Protein 2EDO (pdb70)

GO terms:
  GO:0045121 membrane raft (C, IDA)
  GO:0030101 natural killer cell activation (P, IDA)
  GO:0048018 receptor ligand activity (F, IDA)
  GO:0005576 extracellular region (C, EXP)
  GO:0005886 plasma membrane (C, EXP)
  GO:0005886 plasma membrane (C, TAS)
  GO:0006952 defense response (P, TAS)
  GO:0005515 protein binding (F, IPI)
  GO:0070062 extracellular exosome (C, HDA)
  GO:0016020 membrane (C, HDA)

Solvent-accessible surface area: 8501 Å² total; per-residue (Å²): 76,98,109,74,56,105,68,203,67,90,64,39,75,34,41,39,70,28,50,42,121,6,59,1,94,10,88,97,102,28,51,169,88,39,79,53,0,2,0,18,32,42,168,129,91,80,1,0,22,42,64,60,185,157,38,105,54,72,180,16,124,2,123,79,61,11,118,7,16,39,159,59,1,5,0,74,1,49,132,0,82,100,112,0,67,35,54,0,6,1,82,3,51,31,134,128,53,76,141,78,76,32,80,4,84,2,71,12,82,76,101,96,118,180,101,142,150,186,158,160,220

Foldseek 3Di:
DDDDDDDPADAAEAEEAAQAKDKDAPVDFDDPDFQKKWKAQAPPGTAWIGRVPDIDGDPDPQPPAWDADPRGGIIIGGNHHQVSQYWMWIFTAGPVGDRHIHTYGYHYDYPDDDDDPDDDD

Nearest PDB structures (foldseek):
  2edo-assembly1_A  TM=8.540E-01  e=5.598E-20  Homo sapiens
  2ptu-assembly4_D  TM=8.667E-01  e=3.093E-07  Mus musculus
  2ptu-assembly1_A  TM=8.483E-01  e=2.489E-07  Mus musculus
  2ptu-assembly3_C  TM=8.602E-01  e=2.775E-07  Mus musculus
  6o3o-assembly1_A-3  TM=7.683E-01  e=1.465E-05  Homo sapiens

CATH classification: 2.60.40.10

Sequence (121 aa):
GSSGSSGQGHLVHMTVVSGSNVTLNISESLPENYKQLTWFYTFDQKIVEWDSRKSKYFESKFKGRVRLDPQSGALYISKVQKEDNSTYIMRVLKKTGNEQEWKIKLQVLDPVPKPVIKIEKGSSGSSGQGHLVHMTVVSGSNVTLNISESLPENYKQLTWFYTFDQKIVEWDSRKSKYFESKFKGRVRLDPQSGALYISKVQKEDNSTYIMRVLKKTGNEQEWKIKLQVLDPVPKPVIKIEKGSSGSSGQGHLVHMTVVSGSNVTLNISESLPENYKQLTWFYTFDQKIVEWDSRKSKYFESKFKGRVRLDPQSGALYISKVQKEDNSTYIMRVLKKTGNEQEWKIKLQVLDPVPKPVIKIEKGSSGSSGQGHLVHMTVVSGSNVTLNISESLPENYKQLTWFYTFDQKIVEWDSRKSKYFESKFKGRVRLDPQSGALYISKVQKEDNSTYIMRVLKKTGNEQEWKIKLQVLDPVPKPVIKIEKGSSGSSGQGHLVHMTVVSGSNVTLNISESLPENYKQLTWFYTFDQKIVEWDSRKSKYFESKFKGRVRLDPQSGALYISKVQKEDNSTYIMRVLKKTGNEQEWKIKLQVLDPVPKPVIKIEKGSSGSSGQGHLVHMTVVSGSNVTLNISESLPENYKQLTWFYTFDQKIVEWDSRKSKYFESKFKGRVRLDPQSGALYISKVQKEDNSTYIMRVLKKTGNEQEWKIKLQVLDPVPKPVIKIEKGSSGSSGQGHLVHMTVVSGSNVTLNISESLPENYKQLTWFYTFDQKIVEWDSRKSKYFESKFKGRVRLDPQSGALYISKVQKEDNSTYIMRVLKKTGNEQEWKIKLQVLDPVPKPVIKIEKGSSGSSGQGHLVHMTVVSGSNVTLNISESLPENYKQLTWFYTFDQKIVEWDSRKSKYFESKFKGRVRLDPQSGALYISKVQKEDNSTYIMRVLKKTGNEQEWKIKLQVLDPVPKPVIKIEKGSSGSSGQGHLVHMTVVSGSNVTLNISESLPENYKQLTWFYTFDQKIVEWDSRKSKYFESKFKGRVRLDPQSGALYISKVQKEDNSTYIMRVLKKTGNEQEWKIKLQVLDPVPKPVIKIEKGSSGSSGQGHLVHMTVVSGSNVTLNISESLPENYKQLTWFYTFDQKIVEWDSRKSKYFESKFKGRVRLDPQSGALYISKVQKEDNSTYIMRVLKKTGNEQEWKIKLQVLDPVPKPVIKIEKGSSGSSGQGHLVHMTVVSGSNVTLNISESLPENYKQLTWFYTFDQKIVEWDSRKSKYFESKFKGRVRLDPQSGALYISKVQKEDNSTYIMRVLKKTGNEQEWKIKLQVLDPVPKPVIKIEKGSSGSSGQGHLVHMTVVSGSNVTLNISESLPENYKQLTWFYTFDQKIVEWDSRKSKYFESKFKGRVRLDPQSGALYISKVQKEDNSTYIMRVLKKTGNEQEWKIKLQVLDPVPKPVIKIEKGSSGSSGQGHLVHMTVVSGSNVTLNISESLPENYKQLTWFYTFDQKIVEWDSRKSKYFESKFKGRVRLDPQSGALYISKVQKEDNSTYIMRVLKKTGNEQEWKIKLQVLDPVPKPVIKIEKGSSGSSGQGHLVHMTVVSGSNVTLNISESLPENYKQLTWFYTFDQKIVEWDSRKSKYFESKFKGRVRLDPQSGALYISKVQKEDNSTYIMRVLKKTGNEQEWKIKLQVLDPVPKPVIKIEKGSSGSSGQGHLVHMTVVSGSNVTLNISESLPENYKQLTWFYTFDQKIVEWDSRKSKYFESKFKGRVRLDPQSGALYISKVQKEDNSTYIMRVLKKTGNEQEWKIKLQVLDPVPKPVIKIEKGSSGSSGQGHLVHMTVVSGSNVTLNISESLPENYKQLTWFYTFDQKIVEWDSRKSKYFESKFKGRVRLDPQSGALYISKVQKEDNSTYIMRVLKKTGNEQEWKIKLQVLDPVPKPVIKIEKGSSGSSGQGHLVHMTVVSGSNVTLNISESLPENYKQLTWFYTFDQKIVEWDSRKSKYFESKFKGRVRLDPQSGALYISKVQKEDNSTYIMRVLKKTGNEQEWKIKLQVLDPVPKPVIKIEKGSSGSSGQGHLVHMTVVSGSNVTLNISESLPENYKQLTWFYTFDQKIVEWDSRKSKYFESKFKGRVRLDPQSGALYISKVQKEDNSTYIMRVLKKTGNEQEWKIKLQVLDPVPKPVIKIEKGSSGSSGQGHLVHMTVVSGSNVTLNISESLPENYKQLTWFYTFDQKIVEWDSRKSKYFESKFKGRVRLDPQSGALYISKVQKEDNSTYIMRVLKKTGNEQEWKIKLQVLDPVPKPVIKIEKGSSGSSGQGHLVHMTVVSGSNVTLNISESLPENYKQLTWFYTFDQKIVEWDSRKSKYFESKFKGRVRLDPQSGALYISKVQKEDNSTYIMRVLKKTGNEQEWKIKLQVLDPVPKPVIKIEK

InterPro domains:
  IPR003599 Immunoglobulin domain subtype [SM00409] (30-128)
  IPR007110 Immunoglobulin-like domain [PS50835] (132-212)
  IPR013106 Immunoglobulin V-set domain [PF07686] (33-128)
  IPR013783 Immunoglobulin-like fold [G3DSA:2.60.40.10] (23-135)
  IPR013783 Immunoglobulin-like fold [G3DSA:2.60.40.10] (136-216)
  IPR015631 CD2/SLAM family receptor [PTHR12080] (31-238)
  IPR036179 Immunoglobulin-like domain superfamily [SSF48726] (31-130)
  IPR036179 Immunoglobulin-like domain superfamily [SSF48726] (131-208)

Secondary structure (DSSP, 8-state):
------SSSPPB--EEETTS-EEE--SS---SSEEEEEEEEETTEEEEEE-SS-EEE-S-TTTTT-EE-TTT--EEESS--GGG-SEEEEEEEETTTEEEE--EE-EEE--S---------

Structure (mmCIF, N/CA/C/O backbone):
data_2EDO
#
_entry.id   2EDO
#
loop_
_atom_site.group_PDB
_atom_site.id
_atom_site.type_symbol
_atom_site.label_atom_id
_atom_site.label_alt_id
_atom_site.label_comp_id
_atom_site.label_asym_id
_atom_site.label_entity_id
_atom_site.label_seq_id
_atom_site.pdbx_PDB_ins_code
_atom_site.Cartn_x
_atom_site.Cartn_y
_atom_site.Cartn_z
_atom_site.occupancy
_atom_site.B_iso_or_equiv
_atom_site.auth_seq_id
_atom_site.auth_comp_id
_atom_site.auth_asym_id
_atom_site.auth_atom_id
_atom_site.pdbx_PDB_model_num
ATOM 1 N N . GLY A 1 1 ? 5.029 3.683 1.475 1.00 0.00 1 GLY A N 1
ATOM 2 C CA . GLY A 1 1 ? 5.176 4.922 0.733 1.00 0.00 1 GLY A CA 1
ATOM 3 C C . GLY A 1 1 ? 5.981 5.959 1.489 1.00 0.00 1 GLY A C 1
ATOM 4 O O . GLY A 1 1 ? 5.699 6.247 2.653 1.00 0.00 1 GLY A O 1
ATOM 8 N N . SER A 1 2 ? 6.988 6.522 0.829 1.00 0.00 2 SER A N 1
ATOM 9 C CA . SER A 1 2 ? 7.840 7.530 1.448 1.00 0.00 2 SER A CA 1
ATOM 10 C C . SER A 1 2 ? 8.159 8.652 0.464 1.00 0.00 2 SER A C 1
ATOM 11 O O . SER A 1 2 ? 7.825 8.569 -0.718 1.00 0.00 2 SER A O 1
ATOM 19 N N . SER A 1 3 ? 8.807 9.700 0.961 1.00 0.00 3 SER A N 1
ATOM 20 C CA . SER A 1 3 ? 9.168 10.841 0.128 1.00 0.00 3 SER A CA 1
ATOM 21 C C . SER A 1 3 ? 9.965 10.391 -1.093 1.00 0.00 3 SER A C 1
ATOM 22 O O . SER A 1 3 ? 10.648 9.368 -1.061 1.00 0.00 3 SER A O 1
ATOM 30 N N . GLY A 1 4 ? 9.872 11.164 -2.171 1.00 0.00 4 GLY A N 1
ATOM 31 C CA . GLY A 1 4 ? 10.588 10.830 -3.388 1.00 0.00 4 GLY A CA 1
ATOM 32 C C . GLY A 1 4 ? 10.330 11.824 -4.504 1.00 0.00 4 GLY A C 1
ATOM 33 O O . GLY A 1 4 ? 10.087 11.435 -5.646 1.00 0.00 4 GLY A O 1
ATOM 37 N N . SER A 1 5 ? 10.382 13.110 -4.172 1.00 0.00 5 SER A N 1
ATOM 38 C CA . SER A 1 5 ? 10.148 14.162 -5.154 1.00 0.00 5 SER A CA 1
ATOM 39 C C . SER A 1 5 ? 10.643 15.509 -4.635 1.00 0.00 5 SER A C 1
ATOM 40 O O . SER A 1 5 ? 10.880 15.677 -3.439 1.00 0.00 5 SER A O 1
ATOM 48 N N . SER A 1 6 ? 10.797 16.466 -5.545 1.00 0.00 6 SER A N 1
ATOM 49 C CA . SER A 1 6 ? 11.267 17.797 -5.181 1.00 0.00 6 SER A CA 1
ATOM 50 C C . SER A 1 6 ? 10.655 18.857 -6.092 1.00 0.00 6 SER A C 1
ATOM 51 O O . SER A 1 6 ? 9.946 18.538 -7.046 1.00 0.00 6 SER A O 1
ATOM 59 N N . GLY A 1 7 ? 10.933 20.122 -5.789 1.00 0.00 7 GLY A N 1
ATOM 60 C CA . GLY A 1 7 ? 10.403 21.210 -6.589 1.00 0.00 7 GLY A CA 1
ATOM 61 C C . GLY A 1 7 ? 9.382 22.039 -5.834 1.00 0.00 7 GLY A C 1
ATOM 62 O O . GLY A 1 7 ? 9.225 21.890 -4.623 1.00 0.00 7 GLY A O 1
ATOM 66 N N . GLN A 1 8 ? 8.688 22.917 -6.552 1.00 0.00 8 GLN A N 1
ATOM 67 C CA . GLN A 1 8 ? 7.679 23.774 -5.941 1.00 0.00 8 GLN A CA 1
ATOM 68 C C . GLN A 1 8 ? 6.356 23.033 -5.787 1.00 0.00 8 GLN A C 1
ATOM 69 O O . GLN A 1 8 ? 5.299 23.546 -6.151 1.00 0.00 8 GLN A O 1
ATOM 83 N N . GLY A 1 9 ? 6.422 21.821 -5.243 1.00 0.00 9 GLY A N 1
ATOM 84 C CA . GLY A 1 9 ? 5.222 21.028 -5.050 1.00 0.00 9 GLY A CA 1
ATOM 85 C C . GLY A 1 9 ? 5.478 19.542 -5.203 1.00 0.00 9 GLY A C 1
ATOM 86 O O . GLY A 1 9 ? 5.178 18.957 -6.245 1.00 0.00 9 GLY A O 1
ATOM 90 N N . HIS A 1 10 ? 6.036 18.929 -4.164 1.00 0.00 10 HIS A N 1
ATOM 91 C CA . HIS A 1 10 ? 6.334 17.501 -4.188 1.00 0.00 10 HIS A CA 1
ATOM 92 C C . HIS A 1 10 ? 5.049 16.678 -4.188 1.00 0.00 10 HIS A C 1
ATOM 93 O O . HIS A 1 10 ? 4.026 17.104 -3.649 1.00 0.00 10 HIS A O 1
ATOM 108 N N . LEU A 1 11 ? 5.108 15.498 -4.796 1.00 0.00 11 LEU A N 1
ATOM 109 C CA . LEU A 1 11 ? 3.949 14.615 -4.867 1.00 0.00 11 LEU A CA 1
ATOM 110 C C . LEU A 1 11 ? 3.822 13.780 -3.597 1.00 0.00 11 LEU A C 1
ATOM 111 O O . LEU A 1 11 ? 4.820 13.323 -3.040 1.00 0.00 11 LEU A O 1
ATOM 127 N N . VAL A 1 12 ? 2.587 13.584 -3.145 1.00 0.00 12 VAL A N 1
ATOM 128 C CA . VAL A 1 12 ? 2.329 12.801 -1.942 1.00 0.00 12 VAL A CA 1
ATOM 129 C C . VAL A 1 12 ? 2.018 11.349 -2.288 1.00 0.00 12 VAL A C 1
ATOM 130 O O . VAL A 1 12 ? 1.172 11.070 -3.139 1.00 0.00 12 VAL A O 1
ATOM 143 N N . HIS A 1 13 ? 2.706 10.427 -1.622 1.00 0.00 13 HIS A N 1
ATOM 144 C CA . HIS A 1 13 ? 2.502 9.002 -1.858 1.00 0.00 13 HIS A CA 1
ATOM 145 C C . HIS A 1 13 ? 2.141 8.283 -0.562 1.00 0.00 13 HIS A C 1
ATOM 146 O O . HIS A 1 13 ? 3.017 7.922 0.223 1.00 0.00 13 HIS A O 1
ATOM 161 N N . MET A 1 14 ? 0.846 8.079 -0.345 1.00 0.00 14 MET A N 1
ATOM 162 C CA . MET A 1 14 ? 0.369 7.402 0.856 1.00 0.00 14 MET A CA 1
ATOM 163 C C . MET A 1 14 ? 0.031 5.944 0.561 1.00 0.00 14 MET A C 1
ATOM 164 O O . MET A 1 14 ? -0.364 5.601 -0.554 1.00 0.00 14 MET A O 1
ATOM 178 N N . THR A 1 15 ? 0.189 5.090 1.567 1.00 0.00 15 THR A N 1
ATOM 179 C CA . THR A 1 15 ? -0.098 3.669 1.414 1.00 0.00 15 THR A CA 1
ATOM 180 C C . THR A 1 15 ? -0.828 3.121 2.636 1.00 0.00 15 THR A C 1
ATOM 181 O O . THR A 1 15 ? -0.369 3.279 3.767 1.00 0.00 15 THR A O 1
ATOM 192 N N . VAL A 1 16 ? -1.966 2.477 2.400 1.00 0.00 16 VAL A N 1
ATOM 193 C CA . VAL A 1 16 ? -2.758 1.904 3.482 1.00 0.00 16 VAL A CA 1
ATOM 194 C C . VAL A 1 16 ? -3.281 0.521 3.107 1.00 0.00 16 VAL A C 1
ATOM 195 O O . VAL A 1 16 ? -3.101 0.062 1.979 1.00 0.00 16 VAL A O 1
ATOM 208 N N . VAL A 1 17 ? -3.930 -0.139 4.062 1.00 0.00 17 VAL A N 1
ATOM 209 C CA . VAL A 1 17 ? -4.480 -1.469 3.832 1.00 0.00 17 VAL A CA 1
ATOM 210 C C . VAL A 1 17 ? -5.929 -1.391 3.365 1.00 0.00 17 VAL A C 1
ATOM 211 O O . VAL A 1 17 ? -6.669 -0.486 3.751 1.00 0.00 17 VAL A O 1
ATOM 224 N N . SER A 1 18 ? -6.329 -2.345 2.531 1.00 0.00 18 SER A N 1
ATOM 225 C CA . SER A 1 18 ? -7.689 -2.383 2.007 1.00 0.00 18 SER A CA 1
ATOM 226 C C . SER A 1 18 ? -8.696 -2.624 3.128 1.00 0.00 18 SER A C 1
ATOM 227 O O . SER A 1 18 ? -8.384 -3.263 4.131 1.00 0.00 18 SER A O 1
ATOM 235 N N . GLY A 1 19 ? -9.908 -2.107 2.947 1.00 0.00 19 GLY A N 1
ATOM 236 C CA . GLY A 1 19 ? -10.943 -2.276 3.950 1.00 0.00 19 GLY A CA 1
ATOM 237 C C . GLY A 1 19 ? -10.602 -1.588 5.257 1.00 0.00 19 GLY A C 1
ATOM 238 O O . GLY A 1 19 ? -10.993 -2.048 6.330 1.00 0.00 19 GLY A O 1
ATOM 242 N N . SER A 1 20 ? -9.868 -0.483 5.169 1.00 0.00 20 SER A N 1
ATOM 243 C CA . SER A 1 20 ? -9.469 0.266 6.354 1.00 0.00 20 SER A CA 1
ATOM 244 C C . SER A 1 20 ? -9.822 1.743 6.208 1.00 0.00 20 SER A C 1
ATOM 245 O O . SER A 1 20 ? -9.844 2.280 5.101 1.00 0.00 20 SER A O 1
ATOM 253 N N . ASN A 1 21 ? -10.099 2.393 7.334 1.00 0.00 21 ASN A N 1
ATOM 254 C CA . ASN A 1 21 ? -10.452 3.808 7.332 1.00 0.00 21 ASN A CA 1
ATOM 255 C C . ASN A 1 21 ? -9.228 4.675 7.054 1.00 0.00 21 ASN A C 1
ATOM 256 O O . ASN A 1 21 ? -8.286 4.710 7.847 1.00 0.00 21 ASN A O 1
ATOM 267 N N . VAL A 1 22 ? -9.248 5.373 5.923 1.00 0.00 22 VAL A N 1
ATOM 268 C CA . VAL A 1 22 ? -8.140 6.241 5.541 1.00 0.00 22 VAL A CA 1
ATOM 269 C C . VAL A 1 22 ? -8.445 7.698 5.871 1.00 0.00 22 VAL A C 1
ATOM 270 O O . VAL A 1 22 ? -9.566 8.040 6.250 1.00 0.00 22 VAL A O 1
ATOM 283 N N . THR A 1 23 ? -7.440 8.556 5.723 1.00 0.00 23 THR A N 1
ATOM 284 C CA . THR A 1 23 ? -7.599 9.977 6.005 1.00 0.00 23 THR A CA 1
ATOM 285 C C . THR A 1 23 ? -6.699 10.820 5.109 1.00 0.00 23 THR A C 1
ATOM 286 O O . THR A 1 23 ? -5.487 10.886 5.316 1.00 0.00 23 THR A O 1
ATOM 297 N N . LEU A 1 24 ? -7.299 11.463 4.114 1.00 0.00 24 LEU A N 1
ATOM 298 C CA . LEU A 1 24 ? -6.551 12.304 3.185 1.00 0.00 24 LEU A CA 1
ATOM 299 C C . LEU A 1 24 ? -6.428 13.728 3.718 1.00 0.00 24 LEU A C 1
ATOM 300 O O . LEU A 1 24 ? -7.416 14.457 3.801 1.00 0.00 24 LEU A O 1
ATOM 316 N N . ASN A 1 25 ? -5.209 14.117 4.076 1.00 0.00 25 ASN A N 1
ATOM 317 C CA . ASN A 1 25 ? -4.957 15.455 4.599 1.00 0.00 25 ASN A CA 1
ATOM 318 C C . ASN A 1 25 ? -3.771 16.102 3.890 1.00 0.00 25 ASN A C 1
ATOM 319 O O . ASN A 1 25 ? -2.644 15.613 3.974 1.00 0.00 25 ASN A O 1
ATOM 330 N N . ILE A 1 26 ? -4.032 17.203 3.194 1.00 0.00 26 ILE A N 1
ATOM 331 C CA . ILE A 1 26 ? -2.986 17.917 2.473 1.00 0.00 26 ILE A CA 1
ATOM 332 C C . ILE A 1 26 ? -1.877 18.367 3.417 1.00 0.00 26 ILE A C 1
ATOM 333 O O . ILE A 1 26 ? -2.141 18.952 4.468 1.00 0.00 26 ILE A O 1
ATOM 349 N N . SER A 1 27 ? -0.634 18.093 3.035 1.00 0.00 27 SER A N 1
ATOM 350 C CA . SER A 1 27 ? 0.517 18.468 3.848 1.00 0.00 27 SER A CA 1
ATOM 351 C C . SER A 1 27 ? 0.286 19.814 4.528 1.00 0.00 27 SER A C 1
ATOM 352 O O . SER A 1 27 ? 0.196 19.895 5.753 1.00 0.00 27 SER A O 1
ATOM 360 N N . GLU A 1 28 ? 0.191 20.868 3.723 1.00 0.00 28 GLU A N 1
ATOM 361 C CA . GLU A 1 28 ? -0.029 22.211 4.247 1.00 0.00 28 GLU A CA 1
ATOM 362 C C . GLU A 1 28 ? -1.496 22.419 4.614 1.00 0.00 28 GLU A C 1
ATOM 363 O O . GLU A 1 28 ? -2.379 22.330 3.761 1.00 0.00 28 GLU A O 1
ATOM 375 N N . SER A 1 29 ? -1.747 22.695 5.890 1.00 0.00 29 SER A N 1
ATOM 376 C CA . SER A 1 29 ? -3.106 22.911 6.372 1.00 0.00 29 SER A CA 1
ATOM 377 C C . SER A 1 29 ? -3.738 24.122 5.692 1.00 0.00 29 SER A C 1
ATOM 378 O O . SER A 1 29 ? -3.059 25.107 5.397 1.00 0.00 29 SER A O 1
ATOM 386 N N . LEU A 1 30 ? -5.041 24.041 5.446 1.00 0.00 30 LEU A N 1
ATOM 387 C CA . LEU A 1 30 ? -5.766 25.130 4.801 1.00 0.00 30 LEU A CA 1
ATOM 388 C C . LEU A 1 30 ? -5.288 26.484 5.316 1.00 0.00 30 LEU A C 1
ATOM 389 O O . LEU A 1 30 ? -4.889 26.630 6.472 1.00 0.00 30 LEU A O 1
ATOM 405 N N . PRO A 1 31 ? -5.330 27.499 4.441 1.00 0.00 31 PRO A N 1
ATOM 406 C CA . PRO A 1 31 ? -4.908 28.860 4.786 1.00 0.00 31 PRO A CA 1
ATOM 407 C C . PRO A 1 31 ? -5.865 29.534 5.763 1.00 0.00 31 PRO A C 1
ATOM 408 O O . PRO A 1 31 ? -6.884 28.958 6.144 1.00 0.00 31 PRO A O 1
ATOM 419 N N . GLU A 1 32 ? -5.530 30.756 6.164 1.00 0.00 32 GLU A N 1
ATOM 420 C CA . GLU A 1 32 ? -6.361 31.507 7.098 1.00 0.00 32 GLU A CA 1
ATOM 421 C C . GLU A 1 32 ? -7.841 31.224 6.858 1.00 0.00 32 GLU A C 1
ATOM 422 O O . GLU A 1 32 ? -8.589 30.937 7.792 1.00 0.00 32 GLU A O 1
ATOM 434 N N . ASN A 1 33 ? -8.257 31.308 5.598 1.00 0.00 33 ASN A N 1
ATOM 435 C CA . ASN A 1 33 ? -9.648 31.062 5.235 1.00 0.00 33 ASN A CA 1
ATOM 436 C C . ASN A 1 33 ? -9.780 30.796 3.738 1.00 0.00 33 ASN A C 1
ATOM 437 O O . ASN A 1 33 ? -9.526 31.676 2.916 1.00 0.00 33 ASN A O 1
ATOM 448 N N . TYR A 1 34 ? -10.179 29.577 3.393 1.00 0.00 34 TYR A N 1
ATOM 449 C CA . TYR A 1 34 ? -10.344 29.194 1.996 1.00 0.00 34 TYR A CA 1
ATOM 450 C C . TYR A 1 34 ? -11.718 29.605 1.476 1.00 0.00 34 TYR A C 1
ATOM 451 O O . TYR A 1 34 ? -12.622 29.913 2.253 1.00 0.00 34 TYR A O 1
ATOM 469 N N . LYS A 1 35 ? -11.868 29.606 0.156 1.00 0.00 35 LYS A N 1
ATOM 470 C CA . LYS A 1 35 ? -13.131 29.976 -0.471 1.00 0.00 35 LYS A CA 1
ATOM 471 C C . LYS A 1 35 ? -13.812 28.758 -1.086 1.00 0.00 35 LYS A C 1
ATOM 472 O O . LYS A 1 35 ? -15.005 28.535 -0.884 1.00 0.00 35 LYS A O 1
ATOM 491 N N . GLN A 1 36 ? -13.044 27.972 -1.834 1.00 0.00 36 GLN A N 1
ATOM 492 C CA . GLN A 1 36 ? -13.574 26.775 -2.477 1.00 0.00 36 GLN A CA 1
ATOM 493 C C . GLN A 1 36 ? -12.774 25.541 -2.073 1.00 0.00 36 GLN A C 1
ATOM 494 O O . GLN A 1 36 ? -11.546 25.584 -1.986 1.00 0.00 36 GLN A O 1
ATOM 508 N N . LEU A 1 37 ? -13.478 24.441 -1.826 1.00 0.00 37 LEU A N 1
ATOM 509 C CA . LEU A 1 37 ? -12.833 23.193 -1.431 1.00 0.00 37 LEU A CA 1
ATOM 510 C C . LEU A 1 37 ? -13.481 22.001 -2.129 1.00 0.00 37 LEU A C 1
ATOM 511 O O . LEU A 1 37 ? -14.593 21.597 -1.788 1.00 0.00 37 LEU A O 1
ATOM 527 N N . THR A 1 38 ? -12.776 21.440 -3.106 1.00 0.00 38 THR A N 1
ATOM 528 C CA . THR A 1 38 ? -13.281 20.294 -3.851 1.00 0.00 38 THR A CA 1
ATOM 529 C C . THR A 1 38 ? -12.254 19.168 -3.890 1.00 0.00 38 THR A C 1
ATOM 530 O O . THR A 1 38 ? -11.057 19.401 -3.726 1.00 0.00 38 THR A O 1
ATOM 541 N N . TRP A 1 39 ? -12.730 17.947 -4.110 1.00 0.00 39 TRP A N 1
ATOM 542 C CA . TRP A 1 39 ? -11.851 16.785 -4.171 1.00 0.00 39 TRP A CA 1
ATOM 543 C C . TRP A 1 39 ? -11.985 16.071 -5.512 1.00 0.00 39 TRP A C 1
ATOM 544 O O . TRP A 1 39 ? -13.094 15.808 -5.978 1.00 0.00 39 TRP A O 1
ATOM 565 N N . PHE A 1 40 ? -10.849 15.761 -6.128 1.00 0.00 40 PHE A N 1
ATOM 566 C CA . PHE A 1 40 ? -10.841 15.078 -7.417 1.00 0.00 40 PHE A CA 1
ATOM 567 C C . PHE A 1 40 ? -10.382 13.631 -7.263 1.00 0.00 40 PHE A C 1
ATOM 568 O O . PHE A 1 40 ? -9.334 13.359 -6.676 1.00 0.00 40 PHE A O 1
ATOM 585 N N . TYR A 1 41 ? -11.175 12.706 -7.792 1.00 0.00 41 TYR A N 1
ATOM 586 C CA . TYR A 1 41 ? -10.853 11.286 -7.711 1.00 0.00 41 TYR A CA 1
ATOM 587 C C . TYR A 1 41 ? -9.848 10.893 -8.790 1.00 0.00 41 TYR A C 1
ATOM 588 O O . TYR A 1 41 ? -8.964 10.067 -8.562 1.00 0.00 41 TYR A O 1
ATOM 606 N N . THR A 1 42 ? -9.990 11.492 -9.969 1.00 0.00 42 THR A N 1
ATOM 607 C CA . THR A 1 42 ? -9.097 11.206 -11.084 1.00 0.00 42 THR A CA 1
ATOM 608 C C . THR A 1 42 ? -8.713 12.483 -11.822 1.00 0.00 42 THR A C 1
ATOM 609 O O . THR A 1 42 ? -9.037 13.587 -11.384 1.00 0.00 42 THR A O 1
ATOM 620 N N . PHE A 1 43 ? -8.021 12.325 -12.946 1.00 0.00 43 PHE A N 1
ATOM 621 C CA . PHE A 1 43 ? -7.592 13.467 -13.746 1.00 0.00 43 PHE A CA 1
ATOM 622 C C . PHE A 1 43 ? -8.745 14.443 -13.962 1.00 0.00 43 PHE A C 1
ATOM 623 O O . PHE A 1 43 ? -8.635 15.629 -13.649 1.00 0.00 43 PHE A O 1
ATOM 640 N N . ASP A 1 44 ? -9.848 13.936 -14.500 1.00 0.00 44 ASP A N 1
ATOM 641 C CA . ASP A 1 44 ? -11.022 14.762 -14.759 1.00 0.00 44 ASP A CA 1
ATOM 642 C C . ASP A 1 44 ? -12.248 14.203 -14.044 1.00 0.00 44 ASP A C 1
ATOM 643 O O . ASP A 1 44 ? -13.324 14.093 -14.631 1.00 0.00 44 ASP A O 1
ATOM 652 N N . GLN A 1 45 ? -12.076 13.851 -12.773 1.00 0.00 45 GLN A N 1
ATOM 653 C CA . GLN A 1 45 ? -13.169 13.302 -11.979 1.00 0.00 45 GLN A CA 1
ATOM 654 C C . GLN A 1 45 ? -13.251 13.988 -10.619 1.00 0.00 45 GLN A C 1
ATOM 655 O O . GLN A 1 45 ? -12.230 14.280 -9.996 1.00 0.00 45 GLN A O 1
ATOM 669 N N . LYS A 1 46 ? -14.473 14.242 -10.163 1.00 0.00 46 LYS A N 1
ATOM 670 C CA . LYS A 1 46 ? -14.690 14.892 -8.876 1.00 0.00 46 LYS A CA 1
ATOM 671 C C . LYS A 1 46 ? -15.373 13.945 -7.896 1.00 0.00 46 LYS A C 1
ATOM 672 O O . LYS A 1 46 ? -15.934 12.923 -8.294 1.00 0.00 46 LYS A O 1
ATOM 691 N N . ILE A 1 47 ? -15.323 14.290 -6.614 1.00 0.00 47 ILE A N 1
ATOM 692 C CA . ILE A 1 47 ? -15.939 13.470 -5.578 1.00 0.00 47 ILE A CA 1
ATOM 693 C C . ILE A 1 47 ? -16.915 14.288 -4.738 1.00 0.00 47 ILE A C 1
ATOM 694 O O . ILE A 1 47 ? -18.042 13.862 -4.486 1.00 0.00 47 ILE A O 1
ATOM 710 N N . VAL A 1 48 ? -16.475 15.467 -4.310 1.00 0.00 48 VAL A N 1
ATOM 711 C CA . VAL A 1 48 ? -17.311 16.347 -3.501 1.00 0.00 48 VAL A CA 1
ATOM 712 C C . VAL A 1 48 ? -16.824 17.789 -3.577 1.00 0.00 48 VAL A C 1
ATOM 713 O O . VAL A 1 48 ? -15.621 18.048 -3.596 1.00 0.00 48 VAL A O 1
ATOM 726 N N . GLU A 1 49 ? -17.767 18.725 -3.620 1.00 0.00 49 GLU A N 1
ATOM 727 C CA . GLU A 1 49 ? -17.433 20.142 -3.694 1.00 0.00 49 GLU A CA 1
ATOM 728 C C . GLU A 1 49 ? -18.018 20.902 -2.506 1.00 0.00 49 GLU A C 1
ATOM 729 O O . GLU A 1 49 ? -19.103 20.579 -2.024 1.00 0.00 49 GLU A O 1
ATOM 741 N N . TRP A 1 50 ? -17.291 21.911 -2.042 1.00 0.00 50 TRP A N 1
ATOM 742 C CA . TRP A 1 50 ? -17.736 22.717 -0.910 1.00 0.00 50 TRP A CA 1
ATOM 743 C C . TRP A 1 50 ? -17.719 24.201 -1.258 1.00 0.00 50 TRP A C 1
ATOM 744 O O . TRP A 1 50 ? -16.674 24.850 -1.197 1.00 0.00 50 TRP A O 1
ATOM 765 N N . ASP A 1 51 ? -18.880 24.732 -1.623 1.00 0.00 51 ASP A N 1
ATOM 766 C CA . ASP A 1 51 ? -18.998 26.141 -1.980 1.00 0.00 51 ASP A CA 1
ATOM 767 C C . ASP A 1 51 ? -19.215 27.000 -0.738 1.00 0.00 51 ASP A C 1
ATOM 768 O O . ASP A 1 51 ? -20.235 27.677 -0.609 1.00 0.00 51 ASP A O 1
ATOM 777 N N . SER A 1 52 ? -18.249 26.966 0.175 1.00 0.00 52 SER A N 1
ATOM 778 C CA . SER A 1 52 ? -18.336 27.738 1.409 1.00 0.00 52 SER A CA 1
ATOM 779 C C . SER A 1 52 ? -19.762 27.737 1.950 1.00 0.00 52 SER A C 1
ATOM 780 O O . SER A 1 52 ? -20.171 28.661 2.654 1.00 0.00 52 SER A O 1
ATOM 788 N N . ARG A 1 53 ? -20.515 26.694 1.617 1.00 0.00 53 ARG A N 1
ATOM 789 C CA . ARG A 1 53 ? -21.896 26.572 2.067 1.00 0.00 53 ARG A CA 1
ATOM 790 C C . ARG A 1 53 ? -22.163 25.181 2.633 1.00 0.00 53 ARG A C 1
ATOM 791 O O . ARG A 1 53 ? -22.282 25.003 3.845 1.00 0.00 53 ARG A O 1
ATOM 812 N N . LYS A 1 54 ? -22.258 24.196 1.746 1.00 0.00 54 LYS A N 1
ATOM 813 C CA . LYS A 1 54 ? -22.510 22.819 2.154 1.00 0.00 54 LYS A CA 1
ATOM 814 C C . LYS A 1 54 ? -21.924 21.836 1.146 1.00 0.00 54 LYS A C 1
ATOM 815 O O . LYS A 1 54 ? -22.113 21.984 -0.062 1.00 0.00 54 LYS A O 1
ATOM 834 N N . SER A 1 55 ? -21.214 20.832 1.649 1.00 0.00 55 SER A N 1
ATOM 835 C CA . SER A 1 55 ? -20.598 19.825 0.792 1.00 0.00 55 SER A CA 1
ATOM 836 C C . SER A 1 55 ? -21.585 19.333 -0.263 1.00 0.00 55 SER A C 1
ATOM 837 O O . SER A 1 55 ? -22.788 19.252 -0.015 1.00 0.00 55 SER A O 1
ATOM 845 N N . LYS A 1 56 ? -21.067 19.005 -1.441 1.00 0.00 56 LYS A N 1
ATOM 846 C CA . LYS A 1 56 ? -21.899 18.519 -2.535 1.00 0.00 56 LYS A CA 1
ATOM 847 C C . LYS A 1 56 ? -21.251 17.322 -3.222 1.00 0.00 56 LYS A C 1
ATOM 848 O O . LYS A 1 56 ? -20.192 17.445 -3.838 1.00 0.00 56 LYS A O 1
ATOM 867 N N . TYR A 1 57 ? -21.893 16.164 -3.113 1.00 0.00 57 TYR A N 1
ATOM 868 C CA . TYR A 1 57 ? -21.378 14.944 -3.722 1.00 0.00 57 TYR A CA 1
ATOM 869 C C . TYR A 1 57 ? -21.898 14.786 -5.148 1.00 0.00 57 TYR A C 1
ATOM 870 O O . TYR A 1 57 ? -23.106 14.782 -5.384 1.00 0.00 57 TYR A O 1
ATOM 888 N N . PHE A 1 58 ? -20.976 14.655 -6.096 1.00 0.00 58 PHE A N 1
ATOM 889 C CA . PHE A 1 58 ? -21.340 14.497 -7.499 1.00 0.00 58 PHE A CA 1
ATOM 890 C C . PHE A 1 58 ? -21.576 13.027 -7.837 1.00 0.00 58 PHE A C 1
ATOM 891 O O . PHE A 1 58 ? -20.722 12.372 -8.433 1.00 0.00 58 PHE A O 1
ATOM 908 N N . GLU A 1 59 ? -22.742 12.518 -7.452 1.00 0.00 59 GLU A N 1
ATOM 909 C CA . GLU A 1 59 ? -23.091 11.126 -7.713 1.00 0.00 59 GLU A CA 1
ATOM 910 C C . GLU A 1 59 ? -21.855 10.233 -7.639 1.00 0.00 59 GLU A C 1
ATOM 911 O O . GLU A 1 59 ? -21.643 9.378 -8.499 1.00 0.00 59 GLU A O 1
ATOM 923 N N . SER A 1 60 ? -21.044 10.440 -6.607 1.00 0.00 60 SER A N 1
ATOM 924 C CA . SER A 1 60 ? -19.827 9.657 -6.423 1.00 0.00 60 SER A CA 1
ATOM 925 C C . SER A 1 60 ? -20.077 8.475 -5.491 1.00 0.00 60 SER A C 1
ATOM 926 O O . SER A 1 60 ? -20.526 8.647 -4.358 1.00 0.00 60 SER A O 1
ATOM 934 N N . LYS A 1 61 ? -19.783 7.274 -5.977 1.00 0.00 61 LYS A N 1
ATOM 935 C CA . LYS A 1 61 ? -19.974 6.062 -5.189 1.00 0.00 61 LYS A CA 1
ATOM 936 C C . LYS A 1 61 ? -19.556 6.284 -3.739 1.00 0.00 61 LYS A C 1
ATOM 937 O O . LYS A 1 61 ? -20.261 5.885 -2.812 1.00 0.00 61 LYS A O 1
ATOM 956 N N . PHE A 1 62 ? -18.407 6.924 -3.551 1.00 0.00 62 PHE A N 1
ATOM 957 C CA . PHE A 1 62 ? -17.896 7.200 -2.213 1.00 0.00 62 PHE A CA 1
ATOM 958 C C . PHE A 1 62 ? -19.003 7.727 -1.305 1.00 0.00 62 PHE A C 1
ATOM 959 O O . PHE A 1 62 ? -19.109 7.335 -0.143 1.00 0.00 62 PHE A O 1
ATOM 976 N N . LYS A 1 63 ? -19.828 8.619 -1.845 1.00 0.00 63 LYS A N 1
ATOM 977 C CA . LYS A 1 63 ? -20.929 9.200 -1.086 1.00 0.00 63 LYS A CA 1
ATOM 978 C C . LYS A 1 63 ? -21.627 8.140 -0.241 1.00 0.00 63 LYS A C 1
ATOM 979 O O . LYS A 1 63 ? -21.927 7.048 -0.721 1.00 0.00 63 LYS A O 1
ATOM 998 N N . GLY A 1 64 ? -21.884 8.471 1.021 1.00 0.00 64 GLY A N 1
ATOM 999 C CA . GLY A 1 64 ? -22.547 7.536 1.913 1.00 0.00 64 GLY A CA 1
ATOM 1000 C C . GLY A 1 64 ? -21.638 7.052 3.025 1.00 0.00 64 GLY A C 1
ATOM 1001 O O . GLY A 1 64 ? -22.003 7.101 4.199 1.00 0.00 64 GLY A O 1
ATOM 1005 N N . ARG A 1 65 ? -20.451 6.582 2.655 1.00 0.00 65 ARG A N 1
ATOM 1006 C CA . ARG A 1 65 ? -19.488 6.084 3.630 1.00 0.00 65 ARG A CA 1
ATOM 1007 C C . ARG A 1 65 ? -18.436 7.143 3.945 1.00 0.00 65 ARG A C 1
ATOM 1008 O O . ARG A 1 65 ? -18.076 7.351 5.104 1.00 0.00 65 ARG A O 1
ATOM 1029 N N . VAL A 1 66 ? -17.946 7.811 2.905 1.00 0.00 66 VAL A N 1
ATOM 1030 C CA . VAL A 1 66 ? -16.936 8.849 3.070 1.00 0.00 66 VAL A CA 1
ATOM 1031 C C . VAL A 1 66 ? -17.501 10.052 3.816 1.00 0.00 66 VAL A C 1
ATOM 1032 O O . VAL A 1 66 ? -18.661 10.052 4.226 1.00 0.00 66 VAL A O 1
ATOM 1045 N N . ARG A 1 67 ? -16.672 11.077 3.988 1.00 0.00 67 ARG A N 1
ATOM 1046 C CA . ARG A 1 67 ? -17.089 12.288 4.685 1.00 0.00 67 ARG A CA 1
ATOM 1047 C C . ARG A 1 67 ? -16.050 13.393 4.524 1.00 0.00 67 ARG A C 1
ATOM 1048 O O . ARG A 1 67 ? -14.852 13.163 4.689 1.00 0.00 67 ARG A O 1
ATOM 1069 N N . LEU A 1 68 ? -16.518 14.594 4.199 1.00 0.00 68 LEU A N 1
ATOM 1070 C CA . LEU A 1 68 ? -15.629 15.736 4.014 1.00 0.00 68 LEU A CA 1
ATOM 1071 C C . LEU A 1 68 ? -15.717 16.692 5.199 1.00 0.00 68 LEU A C 1
ATOM 1072 O O . LEU A 1 68 ? -16.796 17.178 5.538 1.00 0.00 68 LEU A O 1
ATOM 1088 N N . ASP A 1 69 ? -14.576 16.957 5.824 1.00 0.00 69 ASP A N 1
ATOM 1089 C CA . ASP A 1 69 ? -14.523 17.858 6.970 1.00 0.00 69 ASP A CA 1
ATOM 1090 C C . ASP A 1 69 ? -14.167 19.275 6.532 1.00 0.00 69 ASP A C 1
ATOM 1091 O O . ASP A 1 69 ? -13.028 19.572 6.171 1.00 0.00 69 ASP A O 1
ATOM 1100 N N . PRO A 1 70 ? -15.164 20.172 6.562 1.00 0.00 70 PRO A N 1
ATOM 1101 C CA . PRO A 1 70 ? -14.981 21.573 6.170 1.00 0.00 70 PRO A CA 1
ATOM 1102 C C . PRO A 1 70 ? -14.124 22.346 7.166 1.00 0.00 70 PRO A C 1
ATOM 1103 O O . PRO A 1 70 ? -13.757 23.494 6.921 1.00 0.00 70 PRO A O 1
ATOM 1114 N N . GLN A 1 71 ? -13.810 21.708 8.289 1.00 0.00 71 GLN A N 1
ATOM 1115 C CA . GLN A 1 71 ? -12.996 22.338 9.323 1.00 0.00 71 GLN A CA 1
ATOM 1116 C C . GLN A 1 71 ? -11.513 22.247 8.978 1.00 0.00 71 GLN A C 1
ATOM 1117 O O . GLN A 1 71 ? -10.780 23.230 9.082 1.00 0.00 71 GLN A O 1
ATOM 1131 N N . SER A 1 72 ? -11.078 21.060 8.568 1.00 0.00 72 SER A N 1
ATOM 1132 C CA . SER A 1 72 ? -9.681 20.840 8.212 1.00 0.00 72 SER A CA 1
ATOM 1133 C C . SER A 1 72 ? -9.535 20.590 6.714 1.00 0.00 72 SER A C 1
ATOM 1134 O O . SER A 1 72 ? -8.544 20.986 6.101 1.00 0.00 72 SER A O 1
ATOM 1142 N N . GLY A 1 73 ? -10.530 19.929 6.130 1.00 0.00 73 GLY A N 1
ATOM 1143 C CA . GLY A 1 73 ? -10.494 19.637 4.709 1.00 0.00 73 GLY A CA 1
ATOM 1144 C C . GLY A 1 73 ? -9.923 18.265 4.413 1.00 0.00 73 GLY A C 1
ATOM 1145 O O . GLY A 1 73 ? -9.270 18.064 3.390 1.00 0.00 73 GLY A O 1
ATOM 1149 N N . ALA A 1 74 ? -10.167 17.318 5.313 1.00 0.00 74 ALA A N 1
ATOM 1150 C CA . ALA A 1 74 ? -9.672 15.957 5.143 1.00 0.00 74 ALA A CA 1
ATOM 1151 C C . ALA A 1 74 ? -10.786 15.021 4.686 1.00 0.00 74 ALA A C 1
ATOM 1152 O O . ALA A 1 74 ? -11.947 15.194 5.057 1.00 0.00 74 ALA A O 1
ATOM 1159 N N . LEU A 1 75 ? -10.424 14.030 3.879 1.00 0.00 75 LEU A N 1
ATOM 1160 C CA . LEU A 1 75 ? -11.394 13.066 3.370 1.00 0.00 75 LEU A CA 1
ATOM 1161 C C . LEU A 1 75 ? -11.214 11.708 4.041 1.00 0.00 75 LEU A C 1
ATOM 1162 O O . LEU A 1 75 ? -10.169 11.071 3.907 1.00 0.00 75 LEU A O 1
ATOM 1178 N N . TYR A 1 76 ? -12.241 11.269 4.761 1.00 0.00 76 TYR A N 1
ATOM 1179 C CA . TYR A 1 76 ? -12.197 9.987 5.453 1.00 0.00 76 TYR A CA 1
ATOM 1180 C C . TYR A 1 76 ? -12.996 8.931 4.695 1.00 0.00 76 TYR A C 1
ATOM 1181 O O . TYR A 1 76 ? -14.216 9.036 4.565 1.00 0.00 76 TYR A O 1
ATOM 1199 N N . ILE A 1 77 ? -12.300 7.914 4.199 1.00 0.00 77 ILE A N 1
ATOM 1200 C CA . ILE A 1 77 ? -12.943 6.838 3.456 1.00 0.00 77 ILE A CA 1
ATOM 1201 C C . ILE A 1 77 ? -13.004 5.559 4.283 1.00 0.00 77 ILE A C 1
ATOM 1202 O O . ILE A 1 77 ? -12.024 5.172 4.919 1.00 0.00 77 ILE A O 1
ATOM 1218 N N . SER A 1 78 ? -14.162 4.905 4.268 1.00 0.00 78 SER A N 1
ATOM 1219 C CA . SER A 1 78 ? -14.351 3.670 5.019 1.00 0.00 78 SER A CA 1
ATOM 1220 C C . SER A 1 78 ? -14.333 2.461 4.088 1.00 0.00 78 SER A C 1
ATOM 1221 O O . SER A 1 78 ? -14.658 2.567 2.905 1.00 0.00 78 SER A O 1
ATOM 1229 N N . LYS A 1 79 ? -13.951 1.310 4.631 1.00 0.00 79 LYS A N 1
ATOM 1230 C CA . LYS A 1 79 ? -13.891 0.079 3.852 1.00 0.00 79 LYS A CA 1
ATOM 1231 C C . LYS A 1 79 ? -13.389 0.353 2.438 1.00 0.00 79 LYS A C 1
ATOM 1232 O O . LYS A 1 79 ? -13.926 -0.175 1.465 1.00 0.00 79 LYS A O 1
ATOM 1251 N N . VAL A 1 80 ? -12.354 1.181 2.333 1.00 0.00 80 VAL A N 1
ATOM 1252 C CA . VAL A 1 80 ? -11.778 1.523 1.038 1.00 0.00 80 VAL A CA 1
ATOM 1253 C C . VAL A 1 80 ? -11.664 0.293 0.145 1.00 0.00 80 VAL A C 1
ATOM 1254 O O . VAL A 1 80 ? -11.785 -0.839 0.613 1.00 0.00 80 VAL A O 1
ATOM 1267 N N . GLN A 1 81 ? -11.431 0.523 -1.143 1.00 0.00 81 GLN A N 1
ATOM 1268 C CA . GLN A 1 81 ? -11.301 -0.567 -2.103 1.00 0.00 81 GLN A CA 1
ATOM 1269 C C . GLN A 1 81 ? -10.047 -0.396 -2.954 1.00 0.00 81 GLN A C 1
ATOM 1270 O O . GLN A 1 81 ? -9.653 0.724 -3.281 1.00 0.00 81 GLN A O 1
ATOM 1284 N N . LYS A 1 82 ? -9.423 -1.514 -3.311 1.00 0.00 82 LYS A N 1
ATOM 1285 C CA . LYS A 1 82 ? -8.214 -1.489 -4.125 1.00 0.00 82 LYS A CA 1
ATOM 1286 C C . LYS A 1 82 ? -8.336 -0.465 -5.249 1.00 0.00 82 LYS A C 1
ATOM 1287 O O . LYS A 1 82 ? -7.370 0.220 -5.583 1.00 0.00 82 LYS A O 1
ATOM 1306 N N . GLU A 1 83 ? -9.529 -0.365 -5.826 1.00 0.00 83 GLU A N 1
ATOM 1307 C CA . GLU A 1 83 ? -9.776 0.577 -6.911 1.00 0.00 83 GLU A CA 1
ATOM 1308 C C . GLU A 1 83 ? -9.462 2.005 -6.475 1.00 0.00 83 GLU A C 1
ATOM 1309 O O . GLU A 1 83 ? -8.885 2.785 -7.233 1.00 0.00 83 GLU A O 1
ATOM 1321 N N . ASP A 1 84 ? -9.846 2.340 -5.248 1.00 0.00 84 ASP A N 1
ATOM 1322 C CA . ASP A 1 84 ? -9.605 3.673 -4.708 1.00 0.00 84 ASP A CA 1
ATOM 1323 C C . ASP A 1 84 ? -8.223 4.180 -5.109 1.00 0.00 84 ASP A C 1
ATOM 1324 O O . ASP A 1 84 ? -8.045 5.362 -5.401 1.00 0.00 84 ASP A O 1
ATOM 1333 N N . ASN A 1 85 ? -7.247 3.278 -5.119 1.00 0.00 85 ASN A N 1
ATOM 1334 C CA . ASN A 1 85 ? -5.880 3.634 -5.482 1.00 0.00 85 ASN A CA 1
ATOM 1335 C C . ASN A 1 85 ? -5.858 4.486 -6.747 1.00 0.00 85 ASN A C 1
ATOM 1336 O O . ASN A 1 85 ? -6.064 3.983 -7.851 1.00 0.00 85 ASN A O 1
ATOM 1347 N N . SER A 1 86 ? -5.606 5.780 -6.578 1.00 0.00 86 SER A N 1
ATOM 1348 C CA . SER A 1 86 ? -5.559 6.704 -7.705 1.00 0.00 86 SER A CA 1
ATOM 1349 C C . SER A 1 86 ? -4.969 8.046 -7.284 1.00 0.00 86 SER A C 1
ATOM 1350 O O . SER A 1 86 ? -4.793 8.315 -6.095 1.00 0.00 86 SER A O 1
ATOM 1358 N N . THR A 1 87 ? -4.665 8.887 -8.268 1.00 0.00 87 THR A N 1
ATOM 1359 C CA . THR A 1 87 ? -4.093 10.201 -8.001 1.00 0.00 87 THR A CA 1
ATOM 1360 C C . THR A 1 87 ? -5.166 11.186 -7.550 1.00 0.00 87 THR A C 1
ATOM 1361 O O . THR A 1 87 ? -5.975 11.649 -8.353 1.00 0.00 87 THR A O 1
ATOM 1372 N N . TYR A 1 88 ? -5.166 11.502 -6.260 1.00 0.00 88 TYR A N 1
ATOM 1373 C CA . TYR A 1 88 ? -6.141 12.431 -5.700 1.00 0.00 88 TYR A CA 1
ATOM 1374 C C . TYR A 1 88 ? -5.649 13.871 -5.815 1.00 0.00 88 TYR A C 1
ATOM 1375 O O . TYR A 1 88 ? -4.502 14.174 -5.486 1.00 0.00 88 TYR A O 1
ATOM 1393 N N . ILE A 1 89 ? -6.526 14.753 -6.283 1.00 0.00 89 ILE A N 1
ATOM 1394 C CA . ILE A 1 89 ? -6.182 16.161 -6.439 1.00 0.00 89 ILE A CA 1
ATOM 1395 C C . ILE A 1 89 ? -7.201 17.056 -5.740 1.00 0.00 89 ILE A C 1
ATOM 1396 O O . ILE A 1 89 ? -8.363 17.118 -6.139 1.00 0.00 89 ILE A O 1
ATOM 1412 N N . MET A 1 90 ? -6.755 17.748 -4.697 1.00 0.00 90 MET A N 1
ATOM 1413 C CA . MET A 1 90 ? -7.626 18.642 -3.945 1.00 0.00 90 MET A CA 1
ATOM 1414 C C . MET A 1 90 ? -7.422 20.091 -4.377 1.00 0.00 90 MET A C 1
ATOM 1415 O O . MET A 1 90 ? -6.412 20.711 -4.044 1.00 0.00 90 MET A O 1
ATOM 1429 N N . ARG A 1 91 ? -8.387 20.624 -5.119 1.00 0.00 91 ARG A N 1
ATOM 1430 C CA . ARG A 1 91 ? -8.312 21.999 -5.598 1.00 0.00 91 ARG A CA 1
ATOM 1431 C C . ARG A 1 91 ? -8.987 22.954 -4.617 1.00 0.00 91 ARG A C 1
ATOM 1432 O O . ARG A 1 91 ? -10.130 22.741 -4.214 1.00 0.00 91 ARG A O 1
ATOM 1453 N N . VAL A 1 92 ? -8.270 24.007 -4.236 1.00 0.00 92 VAL A N 1
ATOM 1454 C CA . VAL A 1 92 ? -8.799 24.995 -3.303 1.00 0.00 92 VAL A CA 1
ATOM 1455 C C . VAL A 1 92 ? -8.518 26.413 -3.787 1.00 0.00 92 VAL A C 1
ATOM 1456 O O . VAL A 1 92 ? -7.433 26.705 -4.291 1.00 0.00 92 VAL A O 1
ATOM 1469 N N . LEU A 1 93 ? -9.502 27.291 -3.630 1.00 0.00 93 LEU A N 1
ATOM 1470 C CA . LEU A 1 93 ? -9.362 28.681 -4.050 1.00 0.00 93 LEU A CA 1
ATOM 1471 C C . LEU A 1 93 ? -9.002 29.574 -2.867 1.00 0.00 93 LEU A C 1
ATOM 1472 O O . LEU A 1 93 ? -9.842 29.860 -2.013 1.00 0.00 93 LEU A O 1
ATOM 1488 N N . LYS A 1 94 ? -7.749 30.013 -2.823 1.00 0.00 94 LYS A N 1
ATOM 1489 C CA . LYS A 1 94 ? -7.278 30.877 -1.747 1.00 0.00 94 LYS A CA 1
ATOM 1490 C C . LYS A 1 94 ? -8.026 32.206 -1.749 1.00 0.00 94 LYS A C 1
ATOM 1491 O O . LYS A 1 94 ? -8.348 32.748 -2.806 1.00 0.00 94 LYS A O 1
ATOM 1510 N N . LYS A 1 95 ? -8.298 32.728 -0.557 1.00 0.00 95 LYS A N 1
ATOM 1511 C CA . LYS A 1 95 ? -9.006 33.996 -0.421 1.00 0.00 95 LYS A CA 1
ATOM 1512 C C . LYS A 1 95 ? -8.324 35.090 -1.235 1.00 0.00 95 LYS A C 1
ATOM 1513 O O . LYS A 1 95 ? -8.964 35.777 -2.032 1.00 0.00 95 LYS A O 1
ATOM 1532 N N . THR A 1 96 ? -7.019 35.247 -1.031 1.00 0.00 96 THR A N 1
ATOM 1533 C CA . THR A 1 96 ? -6.250 36.258 -1.746 1.00 0.00 96 THR A CA 1
ATOM 1534 C C . THR A 1 96 ? -6.608 36.274 -3.228 1.00 0.00 96 THR A C 1
ATOM 1535 O O . THR A 1 96 ? -6.514 37.308 -3.888 1.00 0.00 96 THR A O 1
ATOM 1546 N N . GLY A 1 97 ? -7.019 35.120 -3.746 1.00 0.00 97 GLY A N 1
ATOM 1547 C CA . GLY A 1 97 ? -7.385 35.025 -5.147 1.00 0.00 97 GLY A CA 1
ATOM 1548 C C . GLY A 1 97 ? -6.453 34.121 -5.929 1.00 0.00 97 GLY A C 1
ATOM 1549 O O . GLY A 1 97 ? -6.051 34.449 -7.044 1.00 0.00 97 GLY A O 1
ATOM 1553 N N . ASN A 1 98 ? -6.108 32.979 -5.342 1.00 0.00 98 ASN A N 1
ATOM 1554 C CA . ASN A 1 98 ? -5.216 32.025 -5.991 1.00 0.00 98 ASN A CA 1
ATOM 1555 C C . ASN A 1 98 ? -5.884 30.660 -6.127 1.00 0.00 98 ASN A C 1
ATOM 1556 O O . ASN A 1 98 ? -6.968 30.434 -5.591 1.00 0.00 98 ASN A O 1
ATOM 1567 N N . GLU A 1 99 ? -5.228 29.755 -6.846 1.00 0.00 99 GLU A N 1
ATOM 1568 C CA . GLU A 1 99 ? -5.759 28.413 -7.052 1.00 0.00 99 GLU A CA 1
ATOM 1569 C C . GLU A 1 99 ? -4.647 27.370 -6.972 1.00 0.00 99 GLU A C 1
ATOM 1570 O O . GLU A 1 99 ? -3.788 27.296 -7.851 1.00 0.00 99 GLU A O 1
ATOM 1582 N N . GLN A 1 100 ? -4.671 26.568 -5.913 1.00 0.00 100 GLN A N 1
ATOM 1583 C CA . GLN A 1 100 ? -3.665 25.530 -5.718 1.00 0.00 100 GLN A CA 1
ATOM 1584 C C . GLN A 1 100 ? -4.274 24.142 -5.892 1.00 0.00 100 GLN A C 1
ATOM 1585 O O . GLN A 1 100 ? -5.486 23.968 -5.779 1.00 0.00 100 GLN A O 1
ATOM 1599 N N . GLU A 1 101 ? -3.423 23.159 -6.168 1.00 0.00 101 GLU A N 1
ATOM 1600 C CA . GLU A 1 101 ? -3.878 21.787 -6.359 1.00 0.00 101 GLU A CA 1
ATOM 1601 C C . GLU A 1 101 ? -2.804 20.792 -5.927 1.00 0.00 101 GLU A C 1
ATOM 1602 O O . GLU A 1 101 ? -1.706 20.769 -6.482 1.00 0.00 101 GLU A O 1
ATOM 1614 N N . TRP A 1 102 ? -3.130 19.974 -4.934 1.00 0.00 102 TRP A N 1
ATOM 1615 C CA . TRP A 1 102 ? -2.194 18.977 -4.426 1.00 0.00 102 TRP A CA 1
ATOM 1616 C C . TRP A 1 102 ? -2.366 17.648 -5.154 1.00 0.00 102 TRP A C 1
ATOM 1617 O O . TRP A 1 102 ? -3.251 17.500 -5.997 1.00 0.00 102 TRP A O 1
ATOM 1638 N N . LYS A 1 103 ? -1.515 16.683 -4.823 1.00 0.00 103 LYS A N 1
ATOM 1639 C CA . LYS A 1 103 ? -1.574 15.365 -5.443 1.00 0.00 103 LYS A CA 1
ATOM 1640 C C . LYS A 1 103 ? -1.274 14.270 -4.424 1.00 0.00 103 LYS A C 1
ATOM 1641 O O . LYS A 1 103 ? -0.316 14.369 -3.657 1.00 0.00 103 LYS A O 1
ATOM 1660 N N . ILE A 1 104 ? -2.097 13.227 -4.424 1.00 0.00 104 ILE A N 1
ATOM 1661 C CA . ILE A 1 104 ? -1.916 12.113 -3.501 1.00 0.00 104 ILE A CA 1
ATOM 1662 C C . ILE A 1 104 ? -2.207 10.781 -4.184 1.00 0.00 104 ILE A C 1
ATOM 1663 O O . ILE A 1 104 ? -3.362 10.439 -4.438 1.00 0.00 104 ILE A O 1
ATOM 1679 N N . LYS A 1 105 ? -1.150 10.030 -4.478 1.00 0.00 105 LYS A N 1
ATOM 1680 C CA . LYS A 1 105 ? -1.290 8.733 -5.129 1.00 0.00 105 LYS A CA 1
ATOM 1681 C C . LYS A 1 105 ? -1.626 7.647 -4.111 1.00 0.00 105 LYS A C 1
ATOM 1682 O O . LYS A 1 105 ? -0.737 6.975 -3.588 1.00 0.00 105 LYS A O 1
ATOM 1701 N N . LEU A 1 106 ? -2.915 7.479 -3.837 1.00 0.00 106 LEU A N 1
ATOM 1702 C CA . LEU A 1 106 ? -3.369 6.473 -2.883 1.00 0.00 106 LEU A CA 1
ATOM 1703 C C . LEU A 1 106 ? -2.889 5.083 -3.287 1.00 0.00 106 LEU A C 1
ATOM 1704 O O . LEU A 1 106 ? -3.058 4.668 -4.433 1.00 0.00 106 LEU A O 1
ATOM 1720 N N . GLN A 1 107 ? -2.292 4.370 -2.338 1.00 0.00 107 GLN A N 1
ATOM 1721 C CA . GLN A 1 107 ? -1.789 3.026 -2.596 1.00 0.00 107 GLN A CA 1
ATOM 1722 C C . GLN A 1 107 ? -2.363 2.028 -1.595 1.00 0.00 107 GLN A C 1
ATOM 1723 O O . GLN A 1 107 ? -1.970 2.009 -0.428 1.00 0.00 107 GLN A O 1
ATOM 1737 N N . VAL A 1 108 ? -3.294 1.201 -2.059 1.00 0.00 108 VAL A N 1
ATOM 1738 C CA . VAL A 1 108 ? -3.922 0.200 -1.204 1.00 0.00 108 VAL A CA 1
ATOM 1739 C C . VAL A 1 108 ? -3.188 -1.134 -1.290 1.00 0.00 108 VAL A C 1
ATOM 1740 O O . VAL A 1 108 ? -2.754 -1.548 -2.366 1.00 0.00 108 VAL A O 1
ATOM 1753 N N . LEU A 1 109 ? -3.054 -1.803 -0.151 1.00 0.00 109 LEU A N 1
ATOM 1754 C CA . LEU A 1 109 ? -2.373 -3.092 -0.097 1.00 0.00 109 LEU A CA 1
ATOM 1755 C C . LEU A 1 109 ? -3.300 -4.175 0.446 1.00 0.00 109 LEU A C 1
ATOM 1756 O O . LEU A 1 109 ? -4.353 -3.879 1.011 1.00 0.00 109 LEU A O 1
ATOM 1772 N N . ASP A 1 110 ? -2.901 -5.430 0.273 1.00 0.00 110 ASP A N 1
ATOM 1773 C CA . ASP A 1 110 ? -3.694 -6.558 0.748 1.00 0.00 110 ASP A CA 1
ATOM 1774 C C . ASP A 1 110 ? -3.190 -7.044 2.104 1.00 0.00 110 ASP A C 1
ATOM 1775 O O . ASP A 1 110 ? -1.987 -7.117 2.356 1.00 0.00 110 ASP A O 1
ATOM 1784 N N . PRO A 1 111 ? -4.130 -7.383 2.998 1.00 0.00 111 PRO A N 1
ATOM 1785 C CA . PRO A 1 111 ? -3.805 -7.867 4.343 1.00 0.00 111 PRO A CA 1
ATOM 1786 C C . PRO A 1 111 ? -3.182 -9.259 4.323 1.00 0.00 111 PRO A C 1
ATOM 1787 O O . PRO A 1 111 ? -2.133 -9.489 4.926 1.00 0.00 111 PRO A O 1
ATOM 1798 N N . VAL A 1 112 ? -3.835 -10.184 3.627 1.00 0.00 112 VAL A N 1
ATOM 1799 C CA . VAL A 1 112 ? -3.344 -11.554 3.528 1.00 0.00 112 VAL A CA 1
ATOM 1800 C C . VAL A 1 112 ? -1.829 -11.584 3.360 1.00 0.00 112 VAL A C 1
ATOM 1801 O O . VAL A 1 112 ? -1.258 -10.881 2.526 1.00 0.00 112 VAL A O 1
ATOM 1814 N N . PRO A 1 113 ? -1.160 -12.416 4.172 1.00 0.00 113 PRO A N 1
ATOM 1815 C CA . PRO A 1 113 ? 0.298 -12.559 4.132 1.00 0.00 113 PRO A CA 1
ATOM 1816 C C . PRO A 1 113 ? 0.778 -13.254 2.862 1.00 0.00 113 PRO A C 1
ATOM 1817 O O . PRO A 1 113 ? 0.020 -13.416 1.906 1.00 0.00 113 PRO A O 1
ATOM 1828 N N . LYS A 1 114 ? 2.042 -13.663 2.859 1.00 0.00 114 LYS A N 1
ATOM 1829 C CA . LYS A 1 114 ? 2.624 -14.342 1.707 1.00 0.00 114 LYS A CA 1
ATOM 1830 C C . LYS A 1 114 ? 3.448 -15.548 2.146 1.00 0.00 114 LYS A C 1
ATOM 1831 O O . LYS A 1 114 ? 4.044 -15.564 3.224 1.00 0.00 114 LYS A O 1
ATOM 1850 N N . PRO A 1 115 ? 3.485 -16.583 1.293 1.00 0.00 115 PRO A N 1
ATOM 1851 C CA . PRO A 1 115 ? 4.235 -17.811 1.571 1.00 0.00 115 PRO A CA 1
ATOM 1852 C C . PRO A 1 115 ? 5.743 -17.593 1.525 1.00 0.00 115 PRO A C 1
ATOM 1853 O O . PRO A 1 115 ? 6.213 -16.501 1.206 1.00 0.00 115 PRO A O 1
ATOM 1864 N N . VAL A 1 116 ? 6.498 -18.639 1.847 1.00 0.00 116 VAL A N 1
ATOM 1865 C CA . VAL A 1 116 ? 7.954 -18.562 1.841 1.00 0.00 116 VAL A CA 1
ATOM 1866 C C . VAL A 1 116 ? 8.535 -19.228 0.598 1.00 0.00 116 VAL A C 1
ATOM 1867 O O . VAL A 1 116 ? 8.786 -20.433 0.588 1.00 0.00 116 VAL A O 1
ATOM 1880 N N . ILE A 1 117 ? 8.746 -18.435 -0.447 1.00 0.00 117 ILE A N 1
ATOM 1881 C CA . ILE A 1 117 ? 9.299 -18.948 -1.695 1.00 0.00 117 ILE A CA 1
ATOM 1882 C C . ILE A 1 117 ? 10.821 -18.858 -1.699 1.00 0.00 117 ILE A C 1
ATOM 1883 O O . ILE A 1 117 ? 11.391 -17.773 -1.579 1.00 0.00 117 ILE A O 1
ATOM 1899 N N . LYS A 1 118 ? 11.475 -20.006 -1.841 1.00 0.00 118 LYS A N 1
ATOM 1900 C CA . LYS A 1 118 ? 12.932 -20.059 -1.866 1.00 0.00 118 LYS A CA 1
ATOM 1901 C C . LYS A 1 118 ? 13.433 -20.667 -3.171 1.00 0.00 118 LYS A C 1
ATOM 1902 O O . LYS A 1 118 ? 12.790 -21.548 -3.743 1.00 0.00 118 LYS A O 1
ATOM 1921 N N . ILE A 1 119 ? 14.583 -20.193 -3.637 1.00 0.00 119 ILE A N 1
ATOM 1922 C CA . ILE A 1 119 ? 15.171 -20.692 -4.874 1.00 0.00 119 ILE A CA 1
ATOM 1923 C C . ILE A 1 119 ? 16.548 -21.297 -4.624 1.00 0.00 119 ILE A C 1
ATOM 1924 O O . ILE A 1 119 ? 17.386 -20.698 -3.950 1.00 0.00 119 ILE A O 1
ATOM 1940 N N . GLU A 1 120 ? 16.775 -22.486 -5.172 1.00 0.00 120 GLU A N 1
ATOM 1941 C CA . GLU A 1 120 ? 18.053 -23.170 -5.009 1.00 0.00 120 GLU A CA 1
ATOM 1942 C C . GLU A 1 120 ? 18.741 -23.367 -6.357 1.00 0.00 120 GLU A C 1
ATOM 1943 O O . GLU A 1 120 ? 18.364 -24.242 -7.137 1.00 0.00 120 GLU A O 1
ATOM 1955 N N . LYS A 1 121 ? 19.752 -22.547 -6.623 1.00 0.00 121 LYS A N 1
ATOM 1956 C CA . LYS A 1 121 ? 20.494 -22.630 -7.876 1.00 0.00 121 LYS A CA 1
ATOM 1957 C C . LYS A 1 121 ? 20.800 -24.081 -8.232 1.00 0.00 121 LYS A C 1
ATOM 1958 O O . LYS A 1 121 ? 21.045 -24.407 -9.394 1.00 0.00 121 LYS A O 1
ATOM 1977 N N . GLY A 1 1 ? 12.651 23.329 9.953 1.00 0.00 1 GLY A N 2
ATOM 1978 C CA . GLY A 1 1 ? 11.649 23.367 8.905 1.00 0.00 1 GLY A CA 2
ATOM 1979 C C . GLY A 1 1 ? 12.256 23.552 7.528 1.00 0.00 1 GLY A C 2
ATOM 1980 O O . GLY A 1 1 ? 13.256 24.252 7.373 1.00 0.00 1 GLY A O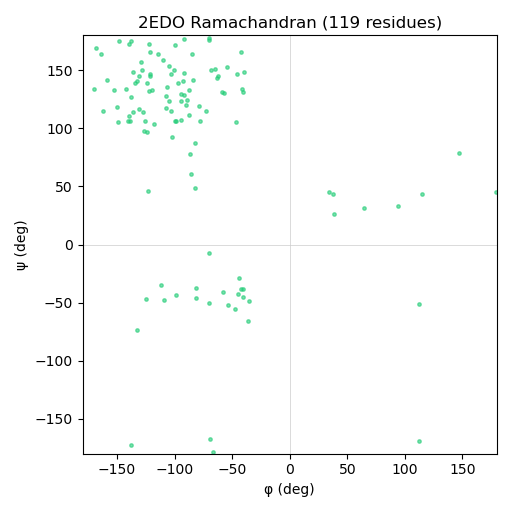 2
ATOM 1984 N N . SER A 1 2 ? 11.650 22.923 6.526 1.00 0.00 2 SER A N 2
ATOM 1985 C CA . SER A 1 2 ? 12.141 23.018 5.156 1.00 0.00 2 SER A CA 2
ATOM 1986 C C . SER A 1 2 ? 10.981 23.131 4.171 1.00 0.00 2 SER A C 2
ATOM 1987 O O . SER A 1 2 ? 10.155 22.226 4.060 1.00 0.00 2 SER A O 2
ATOM 1995 N N . SER A 1 3 ? 10.927 24.251 3.457 1.00 0.00 3 SER A N 2
ATOM 1996 C CA . SER A 1 3 ? 9.868 24.487 2.483 1.00 0.00 3 SER A CA 2
ATOM 1997 C C . SER A 1 3 ? 10.409 25.216 1.257 1.00 0.00 3 SER A C 2
ATOM 1998 O O . SER A 1 3 ? 11.040 26.266 1.374 1.00 0.00 3 SER A O 2
ATOM 2006 N N . GLY A 1 4 ? 10.157 24.651 0.080 1.00 0.00 4 GLY A N 2
ATOM 2007 C CA . GLY A 1 4 ? 10.625 25.260 -1.151 1.00 0.00 4 GLY A CA 2
ATOM 2008 C C . GLY A 1 4 ? 9.653 26.287 -1.696 1.00 0.00 4 GLY A C 2
ATOM 2009 O O . GLY A 1 4 ? 8.503 25.965 -1.996 1.00 0.00 4 GLY A O 2
ATOM 2013 N N . SER A 1 5 ? 10.114 27.527 -1.824 1.00 0.00 5 SER A N 2
ATOM 2014 C CA . SER A 1 5 ? 9.276 28.606 -2.332 1.00 0.00 5 SER A CA 2
ATOM 2015 C C . SER A 1 5 ? 9.326 28.663 -3.855 1.00 0.00 5 SER A C 2
ATOM 2016 O O . SER A 1 5 ? 8.297 28.797 -4.517 1.00 0.00 5 SER A O 2
ATOM 2024 N N . SER A 1 6 ? 10.532 28.559 -4.405 1.00 0.00 6 SER A N 2
ATOM 2025 C CA . SER A 1 6 ? 10.720 28.603 -5.851 1.00 0.00 6 SER A CA 2
ATOM 2026 C C . SER A 1 6 ? 9.902 27.513 -6.537 1.00 0.00 6 SER A C 2
ATOM 2027 O O . SER A 1 6 ? 9.167 27.778 -7.487 1.00 0.00 6 SER A O 2
ATOM 2035 N N . GLY A 1 7 ? 10.036 26.284 -6.048 1.00 0.00 7 GLY A N 2
ATOM 2036 C CA . GLY A 1 7 ? 9.305 25.171 -6.626 1.00 0.00 7 GLY A CA 2
ATOM 2037 C C . GLY A 1 7 ? 7.966 24.946 -5.953 1.00 0.00 7 GLY A C 2
ATOM 2038 O O . GLY A 1 7 ? 7.868 24.971 -4.727 1.00 0.00 7 GLY A O 2
ATOM 2042 N N . GLN A 1 8 ? 6.930 24.728 -6.758 1.00 0.00 8 GLN A N 2
ATOM 2043 C CA . GLN A 1 8 ? 5.589 24.501 -6.232 1.00 0.00 8 GLN A CA 2
ATOM 2044 C C . GLN A 1 8 ? 4.948 23.282 -6.887 1.00 0.00 8 GLN A C 2
ATOM 2045 O O . GLN A 1 8 ? 4.440 23.360 -8.004 1.00 0.00 8 GLN A O 2
ATOM 2059 N N . GLY A 1 9 ? 4.976 22.154 -6.182 1.00 0.00 9 GLY A N 2
ATOM 2060 C CA . GLY A 1 9 ? 4.394 20.935 -6.711 1.00 0.00 9 GLY A CA 2
ATOM 2061 C C . GLY A 1 9 ? 4.915 19.694 -6.014 1.00 0.00 9 GLY A C 2
ATOM 2062 O O . GLY A 1 9 ? 5.609 18.877 -6.621 1.00 0.00 9 GLY A O 2
ATOM 2066 N N . HIS A 1 10 ? 4.582 19.551 -4.735 1.00 0.00 10 HIS A N 2
ATOM 2067 C CA . HIS A 1 10 ? 5.022 18.401 -3.954 1.00 0.00 10 HIS A CA 2
ATOM 2068 C C . HIS A 1 10 ? 4.119 17.197 -4.203 1.00 0.00 10 HIS A C 2
ATOM 2069 O O . HIS A 1 10 ? 2.893 17.303 -4.137 1.00 0.00 10 HIS A O 2
ATOM 2084 N N . LEU A 1 11 ? 4.731 16.054 -4.490 1.00 0.00 11 LEU A N 2
ATOM 2085 C CA . LEU A 1 11 ? 3.983 14.829 -4.750 1.00 0.00 11 LEU A CA 2
ATOM 2086 C C . LEU A 1 11 ? 3.928 13.949 -3.506 1.00 0.00 11 LEU A C 2
ATOM 2087 O O . LEU A 1 11 ? 4.962 13.575 -2.951 1.00 0.00 11 LEU A O 2
ATOM 2103 N N . VAL A 1 12 ? 2.715 13.621 -3.072 1.00 0.00 12 VAL A N 2
ATOM 2104 C CA . VAL A 1 12 ? 2.525 12.782 -1.894 1.00 0.00 12 VAL A CA 2
ATOM 2105 C C . VAL A 1 12 ? 2.091 11.374 -2.287 1.00 0.00 12 VAL A C 2
ATOM 2106 O O . VAL A 1 12 ? 1.162 11.197 -3.076 1.00 0.00 12 VAL A O 2
ATOM 2119 N N . HIS A 1 13 ? 2.769 10.375 -1.731 1.00 0.00 13 HIS A N 2
ATOM 2120 C CA . HIS A 1 13 ? 2.452 8.981 -2.022 1.00 0.00 13 HIS A CA 2
ATOM 2121 C C . HIS A 1 13 ? 1.899 8.280 -0.785 1.00 0.00 13 HIS A C 2
ATOM 2122 O O . HIS A 1 13 ? 2.644 7.950 0.138 1.00 0.00 13 HIS A O 2
ATOM 2137 N N . MET A 1 14 ? 0.589 8.057 -0.773 1.00 0.00 14 MET A N 2
ATOM 2138 C CA . MET A 1 14 ? -0.063 7.394 0.351 1.00 0.00 14 MET A CA 2
ATOM 2139 C C . MET A 1 14 ? 0.018 5.878 0.209 1.00 0.00 14 MET A C 2
ATOM 2140 O O . MET A 1 14 ? 0.221 5.356 -0.887 1.00 0.00 14 MET A O 2
ATOM 2154 N N . THR A 1 15 ? -0.142 5.174 1.326 1.00 0.00 15 THR A N 2
ATOM 2155 C CA . THR A 1 15 ? -0.086 3.718 1.326 1.00 0.00 15 THR A CA 2
ATOM 2156 C C . THR A 1 15 ? -0.800 3.140 2.543 1.00 0.00 15 THR A C 2
ATOM 2157 O O . THR A 1 15 ? -0.319 3.254 3.670 1.00 0.00 15 THR A O 2
ATOM 2168 N N . VAL A 1 16 ? -1.952 2.519 2.308 1.00 0.00 16 VAL A N 2
ATOM 2169 C CA . VAL A 1 16 ? -2.732 1.921 3.385 1.00 0.00 16 VAL A CA 2
ATOM 2170 C C . VAL A 1 16 ? -3.277 0.557 2.977 1.00 0.00 16 VAL A C 2
ATOM 2171 O O . VAL A 1 16 ? -3.074 0.107 1.850 1.00 0.00 16 VAL A O 2
ATOM 2184 N N . VAL A 1 17 ? -3.971 -0.097 3.903 1.00 0.00 17 VAL A N 2
ATOM 2185 C CA . VAL A 1 17 ? -4.547 -1.410 3.640 1.00 0.00 17 VAL A CA 2
ATOM 2186 C C . VAL A 1 17 ? -5.985 -1.291 3.147 1.00 0.00 17 VAL A C 2
ATOM 2187 O O . VAL A 1 17 ? -6.702 -0.360 3.514 1.00 0.00 17 VAL A O 2
ATOM 2200 N N . SER A 1 18 ? -6.400 -2.239 2.314 1.00 0.00 18 SER A N 2
ATOM 2201 C CA . SER A 1 18 ? -7.752 -2.239 1.768 1.00 0.00 18 SER A CA 2
ATOM 2202 C C . SER A 1 18 ? -8.784 -2.457 2.870 1.00 0.00 18 SER A C 2
ATOM 2203 O O . SER A 1 18 ? -8.528 -3.164 3.844 1.00 0.00 18 SER A O 2
ATOM 2211 N N . GLY A 1 19 ? -9.952 -1.843 2.709 1.00 0.00 19 GLY A N 2
ATOM 2212 C CA . GLY A 1 19 ? -11.005 -1.981 3.697 1.00 0.00 19 GLY A CA 2
ATOM 2213 C C . GLY A 1 19 ? -10.658 -1.313 5.012 1.00 0.00 19 GLY A C 2
ATOM 2214 O O . GLY A 1 19 ? -11.100 -1.750 6.075 1.00 0.00 19 GLY A O 2
ATOM 2218 N N . SER A 1 20 ? -9.862 -0.250 4.943 1.00 0.00 20 SER A N 2
ATOM 2219 C CA . SER A 1 20 ? -9.451 0.477 6.138 1.00 0.00 20 SER A CA 2
ATOM 2220 C C . SER A 1 20 ? -9.727 1.969 5.987 1.00 0.00 20 SER A C 2
ATOM 2221 O O . SER A 1 20 ? -9.485 2.553 4.932 1.00 0.00 20 SER A O 2
ATOM 2229 N N . ASN A 1 21 ? -10.234 2.581 7.053 1.00 0.00 21 ASN A N 2
ATOM 2230 C CA . ASN A 1 21 ? -10.544 4.006 7.040 1.00 0.00 21 ASN A CA 2
ATOM 2231 C C . ASN A 1 21 ? -9.304 4.830 6.705 1.00 0.00 21 ASN A C 2
ATOM 2232 O O . ASN A 1 21 ? -8.298 4.773 7.412 1.00 0.00 21 ASN A O 2
ATOM 2243 N N . VAL A 1 22 ? -9.384 5.595 5.621 1.00 0.00 22 VAL A N 2
ATOM 2244 C CA . VAL A 1 22 ? -8.269 6.431 5.192 1.00 0.00 22 VAL A CA 2
ATOM 2245 C C . VAL A 1 22 ? -8.517 7.896 5.535 1.00 0.00 22 VAL A C 2
ATOM 2246 O O . VAL A 1 22 ? -9.653 8.304 5.781 1.00 0.00 22 VAL A O 2
ATOM 2259 N N . THR A 1 23 ? -7.447 8.684 5.551 1.00 0.00 23 THR A N 2
ATOM 2260 C CA . THR A 1 23 ? -7.547 10.103 5.865 1.00 0.00 23 THR A CA 2
ATOM 2261 C C . THR A 1 23 ? -6.729 10.942 4.890 1.00 0.00 23 THR A C 2
ATOM 2262 O O . THR A 1 23 ? -5.543 11.190 5.111 1.00 0.00 23 THR A O 2
ATOM 2273 N N . LEU A 1 24 ? -7.369 11.377 3.810 1.00 0.00 24 LEU A N 2
ATOM 2274 C CA . LEU A 1 24 ? -6.700 12.189 2.799 1.00 0.00 24 LEU A CA 2
ATOM 2275 C C . LEU A 1 24 ? -6.576 13.638 3.260 1.00 0.00 24 LEU A C 2
ATOM 2276 O O . LEU A 1 24 ? -7.559 14.377 3.285 1.00 0.00 24 LEU A O 2
ATOM 2292 N N . ASN A 1 25 ? -5.361 14.036 3.622 1.00 0.00 25 ASN A N 2
ATOM 2293 C CA . ASN A 1 25 ? -5.108 15.397 4.080 1.00 0.00 25 ASN A CA 2
ATOM 2294 C C . ASN A 1 25 ? -3.735 15.879 3.622 1.00 0.00 25 ASN A C 2
ATOM 2295 O O . ASN A 1 25 ? -2.744 15.157 3.734 1.00 0.00 25 ASN A O 2
ATOM 2306 N N . ILE A 1 26 ? -3.685 17.103 3.108 1.00 0.00 26 ILE A N 2
ATOM 2307 C CA . ILE A 1 26 ? -2.433 17.681 2.635 1.00 0.00 26 ILE A CA 2
ATOM 2308 C C . ILE A 1 26 ? -1.606 18.225 3.795 1.00 0.00 26 ILE A C 2
ATOM 2309 O O . ILE A 1 26 ? -2.145 18.804 4.737 1.00 0.00 26 ILE A O 2
ATOM 2325 N N . SER A 1 27 ? -0.292 18.035 3.717 1.00 0.00 27 SER A N 2
ATOM 2326 C CA . SER A 1 27 ? 0.611 18.504 4.762 1.00 0.00 27 SER A CA 2
ATOM 2327 C C . SER A 1 27 ? 0.439 20.002 4.996 1.00 0.00 27 SER A C 2
ATOM 2328 O O . SER A 1 27 ? 0.400 20.462 6.137 1.00 0.00 27 SER A O 2
ATOM 2336 N N . GLU A 1 28 ? 0.336 20.757 3.907 1.00 0.00 28 GLU A N 2
ATOM 2337 C CA . GLU A 1 28 ? 0.169 22.203 3.993 1.00 0.00 28 GLU A CA 2
ATOM 2338 C C . GLU A 1 28 ? -1.222 22.560 4.507 1.00 0.00 28 GLU A C 2
ATOM 2339 O O . GLU A 1 28 ? -2.136 22.822 3.725 1.00 0.00 28 GLU A O 2
ATOM 2351 N N . SER A 1 29 ? -1.375 22.568 5.828 1.00 0.00 29 SER A N 2
ATOM 2352 C CA . SER A 1 29 ? -2.656 22.888 6.447 1.00 0.00 29 SER A CA 2
ATOM 2353 C C . SER A 1 29 ? -3.282 24.117 5.796 1.00 0.00 29 SER A C 2
ATOM 2354 O O . SER A 1 29 ? -2.649 25.169 5.689 1.00 0.00 29 SER A O 2
ATOM 2362 N N . LEU A 1 30 ? -4.530 23.978 5.362 1.00 0.00 30 LEU A N 2
ATOM 2363 C CA . LEU A 1 30 ? -5.244 25.076 4.720 1.00 0.00 30 LEU A CA 2
ATOM 2364 C C . LEU A 1 30 ? -4.835 26.417 5.322 1.00 0.00 30 LEU A C 2
ATOM 2365 O O . LEU A 1 30 ? -4.471 26.514 6.494 1.00 0.00 30 LEU A O 2
ATOM 2381 N N . PRO A 1 31 ? -4.897 27.477 4.503 1.00 0.00 31 PRO A N 2
ATOM 2382 C CA . PRO A 1 31 ? -4.540 28.832 4.934 1.00 0.00 31 PRO A CA 2
ATOM 2383 C C . PRO A 1 31 ? -5.548 29.412 5.921 1.00 0.00 31 PRO A C 2
ATOM 2384 O O . PRO A 1 31 ? -6.569 28.790 6.215 1.00 0.00 31 PRO A O 2
ATOM 2395 N N . GLU A 1 32 ? -5.255 30.605 6.427 1.00 0.00 32 GLU A N 2
ATOM 2396 C CA . GLU A 1 32 ? -6.136 31.267 7.382 1.00 0.00 32 GLU A CA 2
ATOM 2397 C C . GLU A 1 32 ? -7.599 30.954 7.078 1.00 0.00 32 GLU A C 2
ATOM 2398 O O . GLU A 1 32 ? -8.402 30.747 7.987 1.00 0.00 32 GLU A O 2
ATOM 2410 N N . ASN A 1 33 ? -7.937 30.923 5.793 1.00 0.00 33 ASN A N 2
ATOM 2411 C CA . ASN A 1 33 ? -9.303 30.638 5.369 1.00 0.00 33 ASN A CA 2
ATOM 2412 C C . ASN A 1 33 ? -9.369 30.416 3.861 1.00 0.00 33 ASN A C 2
ATOM 2413 O O . ASN A 1 33 ? -8.564 30.963 3.107 1.00 0.00 33 ASN A O 2
ATOM 2424 N N . TYR A 1 34 ? -10.334 29.612 3.429 1.00 0.00 34 TYR A N 2
ATOM 2425 C CA . TYR A 1 34 ? -10.504 29.317 2.011 1.00 0.00 34 TYR A CA 2
ATOM 2426 C C . TYR A 1 34 ? -11.894 29.727 1.532 1.00 0.00 34 TYR A C 2
ATOM 2427 O O . TYR A 1 34 ? -12.708 30.227 2.308 1.00 0.00 34 TYR A O 2
ATOM 2445 N N . LYS A 1 35 ? -12.158 29.510 0.248 1.00 0.00 35 LYS A N 2
ATOM 2446 C CA . LYS A 1 35 ? -13.448 29.854 -0.337 1.00 0.00 35 LYS A CA 2
ATOM 2447 C C . LYS A 1 35 ? -14.180 28.604 -0.815 1.00 0.00 35 LYS A C 2
ATOM 2448 O O . LYS A 1 35 ? -15.383 28.459 -0.601 1.00 0.00 35 LYS A O 2
ATOM 2467 N N . GLN A 1 36 ? -13.445 27.705 -1.460 1.00 0.00 36 GLN A N 2
ATOM 2468 C CA . GLN A 1 36 ? -14.025 26.467 -1.967 1.00 0.00 36 GLN A CA 2
ATOM 2469 C C . GLN A 1 36 ? -13.075 25.293 -1.752 1.00 0.00 36 GLN A C 2
ATOM 2470 O O . GLN A 1 36 ? -11.855 25.452 -1.794 1.00 0.00 36 GLN A O 2
ATOM 2484 N N . LEU A 1 37 ? -13.643 24.114 -1.521 1.00 0.00 37 LEU A N 2
ATOM 2485 C CA . LEU A 1 37 ? -12.847 22.912 -1.299 1.00 0.00 37 LEU A CA 2
ATOM 2486 C C . LEU A 1 37 ? -13.424 21.727 -2.068 1.00 0.00 37 LEU A C 2
ATOM 2487 O O . LEU A 1 37 ? -14.524 21.258 -1.774 1.00 0.00 37 LEU A O 2
ATOM 2503 N N . THR A 1 38 ? -12.673 21.246 -3.053 1.00 0.00 38 THR A N 2
ATOM 2504 C CA . THR A 1 38 ? -13.108 20.115 -3.864 1.00 0.00 38 THR A CA 2
ATOM 2505 C C . THR A 1 38 ? -12.034 19.035 -3.922 1.00 0.00 38 THR A C 2
ATOM 2506 O O . THR A 1 38 ? -10.843 19.335 -4.013 1.00 0.00 38 THR A O 2
ATOM 2517 N N . TRP A 1 39 ? -12.462 17.779 -3.870 1.00 0.00 39 TRP A N 2
ATOM 2518 C CA . TRP A 1 39 ? -11.536 16.653 -3.918 1.00 0.00 39 TRP A CA 2
ATOM 2519 C C . TRP A 1 39 ? -11.643 15.916 -5.248 1.00 0.00 39 TRP A C 2
ATOM 2520 O O . TRP A 1 39 ? -12.737 15.736 -5.783 1.00 0.00 39 TRP A O 2
ATOM 2541 N N . PHE A 1 40 ? -10.501 15.491 -5.778 1.00 0.00 40 PHE A N 2
ATOM 2542 C CA . PHE A 1 40 ? -10.467 14.774 -7.047 1.00 0.00 40 PHE A CA 2
ATOM 2543 C C . PHE A 1 40 ? -9.971 13.344 -6.851 1.00 0.00 40 PHE A C 2
ATOM 2544 O O . PHE A 1 40 ? -8.886 13.120 -6.315 1.00 0.00 40 PHE A O 2
ATOM 2561 N N . TYR A 1 41 ? -10.774 12.381 -7.288 1.00 0.00 41 TYR A N 2
ATOM 2562 C CA . TYR A 1 41 ? -10.420 10.973 -7.158 1.00 0.00 41 TYR A CA 2
ATOM 2563 C C . TYR A 1 41 ? -9.337 10.588 -8.162 1.00 0.00 41 TYR A C 2
ATOM 2564 O O . TYR A 1 41 ? -8.438 9.804 -7.855 1.00 0.00 41 TYR A O 2
ATOM 2582 N N . THR A 1 42 ? -9.429 11.147 -9.365 1.00 0.00 42 THR A N 2
ATOM 2583 C CA . THR A 1 42 ? -8.459 10.865 -10.415 1.00 0.00 42 THR A CA 2
ATOM 2584 C C . THR A 1 42 ? -7.994 12.148 -11.094 1.00 0.00 42 THR A C 2
ATOM 2585 O O . THR A 1 42 ? -8.332 13.249 -10.660 1.00 0.00 42 THR A O 2
ATOM 2596 N N . PHE A 1 43 ? -7.217 11.999 -12.162 1.00 0.00 43 PHE A N 2
ATOM 2597 C CA . PHE A 1 43 ? -6.706 13.147 -12.902 1.00 0.00 43 PHE A CA 2
ATOM 2598 C C . PHE A 1 43 ? -7.850 14.000 -13.442 1.00 0.00 43 PHE A C 2
ATOM 2599 O O . PHE A 1 43 ? -7.846 15.223 -13.302 1.00 0.00 43 PHE A O 2
ATOM 2616 N N . ASP A 1 44 ? -8.827 13.345 -14.059 1.00 0.00 44 ASP A N 2
ATOM 2617 C CA . ASP A 1 44 ? -9.979 14.042 -14.620 1.00 0.00 44 ASP A CA 2
ATOM 2618 C C . ASP A 1 44 ? -11.271 13.580 -13.954 1.00 0.00 44 ASP A C 2
ATOM 2619 O O . ASP A 1 44 ? -12.309 13.466 -14.606 1.00 0.00 44 ASP A O 2
ATOM 2628 N N . GLN A 1 45 ? -11.199 13.315 -12.654 1.00 0.00 45 GLN A N 2
ATOM 2629 C CA . GLN A 1 45 ? -12.363 12.863 -11.901 1.00 0.00 45 GLN A CA 2
ATOM 2630 C C . GLN A 1 45 ? -12.525 13.666 -10.615 1.00 0.00 45 GLN A C 2
ATOM 2631 O O . GLN A 1 45 ? -11.544 14.121 -10.026 1.00 0.00 45 GLN A O 2
ATOM 2645 N N . LYS A 1 46 ? -13.770 13.838 -10.183 1.00 0.00 46 LYS A N 2
ATOM 2646 C CA . LYS A 1 46 ? -14.062 14.586 -8.966 1.00 0.00 46 LYS A CA 2
ATOM 2647 C C . LYS A 1 46 ? -14.811 13.717 -7.960 1.00 0.00 46 LYS A C 2
ATOM 2648 O O . LYS A 1 46 ? -15.465 12.743 -8.333 1.00 0.00 46 LYS A O 2
ATOM 2667 N N . ILE A 1 47 ? -14.711 14.077 -6.685 1.00 0.00 47 ILE A N 2
ATOM 2668 C CA . ILE A 1 47 ? -15.381 13.332 -5.627 1.00 0.00 47 ILE A CA 2
ATO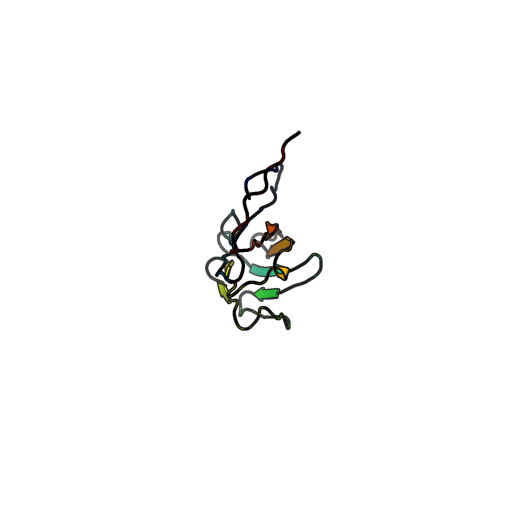M 2669 C C . ILE A 1 47 ? -16.483 14.164 -4.981 1.00 0.00 47 ILE A C 2
ATOM 2670 O O . ILE A 1 47 ? -17.666 13.844 -5.095 1.00 0.00 47 ILE A O 2
ATOM 2686 N N . VAL A 1 48 ? -16.087 15.237 -4.302 1.00 0.00 48 VAL A N 2
ATOM 2687 C CA . VAL A 1 48 ? -17.041 16.118 -3.640 1.00 0.00 48 VAL A CA 2
ATOM 2688 C C . VAL A 1 48 ? -16.635 17.580 -3.792 1.00 0.00 48 VAL A C 2
ATOM 2689 O O . VAL A 1 48 ? -15.469 17.932 -3.617 1.00 0.00 48 VAL A O 2
ATOM 2702 N N . GLU A 1 49 ? -17.607 18.427 -4.117 1.00 0.00 49 GLU A N 2
ATOM 2703 C CA . GLU A 1 49 ? -17.350 19.852 -4.292 1.00 0.00 49 GLU A CA 2
ATOM 2704 C C . GLU A 1 49 ? -18.065 20.669 -3.221 1.00 0.00 49 GLU A C 2
ATOM 2705 O O . GLU A 1 49 ? -19.273 20.893 -3.300 1.00 0.00 49 GLU A O 2
ATOM 2717 N N . TRP A 1 50 ? -17.311 21.111 -2.221 1.00 0.00 50 TRP A N 2
ATOM 2718 C CA . TRP A 1 50 ? -17.873 21.904 -1.133 1.00 0.00 50 TRP A CA 2
ATOM 2719 C C . TRP A 1 50 ? -17.877 23.387 -1.485 1.00 0.00 50 TRP A C 2
ATOM 2720 O O . TRP A 1 50 ? -16.920 23.899 -2.068 1.00 0.00 50 TRP A O 2
ATOM 2741 N N . ASP A 1 51 ? -18.957 24.073 -1.128 1.00 0.00 51 ASP A N 2
ATOM 2742 C CA . ASP A 1 51 ? -19.084 25.499 -1.406 1.00 0.00 51 ASP A CA 2
ATOM 2743 C C . ASP A 1 51 ? -18.718 26.326 -0.178 1.00 0.00 51 ASP A C 2
ATOM 2744 O O . ASP A 1 51 ? -18.724 25.824 0.946 1.00 0.00 51 ASP A O 2
ATOM 2753 N N . SER A 1 52 ? -18.397 27.597 -0.401 1.00 0.00 52 SER A N 2
ATOM 2754 C CA . SER A 1 52 ? -18.023 28.493 0.687 1.00 0.00 52 SER A CA 2
ATOM 2755 C C . SER A 1 52 ? -18.831 28.187 1.945 1.00 0.00 52 SER A C 2
ATOM 2756 O O . SER A 1 52 ? -18.350 28.369 3.064 1.00 0.00 52 SER A O 2
ATOM 2764 N N . ARG A 1 53 ? -20.060 27.722 1.752 1.00 0.00 53 ARG A N 2
ATOM 2765 C CA . ARG A 1 53 ? -20.936 27.391 2.870 1.00 0.00 53 ARG A CA 2
ATOM 2766 C C . ARG A 1 53 ? -21.562 26.013 2.682 1.00 0.00 53 ARG A C 2
ATOM 2767 O O . ARG A 1 53 ? -21.257 25.074 3.418 1.00 0.00 53 ARG A O 2
ATOM 2788 N N . LYS A 1 54 ? -22.440 25.898 1.691 1.00 0.00 54 LYS A N 2
ATOM 2789 C CA . LYS A 1 54 ? -23.109 24.635 1.404 1.00 0.00 54 LYS A CA 2
ATOM 2790 C C . LYS A 1 54 ? -22.124 23.610 0.850 1.00 0.00 54 LYS A C 2
ATOM 2791 O O . LYS A 1 54 ? -21.009 23.956 0.457 1.00 0.00 54 LYS A O 2
ATOM 2810 N N . SER A 1 55 ? -22.542 22.349 0.820 1.00 0.00 55 SER A N 2
ATOM 2811 C CA . SER A 1 55 ? -21.695 21.275 0.316 1.00 0.00 55 SER A CA 2
ATOM 2812 C C . SER A 1 55 ? -22.353 20.574 -0.869 1.00 0.00 55 SER A C 2
ATOM 2813 O O . SER A 1 55 ? -23.578 20.469 -0.942 1.00 0.00 55 SER A O 2
ATOM 2821 N N . LYS A 1 56 ? -21.531 20.096 -1.797 1.00 0.00 56 LYS A N 2
ATOM 2822 C CA . LYS A 1 56 ? -22.031 19.404 -2.979 1.00 0.00 56 LYS A CA 2
ATOM 2823 C C . LYS A 1 56 ? -21.386 18.029 -3.118 1.00 0.00 56 LYS A C 2
ATOM 2824 O O . LYS A 1 56 ? -20.249 17.909 -3.575 1.00 0.00 56 LYS A O 2
ATOM 2843 N N . TYR A 1 57 ? -22.119 16.994 -2.723 1.00 0.00 57 TYR A N 2
ATOM 2844 C CA . TYR A 1 57 ? -21.618 15.628 -2.802 1.00 0.00 57 TYR A CA 2
ATOM 2845 C C . TYR A 1 57 ? -21.979 14.992 -4.141 1.00 0.00 57 TYR A C 2
ATOM 2846 O O . TYR A 1 57 ? -23.070 14.448 -4.310 1.00 0.00 57 TYR A O 2
ATOM 2864 N N . PHE A 1 58 ? -21.053 15.064 -5.092 1.00 0.00 58 PHE A N 2
ATOM 2865 C CA . PHE A 1 58 ? -21.271 14.497 -6.417 1.00 0.00 58 PHE A CA 2
ATOM 2866 C C . PHE A 1 58 ? -21.782 13.062 -6.317 1.00 0.00 58 PHE A C 2
ATOM 2867 O O . PHE A 1 58 ? -21.158 12.214 -5.681 1.00 0.00 58 PHE A O 2
ATOM 2884 N N . GLU A 1 59 ? -22.922 12.801 -6.949 1.00 0.00 59 GLU A N 2
ATOM 2885 C CA . GLU A 1 59 ? -23.517 11.470 -6.930 1.00 0.00 59 GLU A CA 2
ATOM 2886 C C . GLU A 1 59 ? -22.497 10.411 -7.339 1.00 0.00 59 GLU A C 2
ATOM 2887 O O . GLU A 1 59 ? -22.193 10.250 -8.521 1.00 0.00 59 GLU A O 2
ATOM 2899 N N . SER A 1 60 ? -21.970 9.693 -6.352 1.00 0.00 60 SER A N 2
ATOM 2900 C CA . SER A 1 60 ? -20.981 8.653 -6.608 1.00 0.00 60 SER A CA 2
ATOM 2901 C C . SER A 1 60 ? -20.913 7.670 -5.443 1.00 0.00 60 SER A C 2
ATOM 2902 O O . SER A 1 60 ? -21.370 7.964 -4.338 1.00 0.00 60 SER A O 2
ATOM 2910 N N . LYS A 1 61 ? -20.338 6.499 -5.698 1.00 0.00 61 LYS A N 2
ATOM 2911 C CA . LYS A 1 61 ? -20.208 5.471 -4.673 1.00 0.00 61 LYS A CA 2
ATOM 2912 C C . LYS A 1 61 ? -19.519 6.026 -3.430 1.00 0.00 61 LYS A C 2
ATOM 2913 O O . LYS A 1 61 ? -19.606 5.445 -2.348 1.00 0.00 61 LYS A O 2
ATOM 2932 N N . PHE A 1 62 ? -18.835 7.154 -3.592 1.00 0.00 62 PHE A N 2
ATOM 2933 C CA . PHE A 1 62 ? -18.132 7.787 -2.483 1.00 0.00 62 PHE A CA 2
ATOM 2934 C C . PHE A 1 62 ? -19.114 8.467 -1.533 1.00 0.00 62 PHE A C 2
ATOM 2935 O O . PHE A 1 62 ? -18.881 8.539 -0.326 1.00 0.00 62 PHE A O 2
ATOM 2952 N N . LYS A 1 63 ? -20.214 8.966 -2.087 1.00 0.00 63 LYS A N 2
ATOM 2953 C CA . LYS A 1 63 ? -21.234 9.640 -1.292 1.00 0.00 63 LYS A CA 2
ATOM 2954 C C . LYS A 1 63 ? -21.970 8.647 -0.397 1.00 0.00 63 LYS A C 2
ATOM 2955 O O . LYS A 1 63 ? -22.483 7.634 -0.868 1.00 0.00 63 LYS A O 2
ATOM 2974 N N . GLY A 1 64 ? -22.018 8.947 0.898 1.00 0.00 64 GLY A N 2
ATOM 2975 C CA . GLY A 1 64 ? -22.694 8.072 1.837 1.00 0.00 64 GLY A CA 2
ATOM 2976 C C . GLY A 1 64 ? -21.811 7.684 3.007 1.00 0.00 64 GLY A C 2
ATOM 2977 O O . GLY A 1 64 ? -22.274 7.610 4.145 1.00 0.00 64 GLY A O 2
ATOM 2981 N N . ARG A 1 65 ? -20.537 7.433 2.726 1.00 0.00 65 ARG A N 2
ATOM 2982 C CA . ARG A 1 65 ? -19.588 7.047 3.763 1.00 0.00 65 ARG A CA 2
ATOM 2983 C C . ARG A 1 65 ? -18.556 8.147 3.993 1.00 0.00 65 ARG A C 2
ATOM 2984 O O . ARG A 1 65 ? -18.331 8.576 5.125 1.00 0.00 65 ARG A O 2
ATOM 3005 N N . VAL A 1 66 ? -17.931 8.601 2.911 1.00 0.00 66 VAL A N 2
ATOM 3006 C CA . VAL A 1 66 ? -16.923 9.652 2.994 1.00 0.00 66 VAL A CA 2
ATOM 3007 C C . VAL A 1 66 ? -17.396 10.797 3.883 1.00 0.00 66 VAL A C 2
ATOM 3008 O O . VAL A 1 66 ? -18.579 10.897 4.207 1.00 0.00 66 VAL A O 2
ATOM 3021 N N . ARG A 1 67 ? -16.463 11.658 4.275 1.00 0.00 67 ARG A N 2
ATOM 3022 C CA . ARG A 1 67 ? -16.783 12.797 5.127 1.00 0.00 67 ARG A CA 2
ATOM 3023 C C . ARG A 1 67 ? -15.725 13.888 4.997 1.00 0.00 67 ARG A C 2
ATOM 3024 O O . ARG A 1 67 ? -14.618 13.761 5.522 1.00 0.00 67 ARG A O 2
ATOM 3045 N N . LEU A 1 68 ? -16.072 14.960 4.293 1.00 0.00 68 LEU A N 2
ATOM 3046 C CA . LEU A 1 68 ? -15.152 16.075 4.093 1.00 0.00 68 LEU A CA 2
ATOM 3047 C C . LEU A 1 68 ? -15.305 17.112 5.200 1.00 0.00 68 LEU A C 2
ATOM 3048 O O . LEU A 1 68 ? -16.399 17.623 5.440 1.00 0.00 68 LEU A O 2
ATOM 3064 N N . ASP A 1 69 ? -14.200 17.420 5.871 1.00 0.00 69 ASP A N 2
ATOM 3065 C CA . ASP A 1 69 ? -14.210 18.399 6.952 1.00 0.00 69 ASP A CA 2
ATOM 3066 C C . ASP A 1 69 ? -13.731 19.760 6.456 1.00 0.00 69 ASP A C 2
ATOM 3067 O O . ASP A 1 69 ? -12.582 19.931 6.049 1.00 0.00 69 ASP A O 2
ATOM 3076 N N . PRO A 1 70 ? -14.633 20.752 6.489 1.00 0.00 70 PRO A N 2
ATOM 3077 C CA . PRO A 1 70 ? -14.326 22.116 6.046 1.00 0.00 70 PRO A CA 2
ATOM 3078 C C . PRO A 1 70 ? -13.362 22.828 6.989 1.00 0.00 70 PRO A C 2
ATOM 3079 O O . PRO A 1 70 ? -12.902 23.933 6.701 1.00 0.00 70 PRO A O 2
ATOM 3090 N N . GLN A 1 71 ? -13.061 22.189 8.114 1.00 0.00 71 GLN A N 2
ATOM 3091 C CA . GLN A 1 71 ? -12.151 22.763 9.098 1.00 0.00 71 GLN A CA 2
ATOM 3092 C C . GLN A 1 71 ? -10.699 22.470 8.734 1.00 0.00 71 GLN A C 2
ATOM 3093 O O . GLN A 1 71 ? -9.854 23.365 8.742 1.00 0.00 71 GLN A O 2
ATOM 3107 N N . SER A 1 72 ? -10.417 21.211 8.415 1.00 0.00 72 SER A N 2
ATOM 3108 C CA . SER A 1 72 ? -9.066 20.799 8.052 1.00 0.00 72 SER A CA 2
ATOM 3109 C C . SER A 1 72 ? -8.976 20.484 6.562 1.00 0.00 72 SER A C 2
ATOM 3110 O O . SER A 1 72 ? -7.946 20.710 5.928 1.00 0.00 72 SER A O 2
ATOM 3118 N N . GLY A 1 73 ? -10.065 19.959 6.008 1.00 0.00 73 GLY A N 2
ATOM 3119 C CA . GLY A 1 73 ? -10.090 19.620 4.597 1.00 0.00 73 GLY A CA 2
ATOM 3120 C C . GLY A 1 73 ? -9.660 18.190 4.336 1.00 0.00 73 GLY A C 2
ATOM 3121 O O . GLY A 1 73 ? -9.159 17.873 3.258 1.00 0.00 73 GLY A O 2
ATOM 3125 N N . ALA A 1 74 ? -9.853 17.326 5.327 1.00 0.00 74 ALA A N 2
ATOM 3126 C CA . ALA A 1 74 ? -9.482 15.922 5.199 1.00 0.00 74 ALA A CA 2
ATOM 3127 C C . ALA A 1 74 ? -10.678 15.073 4.782 1.00 0.00 74 ALA A C 2
ATOM 3128 O O . ALA A 1 74 ? -11.769 15.203 5.339 1.00 0.00 74 ALA A O 2
ATOM 3135 N N . LEU A 1 75 ? -10.468 14.205 3.799 1.00 0.00 75 LEU A N 2
ATOM 3136 C CA . LEU A 1 75 ? -11.530 13.335 3.306 1.00 0.00 75 LEU A CA 2
ATOM 3137 C C . LEU A 1 75 ? -11.376 11.922 3.859 1.00 0.00 75 LEU A C 2
ATOM 3138 O O . LEU A 1 75 ? -10.572 11.133 3.360 1.00 0.00 75 LEU A O 2
ATOM 3154 N N . TYR A 1 76 ? -12.152 11.607 4.890 1.00 0.00 76 TYR A N 2
ATOM 3155 C CA . TYR A 1 76 ? -12.102 10.289 5.510 1.00 0.00 76 TYR A CA 2
ATOM 3156 C C . TYR A 1 76 ? -12.962 9.291 4.740 1.00 0.00 76 TYR A C 2
ATOM 3157 O O . TYR A 1 76 ? -14.181 9.443 4.654 1.00 0.00 76 TYR A O 2
ATOM 3175 N N . ILE A 1 77 ? -12.318 8.271 4.183 1.00 0.00 77 ILE A N 2
ATOM 3176 C CA . ILE A 1 77 ? -13.023 7.247 3.422 1.00 0.00 77 ILE A CA 2
ATOM 3177 C C . ILE A 1 77 ? -13.139 5.952 4.219 1.00 0.00 77 ILE A C 2
ATOM 3178 O O . ILE A 1 77 ? -12.136 5.393 4.662 1.00 0.00 77 ILE A O 2
ATOM 3194 N N . SER A 1 78 ? -14.369 5.481 4.394 1.00 0.00 78 SER A N 2
ATOM 3195 C CA . SER A 1 78 ? -14.617 4.252 5.139 1.00 0.00 78 SER A CA 2
ATOM 3196 C C . SER A 1 78 ? -14.793 3.069 4.192 1.00 0.00 78 SER A C 2
ATOM 3197 O O . SER A 1 78 ? -15.406 3.193 3.132 1.00 0.00 78 SER A O 2
ATOM 3205 N N . LYS A 1 79 ? -14.251 1.920 4.583 1.00 0.00 79 LYS A N 2
ATOM 3206 C CA . LYS A 1 79 ? -14.348 0.713 3.772 1.00 0.00 79 LYS A CA 2
ATOM 3207 C C . LYS A 1 79 ? -13.866 0.973 2.349 1.00 0.00 79 LYS A C 2
ATOM 3208 O O . LYS A 1 79 ? -14.548 0.637 1.380 1.00 0.00 79 LYS A O 2
ATOM 3227 N N . VAL A 1 80 ? -12.686 1.573 2.229 1.00 0.00 80 VAL A N 2
ATOM 3228 C CA . VAL A 1 80 ? -12.112 1.876 0.923 1.00 0.00 80 VAL A CA 2
ATOM 3229 C C . VAL A 1 80 ? -11.990 0.618 0.071 1.00 0.00 80 VAL A C 2
ATOM 3230 O O . VAL A 1 80 ? -12.031 -0.499 0.587 1.00 0.00 80 VAL A O 2
ATOM 3243 N N . GLN A 1 81 ? -11.839 0.807 -1.236 1.00 0.00 81 GLN A N 2
ATOM 3244 C CA . GLN A 1 81 ? -11.712 -0.313 -2.160 1.00 0.00 81 GLN A CA 2
ATOM 3245 C C . GLN A 1 81 ? -10.394 -0.241 -2.924 1.00 0.00 81 GLN A C 2
ATOM 3246 O O . GLN A 1 81 ? -9.849 0.841 -3.143 1.00 0.00 81 GLN A O 2
ATOM 3260 N N . LYS A 1 82 ? -9.885 -1.401 -3.327 1.00 0.00 82 LYS A N 2
ATOM 3261 C CA . LYS A 1 82 ? -8.631 -1.471 -4.068 1.00 0.00 82 LYS A CA 2
ATOM 3262 C C . LYS A 1 82 ? -8.618 -0.462 -5.212 1.00 0.00 82 LYS A C 2
ATOM 3263 O O . LYS A 1 82 ? -7.645 0.269 -5.395 1.00 0.00 82 LYS A O 2
ATOM 3282 N N . GLU A 1 83 ? -9.705 -0.427 -5.977 1.00 0.00 83 GLU A N 2
ATOM 3283 C CA . GLU A 1 83 ? -9.817 0.494 -7.102 1.00 0.00 83 GLU A CA 2
ATOM 3284 C C . GLU A 1 83 ? -9.376 1.899 -6.702 1.00 0.00 83 GLU A C 2
ATOM 3285 O O . GLU A 1 83 ? -8.771 2.621 -7.495 1.00 0.00 83 GLU A O 2
ATOM 3297 N N . ASP A 1 84 ? -9.683 2.279 -5.467 1.00 0.00 84 ASP A N 2
ATOM 3298 C CA . ASP A 1 84 ? -9.318 3.597 -4.960 1.00 0.00 84 ASP A CA 2
ATOM 3299 C C . ASP A 1 84 ? -7.935 4.006 -5.455 1.00 0.00 84 ASP A C 2
ATOM 3300 O O . ASP A 1 84 ? -7.681 5.180 -5.719 1.00 0.00 84 ASP A O 2
ATOM 3309 N N . ASN A 1 85 ? -7.043 3.028 -5.577 1.00 0.00 85 ASN A N 2
ATOM 3310 C CA . ASN A 1 85 ? -5.684 3.287 -6.039 1.00 0.00 85 ASN A CA 2
ATOM 3311 C C . ASN A 1 85 ? -5.687 4.229 -7.238 1.00 0.00 85 ASN A C 2
ATOM 3312 O O . ASN A 1 85 ? -5.836 3.796 -8.381 1.00 0.00 85 ASN A O 2
ATOM 3323 N N . SER A 1 86 ? -5.520 5.520 -6.970 1.00 0.00 86 SER A N 2
ATOM 3324 C CA . SER A 1 86 ? -5.507 6.525 -8.027 1.00 0.00 86 SER A CA 2
ATOM 3325 C C . SER A 1 86 ? -4.868 7.821 -7.537 1.00 0.00 86 SER A C 2
ATOM 3326 O O . SER A 1 86 ? -4.677 8.018 -6.336 1.00 0.00 86 SER A O 2
ATOM 3334 N N . THR A 1 87 ? -4.539 8.704 -8.475 1.00 0.00 87 THR A N 2
ATOM 3335 C CA . THR A 1 87 ? -3.921 9.980 -8.141 1.00 0.00 87 THR A CA 2
ATOM 3336 C C . THR A 1 87 ? -4.970 11.009 -7.734 1.00 0.00 87 THR A C 2
ATOM 3337 O O . THR A 1 87 ? -5.738 11.490 -8.567 1.00 0.00 87 THR A O 2
ATOM 3348 N N . TYR A 1 88 ? -4.997 11.343 -6.448 1.00 0.00 88 TYR A N 2
ATOM 3349 C CA . TYR A 1 88 ? -5.953 12.314 -5.931 1.00 0.00 88 TYR A CA 2
ATOM 3350 C C . TYR A 1 88 ? -5.408 13.734 -6.053 1.00 0.00 88 TYR A C 2
ATOM 3351 O O . TYR A 1 88 ? -4.218 13.974 -5.843 1.00 0.00 88 TYR A O 2
ATOM 3369 N N . ILE A 1 89 ? -6.286 14.671 -6.393 1.00 0.00 89 ILE A N 2
ATOM 3370 C CA . ILE A 1 89 ? -5.895 16.067 -6.541 1.00 0.00 89 ILE A CA 2
ATOM 3371 C C . ILE A 1 89 ? -6.870 16.991 -5.820 1.00 0.00 89 ILE A C 2
ATOM 3372 O O . ILE A 1 89 ? -7.945 17.298 -6.333 1.00 0.00 89 ILE A O 2
ATOM 3388 N N . MET A 1 90 ? -6.485 17.432 -4.627 1.00 0.00 90 MET A N 2
ATOM 3389 C CA . MET A 1 90 ? -7.324 18.324 -3.835 1.00 0.00 90 MET A CA 2
ATOM 3390 C C . MET A 1 90 ? -7.129 19.776 -4.263 1.00 0.00 90 MET A C 2
ATOM 3391 O O . MET A 1 90 ? -6.023 20.311 -4.187 1.00 0.00 90 MET A O 2
ATOM 3405 N N . ARG A 1 91 ? -8.210 20.406 -4.712 1.00 0.00 91 ARG A N 2
ATOM 3406 C CA . ARG A 1 91 ? -8.156 21.795 -5.152 1.00 0.00 91 ARG A CA 2
ATOM 3407 C C . ARG A 1 91 ? -8.844 22.712 -4.145 1.00 0.00 91 ARG A C 2
ATOM 3408 O O . ARG A 1 91 ? -9.903 22.382 -3.612 1.00 0.00 91 ARG A O 2
ATOM 3429 N N . VAL A 1 92 ? -8.233 23.864 -3.889 1.00 0.00 92 VAL A N 2
ATOM 3430 C CA . VAL A 1 92 ? -8.786 24.829 -2.946 1.00 0.00 92 VAL A CA 2
ATOM 3431 C C . VAL A 1 92 ? -8.743 26.242 -3.518 1.00 0.00 92 VAL A C 2
ATOM 3432 O O . VAL A 1 92 ? -7.744 26.654 -4.109 1.00 0.00 92 VAL A O 2
ATOM 3445 N N . LEU A 1 93 ? -9.832 26.981 -3.336 1.00 0.00 93 LEU A N 2
ATOM 3446 C CA . LEU A 1 93 ? -9.919 28.350 -3.833 1.00 0.00 93 LEU A CA 2
ATOM 3447 C C . LEU A 1 93 ? -9.483 29.346 -2.764 1.00 0.00 93 LEU A C 2
ATOM 3448 O O . LEU A 1 93 ? -10.232 29.639 -1.830 1.00 0.00 93 LEU A O 2
ATOM 3464 N N . LYS A 1 94 ? -8.269 29.867 -2.906 1.00 0.00 94 LYS A N 2
ATOM 3465 C CA . LYS A 1 94 ? -7.734 30.834 -1.955 1.00 0.00 94 LYS A CA 2
ATOM 3466 C C . LYS A 1 94 ? -8.426 32.184 -2.105 1.00 0.00 94 LYS A C 2
ATOM 3467 O O . LYS A 1 94 ? -8.697 32.636 -3.218 1.00 0.00 94 LYS A O 2
ATOM 3486 N N . LYS A 1 95 ? -8.710 32.826 -0.977 1.00 0.00 95 LYS A N 2
ATOM 3487 C CA . LYS A 1 95 ? -9.369 34.127 -0.981 1.00 0.00 95 LYS A CA 2
ATOM 3488 C C . LYS A 1 95 ? -8.595 35.126 -1.836 1.00 0.00 95 LYS A C 2
ATOM 3489 O O . LYS A 1 95 ? -9.184 35.989 -2.488 1.00 0.00 95 LYS A O 2
ATOM 3508 N N . THR A 1 96 ? -7.271 35.003 -1.830 1.00 0.00 96 THR A N 2
ATOM 3509 C CA . THR A 1 96 ? -6.417 35.894 -2.605 1.00 0.00 96 THR A CA 2
ATOM 3510 C C . THR A 1 96 ? -6.817 35.897 -4.076 1.00 0.00 96 THR A C 2
ATOM 3511 O O . THR A 1 96 ? -6.516 36.837 -4.809 1.00 0.00 96 THR A O 2
ATOM 3522 N N . GLY A 1 97 ? -7.498 34.837 -4.502 1.00 0.00 97 GLY A N 2
ATOM 3523 C CA . GLY A 1 97 ? -7.929 34.738 -5.884 1.00 0.00 97 GLY A CA 2
ATOM 3524 C C . GLY A 1 97 ? -7.089 33.762 -6.684 1.00 0.00 97 GLY A C 2
ATOM 3525 O O . GLY A 1 97 ? -6.874 33.953 -7.880 1.00 0.00 97 GLY A O 2
ATOM 3529 N N . ASN A 1 98 ? -6.613 32.713 -6.022 1.00 0.00 98 ASN A N 2
ATOM 3530 C CA . ASN A 1 98 ? -5.790 31.704 -6.679 1.00 0.00 98 ASN A CA 2
ATOM 3531 C C . ASN A 1 98 ? -6.355 30.305 -6.447 1.00 0.00 98 ASN A C 2
ATOM 3532 O O . ASN A 1 98 ? -7.315 30.131 -5.698 1.00 0.00 98 ASN A O 2
ATOM 3543 N N . GLU A 1 99 ? -5.751 29.314 -7.095 1.00 0.00 99 GLU A N 2
ATOM 3544 C CA . GLU A 1 99 ? -6.195 27.932 -6.959 1.00 0.00 99 GLU A CA 2
ATOM 3545 C C . GLU A 1 99 ? -5.002 26.984 -6.870 1.00 0.00 99 GLU A C 2
ATOM 3546 O O . GLU A 1 99 ? -4.333 26.718 -7.868 1.00 0.00 99 GLU A O 2
ATOM 3558 N N . GLN A 1 100 ? -4.744 26.478 -5.668 1.00 0.00 100 GLN A N 2
ATOM 3559 C CA . GLN A 1 100 ? -3.632 25.562 -5.449 1.00 0.00 100 GLN A CA 2
ATOM 3560 C C . GLN A 1 100 ? -4.114 24.115 -5.433 1.00 0.00 100 GLN A C 2
ATOM 3561 O O . GLN A 1 100 ? -4.958 23.741 -4.619 1.00 0.00 100 GLN A O 2
ATOM 3575 N N . GLU A 1 101 ? -3.572 23.306 -6.338 1.00 0.00 101 GLU A N 2
ATOM 3576 C CA . GLU A 1 101 ? -3.949 21.900 -6.428 1.00 0.00 101 GLU A CA 2
ATOM 3577 C C . GLU A 1 101 ? -2.811 21.000 -5.954 1.00 0.00 101 GLU A C 2
ATOM 3578 O O . GLU A 1 101 ? -1.647 21.231 -6.281 1.00 0.00 101 GLU A O 2
ATOM 3590 N N . TRP A 1 102 ? -3.157 19.976 -5.182 1.00 0.00 102 TRP A N 2
ATOM 3591 C CA . TRP A 1 102 ? -2.165 19.042 -4.663 1.00 0.00 102 TRP A CA 2
ATOM 3592 C C . TRP A 1 102 ? -2.272 17.690 -5.360 1.00 0.00 102 TRP A C 2
ATOM 3593 O O . TRP A 1 102 ? -3.120 17.495 -6.232 1.00 0.00 102 TRP A O 2
ATOM 3614 N N . LYS A 1 103 ? -1.409 16.758 -4.972 1.00 0.00 103 LYS A N 2
ATOM 3615 C CA . LYS A 1 103 ? -1.407 15.423 -5.558 1.00 0.00 103 LYS A CA 2
ATOM 3616 C C . LYS A 1 103 ? -1.156 14.361 -4.493 1.00 0.00 103 LYS A C 2
ATOM 3617 O O . LYS A 1 103 ? -0.280 14.517 -3.642 1.00 0.00 103 LYS A O 2
ATOM 3636 N N . ILE A 1 104 ? -1.930 13.282 -4.546 1.00 0.00 104 ILE A N 2
ATOM 3637 C CA . ILE A 1 104 ? -1.789 12.194 -3.587 1.00 0.00 104 ILE A CA 2
ATOM 3638 C C . ILE A 1 104 ? -2.021 10.841 -4.252 1.00 0.00 104 ILE A C 2
ATOM 3639 O O . ILE A 1 104 ? -3.155 10.477 -4.565 1.00 0.00 104 ILE A O 2
ATOM 3655 N N . LYS A 1 105 ? -0.940 10.099 -4.464 1.00 0.00 105 LYS A N 2
ATOM 3656 C CA . LYS A 1 105 ? -1.023 8.785 -5.089 1.00 0.00 105 LYS A CA 2
ATOM 3657 C C . LYS A 1 105 ? -1.372 7.714 -4.060 1.00 0.00 105 LYS A C 2
ATOM 3658 O O . LYS A 1 105 ? -0.486 7.105 -3.458 1.00 0.00 105 LYS A O 2
ATOM 3677 N N . LEU A 1 106 ? -2.666 7.489 -3.863 1.00 0.00 106 LEU A N 2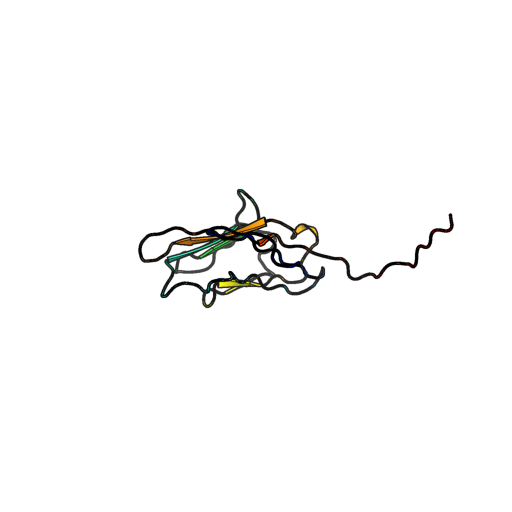
ATOM 3678 C CA . LEU A 1 106 ? -3.132 6.490 -2.907 1.00 0.00 106 LEU A CA 2
ATOM 3679 C C . LEU A 1 106 ? -2.666 5.094 -3.308 1.00 0.00 106 LEU A C 2
ATOM 3680 O O . LEU A 1 106 ? -2.771 4.705 -4.471 1.00 0.00 106 LEU A O 2
ATOM 3696 N N . GLN A 1 107 ? -2.154 4.344 -2.337 1.00 0.00 107 GLN A N 2
ATOM 3697 C CA . GLN A 1 107 ? -1.674 2.991 -2.589 1.00 0.00 107 GLN A CA 2
ATOM 3698 C C . GLN A 1 107 ? -2.322 1.996 -1.632 1.00 0.00 107 GLN A C 2
ATOM 3699 O O . GLN A 1 107 ? -2.080 2.031 -0.426 1.00 0.00 107 GLN A O 2
ATOM 3713 N N . VAL A 1 108 ? -3.148 1.110 -2.178 1.00 0.00 108 VAL A N 2
ATOM 3714 C CA . VAL A 1 108 ? -3.832 0.104 -1.373 1.00 0.00 108 VAL A CA 2
ATOM 3715 C C . VAL A 1 108 ? -3.111 -1.238 -1.443 1.00 0.00 108 VAL A C 2
ATOM 3716 O O . VAL A 1 108 ? -2.752 -1.707 -2.524 1.00 0.00 108 VAL A O 2
ATOM 3729 N N . LEU A 1 109 ? -2.904 -1.852 -0.283 1.00 0.00 109 LEU A N 2
ATOM 3730 C CA . LEU A 1 109 ? -2.226 -3.142 -0.212 1.00 0.00 109 LEU A CA 2
ATOM 3731 C C . LEU A 1 109 ? -3.158 -4.217 0.339 1.00 0.00 109 LEU A C 2
ATOM 3732 O O . LEU A 1 109 ? -4.011 -3.940 1.182 1.00 0.00 109 LEU A O 2
ATOM 3748 N N . ASP A 1 110 ? -2.988 -5.443 -0.142 1.00 0.00 110 ASP A N 2
ATOM 3749 C CA . ASP A 1 110 ? -3.812 -6.561 0.304 1.00 0.00 110 ASP A CA 2
ATOM 3750 C C . ASP A 1 110 ? -3.470 -6.949 1.739 1.00 0.00 110 ASP A C 2
ATOM 3751 O O . ASP A 1 110 ? -2.303 -7.030 2.125 1.00 0.00 110 ASP A O 2
ATOM 3760 N N . PRO A 1 111 ? -4.510 -7.194 2.550 1.00 0.00 111 PRO A N 2
ATOM 3761 C CA . PRO A 1 111 ? -4.344 -7.578 3.955 1.00 0.00 111 PRO A CA 2
ATOM 3762 C C . PRO A 1 111 ? -3.767 -8.981 4.109 1.00 0.00 111 PRO A C 2
ATOM 3763 O O . PRO A 1 111 ? -2.794 -9.186 4.835 1.00 0.00 111 PRO A O 2
ATOM 3774 N N . VAL A 1 112 ? -4.373 -9.944 3.421 1.00 0.00 112 VAL A N 2
ATOM 3775 C CA . VAL A 1 112 ? -3.918 -11.328 3.481 1.00 0.00 112 VAL A CA 2
ATOM 3776 C C . VAL A 1 112 ? -3.908 -11.963 2.095 1.00 0.00 112 VAL A C 2
ATOM 3777 O O . VAL A 1 112 ? -4.823 -11.777 1.293 1.00 0.00 112 VAL A O 2
ATOM 3790 N N . PRO A 1 113 ? -2.848 -12.733 1.805 1.00 0.00 113 PRO A N 2
ATOM 3791 C CA . PRO A 1 113 ? -2.694 -13.413 0.516 1.00 0.00 113 PRO A CA 2
ATOM 3792 C C . PRO A 1 113 ? -3.693 -14.551 0.337 1.00 0.00 113 PRO A C 2
ATOM 3793 O O . PRO A 1 113 ? -4.625 -14.702 1.127 1.00 0.00 113 PRO A O 2
ATOM 3804 N N . LYS A 1 114 ? -3.493 -15.349 -0.706 1.00 0.00 114 LYS A N 2
ATOM 3805 C CA . LYS A 1 114 ? -4.376 -16.475 -0.989 1.00 0.00 114 LYS A CA 2
ATOM 3806 C C . LYS A 1 114 ? -4.479 -17.401 0.218 1.00 0.00 114 LYS A C 2
ATOM 3807 O O . LYS A 1 114 ? -3.489 -17.705 0.884 1.00 0.00 114 LYS A O 2
ATOM 3826 N N . PRO A 1 115 ? -5.705 -17.863 0.508 1.00 0.00 115 PRO A N 2
ATOM 3827 C CA . PRO A 1 115 ? -5.966 -18.763 1.635 1.00 0.00 115 PRO A CA 2
ATOM 3828 C C . PRO A 1 115 ? -5.388 -20.156 1.410 1.00 0.00 115 PRO A C 2
ATOM 3829 O O . PRO A 1 115 ? -5.229 -20.597 0.272 1.00 0.00 115 PRO A O 2
ATOM 3840 N N . VAL A 1 116 ? -5.074 -20.845 2.503 1.00 0.00 116 VAL A N 2
ATOM 3841 C CA . VAL A 1 116 ? -4.515 -22.189 2.425 1.00 0.00 116 VAL A CA 2
ATOM 3842 C C . VAL A 1 116 ? -5.586 -23.210 2.056 1.00 0.00 116 VAL A C 2
ATOM 3843 O O . VAL A 1 116 ? -6.358 -23.650 2.909 1.00 0.00 116 VAL A O 2
ATOM 3856 N N . ILE A 1 117 ? -5.627 -23.581 0.781 1.00 0.00 117 ILE A N 2
ATOM 3857 C CA . ILE A 1 117 ? -6.603 -24.552 0.300 1.00 0.00 117 ILE A CA 2
ATOM 3858 C C . ILE A 1 117 ? -6.115 -25.979 0.521 1.00 0.00 117 ILE A C 2
ATOM 3859 O O . ILE A 1 117 ? -5.537 -26.595 -0.374 1.00 0.00 117 ILE A O 2
ATOM 3875 N N . LYS A 1 118 ? -6.352 -26.500 1.720 1.00 0.00 118 LYS A N 2
ATOM 3876 C CA . LYS A 1 118 ? -5.939 -27.857 2.060 1.00 0.00 118 LYS A CA 2
ATOM 3877 C C . LYS A 1 118 ? -6.565 -28.302 3.378 1.00 0.00 118 LYS A C 2
ATOM 3878 O O . LYS A 1 118 ? -6.974 -27.473 4.192 1.00 0.00 118 LYS A O 2
ATOM 3897 N N . ILE A 1 119 ? -6.635 -29.613 3.582 1.00 0.00 119 ILE A N 2
ATOM 3898 C CA . ILE A 1 119 ? -7.209 -30.166 4.802 1.00 0.00 119 ILE A CA 2
ATOM 3899 C C . ILE A 1 119 ? -6.167 -30.242 5.914 1.00 0.00 119 ILE A C 2
ATOM 3900 O O . ILE A 1 119 ? -4.975 -30.397 5.650 1.00 0.00 119 ILE A O 2
ATOM 3916 N N . GLU A 1 120 ? -6.627 -30.134 7.156 1.00 0.00 120 GLU A N 2
ATOM 3917 C CA . GLU A 1 120 ? -5.734 -30.192 8.308 1.00 0.00 120 GLU A CA 2
ATOM 3918 C C . GLU A 1 120 ? -6.526 -30.166 9.612 1.00 0.00 120 GLU A C 2
ATOM 3919 O O . GLU A 1 120 ? -7.367 -29.292 9.825 1.00 0.00 120 GLU A O 2
ATOM 3931 N N . LYS A 1 121 ? -6.252 -31.132 10.482 1.00 0.00 121 LYS A N 2
ATOM 3932 C CA . LYS A 1 121 ? -6.937 -31.222 11.767 1.00 0.00 121 LYS A CA 2
ATOM 3933 C C . LYS A 1 121 ? -6.995 -29.860 12.449 1.00 0.00 121 LYS A C 2
ATOM 3934 O O . LYS A 1 121 ? -8.005 -29.501 13.055 1.00 0.00 121 LYS A O 2
ATOM 3953 N N . GLY A 1 1 ? -1.015 33.220 19.215 1.00 0.00 1 GLY A N 3
ATOM 3954 C CA . GLY A 1 1 ? 0.147 32.554 18.655 1.00 0.00 1 GLY A CA 3
ATOM 3955 C C . GLY A 1 1 ? 0.356 32.886 17.191 1.00 0.00 1 GLY A C 3
ATOM 3956 O O . GLY A 1 1 ? -0.114 33.916 16.708 1.00 0.00 1 GLY A O 3
ATOM 3960 N N . SER A 1 2 ? 1.065 32.012 16.483 1.00 0.00 2 SER A N 3
ATOM 3961 C CA . SER A 1 2 ? 1.340 32.220 15.066 1.00 0.00 2 SER A CA 3
ATOM 3962 C C . SER A 1 2 ? 1.842 30.935 14.416 1.00 0.00 2 SER A C 3
ATOM 3963 O O . SER A 1 2 ? 2.986 30.529 14.618 1.00 0.00 2 SER A O 3
ATOM 3971 N N . SER A 1 3 ? 0.976 30.298 13.634 1.00 0.00 3 SER A N 3
ATOM 3972 C CA . SER A 1 3 ? 1.328 29.056 12.956 1.00 0.00 3 SER A CA 3
ATOM 3973 C C . SER A 1 3 ? 0.701 28.999 11.566 1.00 0.00 3 SER A C 3
ATOM 3974 O O . SER A 1 3 ? -0.341 29.603 11.318 1.00 0.00 3 SER A O 3
ATOM 3982 N N . GLY A 1 4 ? 1.346 28.266 10.663 1.00 0.00 4 GLY A N 3
ATOM 3983 C CA . GLY A 1 4 ? 0.838 28.143 9.309 1.00 0.00 4 GLY A CA 3
ATOM 3984 C C . GLY A 1 4 ? 1.790 28.717 8.278 1.00 0.00 4 GLY A C 3
ATOM 3985 O O . GLY A 1 4 ? 1.510 29.751 7.673 1.00 0.00 4 GLY A O 3
ATOM 3989 N N . SER A 1 5 ? 2.919 28.045 8.079 1.00 0.00 5 SER A N 3
ATOM 3990 C CA . SER A 1 5 ? 3.919 28.497 7.119 1.00 0.00 5 SER A CA 3
ATOM 3991 C C . SER A 1 5 ? 3.395 28.373 5.691 1.00 0.00 5 SER A C 3
ATOM 3992 O O . SER A 1 5 ? 2.562 27.516 5.396 1.00 0.00 5 SER A O 3
ATOM 4000 N N . SER A 1 6 ? 3.891 29.235 4.809 1.00 0.00 6 SER A N 3
ATOM 4001 C CA . SER A 1 6 ? 3.471 29.225 3.412 1.00 0.00 6 SER A CA 3
ATOM 4002 C C . SER A 1 6 ? 4.373 28.319 2.580 1.00 0.00 6 SER A C 3
ATOM 4003 O O . SER A 1 6 ? 5.503 28.024 2.967 1.00 0.00 6 SER A O 3
ATOM 4011 N N . GLY A 1 7 ? 3.864 27.879 1.433 1.00 0.00 7 GLY A N 3
ATOM 4012 C CA . GLY A 1 7 ? 4.635 27.010 0.564 1.00 0.00 7 GLY A CA 3
ATOM 4013 C C . GLY A 1 7 ? 3.847 26.556 -0.649 1.00 0.00 7 GLY A C 3
ATOM 4014 O O . GLY A 1 7 ? 2.705 26.970 -0.845 1.00 0.00 7 GLY A O 3
ATOM 4018 N N . GLN A 1 8 ? 4.459 25.704 -1.465 1.00 0.00 8 GLN A N 3
ATOM 4019 C CA . GLN A 1 8 ? 3.807 25.196 -2.666 1.00 0.00 8 GLN A CA 3
ATOM 4020 C C . GLN A 1 8 ? 3.544 23.698 -2.551 1.00 0.00 8 GLN A C 3
ATOM 4021 O O . GLN A 1 8 ? 4.365 22.953 -2.017 1.00 0.00 8 GLN A O 3
ATOM 4035 N N . GLY A 1 9 ? 2.393 23.263 -3.054 1.00 0.00 9 GLY A N 3
ATOM 4036 C CA . GLY A 1 9 ? 2.043 21.856 -2.996 1.00 0.00 9 GLY A CA 3
ATOM 4037 C C . GLY A 1 9 ? 3.248 20.951 -3.160 1.00 0.00 9 GLY A C 3
ATOM 4038 O O . GLY A 1 9 ? 4.231 21.324 -3.802 1.00 0.00 9 GLY A O 3
ATOM 4042 N N . HIS A 1 10 ? 3.174 19.758 -2.578 1.00 0.00 10 HIS A N 3
ATOM 4043 C CA . HIS A 1 10 ? 4.268 18.798 -2.662 1.00 0.00 10 HIS A CA 3
ATOM 4044 C C . HIS A 1 10 ? 3.735 17.384 -2.876 1.00 0.00 10 HIS A C 3
ATOM 4045 O O . HIS A 1 10 ? 2.840 16.932 -2.162 1.00 0.00 10 HIS A O 3
ATOM 4060 N N . LEU A 1 11 ? 4.290 16.692 -3.865 1.00 0.00 11 LEU A N 3
ATOM 4061 C CA . LEU A 1 11 ? 3.870 15.330 -4.175 1.00 0.00 11 LEU A CA 3
ATOM 4062 C C . LEU A 1 11 ? 3.817 14.476 -2.912 1.00 0.00 11 LEU A C 3
ATOM 4063 O O . LEU A 1 11 ? 4.801 14.369 -2.181 1.00 0.00 11 LEU A O 3
ATOM 4079 N N . VAL A 1 12 ? 2.661 13.869 -2.663 1.00 0.00 12 VAL A N 3
ATOM 4080 C CA . VAL A 1 12 ? 2.479 13.021 -1.491 1.00 0.00 12 VAL A CA 3
ATOM 4081 C C . VAL A 1 12 ? 2.120 11.596 -1.894 1.00 0.00 12 VAL A C 3
ATOM 4082 O O . VAL A 1 12 ? 1.166 11.371 -2.639 1.00 0.00 12 VAL A O 3
ATOM 4095 N N . HIS A 1 13 ? 2.890 10.634 -1.395 1.00 0.00 13 HIS A N 3
ATOM 4096 C CA . HIS A 1 13 ? 2.653 9.228 -1.702 1.00 0.00 13 HIS A CA 3
ATOM 4097 C C . HIS A 1 13 ? 2.286 8.451 -0.441 1.00 0.00 13 HIS A C 3
ATOM 4098 O O . HIS A 1 13 ? 3.156 8.080 0.346 1.00 0.00 13 HIS A O 3
ATOM 4113 N N . MET A 1 14 ? 0.992 8.209 -0.256 1.00 0.00 14 MET A N 3
ATOM 4114 C CA . MET A 1 14 ? 0.512 7.476 0.909 1.00 0.00 14 MET A CA 3
ATOM 4115 C C . MET A 1 14 ? 0.258 6.012 0.564 1.00 0.00 14 MET A C 3
ATOM 4116 O O . MET A 1 14 ? 0.250 5.631 -0.607 1.00 0.00 14 MET A O 3
ATOM 4130 N N . THR A 1 15 ? 0.050 5.193 1.591 1.00 0.00 15 THR A N 3
ATOM 4131 C CA . THR A 1 15 ? -0.203 3.771 1.396 1.00 0.00 15 THR A CA 3
ATOM 4132 C C . THR A 1 15 ? -0.976 3.184 2.571 1.00 0.00 15 THR A C 3
ATOM 4133 O O . THR A 1 15 ? -0.606 3.377 3.729 1.00 0.00 15 THR A O 3
ATOM 4144 N N . VAL A 1 16 ? -2.052 2.466 2.266 1.00 0.00 16 VAL A N 3
ATOM 4145 C CA . VAL A 1 16 ? -2.877 1.849 3.297 1.00 0.00 16 VAL A CA 3
ATOM 4146 C C . VAL A 1 16 ? -3.419 0.501 2.834 1.00 0.00 16 VAL A C 3
ATOM 4147 O O . VAL A 1 16 ? -3.222 0.101 1.686 1.00 0.00 16 VAL A O 3
ATOM 4160 N N . VAL A 1 17 ? -4.105 -0.196 3.735 1.00 0.00 17 VAL A N 3
ATOM 4161 C CA . VAL A 1 17 ? -4.677 -1.499 3.418 1.00 0.00 17 VAL A CA 3
ATOM 4162 C C . VAL A 1 17 ? -6.116 -1.364 2.932 1.00 0.00 17 VAL A C 3
ATOM 4163 O O . VAL A 1 17 ? -6.829 -0.438 3.320 1.00 0.00 17 VAL A O 3
ATOM 4176 N N . SER A 1 18 ? -6.537 -2.293 2.080 1.00 0.00 18 SER A N 3
ATOM 4177 C CA . SER A 1 18 ? -7.890 -2.276 1.537 1.00 0.00 18 SER A CA 3
ATOM 4178 C C . SER A 1 18 ? -8.919 -2.528 2.634 1.00 0.00 18 SER A C 3
ATOM 4179 O O . SER A 1 18 ? -8.647 -3.233 3.606 1.00 0.00 18 SER A O 3
ATOM 4187 N N . GLY A 1 19 ? -10.104 -1.947 2.472 1.00 0.00 19 GLY A N 3
ATOM 4188 C CA . GLY A 1 19 ? -11.156 -2.120 3.455 1.00 0.00 19 GLY A CA 3
ATOM 4189 C C . GLY A 1 19 ? -10.822 -1.469 4.783 1.00 0.00 19 GLY A C 3
ATOM 4190 O O . GLY A 1 19 ? -11.311 -1.893 5.830 1.00 0.00 19 GLY A O 3
ATOM 4194 N N . SER A 1 20 ? -9.985 -0.437 4.740 1.00 0.00 20 SER A N 3
ATOM 4195 C CA . SER A 1 20 ? -9.582 0.270 5.950 1.00 0.00 20 SER A CA 3
ATOM 4196 C C . SER A 1 20 ? -9.838 1.768 5.814 1.00 0.00 20 SER A C 3
ATOM 4197 O O . SER A 1 20 ? -9.577 2.362 4.769 1.00 0.00 20 SER A O 3
ATOM 4205 N N . ASN A 1 21 ? -10.352 2.373 6.880 1.00 0.00 21 ASN A N 3
ATOM 4206 C CA . ASN A 1 21 ? -10.645 3.802 6.881 1.00 0.00 21 ASN A CA 3
ATOM 4207 C C . ASN A 1 21 ? -9.381 4.617 6.628 1.00 0.00 21 ASN A C 3
ATOM 4208 O O . ASN A 1 21 ? -8.438 4.583 7.419 1.00 0.00 21 ASN A O 3
ATOM 4219 N N . VAL A 1 22 ? -9.368 5.349 5.519 1.00 0.00 22 VAL A N 3
ATOM 4220 C CA . VAL A 1 22 ? -8.221 6.175 5.161 1.00 0.00 22 VAL A CA 3
ATOM 4221 C C . VAL A 1 22 ? -8.460 7.636 5.524 1.00 0.00 22 VAL A C 3
ATOM 4222 O O . VAL A 1 22 ? -9.598 8.057 5.734 1.00 0.00 22 VAL A O 3
ATOM 4235 N N . THR A 1 23 ? -7.380 8.407 5.596 1.00 0.00 23 THR A N 3
ATOM 4236 C CA . THR A 1 23 ? -7.472 9.822 5.934 1.00 0.00 23 THR A CA 3
ATOM 4237 C C . THR A 1 23 ? -6.605 10.666 5.007 1.00 0.00 23 THR A C 3
ATOM 4238 O O . THR A 1 23 ? -5.393 10.776 5.201 1.00 0.00 23 THR A O 3
ATOM 4249 N N . LEU A 1 24 ? -7.232 11.262 3.999 1.00 0.00 24 LEU A N 3
ATOM 4250 C CA . LEU A 1 24 ? -6.517 12.099 3.041 1.00 0.00 24 LEU A CA 3
ATOM 4251 C C . LEU A 1 24 ? -6.343 13.515 3.578 1.00 0.00 24 LEU A C 3
ATOM 4252 O O . LEU A 1 24 ? -7.289 14.300 3.606 1.00 0.00 24 LEU A O 3
ATOM 4268 N N . ASN A 1 25 ? -5.124 13.836 4.003 1.00 0.00 25 ASN A N 3
ATOM 4269 C CA . ASN A 1 25 ? -4.825 15.159 4.538 1.00 0.00 25 ASN A CA 3
ATOM 4270 C C . ASN A 1 25 ? -3.463 15.646 4.054 1.00 0.00 25 ASN A C 3
ATOM 4271 O O . ASN A 1 25 ? -2.471 14.919 4.125 1.00 0.00 25 ASN A O 3
ATOM 4282 N N . ILE A 1 26 ? -3.422 16.880 3.563 1.00 0.00 26 ILE A N 3
ATOM 4283 C CA . ILE A 1 26 ? -2.182 17.465 3.069 1.00 0.00 26 ILE A CA 3
ATOM 4284 C C . ILE A 1 26 ? -1.339 18.014 4.215 1.00 0.00 26 ILE A C 3
ATOM 4285 O O . ILE A 1 26 ? -1.842 18.726 5.084 1.00 0.00 26 ILE A O 3
ATOM 4301 N N . SER A 1 27 ? -0.052 17.679 4.209 1.00 0.00 27 SER A N 3
ATOM 4302 C CA . SER A 1 27 ? 0.862 18.137 5.249 1.00 0.00 27 SER A CA 3
ATOM 4303 C C . SER A 1 27 ? 0.743 19.645 5.451 1.00 0.00 27 SER A C 3
ATOM 4304 O O . SER A 1 27 ? 1.041 20.162 6.527 1.00 0.00 27 SER A O 3
ATOM 4312 N N . GLU A 1 28 ? 0.306 20.343 4.407 1.00 0.00 28 GLU A N 3
ATOM 4313 C CA . GLU A 1 28 ? 0.150 21.791 4.470 1.00 0.00 28 GLU A CA 3
ATOM 4314 C C . GLU A 1 28 ? -1.289 22.169 4.810 1.00 0.00 28 GLU A C 3
ATOM 4315 O O . GLU A 1 28 ? -2.076 22.515 3.929 1.00 0.00 28 GLU A O 3
ATOM 4327 N N . SER A 1 29 ? -1.626 22.098 6.094 1.00 0.00 29 SER A N 3
ATOM 4328 C CA . SER A 1 29 ? -2.970 22.428 6.551 1.00 0.00 29 SER A CA 3
ATOM 4329 C C . SER A 1 29 ? -3.541 23.601 5.759 1.00 0.00 29 SER A C 3
ATOM 4330 O O . SER A 1 29 ? -2.838 24.569 5.467 1.00 0.00 29 SER A O 3
ATOM 4338 N N . LEU A 1 30 ? -4.821 23.507 5.415 1.00 0.00 30 LEU A N 3
ATOM 4339 C CA . LEU A 1 30 ? -5.488 24.559 4.656 1.00 0.00 30 LEU A CA 3
ATOM 4340 C C . LEU A 1 30 ? -4.970 25.935 5.062 1.00 0.00 30 LEU A C 3
ATOM 4341 O O . LEU A 1 30 ? -4.511 26.146 6.185 1.00 0.00 30 LEU A O 3
ATOM 4357 N N . PRO A 1 31 ? -5.046 26.895 4.129 1.00 0.00 31 PRO A N 3
ATOM 4358 C CA . PRO A 1 31 ? -4.591 28.268 4.367 1.00 0.00 31 PRO A CA 3
ATOM 4359 C C . PRO A 1 31 ? -5.490 29.014 5.347 1.00 0.00 31 PRO A C 3
ATOM 4360 O O . PRO A 1 31 ? -6.529 28.503 5.762 1.00 0.00 31 PRO A O 3
ATOM 4371 N N . GLU A 1 32 ? -5.082 30.226 5.713 1.00 0.00 32 GLU A N 3
ATOM 4372 C CA . GLU A 1 32 ? -5.851 31.041 6.645 1.00 0.00 32 GLU A CA 3
ATOM 4373 C C . GLU A 1 32 ? -7.349 30.873 6.407 1.00 0.00 32 GLU A C 3
ATOM 4374 O O . GLU A 1 32 ? -8.114 30.635 7.340 1.00 0.00 32 GLU A O 3
ATOM 4386 N N . ASN A 1 33 ? -7.760 31.000 5.149 1.00 0.00 33 ASN A N 3
ATOM 4387 C CA . ASN A 1 33 ? -9.166 30.864 4.787 1.00 0.00 33 ASN A CA 3
ATOM 4388 C C . ASN A 1 33 ? -9.312 30.344 3.360 1.00 0.00 33 ASN A C 3
ATOM 4389 O O . ASN A 1 33 ? -8.587 30.762 2.458 1.00 0.00 33 ASN A O 3
ATOM 4400 N N . TYR A 1 34 ? -10.256 29.429 3.164 1.00 0.00 34 TYR A N 3
ATOM 4401 C CA . TYR A 1 34 ? -10.497 28.850 1.848 1.00 0.00 34 TYR A CA 3
ATOM 4402 C C . TYR A 1 34 ? -11.893 29.203 1.345 1.00 0.00 34 TYR A C 3
ATOM 4403 O O . TYR A 1 34 ? -12.797 29.485 2.131 1.00 0.00 34 TYR A O 3
ATOM 4421 N N . LYS A 1 35 ? -12.061 29.186 0.027 1.00 0.00 35 LYS A N 3
ATOM 4422 C CA . LYS A 1 35 ? -13.346 29.503 -0.585 1.00 0.00 35 LYS A CA 3
ATOM 4423 C C . LYS A 1 35 ? -14.078 28.231 -1.002 1.00 0.00 35 LYS A C 3
ATOM 4424 O O . LYS A 1 35 ? -15.267 28.071 -0.727 1.00 0.00 35 LYS A O 3
ATOM 4443 N N . GLN A 1 36 ? -13.360 27.330 -1.665 1.00 0.00 36 GLN A N 3
ATOM 4444 C CA . GLN A 1 36 ? -13.942 26.073 -2.118 1.00 0.00 36 GLN A CA 3
ATOM 4445 C C . GLN A 1 36 ? -12.995 24.907 -1.852 1.00 0.00 36 GLN A C 3
ATOM 4446 O O . GLN A 1 36 ? -11.774 25.065 -1.886 1.00 0.00 36 GLN A O 3
ATOM 4460 N N . LEU A 1 37 ? -13.566 23.737 -1.586 1.00 0.00 37 LEU A N 3
ATOM 4461 C CA . LEU A 1 37 ? -12.772 22.543 -1.314 1.00 0.00 37 LEU A CA 3
ATOM 4462 C C . LEU A 1 37 ? -13.232 21.374 -2.179 1.00 0.00 37 LEU A C 3
ATOM 4463 O O . LEU A 1 37 ? -14.260 20.753 -1.907 1.00 0.00 37 LEU A O 3
ATOM 4479 N N . THR A 1 38 ? -12.463 21.078 -3.222 1.00 0.00 38 THR A N 3
ATOM 4480 C CA . THR A 1 38 ? -12.791 19.983 -4.126 1.00 0.00 38 THR A CA 3
ATOM 4481 C C . THR A 1 38 ? -11.828 18.815 -3.947 1.00 0.00 38 THR A C 3
ATOM 4482 O O . THR A 1 38 ? -10.660 19.007 -3.611 1.00 0.00 38 THR A O 3
ATOM 4493 N N . TRP A 1 39 ? -12.326 17.605 -4.173 1.00 0.00 39 TRP A N 3
ATOM 4494 C CA . TRP A 1 39 ? -11.508 16.404 -4.037 1.00 0.00 39 TRP A CA 3
ATOM 4495 C C . TRP A 1 39 ? -11.561 15.563 -5.307 1.00 0.00 39 TRP A C 3
ATOM 4496 O O . TRP A 1 39 ? -12.517 14.821 -5.533 1.00 0.00 39 TRP A O 3
ATOM 4517 N N . PHE A 1 40 ? -10.527 15.682 -6.134 1.00 0.00 40 PHE A N 3
ATOM 4518 C CA . PHE A 1 40 ? -10.457 14.932 -7.383 1.00 0.00 40 PHE A CA 3
ATOM 4519 C C . PHE A 1 40 ? -10.011 13.495 -7.129 1.00 0.00 40 PHE A C 3
ATOM 4520 O O . PHE A 1 40 ? -8.975 13.255 -6.509 1.00 0.00 40 PHE A O 3
ATOM 4537 N N . TYR A 1 41 ? -10.800 12.543 -7.614 1.00 0.00 41 TYR A N 3
ATOM 4538 C CA . TYR A 1 41 ? -10.489 11.129 -7.438 1.00 0.00 41 TYR A CA 3
ATOM 4539 C C . TYR A 1 41 ? -9.497 10.654 -8.495 1.00 0.00 41 TYR A C 3
ATOM 4540 O O . TYR A 1 41 ? -8.614 9.843 -8.216 1.00 0.00 41 TYR A O 3
ATOM 4558 N N . THR A 1 42 ? -9.650 11.165 -9.713 1.00 0.00 42 THR A N 3
ATOM 4559 C CA . THR A 1 42 ? -8.770 10.794 -10.814 1.00 0.00 42 THR A CA 3
ATOM 4560 C C . THR A 1 42 ? -8.306 12.024 -11.585 1.00 0.00 42 THR A C 3
ATOM 4561 O O . THR A 1 42 ? -8.546 13.158 -11.169 1.00 0.00 42 THR A O 3
ATOM 4572 N N . PHE A 1 43 ? -7.640 11.794 -12.712 1.00 0.00 43 PHE A N 3
ATOM 4573 C CA . PHE A 1 43 ? -7.142 12.884 -13.542 1.00 0.00 43 PHE A CA 3
ATOM 4574 C C . PHE A 1 43 ? -8.250 13.890 -13.841 1.00 0.00 43 PHE A C 3
ATOM 4575 O O . PHE A 1 43 ? -8.113 15.082 -13.562 1.00 0.00 43 PHE A O 3
ATOM 4592 N N . ASP A 1 44 ? -9.346 13.402 -14.410 1.00 0.00 44 ASP A N 3
ATOM 4593 C CA . ASP A 1 44 ? -10.479 14.257 -14.746 1.00 0.00 44 ASP A CA 3
ATOM 4594 C C . ASP A 1 44 ? -11.743 13.793 -14.029 1.00 0.00 44 ASP A C 3
ATOM 4595 O O . ASP A 1 44 ? -12.825 13.766 -14.615 1.00 0.00 44 ASP A O 3
ATOM 4604 N N . GLN A 1 45 ? -11.596 13.427 -12.760 1.00 0.00 45 GLN A N 3
ATOM 4605 C CA . GLN A 1 45 ? -12.726 12.961 -11.965 1.00 0.00 45 GLN A CA 3
ATOM 4606 C C . GLN A 1 45 ? -12.812 13.720 -10.644 1.00 0.00 45 GLN A C 3
ATOM 4607 O O . GLN A 1 45 ? -11.792 14.046 -10.036 1.00 0.00 45 GLN A O 3
ATOM 4621 N N . LYS A 1 46 ? -14.034 14.000 -10.207 1.00 0.00 46 LYS A N 3
ATOM 4622 C CA . LYS A 1 46 ? -14.255 14.720 -8.958 1.00 0.00 46 LYS A CA 3
ATOM 4623 C C . LYS A 1 46 ? -14.950 13.830 -7.932 1.00 0.00 46 LYS A C 3
ATOM 4624 O O . LYS A 1 46 ? -15.562 12.822 -8.28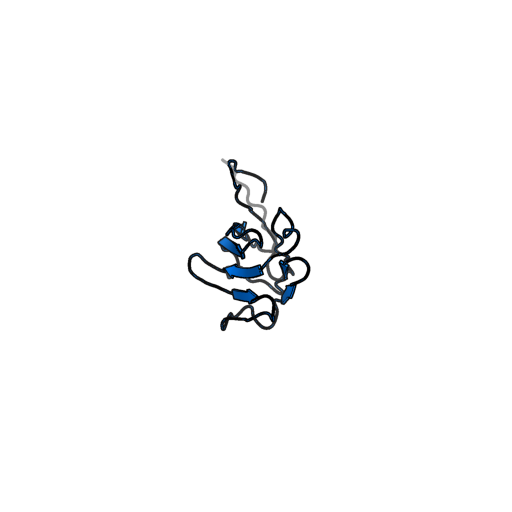6 1.00 0.00 46 LYS A O 3
ATOM 4643 N N . ILE A 1 47 ? -14.854 14.211 -6.663 1.00 0.00 47 ILE A N 3
ATOM 4644 C CA . ILE A 1 47 ? -15.476 13.449 -5.588 1.00 0.00 47 ILE A CA 3
ATOM 4645 C C . ILE A 1 47 ? -16.513 14.288 -4.848 1.00 0.00 47 ILE A C 3
ATOM 4646 O O . ILE A 1 47 ? -17.640 13.846 -4.624 1.00 0.00 47 ILE A O 3
ATOM 4662 N N . VAL A 1 48 ? -16.125 15.503 -4.474 1.00 0.00 48 VAL A N 3
ATOM 4663 C CA . VAL A 1 48 ? -17.022 16.406 -3.762 1.00 0.00 48 VAL A CA 3
ATOM 4664 C C . VAL A 1 48 ? -16.473 17.829 -3.749 1.00 0.00 48 VAL A C 3
ATOM 4665 O O . VAL A 1 48 ? -15.300 18.049 -3.449 1.00 0.00 48 VAL A O 3
ATOM 4678 N N . GLU A 1 49 ? -17.329 18.791 -4.078 1.00 0.00 49 GLU A N 3
ATOM 4679 C CA . GLU A 1 49 ? -16.929 20.193 -4.105 1.00 0.00 49 GLU A CA 3
ATOM 4680 C C . GLU A 1 49 ? -17.626 20.979 -2.998 1.00 0.00 49 GLU A C 3
ATOM 4681 O O . GLU A 1 49 ? -18.674 21.586 -3.219 1.00 0.00 49 GLU A O 3
ATOM 4693 N N . TRP A 1 50 ? -17.037 20.962 -1.808 1.00 0.00 50 TRP A N 3
ATOM 4694 C CA . TRP A 1 50 ? -17.602 21.672 -0.666 1.00 0.00 50 TRP A CA 3
ATOM 4695 C C . TRP A 1 50 ? -17.618 23.176 -0.914 1.00 0.00 50 TRP A C 3
ATOM 4696 O O . TRP A 1 50 ? -16.809 23.696 -1.683 1.00 0.00 50 TRP A O 3
ATOM 4717 N N . ASP A 1 51 ? -18.543 23.870 -0.260 1.00 0.00 51 ASP A N 3
ATOM 4718 C CA . ASP A 1 51 ? -18.663 25.315 -0.409 1.00 0.00 51 ASP A CA 3
ATOM 4719 C C . ASP A 1 51 ? -18.400 26.022 0.917 1.00 0.00 51 ASP A C 3
ATOM 4720 O O . ASP A 1 51 ? -18.678 25.480 1.986 1.00 0.00 51 ASP A O 3
ATOM 4729 N N . SER A 1 52 ? -17.862 27.235 0.838 1.00 0.00 52 SER A N 3
ATOM 4730 C CA . SER A 1 52 ? -17.557 28.015 2.032 1.00 0.00 52 SER A CA 3
ATOM 4731 C C . SER A 1 52 ? -18.613 27.793 3.111 1.00 0.00 52 SER A C 3
ATOM 4732 O O . SER A 1 52 ? -18.325 27.879 4.304 1.00 0.00 52 SER A O 3
ATOM 4740 N N . ARG A 1 53 ? -19.838 27.507 2.680 1.00 0.00 53 ARG A N 3
ATOM 4741 C CA . ARG A 1 53 ? -20.938 27.273 3.608 1.00 0.00 53 ARG A CA 3
ATOM 4742 C C . ARG A 1 53 ? -21.573 25.907 3.366 1.00 0.00 53 ARG A C 3
ATOM 4743 O O . ARG A 1 53 ? -21.460 25.002 4.193 1.00 0.00 53 ARG A O 3
ATOM 4764 N N . LYS A 1 54 ? -22.241 25.764 2.226 1.00 0.00 54 LYS A N 3
ATOM 4765 C CA . LYS A 1 54 ? -22.893 24.509 1.873 1.00 0.00 54 LYS A CA 3
ATOM 4766 C C . LYS A 1 54 ? -21.896 23.530 1.261 1.00 0.00 54 LYS A C 3
ATOM 4767 O O . LYS A 1 54 ? -20.722 23.856 1.083 1.00 0.00 54 LYS A O 3
ATOM 4786 N N . SER A 1 55 ? -22.371 22.331 0.940 1.00 0.00 55 SER A N 3
ATOM 4787 C CA . SER A 1 55 ? -21.520 21.305 0.349 1.00 0.00 55 SER A CA 3
ATOM 4788 C C . SER A 1 55 ? -22.170 20.711 -0.897 1.00 0.00 55 SER A C 3
ATOM 4789 O O . SER A 1 55 ? -23.386 20.787 -1.074 1.00 0.00 55 SER A O 3
ATOM 4797 N N . LYS A 1 56 ? -21.350 20.119 -1.759 1.00 0.00 56 LYS A N 3
ATOM 4798 C CA . LYS A 1 56 ? -21.842 19.510 -2.989 1.00 0.00 56 LYS A CA 3
ATOM 4799 C C . LYS A 1 56 ? -21.290 18.098 -3.156 1.00 0.00 56 LYS A C 3
ATOM 4800 O O . LYS A 1 56 ? -20.207 17.906 -3.710 1.00 0.00 56 LYS A O 3
ATOM 4819 N N . TYR A 1 57 ? -22.040 17.113 -2.674 1.00 0.00 57 TYR A N 3
ATOM 4820 C CA . TYR A 1 57 ? -21.624 15.719 -2.770 1.00 0.00 57 TYR A CA 3
ATOM 4821 C C . TYR A 1 57 ? -22.065 15.108 -4.097 1.00 0.00 57 TYR A C 3
ATOM 4822 O O . TYR A 1 57 ? -23.224 14.727 -4.263 1.00 0.00 57 TYR A O 3
ATOM 4840 N N . PHE A 1 58 ? -21.132 15.018 -5.038 1.00 0.00 58 PHE A N 3
ATOM 4841 C CA . PHE A 1 58 ? -21.423 14.455 -6.351 1.00 0.00 58 PHE A CA 3
ATOM 4842 C C . PHE A 1 58 ? -21.787 12.977 -6.241 1.00 0.00 58 PHE A C 3
ATOM 4843 O O . PHE A 1 58 ? -20.995 12.167 -5.759 1.00 0.00 58 PHE A O 3
ATOM 4860 N N . GLU A 1 59 ? -22.990 12.635 -6.690 1.00 0.00 59 GLU A N 3
ATOM 4861 C CA . GLU A 1 59 ? -23.459 11.255 -6.640 1.00 0.00 59 GLU A CA 3
ATOM 4862 C C . GLU A 1 59 ? -22.363 10.291 -7.082 1.00 0.00 59 GLU A C 3
ATOM 4863 O O . GLU A 1 59 ? -22.134 10.100 -8.276 1.00 0.00 59 GLU A O 3
ATOM 4875 N N . SER A 1 60 ? -21.687 9.686 -6.110 1.00 0.00 60 SER A N 3
ATOM 4876 C CA . SER A 1 60 ? -20.611 8.745 -6.398 1.00 0.00 60 SER A CA 3
ATOM 4877 C C . SER A 1 60 ? -20.514 7.681 -5.309 1.00 0.00 60 SER A C 3
ATOM 4878 O O . SER A 1 60 ? -20.886 7.916 -4.159 1.00 0.00 60 SER A O 3
ATOM 4886 N N . LYS A 1 61 ? -20.012 6.508 -5.679 1.00 0.00 61 LYS A N 3
ATOM 4887 C CA . LYS A 1 61 ? -19.864 5.406 -4.736 1.00 0.00 61 LYS A CA 3
ATOM 4888 C C . LYS A 1 61 ? -19.445 5.918 -3.362 1.00 0.00 61 LYS A C 3
ATOM 4889 O O . LYS A 1 61 ? -20.144 5.708 -2.371 1.00 0.00 61 LYS A O 3
ATOM 4908 N N . PHE A 1 62 ? -18.301 6.593 -3.310 1.00 0.00 62 PHE A N 3
ATOM 4909 C CA . PHE A 1 62 ? -17.790 7.136 -2.057 1.00 0.00 62 PHE A CA 3
ATOM 4910 C C . PHE A 1 62 ? -18.902 7.819 -1.267 1.00 0.00 62 PHE A C 3
ATOM 4911 O O . PHE A 1 62 ? -18.951 7.732 -0.040 1.00 0.00 62 PHE A O 3
ATOM 4928 N N . LYS A 1 63 ? -19.793 8.501 -1.979 1.00 0.00 63 LYS A N 3
ATOM 4929 C CA . LYS A 1 63 ? -20.906 9.199 -1.347 1.00 0.00 63 LYS A CA 3
ATOM 4930 C C . LYS A 1 63 ? -21.735 8.243 -0.495 1.00 0.00 63 LYS A C 3
ATOM 4931 O O . LYS A 1 63 ? -22.274 7.257 -0.997 1.00 0.00 63 LYS A O 3
ATOM 4950 N N . GLY A 1 64 ? -21.835 8.542 0.797 1.00 0.00 64 GLY A N 3
ATOM 4951 C CA . GLY A 1 64 ? -22.601 7.700 1.696 1.00 0.00 64 GLY A CA 3
ATOM 4952 C C . GLY A 1 64 ? -21.838 7.354 2.959 1.00 0.00 64 GLY A C 3
ATOM 4953 O O . GLY A 1 64 ? -22.435 7.136 4.013 1.00 0.00 64 GLY A O 3
ATOM 4957 N N . ARG A 1 65 ? -20.514 7.303 2.853 1.00 0.00 65 ARG A N 3
ATOM 4958 C CA . ARG A 1 65 ? -19.668 6.978 3.995 1.00 0.00 65 ARG A CA 3
ATOM 4959 C C . ARG A 1 65 ? -18.624 8.067 4.225 1.00 0.00 65 ARG A C 3
ATOM 4960 O O . ARG A 1 65 ? -18.411 8.509 5.354 1.00 0.00 65 ARG A O 3
ATOM 4981 N N . VAL A 1 66 ? -17.975 8.495 3.146 1.00 0.00 66 VAL A N 3
ATOM 4982 C CA . VAL A 1 66 ? -16.954 9.532 3.230 1.00 0.00 66 VAL A CA 3
ATOM 4983 C C . VAL A 1 66 ? -17.410 10.682 4.120 1.00 0.00 66 VAL A C 3
ATOM 4984 O O . VAL A 1 66 ? -18.595 10.812 4.425 1.00 0.00 66 VAL A O 3
ATOM 4997 N N . ARG A 1 67 ? -16.460 11.515 4.535 1.00 0.00 67 ARG A N 3
ATOM 4998 C CA . ARG A 1 67 ? -16.765 12.655 5.392 1.00 0.00 67 ARG A CA 3
ATOM 4999 C C . ARG A 1 67 ? -15.681 13.723 5.280 1.00 0.00 67 ARG A C 3
ATOM 5000 O O . ARG A 1 67 ? -14.557 13.534 5.746 1.00 0.00 67 ARG A O 3
ATOM 5021 N N . LEU A 1 68 ? -16.026 14.845 4.658 1.00 0.00 68 LEU A N 3
ATOM 5022 C CA . LEU A 1 68 ? -15.084 15.945 4.484 1.00 0.00 68 LEU A CA 3
ATOM 5023 C C . LEU A 1 68 ? -15.181 16.934 5.641 1.00 0.00 68 LEU A C 3
ATOM 5024 O O . LEU A 1 68 ? -16.266 17.413 5.972 1.00 0.00 68 LEU A O 3
ATOM 5040 N N . ASP A 1 69 ? -14.040 17.236 6.251 1.00 0.00 69 ASP A N 3
ATOM 5041 C CA . ASP A 1 69 ? -13.996 18.171 7.369 1.00 0.00 69 ASP A CA 3
ATOM 5042 C C . ASP A 1 69 ? -13.604 19.568 6.895 1.00 0.00 69 ASP A C 3
ATOM 5043 O O . ASP A 1 69 ? -12.490 19.801 6.427 1.00 0.00 69 ASP A O 3
ATOM 5052 N N . PRO A 1 70 ? -14.542 20.519 7.019 1.00 0.00 70 PRO A N 3
ATOM 5053 C CA . PRO A 1 70 ? -14.318 21.908 6.608 1.00 0.00 70 PRO A CA 3
ATOM 5054 C C . PRO A 1 70 ? -13.328 22.629 7.516 1.00 0.00 70 PRO A C 3
ATOM 5055 O O . PRO A 1 70 ? -13.060 23.817 7.337 1.00 0.00 70 PRO A O 3
ATOM 5066 N N . GLN A 1 71 ? -12.788 21.903 8.489 1.00 0.00 71 GLN A N 3
ATOM 5067 C CA . GLN A 1 71 ? -11.827 22.475 9.425 1.00 0.00 71 GLN A CA 3
ATOM 5068 C C . GLN A 1 71 ? -10.398 22.267 8.933 1.00 0.00 71 GLN A C 3
ATOM 5069 O O . GLN A 1 71 ? -9.591 23.196 8.930 1.00 0.00 71 GLN A O 3
ATOM 5083 N N . SER A 1 72 ? -10.093 21.042 8.518 1.00 0.00 72 SER A N 3
ATOM 5084 C CA . SER A 1 72 ? -8.760 20.711 8.028 1.00 0.00 72 SER A CA 3
ATOM 5085 C C . SER A 1 72 ? -8.792 20.402 6.534 1.00 0.00 72 SER A C 3
ATOM 5086 O O . SER A 1 72 ? -7.797 20.577 5.831 1.00 0.00 72 SER A O 3
ATOM 5094 N N . GLY A 1 73 ? -9.944 19.942 6.055 1.00 0.00 73 GLY A N 3
ATOM 5095 C CA . GLY A 1 73 ? -10.085 19.616 4.648 1.00 0.00 73 GLY A CA 3
ATOM 5096 C C . GLY A 1 73 ? -9.637 18.202 4.333 1.00 0.00 73 GLY A C 3
ATOM 5097 O O . GLY A 1 73 ? -9.190 17.919 3.222 1.00 0.00 73 GLY A O 3
ATOM 5101 N N . ALA A 1 74 ? -9.756 17.313 5.313 1.00 0.00 74 ALA A N 3
ATOM 5102 C CA . ALA A 1 74 ? -9.361 15.922 5.135 1.00 0.00 74 ALA A CA 3
ATOM 5103 C C . ALA A 1 74 ? -10.549 15.063 4.714 1.00 0.00 74 ALA A C 3
ATOM 5104 O O . ALA A 1 74 ? -11.663 15.241 5.209 1.00 0.00 74 ALA A O 3
ATOM 5111 N N . LEU A 1 75 ? -10.305 14.131 3.799 1.00 0.00 75 LEU A N 3
ATOM 5112 C CA . LEU A 1 75 ? -11.355 13.245 3.311 1.00 0.00 75 LEU A CA 3
ATOM 5113 C C . LEU A 1 75 ? -11.158 11.826 3.836 1.00 0.00 75 LEU A C 3
ATOM 5114 O O . LEU A 1 75 ? -10.238 11.122 3.419 1.00 0.00 75 LEU A O 3
ATOM 5130 N N . TYR A 1 76 ? -12.028 11.413 4.751 1.00 0.00 76 TYR A N 3
ATOM 5131 C CA . TYR A 1 76 ? -11.949 10.078 5.333 1.00 0.00 76 TYR A CA 3
ATOM 5132 C C . TYR A 1 76 ? -12.863 9.107 4.593 1.00 0.00 76 TYR A C 3
ATOM 5133 O O . TYR A 1 76 ? -14.085 9.257 4.603 1.00 0.00 76 TYR A O 3
ATOM 5151 N N . ILE A 1 77 ? -12.262 8.110 3.953 1.00 0.00 77 ILE A N 3
ATOM 5152 C CA . ILE A 1 77 ? -13.020 7.112 3.209 1.00 0.00 77 ILE A CA 3
ATOM 5153 C C . ILE A 1 77 ? -13.148 5.815 4.002 1.00 0.00 77 ILE A C 3
ATOM 5154 O O . ILE A 1 77 ? -12.159 5.286 4.509 1.00 0.00 77 ILE A O 3
ATOM 5170 N N . SER A 1 78 ? -14.372 5.307 4.102 1.00 0.00 78 SER A N 3
ATOM 5171 C CA . SER A 1 78 ? -14.629 4.073 4.835 1.00 0.00 78 SER A CA 3
ATOM 5172 C C . SER A 1 78 ? -14.782 2.895 3.877 1.00 0.00 78 SER A C 3
ATOM 5173 O O . SER A 1 78 ? -15.325 3.036 2.781 1.00 0.00 78 SER A O 3
ATOM 5181 N N . LYS A 1 79 ? -14.299 1.731 4.299 1.00 0.00 79 LYS A N 3
ATOM 5182 C CA . LYS A 1 79 ? -14.381 0.527 3.482 1.00 0.00 79 LYS A CA 3
ATOM 5183 C C . LYS A 1 79 ? -13.912 0.803 2.057 1.00 0.00 79 LYS A C 3
ATOM 5184 O O . LYS A 1 79 ? -14.570 0.419 1.091 1.00 0.00 79 LYS A O 3
ATOM 5203 N N . VAL A 1 80 ? -12.768 1.469 1.934 1.00 0.00 80 VAL A N 3
ATOM 5204 C CA . VAL A 1 80 ? -12.209 1.793 0.628 1.00 0.00 80 VAL A CA 3
ATOM 5205 C C . VAL A 1 80 ? -12.139 0.558 -0.263 1.00 0.00 80 VAL A C 3
ATOM 5206 O O . VAL A 1 80 ? -12.518 -0.538 0.150 1.00 0.00 80 VAL A O 3
ATOM 5219 N N . GLN A 1 81 ? -11.650 0.742 -1.485 1.00 0.00 81 GLN A N 3
ATOM 5220 C CA . GLN A 1 81 ? -11.530 -0.358 -2.433 1.00 0.00 81 GLN A CA 3
ATOM 5221 C C . GLN A 1 81 ? -10.222 -0.266 -3.212 1.00 0.00 81 GLN A C 3
ATOM 5222 O O . GLN A 1 81 ? -9.693 0.824 -3.431 1.00 0.00 81 GLN A O 3
ATOM 5236 N N . LYS A 1 82 ? -9.704 -1.417 -3.628 1.00 0.00 82 LYS A N 3
ATOM 5237 C CA . LYS A 1 82 ? -8.458 -1.467 -4.383 1.00 0.00 82 LYS A CA 3
ATOM 5238 C C . LYS A 1 82 ? -8.421 -0.373 -5.446 1.00 0.00 82 LYS A C 3
ATOM 5239 O O . LYS A 1 82 ? -7.418 0.322 -5.599 1.00 0.00 82 LYS A O 3
ATOM 5258 N N . GLU A 1 83 ? -9.523 -0.226 -6.175 1.00 0.00 83 GLU A N 3
ATOM 5259 C CA . GLU A 1 83 ? -9.615 0.784 -7.223 1.00 0.00 83 GLU A CA 3
ATOM 5260 C C . GLU A 1 83 ? -9.255 2.165 -6.681 1.00 0.00 83 GLU A C 3
ATOM 5261 O O . GLU A 1 83 ? -8.624 2.968 -7.368 1.00 0.00 83 GLU A O 3
ATOM 5273 N N . ASP A 1 84 ? -9.662 2.433 -5.445 1.00 0.00 84 ASP A N 3
ATOM 5274 C CA . ASP A 1 84 ? -9.382 3.715 -4.809 1.00 0.00 84 ASP A CA 3
ATOM 5275 C C . ASP A 1 84 ? -7.943 4.148 -5.070 1.00 0.00 84 ASP A C 3
ATOM 5276 O O . ASP A 1 84 ? -7.637 5.340 -5.089 1.00 0.00 84 ASP A O 3
ATOM 5285 N N . ASN A 1 85 ? -7.063 3.172 -5.269 1.00 0.00 85 ASN A N 3
ATOM 5286 C CA . ASN A 1 85 ? -5.656 3.453 -5.527 1.00 0.00 85 ASN A CA 3
ATOM 5287 C C . ASN A 1 85 ? -5.492 4.308 -6.780 1.00 0.00 85 ASN A C 3
ATOM 5288 O O . ASN A 1 85 ? -5.518 3.798 -7.900 1.00 0.00 85 ASN A O 3
ATOM 5299 N N . SER A 1 86 ? -5.323 5.612 -6.582 1.00 0.00 86 SER A N 3
ATOM 5300 C CA . SER A 1 86 ? -5.159 6.539 -7.695 1.00 0.00 86 SER A CA 3
ATOM 5301 C C . SER A 1 86 ? -4.558 7.859 -7.219 1.00 0.00 86 SER A C 3
ATOM 5302 O O . SER A 1 86 ? -4.310 8.048 -6.027 1.00 0.00 86 SER A O 3
ATOM 5310 N N . THR A 1 87 ? -4.327 8.770 -8.159 1.00 0.00 87 THR A N 3
ATOM 5311 C CA . THR A 1 87 ? -3.756 10.071 -7.837 1.00 0.00 87 THR A CA 3
ATOM 5312 C C . THR A 1 87 ? -4.845 11.082 -7.498 1.00 0.00 87 THR A C 3
ATOM 5313 O O . THR A 1 87 ? -5.593 11.520 -8.372 1.00 0.00 87 THR A O 3
ATOM 5324 N N . TYR A 1 88 ? -4.929 11.449 -6.224 1.00 0.00 88 TYR A N 3
ATOM 5325 C CA . TYR A 1 88 ? -5.929 12.408 -5.769 1.00 0.00 88 TYR A CA 3
ATOM 5326 C C . TYR A 1 88 ? -5.407 13.837 -5.888 1.00 0.00 88 TYR A C 3
ATOM 5327 O O . TYR A 1 88 ? -4.243 14.110 -5.596 1.00 0.00 88 TYR A O 3
ATOM 5345 N N . ILE A 1 89 ? -6.278 14.743 -6.317 1.00 0.00 89 ILE A N 3
ATOM 5346 C CA . ILE A 1 89 ? -5.908 16.144 -6.473 1.00 0.00 89 ILE A CA 3
ATOM 5347 C C . ILE A 1 89 ? -6.919 17.060 -5.792 1.00 0.00 89 ILE A C 3
ATOM 5348 O O . ILE A 1 89 ? -7.934 17.429 -6.383 1.00 0.00 89 ILE A O 3
ATOM 5364 N N . MET A 1 90 ? -6.634 17.424 -4.546 1.00 0.00 90 MET A N 3
ATOM 5365 C CA . MET A 1 90 ? -7.518 18.300 -3.786 1.00 0.00 90 MET A CA 3
ATOM 5366 C C . MET A 1 90 ? -7.302 19.760 -4.172 1.00 0.00 90 MET A C 3
ATOM 5367 O O . MET A 1 90 ? -6.310 20.375 -3.780 1.00 0.00 90 MET A O 3
ATOM 5381 N N . ARG A 1 91 ? -8.236 20.308 -4.942 1.00 0.00 91 ARG A N 3
ATOM 5382 C CA . ARG A 1 91 ? -8.146 21.695 -5.383 1.00 0.00 91 ARG A CA 3
ATOM 5383 C C . ARG A 1 91 ? -8.829 22.627 -4.386 1.00 0.00 91 ARG A C 3
ATOM 5384 O O . ARG A 1 91 ? -9.936 22.353 -3.922 1.00 0.00 91 ARG A O 3
ATOM 5405 N N . VAL A 1 92 ? -8.161 23.729 -4.061 1.00 0.00 92 VAL A N 3
ATOM 5406 C CA . VAL A 1 92 ? -8.703 24.702 -3.120 1.00 0.00 92 VAL A CA 3
ATOM 5407 C C . VAL A 1 92 ? -8.661 26.111 -3.702 1.00 0.00 92 VAL A C 3
ATOM 5408 O O . VAL A 1 92 ? -7.646 26.536 -4.254 1.00 0.00 92 VAL A O 3
ATOM 5421 N N . LEU A 1 93 ? -9.770 26.831 -3.573 1.00 0.00 93 LEU A N 3
ATOM 5422 C CA . LEU A 1 93 ? -9.861 28.194 -4.086 1.00 0.00 93 LEU A CA 3
ATOM 5423 C C . LEU A 1 93 ? -9.542 29.209 -2.992 1.00 0.00 93 LEU A C 3
ATOM 5424 O O . LEU A 1 93 ? -10.279 29.335 -2.014 1.00 0.00 93 LEU A O 3
ATOM 5440 N N . LYS A 1 94 ? -8.441 29.932 -3.165 1.00 0.00 94 LYS A N 3
ATOM 5441 C CA . LYS A 1 94 ? -8.026 30.939 -2.196 1.00 0.00 94 LYS A CA 3
ATOM 5442 C C . LYS A 1 94 ? -8.917 32.174 -2.280 1.00 0.00 94 LYS A C 3
ATOM 5443 O O . LYS A 1 94 ? -9.525 32.445 -3.315 1.00 0.00 94 LYS A O 3
ATOM 5462 N N . LYS A 1 95 ? -8.988 32.922 -1.184 1.00 0.00 95 LYS A N 3
ATOM 5463 C CA . LYS A 1 95 ? -9.802 34.131 -1.133 1.00 0.00 95 LYS A CA 3
ATOM 5464 C C . LYS A 1 95 ? -9.316 35.157 -2.152 1.00 0.00 95 LYS A C 3
ATOM 5465 O O . LYS A 1 95 ? -10.114 35.764 -2.867 1.00 0.00 95 LYS A O 3
ATOM 5484 N N . THR A 1 96 ? -8.002 35.345 -2.215 1.00 0.00 96 THR A N 3
ATOM 5485 C CA . THR A 1 96 ? -7.410 36.297 -3.146 1.00 0.00 96 THR A CA 3
ATOM 5486 C C . THR A 1 96 ? -7.931 36.078 -4.562 1.00 0.00 96 THR A C 3
ATOM 5487 O O . THR A 1 96 ? -8.006 37.013 -5.358 1.00 0.00 96 THR A O 3
ATOM 5498 N N . GLY A 1 97 ? -8.293 34.836 -4.869 1.00 0.00 97 GLY A N 3
ATOM 5499 C CA . GLY A 1 97 ? -8.805 34.517 -6.189 1.00 0.00 97 GLY A CA 3
ATOM 5500 C C . GLY A 1 97 ? -7.896 33.572 -6.950 1.00 0.00 97 GLY A C 3
ATOM 5501 O O . GLY A 1 97 ? -7.928 33.525 -8.179 1.00 0.00 97 GLY A O 3
ATOM 5505 N N . ASN A 1 98 ? -7.082 32.819 -6.218 1.00 0.00 98 ASN A N 3
ATOM 5506 C CA . ASN A 1 98 ? -6.159 31.872 -6.832 1.00 0.00 98 ASN A CA 3
ATOM 5507 C C . ASN A 1 98 ? -6.737 30.460 -6.816 1.00 0.00 98 ASN A C 3
ATOM 5508 O O . ASN A 1 98 ? -7.842 30.237 -6.323 1.00 0.00 98 ASN A O 3
ATOM 5519 N N . GLU A 1 99 ? -5.981 29.511 -7.359 1.00 0.00 99 GLU A N 3
ATOM 5520 C CA . GLU A 1 99 ? -6.419 28.120 -7.408 1.00 0.00 99 GLU A CA 3
ATOM 5521 C C . GLU A 1 99 ? -5.248 27.172 -7.164 1.00 0.00 99 GLU A C 3
ATOM 5522 O O . GLU A 1 99 ? -4.332 27.081 -7.980 1.00 0.00 99 GLU A O 3
ATOM 5534 N N . GLN A 1 100 ? -5.288 26.470 -6.037 1.00 0.00 100 GLN A N 3
ATOM 5535 C CA . GLN A 1 100 ? -4.230 25.530 -5.685 1.00 0.00 100 GLN A CA 3
ATOM 5536 C C . GLN A 1 100 ? -4.628 24.103 -6.046 1.00 0.00 100 GLN A C 3
ATOM 5537 O O . GLN A 1 100 ? -5.774 23.842 -6.409 1.00 0.00 100 GLN A O 3
ATOM 5551 N N . GLU A 1 101 ? -3.673 23.183 -5.943 1.00 0.00 101 GLU A N 3
ATOM 5552 C CA . GLU A 1 101 ? -3.926 21.783 -6.260 1.00 0.00 101 GLU A CA 3
ATOM 5553 C C . GLU A 1 101 ? -2.803 20.894 -5.731 1.00 0.00 101 GLU A C 3
ATOM 5554 O O . GLU A 1 101 ? -1.627 21.135 -6.004 1.00 0.00 101 GLU A O 3
ATOM 5566 N N . TRP A 1 102 ? -3.175 19.869 -4.974 1.00 0.00 102 TRP A N 3
ATOM 5567 C CA . TRP A 1 102 ? -2.200 18.945 -4.407 1.00 0.00 102 TRP A CA 3
ATOM 5568 C C . TRP A 1 102 ? -2.217 17.612 -5.148 1.00 0.00 102 TRP A C 3
ATOM 5569 O O . TRP A 1 102 ? -2.964 17.435 -6.110 1.00 0.00 102 TRP A O 3
ATOM 5590 N N . LYS A 1 103 ? -1.390 16.677 -4.693 1.00 0.00 103 LYS A N 3
ATOM 5591 C CA . LYS A 1 103 ? -1.310 15.359 -5.312 1.00 0.00 103 LYS A CA 3
ATOM 5592 C C . LYS A 1 103 ? -1.071 14.278 -4.262 1.00 0.00 103 LYS A C 3
ATOM 5593 O O . LYS A 1 103 ? -0.086 14.324 -3.525 1.00 0.00 103 LYS A O 3
ATOM 5612 N N . ILE A 1 104 ? -1.977 13.308 -4.202 1.00 0.00 104 ILE A N 3
ATOM 5613 C CA . ILE A 1 104 ? -1.862 12.215 -3.244 1.00 0.00 104 ILE A CA 3
ATOM 5614 C C . ILE A 1 104 ? -2.139 10.871 -3.908 1.00 0.00 104 ILE A C 3
ATOM 5615 O O . ILE A 1 104 ? -3.292 10.479 -4.086 1.00 0.00 104 ILE A O 3
ATOM 5631 N N . LYS A 1 105 ? -1.073 10.166 -4.272 1.00 0.00 105 LYS A N 3
ATOM 5632 C CA . LYS A 1 105 ? -1.199 8.863 -4.914 1.00 0.00 105 LYS A CA 3
ATOM 5633 C C . LYS A 1 105 ? -1.516 7.780 -3.888 1.00 0.00 105 LYS A C 3
ATOM 5634 O O . LYS A 1 105 ? -0.617 7.238 -3.243 1.00 0.00 105 LYS A O 3
ATOM 5653 N N . LEU A 1 106 ? -2.799 7.467 -3.742 1.00 0.00 106 LEU A N 3
ATOM 5654 C CA . LEU A 1 106 ? -3.235 6.446 -2.795 1.00 0.00 106 LEU A CA 3
ATOM 5655 C C . LEU A 1 106 ? -2.827 5.055 -3.269 1.00 0.00 106 LEU A C 3
ATOM 5656 O O . LEU A 1 106 ? -3.045 4.695 -4.425 1.00 0.00 106 LEU A O 3
ATOM 5672 N N . GLN A 1 107 ? -2.238 4.278 -2.367 1.00 0.00 107 GLN A N 3
ATOM 5673 C CA . GLN A 1 107 ? -1.801 2.925 -2.692 1.00 0.00 107 GLN A CA 3
ATOM 5674 C C . GLN A 1 107 ? -2.452 1.905 -1.764 1.00 0.00 107 GLN A C 3
ATOM 5675 O O . GLN A 1 107 ? -2.014 1.714 -0.630 1.00 0.00 107 GLN A O 3
ATOM 5689 N N . VAL A 1 108 ? -3.501 1.251 -2.254 1.00 0.00 108 VAL A N 3
ATOM 5690 C CA . VAL A 1 108 ? -4.213 0.250 -1.468 1.00 0.00 108 VAL A CA 3
ATOM 5691 C C . VAL A 1 108 ? -3.551 -1.118 -1.593 1.00 0.00 108 VAL A C 3
ATOM 5692 O O . VAL A 1 108 ? -3.146 -1.528 -2.682 1.00 0.00 108 VAL A O 3
ATOM 5705 N N . LEU A 1 109 ? -3.443 -1.822 -0.471 1.00 0.00 109 LEU A N 3
ATOM 5706 C CA . LEU A 1 109 ? -2.831 -3.145 -0.454 1.00 0.00 109 LEU A CA 3
ATOM 5707 C C . LEU A 1 109 ? -3.764 -4.169 0.184 1.00 0.00 109 LEU A C 3
ATOM 5708 O O . LEU A 1 109 ? -4.455 -3.872 1.159 1.00 0.00 109 LEU A O 3
ATOM 5724 N N . ASP A 1 110 ? -3.778 -5.376 -0.372 1.00 0.00 110 ASP A N 3
ATOM 5725 C CA . ASP A 1 110 ? -4.624 -6.446 0.144 1.00 0.00 110 ASP A CA 3
ATOM 5726 C C . ASP A 1 110 ? -4.262 -6.776 1.589 1.00 0.00 110 ASP A C 3
ATOM 5727 O O . ASP A 1 110 ? -3.091 -6.826 1.965 1.00 0.00 110 ASP A O 3
ATOM 5736 N N . PRO A 1 111 ? -5.290 -7.006 2.419 1.00 0.00 111 PRO A N 3
ATOM 5737 C CA . PRO A 1 111 ? -5.106 -7.334 3.836 1.00 0.00 111 PRO A CA 3
ATOM 5738 C C . PRO A 1 111 ? -4.507 -8.722 4.035 1.00 0.00 111 PRO A C 3
ATOM 5739 O O . PRO A 1 111 ? -3.523 -8.887 4.757 1.00 0.00 111 PRO A O 3
ATOM 5750 N N . VAL A 1 112 ? -5.106 -9.719 3.392 1.00 0.00 112 VAL A N 3
ATOM 5751 C CA . VAL A 1 112 ? -4.631 -11.093 3.497 1.00 0.00 112 VAL A CA 3
ATOM 5752 C C . VAL A 1 112 ? -4.742 -11.818 2.161 1.00 0.00 112 VAL A C 3
ATOM 5753 O O . VAL A 1 112 ? -5.760 -11.748 1.472 1.00 0.00 112 VAL A O 3
ATOM 5766 N N . PRO A 1 113 ? -3.671 -12.531 1.783 1.00 0.00 113 PRO A N 3
ATOM 5767 C CA . PRO A 1 113 ? -3.624 -13.284 0.526 1.00 0.00 113 PRO A CA 3
ATOM 5768 C C . PRO A 1 113 ? -4.549 -14.496 0.542 1.00 0.00 113 PRO A C 3
ATOM 5769 O O . PRO A 1 113 ? -5.340 -14.675 1.468 1.00 0.00 113 PRO A O 3
ATOM 5780 N N . LYS A 1 114 ? -4.444 -15.328 -0.489 1.00 0.00 114 LYS A N 3
ATOM 5781 C CA . LYS A 1 114 ? -5.269 -16.526 -0.594 1.00 0.00 114 LYS A CA 3
ATOM 5782 C C . LYS A 1 114 ? -4.541 -17.740 -0.026 1.00 0.00 114 LYS A C 3
ATOM 5783 O O . LYS A 1 114 ? -3.360 -17.966 -0.292 1.00 0.00 114 LYS A O 3
ATOM 5802 N N . PRO A 1 115 ? -5.259 -18.541 0.775 1.00 0.00 115 PRO A N 3
ATOM 5803 C CA . PRO A 1 115 ? -4.702 -19.746 1.395 1.00 0.00 115 PRO A CA 3
ATOM 5804 C C . PRO A 1 115 ? -4.426 -20.847 0.377 1.00 0.00 115 PRO A C 3
ATOM 5805 O O . PRO A 1 115 ? -4.816 -20.744 -0.786 1.00 0.00 115 PRO A O 3
ATOM 5816 N N . VAL A 1 116 ? -3.751 -21.903 0.822 1.00 0.00 116 VAL A N 3
ATOM 5817 C CA . VAL A 1 116 ? -3.425 -23.025 -0.050 1.00 0.00 116 VAL A CA 3
ATOM 5818 C C . VAL A 1 116 ? -4.329 -24.220 0.229 1.00 0.00 116 VAL A C 3
ATOM 5819 O O . VAL A 1 116 ? -3.954 -25.138 0.959 1.00 0.00 116 VAL A O 3
ATOM 5832 N N . ILE A 1 117 ? -5.522 -24.202 -0.356 1.00 0.00 117 ILE A N 3
ATOM 5833 C CA . ILE A 1 117 ? -6.479 -25.285 -0.171 1.00 0.00 117 ILE A CA 3
ATOM 5834 C C . ILE A 1 117 ? -6.080 -26.516 -0.978 1.00 0.00 117 ILE A C 3
ATOM 5835 O O . ILE A 1 117 ? -6.069 -26.488 -2.209 1.00 0.00 117 ILE A O 3
ATOM 5851 N N . LYS A 1 118 ? -5.754 -27.596 -0.277 1.00 0.00 118 LYS A N 3
ATOM 5852 C CA . LYS A 1 118 ? -5.356 -28.839 -0.927 1.00 0.00 118 LYS A CA 3
ATOM 5853 C C . LYS A 1 118 ? -6.109 -30.027 -0.335 1.00 0.00 118 LYS A C 3
ATOM 5854 O O . LYS A 1 118 ? -5.618 -30.691 0.578 1.00 0.00 118 LYS A O 3
ATOM 5873 N N . ILE A 1 119 ? -7.300 -30.289 -0.862 1.00 0.00 119 ILE A N 3
ATOM 5874 C CA . ILE A 1 119 ? -8.117 -31.398 -0.387 1.00 0.00 119 ILE A CA 3
ATOM 5875 C C . ILE A 1 119 ? -8.512 -32.321 -1.535 1.00 0.00 119 ILE A C 3
ATOM 5876 O O . ILE A 1 119 ? -8.408 -31.952 -2.704 1.00 0.00 119 ILE A O 3
ATOM 5892 N N . GLU A 1 120 ? -8.967 -33.522 -1.191 1.00 0.00 120 GLU A N 3
ATOM 5893 C CA . GLU A 1 120 ? -9.379 -34.498 -2.194 1.00 0.00 120 GLU A CA 3
ATOM 5894 C C . GLU A 1 120 ? -10.764 -35.053 -1.877 1.00 0.00 120 GLU A C 3
ATOM 5895 O O . GLU A 1 120 ? -11.171 -35.112 -0.716 1.00 0.00 120 GLU A O 3
ATOM 5907 N N . LYS A 1 121 ? -11.485 -35.459 -2.916 1.00 0.00 121 LYS A N 3
ATOM 5908 C CA . LYS A 1 121 ? -12.825 -36.010 -2.751 1.00 0.00 121 LYS A CA 3
ATOM 5909 C C . LYS A 1 121 ? -13.364 -36.536 -4.077 1.00 0.00 121 LYS A C 3
ATOM 5910 O O . LYS A 1 121 ? -12.894 -36.148 -5.147 1.00 0.00 121 LYS A O 3
ATOM 5929 N N . GLY A 1 1 ? 14.159 12.773 12.899 1.00 0.00 1 GLY A N 4
ATOM 5930 C CA . GLY A 1 1 ? 14.581 14.129 12.600 1.00 0.00 1 GLY A CA 4
ATOM 5931 C C . GLY A 1 1 ? 13.548 14.895 11.798 1.00 0.00 1 GLY A C 4
ATOM 5932 O O . GLY A 1 1 ? 12.483 14.366 11.480 1.00 0.00 1 GLY A O 4
ATOM 5936 N N . SER A 1 2 ? 13.862 16.144 11.471 1.00 0.00 2 SER A N 4
ATOM 5937 C CA . SER A 1 2 ? 12.950 16.986 10.706 1.00 0.00 2 SER A CA 4
ATOM 5938 C C . SER A 1 2 ? 13.718 18.045 9.920 1.00 0.00 2 SER A C 4
ATOM 5939 O O . SER A 1 2 ? 14.304 18.960 10.499 1.00 0.00 2 SER A O 4
ATOM 5947 N N . SER A 1 3 ? 13.712 17.913 8.598 1.00 0.00 3 SER A N 4
ATOM 5948 C CA . SER A 1 3 ? 14.410 18.855 7.731 1.00 0.00 3 SER A CA 4
ATOM 5949 C C . SER A 1 3 ? 13.899 18.756 6.297 1.00 0.00 3 SER A C 4
ATOM 5950 O O . SER A 1 3 ? 13.799 17.666 5.736 1.00 0.00 3 SER A O 4
ATOM 5958 N N . GLY A 1 4 ? 13.577 19.905 5.710 1.00 0.00 4 GLY A N 4
ATOM 5959 C CA . GLY A 1 4 ? 13.080 19.927 4.347 1.00 0.00 4 GLY A CA 4
ATOM 5960 C C . GLY A 1 4 ? 13.680 21.054 3.529 1.00 0.00 4 GLY A C 4
ATOM 5961 O O . GLY A 1 4 ? 14.852 21.392 3.692 1.00 0.00 4 GLY A O 4
ATOM 5965 N N . SER A 1 5 ? 12.874 21.637 2.647 1.00 0.00 5 SER A N 4
ATOM 5966 C CA . SER A 1 5 ? 13.333 22.729 1.797 1.00 0.00 5 SER A CA 4
ATOM 5967 C C . SER A 1 5 ? 12.164 23.608 1.363 1.00 0.00 5 SER A C 4
ATOM 5968 O O . SER A 1 5 ? 11.040 23.132 1.207 1.00 0.00 5 SER A O 4
ATOM 5976 N N . SER A 1 6 ? 12.439 24.894 1.169 1.00 0.00 6 SER A N 4
ATOM 5977 C CA . SER A 1 6 ? 11.410 25.841 0.757 1.00 0.00 6 SER A CA 4
ATOM 5978 C C . SER A 1 6 ? 10.871 25.489 -0.626 1.00 0.00 6 SER A C 4
ATOM 5979 O O . SER A 1 6 ? 11.624 25.103 -1.519 1.00 0.00 6 SER A O 4
ATOM 5987 N N . GLY A 1 7 ? 9.559 25.626 -0.795 1.00 0.00 7 GLY A N 4
ATOM 5988 C CA . GLY A 1 7 ? 8.939 25.319 -2.071 1.00 0.00 7 GLY A CA 4
ATOM 5989 C C . GLY A 1 7 ? 7.668 24.508 -1.918 1.00 0.00 7 GLY A C 4
ATOM 5990 O O . GLY A 1 7 ? 7.535 23.435 -2.504 1.00 0.00 7 GLY A O 4
ATOM 5994 N N . GLN A 1 8 ? 6.732 25.023 -1.127 1.00 0.00 8 GLN A N 4
ATOM 5995 C CA . GLN A 1 8 ? 5.465 24.337 -0.897 1.00 0.00 8 GLN A CA 4
ATOM 5996 C C . GLN A 1 8 ? 4.902 23.783 -2.201 1.00 0.00 8 GLN A C 4
ATOM 5997 O O . GLN A 1 8 ? 5.174 24.309 -3.280 1.00 0.00 8 GLN A O 4
ATOM 6011 N N . GLY A 1 9 ? 4.114 22.717 -2.095 1.00 0.00 9 GLY A N 4
ATOM 6012 C CA . GLY A 1 9 ? 3.525 22.109 -3.273 1.00 0.00 9 GLY A CA 4
ATOM 6013 C C . GLY A 1 9 ? 4.332 20.931 -3.782 1.00 0.00 9 GLY A C 4
ATOM 6014 O O . GLY A 1 9 ? 4.974 21.015 -4.830 1.00 0.00 9 GLY A O 4
ATOM 6018 N N . HIS A 1 10 ? 4.301 19.829 -3.039 1.00 0.00 10 HIS A N 4
ATOM 6019 C CA . HIS A 1 10 ? 5.036 18.628 -3.421 1.00 0.00 10 HIS A CA 4
ATOM 6020 C C . HIS A 1 10 ? 4.106 17.420 -3.486 1.00 0.00 10 HIS A C 4
ATOM 6021 O O . HIS A 1 10 ? 3.145 17.321 -2.722 1.00 0.00 10 HIS A O 4
ATOM 6036 N N . LEU A 1 11 ? 4.398 16.504 -4.404 1.00 0.00 11 LEU A N 4
ATOM 6037 C CA . LEU A 1 11 ? 3.588 15.302 -4.570 1.00 0.00 11 LEU A CA 4
ATOM 6038 C C . LEU A 1 11 ? 3.626 14.442 -3.311 1.00 0.00 11 LEU A C 4
ATOM 6039 O O . LEU A 1 11 ? 4.657 14.340 -2.646 1.00 0.00 11 LEU A O 4
ATOM 6055 N N . VAL A 1 12 ? 2.494 13.823 -2.989 1.00 0.00 12 VAL A N 4
ATOM 6056 C CA . VAL A 1 12 ? 2.398 12.969 -1.811 1.00 0.00 12 VAL A CA 4
ATOM 6057 C C . VAL A 1 12 ? 2.063 11.533 -2.200 1.00 0.00 12 VAL A C 4
ATOM 6058 O O . VAL A 1 12 ? 1.174 11.291 -3.017 1.00 0.00 12 VAL A O 4
ATOM 6071 N N . HIS A 1 13 ? 2.781 10.583 -1.609 1.00 0.00 13 HIS A N 4
ATOM 6072 C CA . HIS A 1 13 ? 2.559 9.170 -1.893 1.00 0.00 13 HIS A CA 4
ATOM 6073 C C . HIS A 1 13 ? 2.234 8.403 -0.614 1.00 0.00 13 HIS A C 4
ATOM 6074 O O . HIS A 1 13 ? 3.129 8.047 0.152 1.00 0.00 13 HIS A O 4
ATOM 6089 N N . MET A 1 14 ? 0.948 8.155 -0.390 1.00 0.00 14 MET A N 4
ATOM 6090 C CA . MET A 1 14 ? 0.505 7.431 0.796 1.00 0.00 14 MET A CA 4
ATOM 6091 C C . MET A 1 14 ? 0.182 5.979 0.457 1.00 0.00 14 MET A C 4
ATOM 6092 O O . MET A 1 14 ? 0.181 5.588 -0.711 1.00 0.00 14 MET A O 4
ATOM 6106 N N . THR A 1 15 ? -0.092 5.182 1.486 1.00 0.00 15 THR A N 4
ATOM 6107 C CA . THR A 1 15 ? -0.415 3.774 1.298 1.00 0.00 15 THR A CA 4
ATOM 6108 C C . THR A 1 15 ? -1.114 3.201 2.525 1.00 0.00 15 THR A C 4
ATOM 6109 O O . THR A 1 15 ? -0.645 3.364 3.652 1.00 0.00 15 THR A O 4
ATOM 6120 N N . VAL A 1 16 ? -2.238 2.529 2.300 1.00 0.00 16 VAL A N 4
ATOM 6121 C CA . VAL A 1 16 ? -3.002 1.929 3.388 1.00 0.00 16 VAL A CA 4
ATOM 6122 C C . VAL A 1 16 ? -3.516 0.547 3.003 1.00 0.00 16 VAL A C 4
ATOM 6123 O O . VAL A 1 16 ? -3.217 0.041 1.921 1.00 0.00 16 VAL A O 4
ATOM 6136 N N . VAL A 1 17 ? -4.291 -0.060 3.895 1.00 0.00 17 VAL A N 4
ATOM 6137 C CA . VAL A 1 17 ? -4.849 -1.384 3.648 1.00 0.00 17 VAL A CA 4
ATOM 6138 C C . VAL A 1 17 ? -6.320 -1.297 3.256 1.00 0.00 17 VAL A C 4
ATOM 6139 O O . VAL A 1 17 ? -7.067 -0.475 3.788 1.00 0.00 17 VAL A O 4
ATOM 6152 N N . SER A 1 18 ? -6.729 -2.149 2.323 1.00 0.00 18 SER A N 4
ATOM 6153 C CA . SER A 1 18 ? -8.111 -2.167 1.856 1.00 0.00 18 SER A CA 4
ATOM 6154 C C . SER A 1 18 ? -9.067 -2.490 3.000 1.00 0.00 18 SER A C 4
ATOM 6155 O O . SER A 1 18 ? -8.796 -3.363 3.823 1.00 0.00 18 SER A O 4
ATOM 6163 N N . GLY A 1 19 ? -10.188 -1.777 3.046 1.00 0.00 19 GLY A N 4
ATOM 6164 C CA . GLY A 1 19 ? -11.168 -2.001 4.092 1.00 0.00 19 GLY A CA 4
ATOM 6165 C C . GLY A 1 19 ? -10.789 -1.327 5.396 1.00 0.00 19 GLY A C 4
ATOM 6166 O O . GLY A 1 19 ? -11.212 -1.755 6.470 1.00 0.00 19 GLY A O 4
ATOM 6170 N N . SER A 1 20 ? -9.988 -0.270 5.303 1.00 0.00 20 SER A N 4
ATOM 6171 C CA . SER A 1 20 ? -9.547 0.461 6.484 1.00 0.00 20 SER A CA 4
ATOM 6172 C C . SER A 1 20 ? -9.772 1.960 6.311 1.00 0.00 20 SER A C 4
ATOM 6173 O O . SER A 1 20 ? -9.521 2.517 5.243 1.00 0.00 20 SER A O 4
ATOM 6181 N N . ASN A 1 21 ? -10.248 2.607 7.370 1.00 0.00 21 ASN A N 4
ATOM 6182 C CA . ASN A 1 21 ? -10.508 4.042 7.336 1.00 0.00 21 ASN A CA 4
ATOM 6183 C C . ASN A 1 21 ? -9.229 4.819 7.037 1.00 0.00 21 ASN A C 4
ATOM 6184 O O . ASN A 1 21 ? -8.258 4.750 7.790 1.00 0.00 21 ASN A O 4
ATOM 6195 N N . VAL A 1 22 ? -9.238 5.560 5.934 1.00 0.00 22 VAL A N 4
ATOM 6196 C CA . VAL A 1 22 ? -8.081 6.353 5.536 1.00 0.00 22 VAL A CA 4
ATOM 6197 C C . VAL A 1 22 ? -8.324 7.839 5.776 1.00 0.00 22 VAL A C 4
ATOM 6198 O O . VAL A 1 22 ? -9.460 8.270 5.974 1.00 0.00 22 VAL A O 4
ATOM 6211 N N . THR A 1 23 ? -7.248 8.619 5.756 1.00 0.00 23 THR A N 4
ATOM 6212 C CA . THR A 1 23 ? -7.343 10.057 5.972 1.00 0.00 23 THR A CA 4
ATOM 6213 C C . THR A 1 23 ? -6.502 10.823 4.956 1.00 0.00 23 THR A C 4
ATOM 6214 O O . THR A 1 23 ? -5.295 10.990 5.134 1.00 0.00 23 THR A O 4
ATOM 6225 N N . LEU A 1 24 ? -7.147 11.286 3.892 1.00 0.00 24 LEU A N 4
ATOM 6226 C CA . LEU A 1 24 ? -6.459 12.036 2.846 1.00 0.00 24 LEU A CA 4
ATOM 6227 C C . LEU A 1 24 ? -6.207 13.475 3.284 1.00 0.00 24 LEU A C 4
ATOM 6228 O O . LEU A 1 24 ? -7.130 14.287 3.340 1.00 0.00 24 LEU A O 4
ATOM 6244 N N . ASN A 1 25 ? -4.952 13.784 3.591 1.00 0.00 25 ASN A N 4
ATOM 6245 C CA . ASN A 1 25 ? -4.579 15.127 4.022 1.00 0.00 25 ASN A CA 4
ATOM 6246 C C . ASN A 1 25 ? -3.478 15.697 3.133 1.00 0.00 25 ASN A C 4
ATOM 6247 O O . ASN A 1 25 ? -2.606 14.966 2.661 1.00 0.00 25 ASN A O 4
ATOM 6258 N N . ILE A 1 26 ? -3.524 17.006 2.909 1.00 0.00 26 ILE A N 4
ATOM 6259 C CA . ILE A 1 26 ? -2.530 17.674 2.079 1.00 0.00 26 ILE A CA 4
ATOM 6260 C C . ILE A 1 26 ? -1.317 18.093 2.903 1.00 0.00 26 ILE A C 4
ATOM 6261 O O . ILE A 1 26 ? -0.677 19.104 2.614 1.00 0.00 26 ILE A O 4
ATOM 6277 N N . SER A 1 27 ? -1.006 17.308 3.929 1.00 0.00 27 SER A N 4
ATOM 6278 C CA . SER A 1 27 ? 0.129 17.598 4.797 1.00 0.00 27 SER A CA 4
ATOM 6279 C C . SER A 1 27 ? 0.289 19.101 4.998 1.00 0.00 27 SER A C 4
ATOM 6280 O O . SER A 1 27 ? 1.406 19.614 5.065 1.00 0.00 27 SER A O 4
ATOM 6288 N N . GLU A 1 28 ? -0.837 19.802 5.093 1.00 0.00 28 GLU A N 4
ATOM 6289 C CA . GLU A 1 28 ? -0.822 21.248 5.286 1.00 0.00 28 GLU A CA 4
ATOM 6290 C C . GLU A 1 28 ? -2.161 21.738 5.829 1.00 0.00 28 GLU A C 4
ATOM 6291 O O . GLU A 1 28 ? -3.222 21.332 5.353 1.00 0.00 28 GLU A O 4
ATOM 6303 N N . SER A 1 29 ? -2.104 22.613 6.827 1.00 0.00 29 SER A N 4
ATOM 6304 C CA . SER A 1 29 ? -3.311 23.156 7.438 1.00 0.00 29 SER A CA 4
ATOM 6305 C C . SER A 1 29 ? -3.916 24.252 6.565 1.00 0.00 29 SER A C 4
ATOM 6306 O O . SER A 1 29 ? -3.301 25.296 6.343 1.00 0.00 29 SER A O 4
ATOM 6314 N N . LEU A 1 30 ? -5.125 24.007 6.073 1.00 0.00 30 LEU A N 4
ATOM 6315 C CA . LEU A 1 30 ? -5.816 24.972 5.224 1.00 0.00 30 LEU A CA 4
ATOM 6316 C C . LEU A 1 30 ? -5.526 26.400 5.676 1.00 0.00 30 LEU A C 4
ATOM 6317 O O . LEU A 1 30 ? -5.211 26.658 6.838 1.00 0.00 30 LEU A O 4
ATOM 6333 N N . PRO A 1 31 ? -5.636 27.352 4.738 1.00 0.00 31 PRO A N 4
ATOM 6334 C CA . PRO A 1 31 ? -5.393 28.771 5.016 1.00 0.00 31 PRO A CA 4
ATOM 6335 C C . PRO A 1 31 ? -6.474 29.381 5.902 1.00 0.00 31 PRO A C 4
ATOM 6336 O O . PRO A 1 31 ? -7.529 28.783 6.109 1.00 0.00 31 PRO A O 4
ATOM 6347 N N . GLU A 1 32 ? -6.203 30.574 6.421 1.00 0.00 32 GLU A N 4
ATOM 6348 C CA . GLU A 1 32 ? -7.154 31.265 7.285 1.00 0.00 32 GLU A CA 4
ATOM 6349 C C . GLU A 1 32 ? -8.589 30.998 6.837 1.00 0.00 32 GLU A C 4
ATOM 6350 O O . GLU A 1 32 ? -9.427 30.569 7.628 1.00 0.00 32 GLU A O 4
ATOM 6362 N N . ASN A 1 33 ? -8.862 31.257 5.562 1.00 0.00 33 ASN A N 4
ATOM 6363 C CA . ASN A 1 33 ? -10.195 31.047 5.009 1.00 0.00 33 ASN A CA 4
ATOM 6364 C C . ASN A 1 33 ? -10.138 30.914 3.490 1.00 0.00 33 ASN A C 4
ATOM 6365 O O . ASN A 1 33 ? -9.618 31.790 2.798 1.00 0.00 33 ASN A O 4
ATOM 6376 N N . TYR A 1 34 ? -10.677 29.813 2.978 1.00 0.00 34 TYR A N 4
ATOM 6377 C CA . TYR A 1 34 ? -10.686 29.564 1.541 1.00 0.00 34 TYR A CA 4
ATOM 6378 C C . TYR A 1 34 ? -12.035 29.937 0.932 1.00 0.00 34 TYR A C 4
ATOM 6379 O O . TYR A 1 34 ? -12.932 30.415 1.626 1.00 0.00 34 TYR A O 4
ATOM 6397 N N . LYS A 1 35 ? -12.170 29.714 -0.371 1.00 0.00 35 LYS A N 4
ATOM 6398 C CA . LYS A 1 35 ? -13.408 30.023 -1.076 1.00 0.00 35 LYS A CA 4
ATOM 6399 C C . LYS A 1 35 ? -14.168 28.748 -1.427 1.00 0.00 35 LYS A C 4
ATOM 6400 O O . LYS A 1 35 ? -15.388 28.681 -1.280 1.00 0.00 35 LYS A O 4
ATOM 6419 N N . GLN A 1 36 ? -13.438 27.738 -1.890 1.00 0.00 36 GLN A N 4
ATOM 6420 C CA . GLN A 1 36 ? -14.044 26.465 -2.261 1.00 0.00 36 GLN A CA 4
ATOM 6421 C C . GLN A 1 36 ? -13.086 25.308 -1.995 1.00 0.00 36 GLN A C 4
ATOM 6422 O O . GLN A 1 36 ? -11.867 25.467 -2.071 1.00 0.00 36 GLN A O 4
ATOM 6436 N N . LEU A 1 37 ? -13.645 24.144 -1.682 1.00 0.00 37 LEU A N 4
ATOM 6437 C CA . LEU A 1 37 ? -12.841 22.960 -1.404 1.00 0.00 37 LEU A CA 4
ATOM 6438 C C . LEU A 1 37 ? -13.376 21.748 -2.160 1.00 0.00 37 LEU A C 4
ATOM 6439 O O . LEU A 1 37 ? -14.401 21.174 -1.790 1.00 0.00 37 LEU A O 4
ATOM 6455 N N . THR A 1 38 ? -12.675 21.361 -3.221 1.00 0.00 38 THR A N 4
ATOM 6456 C CA . THR A 1 38 ? -13.079 20.218 -4.029 1.00 0.00 38 THR A CA 4
ATOM 6457 C C . THR A 1 38 ? -12.047 19.098 -3.951 1.00 0.00 38 THR A C 4
ATOM 6458 O O . THR A 1 38 ? -10.856 19.350 -3.772 1.00 0.00 38 THR A O 4
ATOM 6469 N N . TRP A 1 39 ? -12.512 17.861 -4.087 1.00 0.00 39 TRP A N 4
ATOM 6470 C CA . TRP A 1 39 ? -11.628 16.702 -4.032 1.00 0.00 39 TRP A CA 4
ATOM 6471 C C . TRP A 1 39 ? -11.715 15.891 -5.320 1.00 0.00 39 TRP A C 4
ATOM 6472 O O . TRP A 1 39 ? -12.800 15.688 -5.866 1.00 0.00 39 TRP A O 4
ATOM 6493 N N . PHE A 1 40 ? -10.566 15.428 -5.801 1.00 0.00 40 PHE A N 4
ATOM 6494 C CA . PHE A 1 40 ? -10.512 14.638 -7.025 1.00 0.00 40 PHE A CA 4
ATOM 6495 C C . PHE A 1 40 ? -10.026 13.221 -6.738 1.00 0.00 40 PHE A C 4
ATOM 6496 O O . PHE A 1 40 ? -9.011 13.025 -6.068 1.00 0.00 40 PHE A O 4
ATOM 6513 N N . TYR A 1 41 ? -10.756 12.236 -7.249 1.00 0.00 41 TYR A N 4
ATOM 6514 C CA . TYR A 1 41 ? -10.401 10.836 -7.046 1.00 0.00 41 TYR A CA 4
ATOM 6515 C C . TYR A 1 41 ? -9.337 10.393 -8.045 1.00 0.00 41 TYR A C 4
ATOM 6516 O O . TYR A 1 41 ? -8.372 9.718 -7.685 1.00 0.00 41 TYR A O 4
ATOM 6534 N N . THR A 1 42 ? -9.520 10.779 -9.304 1.00 0.00 42 THR A N 4
ATOM 6535 C CA . THR A 1 42 ? -8.578 10.422 -10.357 1.00 0.00 42 THR A CA 4
ATOM 6536 C C . THR A 1 42 ? -8.030 11.665 -11.049 1.00 0.00 42 THR A C 4
ATOM 6537 O O . THR A 1 42 ? -8.268 12.789 -10.607 1.00 0.00 42 THR A O 4
ATOM 6548 N N . PHE A 1 43 ? -7.295 11.455 -12.136 1.00 0.00 43 PHE A N 4
ATOM 6549 C CA . PHE A 1 43 ? -6.713 12.560 -12.889 1.00 0.00 43 PHE A CA 4
ATOM 6550 C C . PHE A 1 43 ? -7.791 13.543 -13.335 1.00 0.00 43 PHE A C 4
ATOM 6551 O O . PHE A 1 43 ? -7.709 14.740 -13.057 1.00 0.00 43 PHE A O 4
ATOM 6568 N N . ASP A 1 44 ? -8.801 13.029 -14.028 1.00 0.00 44 ASP A N 4
ATOM 6569 C CA . ASP A 1 44 ? -9.897 13.861 -14.513 1.00 0.00 44 ASP A CA 4
ATOM 6570 C C . ASP A 1 44 ? -11.226 13.409 -13.917 1.00 0.00 44 ASP A C 4
ATOM 6571 O O . ASP A 1 44 ? -12.248 13.383 -14.603 1.00 0.00 44 ASP A O 4
ATOM 6580 N N . GLN A 1 45 ? -11.204 13.053 -12.636 1.00 0.00 45 GLN A N 4
ATOM 6581 C CA . GLN A 1 45 ? -12.408 12.601 -11.949 1.00 0.00 45 GLN A CA 4
ATOM 6582 C C . GLN A 1 45 ? -12.563 13.302 -10.603 1.00 0.00 45 GLN A C 4
ATOM 6583 O O . GLN A 1 45 ? -11.640 13.313 -9.787 1.00 0.00 45 GLN A O 4
ATOM 6597 N N . LYS A 1 46 ? -13.734 13.886 -10.377 1.00 0.00 46 LYS A N 4
ATOM 6598 C CA . LYS A 1 46 ? -14.011 14.589 -9.130 1.00 0.00 46 LYS A CA 4
ATOM 6599 C C . LYS A 1 46 ? -14.843 13.723 -8.190 1.00 0.00 46 LYS A C 4
ATOM 6600 O O . LYS A 1 46 ? -15.604 12.863 -8.634 1.00 0.00 46 LYS A O 4
ATOM 6619 N N . ILE A 1 47 ? -14.693 13.955 -6.890 1.00 0.00 47 ILE A N 4
ATOM 6620 C CA . ILE A 1 47 ? -15.432 13.197 -5.889 1.00 0.00 47 ILE A CA 4
ATOM 6621 C C . ILE A 1 47 ? -16.546 14.038 -5.274 1.00 0.00 47 ILE A C 4
ATOM 6622 O O . ILE A 1 47 ? -17.728 13.739 -5.440 1.00 0.00 47 ILE A O 4
ATOM 6638 N N . VAL A 1 48 ? -16.160 15.094 -4.565 1.00 0.00 48 VAL A N 4
ATOM 6639 C CA . VAL A 1 48 ? -17.125 15.981 -3.927 1.00 0.00 48 VAL A CA 4
ATOM 6640 C C . VAL A 1 48 ? -16.639 17.426 -3.945 1.00 0.00 48 VAL A C 4
ATOM 6641 O O . VAL A 1 48 ? -15.437 17.687 -3.903 1.00 0.00 48 VAL A O 4
ATOM 6654 N N . GLU A 1 49 ? -17.581 18.362 -4.006 1.00 0.00 49 GLU A N 4
ATOM 6655 C CA . GLU A 1 49 ? -17.247 19.781 -4.028 1.00 0.00 49 GLU A CA 4
ATOM 6656 C C . GLU A 1 49 ? -17.933 20.520 -2.882 1.00 0.00 49 GLU A C 4
ATOM 6657 O O . GLU A 1 49 ? -19.160 20.542 -2.791 1.00 0.00 49 GLU A O 4
ATOM 6669 N N . TRP A 1 50 ? -17.131 21.121 -2.011 1.00 0.00 50 TRP A N 4
ATOM 6670 C CA . TRP A 1 50 ? -17.660 21.860 -0.870 1.00 0.00 50 TRP A CA 4
ATOM 6671 C C . TRP A 1 50 ? -18.025 23.286 -1.267 1.00 0.00 50 TRP A C 4
ATOM 6672 O O . TRP A 1 50 ? -17.233 23.987 -1.898 1.00 0.00 50 TRP A O 4
ATOM 6693 N N . ASP A 1 51 ? -19.228 23.710 -0.895 1.00 0.00 51 ASP A N 4
ATOM 6694 C CA . ASP A 1 51 ? -19.697 25.054 -1.212 1.00 0.00 51 ASP A CA 4
ATOM 6695 C C . ASP A 1 51 ? -19.409 26.015 -0.063 1.00 0.00 51 ASP A C 4
ATOM 6696 O O . ASP A 1 51 ? -19.531 25.653 1.108 1.00 0.00 51 ASP A O 4
ATOM 6705 N N . SER A 1 52 ? -19.025 27.241 -0.405 1.00 0.00 52 SER A N 4
ATOM 6706 C CA . SER A 1 52 ? -18.715 28.252 0.599 1.00 0.00 52 SER A CA 4
ATOM 6707 C C . SER A 1 52 ? -19.623 28.106 1.816 1.00 0.00 52 SER A C 4
ATOM 6708 O O . SER A 1 52 ? -19.219 28.393 2.943 1.00 0.00 52 SER A O 4
ATOM 6716 N N . ARG A 1 53 ? -20.852 27.659 1.580 1.00 0.00 53 ARG A N 4
ATOM 6717 C CA . ARG A 1 53 ? -21.819 27.475 2.655 1.00 0.00 53 ARG A CA 4
ATOM 6718 C C . ARG A 1 53 ? -21.931 26.003 3.041 1.00 0.00 53 ARG A C 4
ATOM 6719 O O . ARG A 1 53 ? -21.417 25.580 4.077 1.00 0.00 53 ARG A O 4
ATOM 6740 N N . LYS A 1 54 ? -22.606 25.227 2.200 1.00 0.00 54 LYS A N 4
ATOM 6741 C CA . LYS A 1 54 ? -22.786 23.802 2.451 1.00 0.00 54 LYS A CA 4
ATOM 6742 C C . LYS A 1 54 ? -21.924 22.970 1.506 1.00 0.00 54 LYS A C 4
ATOM 6743 O O . LYS A 1 54 ? -21.164 23.513 0.704 1.00 0.00 54 LYS A O 4
ATOM 6762 N N . SER A 1 55 ? -22.049 21.651 1.605 1.00 0.00 55 SER A N 4
ATOM 6763 C CA . SER A 1 55 ? -21.279 20.744 0.761 1.00 0.00 55 SER A CA 4
ATOM 6764 C C . SER A 1 55 ? -22.143 20.188 -0.367 1.00 0.00 55 SER A C 4
ATOM 6765 O O . SER A 1 55 ? -23.370 20.161 -0.270 1.00 0.00 55 SER A O 4
ATOM 6773 N N . LYS A 1 56 ? -21.493 19.744 -1.438 1.00 0.00 56 LYS A N 4
ATOM 6774 C CA . LYS A 1 56 ? -22.198 19.187 -2.585 1.00 0.00 56 LYS A CA 4
ATOM 6775 C C . LYS A 1 56 ? -21.532 17.900 -3.061 1.00 0.00 56 LYS A C 4
ATOM 6776 O O . LYS A 1 56 ? -20.498 17.936 -3.729 1.00 0.00 56 LYS A O 4
ATOM 6795 N N . TYR A 1 57 ? -22.130 16.766 -2.716 1.00 0.00 57 TYR A N 4
ATOM 6796 C CA . TYR A 1 57 ? -21.594 15.468 -3.107 1.00 0.00 57 TYR A CA 4
ATOM 6797 C C . TYR A 1 57 ? -22.053 15.090 -4.512 1.00 0.00 57 TYR A C 4
ATOM 6798 O O . TYR A 1 57 ? -23.250 15.046 -4.796 1.00 0.00 57 TYR A O 4
ATOM 6816 N N . PHE A 1 58 ? -21.092 14.817 -5.388 1.00 0.00 58 PHE A N 4
ATOM 6817 C CA . PHE A 1 58 ? -21.395 14.443 -6.764 1.00 0.00 58 PHE A CA 4
ATOM 6818 C C . PHE A 1 58 ? -21.814 12.978 -6.850 1.00 0.00 58 PHE A C 4
ATOM 6819 O O . PHE A 1 58 ? -21.423 12.161 -6.017 1.00 0.00 58 PHE A O 4
ATOM 6836 N N . GLU A 1 59 ? -22.612 12.655 -7.862 1.00 0.00 59 GLU A N 4
ATOM 6837 C CA . GLU A 1 59 ? -23.085 11.289 -8.056 1.00 0.00 59 GLU A CA 4
ATOM 6838 C C . GLU A 1 59 ? -21.915 10.332 -8.265 1.00 0.00 59 GLU A C 4
ATOM 6839 O O . GLU A 1 59 ? -21.447 10.144 -9.388 1.00 0.00 59 GLU A O 4
ATOM 6851 N N . SER A 1 60 ? -21.447 9.731 -7.176 1.00 0.00 60 SER A N 4
ATOM 6852 C CA . SER A 1 60 ? -20.328 8.798 -7.239 1.00 0.00 60 SER A CA 4
ATOM 6853 C C . SER A 1 60 ? -20.520 7.653 -6.248 1.00 0.00 60 SER A C 4
ATOM 6854 O O . SER A 1 60 ? -21.499 7.619 -5.502 1.00 0.00 60 SER A O 4
ATOM 6862 N N . LYS A 1 61 ? -19.577 6.717 -6.246 1.00 0.00 61 LYS A N 4
ATOM 6863 C CA . LYS A 1 61 ? -19.639 5.570 -5.348 1.00 0.00 61 LYS A CA 4
ATOM 6864 C C . LYS A 1 61 ? -19.290 5.979 -3.920 1.00 0.00 61 LYS A C 4
ATOM 6865 O O . LYS A 1 61 ? -20.118 5.876 -3.015 1.00 0.00 61 LYS A O 4
ATOM 6884 N N . PHE A 1 62 ? -18.061 6.444 -3.726 1.00 0.00 62 PHE A N 4
ATOM 6885 C CA . PHE A 1 62 ? -17.604 6.869 -2.408 1.00 0.00 62 PHE A CA 4
ATOM 6886 C C . PHE A 1 62 ? -18.721 7.576 -1.646 1.00 0.00 62 PHE A C 4
ATOM 6887 O O . PHE A 1 62 ? -18.841 7.441 -0.428 1.00 0.00 62 PHE A O 4
ATOM 6904 N N . LYS A 1 63 ? -19.537 8.333 -2.373 1.00 0.00 63 LYS A N 4
ATOM 6905 C CA . LYS A 1 63 ? -20.645 9.062 -1.768 1.00 0.00 63 LYS A CA 4
ATOM 6906 C C . LYS A 1 63 ? -21.484 8.143 -0.886 1.00 0.00 63 LYS A C 4
ATOM 6907 O O . LYS A 1 63 ? -22.135 7.221 -1.374 1.00 0.00 63 LYS A O 4
ATOM 6926 N N . GLY A 1 64 ? -21.465 8.404 0.418 1.00 0.00 64 GLY A N 4
ATOM 6927 C CA . GLY A 1 64 ? -22.229 7.592 1.348 1.00 0.00 64 GLY A CA 4
ATOM 6928 C C . GLY A 1 64 ? -21.420 7.187 2.564 1.00 0.00 64 GLY A C 4
ATOM 6929 O O . GLY A 1 64 ? -21.970 7.004 3.651 1.00 0.00 64 GLY A O 4
ATOM 6933 N N . ARG A 1 65 ? -20.111 7.045 2.382 1.00 0.00 65 ARG A N 4
ATOM 6934 C CA . ARG A 1 65 ? -19.226 6.656 3.473 1.00 0.00 65 ARG A CA 4
ATOM 6935 C C . ARG A 1 65 ? -18.201 7.751 3.758 1.00 0.00 65 ARG A C 4
ATOM 6936 O O . ARG A 1 65 ? -17.992 8.135 4.909 1.00 0.00 65 ARG A O 4
ATOM 6957 N N . VAL A 1 66 ? -17.565 8.248 2.702 1.00 0.00 66 VAL A N 4
ATOM 6958 C CA . VAL A 1 66 ? -16.563 9.299 2.838 1.00 0.00 66 VAL A CA 4
ATOM 6959 C C . VAL A 1 66 ? -17.081 10.443 3.702 1.00 0.00 66 VAL A C 4
ATOM 6960 O O . VAL A 1 66 ? -18.274 10.523 3.995 1.00 0.00 66 VAL A O 4
ATOM 6973 N N . ARG A 1 67 ? -16.175 11.328 4.107 1.00 0.00 67 ARG A N 4
ATOM 6974 C CA . ARG A 1 67 ? -16.540 12.469 4.938 1.00 0.00 67 ARG A CA 4
ATOM 6975 C C . ARG A 1 67 ? -15.528 13.600 4.784 1.00 0.00 67 ARG A C 4
ATOM 6976 O O . ARG A 1 67 ? -14.406 13.517 5.287 1.00 0.00 67 ARG A O 4
ATOM 6997 N N . LEU A 1 68 ? -15.930 14.655 4.084 1.00 0.00 68 LEU A N 4
ATOM 6998 C CA . LEU A 1 68 ? -15.059 15.804 3.862 1.00 0.00 68 LEU A CA 4
ATOM 6999 C C . LEU A 1 68 ? -15.147 16.787 5.025 1.00 0.00 68 LEU A C 4
ATOM 7000 O O . LEU A 1 68 ? -16.233 17.245 5.382 1.00 0.00 68 LEU A O 4
ATOM 7016 N N . ASP A 1 69 ? -13.999 17.109 5.610 1.00 0.00 69 ASP A N 4
ATOM 7017 C CA . ASP A 1 69 ? -13.946 18.041 6.730 1.00 0.00 69 ASP A CA 4
ATOM 7018 C C . ASP A 1 69 ? -13.477 19.418 6.270 1.00 0.00 69 ASP A C 4
ATOM 7019 O O . ASP A 1 69 ? -12.303 19.631 5.966 1.00 0.00 69 ASP A O 4
ATOM 7028 N N . PRO A 1 70 ? -14.415 20.375 6.215 1.00 0.00 70 PRO A N 4
ATOM 7029 C CA . PRO A 1 70 ? -14.121 21.748 5.792 1.00 0.00 70 PRO A CA 4
ATOM 7030 C C . PRO A 1 70 ? -13.274 22.500 6.812 1.00 0.00 70 PRO A C 4
ATOM 7031 O O . PRO A 1 70 ? -12.977 23.681 6.635 1.00 0.00 70 PRO A O 4
ATOM 7042 N N . GLN A 1 71 ? -12.887 21.808 7.879 1.00 0.00 71 GLN A N 4
ATOM 7043 C CA . GLN A 1 71 ? -12.073 22.412 8.927 1.00 0.00 71 GLN A CA 4
ATOM 7044 C C . GLN A 1 71 ? -10.588 22.209 8.648 1.00 0.00 71 GLN A C 4
ATOM 7045 O O . GLN A 1 71 ? -9.802 23.155 8.694 1.00 0.00 71 GLN A O 4
ATOM 7059 N N . SER A 1 72 ? -10.210 20.967 8.360 1.00 0.00 72 SER A N 4
ATOM 7060 C CA . SER A 1 72 ? -8.817 20.639 8.078 1.00 0.00 72 SER A CA 4
ATOM 7061 C C . SER A 1 72 ? -8.625 20.309 6.601 1.00 0.00 72 SER A C 4
ATOM 7062 O O . SER A 1 72 ? -7.512 20.364 6.080 1.00 0.00 72 SER A O 4
ATOM 7070 N N . GLY A 1 73 ? -9.721 19.965 5.930 1.00 0.00 73 GLY A N 4
ATOM 7071 C CA . GLY A 1 73 ? -9.654 19.631 4.520 1.00 0.00 73 GLY A CA 4
ATOM 7072 C C . GLY A 1 73 ? -9.155 18.219 4.282 1.00 0.00 73 GLY A C 4
ATOM 7073 O O . GLY A 1 73 ? -8.518 17.942 3.265 1.00 0.00 73 GLY A O 4
ATOM 7077 N N . ALA A 1 74 ? -9.443 17.325 5.222 1.00 0.00 74 ALA A N 4
ATOM 7078 C CA . ALA A 1 74 ? -9.019 15.935 5.109 1.00 0.00 74 ALA A CA 4
ATOM 7079 C C . ALA A 1 74 ? -10.185 15.037 4.708 1.00 0.00 74 ALA A C 4
ATOM 7080 O O . ALA A 1 74 ? -11.221 15.012 5.374 1.00 0.00 74 ALA A O 4
ATOM 7087 N N . LEU A 1 75 ? -10.010 14.300 3.617 1.00 0.00 75 LEU A N 4
ATOM 7088 C CA . LEU A 1 75 ? -11.048 13.400 3.126 1.00 0.00 75 LEU A CA 4
ATOM 7089 C C . LEU A 1 75 ? -10.851 11.991 3.675 1.00 0.00 75 LEU A C 4
ATOM 7090 O O . LEU A 1 75 ? -9.960 11.262 3.237 1.00 0.00 75 LEU A O 4
ATOM 7106 N N . TYR A 1 76 ? -11.688 11.613 4.634 1.00 0.00 76 TYR A N 4
ATOM 7107 C CA . TYR A 1 76 ? -11.606 10.290 5.243 1.00 0.00 76 TYR A CA 4
ATOM 7108 C C . TYR A 1 76 ? -12.543 9.310 4.545 1.00 0.00 76 TYR A C 4
ATOM 7109 O O . TYR A 1 76 ? -13.751 9.537 4.467 1.00 0.00 76 TYR A O 4
ATOM 7127 N N . ILE A 1 77 ? -11.977 8.219 4.040 1.00 0.00 77 ILE A N 4
ATOM 7128 C CA . ILE A 1 77 ? -12.761 7.202 3.350 1.00 0.00 77 ILE A CA 4
ATOM 7129 C C . ILE A 1 77 ? -12.817 5.909 4.156 1.00 0.00 77 ILE A C 4
ATOM 7130 O O . ILE A 1 77 ? -11.790 5.400 4.605 1.00 0.00 77 ILE A O 4
ATOM 7146 N N . SER A 1 78 ? -14.024 5.382 4.337 1.00 0.00 78 SER A N 4
ATOM 7147 C CA . SER A 1 78 ? -14.215 4.149 5.091 1.00 0.00 78 SER A CA 4
ATOM 7148 C C . SER A 1 78 ? -14.385 2.959 4.153 1.00 0.00 78 SER A C 4
ATOM 7149 O O . SER A 1 78 ? -14.864 3.103 3.028 1.00 0.00 78 SER A O 4
ATOM 7157 N N . LYS A 1 79 ? -13.988 1.781 4.623 1.00 0.00 79 LYS A N 4
ATOM 7158 C CA . LYS A 1 79 ? -14.096 0.563 3.829 1.00 0.00 79 LYS A CA 4
ATOM 7159 C C . LYS A 1 79 ? -13.680 0.818 2.383 1.00 0.00 79 LYS A C 4
ATOM 7160 O O . LYS A 1 79 ? -14.380 0.429 1.448 1.00 0.00 79 LYS A O 4
ATOM 7179 N N . VAL A 1 80 ? -12.536 1.471 2.208 1.00 0.00 80 VAL A N 4
ATOM 7180 C CA . VAL A 1 80 ? -12.026 1.775 0.876 1.00 0.00 80 VAL A CA 4
ATOM 7181 C C . VAL A 1 80 ? -11.958 0.519 0.014 1.00 0.00 80 VAL A C 4
ATOM 7182 O O . VAL A 1 80 ? -12.237 -0.583 0.484 1.00 0.00 80 VAL A O 4
ATOM 7195 N N . GLN A 1 81 ? -11.585 0.695 -1.249 1.00 0.00 81 GLN A N 4
ATOM 7196 C CA . GLN A 1 81 ? -11.480 -0.425 -2.177 1.00 0.00 81 GLN A CA 4
ATOM 7197 C C . GLN A 1 81 ? -10.173 -0.363 -2.960 1.00 0.00 81 GLN A C 4
ATOM 7198 O O . GLN A 1 81 ? -9.656 0.719 -3.243 1.00 0.00 81 GLN A O 4
ATOM 7212 N N . LYS A 1 82 ? -9.641 -1.530 -3.308 1.00 0.00 82 LYS A N 4
ATOM 7213 C CA . LYS A 1 82 ? -8.394 -1.609 -4.059 1.00 0.00 82 LYS A CA 4
ATOM 7214 C C . LYS A 1 82 ? -8.368 -0.577 -5.182 1.00 0.00 82 LYS A C 4
ATOM 7215 O O . LYS A 1 82 ? -7.348 0.068 -5.419 1.00 0.00 82 LYS A O 4
ATOM 7234 N N . GLU A 1 83 ? -9.497 -0.426 -5.867 1.00 0.00 83 GLU A N 4
ATOM 7235 C CA . GLU A 1 83 ? -9.602 0.529 -6.964 1.00 0.00 83 GLU A CA 4
ATOM 7236 C C . GLU A 1 83 ? -9.212 1.931 -6.504 1.00 0.00 83 GLU A C 4
ATOM 7237 O O . GLU A 1 83 ? -8.515 2.656 -7.213 1.00 0.00 83 GLU A O 4
ATOM 7249 N N . ASP A 1 84 ? -9.668 2.304 -5.314 1.00 0.00 84 ASP A N 4
ATOM 7250 C CA . ASP A 1 84 ? -9.367 3.618 -4.758 1.00 0.00 84 ASP A CA 4
ATOM 7251 C C . ASP A 1 84 ? -7.947 4.046 -5.112 1.00 0.00 84 ASP A C 4
ATOM 7252 O O . ASP A 1 84 ? -7.679 5.228 -5.326 1.00 0.00 84 ASP A O 4
ATOM 7261 N N . ASN A 1 85 ? -7.040 3.076 -5.172 1.00 0.00 85 ASN A N 4
ATOM 7262 C CA . ASN A 1 85 ? -5.646 3.353 -5.499 1.00 0.00 85 ASN A CA 4
ATOM 7263 C C . ASN A 1 85 ? -5.539 4.158 -6.791 1.00 0.00 85 ASN A C 4
ATOM 7264 O O . ASN A 1 85 ? -5.544 3.596 -7.886 1.00 0.00 85 ASN A O 4
ATOM 7275 N N . SER A 1 86 ? -5.442 5.476 -6.654 1.00 0.00 86 SER A N 4
ATOM 7276 C CA . SER A 1 86 ? -5.337 6.359 -7.810 1.00 0.00 86 SER A CA 4
ATOM 7277 C C . SER A 1 86 ? -4.730 7.702 -7.415 1.00 0.00 86 SER A C 4
ATOM 7278 O O . SER A 1 86 ? -4.398 7.929 -6.251 1.00 0.00 86 SER A O 4
ATOM 7286 N N . THR A 1 87 ? -4.586 8.590 -8.393 1.00 0.00 87 THR A N 4
ATOM 7287 C CA . THR A 1 87 ? -4.017 9.910 -8.150 1.00 0.00 87 THR A CA 4
ATOM 7288 C C . THR A 1 87 ? -5.101 10.915 -7.778 1.00 0.00 87 THR A C 4
ATOM 7289 O O . THR A 1 87 ? -5.949 11.261 -8.601 1.00 0.00 87 THR A O 4
ATOM 7300 N N . TYR A 1 88 ? -5.067 11.381 -6.535 1.00 0.00 88 TYR A N 4
ATOM 7301 C CA . TYR A 1 88 ? -6.048 12.346 -6.053 1.00 0.00 88 TYR A CA 4
ATOM 7302 C C . TYR A 1 88 ? -5.519 13.772 -6.184 1.00 0.00 88 TYR A C 4
ATOM 7303 O O . TYR A 1 88 ? -4.313 14.007 -6.107 1.00 0.00 88 TYR A O 4
ATOM 7321 N N . ILE A 1 89 ? -6.431 14.718 -6.381 1.00 0.00 89 ILE A N 4
ATOM 7322 C CA . ILE A 1 89 ? -6.058 16.120 -6.520 1.00 0.00 89 ILE A CA 4
ATOM 7323 C C . ILE A 1 89 ? -7.046 17.027 -5.794 1.00 0.00 89 ILE A C 4
ATOM 7324 O O . ILE A 1 89 ? -8.185 17.194 -6.228 1.00 0.00 89 ILE A O 4
ATOM 7340 N N . MET A 1 90 ? -6.601 17.610 -4.686 1.00 0.00 90 MET A N 4
ATOM 7341 C CA . MET A 1 90 ? -7.445 18.503 -3.900 1.00 0.00 90 MET A CA 4
ATOM 7342 C C . MET A 1 90 ? -7.291 19.947 -4.367 1.00 0.00 90 MET A C 4
ATOM 7343 O O . MET A 1 90 ? -6.253 20.572 -4.149 1.00 0.00 90 MET A O 4
ATOM 7357 N N . ARG A 1 91 ? -8.330 20.470 -5.009 1.00 0.00 91 ARG A N 4
ATOM 7358 C CA . ARG A 1 91 ? -8.309 21.840 -5.507 1.00 0.00 91 ARG A CA 4
ATOM 7359 C C . ARG A 1 91 ? -9.009 22.784 -4.533 1.00 0.00 91 ARG A C 4
ATOM 7360 O O . ARG A 1 91 ? -10.062 22.458 -3.985 1.00 0.00 91 ARG A O 4
ATOM 7381 N N . VAL A 1 92 ? -8.416 23.955 -4.322 1.00 0.00 92 VAL A N 4
ATOM 7382 C CA . VAL A 1 92 ? -8.982 24.946 -3.415 1.00 0.00 92 VAL A CA 4
ATOM 7383 C C . VAL A 1 92 ? -8.734 26.362 -3.924 1.00 0.00 92 VAL A C 4
ATOM 7384 O O . VAL A 1 92 ? -7.659 26.668 -4.441 1.00 0.00 92 VAL A O 4
ATOM 7397 N N . LEU A 1 93 ? -9.734 27.222 -3.773 1.00 0.00 93 LEU A N 4
ATOM 7398 C CA . LEU A 1 93 ? -9.625 28.608 -4.216 1.00 0.00 93 LEU A CA 4
ATOM 7399 C C . LEU A 1 93 ? -9.369 29.539 -3.036 1.00 0.00 93 LEU A C 4
ATOM 7400 O O . LEU A 1 93 ? -10.260 29.789 -2.223 1.00 0.00 93 LEU A O 4
ATOM 7416 N N . LYS A 1 94 ? -8.147 30.052 -2.948 1.00 0.00 94 LYS A N 4
ATOM 7417 C CA . LYS A 1 94 ? -7.773 30.959 -1.869 1.00 0.00 94 LYS A CA 4
ATOM 7418 C C . LYS A 1 94 ? -8.647 32.209 -1.882 1.00 0.00 94 LYS A C 4
ATOM 7419 O O . LYS A 1 94 ? -9.184 32.593 -2.921 1.00 0.00 94 LYS A O 4
ATOM 7438 N N . LYS A 1 95 ? -8.784 32.842 -0.721 1.00 0.00 95 LYS A N 4
ATOM 7439 C CA . LYS A 1 95 ? -9.590 34.050 -0.599 1.00 0.00 95 LYS A CA 4
ATOM 7440 C C . LYS A 1 95 ? -9.065 35.150 -1.516 1.00 0.00 95 LYS A C 4
ATOM 7441 O O . LYS A 1 95 ? -9.779 35.635 -2.395 1.00 0.00 95 LYS A O 4
ATOM 7460 N N . THR A 1 96 ? -7.810 35.539 -1.308 1.00 0.00 96 THR A N 4
ATOM 7461 C CA . THR A 1 96 ? -7.190 36.581 -2.117 1.00 0.00 96 THR A CA 4
ATOM 7462 C C . THR A 1 96 ? -7.533 36.410 -3.592 1.00 0.00 96 THR A C 4
ATOM 7463 O O . THR A 1 96 ? -7.616 37.385 -4.337 1.00 0.00 96 THR A O 4
ATOM 7474 N N . GLY A 1 97 ? -7.733 35.163 -4.008 1.00 0.00 97 GLY A N 4
ATOM 7475 C CA . GLY A 1 97 ? -8.066 34.888 -5.393 1.00 0.00 97 GLY A CA 4
ATOM 7476 C C . GLY A 1 97 ? -7.045 33.994 -6.069 1.00 0.00 97 GLY A C 4
ATOM 7477 O O . GLY A 1 97 ? -6.744 34.165 -7.249 1.00 0.00 97 GLY A O 4
ATOM 7481 N N . ASN A 1 98 ? -6.508 33.038 -5.317 1.00 0.00 98 ASN A N 4
ATOM 7482 C CA . ASN A 1 98 ? -5.512 32.115 -5.850 1.00 0.00 98 ASN A CA 4
ATOM 7483 C C . ASN A 1 98 ? -6.072 30.698 -5.929 1.00 0.00 98 ASN A C 4
ATOM 7484 O O . ASN A 1 98 ? -7.139 30.410 -5.388 1.00 0.00 98 ASN A O 4
ATOM 7495 N N . GLU A 1 99 ? -5.343 29.817 -6.607 1.00 0.00 99 GLU A N 4
ATOM 7496 C CA . GLU A 1 99 ? -5.767 28.430 -6.758 1.00 0.00 99 GLU A CA 4
ATOM 7497 C C . GLU A 1 99 ? -4.594 27.477 -6.546 1.00 0.00 99 GLU A C 4
ATOM 7498 O O . GLU A 1 99 ? -3.549 27.612 -7.181 1.00 0.00 99 GLU A O 4
ATOM 7510 N N . GLN A 1 100 ? -4.777 26.513 -5.648 1.00 0.00 100 GLN A N 4
ATOM 7511 C CA . GLN A 1 100 ? -3.734 25.539 -5.352 1.00 0.00 100 GLN A CA 4
ATOM 7512 C C . GLN A 1 100 ? -4.252 24.115 -5.533 1.00 0.00 100 GLN A C 4
ATOM 7513 O O . GLN A 1 100 ? -5.458 23.891 -5.622 1.00 0.00 100 GLN A O 4
ATOM 7527 N N . GLU A 1 101 ? -3.331 23.158 -5.588 1.00 0.00 101 GLU A N 4
ATOM 7528 C CA . GLU A 1 101 ? -3.695 21.757 -5.760 1.00 0.00 101 GLU A CA 4
ATOM 7529 C C . GLU A 1 101 ? -2.673 20.843 -5.090 1.00 0.00 101 GLU A C 4
ATOM 7530 O O . GLU A 1 101 ? -1.484 21.154 -5.042 1.00 0.00 101 GLU A O 4
ATOM 7542 N N . TRP A 1 102 ? -3.147 19.714 -4.575 1.00 0.00 102 TRP A N 4
ATOM 7543 C CA . TRP A 1 102 ? -2.275 18.754 -3.908 1.00 0.00 102 TRP A CA 4
ATOM 7544 C C . TRP A 1 102 ? -2.497 17.347 -4.452 1.00 0.00 102 TRP A C 4
ATOM 7545 O O . TRP A 1 102 ? -3.579 16.778 -4.307 1.00 0.00 102 TRP A O 4
ATOM 7566 N N . LYS A 1 103 ? -1.466 16.790 -5.079 1.00 0.00 103 LYS A N 4
ATOM 7567 C CA . LYS A 1 103 ? -1.547 15.449 -5.644 1.00 0.00 103 LYS A CA 4
ATOM 7568 C C . LYS A 1 103 ? -1.280 14.392 -4.577 1.00 0.00 103 LYS A C 4
ATOM 7569 O O . LYS A 1 103 ? -0.385 14.549 -3.745 1.00 0.00 103 LYS A O 4
ATOM 7588 N N . ILE A 1 104 ? -2.060 13.317 -4.607 1.00 0.00 104 ILE A N 4
ATOM 7589 C CA . ILE A 1 104 ? -1.905 12.233 -3.644 1.00 0.00 104 ILE A CA 4
ATOM 7590 C C . ILE A 1 104 ? -2.181 10.880 -4.290 1.00 0.00 104 ILE A C 4
ATOM 7591 O O . ILE A 1 104 ? -3.331 10.528 -4.553 1.00 0.00 104 ILE A O 4
ATOM 7607 N N . LYS A 1 105 ? -1.118 10.123 -4.542 1.00 0.00 105 LYS A N 4
ATOM 7608 C CA . LYS A 1 105 ? -1.244 8.806 -5.154 1.00 0.00 105 LYS A CA 4
ATOM 7609 C C . LYS A 1 105 ? -1.605 7.753 -4.111 1.00 0.00 105 LYS A C 4
ATOM 7610 O O . LYS A 1 105 ? -0.729 7.103 -3.540 1.00 0.00 105 LYS A O 4
ATOM 7629 N N . LEU A 1 106 ? -2.901 7.589 -3.867 1.00 0.00 106 LEU A N 4
ATOM 7630 C CA . LEU A 1 106 ? -3.379 6.614 -2.894 1.00 0.00 106 LEU A CA 4
ATOM 7631 C C . LEU A 1 106 ? -3.007 5.196 -3.315 1.00 0.00 106 LEU A C 4
ATOM 7632 O O . LEU A 1 106 ? -3.211 4.807 -4.464 1.00 0.00 106 LEU A O 4
ATOM 7648 N N . GLN A 1 107 ? -2.461 4.430 -2.376 1.00 0.00 107 GLN A N 4
ATOM 7649 C CA . GLN A 1 107 ? -2.062 3.055 -2.650 1.00 0.00 107 GLN A CA 4
ATOM 7650 C C . GLN A 1 107 ? -2.686 2.095 -1.643 1.00 0.00 107 GLN A C 4
ATOM 7651 O O . GLN A 1 107 ? -2.373 2.138 -0.453 1.00 0.00 107 GLN A O 4
ATOM 7665 N N . VAL A 1 108 ? -3.571 1.229 -2.127 1.00 0.00 108 VAL A N 4
ATOM 7666 C CA . VAL A 1 108 ? -4.239 0.258 -1.269 1.00 0.00 108 VAL A CA 4
ATOM 7667 C C . VAL A 1 108 ? -3.548 -1.099 -1.334 1.00 0.00 108 VAL A C 4
ATOM 7668 O O . VAL A 1 108 ? -3.106 -1.534 -2.398 1.00 0.00 108 VAL A O 4
ATOM 7681 N N . LEU A 1 109 ? -3.458 -1.767 -0.188 1.00 0.00 109 LEU A N 4
ATOM 7682 C CA . LEU A 1 109 ? -2.821 -3.077 -0.114 1.00 0.00 109 LEU A CA 4
ATOM 7683 C C . LEU A 1 109 ? -3.795 -4.126 0.414 1.00 0.00 109 LEU A C 4
ATOM 7684 O O . LEU A 1 109 ? -4.736 -3.805 1.139 1.00 0.00 109 LEU A O 4
ATOM 7700 N N . ASP A 1 110 ? -3.560 -5.381 0.045 1.00 0.00 110 ASP A N 4
ATOM 7701 C CA . ASP A 1 110 ? -4.414 -6.479 0.484 1.00 0.00 110 ASP A CA 4
ATOM 7702 C C . ASP A 1 110 ? -4.020 -6.949 1.881 1.00 0.00 110 ASP A C 4
ATOM 7703 O O . ASP A 1 110 ? -2.842 -7.126 2.193 1.00 0.00 110 ASP A O 4
ATOM 7712 N N . PRO A 1 111 ? -5.027 -7.157 2.742 1.00 0.00 111 PRO A N 4
ATOM 7713 C CA . PRO A 1 111 ? -4.810 -7.609 4.119 1.00 0.00 111 PRO A CA 4
ATOM 7714 C C . PRO A 1 111 ? -4.326 -9.053 4.186 1.00 0.00 111 PRO A C 4
ATOM 7715 O O . PRO A 1 111 ? -3.345 -9.359 4.864 1.00 0.00 111 PRO A O 4
ATOM 7726 N N . VAL A 1 112 ? -5.019 -9.939 3.478 1.00 0.00 112 VAL A N 4
ATOM 7727 C CA . VAL A 1 112 ? -4.659 -11.351 3.455 1.00 0.00 112 VAL A CA 4
ATOM 7728 C C . VAL A 1 112 ? -4.516 -11.859 2.025 1.00 0.00 112 VAL A C 4
ATOM 7729 O O . VAL A 1 112 ? -5.326 -11.557 1.148 1.00 0.00 112 VAL A O 4
ATOM 7742 N N . PRO A 1 113 ? -3.461 -12.650 1.780 1.00 0.00 113 PRO A N 4
ATOM 7743 C CA . PRO A 1 113 ? -3.187 -13.219 0.457 1.00 0.00 113 PRO A CA 4
ATOM 7744 C C . PRO A 1 113 ? -4.203 -14.286 0.063 1.00 0.00 113 PRO A C 4
ATOM 7745 O O . PRO A 1 113 ? -5.200 -14.494 0.754 1.00 0.00 113 PRO A O 4
ATOM 7756 N N . LYS A 1 114 ? -3.943 -14.960 -1.052 1.00 0.00 114 LYS A N 4
ATOM 7757 C CA . LYS A 1 114 ? -4.833 -16.008 -1.538 1.00 0.00 114 LYS A CA 4
ATOM 7758 C C . LYS A 1 114 ? -5.104 -17.040 -0.449 1.00 0.00 114 LYS A C 4
ATOM 7759 O O . LYS A 1 114 ? -4.230 -17.381 0.348 1.00 0.00 114 LYS A O 4
ATOM 7778 N N . PRO A 1 115 ? -6.343 -17.552 -0.412 1.00 0.00 115 PRO A N 4
ATOM 7779 C CA . PRO A 1 115 ? -6.757 -18.555 0.573 1.00 0.00 115 PRO A CA 4
ATOM 7780 C C . PRO A 1 115 ? -6.099 -19.910 0.334 1.00 0.00 115 PRO A C 4
ATOM 7781 O O . PRO A 1 115 ? -5.702 -20.229 -0.787 1.00 0.00 115 PRO A O 4
ATOM 7792 N N . VAL A 1 116 ? -5.986 -20.704 1.394 1.00 0.00 116 VAL A N 4
ATOM 7793 C CA . VAL A 1 116 ? -5.377 -22.025 1.298 1.00 0.00 116 VAL A CA 4
ATOM 7794 C C . VAL A 1 116 ? -6.379 -23.056 0.790 1.00 0.00 116 VAL A C 4
ATOM 7795 O O . VAL A 1 116 ? -6.968 -23.802 1.574 1.00 0.00 116 VAL A O 4
ATOM 7808 N N . ILE A 1 117 ? -6.566 -23.093 -0.524 1.00 0.00 117 ILE A N 4
ATOM 7809 C CA . ILE A 1 117 ? -7.496 -24.034 -1.137 1.00 0.00 117 ILE A CA 4
ATOM 7810 C C . ILE A 1 117 ? -7.171 -25.469 -0.733 1.00 0.00 117 ILE A C 4
ATOM 7811 O O . ILE A 1 117 ? -6.362 -26.139 -1.376 1.00 0.00 117 ILE A O 4
ATOM 7827 N N . LYS A 1 118 ? -7.809 -25.936 0.335 1.00 0.00 118 LYS A N 4
ATOM 7828 C CA . LYS A 1 118 ? -7.592 -27.292 0.824 1.00 0.00 118 LYS A CA 4
ATOM 7829 C C . LYS A 1 118 ? -8.675 -28.235 0.311 1.00 0.00 118 LYS A C 4
ATOM 7830 O O . LYS A 1 118 ? -9.708 -28.418 0.956 1.00 0.00 118 LYS A O 4
ATOM 7849 N N . ILE A 1 119 ? -8.432 -28.833 -0.850 1.00 0.00 119 ILE A N 4
ATOM 7850 C CA . ILE A 1 119 ? -9.386 -29.759 -1.447 1.00 0.00 119 ILE A CA 4
ATOM 7851 C C . ILE A 1 119 ? -9.585 -30.987 -0.565 1.00 0.00 119 ILE A C 4
ATOM 7852 O O . ILE A 1 119 ? -8.640 -31.482 0.048 1.00 0.00 119 ILE A O 4
ATOM 7868 N N . GLU A 1 120 ? -10.821 -31.474 -0.508 1.00 0.00 120 GLU A N 4
ATOM 7869 C CA . GLU A 1 120 ? -11.143 -32.646 0.298 1.00 0.00 120 GLU A CA 4
ATOM 7870 C C . GLU A 1 120 ? -12.052 -33.601 -0.469 1.00 0.00 120 GLU A C 4
ATOM 7871 O O . GLU A 1 120 ? -12.757 -33.198 -1.395 1.00 0.00 120 GLU A O 4
ATOM 7883 N N . LYS A 1 121 ? -12.031 -34.871 -0.078 1.00 0.00 121 LYS A N 4
ATOM 7884 C CA . LYS A 1 121 ? -12.852 -35.886 -0.727 1.00 0.00 121 LYS A CA 4
ATOM 7885 C C . LYS A 1 121 ? -13.004 -37.114 0.164 1.00 0.00 121 LYS A C 4
ATOM 7886 O O . LYS A 1 121 ? -12.032 -37.820 0.435 1.00 0.00 121 LYS A O 4
ATOM 7905 N N . GLY A 1 1 ? 3.765 5.553 13.603 1.00 0.00 1 GLY A N 5
ATOM 7906 C CA . GLY A 1 1 ? 3.658 6.105 12.265 1.00 0.00 1 GLY A CA 5
ATOM 7907 C C . GLY A 1 1 ? 4.823 7.010 11.917 1.00 0.00 1 GLY A C 5
ATOM 7908 O O . GLY A 1 1 ? 5.064 8.010 12.592 1.00 0.00 1 GLY A O 5
ATOM 7912 N N . SER A 1 2 ? 5.548 6.657 10.860 1.00 0.00 2 SER A N 5
ATOM 7913 C CA . SER A 1 2 ? 6.698 7.442 10.426 1.00 0.00 2 SER A CA 5
ATOM 7914 C C . SER A 1 2 ? 7.007 7.185 8.954 1.00 0.00 2 SER A C 5
ATOM 7915 O O . SER A 1 2 ? 6.387 6.333 8.318 1.00 0.00 2 SER A O 5
ATOM 7923 N N . SER A 1 3 ? 7.970 7.929 8.419 1.00 0.00 3 SER A N 5
ATOM 7924 C CA . SER A 1 3 ? 8.360 7.785 7.021 1.00 0.00 3 SER A CA 5
ATOM 7925 C C . SER A 1 3 ? 7.162 7.995 6.099 1.00 0.00 3 SER A C 5
ATOM 7926 O O . SER A 1 3 ? 6.936 7.219 5.172 1.00 0.00 3 SER A O 5
ATOM 7934 N N . GLY A 1 4 ? 6.398 9.050 6.363 1.00 0.00 4 GLY A N 5
ATOM 7935 C CA . GLY A 1 4 ? 5.233 9.344 5.549 1.00 0.00 4 GLY A CA 5
ATOM 7936 C C . GLY A 1 4 ? 5.540 10.313 4.424 1.00 0.00 4 GLY A C 5
ATOM 7937 O O . GLY A 1 4 ? 6.075 9.922 3.387 1.00 0.00 4 GLY A O 5
ATOM 7941 N N . SER A 1 5 ? 5.200 11.582 4.629 1.00 0.00 5 SER A N 5
ATOM 7942 C CA . SER A 1 5 ? 5.438 12.609 3.622 1.00 0.00 5 SER A CA 5
ATOM 7943 C C . SER A 1 5 ? 5.635 13.974 4.274 1.00 0.00 5 SER A C 5
ATOM 7944 O O . SER A 1 5 ? 4.972 14.307 5.256 1.00 0.00 5 SER A O 5
ATOM 7952 N N . SER A 1 6 ? 6.552 14.761 3.720 1.00 0.00 6 SER A N 5
ATOM 7953 C CA . SER A 1 6 ? 6.840 16.089 4.249 1.00 0.00 6 SER A CA 5
ATOM 7954 C C . SER A 1 6 ? 7.263 17.039 3.132 1.00 0.00 6 SER A C 5
ATOM 7955 O O . SER A 1 6 ? 7.898 16.630 2.162 1.00 0.00 6 SER A O 5
ATOM 7963 N N . GLY A 1 7 ? 6.904 18.311 3.278 1.00 0.00 7 GLY A N 5
ATOM 7964 C CA . GLY A 1 7 ? 7.254 19.300 2.275 1.00 0.00 7 GLY A CA 5
ATOM 7965 C C . GLY A 1 7 ? 6.087 20.198 1.915 1.00 0.00 7 GLY A C 5
ATOM 7966 O O . GLY A 1 7 ? 5.018 20.108 2.518 1.00 0.00 7 GLY A O 5
ATOM 7970 N N . GLN A 1 8 ? 6.293 21.067 0.931 1.00 0.00 8 GLN A N 5
ATOM 7971 C CA . GLN A 1 8 ? 5.250 21.987 0.494 1.00 0.00 8 GLN A CA 5
ATOM 7972 C C . GLN A 1 8 ? 4.935 21.790 -0.985 1.00 0.00 8 GLN A C 5
ATOM 7973 O O . GLN A 1 8 ? 5.835 21.594 -1.801 1.00 0.00 8 GLN A O 5
ATOM 7987 N N . GLY A 1 9 ? 3.650 21.842 -1.324 1.00 0.00 9 GLY A N 5
ATOM 7988 C CA . GLY A 1 9 ? 3.239 21.667 -2.705 1.00 0.00 9 GLY A CA 5
ATOM 7989 C C . GLY A 1 9 ? 4.064 20.619 -3.427 1.00 0.00 9 GLY A C 5
ATOM 7990 O O . GLY A 1 9 ? 4.733 20.919 -4.416 1.00 0.00 9 GLY A O 5
ATOM 7994 N N . HIS A 1 10 ? 4.018 19.387 -2.931 1.00 0.00 10 HIS A N 5
ATOM 7995 C CA . HIS A 1 10 ? 4.768 18.291 -3.534 1.00 0.00 10 HIS A CA 5
ATOM 7996 C C . HIS A 1 10 ? 3.902 17.041 -3.653 1.00 0.00 10 HIS A C 5
ATOM 7997 O O . HIS A 1 10 ? 2.942 16.864 -2.902 1.00 0.00 10 HIS A O 5
ATOM 8012 N N . LEU A 1 11 ? 4.246 16.176 -4.601 1.00 0.00 11 LEU A N 5
ATOM 8013 C CA . LEU A 1 11 ? 3.500 14.942 -4.819 1.00 0.00 11 LEU A CA 5
ATOM 8014 C C . LEU A 1 11 ? 3.485 14.084 -3.557 1.00 0.00 11 LEU A C 5
ATOM 8015 O O . LEU A 1 11 ? 4.535 13.693 -3.048 1.00 0.00 11 LEU A O 5
ATOM 8031 N N . VAL A 1 12 ? 2.287 13.795 -3.058 1.00 0.00 12 VAL A N 5
ATOM 8032 C CA . VAL A 1 12 ? 2.135 12.981 -1.858 1.00 0.00 12 VAL A CA 5
ATOM 8033 C C . VAL A 1 12 ? 1.879 11.521 -2.213 1.00 0.00 12 VAL A C 5
ATOM 8034 O O . VAL A 1 12 ? 1.026 11.213 -3.047 1.00 0.00 12 VAL A O 5
ATOM 8047 N N . HIS A 1 13 ? 2.623 10.623 -1.575 1.00 0.00 13 HIS A N 5
ATOM 8048 C CA . HIS A 1 13 ? 2.476 9.193 -1.823 1.00 0.00 13 HIS A CA 5
ATOM 8049 C C . HIS A 1 13 ? 2.099 8.455 -0.541 1.00 0.00 13 HIS A C 5
ATOM 8050 O O . HIS A 1 13 ? 2.961 8.129 0.274 1.00 0.00 13 HIS A O 5
ATOM 8065 N N . MET A 1 14 ? 0.807 8.197 -0.371 1.00 0.00 14 MET A N 5
ATOM 8066 C CA . MET A 1 14 ? 0.317 7.497 0.811 1.00 0.00 14 MET A CA 5
ATOM 8067 C C . MET A 1 14 ? 0.026 6.034 0.495 1.00 0.00 14 MET A C 5
ATOM 8068 O O . MET A 1 14 ? -0.104 5.652 -0.668 1.00 0.00 14 MET A O 5
ATOM 8082 N N . THR A 1 15 ? -0.075 5.216 1.539 1.00 0.00 15 THR A N 5
ATOM 8083 C CA . THR A 1 15 ? -0.348 3.795 1.373 1.00 0.00 15 THR A CA 5
ATOM 8084 C C . THR A 1 15 ? -1.061 3.225 2.595 1.00 0.00 15 THR A C 5
ATOM 8085 O O . THR A 1 15 ? -0.653 3.465 3.731 1.00 0.00 15 THR A O 5
ATOM 8096 N N . VAL A 1 16 ? -2.128 2.470 2.353 1.00 0.00 16 VAL A N 5
ATOM 8097 C CA . VAL A 1 16 ? -2.896 1.865 3.434 1.00 0.00 16 VAL A CA 5
ATOM 8098 C C . VAL A 1 16 ? -3.434 0.498 3.028 1.00 0.00 16 VAL A C 5
ATOM 8099 O O . VAL A 1 16 ? -3.422 0.139 1.850 1.00 0.00 16 VAL A O 5
ATOM 8112 N N . VAL A 1 17 ? -3.907 -0.263 4.010 1.00 0.00 17 VAL A N 5
ATOM 8113 C CA . VAL A 1 17 ? -4.451 -1.591 3.755 1.00 0.00 17 VAL A CA 5
ATOM 8114 C C . VAL A 1 17 ? -5.881 -1.508 3.232 1.00 0.00 17 VAL A C 5
ATOM 8115 O O . VAL A 1 17 ? -6.600 -0.549 3.511 1.00 0.00 17 VAL A O 5
ATOM 8128 N N . SER A 1 18 ? -6.287 -2.520 2.472 1.00 0.00 18 SER A N 5
ATOM 8129 C CA . SER A 1 18 ? -7.630 -2.560 1.906 1.00 0.00 18 SER A CA 5
ATOM 8130 C C . SER A 1 18 ? -8.672 -2.791 2.996 1.00 0.00 18 SER A C 5
ATOM 8131 O O . SER A 1 18 ? -8.392 -3.423 4.013 1.00 0.00 18 SER A O 5
ATOM 8139 N N . GLY A 1 19 ? -9.876 -2.272 2.774 1.00 0.00 19 GLY A N 5
ATOM 8140 C CA . GLY A 1 19 ? -10.943 -2.432 3.746 1.00 0.00 19 GLY A CA 5
ATOM 8141 C C . GLY A 1 19 ? -10.651 -1.716 5.049 1.00 0.00 19 GLY A C 5
ATOM 8142 O O . GLY A 1 19 ? -11.095 -2.145 6.114 1.00 0.00 19 GLY A O 5
ATOM 8146 N N . SER A 1 20 ? -9.902 -0.621 4.967 1.00 0.00 20 SER A N 5
ATOM 8147 C CA . SER A 1 20 ? -9.547 0.154 6.150 1.00 0.00 20 SER A CA 5
ATOM 8148 C C . SER A 1 20 ? -9.897 1.627 5.960 1.00 0.00 20 SER A C 5
ATOM 8149 O O . SER A 1 20 ? -9.984 2.115 4.835 1.00 0.00 20 SER A O 5
ATOM 8157 N N . ASN A 1 21 ? -10.097 2.329 7.071 1.00 0.00 21 ASN A N 5
ATOM 8158 C CA . ASN A 1 21 ? -10.439 3.746 7.029 1.00 0.00 21 ASN A CA 5
ATOM 8159 C C . ASN A 1 21 ? -9.212 4.591 6.700 1.00 0.00 21 ASN A C 5
ATOM 8160 O O . ASN A 1 21 ? -8.210 4.555 7.414 1.00 0.00 21 ASN A O 5
ATOM 8171 N N . VAL A 1 22 ? -9.299 5.353 5.614 1.00 0.00 22 VAL A N 5
ATOM 8172 C CA . VAL A 1 22 ? -8.197 6.209 5.191 1.00 0.00 22 VAL A CA 5
ATOM 8173 C C . VAL A 1 22 ? -8.483 7.672 5.513 1.00 0.00 22 VAL A C 5
ATOM 8174 O O . VAL A 1 22 ? -9.606 8.034 5.864 1.00 0.00 22 VAL A O 5
ATOM 8187 N N . THR A 1 23 ? -7.459 8.510 5.390 1.00 0.00 23 THR A N 5
ATOM 8188 C CA . THR A 1 23 ? -7.599 9.934 5.669 1.00 0.00 23 THR A CA 5
ATOM 8189 C C . THR A 1 23 ? -6.783 10.769 4.689 1.00 0.00 23 THR A C 5
ATOM 8190 O O . THR A 1 23 ? -5.556 10.836 4.785 1.00 0.00 23 THR A O 5
ATOM 8201 N N . LEU A 1 24 ? -7.469 11.405 3.746 1.00 0.00 24 LEU A N 5
ATOM 8202 C CA . LEU A 1 24 ? -6.807 12.238 2.748 1.00 0.00 24 LEU A CA 5
ATOM 8203 C C . LEU A 1 24 ? -6.793 13.700 3.180 1.00 0.00 24 LEU A C 5
ATOM 8204 O O . LEU A 1 24 ? -7.828 14.365 3.187 1.00 0.00 24 LEU A O 5
ATOM 8220 N N . ASN A 1 25 ? -5.613 14.195 3.539 1.00 0.00 25 ASN A N 5
ATOM 8221 C CA . ASN A 1 25 ? -5.464 15.580 3.972 1.00 0.00 25 ASN A CA 5
ATOM 8222 C C . ASN A 1 25 ? -4.155 16.172 3.458 1.00 0.00 25 ASN A C 5
ATOM 8223 O O . ASN A 1 25 ? -3.082 15.604 3.663 1.00 0.00 25 ASN A O 5
ATOM 8234 N N . ILE A 1 26 ? -4.252 17.317 2.791 1.00 0.00 26 ILE A N 5
ATOM 8235 C CA . ILE A 1 26 ? -3.076 17.987 2.250 1.00 0.00 26 ILE A CA 5
ATOM 8236 C C . ILE A 1 26 ? -1.980 18.111 3.304 1.00 0.00 26 ILE A C 5
ATOM 8237 O O . ILE A 1 26 ? -2.215 18.616 4.401 1.00 0.00 26 ILE A O 5
ATOM 8253 N N . SER A 1 27 ? -0.782 17.648 2.961 1.00 0.00 27 SER A N 5
ATOM 8254 C CA . SER A 1 27 ? 0.350 17.705 3.878 1.00 0.00 27 SER A CA 5
ATOM 8255 C C . SER A 1 27 ? 0.375 19.033 4.628 1.00 0.00 27 SER A C 5
ATOM 8256 O O . SER A 1 27 ? 0.478 19.064 5.854 1.00 0.00 27 SER A O 5
ATOM 8264 N N . GLU A 1 28 ? 0.281 20.129 3.881 1.00 0.00 28 GLU A N 5
ATOM 8265 C CA . GLU A 1 28 ? 0.294 21.461 4.475 1.00 0.00 28 GLU A CA 5
ATOM 8266 C C . GLU A 1 28 ? -1.095 21.847 4.975 1.00 0.00 28 GLU A C 5
ATOM 8267 O O . GLU A 1 28 ? -2.098 21.610 4.301 1.00 0.00 28 GLU A O 5
ATOM 8279 N N . SER A 1 29 ? -1.146 22.444 6.162 1.00 0.00 29 SER A N 5
ATOM 8280 C CA . SER A 1 29 ? -2.411 22.860 6.755 1.00 0.00 29 SER A CA 5
ATOM 8281 C C . SER A 1 29 ? -3.133 23.856 5.852 1.00 0.00 29 SER A C 5
ATOM 8282 O O . SER A 1 29 ? -2.506 24.570 5.069 1.00 0.00 29 SER A O 5
ATOM 8290 N N . LEU A 1 30 ? -4.456 23.897 5.967 1.00 0.00 30 LEU A N 5
ATOM 8291 C CA . LEU A 1 30 ? -5.266 24.805 5.162 1.00 0.00 30 LEU A CA 5
ATOM 8292 C C . LEU A 1 30 ? -4.912 26.259 5.459 1.00 0.00 30 LEU A C 5
ATOM 8293 O O . LEU A 1 30 ? -4.895 26.696 6.610 1.00 0.00 30 LEU A O 5
ATOM 8309 N N . PRO A 1 31 ? -4.625 27.027 4.398 1.00 0.00 31 PRO A N 5
ATOM 8310 C CA . PRO A 1 31 ? -4.269 28.444 4.519 1.00 0.00 31 PRO A CA 5
ATOM 8311 C C . PRO A 1 31 ? -5.454 29.304 4.944 1.00 0.00 31 PRO A C 5
ATOM 8312 O O . PRO A 1 31 ? -6.525 28.788 5.263 1.00 0.00 31 PRO A O 5
ATOM 8323 N N . GLU A 1 32 ? -5.254 30.619 4.947 1.00 0.00 32 GLU A N 5
ATOM 8324 C CA . GLU A 1 32 ? -6.308 31.550 5.334 1.00 0.00 32 GLU A CA 5
ATOM 8325 C C . GLU A 1 32 ? -7.661 31.094 4.797 1.00 0.00 32 GLU A C 5
ATOM 8326 O O . GLU A 1 32 ? -7.734 30.310 3.852 1.00 0.00 32 GLU A O 5
ATOM 8338 N N . ASN A 1 33 ? -8.732 31.591 5.409 1.00 0.00 33 ASN A N 5
ATOM 8339 C CA . ASN A 1 33 ? -10.084 31.234 4.994 1.00 0.00 33 ASN A CA 5
ATOM 8340 C C . ASN A 1 33 ? -10.151 31.018 3.485 1.00 0.00 33 ASN A C 5
ATOM 8341 O O . ASN A 1 33 ? -9.950 31.949 2.705 1.00 0.00 33 ASN A O 5
ATOM 8352 N N . TYR A 1 34 ? -10.435 29.785 3.082 1.00 0.00 34 TYR A N 5
ATOM 8353 C CA . TYR A 1 34 ? -10.527 29.446 1.667 1.00 0.00 34 TYR A CA 5
ATOM 8354 C C . TYR A 1 34 ? -11.898 29.812 1.107 1.00 0.00 34 TYR A C 5
ATOM 8355 O O . TYR A 1 34 ? -12.785 30.250 1.840 1.00 0.00 34 TYR A O 5
ATOM 8373 N N . LYS A 1 35 ? -12.065 29.628 -0.198 1.00 0.00 35 LYS A N 5
ATOM 8374 C CA . LYS A 1 35 ? -13.328 29.936 -0.859 1.00 0.00 35 LYS A CA 5
ATOM 8375 C C . LYS A 1 35 ? -13.959 28.675 -1.441 1.00 0.00 35 LYS A C 5
ATOM 8376 O O . LYS A 1 35 ? -15.130 28.387 -1.194 1.00 0.00 35 LYS A O 5
ATOM 8395 N N . GLN A 1 36 ? -13.176 27.928 -2.211 1.00 0.00 36 GLN A N 5
ATOM 8396 C CA . GLN A 1 36 ? -13.660 26.697 -2.826 1.00 0.00 36 GLN A CA 5
ATOM 8397 C C . GLN A 1 36 ? -12.809 25.505 -2.401 1.00 0.00 36 GLN A C 5
ATOM 8398 O O . GLN A 1 36 ? -11.579 25.569 -2.417 1.00 0.00 36 GLN A O 5
ATOM 8412 N N . LEU A 1 37 ? -13.471 24.418 -2.020 1.00 0.00 37 LEU A N 5
ATOM 8413 C CA . LEU A 1 37 ? -12.776 23.210 -1.589 1.00 0.00 37 LEU A CA 5
ATOM 8414 C C . LEU A 1 37 ? -13.396 21.969 -2.223 1.00 0.00 37 LEU A C 5
ATOM 8415 O O . LEU A 1 37 ? -14.408 21.455 -1.745 1.00 0.00 37 LEU A O 5
ATOM 8431 N N . THR A 1 38 ? -12.782 21.491 -3.300 1.00 0.00 38 THR A N 5
ATOM 8432 C CA . THR A 1 38 ? -13.273 20.310 -3.999 1.00 0.00 38 THR A CA 5
ATOM 8433 C C . THR A 1 38 ? -12.260 19.173 -3.935 1.00 0.00 38 THR A C 5
ATOM 8434 O O . THR A 1 38 ? -11.065 19.403 -3.753 1.00 0.00 38 THR A O 5
ATOM 8445 N N . TRP A 1 39 ? -12.746 17.946 -4.086 1.00 0.00 39 TRP A N 5
ATOM 8446 C CA . TRP A 1 39 ? -11.881 16.772 -4.046 1.00 0.00 39 TRP A CA 5
ATOM 8447 C C . TRP A 1 39 ? -12.004 15.961 -5.331 1.00 0.00 39 TRP A C 5
ATOM 8448 O O . TRP A 1 39 ? -13.108 15.704 -5.812 1.00 0.00 39 TRP A O 5
ATOM 8469 N N . PHE A 1 40 ? -10.864 15.560 -5.884 1.00 0.00 40 PHE A N 5
ATOM 8470 C CA . PHE A 1 40 ? -10.845 14.778 -7.115 1.00 0.00 40 PHE A CA 5
ATOM 8471 C C . PHE A 1 40 ? -10.424 13.338 -6.838 1.00 0.00 40 PHE A C 5
ATOM 8472 O O . PHE A 1 40 ? -9.451 13.090 -6.125 1.00 0.00 40 PHE A O 5
ATOM 8489 N N . TYR A 1 41 ? -11.164 12.392 -7.407 1.00 0.00 41 TYR A N 5
ATOM 8490 C CA . TYR A 1 41 ? -10.870 10.976 -7.219 1.00 0.00 41 TYR A CA 5
ATOM 8491 C C . TYR A 1 41 ? -9.846 10.492 -8.242 1.00 0.00 41 TYR A C 5
ATOM 8492 O O . TYR A 1 41 ? -9.073 9.571 -7.977 1.00 0.00 41 TYR A O 5
ATOM 8510 N N . THR A 1 42 ? -9.846 11.121 -9.413 1.00 0.00 42 THR A N 5
ATOM 8511 C CA . THR A 1 42 ? -8.919 10.756 -10.476 1.00 0.00 42 THR A CA 5
ATOM 8512 C C . THR A 1 42 ? -8.587 11.958 -11.353 1.00 0.00 42 THR A C 5
ATOM 8513 O O . THR A 1 42 ? -9.009 13.080 -11.071 1.00 0.00 42 THR A O 5
ATOM 8524 N N . PHE A 1 43 ? -7.828 11.717 -12.417 1.00 0.00 43 PHE A N 5
ATOM 8525 C CA . PHE A 1 43 ? -7.439 12.781 -13.335 1.00 0.00 43 PHE A CA 5
ATOM 8526 C C . PHE A 1 43 ? -8.562 13.803 -13.491 1.00 0.00 43 PHE A C 5
ATOM 8527 O O . PHE A 1 43 ? -8.412 14.967 -13.119 1.00 0.00 43 PHE A O 5
ATOM 8544 N N . ASP A 1 44 ? -9.685 13.359 -14.043 1.00 0.00 44 ASP A N 5
ATOM 8545 C CA . ASP A 1 44 ? -10.834 14.234 -14.248 1.00 0.00 44 ASP A CA 5
ATOM 8546 C C . ASP A 1 44 ? -12.050 13.722 -13.482 1.00 0.00 44 ASP A C 5
ATOM 8547 O O . ASP A 1 44 ? -13.172 13.754 -13.987 1.00 0.00 44 ASP A O 5
ATOM 8556 N N . GLN A 1 45 ? -11.818 13.251 -12.261 1.00 0.00 45 GLN A N 5
ATOM 8557 C CA . GLN A 1 45 ? -12.895 12.731 -11.426 1.00 0.00 45 GLN A CA 5
ATOM 8558 C C . GLN A 1 45 ? -13.102 13.608 -10.195 1.00 0.00 45 GLN A C 5
ATOM 8559 O O . GLN A 1 45 ? -12.156 14.204 -9.679 1.00 0.00 45 GLN A O 5
ATOM 8573 N N . LYS A 1 46 ? -14.344 13.683 -9.730 1.00 0.00 46 LYS A N 5
ATOM 8574 C CA . LYS A 1 46 ? -14.676 14.486 -8.559 1.00 0.00 46 LYS A CA 5
ATOM 8575 C C . LYS A 1 46 ? -15.382 13.642 -7.503 1.00 0.00 46 LYS A C 5
ATOM 8576 O O . LYS A 1 46 ? -16.033 12.647 -7.824 1.00 0.00 46 LYS A O 5
ATOM 8595 N N . ILE A 1 47 ? -15.250 14.046 -6.244 1.00 0.00 47 ILE A N 5
ATOM 8596 C CA . ILE A 1 47 ? -15.878 13.328 -5.142 1.00 0.00 47 ILE A CA 5
ATOM 8597 C C . ILE A 1 47 ? -16.873 14.216 -4.403 1.00 0.00 47 ILE A C 5
ATOM 8598 O O . ILE A 1 47 ? -18.000 13.807 -4.124 1.00 0.00 47 ILE A O 5
ATOM 8614 N N . VAL A 1 48 ? -16.448 15.436 -4.088 1.00 0.00 48 VAL A N 5
ATOM 8615 C CA . VAL A 1 48 ? -17.302 16.385 -3.383 1.00 0.00 48 VAL A CA 5
ATOM 8616 C C . VAL A 1 48 ? -16.779 17.809 -3.531 1.00 0.00 48 VAL A C 5
ATOM 8617 O O . VAL A 1 48 ? -15.573 18.047 -3.478 1.00 0.00 48 VAL A O 5
ATOM 8630 N N . GLU A 1 49 ? -17.696 18.754 -3.715 1.00 0.00 49 GLU A N 5
ATOM 8631 C CA . GLU A 1 49 ? -17.326 20.156 -3.870 1.00 0.00 49 GLU A CA 5
ATOM 8632 C C . GLU A 1 49 ? -17.929 21.005 -2.755 1.00 0.00 49 GLU A C 5
ATOM 8633 O O . GLU A 1 49 ? -19.089 20.825 -2.382 1.00 0.00 49 GLU A O 5
ATOM 8645 N N . TRP A 1 50 ? -17.134 21.928 -2.226 1.00 0.00 50 TRP A N 5
ATOM 8646 C CA . TRP A 1 50 ? -17.589 22.804 -1.152 1.00 0.00 50 TRP A CA 5
ATOM 8647 C C . TRP A 1 50 ? -17.482 24.268 -1.563 1.00 0.00 50 TRP A C 5
ATOM 8648 O O . TRP A 1 50 ? -16.404 24.861 -1.509 1.00 0.00 50 TRP A O 5
ATOM 8669 N N . ASP A 1 51 ? -18.606 24.847 -1.972 1.00 0.00 51 ASP A N 5
ATOM 8670 C CA . ASP A 1 51 ? -18.639 26.243 -2.391 1.00 0.00 51 ASP A CA 5
ATOM 8671 C C . ASP A 1 51 ? -18.897 27.161 -1.200 1.00 0.00 51 ASP A C 5
ATOM 8672 O O . ASP A 1 51 ? -19.920 27.843 -1.140 1.00 0.00 51 ASP A O 5
ATOM 8681 N N . SER A 1 52 ? -17.962 27.173 -0.255 1.00 0.00 52 SER A N 5
ATOM 8682 C CA . SER A 1 52 ? -18.091 28.004 0.937 1.00 0.00 52 SER A CA 5
ATOM 8683 C C . SER A 1 52 ? -19.545 28.079 1.392 1.00 0.00 52 SER A C 5
ATOM 8684 O O . SER A 1 52 ? -19.977 29.080 1.965 1.00 0.00 52 SER A O 5
ATOM 8692 N N . ARG A 1 53 ? -20.296 27.014 1.132 1.00 0.00 53 ARG A N 5
ATOM 8693 C CA . ARG A 1 53 ? -21.702 26.959 1.513 1.00 0.00 53 ARG A CA 5
ATOM 8694 C C . ARG A 1 53 ? -22.039 25.615 2.153 1.00 0.00 53 ARG A C 5
ATOM 8695 O O . ARG A 1 53 ? -22.231 25.523 3.366 1.00 0.00 53 ARG A O 5
ATOM 8716 N N . LYS A 1 54 ? -22.111 24.575 1.330 1.00 0.00 54 LYS A N 5
ATOM 8717 C CA . LYS A 1 54 ? -22.425 23.235 1.813 1.00 0.00 54 LYS A CA 5
ATOM 8718 C C . LYS A 1 54 ? -21.906 22.174 0.849 1.00 0.00 54 LYS A C 5
ATOM 8719 O O . LYS A 1 54 ? -22.170 22.230 -0.352 1.00 0.00 54 LYS A O 5
ATOM 8738 N N . SER A 1 55 ? -21.169 21.205 1.383 1.00 0.00 55 SER A N 5
ATOM 8739 C CA . SER A 1 55 ? -20.611 20.132 0.569 1.00 0.00 55 SER A CA 5
ATOM 8740 C C . SER A 1 55 ? -21.644 19.613 -0.427 1.00 0.00 55 SER A C 5
ATOM 8741 O O . SER A 1 55 ? -22.818 19.448 -0.093 1.00 0.00 55 SER A O 5
ATOM 8749 N N . LYS A 1 56 ? -21.198 19.357 -1.652 1.00 0.00 56 LYS A N 5
ATOM 8750 C CA . LYS A 1 56 ? -22.081 18.855 -2.699 1.00 0.00 56 LYS A CA 5
ATOM 8751 C C . LYS A 1 56 ? -21.598 17.505 -3.217 1.00 0.00 56 LYS A C 5
ATOM 8752 O O . LYS A 1 56 ? -20.856 17.434 -4.196 1.00 0.00 56 LYS A O 5
ATOM 8771 N N . TYR A 1 57 ? -22.025 16.435 -2.555 1.00 0.00 57 TYR A N 5
ATOM 8772 C CA . TYR A 1 57 ? -21.636 15.086 -2.949 1.00 0.00 57 TYR A CA 5
ATOM 8773 C C . TYR A 1 57 ? -22.111 14.773 -4.364 1.00 0.00 57 TYR A C 5
ATOM 8774 O O . TYR A 1 57 ? -23.311 14.751 -4.638 1.00 0.00 57 TYR A O 5
ATOM 8792 N N . PHE A 1 58 ? -21.160 14.531 -5.260 1.00 0.00 58 PHE A N 5
ATOM 8793 C CA . PHE A 1 58 ? -21.480 14.219 -6.648 1.00 0.00 58 PHE A CA 5
ATOM 8794 C C . PHE A 1 58 ? -21.835 12.743 -6.806 1.00 0.00 58 PHE A C 5
ATOM 8795 O O . PHE A 1 58 ? -21.627 11.944 -5.894 1.00 0.00 58 PHE A O 5
ATOM 8812 N N . GLU A 1 59 ? -22.371 12.391 -7.971 1.00 0.00 59 GLU A N 5
ATOM 8813 C CA . GLU A 1 59 ? -22.756 11.012 -8.248 1.00 0.00 59 GLU A CA 5
ATOM 8814 C C . GLU A 1 59 ? -21.533 10.100 -8.269 1.00 0.00 59 GLU A C 5
ATOM 8815 O O . GLU A 1 59 ? -20.838 9.999 -9.280 1.00 0.00 59 GLU A O 5
ATOM 8827 N N . SER A 1 60 ? -21.277 9.437 -7.146 1.00 0.00 60 SER A N 5
ATOM 8828 C CA . SER A 1 60 ? -20.135 8.536 -7.034 1.00 0.00 60 SER A CA 5
ATOM 8829 C C . SER A 1 60 ? -20.336 7.545 -5.891 1.00 0.00 60 SER A C 5
ATOM 8830 O O . SER A 1 60 ? -20.776 7.916 -4.802 1.00 0.00 60 SER A O 5
ATOM 8838 N N . LYS A 1 61 ? -20.010 6.283 -6.146 1.00 0.00 61 LYS A N 5
ATOM 8839 C CA . LYS A 1 61 ? -20.152 5.237 -5.141 1.00 0.00 61 LYS A CA 5
ATOM 8840 C C . LYS A 1 61 ? -19.658 5.719 -3.780 1.00 0.00 61 LYS A C 5
ATOM 8841 O O . LYS A 1 61 ? -20.149 5.281 -2.740 1.00 0.00 61 LYS A O 5
ATOM 8860 N N . PHE A 1 62 ? -18.685 6.624 -3.796 1.00 0.00 62 PHE A N 5
ATOM 8861 C CA . PHE A 1 62 ? -18.125 7.166 -2.564 1.00 0.00 62 PHE A CA 5
ATOM 8862 C C . PHE A 1 62 ? -19.222 7.751 -1.679 1.00 0.00 62 PHE A C 5
ATOM 8863 O O . PHE A 1 62 ? -19.223 7.559 -0.463 1.00 0.00 62 PHE A O 5
ATOM 8880 N N . LYS A 1 63 ? -20.155 8.465 -2.298 1.00 0.00 63 LYS A N 5
ATOM 8881 C CA . LYS A 1 63 ? -21.259 9.079 -1.570 1.00 0.00 63 LYS A CA 5
ATOM 8882 C C . LYS A 1 63 ? -21.943 8.061 -0.662 1.00 0.00 63 LYS A C 5
ATOM 8883 O O . LYS A 1 63 ? -22.617 7.147 -1.135 1.00 0.00 63 LYS A O 5
ATOM 8902 N N . GLY A 1 64 ? -21.766 8.228 0.645 1.00 0.00 64 GLY A N 5
ATOM 8903 C CA . GLY A 1 64 ? -22.374 7.318 1.598 1.00 0.00 64 GLY A CA 5
ATOM 8904 C C . GLY A 1 64 ? -21.407 6.882 2.681 1.00 0.00 64 GLY A C 5
ATOM 8905 O O . GLY A 1 64 ? -21.765 6.832 3.858 1.00 0.00 64 GLY A O 5
ATOM 8909 N N . ARG A 1 65 ? -20.179 6.565 2.284 1.00 0.00 65 ARG A N 5
ATOM 8910 C CA . ARG A 1 65 ? -19.159 6.128 3.230 1.00 0.00 65 ARG A CA 5
ATOM 8911 C C . ARG A 1 65 ? -18.138 7.235 3.478 1.00 0.00 65 ARG A C 5
ATOM 8912 O O . ARG A 1 65 ? -17.729 7.473 4.614 1.00 0.00 65 ARG A O 5
ATOM 8933 N N . VAL A 1 66 ? -17.731 7.908 2.406 1.00 0.00 66 VAL A N 5
ATOM 8934 C CA . VAL A 1 66 ? -16.758 8.989 2.507 1.00 0.00 66 VAL A CA 5
ATOM 8935 C C . VAL A 1 66 ? -17.289 10.127 3.372 1.00 0.00 66 VAL A C 5
ATOM 8936 O O . VAL A 1 66 ? -18.497 10.258 3.570 1.00 0.00 66 VAL A O 5
ATOM 8949 N N . ARG A 1 67 ? -16.378 10.947 3.886 1.00 0.00 67 ARG A N 5
ATOM 8950 C CA . ARG A 1 67 ? -16.755 12.074 4.731 1.00 0.00 67 ARG A CA 5
ATOM 8951 C C . ARG A 1 67 ? -15.764 13.224 4.577 1.00 0.00 67 ARG A C 5
ATOM 8952 O O . ARG A 1 67 ? -14.552 13.032 4.678 1.00 0.00 67 ARG A O 5
ATOM 8973 N N . LEU A 1 68 ? -16.289 14.420 4.330 1.00 0.00 68 LEU A N 5
ATOM 8974 C CA . LEU A 1 68 ? -15.451 15.602 4.161 1.00 0.00 68 LEU A CA 5
ATOM 8975 C C . LEU A 1 68 ? -15.615 16.559 5.337 1.00 0.00 68 LEU A C 5
ATOM 8976 O O . LEU A 1 68 ? -16.734 16.846 5.765 1.00 0.00 68 LEU A O 5
ATOM 8992 N N . ASP A 1 69 ? -14.495 17.050 5.854 1.00 0.00 69 ASP A N 5
ATOM 8993 C CA . ASP A 1 69 ? -14.515 17.978 6.979 1.00 0.00 69 ASP A CA 5
ATOM 8994 C C . ASP A 1 69 ? -14.044 19.364 6.549 1.00 0.00 69 ASP A C 5
ATOM 8995 O O . ASP A 1 69 ? -12.867 19.586 6.264 1.00 0.00 69 ASP A O 5
ATOM 9004 N N . PRO A 1 70 ? -14.984 20.319 6.500 1.00 0.00 70 PRO A N 5
ATOM 9005 C CA . PRO A 1 70 ? -14.689 21.700 6.104 1.00 0.00 70 PRO A CA 5
ATOM 9006 C C . PRO A 1 70 ? -13.857 22.436 7.148 1.00 0.00 70 PRO A C 5
ATOM 9007 O O . PRO A 1 70 ? -13.475 23.589 6.949 1.00 0.00 70 PRO A O 5
ATOM 9018 N N . GLN A 1 71 ? -13.579 21.763 8.260 1.00 0.00 71 GLN A N 5
ATOM 9019 C CA . GLN A 1 71 ? -12.791 22.355 9.335 1.00 0.00 71 GLN A CA 5
ATOM 9020 C C . GLN A 1 71 ? -11.298 22.176 9.078 1.00 0.00 71 GLN A C 5
ATOM 9021 O O . GLN A 1 71 ? -10.506 23.092 9.298 1.00 0.00 71 GLN A O 5
ATOM 9035 N N . SER A 1 72 ? -10.921 20.989 8.612 1.00 0.00 72 SER A N 5
ATOM 9036 C CA . SER A 1 72 ? -9.523 20.689 8.329 1.00 0.00 72 SER A CA 5
ATOM 9037 C C . SER A 1 72 ? -9.317 20.407 6.844 1.00 0.00 72 SER A C 5
ATOM 9038 O O . SER A 1 72 ? -8.278 20.740 6.275 1.00 0.00 72 SER A O 5
ATOM 9046 N N . GLY A 1 73 ? -10.317 19.791 6.220 1.00 0.00 73 GLY A N 5
ATOM 9047 C CA . GLY A 1 73 ? -10.227 19.475 4.807 1.00 0.00 73 GLY A CA 5
ATOM 9048 C C . GLY A 1 73 ? -9.708 18.073 4.558 1.00 0.00 73 GLY A C 5
ATOM 9049 O O . GLY A 1 73 ? -9.041 17.819 3.556 1.00 0.00 73 GLY A O 5
ATOM 9053 N N . ALA A 1 74 ? -10.013 17.159 5.475 1.00 0.00 74 ALA A N 5
ATOM 9054 C CA . ALA A 1 74 ? -9.573 15.776 5.350 1.00 0.00 74 ALA A CA 5
ATOM 9055 C C . ALA A 1 74 ? -10.721 14.872 4.912 1.00 0.00 74 ALA A C 5
ATOM 9056 O O . ALA A 1 74 ? -11.826 14.949 5.451 1.00 0.00 74 ALA A O 5
ATOM 9063 N N . LEU A 1 75 ? -10.453 14.016 3.932 1.00 0.00 75 LEU A N 5
ATOM 9064 C CA . LEU A 1 75 ? -11.464 13.097 3.421 1.00 0.00 75 LEU A CA 5
ATOM 9065 C C . LEU A 1 75 ? -11.245 11.689 3.966 1.00 0.00 75 LEU A C 5
ATOM 9066 O O . LEU A 1 75 ? -10.247 11.040 3.654 1.00 0.00 75 LEU A O 5
ATOM 9082 N N . TYR A 1 76 ? -12.186 11.222 4.779 1.00 0.00 76 TYR A N 5
ATOM 9083 C CA . TYR A 1 76 ? -12.096 9.891 5.367 1.00 0.00 76 TYR A CA 5
ATOM 9084 C C . TYR A 1 76 ? -12.995 8.906 4.626 1.00 0.00 76 TYR A C 5
ATOM 9085 O O . TYR A 1 76 ? -14.206 9.107 4.528 1.00 0.00 76 TYR A O 5
ATOM 9103 N N . ILE A 1 77 ? -12.393 7.841 4.107 1.00 0.00 77 ILE A N 5
ATOM 9104 C CA . ILE A 1 77 ? -13.139 6.824 3.376 1.00 0.00 77 ILE A CA 5
ATOM 9105 C C . ILE A 1 77 ? -13.272 5.545 4.196 1.00 0.00 77 ILE A C 5
ATOM 9106 O O . ILE A 1 77 ? -12.302 5.069 4.786 1.00 0.00 77 ILE A O 5
ATOM 9122 N N . SER A 1 78 ? -14.481 4.992 4.228 1.00 0.00 78 SER A N 5
ATOM 9123 C CA . SER A 1 78 ? -14.742 3.769 4.978 1.00 0.00 78 SER A CA 5
ATOM 9124 C C . SER A 1 78 ? -14.865 2.573 4.039 1.00 0.00 78 SER A C 5
ATOM 9125 O O . SER A 1 78 ? -15.465 2.667 2.968 1.00 0.00 78 SER A O 5
ATOM 9133 N N . LYS A 1 79 ? -14.292 1.446 4.449 1.00 0.00 79 LYS A N 5
ATOM 9134 C CA . LYS A 1 79 ? -14.336 0.229 3.647 1.00 0.00 79 LYS A CA 5
ATOM 9135 C C . LYS A 1 79 ? -13.779 0.478 2.249 1.00 0.00 79 LYS A C 5
ATOM 9136 O O . LYS A 1 79 ? -14.382 0.084 1.251 1.00 0.00 79 LYS A O 5
ATOM 9155 N N . VAL A 1 80 ? -12.624 1.132 2.185 1.00 0.00 80 VAL A N 5
ATOM 9156 C CA . VAL A 1 80 ? -11.984 1.431 0.909 1.00 0.00 80 VAL A CA 5
ATOM 9157 C C . VAL A 1 80 ? -11.878 0.182 0.042 1.00 0.00 80 VAL A C 5
ATOM 9158 O O . VAL A 1 80 ? -12.204 -0.920 0.482 1.00 0.00 80 VAL A O 5
ATOM 9171 N N . GLN A 1 81 ? -11.420 0.362 -1.193 1.00 0.00 81 GLN A N 5
ATOM 9172 C CA . GLN A 1 81 ? -11.271 -0.752 -2.122 1.00 0.00 81 GLN A CA 5
ATOM 9173 C C . GLN A 1 81 ? -10.040 -0.565 -3.003 1.00 0.00 81 GLN A C 5
ATOM 9174 O O . GLN A 1 81 ? -9.668 0.560 -3.338 1.00 0.00 81 GLN A O 5
ATOM 9188 N N . LYS A 1 82 ? -9.411 -1.675 -3.374 1.00 0.00 82 LYS A N 5
ATOM 9189 C CA . LYS A 1 82 ? -8.221 -1.635 -4.216 1.00 0.00 82 LYS A CA 5
ATOM 9190 C C . LYS A 1 82 ? -8.371 -0.592 -5.320 1.00 0.00 82 LYS A C 5
ATOM 9191 O O . LYS A 1 82 ? -7.439 0.160 -5.605 1.00 0.00 82 LYS A O 5
ATOM 9210 N N . GLU A 1 83 ? -9.548 -0.553 -5.935 1.00 0.00 83 GLU A N 5
ATOM 9211 C CA . GLU A 1 83 ? -9.818 0.399 -7.006 1.00 0.00 83 GLU A CA 5
ATOM 9212 C C . GLU A 1 83 ? -9.472 1.820 -6.571 1.00 0.00 83 GLU A C 5
ATOM 9213 O O . GLU A 1 83 ? -8.889 2.590 -7.334 1.00 0.00 83 GLU A O 5
ATOM 9225 N N . ASP A 1 84 ? -9.837 2.161 -5.340 1.00 0.00 84 ASP A N 5
ATOM 9226 C CA . ASP A 1 84 ? -9.566 3.489 -4.802 1.00 0.00 84 ASP A CA 5
ATOM 9227 C C . ASP A 1 84 ? -8.181 3.972 -5.220 1.00 0.00 84 ASP A C 5
ATOM 9228 O O . ASP A 1 84 ? -7.988 5.150 -5.519 1.00 0.00 84 ASP A O 5
ATOM 9237 N N . ASN A 1 85 ? -7.220 3.054 -5.238 1.00 0.00 85 ASN A N 5
ATOM 9238 C CA . ASN A 1 85 ? -5.852 3.387 -5.618 1.00 0.00 85 ASN A CA 5
ATOM 9239 C C . ASN A 1 85 ? -5.831 4.234 -6.887 1.00 0.00 85 ASN A C 5
ATOM 9240 O O . ASN A 1 85 ? -5.890 3.708 -7.998 1.00 0.00 85 ASN A O 5
ATOM 9251 N N . SER A 1 86 ? -5.746 5.550 -6.713 1.00 0.00 86 SER A N 5
ATOM 9252 C CA . SER A 1 86 ? -5.720 6.470 -7.843 1.00 0.00 86 SER A CA 5
ATOM 9253 C C . SER A 1 86 ? -5.122 7.814 -7.436 1.00 0.00 86 SER A C 5
ATOM 9254 O O . SER A 1 86 ? -4.994 8.116 -6.249 1.00 0.00 86 SER A O 5
ATOM 9262 N N . THR A 1 87 ? -4.757 8.617 -8.430 1.00 0.00 87 THR A N 5
ATOM 9263 C CA . THR A 1 87 ? -4.171 9.928 -8.178 1.00 0.00 87 THR A CA 5
ATOM 9264 C C . THR A 1 87 ? -5.239 10.940 -7.779 1.00 0.00 87 THR A C 5
ATOM 9265 O O . THR A 1 87 ? -6.045 11.365 -8.607 1.00 0.00 87 THR A O 5
ATOM 9276 N N . TYR A 1 88 ? -5.239 11.322 -6.506 1.00 0.00 88 TYR A N 5
ATOM 9277 C CA . TYR A 1 88 ? -6.210 12.283 -5.997 1.00 0.00 88 TYR A CA 5
ATOM 9278 C C . TYR A 1 88 ? -5.699 13.711 -6.159 1.00 0.00 88 TYR A C 5
ATOM 9279 O O . TYR A 1 88 ? -4.492 13.954 -6.155 1.00 0.00 88 TYR A O 5
ATOM 9297 N N . ILE A 1 89 ? -6.627 14.652 -6.301 1.00 0.00 89 ILE A N 5
ATOM 9298 C CA . ILE A 1 89 ? -6.271 16.056 -6.462 1.00 0.00 89 ILE A CA 5
ATOM 9299 C C . ILE A 1 89 ? -7.260 16.961 -5.734 1.00 0.00 89 ILE A C 5
ATOM 9300 O O . ILE A 1 89 ? -8.439 17.014 -6.081 1.00 0.00 89 ILE A O 5
ATOM 9316 N N . MET A 1 90 ? -6.769 17.671 -4.723 1.00 0.00 90 MET A N 5
ATOM 9317 C CA . MET A 1 90 ? -7.609 18.577 -3.948 1.00 0.00 90 MET A CA 5
ATOM 9318 C C . MET A 1 90 ? -7.379 20.025 -4.367 1.00 0.00 90 MET A C 5
ATOM 9319 O O . MET A 1 90 ? -6.367 20.630 -4.014 1.00 0.00 90 MET A O 5
ATOM 9333 N N . ARG A 1 91 ? -8.325 20.576 -5.122 1.00 0.00 91 ARG A N 5
ATOM 9334 C CA . ARG A 1 91 ? -8.223 21.953 -5.590 1.00 0.00 91 ARG A CA 5
ATOM 9335 C C . ARG A 1 91 ? -8.867 22.914 -4.595 1.00 0.00 91 ARG A C 5
ATOM 9336 O O . ARG A 1 91 ? -10.032 22.758 -4.230 1.00 0.00 91 ARG A O 5
ATOM 9357 N N . VAL A 1 92 ? -8.099 23.908 -4.159 1.00 0.00 92 VAL A N 5
ATOM 9358 C CA . VAL A 1 92 ? -8.595 24.895 -3.207 1.00 0.00 92 VAL A CA 5
ATOM 9359 C C . VAL A 1 92 ? -8.368 26.313 -3.717 1.00 0.00 92 VAL A C 5
ATOM 9360 O O . VAL A 1 92 ? -7.291 26.640 -4.218 1.00 0.00 92 VAL A O 5
ATOM 9373 N N . LEU A 1 93 ? -9.388 27.153 -3.587 1.00 0.00 93 LEU A N 5
ATOM 9374 C CA . LEU A 1 93 ? -9.301 28.539 -4.035 1.00 0.00 93 LEU A CA 5
ATOM 9375 C C . LEU A 1 93 ? -8.956 29.466 -2.873 1.00 0.00 93 LEU A C 5
ATOM 9376 O O . LEU A 1 93 ? -9.427 29.275 -1.752 1.00 0.00 93 LEU A O 5
ATOM 9392 N N . LYS A 1 94 ? -8.134 30.472 -3.150 1.00 0.00 94 LYS A N 5
ATOM 9393 C CA . LYS A 1 94 ? -7.729 31.432 -2.130 1.00 0.00 94 LYS A CA 5
ATOM 9394 C C . LYS A 1 94 ? -8.582 32.694 -2.202 1.00 0.00 94 LYS A C 5
ATOM 9395 O O . LYS A 1 94 ? -8.921 33.167 -3.287 1.00 0.00 94 LYS A O 5
ATOM 9414 N N . LYS A 1 95 ? -8.925 33.237 -1.039 1.00 0.00 95 LYS A N 5
ATOM 9415 C CA . LYS A 1 95 ? -9.736 34.447 -0.968 1.00 0.00 95 LYS A CA 5
ATOM 9416 C C . LYS A 1 95 ? -9.335 35.435 -2.059 1.00 0.00 95 LYS A C 5
ATOM 9417 O O . LYS A 1 95 ? -10.166 35.863 -2.860 1.00 0.00 95 LYS A O 5
ATOM 9436 N N . THR A 1 96 ? -8.055 35.794 -2.084 1.00 0.00 96 THR A N 5
ATOM 9437 C CA . THR A 1 96 ? -7.544 36.731 -3.077 1.00 0.00 96 THR A CA 5
ATOM 9438 C C . THR A 1 96 ? -7.945 36.313 -4.486 1.00 0.00 96 THR A C 5
ATOM 9439 O O . THR A 1 96 ? -8.210 37.156 -5.343 1.00 0.00 96 THR A O 5
ATOM 9450 N N . GLY A 1 97 ? -7.990 35.005 -4.721 1.00 0.00 97 GLY A N 5
ATOM 9451 C CA . GLY A 1 97 ? -8.361 34.498 -6.029 1.00 0.00 97 GLY A CA 5
ATOM 9452 C C . GLY A 1 97 ? -7.378 33.471 -6.553 1.00 0.00 97 GLY A C 5
ATOM 9453 O O . GLY A 1 97 ? -7.584 32.891 -7.619 1.00 0.00 97 GLY A O 5
ATOM 9457 N N . ASN A 1 98 ? -6.304 33.245 -5.803 1.00 0.00 98 ASN A N 5
ATOM 9458 C CA . ASN A 1 98 ? -5.283 32.281 -6.200 1.00 0.00 98 ASN A CA 5
ATOM 9459 C C . ASN A 1 98 ? -5.901 30.911 -6.462 1.00 0.00 98 ASN A C 5
ATOM 9460 O O . ASN A 1 98 ? -7.120 30.751 -6.417 1.00 0.00 98 ASN A O 5
ATOM 9471 N N . GLU A 1 99 ? -5.050 29.927 -6.734 1.00 0.00 99 GLU A N 5
ATOM 9472 C CA . GLU A 1 99 ? -5.513 28.570 -7.003 1.00 0.00 99 GLU A CA 5
ATOM 9473 C C . GLU A 1 99 ? -4.399 27.557 -6.758 1.00 0.00 99 GLU A C 5
ATOM 9474 O O . GLU A 1 99 ? -3.425 27.498 -7.507 1.00 0.00 99 GLU A O 5
ATOM 9486 N N . GLN A 1 100 ? -4.552 26.761 -5.705 1.00 0.00 100 GLN A N 5
ATOM 9487 C CA . GLN A 1 100 ? -3.559 25.751 -5.361 1.00 0.00 100 GLN A CA 5
ATOM 9488 C C . GLN A 1 100 ? -4.195 24.367 -5.279 1.00 0.00 100 GLN A C 5
ATOM 9489 O O . GLN A 1 100 ? -5.331 24.222 -4.827 1.00 0.00 100 GLN A O 5
ATOM 9503 N N . GLU A 1 101 ? -3.456 23.354 -5.718 1.00 0.00 101 GLU A N 5
ATOM 9504 C CA . GLU A 1 101 ? -3.950 21.982 -5.695 1.00 0.00 101 GLU A CA 5
ATOM 9505 C C . GLU A 1 101 ? -2.845 21.013 -5.282 1.00 0.00 101 GLU A C 5
ATOM 9506 O O . GLU A 1 101 ? -1.674 21.218 -5.600 1.00 0.00 101 GLU A O 5
ATOM 9518 N N . TRP A 1 102 ? -3.228 19.958 -4.572 1.00 0.00 102 TRP A N 5
ATOM 9519 C CA . TRP A 1 102 ? -2.271 18.957 -4.115 1.00 0.00 102 TRP A CA 5
ATOM 9520 C C . TRP A 1 102 ? -2.610 17.582 -4.679 1.00 0.00 102 TRP A C 5
ATOM 9521 O O . TRP A 1 102 ? -3.781 17.228 -4.819 1.00 0.00 102 TRP A O 5
ATOM 9542 N N . LYS A 1 103 ? -1.578 16.808 -5.001 1.00 0.00 103 LYS A N 5
ATOM 9543 C CA . LYS A 1 103 ? -1.766 15.470 -5.549 1.00 0.00 103 LYS A CA 5
ATOM 9544 C C . LYS A 1 103 ? -1.468 14.405 -4.498 1.00 0.00 103 LYS A C 5
ATOM 9545 O O . LYS A 1 103 ? -0.567 14.568 -3.675 1.00 0.00 103 LYS A O 5
ATOM 9564 N N . ILE A 1 104 ? -2.229 13.317 -4.533 1.00 0.00 104 ILE A N 5
ATOM 9565 C CA . ILE A 1 104 ? -2.043 12.225 -3.586 1.00 0.00 104 ILE A CA 5
ATOM 9566 C C . ILE A 1 104 ? -2.247 10.872 -4.259 1.00 0.00 104 ILE A C 5
ATOM 9567 O O . ILE A 1 104 ? -3.366 10.509 -4.622 1.00 0.00 104 ILE A O 5
ATOM 9583 N N . LYS A 1 105 ? -1.159 10.128 -4.422 1.00 0.00 105 LYS A N 5
ATOM 9584 C CA . LYS A 1 105 ? -1.217 8.813 -5.048 1.00 0.00 105 LYS A CA 5
ATOM 9585 C C . LYS A 1 105 ? -1.569 7.737 -4.025 1.00 0.00 105 LYS A C 5
ATOM 9586 O O . LYS A 1 105 ? -0.696 7.222 -3.326 1.00 0.00 105 LYS A O 5
ATOM 9605 N N . LEU A 1 106 ? -2.852 7.403 -3.944 1.00 0.00 106 LEU A N 5
ATOM 9606 C CA . LEU A 1 106 ? -3.320 6.387 -3.007 1.00 0.00 106 LEU A CA 5
ATOM 9607 C C . LEU A 1 106 ? -2.811 5.005 -3.403 1.00 0.00 106 LEU A C 5
ATOM 9608 O O . LEU A 1 106 ? -2.854 4.630 -4.574 1.00 0.00 106 LEU A O 5
ATOM 9624 N N . GLN A 1 107 ? -2.331 4.252 -2.418 1.00 0.00 107 GLN A N 5
ATOM 9625 C CA . GLN A 1 107 ? -1.816 2.910 -2.665 1.00 0.00 107 GLN A CA 5
ATOM 9626 C C . GLN A 1 107 ? -2.428 1.905 -1.695 1.00 0.00 107 GLN A C 5
ATOM 9627 O O . GLN A 1 107 ? -2.184 1.962 -0.490 1.00 0.00 107 GLN A O 5
ATOM 9641 N N . VAL A 1 108 ? -3.224 0.984 -2.229 1.00 0.00 108 VAL A N 5
ATOM 9642 C CA . VAL A 1 108 ? -3.871 -0.034 -1.410 1.00 0.00 108 VAL A CA 5
ATOM 9643 C C . VAL A 1 108 ? -3.000 -1.281 -1.294 1.00 0.00 108 VAL A C 5
ATOM 9644 O O . VAL A 1 108 ? -2.332 -1.675 -2.251 1.00 0.00 108 VAL A O 5
ATOM 9657 N N . LEU A 1 109 ? -3.012 -1.897 -0.118 1.00 0.00 109 LEU A N 5
ATOM 9658 C CA . LEU A 1 109 ? -2.224 -3.100 0.124 1.00 0.00 109 LEU A CA 5
ATOM 9659 C C . LEU A 1 109 ? -3.108 -4.240 0.620 1.00 0.00 109 LEU A C 5
ATOM 9660 O O . LEU A 1 109 ? -4.322 -4.084 0.755 1.00 0.00 109 LEU A O 5
ATOM 9676 N N . ASP A 1 110 ? -2.491 -5.385 0.892 1.00 0.00 110 ASP A N 5
ATOM 9677 C CA . ASP A 1 110 ? -3.221 -6.550 1.376 1.00 0.00 110 ASP A CA 5
ATOM 9678 C C . ASP A 1 110 ? -3.063 -6.702 2.886 1.00 0.00 110 ASP A C 5
ATOM 9679 O O . ASP A 1 110 ? -1.985 -6.499 3.445 1.00 0.00 110 ASP A O 5
ATOM 9688 N N . PRO A 1 111 ? -4.162 -7.066 3.563 1.00 0.00 111 PRO A N 5
ATOM 9689 C CA . PRO A 1 111 ? -4.170 -7.252 5.017 1.00 0.00 111 PRO A CA 5
ATOM 9690 C C . PRO A 1 111 ? -3.378 -8.482 5.448 1.00 0.00 111 PRO A C 5
ATOM 9691 O O . PRO A 1 111 ? -2.520 -8.402 6.328 1.00 0.00 111 PRO A O 5
ATOM 9702 N N . VAL A 1 112 ? -3.670 -9.618 4.824 1.00 0.00 112 VAL A N 5
ATOM 9703 C CA . VAL A 1 112 ? -2.984 -10.864 5.143 1.00 0.00 112 VAL A CA 5
ATOM 9704 C C . VAL A 1 112 ? -2.430 -11.524 3.885 1.00 0.00 112 VAL A C 5
ATOM 9705 O O . VAL A 1 112 ? -3.151 -11.784 2.921 1.00 0.00 112 VAL A O 5
ATOM 9718 N N . PRO A 1 113 ? -1.118 -11.802 3.891 1.00 0.00 113 PRO A N 5
ATOM 9719 C CA . PRO A 1 113 ? -0.438 -12.436 2.758 1.00 0.00 113 PRO A CA 5
ATOM 9720 C C . PRO A 1 113 ? -0.846 -13.895 2.579 1.00 0.00 113 PRO A C 5
ATOM 9721 O O . PRO A 1 113 ? -1.767 -14.378 3.238 1.00 0.00 113 PRO A O 5
ATOM 9732 N N . LYS A 1 114 ? -0.155 -14.592 1.684 1.00 0.00 114 LYS A N 5
ATOM 9733 C CA . LYS A 1 114 ? -0.444 -15.996 1.418 1.00 0.00 114 LYS A CA 5
ATOM 9734 C C . LYS A 1 114 ? 0.505 -16.903 2.195 1.00 0.00 114 LYS A C 5
ATOM 9735 O O . LYS A 1 114 ? 1.679 -16.591 2.391 1.00 0.00 114 LYS A O 5
ATOM 9754 N N . PRO A 1 115 ? -0.014 -18.055 2.648 1.00 0.00 115 PRO A N 5
ATOM 9755 C CA . PRO A 1 115 ? 0.772 -19.031 3.409 1.00 0.00 115 PRO A CA 5
ATOM 9756 C C . PRO A 1 115 ? 1.820 -19.728 2.549 1.00 0.00 115 PRO A C 5
ATOM 9757 O O . PRO A 1 115 ? 1.814 -19.606 1.324 1.00 0.00 115 PRO A O 5
ATOM 9768 N N . VAL A 1 116 ? 2.721 -20.459 3.198 1.00 0.00 116 VAL A N 5
ATOM 9769 C CA . VAL A 1 116 ? 3.775 -21.177 2.492 1.00 0.00 116 VAL A CA 5
ATOM 9770 C C . VAL A 1 116 ? 3.650 -22.682 2.701 1.00 0.00 116 VAL A C 5
ATOM 9771 O O . VAL A 1 116 ? 4.235 -23.241 3.630 1.00 0.00 116 VAL A O 5
ATOM 9784 N N . ILE A 1 117 ? 2.885 -23.333 1.832 1.00 0.00 117 ILE A N 5
ATOM 9785 C CA . ILE A 1 117 ? 2.685 -24.774 1.920 1.00 0.00 117 ILE A CA 5
ATOM 9786 C C . ILE A 1 117 ? 3.748 -25.527 1.128 1.00 0.00 117 ILE A C 5
ATOM 9787 O O . ILE A 1 117 ? 3.545 -25.869 -0.037 1.00 0.00 117 ILE A O 5
ATOM 9803 N N . LYS A 1 118 ? 4.884 -25.784 1.768 1.00 0.00 118 LYS A N 5
ATOM 9804 C CA . LYS A 1 118 ? 5.980 -26.499 1.126 1.00 0.00 118 LYS A CA 5
ATOM 9805 C C . LYS A 1 118 ? 6.159 -27.884 1.740 1.00 0.00 118 LYS A C 5
ATOM 9806 O O . LYS A 1 118 ? 6.977 -28.073 2.641 1.00 0.00 118 LYS A O 5
ATOM 9825 N N . ILE A 1 119 ? 5.392 -28.849 1.244 1.00 0.00 119 ILE A N 5
ATOM 9826 C CA . ILE A 1 119 ? 5.469 -30.217 1.742 1.00 0.00 119 ILE A CA 5
ATOM 9827 C C . ILE A 1 119 ? 5.724 -31.202 0.607 1.00 0.00 119 ILE A C 5
ATOM 9828 O O . ILE A 1 119 ? 5.407 -30.926 -0.550 1.00 0.00 119 ILE A O 5
ATOM 9844 N N . GLU A 1 120 ? 6.298 -32.352 0.946 1.00 0.00 120 GLU A N 5
ATOM 9845 C CA . GLU A 1 120 ? 6.595 -33.379 -0.046 1.00 0.00 120 GLU A CA 5
ATOM 9846 C C . GLU A 1 120 ? 6.058 -34.736 0.398 1.00 0.00 120 GLU A C 5
ATOM 9847 O O . GLU A 1 120 ? 6.484 -35.283 1.415 1.00 0.00 120 GLU A O 5
ATOM 9859 N N . LYS A 1 121 ? 5.117 -35.274 -0.371 1.00 0.00 121 LYS A N 5
ATOM 9860 C CA . LYS A 1 121 ? 4.520 -36.567 -0.059 1.00 0.00 121 LYS A CA 5
ATOM 9861 C C . LYS A 1 121 ? 3.883 -37.185 -1.300 1.00 0.00 121 LYS A C 5
ATOM 9862 O O . LYS A 1 121 ? 3.253 -36.491 -2.098 1.00 0.00 121 LYS A O 5
ATOM 9881 N N . GLY A 1 1 ? 10.310 11.971 18.013 1.00 0.00 1 GLY A N 6
ATOM 9882 C CA . GLY A 1 1 ? 9.192 12.516 17.266 1.00 0.00 1 GLY A CA 6
ATOM 9883 C C . GLY A 1 1 ? 9.090 14.023 17.392 1.00 0.00 1 GLY A C 6
ATOM 9884 O O . GLY A 1 1 ? 9.933 14.658 18.025 1.00 0.00 1 GLY A O 6
ATOM 9888 N N . SER A 1 2 ? 8.055 14.597 16.786 1.00 0.00 2 SER A N 6
ATOM 9889 C CA . SER A 1 2 ? 7.849 16.040 16.829 1.00 0.00 2 SER A CA 6
ATOM 9890 C C . SER A 1 2 ? 9.054 16.778 16.254 1.00 0.00 2 SER A C 6
ATOM 9891 O O . SER A 1 2 ? 9.501 17.784 16.806 1.00 0.00 2 SER A O 6
ATOM 9899 N N . SER A 1 3 ? 9.575 16.271 15.141 1.00 0.00 3 SER A N 6
ATOM 9900 C CA . SER A 1 3 ? 10.731 16.879 14.492 1.00 0.00 3 SER A CA 6
ATOM 9901 C C . SER A 1 3 ? 10.307 17.672 13.260 1.00 0.00 3 SER A C 6
ATOM 9902 O O . SER A 1 3 ? 9.289 17.375 12.635 1.00 0.00 3 SER A O 6
ATOM 9910 N N . GLY A 1 4 ? 11.096 18.686 12.915 1.00 0.00 4 GLY A N 6
ATOM 9911 C CA . GLY A 1 4 ? 10.787 19.507 11.760 1.00 0.00 4 GLY A CA 6
ATOM 9912 C C . GLY A 1 4 ? 10.141 18.714 10.641 1.00 0.00 4 GLY A C 6
ATOM 9913 O O . GLY A 1 4 ? 10.667 17.685 10.217 1.00 0.00 4 GLY A O 6
ATOM 9917 N N . SER A 1 5 ? 8.997 19.193 10.162 1.00 0.00 5 SER A N 6
ATOM 9918 C CA . SER A 1 5 ? 8.276 18.519 9.089 1.00 0.00 5 SER A CA 6
ATOM 9919 C C . SER A 1 5 ? 8.465 19.251 7.764 1.00 0.00 5 SER A C 6
ATOM 9920 O O . SER A 1 5 ? 7.597 20.008 7.331 1.00 0.00 5 SER A O 6
ATOM 9928 N N . SER A 1 6 ? 9.607 19.018 7.124 1.00 0.00 6 SER A N 6
ATOM 9929 C CA . SER A 1 6 ? 9.913 19.657 5.850 1.00 0.00 6 SER A CA 6
ATOM 9930 C C . SER A 1 6 ? 9.169 18.975 4.707 1.00 0.00 6 SER A C 6
ATOM 9931 O O . SER A 1 6 ? 9.704 18.085 4.046 1.00 0.00 6 SER A O 6
ATOM 9939 N N . GLY A 1 7 ? 7.929 19.398 4.479 1.00 0.00 7 GLY A N 6
ATOM 9940 C CA . GLY A 1 7 ? 7.130 18.817 3.416 1.00 0.00 7 GLY A CA 6
ATOM 9941 C C . GLY A 1 7 ? 5.846 19.585 3.170 1.00 0.00 7 GLY A C 6
ATOM 9942 O O . GLY A 1 7 ? 4.764 19.131 3.541 1.00 0.00 7 GLY A O 6
ATOM 9946 N N . GLN A 1 8 ? 5.967 20.752 2.545 1.00 0.00 8 GLN A N 6
ATOM 9947 C CA . GLN A 1 8 ? 4.806 21.585 2.253 1.00 0.00 8 GLN A CA 6
ATOM 9948 C C . GLN A 1 8 ? 4.541 21.642 0.752 1.00 0.00 8 GLN A C 6
ATOM 9949 O O . GLN A 1 8 ? 5.469 21.599 -0.054 1.00 0.00 8 GLN A O 6
ATOM 9963 N N . GLY A 1 9 ? 3.267 21.739 0.384 1.00 0.00 9 GLY A N 6
ATOM 9964 C CA . GLY A 1 9 ? 2.903 21.800 -1.019 1.00 0.00 9 GLY A CA 6
ATOM 9965 C C . GLY A 1 9 ? 3.802 20.945 -1.889 1.00 0.00 9 GLY A C 6
ATOM 9966 O O . GLY A 1 9 ? 4.679 21.459 -2.583 1.00 0.00 9 GLY A O 6
ATOM 9970 N N . HIS A 1 10 ? 3.585 19.634 -1.852 1.00 0.00 10 HIS A N 6
ATOM 9971 C CA . HIS A 1 10 ? 4.384 18.704 -2.643 1.00 0.00 10 HIS A CA 6
ATOM 9972 C C . HIS A 1 10 ? 3.657 17.374 -2.815 1.00 0.00 10 HIS A C 6
ATOM 9973 O O . HIS A 1 10 ? 2.753 17.044 -2.047 1.00 0.00 10 HIS A O 6
ATOM 9988 N N . LEU A 1 11 ? 4.058 16.613 -3.828 1.00 0.00 11 LEU A N 6
ATOM 9989 C CA . LEU A 1 11 ? 3.444 15.318 -4.102 1.00 0.00 11 LEU A CA 6
ATOM 9990 C C . LEU A 1 11 ? 3.463 14.433 -2.861 1.00 0.00 11 LEU A C 6
ATOM 9991 O O . LEU A 1 11 ? 4.522 14.161 -2.295 1.00 0.00 11 LEU A O 6
ATOM 10007 N N . VAL A 1 12 ? 2.284 13.985 -2.442 1.00 0.00 12 VAL A N 6
ATOM 10008 C CA . VAL A 1 12 ? 2.165 13.127 -1.269 1.00 0.00 12 VAL A CA 6
ATOM 10009 C C . VAL A 1 12 ? 1.944 11.674 -1.671 1.00 0.00 12 VAL A C 6
ATOM 10010 O O . VAL A 1 12 ? 1.146 11.379 -2.562 1.00 0.00 12 VAL A O 6
ATOM 10023 N N . HIS A 1 13 ? 2.655 10.767 -1.008 1.00 0.00 13 HIS A N 6
ATOM 10024 C CA . HIS A 1 13 ? 2.536 9.342 -1.296 1.00 0.00 13 HIS A CA 6
ATOM 10025 C C . HIS A 1 13 ? 2.127 8.568 -0.047 1.00 0.00 13 HIS A C 6
ATOM 10026 O O . HIS A 1 13 ? 2.967 8.224 0.784 1.00 0.00 13 HIS A O 6
ATOM 10041 N N . MET A 1 14 ? 0.832 8.298 0.078 1.00 0.00 14 MET A N 6
ATOM 10042 C CA . MET A 1 14 ? 0.312 7.564 1.227 1.00 0.00 14 MET A CA 6
ATOM 10043 C C . MET A 1 14 ? 0.080 6.098 0.875 1.00 0.00 14 MET A C 6
ATOM 10044 O O . MET A 1 14 ? 0.002 5.735 -0.300 1.00 0.00 14 MET A O 6
ATOM 10058 N N . THR A 1 15 ? -0.031 5.258 1.899 1.00 0.00 15 THR A N 6
ATOM 10059 C CA . THR A 1 15 ? -0.253 3.832 1.698 1.00 0.00 15 THR A CA 6
ATOM 10060 C C . THR A 1 15 ? -1.107 3.246 2.816 1.00 0.00 15 THR A C 6
ATOM 10061 O O . THR A 1 15 ? -0.882 3.524 3.994 1.00 0.00 15 THR A O 6
ATOM 10072 N N . VAL A 1 16 ? -2.089 2.432 2.440 1.00 0.00 16 VAL A N 6
ATOM 10073 C CA . VAL A 1 16 ? -2.976 1.804 3.412 1.00 0.00 16 VAL A CA 6
ATOM 10074 C C . VAL A 1 16 ? -3.486 0.461 2.903 1.00 0.00 16 VAL A C 6
ATOM 10075 O O . VAL A 1 16 ? -3.298 0.114 1.737 1.00 0.00 16 VAL A O 6
ATOM 10088 N N . VAL A 1 17 ? -4.134 -0.293 3.786 1.00 0.00 17 VAL A N 6
ATOM 10089 C CA . VAL A 1 17 ? -4.673 -1.599 3.427 1.00 0.00 17 VAL A CA 6
ATOM 10090 C C . VAL A 1 17 ? -6.096 -1.479 2.895 1.00 0.00 17 VAL A C 6
ATOM 10091 O O . VAL A 1 17 ? -6.844 -0.584 3.290 1.00 0.00 17 VAL A O 6
ATOM 10104 N N . SER A 1 18 ? -6.466 -2.386 1.997 1.00 0.00 18 SER A N 6
ATOM 10105 C CA . SER A 1 18 ? -7.800 -2.380 1.408 1.00 0.00 18 SER A CA 6
ATOM 10106 C C . SER A 1 18 ? -8.857 -2.724 2.453 1.00 0.00 18 SER A C 6
ATOM 10107 O O . SER A 1 18 ? -8.610 -3.509 3.368 1.00 0.00 18 SER A O 6
ATOM 10115 N N . GLY A 1 19 ? -10.037 -2.128 2.310 1.00 0.00 19 GLY A N 6
ATOM 10116 C CA . GLY A 1 19 ? -11.115 -2.383 3.248 1.00 0.00 19 GLY A CA 6
ATOM 10117 C C . GLY A 1 19 ? -10.894 -1.701 4.584 1.00 0.00 19 GLY A C 6
ATOM 10118 O O . GLY A 1 19 ? -11.483 -2.091 5.592 1.00 0.00 19 GLY A O 6
ATOM 10122 N N . SER A 1 20 ? -10.040 -0.682 4.593 1.00 0.00 20 SER A N 6
ATOM 10123 C CA . SER A 1 20 ? -9.738 0.051 5.816 1.00 0.00 20 SER A CA 6
ATOM 10124 C C . SER A 1 20 ? -10.071 1.532 5.658 1.00 0.00 20 SER A C 6
ATOM 10125 O O . SER A 1 20 ? -10.026 2.075 4.555 1.00 0.00 20 SER A O 6
ATOM 10133 N N . ASN A 1 21 ? -10.406 2.179 6.770 1.00 0.00 21 ASN A N 6
ATOM 10134 C CA . ASN A 1 21 ? -10.747 3.596 6.756 1.00 0.00 21 ASN A CA 6
ATOM 10135 C C . ASN A 1 21 ? -9.516 4.450 6.467 1.00 0.00 21 ASN A C 6
ATOM 10136 O O . ASN A 1 21 ? -8.531 4.408 7.204 1.00 0.00 21 ASN A O 6
ATOM 10147 N N . VAL A 1 22 ? -9.580 5.224 5.388 1.00 0.00 22 VAL A N 6
ATOM 10148 C CA . VAL A 1 22 ? -8.472 6.089 5.002 1.00 0.00 22 VAL A CA 6
ATOM 10149 C C . VAL A 1 22 ? -8.740 7.537 5.398 1.00 0.00 22 VAL A C 6
ATOM 10150 O O . VAL A 1 22 ? -9.869 7.903 5.727 1.00 0.00 22 VAL A O 6
ATOM 10163 N N . THR A 1 23 ? -7.695 8.358 5.364 1.00 0.00 23 THR A N 6
ATOM 10164 C CA . THR A 1 23 ? -7.817 9.766 5.719 1.00 0.00 23 THR A CA 6
ATOM 10165 C C . THR A 1 23 ? -6.931 10.635 4.835 1.00 0.00 23 THR A C 6
ATOM 10166 O O . THR A 1 23 ? -5.710 10.662 4.998 1.00 0.00 23 THR A O 6
ATOM 10177 N N . LEU A 1 24 ? -7.551 11.345 3.899 1.00 0.00 24 LEU A N 6
ATOM 10178 C CA . LEU A 1 24 ? -6.818 12.218 2.989 1.00 0.00 24 LEU A CA 6
ATOM 10179 C C . LEU A 1 24 ? -6.716 13.632 3.553 1.00 0.00 24 LEU A C 6
ATOM 10180 O O . LEU A 1 24 ? -7.650 14.424 3.438 1.00 0.00 24 LEU A O 6
ATOM 10196 N N . ASN A 1 25 ? -5.575 13.940 4.160 1.00 0.00 25 ASN A N 6
ATOM 10197 C CA . ASN A 1 25 ? -5.351 15.260 4.740 1.00 0.00 25 ASN A CA 6
ATOM 10198 C C . ASN A 1 25 ? -4.031 15.850 4.255 1.00 0.00 25 ASN A C 6
ATOM 10199 O O . ASN A 1 25 ? -2.958 15.457 4.714 1.00 0.00 25 ASN A O 6
ATOM 10210 N N . ILE A 1 26 ? -4.118 16.795 3.326 1.00 0.00 26 ILE A N 6
ATOM 10211 C CA . ILE A 1 26 ? -2.930 17.441 2.780 1.00 0.00 26 ILE A CA 6
ATOM 10212 C C . ILE A 1 26 ? -2.042 17.988 3.892 1.00 0.00 26 ILE A C 6
ATOM 10213 O O . ILE A 1 26 ? -2.491 18.767 4.733 1.00 0.00 26 ILE A O 6
ATOM 10229 N N . SER A 1 27 ? -0.778 17.576 3.889 1.00 0.00 27 SER A N 6
ATOM 10230 C CA . SER A 1 27 ? 0.174 18.023 4.899 1.00 0.00 27 SER A CA 6
ATOM 10231 C C . SER A 1 27 ? 0.095 19.535 5.089 1.00 0.00 27 SER A C 6
ATOM 10232 O O . SER A 1 27 ? 0.128 20.032 6.214 1.00 0.00 27 SER A O 6
ATOM 10240 N N . GLU A 1 28 ? -0.010 20.260 3.979 1.00 0.00 28 GLU A N 6
ATOM 10241 C CA . GLU A 1 28 ? -0.093 21.715 4.023 1.00 0.00 28 GLU A CA 6
ATOM 10242 C C . GLU A 1 28 ? -1.506 22.169 4.381 1.00 0.00 28 GLU A C 6
ATOM 10243 O O . GLU A 1 28 ? -2.386 22.227 3.523 1.00 0.00 28 GLU A O 6
ATOM 10255 N N . SER A 1 29 ? -1.713 22.488 5.654 1.00 0.00 29 SER A N 6
ATOM 10256 C CA . SER A 1 29 ? -3.019 22.933 6.128 1.00 0.00 29 SER A CA 6
ATOM 10257 C C . SER A 1 29 ? -3.525 24.111 5.301 1.00 0.00 29 SER A C 6
ATOM 10258 O O . SER A 1 29 ? -2.758 25.003 4.935 1.00 0.00 29 SER A O 6
ATOM 10266 N N . LEU A 1 30 ? -4.821 24.107 5.009 1.00 0.00 30 LEU A N 6
ATOM 10267 C CA . LEU A 1 30 ? -5.431 25.175 4.225 1.00 0.00 30 LEU A CA 6
ATOM 10268 C C . LEU A 1 30 ? -4.864 26.535 4.622 1.00 0.00 30 LEU A C 6
ATOM 10269 O O . LEU A 1 30 ? -4.400 26.737 5.744 1.00 0.00 30 LEU A O 6
ATOM 10285 N N . PRO A 1 31 ? -4.904 27.490 3.682 1.00 0.00 31 PRO A N 6
ATOM 10286 C CA . PRO A 1 31 ? -4.402 28.848 3.911 1.00 0.00 31 PRO A CA 6
ATOM 10287 C C . PRO A 1 31 ? -5.275 29.633 4.885 1.00 0.00 31 PRO A C 6
ATOM 10288 O O . PRO A 1 31 ? -6.364 29.192 5.248 1.00 0.00 31 PRO A O 6
ATOM 10299 N N . GLU A 1 32 ? -4.788 30.797 5.302 1.00 0.00 32 GLU A N 6
ATOM 10300 C CA . GLU A 1 32 ? -5.526 31.642 6.234 1.00 0.00 32 GLU A CA 6
ATOM 10301 C C . GLU A 1 32 ? -7.028 31.545 5.985 1.00 0.00 32 GLU A C 6
ATOM 10302 O O . GLU A 1 32 ? -7.807 31.316 6.909 1.00 0.00 32 GLU A O 6
ATOM 10314 N N . ASN A 1 33 ? -7.426 31.720 4.729 1.00 0.00 33 ASN A N 6
ATOM 10315 C CA . ASN A 1 33 ? -8.835 31.653 4.358 1.00 0.00 33 ASN A CA 6
ATOM 10316 C C . ASN A 1 33 ? -8.998 31.136 2.932 1.00 0.00 33 ASN A C 6
ATOM 10317 O O . ASN A 1 33 ? -8.375 31.646 2.000 1.00 0.00 33 ASN A O 6
ATOM 10328 N N . TYR A 1 34 ? -9.839 30.121 2.769 1.00 0.00 34 TYR A N 6
ATOM 10329 C CA . TYR A 1 34 ? -10.083 29.533 1.457 1.00 0.00 34 TYR A CA 6
ATOM 10330 C C . TYR A 1 34 ? -11.453 29.940 0.924 1.00 0.00 34 TYR A C 6
ATOM 10331 O O . TYR A 1 34 ? -12.308 30.417 1.671 1.00 0.00 34 TYR A O 6
ATOM 10349 N N . LYS A 1 35 ? -11.656 29.747 -0.375 1.00 0.00 35 LYS A N 6
ATOM 10350 C CA . LYS A 1 35 ? -12.923 30.091 -1.011 1.00 0.00 35 LYS A CA 6
ATOM 10351 C C . LYS A 1 35 ? -13.774 28.845 -1.236 1.00 0.00 35 LYS A C 6
ATOM 10352 O O . LYS A 1 35 ? -14.980 28.855 -0.991 1.00 0.00 35 LYS A O 6
ATOM 10371 N N . GLN A 1 36 ? -13.138 27.775 -1.701 1.00 0.00 36 GLN A N 6
ATOM 10372 C CA . GLN A 1 36 ? -13.839 26.522 -1.957 1.00 0.00 36 GLN A CA 6
ATOM 10373 C C . GLN A 1 36 ? -12.915 25.328 -1.742 1.00 0.00 36 GLN A C 6
ATOM 10374 O O . GLN A 1 36 ? -11.692 25.454 -1.818 1.00 0.00 36 GLN A O 6
ATOM 10388 N N . LEU A 1 37 ? -13.506 24.170 -1.472 1.00 0.00 37 LEU A N 6
ATOM 10389 C CA . LEU A 1 37 ? -12.736 22.952 -1.246 1.00 0.00 37 LEU A CA 6
ATOM 10390 C C . LEU A 1 37 ? -13.310 21.787 -2.046 1.00 0.00 37 LEU A C 6
ATOM 10391 O O . LEU A 1 37 ? -14.324 21.199 -1.668 1.00 0.00 37 LEU A O 6
ATOM 10407 N N . THR A 1 38 ? -12.654 21.457 -3.154 1.00 0.00 38 THR A N 6
ATOM 10408 C CA . THR A 1 38 ? -13.098 20.362 -4.008 1.00 0.00 38 THR A CA 6
ATOM 10409 C C . THR A 1 38 ? -12.118 19.195 -3.960 1.00 0.00 38 THR A C 6
ATOM 10410 O O . THR A 1 38 ? -10.922 19.386 -3.742 1.00 0.00 38 THR A O 6
ATOM 10421 N N . TRP A 1 39 ? -12.633 17.989 -4.166 1.00 0.00 39 TRP A N 6
ATOM 10422 C CA . TRP A 1 39 ? -11.801 16.790 -4.147 1.00 0.00 39 TRP A CA 6
ATOM 10423 C C . TRP A 1 39 ? -11.963 15.995 -5.437 1.00 0.00 39 TRP A C 6
ATOM 10424 O O . TRP A 1 39 ? -13.072 15.610 -5.806 1.00 0.00 39 TRP A O 6
ATOM 10445 N N . PHE A 1 40 ? -10.849 15.753 -6.121 1.00 0.00 40 PHE A N 6
ATOM 10446 C CA . PHE A 1 40 ? -10.868 15.003 -7.372 1.00 0.00 40 PHE A CA 6
ATOM 10447 C C . PHE A 1 40 ? -10.360 13.580 -7.161 1.00 0.00 40 PHE A C 6
ATOM 10448 O O . PHE A 1 40 ? -9.313 13.367 -6.549 1.00 0.00 40 PHE A O 6
ATOM 10465 N N . TYR A 1 41 ? -11.108 12.609 -7.672 1.00 0.00 41 TYR A N 6
ATOM 10466 C CA . TYR A 1 41 ? -10.736 11.206 -7.538 1.00 0.00 41 TYR A CA 6
ATOM 10467 C C . TYR A 1 41 ? -9.746 10.799 -8.625 1.00 0.00 41 TYR A C 6
ATOM 10468 O O . TYR A 1 41 ? -8.845 9.992 -8.392 1.00 0.00 41 TYR A O 6
ATOM 10486 N N . THR A 1 42 ? -9.920 11.363 -9.817 1.00 0.00 42 THR A N 6
ATOM 10487 C CA . THR A 1 42 ? -9.044 11.059 -10.941 1.00 0.00 42 THR A CA 6
ATOM 10488 C C . THR A 1 42 ? -8.805 12.295 -11.801 1.00 0.00 42 THR A C 6
ATOM 10489 O O . THR A 1 42 ? -9.248 13.393 -11.464 1.00 0.00 42 THR A O 6
ATOM 10500 N N . PHE A 1 43 ? -8.102 12.109 -12.913 1.00 0.00 43 PHE A N 6
ATOM 10501 C CA . PHE A 1 43 ? -7.804 13.210 -13.822 1.00 0.00 43 PHE A CA 6
ATOM 10502 C C . PHE A 1 43 ? -8.968 14.194 -13.885 1.00 0.00 43 PHE A C 6
ATOM 10503 O O . PHE A 1 43 ? -8.845 15.346 -13.469 1.00 0.00 43 PHE A O 6
ATOM 10520 N N . ASP A 1 44 ? -10.098 13.731 -14.409 1.00 0.00 44 ASP A N 6
ATOM 10521 C CA . ASP A 1 44 ? -11.286 14.569 -14.527 1.00 0.00 44 ASP A CA 6
ATOM 10522 C C . ASP A 1 44 ? -12.439 13.996 -13.710 1.00 0.00 44 ASP A C 6
ATOM 10523 O O . ASP A 1 44 ? -13.583 13.978 -14.163 1.00 0.00 44 ASP A O 6
ATOM 10532 N N . GLN A 1 45 ? -12.128 13.526 -12.506 1.00 0.00 45 GLN A N 6
ATOM 10533 C CA . GLN A 1 45 ? -13.139 12.950 -11.627 1.00 0.00 45 GLN A CA 6
ATOM 10534 C C . GLN A 1 45 ? -13.268 13.760 -10.342 1.00 0.00 45 GLN A C 6
ATOM 10535 O O . GLN A 1 45 ? -12.274 14.232 -9.789 1.00 0.00 45 GLN A O 6
ATOM 10549 N N . LYS A 1 46 ? -14.500 13.919 -9.870 1.00 0.00 46 LYS A N 6
ATOM 10550 C CA . LYS A 1 46 ? -14.761 14.671 -8.648 1.00 0.00 46 LYS A CA 6
ATOM 10551 C C . LYS A 1 46 ? -15.440 13.793 -7.603 1.00 0.00 46 LYS A C 6
ATOM 10552 O O . LYS A 1 46 ? -16.118 12.822 -7.940 1.00 0.00 46 LYS A O 6
ATOM 10571 N N . ILE A 1 47 ? -15.255 14.141 -6.334 1.00 0.00 47 ILE A N 6
ATOM 10572 C CA . ILE A 1 47 ? -15.852 13.385 -5.240 1.00 0.00 47 ILE A CA 6
ATOM 10573 C C . ILE A 1 47 ? -16.807 14.253 -4.429 1.00 0.00 47 ILE A C 6
ATOM 10574 O O . ILE A 1 47 ? -17.895 13.815 -4.054 1.00 0.00 47 ILE A O 6
ATOM 10590 N N . VAL A 1 48 ? -16.394 15.488 -4.161 1.00 0.00 48 VAL A N 6
ATOM 10591 C CA . VAL A 1 48 ? -17.214 16.420 -3.397 1.00 0.00 48 VAL A CA 6
ATOM 10592 C C . VAL A 1 48 ? -16.703 17.849 -3.543 1.00 0.00 48 VAL A C 6
ATOM 10593 O O . VAL A 1 48 ? -15.497 18.083 -3.611 1.00 0.00 48 VAL A O 6
ATOM 10606 N N . GLU A 1 49 ? -17.629 18.801 -3.589 1.00 0.00 49 GLU A N 6
ATOM 10607 C CA . GLU A 1 49 ? -17.271 20.208 -3.728 1.00 0.00 49 GLU A CA 6
ATOM 10608 C C . GLU A 1 49 ? -17.820 21.026 -2.562 1.00 0.00 49 GLU A C 6
ATOM 10609 O O . GLU A 1 49 ? -18.982 20.885 -2.183 1.00 0.00 49 GLU A O 6
ATOM 10621 N N . TRP A 1 50 ? -16.974 21.880 -1.997 1.00 0.00 50 TRP A N 6
ATOM 10622 C CA . TRP A 1 50 ? -17.373 22.720 -0.874 1.00 0.00 50 TRP A CA 6
ATOM 10623 C C . TRP A 1 50 ? -17.295 24.197 -1.244 1.00 0.00 50 TRP A C 6
ATOM 10624 O O . TRP A 1 50 ? -16.211 24.781 -1.281 1.00 0.00 50 TRP A O 6
ATOM 10645 N N . ASP A 1 51 ? -18.449 24.796 -1.517 1.00 0.00 51 ASP A N 6
ATOM 10646 C CA . ASP A 1 51 ? -18.510 26.206 -1.883 1.00 0.00 51 ASP A CA 6
ATOM 10647 C C . ASP A 1 51 ? -18.712 27.080 -0.649 1.00 0.00 51 ASP A C 6
ATOM 10648 O O . ASP A 1 51 ? -19.707 27.795 -0.538 1.00 0.00 51 ASP A O 6
ATOM 10657 N N . SER A 1 52 ? -17.760 27.016 0.277 1.00 0.00 52 SER A N 6
ATOM 10658 C CA . SER A 1 52 ? -17.835 27.797 1.506 1.00 0.00 52 SER A CA 6
ATOM 10659 C C . SER A 1 52 ? -19.276 27.897 1.999 1.00 0.00 52 SER A C 6
ATOM 10660 O O . SER A 1 52 ? -19.658 28.878 2.637 1.00 0.00 52 SER A O 6
ATOM 10668 N N . ARG A 1 53 ? -20.070 26.875 1.698 1.00 0.00 53 ARG A N 6
ATOM 10669 C CA . ARG A 1 53 ? -21.468 26.848 2.108 1.00 0.00 53 ARG A CA 6
ATOM 10670 C C . ARG A 1 53 ? -21.841 25.482 2.679 1.00 0.00 53 ARG A C 6
ATOM 10671 O O . ARG A 1 53 ? -22.003 25.326 3.889 1.00 0.00 53 ARG A O 6
ATOM 10692 N N . LYS A 1 54 ? -21.974 24.496 1.799 1.00 0.00 54 LYS A N 6
ATOM 10693 C CA . LYS A 1 54 ? -22.327 23.143 2.213 1.00 0.00 54 LYS A CA 6
ATOM 10694 C C . LYS A 1 54 ? -21.753 22.111 1.247 1.00 0.00 54 LYS A C 6
ATOM 10695 O O . LYS A 1 54 ? -21.837 22.273 0.030 1.00 0.00 54 LYS A O 6
ATOM 10714 N N . SER A 1 55 ? -21.172 21.050 1.798 1.00 0.00 55 SER A N 6
ATOM 10715 C CA . SER A 1 55 ? -20.583 19.993 0.984 1.00 0.00 55 SER A CA 6
ATOM 10716 C C . SER A 1 55 ? -21.505 19.620 -0.173 1.00 0.00 55 SER A C 6
ATOM 10717 O O . SER A 1 55 ? -22.717 19.487 0.001 1.00 0.00 55 SER A O 6
ATOM 10725 N N . LYS A 1 56 ? -20.923 19.453 -1.355 1.00 0.00 56 LYS A N 6
ATOM 10726 C CA . LYS A 1 56 ? -21.689 19.094 -2.543 1.00 0.00 56 LYS A CA 6
ATOM 10727 C C . LYS A 1 56 ? -21.335 17.688 -3.014 1.00 0.00 56 LYS A C 6
ATOM 10728 O O . LYS A 1 56 ? -20.510 17.512 -3.911 1.00 0.00 56 LYS A O 6
ATOM 10747 N N . TYR A 1 57 ? -21.965 16.689 -2.405 1.00 0.00 57 TYR A N 6
ATOM 10748 C CA . TYR A 1 57 ? -21.716 15.297 -2.763 1.00 0.00 57 TYR A CA 6
ATOM 10749 C C . TYR A 1 57 ? -22.227 14.996 -4.168 1.00 0.00 57 TYR A C 6
ATOM 10750 O O . TYR A 1 57 ? -23.422 15.101 -4.443 1.00 0.00 57 TYR A O 6
ATOM 10768 N N . PHE A 1 58 ? -21.312 14.619 -5.055 1.00 0.00 58 PHE A N 6
ATOM 10769 C CA . PHE A 1 58 ? -21.668 14.302 -6.433 1.00 0.00 58 PHE A CA 6
ATOM 10770 C C . PHE A 1 58 ? -21.972 12.815 -6.588 1.00 0.00 58 PHE A C 6
ATOM 10771 O O . PHE A 1 58 ? -21.190 11.964 -6.165 1.00 0.00 58 PHE A O 6
ATOM 10788 N N . GLU A 1 59 ? -23.114 12.511 -7.196 1.00 0.00 59 GLU A N 6
ATOM 10789 C CA . GLU A 1 59 ? -23.523 11.127 -7.405 1.00 0.00 59 GLU A CA 6
ATOM 10790 C C . GLU A 1 59 ? -22.317 10.244 -7.711 1.00 0.00 59 GLU A C 6
ATOM 10791 O O . GLU A 1 59 ? -21.785 10.263 -8.821 1.00 0.00 59 GLU A O 6
ATOM 10803 N N . SER A 1 60 ? -21.890 9.470 -6.717 1.00 0.00 60 SER A N 6
ATOM 10804 C CA . SER A 1 60 ? -20.743 8.583 -6.878 1.00 0.00 60 SER A CA 6
ATOM 10805 C C . SER A 1 60 ? -20.634 7.619 -5.701 1.00 0.00 60 SER A C 6
ATOM 10806 O O . SER A 1 60 ? -21.020 7.944 -4.578 1.00 0.00 60 SER A O 6
ATOM 10814 N N . LYS A 1 61 ? -20.106 6.429 -5.966 1.00 0.00 61 LYS A N 6
ATOM 10815 C CA . LYS A 1 61 ? -19.943 5.415 -4.931 1.00 0.00 61 LYS A CA 6
ATOM 10816 C C . LYS A 1 61 ? -19.589 6.056 -3.593 1.00 0.00 61 LYS A C 6
ATOM 10817 O O . LYS A 1 61 ? -20.362 5.988 -2.637 1.00 0.00 61 LYS A O 6
ATOM 10836 N N . PHE A 1 62 ? -18.417 6.680 -3.532 1.00 0.00 62 PHE A N 6
ATOM 10837 C CA . PHE A 1 62 ? -17.961 7.334 -2.311 1.00 0.00 62 PHE A CA 6
ATOM 10838 C C . PHE A 1 62 ? -19.135 7.943 -1.549 1.00 0.00 62 PHE A C 6
ATOM 10839 O O . PHE A 1 62 ? -19.211 7.848 -0.324 1.00 0.00 62 PHE A O 6
ATOM 10856 N N . LYS A 1 63 ? -20.048 8.569 -2.284 1.00 0.00 63 LYS A N 6
ATOM 10857 C CA . LYS A 1 63 ? -21.219 9.194 -1.681 1.00 0.00 63 LYS A CA 6
ATOM 10858 C C . LYS A 1 63 ? -21.991 8.193 -0.826 1.00 0.00 63 LYS A C 6
ATOM 10859 O O . LYS A 1 63 ? -22.535 7.215 -1.338 1.00 0.00 63 LYS A O 6
ATOM 10878 N N . GLY A 1 64 ? -22.034 8.444 0.478 1.00 0.00 64 GLY A N 6
ATOM 10879 C CA . GLY A 1 64 ? -22.743 7.557 1.382 1.00 0.00 64 GLY A CA 6
ATOM 10880 C C . GLY A 1 64 ? -21.860 7.046 2.503 1.00 0.00 64 GLY A C 6
ATOM 10881 O O . GLY A 1 64 ? -22.300 6.935 3.648 1.00 0.00 64 GLY A O 6
ATOM 10885 N N . ARG A 1 65 ? -20.611 6.732 2.175 1.00 0.00 65 ARG A N 6
ATOM 10886 C CA . ARG A 1 65 ? -19.665 6.227 3.163 1.00 0.00 65 ARG A CA 6
ATOM 10887 C C . ARG A 1 65 ? -18.629 7.289 3.516 1.00 0.00 65 ARG A C 6
ATOM 10888 O O . ARG A 1 65 ? -18.381 7.564 4.690 1.00 0.00 65 ARG A O 6
ATOM 10909 N N . VAL A 1 66 ? -18.025 7.884 2.492 1.00 0.00 66 VAL A N 6
ATOM 10910 C CA . VAL A 1 66 ? -17.016 8.917 2.694 1.00 0.00 66 VAL A CA 6
ATOM 10911 C C . VAL A 1 66 ? -17.567 10.068 3.527 1.00 0.00 66 VAL A C 6
ATOM 10912 O O . VAL A 1 66 ? -18.781 10.231 3.653 1.00 0.00 66 VAL A O 6
ATOM 10925 N N . ARG A 1 67 ? -16.668 10.866 4.093 1.00 0.00 67 ARG A N 6
ATOM 10926 C CA . ARG A 1 67 ? -17.064 12.003 4.915 1.00 0.00 67 ARG A CA 6
ATOM 10927 C C . ARG A 1 67 ? -16.033 13.124 4.826 1.00 0.00 67 ARG A C 6
ATOM 10928 O O . ARG A 1 67 ? -14.863 12.935 5.164 1.00 0.00 67 ARG A O 6
ATOM 10949 N N . LEU A 1 68 ? -16.473 14.291 4.369 1.00 0.00 68 LEU A N 6
ATOM 10950 C CA . LEU A 1 68 ? -15.588 15.443 4.234 1.00 0.00 68 LEU A CA 6
ATOM 10951 C C . LEU A 1 68 ? -15.757 16.399 5.411 1.00 0.00 68 LEU A C 6
ATOM 10952 O O . LEU A 1 68 ? -16.875 16.663 5.853 1.00 0.00 68 LEU A O 6
ATOM 10968 N N . ASP A 1 69 ? -14.640 16.916 5.911 1.00 0.00 69 ASP A N 6
ATOM 10969 C CA . ASP A 1 69 ? -14.664 17.846 7.034 1.00 0.00 69 ASP A CA 6
ATOM 10970 C C . ASP A 1 69 ? -14.262 19.248 6.588 1.00 0.00 69 ASP A C 6
ATOM 10971 O O . ASP A 1 69 ? -13.105 19.514 6.260 1.00 0.00 69 ASP A O 6
ATOM 10980 N N . PRO A 1 70 ? -15.238 20.168 6.572 1.00 0.00 70 PRO A N 6
ATOM 10981 C CA . PRO A 1 70 ? -15.010 21.558 6.167 1.00 0.00 70 PRO A CA 6
ATOM 10982 C C . PRO A 1 70 ? -14.168 22.326 7.180 1.00 0.00 70 PRO A C 6
ATOM 10983 O O . PRO A 1 70 ? -13.875 23.506 6.989 1.00 0.00 70 PRO A O 6
ATOM 10994 N N . GLN A 1 71 ? -13.782 21.649 8.257 1.00 0.00 71 GLN A N 6
ATOM 10995 C CA . GLN A 1 71 ? -12.973 22.270 9.300 1.00 0.00 71 GLN A CA 6
ATOM 10996 C C . GLN A 1 71 ? -11.486 22.134 8.989 1.00 0.00 71 GLN A C 6
ATOM 10997 O O . GLN A 1 71 ? -10.739 23.110 9.045 1.00 0.00 71 GLN A O 6
ATOM 11011 N N . SER A 1 72 ? -11.064 20.917 8.661 1.00 0.00 72 SER A N 6
ATOM 11012 C CA . SER A 1 72 ? -9.665 20.652 8.345 1.00 0.00 72 SER A CA 6
ATOM 11013 C C . SER A 1 72 ? -9.481 20.419 6.849 1.00 0.00 72 SER A C 6
ATOM 11014 O O . SER A 1 72 ? -8.399 20.637 6.304 1.00 0.00 72 SER A O 6
ATOM 11022 N N . GLY A 1 73 ? -10.546 19.974 6.190 1.00 0.00 73 GLY A N 6
ATOM 11023 C CA . GLY A 1 73 ? -10.482 19.718 4.763 1.00 0.00 73 GLY A CA 6
ATOM 11024 C C . GLY A 1 73 ? -9.968 18.328 4.446 1.00 0.00 73 GLY A C 6
ATOM 11025 O O . GLY A 1 73 ? -9.302 18.122 3.431 1.00 0.00 73 GLY A O 6
ATOM 11029 N N . ALA A 1 74 ? -10.275 17.372 5.316 1.00 0.00 74 ALA A N 6
ATOM 11030 C CA . ALA A 1 74 ? -9.839 15.995 5.123 1.00 0.00 74 ALA A CA 6
ATOM 11031 C C . ALA A 1 74 ? -11.002 15.105 4.697 1.00 0.00 74 ALA A C 6
ATOM 11032 O O . ALA A 1 74 ? -12.136 15.295 5.139 1.00 0.00 74 ALA A O 6
ATOM 11039 N N . LEU A 1 75 ? -10.714 14.136 3.836 1.00 0.00 75 LEU A N 6
ATOM 11040 C CA . LEU A 1 75 ? -11.737 13.217 3.349 1.00 0.00 75 LEU A CA 6
ATOM 11041 C C . LEU A 1 75 ? -11.489 11.803 3.864 1.00 0.00 75 LEU A C 6
ATOM 11042 O O . LEU A 1 75 ? -10.492 11.170 3.515 1.00 0.00 75 LEU A O 6
ATOM 11058 N N . TYR A 1 76 ? -12.402 11.313 4.695 1.00 0.00 76 TYR A N 6
ATOM 11059 C CA . TYR A 1 76 ? -12.282 9.974 5.260 1.00 0.00 76 TYR A CA 6
ATOM 11060 C C . TYR A 1 76 ? -13.131 8.976 4.478 1.00 0.00 76 TYR A C 6
ATOM 11061 O O . TYR A 1 76 ? -14.350 9.123 4.382 1.00 0.00 76 TYR A O 6
ATOM 11079 N N . ILE A 1 77 ? -12.478 7.961 3.923 1.00 0.00 77 ILE A N 6
ATOM 11080 C CA . ILE A 1 77 ? -13.173 6.937 3.152 1.00 0.00 77 ILE A CA 6
ATOM 11081 C C . ILE A 1 77 ? -13.220 5.615 3.911 1.00 0.00 77 ILE A C 6
ATOM 11082 O O . ILE A 1 77 ? -12.215 5.168 4.464 1.00 0.00 77 ILE A O 6
ATOM 11098 N N . SER A 1 78 ? -14.394 4.992 3.932 1.00 0.00 78 SER A N 6
ATOM 11099 C CA . SER A 1 78 ? -14.574 3.722 4.624 1.00 0.00 78 SER A CA 6
ATOM 11100 C C . SER A 1 78 ? -14.666 2.569 3.629 1.00 0.00 78 SER A C 6
ATOM 11101 O O . SER A 1 78 ? -15.014 2.765 2.464 1.00 0.00 78 SER A O 6
ATOM 11109 N N . LYS A 1 79 ? -14.351 1.366 4.096 1.00 0.00 79 LYS A N 6
ATOM 11110 C CA . LYS A 1 79 ? -14.398 0.179 3.250 1.00 0.00 79 LYS A CA 6
ATOM 11111 C C . LYS A 1 79 ? -13.876 0.488 1.851 1.00 0.00 79 LYS A C 6
ATOM 11112 O O . LYS A 1 79 ? -14.470 0.081 0.852 1.00 0.00 79 LYS A O 6
ATOM 11131 N N . VAL A 1 80 ? -12.761 1.208 1.786 1.00 0.00 80 VAL A N 6
ATOM 11132 C CA . VAL A 1 80 ? -12.157 1.569 0.509 1.00 0.00 80 VAL A CA 6
ATOM 11133 C C . VAL A 1 80 ? -12.053 0.358 -0.411 1.00 0.00 80 VAL A C 6
ATOM 11134 O O . VAL A 1 80 ? -12.325 -0.770 -0.001 1.00 0.00 80 VAL A O 6
ATOM 11147 N N . GLN A 1 81 ? -11.656 0.600 -1.657 1.00 0.00 81 GLN A N 6
ATOM 11148 C CA . GLN A 1 81 ? -11.516 -0.472 -2.635 1.00 0.00 81 GLN A CA 6
ATOM 11149 C C . GLN A 1 81 ? -10.197 -0.350 -3.391 1.00 0.00 81 GLN A C 6
ATOM 11150 O O . GLN A 1 81 ? -9.723 0.754 -3.660 1.00 0.00 81 GLN A O 6
ATOM 11164 N N . LYS A 1 82 ? -9.608 -1.491 -3.732 1.00 0.00 82 LYS A N 6
ATOM 11165 C CA . LYS A 1 82 ? -8.344 -1.514 -4.458 1.00 0.00 82 LYS A CA 6
ATOM 11166 C C . LYS A 1 82 ? -8.304 -0.415 -5.514 1.00 0.00 82 LYS A C 6
ATOM 11167 O O . LYS A 1 82 ? -7.313 0.304 -5.637 1.00 0.00 82 LYS A O 6
ATOM 11186 N N . GLU A 1 83 ? -9.388 -0.290 -6.274 1.00 0.00 83 GLU A N 6
ATOM 11187 C CA . GLU A 1 83 ? -9.475 0.723 -7.319 1.00 0.00 83 GLU A CA 6
ATOM 11188 C C . GLU A 1 83 ? -9.177 2.111 -6.758 1.00 0.00 83 GLU A C 6
ATOM 11189 O O . GLU A 1 83 ? -8.487 2.912 -7.389 1.00 0.00 83 GLU A O 6
ATOM 11201 N N . ASP A 1 84 ? -9.703 2.387 -5.570 1.00 0.00 84 ASP A N 6
ATOM 11202 C CA . ASP A 1 84 ? -9.494 3.677 -4.923 1.00 0.00 84 ASP A CA 6
ATOM 11203 C C . ASP A 1 84 ? -8.096 4.212 -5.217 1.00 0.00 84 ASP A C 6
ATOM 11204 O O . ASP A 1 84 ? -7.912 5.409 -5.438 1.00 0.00 84 ASP A O 6
ATOM 11213 N N . ASN A 1 85 ? -7.113 3.318 -5.217 1.00 0.00 85 ASN A N 6
ATOM 11214 C CA . ASN A 1 85 ? -5.731 3.700 -5.482 1.00 0.00 85 ASN A CA 6
ATOM 11215 C C . ASN A 1 85 ? -5.634 4.551 -6.744 1.00 0.00 85 ASN A C 6
ATOM 11216 O O . ASN A 1 85 ? -5.806 4.052 -7.856 1.00 0.00 85 ASN A O 6
ATOM 11227 N N . SER A 1 86 ? -5.358 5.839 -6.564 1.00 0.00 86 SER A N 6
ATOM 11228 C CA . SER A 1 86 ? -5.242 6.761 -7.688 1.00 0.00 86 SER A CA 6
ATOM 11229 C C . SER A 1 86 ? -4.560 8.057 -7.259 1.00 0.00 86 SER A C 6
ATOM 11230 O O . SER A 1 86 ? -4.249 8.250 -6.083 1.00 0.00 86 SER A O 6
ATOM 11238 N N . THR A 1 87 ? -4.331 8.944 -8.222 1.00 0.00 87 THR A N 6
ATOM 11239 C CA . THR A 1 87 ? -3.686 10.221 -7.947 1.00 0.00 87 THR A CA 6
ATOM 11240 C C . THR A 1 87 ? -4.713 11.290 -7.588 1.00 0.00 87 THR A C 6
ATOM 11241 O O . THR A 1 87 ? -5.155 12.053 -8.448 1.00 0.00 87 THR A O 6
ATOM 11252 N N . TYR A 1 88 ? -5.087 11.340 -6.315 1.00 0.00 88 TYR A N 6
ATOM 11253 C CA . TYR A 1 88 ? -6.064 12.315 -5.844 1.00 0.00 88 TYR A CA 6
ATOM 11254 C C . TYR A 1 88 ? -5.545 13.738 -6.026 1.00 0.00 88 TYR A C 6
ATOM 11255 O O . TYR A 1 88 ? -4.356 14.005 -5.845 1.00 0.00 88 TYR A O 6
ATOM 11273 N N . ILE A 1 89 ? -6.445 14.647 -6.384 1.00 0.00 89 ILE A N 6
ATOM 11274 C CA . ILE A 1 89 ? -6.079 16.043 -6.590 1.00 0.00 89 ILE A CA 6
ATOM 11275 C C . ILE A 1 89 ? -7.062 16.977 -5.892 1.00 0.00 89 ILE A C 6
ATOM 11276 O O . ILE A 1 89 ? -8.203 17.131 -6.326 1.00 0.00 89 ILE A O 6
ATOM 11292 N N . MET A 1 90 ? -6.611 17.600 -4.807 1.00 0.00 90 MET A N 6
ATOM 11293 C CA . MET A 1 90 ? -7.450 18.521 -4.051 1.00 0.00 90 MET A CA 6
ATOM 11294 C C . MET A 1 90 ? -7.235 19.958 -4.515 1.00 0.00 90 MET A C 6
ATOM 11295 O O . MET A 1 90 ? -6.131 20.494 -4.416 1.00 0.00 90 MET A O 6
ATOM 11309 N N . ARG A 1 91 ? -8.296 20.577 -5.022 1.00 0.00 91 ARG A N 6
ATOM 11310 C CA . ARG A 1 91 ? -8.223 21.951 -5.503 1.00 0.00 91 ARG A CA 6
ATOM 11311 C C . ARG A 1 91 ? -8.870 22.910 -4.509 1.00 0.00 91 ARG A C 6
ATOM 11312 O O . ARG A 1 91 ? -10.003 22.700 -4.075 1.00 0.00 91 ARG A O 6
ATOM 11333 N N . VAL A 1 92 ? -8.143 23.965 -4.153 1.00 0.00 92 VAL A N 6
ATOM 11334 C CA . VAL A 1 92 ? -8.647 24.957 -3.210 1.00 0.00 92 VAL A CA 6
ATOM 11335 C C . VAL A 1 92 ? -8.486 26.369 -3.762 1.00 0.00 92 VAL A C 6
ATOM 11336 O O . VAL A 1 92 ? -7.369 26.836 -3.988 1.00 0.00 92 VAL A O 6
ATOM 11349 N N . LEU A 1 93 ? -9.609 27.046 -3.976 1.00 0.00 93 LEU A N 6
ATOM 11350 C CA . LEU A 1 93 ? -9.594 28.407 -4.501 1.00 0.00 93 LEU A CA 6
ATOM 11351 C C . LEU A 1 93 ? -9.213 29.406 -3.413 1.00 0.00 93 LEU A C 6
ATOM 11352 O O . LEU A 1 93 ? -9.926 29.563 -2.422 1.00 0.00 93 LEU A O 6
ATOM 11368 N N . LYS A 1 94 ? -8.084 30.080 -3.605 1.00 0.00 94 LYS A N 6
ATOM 11369 C CA . LYS A 1 94 ? -7.609 31.067 -2.643 1.00 0.00 94 LYS A CA 6
ATOM 11370 C C . LYS A 1 94 ? -8.398 32.367 -2.762 1.00 0.00 94 LYS A C 6
ATOM 11371 O O . LYS A 1 94 ? -9.077 32.604 -3.761 1.00 0.00 94 LYS A O 6
ATOM 11390 N N . LYS A 1 95 ? -8.304 33.206 -1.736 1.00 0.00 95 LYS A N 6
ATOM 11391 C CA . LYS A 1 95 ? -9.007 34.484 -1.726 1.00 0.00 95 LYS A CA 6
ATOM 11392 C C . LYS A 1 95 ? -8.476 35.406 -2.818 1.00 0.00 95 LYS A C 6
ATOM 11393 O O . LYS A 1 95 ? -9.244 35.971 -3.597 1.00 0.00 95 LYS A O 6
ATOM 11412 N N . THR A 1 96 ? -7.155 35.554 -2.871 1.00 0.00 96 THR A N 6
ATOM 11413 C CA . THR A 1 96 ? -6.521 36.407 -3.868 1.00 0.00 96 THR A CA 6
ATOM 11414 C C . THR A 1 96 ? -6.983 36.044 -5.275 1.00 0.00 96 THR A C 6
ATOM 11415 O O . THR A 1 96 ? -6.872 36.847 -6.201 1.00 0.00 96 THR A O 6
ATOM 11426 N N . GLY A 1 97 ? -7.501 34.830 -5.429 1.00 0.00 97 GLY A N 6
ATOM 11427 C CA . GLY A 1 97 ? -7.972 34.383 -6.727 1.00 0.00 97 GLY A CA 6
ATOM 11428 C C . GLY A 1 97 ? -7.053 33.354 -7.355 1.00 0.00 97 GLY A C 6
ATOM 11429 O O . GLY A 1 97 ? -6.922 33.293 -8.576 1.00 0.00 97 GLY A O 6
ATOM 11433 N N . ASN A 1 98 ? -6.412 32.546 -6.516 1.00 0.00 98 ASN A N 6
ATOM 11434 C CA . ASN A 1 98 ? -5.497 31.516 -6.997 1.00 0.00 98 ASN A CA 6
ATOM 11435 C C . ASN A 1 98 ? -6.122 30.130 -6.867 1.00 0.00 98 ASN A C 6
ATOM 11436 O O . ASN A 1 98 ? -7.124 29.953 -6.175 1.00 0.00 98 ASN A O 6
ATOM 11447 N N . GLU A 1 99 ? -5.522 29.152 -7.538 1.00 0.00 99 GLU A N 6
ATOM 11448 C CA . GLU A 1 99 ? -6.021 27.782 -7.498 1.00 0.00 99 GLU A CA 6
ATOM 11449 C C . GLU A 1 99 ? -4.886 26.798 -7.227 1.00 0.00 99 GLU A C 6
ATOM 11450 O O . GLU A 1 99 ? -4.145 26.425 -8.137 1.00 0.00 99 GLU A O 6
ATOM 11462 N N . GLN A 1 100 ? -4.757 26.384 -5.971 1.00 0.00 100 GLN A N 6
ATOM 11463 C CA . GLN A 1 100 ? -3.712 25.444 -5.581 1.00 0.00 100 GLN A CA 6
ATOM 11464 C C . GLN A 1 100 ? -4.233 24.011 -5.601 1.00 0.00 100 GLN A C 6
ATOM 11465 O O . GLN A 1 100 ? -5.191 23.680 -4.903 1.00 0.00 100 GLN A O 6
ATOM 11479 N N . GLU A 1 101 ? -3.596 23.166 -6.405 1.00 0.00 101 GLU A N 6
ATOM 11480 C CA . GLU A 1 101 ? -3.997 21.769 -6.516 1.00 0.00 101 GLU A CA 6
ATOM 11481 C C . GLU A 1 101 ? -2.918 20.847 -5.955 1.00 0.00 101 GLU A C 6
ATOM 11482 O O . GLU A 1 101 ? -1.750 20.941 -6.331 1.00 0.00 101 GLU A O 6
ATOM 11494 N N . TRP A 1 102 ? -3.319 19.957 -5.055 1.00 0.00 102 TRP A N 6
ATOM 11495 C CA . TRP A 1 102 ? -2.386 19.018 -4.441 1.00 0.00 102 TRP A CA 6
ATOM 11496 C C . TRP A 1 102 ? -2.402 17.680 -5.171 1.00 0.00 102 TRP A C 6
ATOM 11497 O O . TRP A 1 102 ? -3.119 17.507 -6.157 1.00 0.00 102 TRP A O 6
ATOM 11518 N N . LYS A 1 103 ? -1.608 16.734 -4.681 1.00 0.00 103 LYS A N 6
ATOM 11519 C CA . LYS A 1 103 ? -1.532 15.409 -5.286 1.00 0.00 103 LYS A CA 6
ATOM 11520 C C . LYS A 1 103 ? -1.266 14.343 -4.228 1.00 0.00 103 LYS A C 6
ATOM 11521 O O . LYS A 1 103 ? -0.309 14.442 -3.459 1.00 0.00 103 LYS A O 6
ATOM 11540 N N . ILE A 1 104 ? -2.118 13.323 -4.195 1.00 0.00 104 ILE A N 6
ATOM 11541 C CA . ILE A 1 104 ? -1.973 12.238 -3.233 1.00 0.00 104 ILE A CA 6
ATOM 11542 C C . ILE A 1 104 ? -2.144 10.880 -3.906 1.00 0.00 104 ILE A C 6
ATOM 11543 O O . ILE A 1 104 ? -3.260 10.470 -4.227 1.00 0.00 104 ILE A O 6
ATOM 11559 N N . LYS A 1 105 ? -1.032 10.186 -4.116 1.00 0.00 105 LYS A N 6
ATOM 11560 C CA . LYS A 1 105 ? -1.057 8.872 -4.748 1.00 0.00 105 LYS A CA 6
ATOM 11561 C C . LYS A 1 105 ? -1.426 7.789 -3.739 1.00 0.00 105 LYS A C 6
ATOM 11562 O O . LYS A 1 105 ? -0.556 7.220 -3.079 1.00 0.00 105 LYS A O 6
ATOM 11581 N N . LEU A 1 106 ? -2.719 7.510 -3.624 1.00 0.00 106 LEU A N 6
ATOM 11582 C CA . LEU A 1 106 ? -3.203 6.494 -2.696 1.00 0.00 106 LEU A CA 6
ATOM 11583 C C . LEU A 1 106 ? -2.709 5.108 -3.099 1.00 0.00 106 LEU A C 6
ATOM 11584 O O . LEU A 1 106 ? -2.880 4.687 -4.242 1.00 0.00 106 LEU A O 6
ATOM 11600 N N . GLN A 1 107 ? -2.098 4.405 -2.151 1.00 0.00 107 GLN A N 6
ATOM 11601 C CA . GLN A 1 107 ? -1.580 3.066 -2.408 1.00 0.00 107 GLN A CA 6
ATOM 11602 C C . GLN A 1 107 ? -2.286 2.033 -1.536 1.00 0.00 107 GLN A C 6
ATOM 11603 O O . GLN A 1 107 ? -2.031 1.940 -0.335 1.00 0.00 107 GLN A O 6
ATOM 11617 N N . VAL A 1 108 ? -3.176 1.258 -2.148 1.00 0.00 108 VAL A N 6
ATOM 11618 C CA . VAL A 1 108 ? -3.919 0.231 -1.427 1.00 0.00 108 VAL A CA 6
ATOM 11619 C C . VAL A 1 108 ? -3.176 -1.101 -1.447 1.00 0.00 108 VAL A C 6
ATOM 11620 O O . VAL A 1 108 ? -2.588 -1.481 -2.460 1.00 0.00 108 VAL A O 6
ATOM 11633 N N . LEU A 1 109 ? -3.207 -1.806 -0.322 1.00 0.00 109 LEU A N 6
ATOM 11634 C CA . LEU A 1 109 ? -2.537 -3.097 -0.209 1.00 0.00 109 LEU A CA 6
ATOM 11635 C C . LEU A 1 109 ? -3.529 -4.194 0.163 1.00 0.00 109 LEU A C 6
ATOM 11636 O O . LEU A 1 109 ? -4.677 -3.916 0.510 1.00 0.00 109 LEU A O 6
ATOM 11652 N N . ASP A 1 110 ? -3.077 -5.442 0.090 1.00 0.00 110 ASP A N 6
ATOM 11653 C CA . ASP A 1 110 ? -3.924 -6.582 0.422 1.00 0.00 110 ASP A CA 6
ATOM 11654 C C . ASP A 1 110 ? -3.567 -7.142 1.795 1.00 0.00 110 ASP A C 6
ATOM 11655 O O . ASP A 1 110 ? -2.397 -7.260 2.160 1.00 0.00 110 ASP A O 6
ATOM 11664 N N . PRO A 1 111 ? -4.598 -7.494 2.577 1.00 0.00 111 PRO A N 6
ATOM 11665 C CA . PRO A 1 111 ? -4.418 -8.047 3.923 1.00 0.00 111 PRO A CA 6
ATOM 11666 C C . PRO A 1 111 ? -3.829 -9.453 3.898 1.00 0.00 111 PRO A C 6
ATOM 11667 O O . PRO A 1 111 ? -2.862 -9.745 4.603 1.00 0.00 111 PRO A O 6
ATOM 11678 N N . VAL A 1 112 ? -4.417 -10.322 3.082 1.00 0.00 112 VAL A N 6
ATOM 11679 C CA . VAL A 1 112 ? -3.949 -11.698 2.964 1.00 0.00 112 VAL A CA 6
ATOM 11680 C C . VAL A 1 112 ? -2.431 -11.774 3.083 1.00 0.00 112 VAL A C 6
ATOM 11681 O O . VAL A 1 112 ? -1.692 -11.120 2.348 1.00 0.00 112 VAL A O 6
ATOM 11694 N N . PRO A 1 113 ? -1.952 -12.593 4.032 1.00 0.00 113 PRO A N 6
ATOM 11695 C CA . PRO A 1 113 ? -0.518 -12.775 4.270 1.00 0.00 113 PRO A CA 6
ATOM 11696 C C . PRO A 1 113 ? 0.167 -13.531 3.136 1.00 0.00 113 PRO A C 6
ATOM 11697 O O . PRO A 1 113 ? -0.430 -13.769 2.086 1.00 0.00 113 PRO A O 6
ATOM 11708 N N . LYS A 1 114 ? 1.423 -13.906 3.354 1.00 0.00 114 LYS A N 6
ATOM 11709 C CA . LYS A 1 114 ? 2.189 -14.636 2.351 1.00 0.00 114 LYS A CA 6
ATOM 11710 C C . LYS A 1 114 ? 2.851 -15.867 2.963 1.00 0.00 114 LYS A C 6
ATOM 11711 O O . LYS A 1 114 ? 3.419 -15.818 4.054 1.00 0.00 114 LYS A O 6
ATOM 11730 N N . PRO A 1 115 ? 2.780 -16.997 2.244 1.00 0.00 115 PRO A N 6
ATOM 11731 C CA . PRO A 1 115 ? 3.369 -18.261 2.695 1.00 0.00 115 PRO A CA 6
ATOM 11732 C C . PRO A 1 115 ? 4.893 -18.229 2.676 1.00 0.00 115 PRO A C 6
ATOM 11733 O O . PRO A 1 115 ? 5.499 -17.447 1.944 1.00 0.00 115 PRO A O 6
ATOM 11744 N N . VAL A 1 116 ? 5.508 -19.086 3.485 1.00 0.00 116 VAL A N 6
ATOM 11745 C CA . VAL A 1 116 ? 6.963 -19.157 3.560 1.00 0.00 116 VAL A CA 6
ATOM 11746 C C . VAL A 1 116 ? 7.521 -20.112 2.511 1.00 0.00 116 VAL A C 6
ATOM 11747 O O . VAL A 1 116 ? 7.529 -21.328 2.706 1.00 0.00 116 VAL A O 6
ATOM 11760 N N . ILE A 1 117 ? 7.987 -19.554 1.399 1.00 0.00 117 ILE A N 6
ATOM 11761 C CA . ILE A 1 117 ? 8.548 -20.356 0.319 1.00 0.00 117 ILE A CA 6
ATOM 11762 C C . ILE A 1 117 ? 9.900 -20.941 0.715 1.00 0.00 117 ILE A C 6
ATOM 11763 O O . ILE A 1 117 ? 10.882 -20.215 0.873 1.00 0.00 117 ILE A O 6
ATOM 11779 N N . LYS A 1 118 ? 9.944 -22.260 0.873 1.00 0.00 118 LYS A N 6
ATOM 11780 C CA . LYS A 1 118 ? 11.175 -22.946 1.247 1.00 0.00 118 LYS A CA 6
ATOM 11781 C C . LYS A 1 118 ? 11.346 -24.233 0.447 1.00 0.00 118 LYS A C 6
ATOM 11782 O O . LYS A 1 118 ? 10.365 -24.882 0.082 1.00 0.00 118 LYS A O 6
ATOM 11801 N N . ILE A 1 119 ? 12.595 -24.596 0.179 1.00 0.00 119 ILE A N 6
ATOM 11802 C CA . ILE A 1 119 ? 12.893 -25.807 -0.575 1.00 0.00 119 ILE A CA 6
ATOM 11803 C C . ILE A 1 119 ? 13.556 -26.857 0.310 1.00 0.00 119 ILE A C 6
ATOM 11804 O O . ILE A 1 119 ? 14.065 -26.544 1.385 1.00 0.00 119 ILE A O 6
ATOM 11820 N N . GLU A 1 120 ? 13.549 -28.104 -0.153 1.00 0.00 120 GLU A N 6
ATOM 11821 C CA . GLU A 1 120 ? 14.151 -29.199 0.597 1.00 0.00 120 GLU A CA 6
ATOM 11822 C C . GLU A 1 120 ? 15.518 -29.563 0.025 1.00 0.00 120 GLU A C 6
ATOM 11823 O O . GLU A 1 120 ? 15.769 -29.395 -1.169 1.00 0.00 120 GLU A O 6
ATOM 11835 N N . LYS A 1 121 ? 16.399 -30.063 0.885 1.00 0.00 121 LYS A N 6
ATOM 11836 C CA . LYS A 1 121 ? 17.741 -30.452 0.467 1.00 0.00 121 LYS A CA 6
ATOM 11837 C C . LYS A 1 121 ? 17.786 -31.930 0.090 1.00 0.00 121 LYS A C 6
ATOM 11838 O O . LYS A 1 121 ? 18.763 -32.402 -0.492 1.00 0.00 121 LYS A O 6
ATOM 11857 N N . GLY A 1 1 ? 8.320 0.855 -4.665 1.00 0.00 1 GLY A N 7
ATOM 11858 C CA . GLY A 1 1 ? 7.976 1.852 -3.668 1.00 0.00 1 GLY A CA 7
ATOM 11859 C C . GLY A 1 1 ? 9.081 2.867 -3.457 1.00 0.00 1 GLY A C 7
ATOM 11860 O O . GLY A 1 1 ? 10.244 2.502 -3.286 1.00 0.00 1 GLY A O 7
ATOM 11864 N N . SER A 1 2 ? 8.718 4.146 -3.471 1.00 0.00 2 SER A N 7
ATOM 11865 C CA . SER A 1 2 ? 9.689 5.218 -3.285 1.00 0.00 2 SER A CA 7
ATOM 11866 C C . SER A 1 2 ? 9.345 6.056 -2.058 1.00 0.00 2 SER A C 7
ATOM 11867 O O . SER A 1 2 ? 8.254 5.940 -1.499 1.00 0.00 2 SER A O 7
ATOM 11875 N N . SER A 1 3 ? 10.284 6.900 -1.643 1.00 0.00 3 SER A N 7
ATOM 11876 C CA . SER A 1 3 ? 10.083 7.756 -0.479 1.00 0.00 3 SER A CA 7
ATOM 11877 C C . SER A 1 3 ? 9.994 9.222 -0.891 1.00 0.00 3 SER A C 7
ATOM 11878 O O . SER A 1 3 ? 10.354 9.587 -2.010 1.00 0.00 3 SER A O 7
ATOM 11886 N N . GLY A 1 4 ? 9.510 10.059 0.022 1.00 0.00 4 GLY A N 7
ATOM 11887 C CA . GLY A 1 4 ? 9.381 11.475 -0.265 1.00 0.00 4 GLY A CA 7
ATOM 11888 C C . GLY A 1 4 ? 9.604 12.337 0.962 1.00 0.00 4 GLY A C 7
ATOM 11889 O O . GLY A 1 4 ? 8.669 12.949 1.478 1.00 0.00 4 GLY A O 7
ATOM 11893 N N . SER A 1 5 ? 10.847 12.385 1.432 1.00 0.00 5 SER A N 7
ATOM 11894 C CA . SER A 1 5 ? 11.189 13.174 2.610 1.00 0.00 5 SER A CA 7
ATOM 11895 C C . SER A 1 5 ? 10.611 14.583 2.506 1.00 0.00 5 SER A C 7
ATOM 11896 O O . SER A 1 5 ? 9.974 15.074 3.438 1.00 0.00 5 SER A O 7
ATOM 11904 N N . SER A 1 6 ? 10.840 15.227 1.366 1.00 0.00 6 SER A N 7
ATOM 11905 C CA . SER A 1 6 ? 10.346 16.580 1.141 1.00 0.00 6 SER A CA 7
ATOM 11906 C C . SER A 1 6 ? 8.919 16.731 1.657 1.00 0.00 6 SER A C 7
ATOM 11907 O O . SER A 1 6 ? 8.215 15.744 1.868 1.00 0.00 6 SER A O 7
ATOM 11915 N N . GLY A 1 7 ? 8.497 17.976 1.858 1.00 0.00 7 GLY A N 7
ATOM 11916 C CA . GLY A 1 7 ? 7.156 18.235 2.348 1.00 0.00 7 GLY A CA 7
ATOM 11917 C C . GLY A 1 7 ? 6.647 19.605 1.946 1.00 0.00 7 GLY A C 7
ATOM 11918 O O . GLY A 1 7 ? 5.904 20.241 2.694 1.00 0.00 7 GLY A O 7
ATOM 11922 N N . GLN A 1 8 ? 7.048 20.061 0.764 1.00 0.00 8 GLN A N 7
ATOM 11923 C CA . GLN A 1 8 ? 6.629 21.366 0.267 1.00 0.00 8 GLN A CA 7
ATOM 11924 C C . GLN A 1 8 ? 6.510 21.357 -1.253 1.00 0.00 8 GLN A C 7
ATOM 11925 O O . GLN A 1 8 ? 7.510 21.264 -1.964 1.00 0.00 8 GLN A O 7
ATOM 11939 N N . GLY A 1 9 ? 5.278 21.454 -1.746 1.00 0.00 9 GLY A N 7
ATOM 11940 C CA . GLY A 1 9 ? 5.051 21.455 -3.180 1.00 0.00 9 GLY A CA 7
ATOM 11941 C C . GLY A 1 9 ? 5.599 20.212 -3.854 1.00 0.00 9 GLY A C 7
ATOM 11942 O O . GLY A 1 9 ? 6.353 20.305 -4.823 1.00 0.00 9 GLY A O 7
ATOM 11946 N N . HIS A 1 10 ? 5.221 19.046 -3.340 1.00 0.00 10 HIS A N 7
ATOM 11947 C CA . HIS A 1 10 ? 5.681 17.780 -3.898 1.00 0.00 10 HIS A CA 7
ATOM 11948 C C . HIS A 1 10 ? 4.533 16.779 -3.992 1.00 0.00 10 HIS A C 7
ATOM 11949 O O . HIS A 1 10 ? 3.426 17.042 -3.521 1.00 0.00 10 HIS A O 7
ATOM 11964 N N . LEU A 1 11 ? 4.804 15.631 -4.604 1.00 0.00 11 LEU A N 7
ATOM 11965 C CA . LEU A 1 11 ? 3.794 14.591 -4.760 1.00 0.00 11 LEU A CA 7
ATOM 11966 C C . LEU A 1 11 ? 3.743 13.691 -3.530 1.00 0.00 11 LEU A C 7
ATOM 11967 O O . LEU A 1 11 ? 4.754 13.116 -3.127 1.00 0.00 11 LEU A O 7
ATOM 11983 N N . VAL A 1 12 ? 2.559 13.572 -2.938 1.00 0.00 12 VAL A N 7
ATOM 11984 C CA . VAL A 1 12 ? 2.376 12.739 -1.755 1.00 0.00 12 VAL A CA 7
ATOM 11985 C C . VAL A 1 12 ? 2.035 11.304 -2.141 1.00 0.00 12 VAL A C 7
ATOM 11986 O O . VAL A 1 12 ? 1.134 11.063 -2.945 1.00 0.00 12 VAL A O 7
ATOM 11999 N N . HIS A 1 13 ? 2.762 10.354 -1.562 1.00 0.00 13 HIS A N 7
ATOM 12000 C CA . HIS A 1 13 ? 2.537 8.940 -1.845 1.00 0.00 13 HIS A CA 7
ATOM 12001 C C . HIS A 1 13 ? 2.147 8.188 -0.576 1.00 0.00 13 HIS A C 7
ATOM 12002 O O . HIS A 1 13 ? 3.007 7.772 0.200 1.00 0.00 13 HIS A O 7
ATOM 12017 N N . MET A 1 14 ? 0.845 8.019 -0.371 1.00 0.00 14 MET A N 7
ATOM 12018 C CA . MET A 1 14 ? 0.341 7.316 0.804 1.00 0.00 14 MET A CA 7
ATOM 12019 C C . MET A 1 14 ? 0.011 5.865 0.470 1.00 0.00 14 MET A C 7
ATOM 12020 O O . MET A 1 14 ? -0.236 5.524 -0.688 1.00 0.00 14 MET A O 7
ATOM 12034 N N . THR A 1 15 ? 0.008 5.013 1.490 1.00 0.00 15 THR A N 7
ATOM 12035 C CA . THR A 1 15 ? -0.290 3.599 1.305 1.00 0.00 15 THR A CA 7
ATOM 12036 C C . THR A 1 15 ? -0.986 3.018 2.530 1.00 0.00 15 THR A C 7
ATOM 12037 O O . THR A 1 15 ? -0.467 3.090 3.644 1.00 0.00 15 THR A O 7
ATOM 12048 N N . VAL A 1 16 ? -2.165 2.442 2.318 1.00 0.00 16 VAL A N 7
ATOM 12049 C CA . VAL A 1 16 ? -2.932 1.846 3.405 1.00 0.00 16 VAL A CA 7
ATOM 12050 C C . VAL A 1 16 ? -3.471 0.476 3.012 1.00 0.00 16 VAL A C 7
ATOM 12051 O O . VAL A 1 16 ? -3.408 0.083 1.847 1.00 0.00 16 VAL A O 7
ATOM 12064 N N . VAL A 1 17 ? -4.004 -0.248 3.991 1.00 0.00 17 VAL A N 7
ATOM 12065 C CA . VAL A 1 17 ? -4.556 -1.575 3.748 1.00 0.00 17 VAL A CA 7
ATOM 12066 C C . VAL A 1 17 ? -6.000 -1.489 3.265 1.00 0.00 17 VAL A C 7
ATOM 12067 O O . VAL A 1 17 ? -6.732 -0.568 3.626 1.00 0.00 17 VAL A O 7
ATOM 12080 N N . SER A 1 18 ? -6.402 -2.455 2.445 1.00 0.00 18 SER A N 7
ATOM 12081 C CA . SER A 1 18 ? -7.758 -2.487 1.910 1.00 0.00 18 SER A CA 7
ATOM 12082 C C . SER A 1 18 ? -8.775 -2.739 3.019 1.00 0.00 18 SER A C 7
ATOM 12083 O O . SER A 1 18 ? -8.475 -3.397 4.014 1.00 0.00 18 SER A O 7
ATOM 12091 N N . GLY A 1 19 ? -9.981 -2.208 2.839 1.00 0.00 19 GLY A N 7
ATOM 12092 C CA . GLY A 1 19 ? -11.025 -2.385 3.832 1.00 0.00 19 GLY A CA 7
ATOM 12093 C C . GLY A 1 19 ? -10.698 -1.700 5.144 1.00 0.00 19 GLY A C 7
ATOM 12094 O O . GLY A 1 19 ? -11.104 -2.162 6.211 1.00 0.00 19 GLY A O 7
ATOM 12098 N N . SER A 1 20 ? -9.962 -0.597 5.067 1.00 0.00 20 SER A N 7
ATOM 12099 C CA . SER A 1 20 ? -9.576 0.150 6.259 1.00 0.00 20 SER A CA 7
ATOM 12100 C C . SER A 1 20 ? -9.879 1.636 6.091 1.00 0.00 20 SER A C 7
ATOM 12101 O O . SER A 1 20 ? -9.654 2.209 5.026 1.00 0.00 20 SER A O 7
ATOM 12109 N N . ASN A 1 21 ? -10.391 2.253 7.151 1.00 0.00 21 ASN A N 7
ATOM 12110 C CA . ASN A 1 21 ? -10.725 3.672 7.122 1.00 0.00 21 ASN A CA 7
ATOM 12111 C C . ASN A 1 21 ? -9.475 4.521 6.914 1.00 0.00 21 ASN A C 7
ATOM 12112 O O . ASN A 1 21 ? -8.561 4.512 7.739 1.00 0.00 21 ASN A O 7
ATOM 12123 N N . VAL A 1 22 ? -9.442 5.256 5.807 1.00 0.00 22 VAL A N 7
ATOM 12124 C CA . VAL A 1 22 ? -8.306 6.113 5.491 1.00 0.00 22 VAL A CA 7
ATOM 12125 C C . VAL A 1 22 ? -8.597 7.566 5.848 1.00 0.00 22 VAL A C 7
ATOM 12126 O O . VAL A 1 22 ? -9.713 7.910 6.237 1.00 0.00 22 VAL A O 7
ATOM 12139 N N . THR A 1 23 ? -7.584 8.417 5.713 1.00 0.00 23 THR A N 7
ATOM 12140 C CA . THR A 1 23 ? -7.731 9.834 6.022 1.00 0.00 23 THR A CA 7
ATOM 12141 C C . THR A 1 23 ? -6.788 10.681 5.176 1.00 0.00 23 THR A C 7
ATOM 12142 O O . THR A 1 23 ? -5.582 10.723 5.424 1.00 0.00 23 THR A O 7
ATOM 12153 N N . LEU A 1 24 ? -7.343 11.357 4.176 1.00 0.00 24 LEU A N 7
ATOM 12154 C CA . LEU A 1 24 ? -6.551 12.205 3.292 1.00 0.00 24 LEU A CA 7
ATOM 12155 C C . LEU A 1 24 ? -6.429 13.617 3.857 1.00 0.00 24 LEU A C 7
ATOM 12156 O O . LEU A 1 24 ? -7.416 14.345 3.952 1.00 0.00 24 LEU A O 7
ATOM 12172 N N . ASN A 1 25 ? -5.212 13.996 4.230 1.00 0.00 25 ASN A N 7
ATOM 12173 C CA . ASN A 1 25 ? -4.960 15.322 4.785 1.00 0.00 25 ASN A CA 7
ATOM 12174 C C . ASN A 1 25 ? -3.662 15.904 4.235 1.00 0.00 25 ASN A C 7
ATOM 12175 O O . ASN A 1 25 ? -2.575 15.398 4.517 1.00 0.00 25 ASN A O 7
ATOM 12186 N N . ILE A 1 26 ? -3.782 16.970 3.452 1.00 0.00 26 ILE A N 7
ATOM 12187 C CA . ILE A 1 26 ? -2.618 17.622 2.865 1.00 0.00 26 ILE A CA 7
ATOM 12188 C C . ILE A 1 26 ? -1.718 18.215 3.943 1.00 0.00 26 ILE A C 7
ATOM 12189 O O . ILE A 1 26 ? -2.169 18.990 4.786 1.00 0.00 26 ILE A O 7
ATOM 12205 N N . SER A 1 27 ? -0.442 17.845 3.910 1.00 0.00 27 SER A N 7
ATOM 12206 C CA . SER A 1 27 ? 0.523 18.339 4.886 1.00 0.00 27 SER A CA 7
ATOM 12207 C C . SER A 1 27 ? 0.442 19.857 5.010 1.00 0.00 27 SER A C 7
ATOM 12208 O O . SER A 1 27 ? 0.394 20.398 6.114 1.00 0.00 27 SER A O 7
ATOM 12216 N N . GLU A 1 28 ? 0.426 20.538 3.868 1.00 0.00 28 GLU A N 7
ATOM 12217 C CA . GLU A 1 28 ? 0.352 21.994 3.849 1.00 0.00 28 GLU A CA 7
ATOM 12218 C C . GLU A 1 28 ? -0.975 22.479 4.427 1.00 0.00 28 GLU A C 7
ATOM 12219 O O . GLU A 1 28 ? -1.918 22.763 3.689 1.00 0.00 28 GLU A O 7
ATOM 12231 N N . SER A 1 29 ? -1.038 22.570 5.751 1.00 0.00 29 SER A N 7
ATOM 12232 C CA . SER A 1 29 ? -2.250 23.015 6.430 1.00 0.00 29 SER A CA 7
ATOM 12233 C C . SER A 1 29 ? -2.902 24.170 5.674 1.00 0.00 29 SER A C 7
ATOM 12234 O O . SER A 1 29 ? -2.244 25.154 5.332 1.00 0.00 29 SER A O 7
ATOM 12242 N N . LEU A 1 30 ? -4.199 24.042 5.417 1.00 0.00 30 LEU A N 7
ATOM 12243 C CA . LEU A 1 30 ? -4.942 25.074 4.702 1.00 0.00 30 LEU A CA 7
ATOM 12244 C C . LEU A 1 30 ? -4.623 26.458 5.257 1.00 0.00 30 LEU A C 7
ATOM 12245 O O . LEU A 1 30 ? -4.246 26.616 6.418 1.00 0.00 30 LEU A O 7
ATOM 12261 N N . PRO A 1 31 ? -4.779 27.486 4.410 1.00 0.00 31 PRO A N 7
ATOM 12262 C CA . PRO A 1 31 ? -4.516 28.876 4.794 1.00 0.00 31 PRO A CA 7
ATOM 12263 C C . PRO A 1 31 ? -5.546 29.408 5.785 1.00 0.00 31 PRO A C 7
ATOM 12264 O O . PRO A 1 31 ? -6.576 28.779 6.020 1.00 0.00 31 PRO A O 7
ATOM 12275 N N . GLU A 1 32 ? -5.259 30.571 6.361 1.00 0.00 32 GLU A N 7
ATOM 12276 C CA . GLU A 1 32 ? -6.162 31.187 7.327 1.00 0.00 32 GLU A CA 7
ATOM 12277 C C . GLU A 1 32 ? -7.618 30.972 6.925 1.00 0.00 32 GLU A C 7
ATOM 12278 O O . GLU A 1 32 ? -8.436 30.531 7.730 1.00 0.00 32 GLU A O 7
ATOM 12290 N N . ASN A 1 33 ? -7.933 31.289 5.673 1.00 0.00 33 ASN A N 7
ATOM 12291 C CA . ASN A 1 33 ? -9.290 31.132 5.163 1.00 0.00 33 ASN A CA 7
ATOM 12292 C C . ASN A 1 33 ? -9.285 30.951 3.648 1.00 0.00 33 ASN A C 7
ATOM 12293 O O . ASN A 1 33 ? -8.729 31.770 2.917 1.00 0.00 33 ASN A O 7
ATOM 12304 N N . TYR A 1 34 ? -9.908 29.873 3.185 1.00 0.00 34 TYR A N 7
ATOM 12305 C CA . TYR A 1 34 ? -9.974 29.584 1.757 1.00 0.00 34 TYR A CA 7
ATOM 12306 C C . TYR A 1 34 ? -11.335 29.967 1.186 1.00 0.00 34 TYR A C 7
ATOM 12307 O O . TYR A 1 34 ? -12.272 30.265 1.927 1.00 0.00 34 TYR A O 7
ATOM 12325 N N . LYS A 1 35 ? -11.438 29.955 -0.139 1.00 0.00 35 LYS A N 7
ATOM 12326 C CA . LYS A 1 35 ? -12.684 30.299 -0.813 1.00 0.00 35 LYS A CA 7
ATOM 12327 C C . LYS A 1 35 ? -13.578 29.072 -0.964 1.00 0.00 35 LYS A C 7
ATOM 12328 O O . LYS A 1 35 ? -14.759 29.108 -0.622 1.00 0.00 35 LYS A O 7
ATOM 12347 N N . GLN A 1 36 ? -13.005 27.988 -1.476 1.00 0.00 36 GLN A N 7
ATOM 12348 C CA . GLN A 1 36 ? -13.750 26.750 -1.671 1.00 0.00 36 GLN A CA 7
ATOM 12349 C C . GLN A 1 36 ? -12.853 25.535 -1.458 1.00 0.00 36 GLN A C 7
ATOM 12350 O O . GLN A 1 36 ? -11.627 25.644 -1.482 1.00 0.00 36 GLN A O 7
ATOM 12364 N N . LEU A 1 37 ? -13.472 24.378 -1.249 1.00 0.00 37 LEU A N 7
ATOM 12365 C CA . LEU A 1 37 ? -12.730 23.141 -1.031 1.00 0.00 37 LEU A CA 7
ATOM 12366 C C . LEU A 1 37 ? -13.340 21.992 -1.827 1.00 0.00 37 LEU A C 7
ATOM 12367 O O . LEU A 1 37 ? -14.410 21.486 -1.486 1.00 0.00 37 LEU A O 7
ATOM 12383 N N . THR A 1 38 ? -12.653 21.583 -2.888 1.00 0.00 38 THR A N 7
ATOM 12384 C CA . THR A 1 38 ? -13.126 20.493 -3.732 1.00 0.00 38 THR A CA 7
ATOM 12385 C C . THR A 1 38 ? -12.157 19.317 -3.707 1.00 0.00 38 THR A C 7
ATOM 12386 O O . THR A 1 38 ? -10.963 19.490 -3.460 1.00 0.00 38 THR A O 7
ATOM 12397 N N . TRP A 1 39 ? -12.676 18.122 -3.965 1.00 0.00 39 TRP A N 7
ATOM 12398 C CA . TRP A 1 39 ? -11.855 16.917 -3.972 1.00 0.00 39 TRP A CA 7
ATOM 12399 C C . TRP A 1 39 ? -12.024 16.151 -5.280 1.00 0.00 39 TRP A C 7
ATOM 12400 O O . TRP A 1 39 ? -13.143 15.953 -5.754 1.00 0.00 39 TRP A O 7
ATOM 12421 N N . PHE A 1 40 ? -10.907 15.722 -5.858 1.00 0.00 40 PHE A N 7
ATOM 12422 C CA . PHE A 1 40 ? -10.933 14.978 -7.112 1.00 0.00 40 PH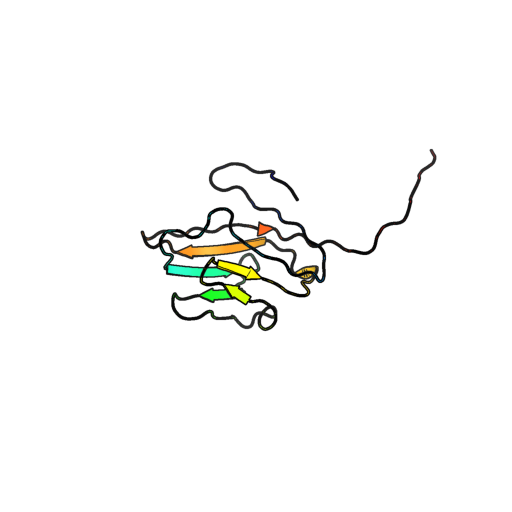E A CA 7
ATOM 12423 C C . PHE A 1 40 ? -10.359 13.576 -6.924 1.00 0.00 40 PHE A C 7
ATOM 12424 O O . PHE A 1 40 ? -9.284 13.406 -6.350 1.00 0.00 40 PHE A O 7
ATOM 12441 N N . TYR A 1 41 ? -11.084 12.576 -7.413 1.00 0.00 41 TYR A N 7
ATOM 12442 C CA . TYR A 1 41 ? -10.650 11.189 -7.297 1.00 0.00 41 TYR A CA 7
ATOM 12443 C C . TYR A 1 41 ? -9.662 10.833 -8.404 1.00 0.00 41 TYR A C 7
ATOM 12444 O O . TYR A 1 41 ? -8.716 10.075 -8.189 1.00 0.00 41 TYR A O 7
ATOM 12462 N N . THR A 1 42 ? -9.889 11.388 -9.591 1.00 0.00 42 THR A N 7
ATOM 12463 C CA . THR A 1 42 ? -9.021 11.130 -10.733 1.00 0.00 42 THR A CA 7
ATOM 12464 C C . THR A 1 42 ? -8.699 12.419 -11.481 1.00 0.00 42 THR A C 7
ATOM 12465 O O . THR A 1 42 ? -9.041 13.512 -11.030 1.00 0.00 42 THR A O 7
ATOM 12476 N N . PHE A 1 43 ? -8.040 12.284 -12.627 1.00 0.00 43 PHE A N 7
ATOM 12477 C CA . PHE A 1 43 ? -7.672 13.438 -13.438 1.00 0.00 43 PHE A CA 7
ATOM 12478 C C . PHE A 1 43 ? -8.848 14.401 -13.579 1.00 0.00 43 PHE A C 7
ATOM 12479 O O . PHE A 1 43 ? -8.766 15.561 -13.173 1.00 0.00 43 PHE A O 7
ATOM 12496 N N . ASP A 1 44 ? -9.939 13.912 -14.158 1.00 0.00 44 ASP A N 7
ATOM 12497 C CA . ASP A 1 44 ? -11.132 14.728 -14.353 1.00 0.00 44 ASP A CA 7
ATOM 12498 C C . ASP A 1 44 ? -12.311 14.163 -13.567 1.00 0.00 44 ASP A C 7
ATOM 12499 O O . ASP A 1 44 ? -13.431 14.100 -14.071 1.00 0.00 44 ASP A O 7
ATOM 12508 N N . GLN A 1 45 ? -12.049 13.753 -12.330 1.00 0.00 45 GLN A N 7
ATOM 12509 C CA . GLN A 1 45 ? -13.088 13.191 -11.475 1.00 0.00 45 GLN A CA 7
ATOM 12510 C C . GLN A 1 45 ? -13.230 13.998 -10.189 1.00 0.00 45 GLN A C 7
ATOM 12511 O O . GLN A 1 45 ? -12.237 14.390 -9.576 1.00 0.00 45 GLN A O 7
ATOM 12525 N N . LYS A 1 46 ? -14.472 14.244 -9.785 1.00 0.00 46 LYS A N 7
ATOM 12526 C CA . LYS A 1 46 ? -14.746 15.004 -8.571 1.00 0.00 46 LYS A CA 7
ATOM 12527 C C . LYS A 1 46 ? -15.576 14.182 -7.590 1.00 0.00 46 LYS A C 7
ATOM 12528 O O . LYS A 1 46 ? -16.587 13.588 -7.965 1.00 0.00 46 LYS A O 7
ATOM 12547 N N . ILE A 1 47 ? -15.143 14.153 -6.334 1.00 0.00 47 ILE A N 7
ATOM 12548 C CA . ILE A 1 47 ? -15.849 13.406 -5.300 1.00 0.00 47 ILE A CA 7
ATOM 12549 C C . ILE A 1 47 ? -16.888 14.279 -4.604 1.00 0.00 47 ILE A C 7
ATOM 12550 O O . ILE A 1 47 ? -18.033 13.868 -4.414 1.00 0.00 47 ILE A O 7
ATOM 12566 N N . VAL A 1 48 ? -16.481 15.487 -4.227 1.00 0.00 48 VAL A N 7
ATOM 12567 C CA . VAL A 1 48 ? -17.378 16.419 -3.554 1.00 0.00 48 VAL A CA 7
ATOM 12568 C C . VAL A 1 48 ? -16.876 17.853 -3.683 1.00 0.00 48 VAL A C 7
ATOM 12569 O O . VAL A 1 48 ? -15.672 18.104 -3.659 1.00 0.00 48 VAL A O 7
ATOM 12582 N N . GLU A 1 49 ? -17.809 18.791 -3.819 1.00 0.00 49 GLU A N 7
ATOM 12583 C CA . GLU A 1 49 ? -17.460 20.201 -3.951 1.00 0.00 49 GLU A CA 7
ATOM 12584 C C . GLU A 1 49 ? -18.067 21.020 -2.816 1.00 0.00 49 GLU A C 7
ATOM 12585 O O . GLU A 1 49 ? -19.276 20.979 -2.585 1.00 0.00 49 GLU A O 7
ATOM 12597 N N . TRP A 1 50 ? -17.221 21.763 -2.112 1.00 0.00 50 TRP A N 7
ATOM 12598 C CA . TRP A 1 50 ? -17.674 22.592 -1.001 1.00 0.00 50 TRP A CA 7
ATOM 12599 C C . TRP A 1 50 ? -17.599 24.072 -1.360 1.00 0.00 50 TRP A C 7
ATOM 12600 O O . TRP A 1 50 ? -16.540 24.691 -1.262 1.00 0.00 50 TRP A O 7
ATOM 12621 N N . ASP A 1 51 ? -18.729 24.632 -1.776 1.00 0.00 51 ASP A N 7
ATOM 12622 C CA . ASP A 1 51 ? -18.792 26.041 -2.149 1.00 0.00 51 ASP A CA 7
ATOM 12623 C C . ASP A 1 51 ? -19.007 26.919 -0.920 1.00 0.00 51 ASP A C 7
ATOM 12624 O O . ASP A 1 51 ? -20.009 27.626 -0.818 1.00 0.00 51 ASP A O 7
ATOM 12633 N N . SER A 1 52 ? -18.059 26.868 0.010 1.00 0.00 52 SER A N 7
ATOM 12634 C CA . SER A 1 52 ? -18.147 27.656 1.234 1.00 0.00 52 SER A CA 7
ATOM 12635 C C . SER A 1 52 ? -19.588 27.733 1.728 1.00 0.00 52 SER A C 7
ATOM 12636 O O . SER A 1 52 ? -19.982 28.702 2.378 1.00 0.00 52 SER A O 7
ATOM 12644 N N . ARG A 1 53 ? -20.370 26.705 1.415 1.00 0.00 53 ARG A N 7
ATOM 12645 C CA . ARG A 1 53 ? -21.768 26.656 1.825 1.00 0.00 53 ARG A CA 7
ATOM 12646 C C . ARG A 1 53 ? -22.125 25.279 2.379 1.00 0.00 53 ARG A C 7
ATOM 12647 O O . ARG A 1 53 ? -22.265 25.103 3.590 1.00 0.00 53 ARG A O 7
ATOM 12668 N N . LYS A 1 54 ? -22.270 24.307 1.486 1.00 0.00 54 LYS A N 7
ATOM 12669 C CA . LYS A 1 54 ? -22.609 22.946 1.883 1.00 0.00 54 LYS A CA 7
ATOM 12670 C C . LYS A 1 54 ? -22.035 21.932 0.899 1.00 0.00 54 LYS A C 7
ATOM 12671 O O . LYS A 1 54 ? -22.264 22.026 -0.307 1.00 0.00 54 LYS A O 7
ATOM 12690 N N . SER A 1 55 ? -21.289 20.964 1.421 1.00 0.00 55 SER A N 7
ATOM 12691 C CA . SER A 1 55 ? -20.680 19.934 0.587 1.00 0.00 55 SER A CA 7
ATOM 12692 C C . SER A 1 55 ? -21.676 19.411 -0.444 1.00 0.00 55 SER A C 7
ATOM 12693 O O . SER A 1 55 ? -22.802 19.045 -0.107 1.00 0.00 55 SER A O 7
ATOM 12701 N N . LYS A 1 56 ? -21.252 19.379 -1.703 1.00 0.00 56 LYS A N 7
ATOM 12702 C CA . LYS A 1 56 ? -22.103 18.901 -2.785 1.00 0.00 56 LYS A CA 7
ATOM 12703 C C . LYS A 1 56 ? -21.564 17.598 -3.366 1.00 0.00 56 LYS A C 7
ATOM 12704 O O . LYS A 1 56 ? -20.770 17.608 -4.308 1.00 0.00 56 LYS A O 7
ATOM 12723 N N . TYR A 1 57 ? -22.000 16.478 -2.801 1.00 0.00 57 TYR A N 7
ATOM 12724 C CA . TYR A 1 57 ? -21.560 15.167 -3.263 1.00 0.00 57 TYR A CA 7
ATOM 12725 C C . TYR A 1 57 ? -21.974 14.932 -4.712 1.00 0.00 57 TYR A C 7
ATOM 12726 O O . TYR A 1 57 ? -23.089 15.266 -5.114 1.00 0.00 57 TYR A O 7
ATOM 12744 N N . PHE A 1 58 ? -21.067 14.354 -5.494 1.00 0.00 58 PHE A N 7
ATOM 12745 C CA . PHE A 1 58 ? -21.337 14.074 -6.899 1.00 0.00 58 PHE A CA 7
ATOM 12746 C C . PHE A 1 58 ? -21.661 12.598 -7.107 1.00 0.00 58 PHE A C 7
ATOM 12747 O O . PHE A 1 58 ? -21.472 11.778 -6.210 1.00 0.00 58 PHE A O 7
ATOM 12764 N N . GLU A 1 59 ? -22.152 12.268 -8.298 1.00 0.00 59 GLU A N 7
ATOM 12765 C CA . GLU A 1 59 ? -22.505 10.891 -8.623 1.00 0.00 59 GLU A CA 7
ATOM 12766 C C . GLU A 1 59 ? -21.277 9.987 -8.566 1.00 0.00 59 GLU A C 7
ATOM 12767 O O . GLU A 1 59 ? -20.489 9.932 -9.511 1.00 0.00 59 GLU A O 7
ATOM 12779 N N . SER A 1 60 ? -21.120 9.281 -7.451 1.00 0.00 60 SER A N 7
ATOM 12780 C CA . SER A 1 60 ? -19.987 8.382 -7.268 1.00 0.00 60 SER A CA 7
ATOM 12781 C C . SER A 1 60 ? -20.270 7.368 -6.165 1.00 0.00 60 SER A C 7
ATOM 12782 O O . SER A 1 60 ? -20.989 7.657 -5.208 1.00 0.00 60 SER A O 7
ATOM 12790 N N . LYS A 1 61 ? -19.699 6.176 -6.305 1.00 0.00 61 LYS A N 7
ATOM 12791 C CA . LYS A 1 61 ? -19.888 5.116 -5.321 1.00 0.00 61 LYS A CA 7
ATOM 12792 C C . LYS A 1 61 ? -19.367 5.545 -3.953 1.00 0.00 61 LYS A C 7
ATOM 12793 O O . LYS A 1 61 ? -19.836 5.065 -2.921 1.00 0.00 61 LYS A O 7
ATOM 12812 N N . PHE A 1 62 ? -18.396 6.453 -3.952 1.00 0.00 62 PHE A N 7
ATOM 12813 C CA . PHE A 1 62 ? -17.813 6.947 -2.711 1.00 0.00 62 PHE A CA 7
ATOM 12814 C C . PHE A 1 62 ? -18.861 7.661 -1.863 1.00 0.00 62 PHE A C 7
ATOM 12815 O O . PHE A 1 62 ? -18.878 7.535 -0.638 1.00 0.00 62 PHE A O 7
ATOM 12832 N N . LYS A 1 63 ? -19.736 8.413 -2.524 1.00 0.00 63 LYS A N 7
ATOM 12833 C CA . LYS A 1 63 ? -20.789 9.148 -1.834 1.00 0.00 63 LYS A CA 7
ATOM 12834 C C . LYS A 1 63 ? -21.571 8.229 -0.900 1.00 0.00 63 LYS A C 7
ATOM 12835 O O . LYS A 1 63 ? -22.004 7.148 -1.296 1.00 0.00 63 LYS A O 7
ATOM 12854 N N . GLY A 1 64 ? -21.749 8.669 0.343 1.00 0.00 64 GLY A N 7
ATOM 12855 C CA . GLY A 1 64 ? -22.480 7.874 1.313 1.00 0.00 64 GLY A CA 7
ATOM 12856 C C . GLY A 1 64 ? -21.596 7.380 2.441 1.00 0.00 64 GLY A C 7
ATOM 12857 O O . GLY A 1 64 ? -21.928 7.544 3.615 1.00 0.00 64 GLY A O 7
ATOM 12861 N N . ARG A 1 65 ? -20.470 6.772 2.085 1.00 0.00 65 ARG A N 7
ATOM 12862 C CA . ARG A 1 65 ? -19.538 6.249 3.076 1.00 0.00 65 ARG A CA 7
ATOM 12863 C C . ARG A 1 65 ? -18.475 7.287 3.424 1.00 0.00 65 ARG A C 7
ATOM 12864 O O . ARG A 1 65 ? -18.181 7.522 4.596 1.00 0.00 65 ARG A O 7
ATOM 12885 N N . VAL A 1 66 ? -17.901 7.906 2.397 1.00 0.00 66 VAL A N 7
ATOM 12886 C CA . VAL A 1 66 ? -16.872 8.919 2.594 1.00 0.00 66 VAL A CA 7
ATOM 12887 C C . VAL A 1 66 ? -17.432 10.140 3.315 1.00 0.00 66 VAL A C 7
ATOM 12888 O O . VAL A 1 66 ? -18.648 10.311 3.415 1.00 0.00 66 VAL A O 7
ATOM 12901 N N . ARG A 1 67 ? -16.539 10.987 3.815 1.00 0.00 67 ARG A N 7
ATOM 12902 C CA . ARG A 1 67 ? -16.945 12.192 4.528 1.00 0.00 67 ARG A CA 7
ATOM 12903 C C . ARG A 1 67 ? -15.923 13.309 4.333 1.00 0.00 67 ARG A C 7
ATOM 12904 O O . ARG A 1 67 ? -14.716 13.065 4.315 1.00 0.00 67 ARG A O 7
ATOM 12925 N N . LEU A 1 68 ? -16.416 14.534 4.186 1.00 0.00 68 LEU A N 7
ATOM 12926 C CA . LEU A 1 68 ? -15.546 15.690 3.991 1.00 0.00 68 LEU A CA 7
ATOM 12927 C C . LEU A 1 68 ? -15.646 16.651 5.171 1.00 0.00 68 LEU A C 7
ATOM 12928 O O . LEU A 1 68 ? -16.735 17.099 5.529 1.00 0.00 68 LEU A O 7
ATOM 12944 N N . ASP A 1 69 ? -14.503 16.965 5.770 1.00 0.00 69 ASP A N 7
ATOM 12945 C CA . ASP A 1 69 ? -14.460 17.877 6.907 1.00 0.00 69 ASP A CA 7
ATOM 12946 C C . ASP A 1 69 ? -14.094 19.288 6.459 1.00 0.00 69 ASP A C 7
ATOM 12947 O O . ASP A 1 69 ? -12.939 19.591 6.160 1.00 0.00 69 ASP A O 7
ATOM 12956 N N . PRO A 1 70 ? -15.101 20.174 6.411 1.00 0.00 70 PRO A N 7
ATOM 12957 C CA . PRO A 1 70 ? -14.909 21.568 6.000 1.00 0.00 70 PRO A CA 7
ATOM 12958 C C . PRO A 1 70 ? -14.121 22.372 7.028 1.00 0.00 70 PRO A C 7
ATOM 12959 O O . PRO A 1 70 ? -13.853 23.557 6.829 1.00 0.00 70 PRO A O 7
ATOM 12970 N N . GLN A 1 71 ? -13.751 21.720 8.126 1.00 0.00 71 GLN A N 7
ATOM 12971 C CA . GLN A 1 71 ? -12.993 22.376 9.184 1.00 0.00 71 GLN A CA 7
ATOM 12972 C C . GLN A 1 71 ? -11.494 22.282 8.920 1.00 0.00 71 GLN A C 7
ATOM 12973 O O . GLN A 1 71 ? -10.766 23.265 9.057 1.00 0.00 71 GLN A O 7
ATOM 12987 N N . SER A 1 72 ? -11.039 21.092 8.540 1.00 0.00 72 SER A N 7
ATOM 12988 C CA . SER A 1 72 ? -9.626 20.868 8.260 1.00 0.00 72 SER A CA 7
ATOM 12989 C C . SER A 1 72 ? -9.404 20.584 6.778 1.00 0.00 72 SER A C 7
ATOM 12990 O O . SER A 1 72 ? -8.356 20.908 6.222 1.00 0.00 72 SER A O 7
ATOM 12998 N N . GLY A 1 73 ? -10.401 19.975 6.142 1.00 0.00 73 GLY A N 7
ATOM 12999 C CA . GLY A 1 73 ? -10.297 19.656 4.730 1.00 0.00 73 GLY A CA 7
ATOM 13000 C C . GLY A 1 73 ? -9.759 18.260 4.489 1.00 0.00 73 GLY A C 7
ATOM 13001 O O . GLY A 1 73 ? -9.088 18.010 3.488 1.00 0.00 73 GLY A O 7
ATOM 13005 N N . ALA A 1 74 ? -10.053 17.347 5.410 1.00 0.00 74 ALA A N 7
ATOM 13006 C CA . ALA A 1 74 ? -9.595 15.968 5.292 1.00 0.00 74 ALA A CA 7
ATOM 13007 C C . ALA A 1 74 ? -10.723 15.053 4.827 1.00 0.00 74 ALA A C 7
ATOM 13008 O O . ALA A 1 74 ? -11.869 15.195 5.257 1.00 0.00 74 ALA A O 7
ATOM 13015 N N . LEU A 1 75 ? -10.392 14.114 3.948 1.00 0.00 75 LEU A N 7
ATOM 13016 C CA . LEU A 1 75 ? -11.378 13.175 3.424 1.00 0.00 75 LEU A CA 7
ATOM 13017 C C . LEU A 1 75 ? -11.184 11.788 4.028 1.00 0.00 75 LEU A C 7
ATOM 13018 O O . LEU A 1 75 ? -10.100 11.210 3.945 1.00 0.00 75 LEU A O 7
ATOM 13034 N N . TYR A 1 76 ? -12.241 11.260 4.635 1.00 0.00 76 TYR A N 7
ATOM 13035 C CA . TYR A 1 76 ? -12.187 9.941 5.254 1.00 0.00 76 TYR A CA 7
ATOM 13036 C C . TYR A 1 76 ? -13.037 8.940 4.478 1.00 0.00 76 TYR A C 7
ATOM 13037 O O . TYR A 1 76 ? -14.247 9.117 4.334 1.00 0.00 76 TYR A O 7
ATOM 13055 N N . ILE A 1 77 ? -12.395 7.889 3.980 1.00 0.00 77 ILE A N 7
ATOM 13056 C CA . ILE A 1 77 ? -13.091 6.858 3.220 1.00 0.00 77 ILE A CA 7
ATOM 13057 C C . ILE A 1 77 ? -13.252 5.584 4.042 1.00 0.00 77 ILE A C 7
ATOM 13058 O O . ILE A 1 77 ? -12.338 5.173 4.756 1.00 0.00 77 ILE A O 7
ATOM 13074 N N . SER A 1 78 ? -14.422 4.961 3.934 1.00 0.00 78 SER A N 7
ATOM 13075 C CA . SER A 1 78 ? -14.704 3.733 4.669 1.00 0.00 78 SER A CA 7
ATOM 13076 C C . SER A 1 78 ? -14.755 2.535 3.726 1.00 0.00 78 SER A C 7
ATOM 13077 O O . SER A 1 78 ? -15.246 2.635 2.601 1.00 0.00 78 SER A O 7
ATOM 13085 N N . LYS A 1 79 ? -14.243 1.401 4.193 1.00 0.00 79 LYS A N 7
ATOM 13086 C CA . LYS A 1 79 ? -14.229 0.182 3.394 1.00 0.00 79 LYS A CA 7
ATOM 13087 C C . LYS A 1 79 ? -13.610 0.436 2.023 1.00 0.00 79 LYS A C 7
ATOM 13088 O O . LYS A 1 79 ? -14.100 -0.059 1.008 1.00 0.00 79 LYS A O 7
ATOM 13107 N N . VAL A 1 80 ? -12.530 1.210 2.001 1.00 0.00 80 VAL A N 7
ATOM 13108 C CA . VAL A 1 80 ? -11.843 1.528 0.755 1.00 0.00 80 VAL A CA 7
ATOM 13109 C C . VAL A 1 80 ? -11.702 0.292 -0.126 1.00 0.00 80 VAL A C 7
ATOM 13110 O O . VAL A 1 80 ? -11.937 -0.831 0.321 1.00 0.00 80 VAL A O 7
ATOM 13123 N N . GLN A 1 81 ? -11.318 0.506 -1.380 1.00 0.00 81 GLN A N 7
ATOM 13124 C CA . GLN A 1 81 ? -11.146 -0.592 -2.325 1.00 0.00 81 GLN A CA 7
ATOM 13125 C C . GLN A 1 81 ? -9.875 -0.409 -3.147 1.00 0.00 81 GLN A C 7
ATOM 13126 O O . GLN A 1 81 ? -9.453 0.716 -3.416 1.00 0.00 81 GLN A O 7
ATOM 13140 N N . LYS A 1 82 ? -9.268 -1.522 -3.545 1.00 0.00 82 LYS A N 7
ATOM 13141 C CA . LYS A 1 82 ? -8.045 -1.486 -4.338 1.00 0.00 82 LYS A CA 7
ATOM 13142 C C . LYS A 1 82 ? -8.125 -0.406 -5.412 1.00 0.00 82 LYS A C 7
ATOM 13143 O O . LYS A 1 82 ? -7.153 0.307 -5.661 1.00 0.00 82 LYS A O 7
ATOM 13162 N N . GLU A 1 83 ? -9.289 -0.290 -6.043 1.00 0.00 83 GLU A N 7
ATOM 13163 C CA . GLU A 1 83 ? -9.494 0.704 -7.090 1.00 0.00 83 GLU A CA 7
ATOM 13164 C C . GLU A 1 83 ? -9.164 2.105 -6.582 1.00 0.00 83 GLU A C 7
ATOM 13165 O O . GLU A 1 83 ? -8.570 2.912 -7.297 1.00 0.00 83 GLU A O 7
ATOM 13177 N N . ASP A 1 84 ? -9.554 2.385 -5.343 1.00 0.00 84 ASP A N 7
ATOM 13178 C CA . ASP A 1 84 ? -9.300 3.688 -4.738 1.00 0.00 84 ASP A CA 7
ATOM 13179 C C . ASP A 1 84 ? -7.920 4.208 -5.127 1.00 0.00 84 ASP A C 7
ATOM 13180 O O . ASP A 1 84 ? -7.733 5.406 -5.332 1.00 0.00 84 ASP A O 7
ATOM 13189 N N . ASN A 1 85 ? -6.957 3.298 -5.227 1.00 0.00 85 ASN A N 7
ATOM 13190 C CA . ASN A 1 85 ? -5.593 3.665 -5.590 1.00 0.00 85 ASN A CA 7
ATOM 13191 C C . ASN A 1 85 ? -5.579 4.534 -6.843 1.00 0.00 85 ASN A C 7
ATOM 13192 O O . ASN A 1 85 ? -5.724 4.035 -7.959 1.00 0.00 85 ASN A O 7
ATOM 13203 N N . SER A 1 86 ? -5.402 5.838 -6.651 1.00 0.00 86 SER A N 7
ATOM 13204 C CA . SER A 1 86 ? -5.372 6.778 -7.765 1.00 0.00 86 SER A CA 7
ATOM 13205 C C . SER A 1 86 ? -4.754 8.106 -7.339 1.00 0.00 86 SER A C 7
ATOM 13206 O O . SER A 1 86 ? -4.473 8.324 -6.160 1.00 0.00 86 SER A O 7
ATOM 13214 N N . THR A 1 87 ? -4.543 8.991 -8.308 1.00 0.00 87 THR A N 7
ATOM 13215 C CA . THR A 1 87 ? -3.956 10.297 -8.035 1.00 0.00 87 THR A CA 7
ATOM 13216 C C . THR A 1 87 ? -5.023 11.303 -7.617 1.00 0.00 87 THR A C 7
ATOM 13217 O O . THR A 1 87 ? -5.729 11.859 -8.459 1.00 0.00 87 THR A O 7
ATOM 13228 N N . TYR A 1 88 ? -5.135 11.532 -6.314 1.00 0.00 88 TYR A N 7
ATOM 13229 C CA . TYR A 1 88 ? -6.118 12.470 -5.784 1.00 0.00 88 TYR A CA 7
ATOM 13230 C C . TYR A 1 88 ? -5.643 13.909 -5.952 1.00 0.00 88 TYR A C 7
ATOM 13231 O O . TYR A 1 88 ? -4.474 14.220 -5.717 1.00 0.00 88 TYR A O 7
ATOM 13249 N N . ILE A 1 89 ? -6.557 14.784 -6.359 1.00 0.00 89 ILE A N 7
ATOM 13250 C CA . ILE A 1 89 ? -6.232 16.191 -6.557 1.00 0.00 89 ILE A CA 7
ATOM 13251 C C . ILE A 1 89 ? -7.205 17.091 -5.803 1.00 0.00 89 ILE A C 7
ATOM 13252 O O . ILE A 1 89 ? -8.360 17.245 -6.200 1.00 0.00 89 ILE A O 7
ATOM 13268 N N . MET A 1 90 ? -6.730 17.684 -4.712 1.00 0.00 90 MET A N 7
ATOM 13269 C CA . MET A 1 90 ? -7.558 18.571 -3.904 1.00 0.00 90 MET A CA 7
ATOM 13270 C C . MET A 1 90 ? -7.406 20.020 -4.357 1.00 0.00 90 MET A C 7
ATOM 13271 O O . MET A 1 90 ? -6.331 20.607 -4.240 1.00 0.00 90 MET A O 7
ATOM 13285 N N . ARG A 1 91 ? -8.489 20.589 -4.876 1.00 0.00 91 ARG A N 7
ATOM 13286 C CA . ARG A 1 91 ? -8.475 21.968 -5.349 1.00 0.00 91 ARG A CA 7
ATOM 13287 C C . ARG A 1 91 ? -8.990 22.918 -4.271 1.00 0.00 91 ARG A C 7
ATOM 13288 O O . ARG A 1 91 ? -10.045 22.689 -3.680 1.00 0.00 91 ARG A O 7
ATOM 13309 N N . VAL A 1 92 ? -8.237 23.984 -4.020 1.00 0.00 92 VAL A N 7
ATOM 13310 C CA . VAL A 1 92 ? -8.618 24.969 -3.014 1.00 0.00 92 VAL A CA 7
ATOM 13311 C C . VAL A 1 92 ? -8.386 26.389 -3.520 1.00 0.00 92 VAL A C 7
ATOM 13312 O O . VAL A 1 92 ? -7.245 26.825 -3.677 1.00 0.00 92 VAL A O 7
ATOM 13325 N N . LEU A 1 93 ? -9.476 27.106 -3.773 1.00 0.00 93 LEU A N 7
ATOM 13326 C CA . LEU A 1 93 ? -9.392 28.478 -4.260 1.00 0.00 93 LEU A CA 7
ATOM 13327 C C . LEU A 1 93 ? -8.911 29.419 -3.160 1.00 0.00 93 LEU A C 7
ATOM 13328 O O . LEU A 1 93 ? -9.626 29.675 -2.191 1.00 0.00 93 LEU A O 7
ATOM 13344 N N . LYS A 1 94 ? -7.696 29.932 -3.317 1.00 0.00 94 LYS A N 7
ATOM 13345 C CA . LYS A 1 94 ? -7.119 30.848 -2.339 1.00 0.00 94 LYS A CA 7
ATOM 13346 C C . LYS A 1 94 ? -7.960 32.115 -2.219 1.00 0.00 94 LYS A C 7
ATOM 13347 O O . LYS A 1 94 ? -8.576 32.558 -3.188 1.00 0.00 94 LYS A O 7
ATOM 13366 N N . LYS A 1 95 ? -7.981 32.694 -1.023 1.00 0.00 95 LYS A N 7
ATOM 13367 C CA . LYS A 1 95 ? -8.743 33.911 -0.775 1.00 0.00 95 LYS A CA 7
ATOM 13368 C C . LYS A 1 95 ? -8.327 35.019 -1.737 1.00 0.00 95 LYS A C 7
ATOM 13369 O O . LYS A 1 95 ? -9.162 35.602 -2.429 1.00 0.00 95 LYS A O 7
ATOM 13388 N N . THR A 1 96 ? -7.029 35.305 -1.777 1.00 0.00 96 THR A N 7
ATOM 13389 C CA . THR A 1 96 ? -6.502 36.343 -2.655 1.00 0.00 96 THR A CA 7
ATOM 13390 C C . THR A 1 96 ? -7.086 36.226 -4.058 1.00 0.00 96 THR A C 7
ATOM 13391 O O . THR A 1 96 ? -7.400 37.230 -4.695 1.00 0.00 96 THR A O 7
ATOM 13402 N N . GLY A 1 97 ? -7.231 34.992 -4.533 1.00 0.00 97 GLY A N 7
ATOM 13403 C CA . GLY A 1 97 ? -7.778 34.767 -5.858 1.00 0.00 97 GLY A CA 7
ATOM 13404 C C . GLY A 1 97 ? -6.898 33.868 -6.704 1.00 0.00 97 GLY A C 7
ATOM 13405 O O . GLY A 1 97 ? -6.632 34.166 -7.867 1.00 0.00 97 GLY A O 7
ATOM 13409 N N . ASN A 1 98 ? -6.445 32.765 -6.118 1.00 0.00 98 ASN A N 7
ATOM 13410 C CA . ASN A 1 98 ? -5.588 31.821 -6.825 1.00 0.00 98 ASN A CA 7
ATOM 13411 C C . ASN A 1 98 ? -6.194 30.421 -6.812 1.00 0.00 98 ASN A C 7
ATOM 13412 O O . ASN A 1 98 ? -7.233 30.190 -6.195 1.00 0.00 98 ASN A O 7
ATOM 13423 N N . GLU A 1 99 ? -5.536 29.490 -7.497 1.00 0.00 99 GLU A N 7
ATOM 13424 C CA . GLU A 1 99 ? -6.011 28.113 -7.563 1.00 0.00 99 GLU A CA 7
ATOM 13425 C C . GLU A 1 99 ? -4.868 27.131 -7.322 1.00 0.00 99 GLU A C 7
ATOM 13426 O O . GLU A 1 99 ? -3.986 26.972 -8.165 1.00 0.00 99 GLU A O 7
ATOM 13438 N N . GLN A 1 100 ? -4.892 26.478 -6.165 1.00 0.00 100 GLN A N 7
ATOM 13439 C CA . GLN A 1 100 ? -3.858 25.512 -5.812 1.00 0.00 100 GLN A CA 7
ATOM 13440 C C . GLN A 1 100 ? -4.432 24.102 -5.735 1.00 0.00 100 GLN A C 7
ATOM 13441 O O . GLN A 1 100 ? -5.496 23.886 -5.155 1.00 0.00 100 GLN A O 7
ATOM 13455 N N . GLU A 1 101 ? -3.722 23.145 -6.324 1.00 0.00 101 GLU A N 7
ATOM 13456 C CA . GLU A 1 101 ? -4.163 21.756 -6.322 1.00 0.00 101 GLU A CA 7
ATOM 13457 C C . GLU A 1 101 ? -3.051 20.832 -5.834 1.00 0.00 101 GLU A C 7
ATOM 13458 O O . GLU A 1 101 ? -1.912 20.919 -6.293 1.00 0.00 101 GLU A O 7
ATOM 13470 N N . TRP A 1 102 ? -3.390 19.950 -4.901 1.00 0.00 102 TRP A N 7
ATOM 13471 C CA . TRP A 1 102 ? -2.420 19.011 -4.349 1.00 0.00 102 TRP A CA 7
ATOM 13472 C C . TRP A 1 102 ? -2.462 17.683 -5.098 1.00 0.00 102 TRP A C 7
ATOM 13473 O O . TRP A 1 102 ? -3.278 17.492 -5.999 1.00 0.00 102 TRP A O 7
ATOM 13494 N N . LYS A 1 103 ? -1.576 16.767 -4.720 1.00 0.00 103 LYS A N 7
ATOM 13495 C CA . LYS A 1 103 ? -1.512 15.456 -5.354 1.00 0.00 103 LYS A CA 7
ATOM 13496 C C . LYS A 1 103 ? -1.240 14.366 -4.323 1.00 0.00 103 LYS A C 7
ATOM 13497 O O . LYS A 1 103 ? -0.320 14.480 -3.513 1.00 0.00 103 LYS A O 7
ATOM 13516 N N . ILE A 1 104 ? -2.045 13.309 -4.360 1.00 0.00 104 ILE A N 7
ATOM 13517 C CA . ILE A 1 104 ? -1.888 12.197 -3.430 1.00 0.00 104 ILE A CA 7
ATOM 13518 C C . ILE A 1 104 ? -2.155 10.863 -4.119 1.00 0.00 104 ILE A C 7
ATOM 13519 O O . ILE A 1 104 ? -3.302 10.515 -4.400 1.00 0.00 104 ILE A O 7
ATOM 13535 N N . LYS A 1 105 ? -1.088 10.118 -4.388 1.00 0.00 105 LYS A N 7
ATOM 13536 C CA . LYS A 1 105 ? -1.205 8.820 -5.041 1.00 0.00 105 LYS A CA 7
ATOM 13537 C C . LYS A 1 105 ? -1.591 7.739 -4.036 1.00 0.00 105 LYS A C 7
ATOM 13538 O O . LYS A 1 105 ? -0.728 7.075 -3.460 1.00 0.00 105 LYS A O 7
ATOM 13557 N N . LEU A 1 106 ? -2.892 7.565 -3.832 1.00 0.00 106 LEU A N 7
ATOM 13558 C CA . LEU A 1 106 ? -3.393 6.563 -2.898 1.00 0.00 106 LEU A CA 7
ATOM 13559 C C . LEU A 1 106 ? -2.958 5.162 -3.318 1.00 0.00 106 LEU A C 7
ATOM 13560 O O . LEU A 1 106 ? -2.916 4.846 -4.506 1.00 0.00 106 LEU A O 7
ATOM 13576 N N . GLN A 1 107 ? -2.639 4.327 -2.334 1.00 0.00 107 GLN A N 7
ATOM 13577 C CA . GLN A 1 107 ? -2.209 2.960 -2.602 1.00 0.00 107 GLN A CA 7
ATOM 13578 C C . GLN A 1 107 ? -2.805 1.993 -1.585 1.00 0.00 107 GLN A C 7
ATOM 13579 O O . GLN A 1 107 ? -2.681 2.192 -0.376 1.00 0.00 107 GLN A O 7
ATOM 13593 N N . VAL A 1 108 ? -3.453 0.944 -2.082 1.00 0.00 108 VAL A N 7
ATOM 13594 C CA . VAL A 1 108 ? -4.068 -0.055 -1.217 1.00 0.00 108 VAL A CA 7
ATOM 13595 C C . VAL A 1 108 ? -3.238 -1.333 -1.176 1.00 0.00 108 VAL A C 7
ATOM 13596 O O . VAL A 1 108 ? -2.712 -1.777 -2.198 1.00 0.00 108 VAL A O 7
ATOM 13609 N N . LEU A 1 109 ? -3.125 -1.921 0.009 1.00 0.00 109 LEU A N 7
ATOM 13610 C CA . LEU A 1 109 ? -2.358 -3.150 0.184 1.00 0.00 109 LEU A CA 7
ATOM 13611 C C . LEU A 1 109 ? -3.246 -4.276 0.705 1.00 0.00 109 LEU A C 7
ATOM 13612 O O . LEU A 1 109 ? -4.240 -4.031 1.389 1.00 0.00 109 LEU A O 7
ATOM 13628 N N . ASP A 1 110 ? -2.879 -5.511 0.379 1.00 0.00 110 ASP A N 7
ATOM 13629 C CA . ASP A 1 110 ? -3.640 -6.675 0.816 1.00 0.00 110 ASP A CA 7
ATOM 13630 C C . ASP A 1 110 ? -3.189 -7.130 2.201 1.00 0.00 110 ASP A C 7
ATOM 13631 O O . ASP A 1 110 ? -1.997 -7.182 2.506 1.00 0.00 110 ASP A O 7
ATOM 13640 N N . PRO A 1 111 ? -4.162 -7.468 3.060 1.00 0.00 111 PRO A N 7
ATOM 13641 C CA . PRO A 1 111 ? -3.889 -7.924 4.426 1.00 0.00 111 PRO A CA 7
ATOM 13642 C C . PRO A 1 111 ? -3.247 -9.307 4.458 1.00 0.00 111 PRO A C 7
ATOM 13643 O O . PRO A 1 111 ? -2.215 -9.509 5.099 1.00 0.00 111 PRO A O 7
ATOM 13654 N N . VAL A 1 112 ? -3.863 -10.257 3.761 1.00 0.00 112 VAL A N 7
ATOM 13655 C CA . VAL A 1 112 ? -3.350 -11.621 3.708 1.00 0.00 112 VAL A CA 7
ATOM 13656 C C . VAL A 1 112 ? -1.825 -11.634 3.686 1.00 0.00 112 VAL A C 7
ATOM 13657 O O . VAL A 1 112 ? -1.187 -10.989 2.854 1.00 0.00 112 VAL A O 7
ATOM 13670 N N . PRO A 1 113 ? -1.226 -12.387 4.620 1.00 0.00 113 PRO A N 7
ATOM 13671 C CA . PRO A 1 113 ? 0.231 -12.504 4.728 1.00 0.00 113 PRO A CA 7
ATOM 13672 C C . PRO A 1 113 ? 0.837 -13.287 3.568 1.00 0.00 113 PRO A C 7
ATOM 13673 O O . PRO A 1 113 ? 0.154 -13.601 2.593 1.00 0.00 113 PRO A O 7
ATOM 13684 N N . LYS A 1 114 ? 2.123 -13.600 3.679 1.00 0.00 114 LYS A N 7
ATOM 13685 C CA . LYS A 1 114 ? 2.822 -14.348 2.641 1.00 0.00 114 LYS A CA 7
ATOM 13686 C C . LYS A 1 114 ? 3.501 -15.584 3.224 1.00 0.00 114 LYS A C 7
ATOM 13687 O O . LYS A 1 114 ? 4.052 -15.558 4.325 1.00 0.00 114 LYS A O 7
ATOM 13706 N N . PRO A 1 115 ? 3.462 -16.692 2.470 1.00 0.00 115 PRO A N 7
ATOM 13707 C CA . PRO A 1 115 ? 4.070 -17.958 2.891 1.00 0.00 115 PRO A CA 7
ATOM 13708 C C . PRO A 1 115 ? 5.593 -17.896 2.895 1.00 0.00 115 PRO A C 7
ATOM 13709 O O . PRO A 1 115 ? 6.191 -17.024 2.264 1.00 0.00 115 PRO A O 7
ATOM 13720 N N . VAL A 1 116 ? 6.217 -18.827 3.610 1.00 0.00 116 VAL A N 7
ATOM 13721 C CA . VAL A 1 116 ? 7.672 -18.879 3.695 1.00 0.00 116 VAL A CA 7
ATOM 13722 C C . VAL A 1 116 ? 8.255 -19.765 2.600 1.00 0.00 116 VAL A C 7
ATOM 13723 O O . VAL A 1 116 ? 8.322 -20.986 2.745 1.00 0.00 116 VAL A O 7
ATOM 13736 N N . ILE A 1 117 ? 8.675 -19.142 1.504 1.00 0.00 117 ILE A N 7
ATOM 13737 C CA . ILE A 1 117 ? 9.254 -19.874 0.385 1.00 0.00 117 ILE A CA 7
ATOM 13738 C C . ILE A 1 117 ? 10.740 -20.136 0.608 1.00 0.00 117 ILE A C 7
ATOM 13739 O O . ILE A 1 117 ? 11.592 -19.383 0.136 1.00 0.00 117 ILE A O 7
ATOM 13755 N N . LYS A 1 118 ? 11.044 -21.208 1.331 1.00 0.00 118 LYS A N 7
ATOM 13756 C CA . LYS A 1 118 ? 12.427 -21.573 1.616 1.00 0.00 118 LYS A CA 7
ATOM 13757 C C . LYS A 1 118 ? 12.809 -22.863 0.896 1.00 0.00 118 LYS A C 7
ATOM 13758 O O . LYS A 1 118 ? 12.009 -23.796 0.809 1.00 0.00 118 LYS A O 7
ATOM 13777 N N . ILE A 1 119 ? 14.034 -22.909 0.385 1.00 0.00 119 ILE A N 7
ATOM 13778 C CA . ILE A 1 119 ? 14.521 -24.086 -0.324 1.00 0.00 119 ILE A CA 7
ATOM 13779 C C . ILE A 1 119 ? 15.772 -24.649 0.341 1.00 0.00 119 ILE A C 7
ATOM 13780 O O . ILE A 1 119 ? 16.682 -23.905 0.704 1.00 0.00 119 ILE A O 7
ATOM 13796 N N . GLU A 1 120 ? 15.810 -25.969 0.496 1.00 0.00 120 GLU A N 7
ATOM 13797 C CA . GLU A 1 120 ? 16.951 -26.633 1.117 1.00 0.00 120 GLU A CA 7
ATOM 13798 C C . GLU A 1 120 ? 17.422 -27.811 0.269 1.00 0.00 120 GLU A C 7
ATOM 13799 O O . GLU A 1 120 ? 16.740 -28.830 0.167 1.00 0.00 120 GLU A O 7
ATOM 13811 N N . LYS A 1 121 ? 18.595 -27.663 -0.337 1.00 0.00 121 LYS A N 7
ATOM 13812 C CA . LYS A 1 121 ? 19.161 -28.713 -1.176 1.00 0.00 121 LYS A CA 7
ATOM 13813 C C . LYS A 1 121 ? 20.612 -28.403 -1.531 1.00 0.00 121 LYS A C 7
ATOM 13814 O O . LYS A 1 121 ? 20.902 -27.390 -2.168 1.00 0.00 121 LYS A O 7
ATOM 13833 N N . GLY A 1 1 ? 24.582 12.171 3.510 1.00 0.00 1 GLY A N 8
ATOM 13834 C CA . GLY A 1 1 ? 23.997 13.359 2.915 1.00 0.00 1 GLY A CA 8
ATOM 13835 C C . GLY A 1 1 ? 22.903 13.030 1.919 1.00 0.00 1 GLY A C 8
ATOM 13836 O O . GLY A 1 1 ? 23.183 12.647 0.783 1.00 0.00 1 GLY A O 8
ATOM 13840 N N . SER A 1 2 ? 21.653 13.178 2.346 1.00 0.00 2 SER A N 8
ATOM 13841 C CA . SER A 1 2 ? 20.512 12.888 1.485 1.00 0.00 2 SER A CA 8
ATOM 13842 C C . SER A 1 2 ? 19.924 14.174 0.912 1.00 0.00 2 SER A C 8
ATOM 13843 O O . SER A 1 2 ? 20.184 15.267 1.415 1.00 0.00 2 SER A O 8
ATOM 13851 N N . SER A 1 3 ? 19.129 14.034 -0.144 1.00 0.00 3 SER A N 8
ATOM 13852 C CA . SER A 1 3 ? 18.506 15.184 -0.790 1.00 0.00 3 SER A CA 8
ATOM 13853 C C . SER A 1 3 ? 17.397 14.740 -1.739 1.00 0.00 3 SER A C 8
ATOM 13854 O O . SER A 1 3 ? 17.502 13.702 -2.391 1.00 0.00 3 SER A O 8
ATOM 13862 N N . GLY A 1 4 ? 16.333 15.534 -1.810 1.00 0.00 4 GLY A N 8
ATOM 13863 C CA . GLY A 1 4 ? 15.220 15.207 -2.681 1.00 0.00 4 GLY A CA 8
ATOM 13864 C C . GLY A 1 4 ? 13.993 16.050 -2.394 1.00 0.00 4 GLY A C 8
ATOM 13865 O O . GLY A 1 4 ? 13.009 15.558 -1.841 1.00 0.00 4 GLY A O 8
ATOM 13869 N N . SER A 1 5 ? 14.050 17.323 -2.771 1.00 0.00 5 SER A N 8
ATOM 13870 C CA . SER A 1 5 ? 12.937 18.238 -2.546 1.00 0.00 5 SER A CA 8
ATOM 13871 C C . SER A 1 5 ? 12.283 18.633 -3.867 1.00 0.00 5 SER A C 8
ATOM 13872 O O . SER A 1 5 ? 12.924 18.620 -4.917 1.00 0.00 5 SER A O 8
ATOM 13880 N N . SER A 1 6 ? 11.003 18.985 -3.804 1.00 0.00 6 SER A N 8
ATOM 13881 C CA . SER A 1 6 ? 10.260 19.381 -4.995 1.00 0.00 6 SER A CA 8
ATOM 13882 C C . SER A 1 6 ? 10.529 20.842 -5.342 1.00 0.00 6 SER A C 8
ATOM 13883 O O . SER A 1 6 ? 11.182 21.561 -4.587 1.00 0.00 6 SER A O 8
ATOM 13891 N N . GLY A 1 7 ? 10.018 21.275 -6.491 1.00 0.00 7 GLY A N 8
ATOM 13892 C CA . GLY A 1 7 ? 10.213 22.648 -6.919 1.00 0.00 7 GLY A CA 8
ATOM 13893 C C . GLY A 1 7 ? 8.913 23.424 -6.985 1.00 0.00 7 GLY A C 8
ATOM 13894 O O . GLY A 1 7 ? 8.610 24.216 -6.092 1.00 0.00 7 GLY A O 8
ATOM 13898 N N . GLN A 1 8 ? 8.143 23.199 -8.045 1.00 0.00 8 GLN A N 8
ATOM 13899 C CA . GLN A 1 8 ? 6.870 23.886 -8.224 1.00 0.00 8 GLN A CA 8
ATOM 13900 C C . GLN A 1 8 ? 5.703 22.970 -7.870 1.00 0.00 8 GLN A C 8
ATOM 13901 O O . GLN A 1 8 ? 5.105 22.343 -8.743 1.00 0.00 8 GLN A O 8
ATOM 13915 N N . GLY A 1 9 ? 5.383 22.898 -6.581 1.00 0.00 9 GLY A N 8
ATOM 13916 C CA . GLY A 1 9 ? 4.289 22.056 -6.134 1.00 0.00 9 GLY A CA 8
ATOM 13917 C C . GLY A 1 9 ? 4.718 21.063 -5.072 1.00 0.00 9 GLY A C 8
ATOM 13918 O O . GLY A 1 9 ? 5.771 21.221 -4.454 1.00 0.00 9 GLY A O 8
ATOM 13922 N N . HIS A 1 10 ? 3.899 20.038 -4.857 1.00 0.00 10 HIS A N 8
ATOM 13923 C CA . HIS A 1 10 ? 4.199 19.016 -3.861 1.00 0.00 10 HIS A CA 8
ATOM 13924 C C . HIS A 1 10 ? 3.393 17.748 -4.123 1.00 0.00 10 HIS A C 8
ATOM 13925 O O . HIS A 1 10 ? 2.161 17.775 -4.140 1.00 0.00 10 HIS A O 8
ATOM 13940 N N . LEU A 1 11 ? 4.094 16.638 -4.329 1.00 0.00 11 LEU A N 8
ATOM 13941 C CA . LEU A 1 11 ? 3.443 15.360 -4.592 1.00 0.00 11 LEU A CA 8
ATOM 13942 C C . LEU A 1 11 ? 3.416 14.494 -3.336 1.00 0.00 11 LEU A C 8
ATOM 13943 O O . LEU A 1 11 ? 4.461 14.091 -2.825 1.00 0.00 11 LEU A O 8
ATOM 13959 N N . VAL A 1 12 ? 2.214 14.210 -2.845 1.00 0.00 12 VAL A N 8
ATOM 13960 C CA . VAL A 1 12 ? 2.051 13.390 -1.651 1.00 0.00 12 VAL A CA 8
ATOM 13961 C C . VAL A 1 12 ? 1.870 11.920 -2.014 1.00 0.00 12 VAL A C 8
ATOM 13962 O O . VAL A 1 12 ? 1.116 11.584 -2.929 1.00 0.00 12 VAL A O 8
ATOM 13975 N N . HIS A 1 13 ? 2.566 11.048 -1.292 1.00 0.00 13 HIS A N 8
ATOM 13976 C CA . HIS A 1 13 ? 2.481 9.612 -1.538 1.00 0.00 13 HIS A CA 8
ATOM 13977 C C . HIS A 1 13 ? 2.051 8.869 -0.277 1.00 0.00 13 HIS A C 8
ATOM 13978 O O . HIS A 1 13 ? 2.863 8.615 0.612 1.00 0.00 13 HIS A O 8
ATOM 13993 N N . MET A 1 14 ? 0.769 8.525 -0.207 1.00 0.00 14 MET A N 8
ATOM 13994 C CA . MET A 1 14 ? 0.232 7.811 0.946 1.00 0.00 14 MET A CA 8
ATOM 13995 C C . MET A 1 14 ? 0.051 6.329 0.631 1.00 0.00 14 MET A C 8
ATOM 13996 O O . MET A 1 14 ? 0.063 5.924 -0.532 1.00 0.00 14 MET A O 8
ATOM 14010 N N . THR A 1 15 ? -0.116 5.523 1.675 1.00 0.00 15 THR A N 8
ATOM 14011 C CA . THR A 1 15 ? -0.298 4.087 1.511 1.00 0.00 15 THR A CA 8
ATOM 14012 C C . THR A 1 15 ? -1.047 3.488 2.695 1.00 0.00 15 THR A C 8
ATOM 14013 O O . THR A 1 15 ? -0.625 3.626 3.844 1.00 0.00 15 THR A O 8
ATOM 14024 N N . VAL A 1 16 ? -2.161 2.821 2.410 1.00 0.00 16 VAL A N 8
ATOM 14025 C CA . VAL A 1 16 ? -2.968 2.199 3.452 1.00 0.00 16 VAL A CA 8
ATOM 14026 C C . VAL A 1 16 ? -3.439 0.812 3.028 1.00 0.00 16 VAL A C 8
ATOM 14027 O O . VAL A 1 16 ? -3.194 0.379 1.902 1.00 0.00 16 VAL A O 8
ATOM 14040 N N . VAL A 1 17 ? -4.119 0.121 3.937 1.00 0.00 17 VAL A N 8
ATOM 14041 C CA . VAL A 1 17 ? -4.627 -1.217 3.657 1.00 0.00 17 VAL A CA 8
ATOM 14042 C C . VAL A 1 17 ? -6.049 -1.161 3.110 1.00 0.00 17 VAL A C 8
ATOM 14043 O O . VAL A 1 17 ? -6.813 -0.251 3.430 1.00 0.00 17 VAL A O 8
ATOM 14056 N N . SER A 1 18 ? -6.397 -2.142 2.283 1.00 0.00 18 SER A N 8
ATOM 14057 C CA . SER A 1 18 ? -7.727 -2.204 1.688 1.00 0.00 18 SER A CA 8
ATOM 14058 C C . SER A 1 18 ? -8.789 -2.451 2.755 1.00 0.00 18 SER A C 8
ATOM 14059 O O . SER A 1 18 ? -8.539 -3.130 3.750 1.00 0.00 18 SER A O 8
ATOM 14067 N N . GLY A 1 19 ? -9.977 -1.893 2.539 1.00 0.00 19 GLY A N 8
ATOM 14068 C CA . GLY A 1 19 ? -11.060 -2.064 3.490 1.00 0.00 19 GLY A CA 8
ATOM 14069 C C . GLY A 1 19 ? -10.744 -1.457 4.843 1.00 0.00 19 GLY A C 8
ATOM 14070 O O . GLY A 1 19 ? -11.279 -1.890 5.864 1.00 0.00 19 GLY A O 8
ATOM 14074 N N . SER A 1 20 ? -9.872 -0.454 4.852 1.00 0.00 20 SER A N 8
ATOM 14075 C CA . SER A 1 20 ? -9.482 0.209 6.090 1.00 0.00 20 SER A CA 8
ATOM 14076 C C . SER A 1 20 ? -9.725 1.712 6.002 1.00 0.00 20 SER A C 8
ATOM 14077 O O . SER A 1 20 ? -9.361 2.354 5.017 1.00 0.00 20 SER A O 8
ATOM 14085 N N . ASN A 1 21 ? -10.343 2.268 7.039 1.00 0.00 21 ASN A N 8
ATOM 14086 C CA . ASN A 1 21 ? -10.636 3.696 7.079 1.00 0.00 21 ASN A CA 8
ATOM 14087 C C . ASN A 1 21 ? -9.423 4.512 6.642 1.00 0.00 21 ASN A C 8
ATOM 14088 O O . ASN A 1 21 ? -8.416 4.574 7.347 1.00 0.00 21 ASN A O 8
ATOM 14099 N N . VAL A 1 22 ? -9.528 5.139 5.475 1.00 0.00 22 VAL A N 8
ATOM 14100 C CA . VAL A 1 22 ? -8.441 5.953 4.944 1.00 0.00 22 VAL A CA 8
ATOM 14101 C C . VAL A 1 22 ? -8.573 7.405 5.392 1.00 0.00 22 VAL A C 8
ATOM 14102 O O . VAL A 1 22 ? -9.602 7.808 5.935 1.00 0.00 22 VAL A O 8
ATOM 14115 N N . THR A 1 23 ? -7.525 8.188 5.159 1.00 0.00 23 THR A N 8
ATOM 14116 C CA . THR A 1 23 ? -7.522 9.595 5.539 1.00 0.00 23 THR A CA 8
ATOM 14117 C C . THR A 1 23 ? -6.610 10.409 4.628 1.00 0.00 23 THR A C 8
ATOM 14118 O O . THR A 1 23 ? -5.385 10.342 4.737 1.00 0.00 23 THR A O 8
ATOM 14129 N N . LEU A 1 24 ? -7.214 11.178 3.728 1.00 0.00 24 LEU A N 8
ATOM 14130 C CA . LEU A 1 24 ? -6.456 12.006 2.798 1.00 0.00 24 LEU A CA 8
ATOM 14131 C C . LEU A 1 24 ? -6.290 13.423 3.339 1.00 0.00 24 LEU A C 8
ATOM 14132 O O . LEU A 1 24 ? -7.185 14.257 3.207 1.00 0.00 24 LEU A O 8
ATOM 14148 N N . ASN A 1 25 ? -5.139 13.687 3.948 1.00 0.00 25 ASN A N 8
ATOM 14149 C CA . ASN A 1 25 ? -4.855 15.003 4.509 1.00 0.00 25 ASN A CA 8
ATOM 14150 C C . ASN A 1 25 ? -3.614 15.613 3.864 1.00 0.00 25 ASN A C 8
ATOM 14151 O O . ASN A 1 25 ? -2.583 14.952 3.731 1.00 0.00 25 ASN A O 8
ATOM 14162 N N . ILE A 1 26 ? -3.721 16.876 3.466 1.00 0.00 26 ILE A N 8
ATOM 14163 C CA . ILE A 1 26 ? -2.607 17.575 2.837 1.00 0.00 26 ILE A CA 8
ATOM 14164 C C . ILE A 1 26 ? -1.686 18.194 3.883 1.00 0.00 26 ILE A C 8
ATOM 14165 O O . ILE A 1 26 ? -2.132 18.938 4.757 1.00 0.00 26 ILE A O 8
ATOM 14181 N N . SER A 1 27 ? -0.397 17.884 3.786 1.00 0.00 27 SER A N 8
ATOM 14182 C CA . SER A 1 27 ? 0.588 18.409 4.725 1.00 0.00 27 SER A CA 8
ATOM 14183 C C . SER A 1 27 ? 0.424 19.915 4.899 1.00 0.00 27 SER A C 8
ATOM 14184 O O . SER A 1 27 ? 0.570 20.442 6.001 1.00 0.00 27 SER A O 8
ATOM 14192 N N . GLU A 1 28 ? 0.121 20.602 3.802 1.00 0.00 28 GLU A N 8
ATOM 14193 C CA . GLU A 1 28 ? -0.062 22.048 3.833 1.00 0.00 28 GLU A CA 8
ATOM 14194 C C . GLU A 1 28 ? -1.477 22.409 4.276 1.00 0.00 28 GLU A C 8
ATOM 14195 O O . GLU A 1 28 ? -2.454 22.059 3.614 1.00 0.00 28 GLU A O 8
ATOM 14207 N N . SER A 1 29 ? -1.578 23.109 5.401 1.00 0.00 29 SER A N 8
ATOM 14208 C CA . SER A 1 29 ? -2.873 23.513 5.936 1.00 0.00 29 SER A CA 8
ATOM 14209 C C . SER A 1 29 ? -3.604 24.428 4.957 1.00 0.00 29 SER A C 8
ATOM 14210 O O . SER A 1 29 ? -2.984 25.067 4.106 1.00 0.00 29 SER A O 8
ATOM 14218 N N . LEU A 1 30 ? -4.925 24.484 5.084 1.00 0.00 30 LEU A N 8
ATOM 14219 C CA . LEU A 1 30 ? -5.742 25.320 4.212 1.00 0.00 30 LEU A CA 8
ATOM 14220 C C . LEU A 1 30 ? -5.379 26.793 4.372 1.00 0.00 30 LEU A C 8
ATOM 14221 O O . LEU A 1 30 ? -4.888 27.226 5.415 1.00 0.00 30 LEU A O 8
ATOM 14237 N N . PRO A 1 31 ? -5.629 27.582 3.317 1.00 0.00 31 PRO A N 8
ATOM 14238 C CA . PRO A 1 31 ? -5.339 29.019 3.318 1.00 0.00 31 PRO A CA 8
ATOM 14239 C C . PRO A 1 31 ? -6.267 29.798 4.244 1.00 0.00 31 PRO A C 8
ATOM 14240 O O . PRO A 1 31 ? -7.444 29.466 4.378 1.00 0.00 31 PRO A O 8
ATOM 14251 N N . GLU A 1 32 ? -5.729 30.834 4.879 1.00 0.00 32 GLU A N 8
ATOM 14252 C CA . GLU A 1 32 ? -6.511 31.659 5.793 1.00 0.00 32 GLU A CA 8
ATOM 14253 C C . GLU A 1 32 ? -7.795 32.143 5.125 1.00 0.00 32 GLU A C 8
ATOM 14254 O O . GLU A 1 32 ? -7.778 33.083 4.332 1.00 0.00 32 GLU A O 8
ATOM 14266 N N . ASN A 1 33 ? -8.907 31.494 5.454 1.00 0.00 33 ASN A N 8
ATOM 14267 C CA . ASN A 1 33 ? -10.200 31.857 4.886 1.00 0.00 33 ASN A CA 8
ATOM 14268 C C . ASN A 1 33 ? -10.298 31.414 3.429 1.00 0.00 33 ASN A C 8
ATOM 14269 O O . ASN A 1 33 ? -10.579 32.220 2.542 1.00 0.00 33 ASN A O 8
ATOM 14280 N N . TYR A 1 34 ? -10.065 30.128 3.191 1.00 0.00 34 TYR A N 8
ATOM 14281 C CA . TYR A 1 34 ? -10.125 29.577 1.842 1.00 0.00 34 TYR A CA 8
ATOM 14282 C C . TYR A 1 34 ? -11.405 30.009 1.134 1.00 0.00 34 TYR A C 8
ATOM 14283 O O . TYR A 1 34 ? -12.375 30.419 1.772 1.00 0.00 34 TYR A O 8
ATOM 14301 N N . LYS A 1 35 ? -11.402 29.914 -0.192 1.00 0.00 35 LYS A N 8
ATOM 14302 C CA . LYS A 1 35 ? -12.562 30.292 -0.990 1.00 0.00 35 LYS A CA 8
ATOM 14303 C C . LYS A 1 35 ? -13.466 29.089 -1.239 1.00 0.00 35 LYS A C 8
ATOM 14304 O O . LYS A 1 35 ? -14.677 29.158 -1.026 1.00 0.00 35 LYS A O 8
ATOM 14323 N N . GLN A 1 36 ? -12.871 27.990 -1.689 1.00 0.00 36 GLN A N 8
ATOM 14324 C CA . GLN A 1 36 ? -13.624 26.772 -1.965 1.00 0.00 36 GLN A CA 8
ATOM 14325 C C . GLN A 1 36 ? -12.794 25.534 -1.644 1.00 0.00 36 GLN A C 8
ATOM 14326 O O . GLN A 1 36 ? -11.588 25.625 -1.411 1.00 0.00 36 GLN A O 8
ATOM 14340 N N . LEU A 1 37 ? -13.447 24.377 -1.632 1.00 0.00 37 LEU A N 8
ATOM 14341 C CA . LEU A 1 37 ? -12.769 23.119 -1.339 1.00 0.00 37 LEU A CA 8
ATOM 14342 C C . LEU A 1 37 ? -13.400 21.967 -2.115 1.00 0.00 37 LEU A C 8
ATOM 14343 O O . LEU A 1 37 ? -14.520 21.546 -1.823 1.00 0.00 37 LEU A O 8
ATOM 14359 N N . THR A 1 38 ? -12.672 21.458 -3.104 1.00 0.00 38 THR A N 8
ATOM 14360 C CA . THR A 1 38 ? -13.159 20.354 -3.921 1.00 0.00 38 THR A CA 8
ATOM 14361 C C . THR A 1 38 ? -12.173 19.192 -3.920 1.00 0.00 38 THR A C 8
ATOM 14362 O O . THR A 1 38 ? -10.962 19.394 -3.832 1.00 0.00 38 THR A O 8
ATOM 14373 N N . TRP A 1 39 ? -12.698 17.976 -4.018 1.00 0.00 39 TRP A N 8
ATOM 14374 C CA . TRP A 1 39 ? -11.862 16.781 -4.029 1.00 0.00 39 TRP A CA 8
ATOM 14375 C C . TRP A 1 39 ? -11.993 16.037 -5.353 1.00 0.00 39 TRP A C 8
ATOM 14376 O O . TRP A 1 39 ? -13.097 15.848 -5.864 1.00 0.00 39 TRP A O 8
ATOM 14397 N N . PHE A 1 40 ? -10.860 15.616 -5.905 1.00 0.00 40 PHE A N 8
ATOM 14398 C CA . PHE A 1 40 ? -10.848 14.892 -7.171 1.00 0.00 40 PHE A CA 8
ATOM 14399 C C . PHE A 1 40 ? -10.396 13.449 -6.969 1.00 0.00 40 PHE A C 8
ATOM 14400 O O . PHE A 1 40 ? -9.393 13.189 -6.303 1.00 0.00 40 PHE A O 8
ATOM 14417 N N . TYR A 1 41 ? -11.141 12.515 -7.548 1.00 0.00 41 TYR A N 8
ATOM 14418 C CA . TYR A 1 41 ? -10.820 11.098 -7.430 1.00 0.00 41 TYR A CA 8
ATOM 14419 C C . TYR A 1 41 ? -9.823 10.674 -8.504 1.00 0.00 41 TYR A C 8
ATOM 14420 O O . TYR A 1 41 ? -8.934 9.858 -8.257 1.00 0.00 41 TYR A O 8
ATOM 14438 N N . THR A 1 42 ? -9.977 11.236 -9.699 1.00 0.00 42 THR A N 8
ATOM 14439 C CA . THR A 1 42 ? -9.092 10.917 -10.813 1.00 0.00 42 THR A CA 8
ATOM 14440 C C . THR A 1 42 ? -8.657 12.180 -11.548 1.00 0.00 42 THR A C 8
ATOM 14441 O O . THR A 1 42 ? -8.908 13.295 -11.090 1.00 0.00 42 THR A O 8
ATOM 14452 N N . PHE A 1 43 ? -8.006 11.998 -12.692 1.00 0.00 43 PHE A N 8
ATOM 14453 C CA . PHE A 1 43 ? -7.536 13.123 -13.492 1.00 0.00 43 PHE A CA 8
ATOM 14454 C C . PHE A 1 43 ? -8.686 14.069 -13.828 1.00 0.00 43 PHE A C 8
ATOM 14455 O O . PHE A 1 43 ? -8.556 15.287 -13.711 1.00 0.00 43 PHE A O 8
ATOM 14472 N N . ASP A 1 44 ? -9.809 13.498 -14.248 1.00 0.00 44 ASP A N 8
ATOM 14473 C CA . ASP A 1 44 ? -10.983 14.288 -14.601 1.00 0.00 44 ASP A CA 8
ATOM 14474 C C . ASP A 1 44 ? -12.219 13.785 -13.864 1.00 0.00 44 ASP A C 8
ATOM 14475 O O . ASP A 1 44 ? -13.295 13.662 -14.449 1.00 0.00 44 ASP A O 8
ATOM 14484 N N . GLN A 1 45 ? -12.057 13.495 -12.577 1.00 0.00 45 GLN A N 8
ATOM 14485 C CA . GLN A 1 45 ? -13.161 13.003 -11.760 1.00 0.00 45 GLN A CA 8
ATOM 14486 C C . GLN A 1 45 ? -13.234 13.754 -10.435 1.00 0.00 45 GLN A C 8
ATOM 14487 O O . GLN A 1 45 ? -12.209 14.097 -9.846 1.00 0.00 45 GLN A O 8
ATOM 14501 N N . LYS A 1 46 ? -14.453 14.008 -9.971 1.00 0.00 46 LYS A N 8
ATOM 14502 C CA . LYS A 1 46 ? -14.661 14.717 -8.714 1.00 0.00 46 LYS A CA 8
ATOM 14503 C C . LYS A 1 46 ? -15.354 13.822 -7.692 1.00 0.00 46 LYS A C 8
ATOM 14504 O O . LYS A 1 46 ? -15.999 12.837 -8.052 1.00 0.00 46 LYS A O 8
ATOM 14523 N N . ILE A 1 47 ? -15.218 14.172 -6.417 1.00 0.00 47 ILE A N 8
ATOM 14524 C CA . ILE A 1 47 ? -15.833 13.401 -5.344 1.00 0.00 47 ILE A CA 8
ATOM 14525 C C . ILE A 1 47 ? -16.796 14.260 -4.532 1.00 0.00 47 ILE A C 8
ATOM 14526 O O . ILE A 1 47 ? -17.864 13.801 -4.126 1.00 0.00 47 ILE A O 8
ATOM 14542 N N . VAL A 1 48 ? -16.412 15.511 -4.300 1.00 0.00 48 VAL A N 8
ATOM 14543 C CA . VAL A 1 48 ? -17.242 16.437 -3.539 1.00 0.00 48 VAL A CA 8
ATOM 14544 C C . VAL A 1 48 ? -16.750 17.872 -3.694 1.00 0.00 48 VAL A C 8
ATOM 14545 O O . VAL A 1 48 ? -15.547 18.130 -3.681 1.00 0.00 48 VAL A O 8
ATOM 14558 N N . GLU A 1 49 ? -17.689 18.801 -3.840 1.00 0.00 49 GLU A N 8
ATOM 14559 C CA . GLU A 1 49 ? -17.350 20.211 -3.998 1.00 0.00 49 GLU A CA 8
ATOM 14560 C C . GLU A 1 49 ? -17.857 21.029 -2.814 1.00 0.00 49 GLU A C 8
ATOM 14561 O O . GLU A 1 49 ? -18.918 20.743 -2.258 1.00 0.00 49 GLU A O 8
ATOM 14573 N N . TRP A 1 50 ? -17.092 22.045 -2.434 1.00 0.00 50 TRP A N 8
ATOM 14574 C CA . TRP A 1 50 ? -17.463 22.905 -1.315 1.00 0.00 50 TRP A CA 8
ATOM 14575 C C . TRP A 1 50 ? -17.248 24.374 -1.663 1.00 0.00 50 TRP A C 8
ATOM 14576 O O . TRP A 1 50 ? -16.149 24.777 -2.043 1.00 0.00 50 TRP A O 8
ATOM 14597 N N . ASP A 1 51 ? -18.304 25.169 -1.530 1.00 0.00 51 ASP A N 8
ATOM 14598 C CA . ASP A 1 51 ? -18.230 26.595 -1.829 1.00 0.00 51 ASP A CA 8
ATOM 14599 C C . ASP A 1 51 ? -18.480 27.426 -0.575 1.00 0.00 51 ASP A C 8
ATOM 14600 O O . ASP A 1 51 ? -19.411 28.230 -0.527 1.00 0.00 51 ASP A O 8
ATOM 14609 N N . SER A 1 52 ? -17.643 27.227 0.439 1.00 0.00 52 SER A N 8
ATOM 14610 C CA . SER A 1 52 ? -17.777 27.955 1.695 1.00 0.00 52 SER A CA 8
ATOM 14611 C C . SER A 1 52 ? -19.246 28.149 2.057 1.00 0.00 52 SER A C 8
ATOM 14612 O O . SER A 1 52 ? -19.608 29.111 2.735 1.00 0.00 52 SER A O 8
ATOM 14620 N N . ARG A 1 53 ? -20.088 27.228 1.600 1.00 0.00 53 ARG A N 8
ATOM 14621 C CA . ARG A 1 53 ? -21.518 27.298 1.873 1.00 0.00 53 ARG A CA 8
ATOM 14622 C C . ARG A 1 53 ? -22.058 25.935 2.297 1.00 0.00 53 ARG A C 8
ATOM 14623 O O . ARG A 1 53 ? -22.466 25.746 3.443 1.00 0.00 53 ARG A O 8
ATOM 14644 N N . LYS A 1 54 ? -22.056 24.988 1.365 1.00 0.00 54 LYS A N 8
ATOM 14645 C CA . LYS A 1 54 ? -22.544 23.642 1.641 1.00 0.00 54 LYS A CA 8
ATOM 14646 C C . LYS A 1 54 ? -21.788 22.608 0.812 1.00 0.00 54 LYS A C 8
ATOM 14647 O O . LYS A 1 54 ? -21.139 22.947 -0.178 1.00 0.00 54 LYS A O 8
ATOM 14666 N N . SER A 1 55 ? -21.877 21.347 1.222 1.00 0.00 55 SER A N 8
ATOM 14667 C CA . SER A 1 55 ? -21.199 20.265 0.518 1.00 0.00 55 SER A CA 8
ATOM 14668 C C . SER A 1 55 ? -22.155 19.556 -0.437 1.00 0.00 55 SER A C 8
ATOM 14669 O O . SER A 1 55 ? -23.232 19.111 -0.040 1.00 0.00 55 SER A O 8
ATOM 14677 N N . LYS A 1 56 ? -21.752 19.453 -1.699 1.00 0.00 56 LYS A N 8
ATOM 14678 C CA . LYS A 1 56 ? -22.569 18.797 -2.713 1.00 0.00 56 LYS A CA 8
ATOM 14679 C C . LYS A 1 56 ? -21.941 17.477 -3.148 1.00 0.00 56 LYS A C 8
ATOM 14680 O O . LYS A 1 56 ? -21.221 17.421 -4.146 1.00 0.00 56 LYS A O 8
ATOM 14699 N N . TYR A 1 57 ? -22.218 16.419 -2.396 1.00 0.00 57 TYR A N 8
ATOM 14700 C CA . TYR A 1 57 ? -21.679 15.099 -2.704 1.00 0.00 57 TYR A CA 8
ATOM 14701 C C . TYR A 1 57 ? -22.134 14.634 -4.083 1.00 0.00 57 TYR A C 8
ATOM 14702 O O . TYR A 1 57 ? -23.331 14.552 -4.361 1.00 0.00 57 TYR A O 8
ATOM 14720 N N . PHE A 1 58 ? -21.170 14.329 -4.946 1.00 0.00 58 PHE A N 8
ATOM 14721 C CA . PHE A 1 58 ? -21.469 13.871 -6.297 1.00 0.00 58 PHE A CA 8
ATOM 14722 C C . PHE A 1 58 ? -21.841 12.391 -6.301 1.00 0.00 58 PHE A C 8
ATOM 14723 O O . PHE A 1 58 ? -21.474 11.647 -5.392 1.00 0.00 58 PHE A O 8
ATOM 14740 N N . GLU A 1 59 ? -22.572 11.973 -7.329 1.00 0.00 59 GLU A N 8
ATOM 14741 C CA . GLU A 1 59 ? -22.994 10.582 -7.450 1.00 0.00 59 GLU A CA 8
ATOM 14742 C C . GLU A 1 59 ? -21.794 9.666 -7.672 1.00 0.00 59 GLU A C 8
ATOM 14743 O O . GLU A 1 59 ? -21.089 9.781 -8.675 1.00 0.00 59 GLU A O 8
ATOM 14755 N N . SER A 1 60 ? -21.568 8.758 -6.729 1.00 0.00 60 SER A N 8
ATOM 14756 C CA . SER A 1 60 ? -20.451 7.824 -6.819 1.00 0.00 60 SER A CA 8
ATOM 14757 C C . SER A 1 60 ? -20.493 6.815 -5.675 1.00 0.00 60 SER A C 8
ATOM 14758 O O . SER A 1 60 ? -20.941 7.127 -4.572 1.00 0.00 60 SER A O 8
ATOM 14766 N N . LYS A 1 61 ? -20.022 5.603 -5.947 1.00 0.00 61 LYS A N 8
ATOM 14767 C CA . LYS A 1 61 ? -20.004 4.546 -4.943 1.00 0.00 61 LYS A CA 8
ATOM 14768 C C . LYS A 1 61 ? -19.498 5.076 -3.605 1.00 0.00 61 LYS A C 8
ATOM 14769 O O . LYS A 1 61 ? -19.951 4.645 -2.544 1.00 0.00 61 LYS A O 8
ATOM 14788 N N . PHE A 1 62 ? -18.558 6.013 -3.662 1.00 0.00 62 PHE A N 8
ATOM 14789 C CA . PHE A 1 62 ? -17.991 6.602 -2.455 1.00 0.00 62 PHE A CA 8
ATOM 14790 C C . PHE A 1 62 ? -19.076 7.269 -1.614 1.00 0.00 62 PHE A C 8
ATOM 14791 O O . PHE A 1 62 ? -19.051 7.206 -0.384 1.00 0.00 62 PHE A O 8
ATOM 14808 N N . LYS A 1 63 ? -20.028 7.908 -2.286 1.00 0.00 63 LYS A N 8
ATOM 14809 C CA . LYS A 1 63 ? -21.123 8.586 -1.603 1.00 0.00 63 LYS A CA 8
ATOM 14810 C C . LYS A 1 63 ? -21.835 7.640 -0.642 1.00 0.00 63 LYS A C 8
ATOM 14811 O O . LYS A 1 63 ? -22.275 6.559 -1.033 1.00 0.00 63 LYS A O 8
ATOM 14830 N N . GLY A 1 64 ? -21.946 8.054 0.616 1.00 0.00 64 GLY A N 8
ATOM 14831 C CA . GLY A 1 64 ? -22.607 7.231 1.612 1.00 0.00 64 GLY A CA 8
ATOM 14832 C C . GLY A 1 64 ? -21.746 7.000 2.838 1.00 0.00 64 GLY A C 8
ATOM 14833 O O . GLY A 1 64 ? -22.217 7.125 3.969 1.00 0.00 64 GLY A O 8
ATOM 14837 N N . ARG A 1 65 ? -20.480 6.661 2.615 1.00 0.00 65 ARG A N 8
ATOM 14838 C CA . ARG A 1 65 ? -19.552 6.409 3.710 1.00 0.00 65 ARG A CA 8
ATOM 14839 C C . ARG A 1 65 ? -18.552 7.553 3.850 1.00 0.00 65 ARG A C 8
ATOM 14840 O O . ARG A 1 65 ? -18.372 8.105 4.935 1.00 0.00 65 ARG A O 8
ATOM 14861 N N . VAL A 1 66 ? -17.904 7.904 2.743 1.00 0.00 66 VAL A N 8
ATOM 14862 C CA . VAL A 1 66 ? -16.923 8.982 2.741 1.00 0.00 66 VAL A CA 8
ATOM 14863 C C . VAL A 1 66 ? -17.391 10.153 3.599 1.00 0.00 66 VAL A C 8
ATOM 14864 O O . VAL A 1 66 ? -18.591 10.374 3.762 1.00 0.00 66 VAL A O 8
ATOM 14877 N N . ARG A 1 67 ? -16.436 10.899 4.144 1.00 0.00 67 ARG A N 8
ATOM 14878 C CA . ARG A 1 67 ? -16.750 12.047 4.985 1.00 0.00 67 ARG A CA 8
ATOM 14879 C C . ARG A 1 67 ? -15.757 13.182 4.750 1.00 0.00 67 ARG A C 8
ATOM 14880 O O . ARG A 1 67 ? -14.560 13.036 5.003 1.00 0.00 67 ARG A O 8
ATOM 14901 N N . LEU A 1 68 ? -16.261 14.311 4.264 1.00 0.00 68 LEU A N 8
ATOM 14902 C CA . LEU A 1 68 ? -15.419 15.471 3.994 1.00 0.00 68 LEU A CA 8
ATOM 14903 C C . LEU A 1 68 ? -15.482 16.470 5.146 1.00 0.00 68 LEU A C 8
ATOM 14904 O O . LEU A 1 68 ? -16.560 16.930 5.523 1.00 0.00 68 LEU A O 8
ATOM 14920 N N . ASP A 1 69 ? -14.321 16.802 5.698 1.00 0.00 69 ASP A N 8
ATOM 14921 C CA . ASP A 1 69 ? -14.244 17.750 6.804 1.00 0.00 69 ASP A CA 8
ATOM 14922 C C . ASP A 1 69 ? -13.914 19.150 6.298 1.00 0.00 69 ASP A C 8
ATOM 14923 O O . ASP A 1 69 ? -12.777 19.457 5.941 1.00 0.00 69 ASP A O 8
ATOM 14932 N N . PRO A 1 70 ? -14.933 20.023 6.265 1.00 0.00 70 PRO A N 8
ATOM 14933 C CA . PRO A 1 70 ? -14.777 21.405 5.803 1.00 0.00 70 PRO A CA 8
ATOM 14934 C C . PRO A 1 70 ? -13.956 22.250 6.772 1.00 0.00 70 PRO A C 8
ATOM 14935 O O . PRO A 1 70 ? -13.736 23.438 6.539 1.00 0.00 70 PRO A O 8
ATOM 14946 N N . GLN A 1 71 ? -13.507 21.629 7.857 1.00 0.00 71 GLN A N 8
ATOM 14947 C CA . GLN A 1 71 ? -12.711 22.326 8.861 1.00 0.00 71 GLN A CA 8
ATOM 14948 C C . GLN A 1 71 ? -11.222 22.221 8.544 1.00 0.00 71 GLN A C 8
ATOM 14949 O O . GLN A 1 71 ? -10.496 23.214 8.591 1.00 0.00 71 GLN A O 8
ATOM 14963 N N . SER A 1 72 ? -10.775 21.011 8.222 1.00 0.00 72 SER A N 8
ATOM 14964 C CA . SER A 1 72 ? -9.372 20.776 7.902 1.00 0.00 72 SER A CA 8
ATOM 14965 C C . SER A 1 72 ? -9.199 20.457 6.420 1.00 0.00 72 SER A C 8
ATOM 14966 O O . SER A 1 72 ? -8.155 20.733 5.831 1.00 0.00 72 SER A O 8
ATOM 14974 N N . GLY A 1 73 ? -10.234 19.872 5.822 1.00 0.00 73 GLY A N 8
ATOM 14975 C CA . GLY A 1 73 ? -10.177 19.524 4.415 1.00 0.00 73 GLY A CA 8
ATOM 14976 C C . GLY A 1 73 ? -9.654 18.120 4.185 1.00 0.00 73 GLY A C 8
ATOM 14977 O O . GLY A 1 73 ? -9.000 17.852 3.178 1.00 0.00 73 GLY A O 8
ATOM 14981 N N . ALA A 1 74 ? -9.941 17.223 5.122 1.00 0.00 74 ALA A N 8
ATOM 14982 C CA . ALA A 1 74 ? -9.496 15.839 5.017 1.00 0.00 74 ALA A CA 8
ATOM 14983 C C . ALA A 1 74 ? -10.648 14.919 4.628 1.00 0.00 74 ALA A C 8
ATOM 14984 O O . ALA A 1 74 ? -11.785 15.114 5.061 1.00 0.00 74 ALA A O 8
ATOM 14991 N N . LEU A 1 75 ? -10.349 13.917 3.809 1.00 0.00 75 LEU A N 8
ATOM 14992 C CA . LEU A 1 75 ? -11.360 12.967 3.361 1.00 0.00 75 LEU A CA 8
ATOM 14993 C C . LEU A 1 75 ? -11.129 11.593 3.981 1.00 0.00 75 LEU A C 8
ATOM 14994 O O . LEU A 1 75 ? -10.167 10.902 3.644 1.00 0.00 75 LEU A O 8
ATOM 15010 N N . TYR A 1 76 ? -12.018 11.201 4.887 1.00 0.00 76 TYR A N 8
ATOM 15011 C CA . TYR A 1 76 ? -11.911 9.910 5.555 1.00 0.00 76 TYR A CA 8
ATOM 15012 C C . TYR A 1 76 ? -12.910 8.912 4.976 1.00 0.00 76 TYR A C 8
ATOM 15013 O O . TYR A 1 76 ? -14.096 8.944 5.304 1.00 0.00 76 TYR A O 8
ATOM 15031 N N . ILE A 1 77 ? -12.420 8.028 4.113 1.00 0.00 77 ILE A N 8
ATOM 15032 C CA . ILE A 1 77 ? -13.268 7.020 3.489 1.00 0.00 77 ILE A CA 8
ATOM 15033 C C . ILE A 1 77 ? -13.244 5.716 4.278 1.00 0.00 77 ILE A C 8
ATOM 15034 O O . ILE A 1 77 ? -12.229 5.359 4.876 1.00 0.00 77 ILE A O 8
ATOM 15050 N N . SER A 1 78 ? -14.368 5.007 4.274 1.00 0.00 78 SER A N 8
ATOM 15051 C CA . SER A 1 78 ? -14.476 3.742 4.991 1.00 0.00 78 SER A CA 8
ATOM 15052 C C . SER A 1 78 ? -14.582 2.572 4.017 1.00 0.00 78 SER A C 8
ATOM 15053 O O . SER A 1 78 ? -15.031 2.732 2.882 1.00 0.00 78 SER A O 8
ATOM 15061 N N . LYS A 1 79 ? -14.165 1.394 4.470 1.00 0.00 79 LYS A N 8
ATOM 15062 C CA . LYS A 1 79 ? -14.213 0.195 3.641 1.00 0.00 79 LYS A CA 8
ATOM 15063 C C . LYS A 1 79 ? -13.839 0.516 2.197 1.00 0.00 79 LYS A C 8
ATOM 15064 O O . LYS A 1 79 ? -14.562 0.164 1.265 1.00 0.00 79 LYS A O 8
ATOM 15083 N N . VAL A 1 80 ? -12.704 1.186 2.020 1.00 0.00 80 VAL A N 8
ATOM 15084 C CA . VAL A 1 80 ? -12.233 1.552 0.690 1.00 0.00 80 VAL A CA 8
ATOM 15085 C C . VAL A 1 80 ? -12.023 0.316 -0.179 1.00 0.00 80 VAL A C 8
ATOM 15086 O O . VAL A 1 80 ? -11.954 -0.804 0.326 1.00 0.00 80 VAL A O 8
ATOM 15099 N N . GLN A 1 81 ? -11.923 0.529 -1.487 1.00 0.00 81 GLN A N 8
ATOM 15100 C CA . GLN A 1 81 ? -11.722 -0.568 -2.425 1.00 0.00 81 GLN A CA 8
ATOM 15101 C C . GLN A 1 81 ? -10.402 -0.410 -3.173 1.00 0.00 81 GLN A C 8
ATOM 15102 O O . GLN A 1 81 ? -10.019 0.697 -3.551 1.00 0.00 81 GLN A O 8
ATOM 15116 N N . LYS A 1 82 ? -9.710 -1.525 -3.383 1.00 0.00 82 LYS A N 8
ATOM 15117 C CA . LYS A 1 82 ? -8.433 -1.511 -4.087 1.00 0.00 82 LYS A CA 8
ATOM 15118 C C . LYS A 1 82 ? -8.479 -0.563 -5.281 1.00 0.00 82 LYS A C 8
ATOM 15119 O O . LYS A 1 82 ? -7.557 0.222 -5.497 1.00 0.00 82 LYS A O 8
ATOM 15138 N N . GLU A 1 83 ? -9.560 -0.642 -6.051 1.00 0.00 83 GLU A N 8
ATOM 15139 C CA . GLU A 1 83 ? -9.725 0.211 -7.223 1.00 0.00 83 GLU A CA 8
ATOM 15140 C C . GLU A 1 83 ? -9.396 1.663 -6.890 1.00 0.00 83 GLU A C 8
ATOM 15141 O O . GLU A 1 83 ? -8.767 2.366 -7.681 1.00 0.00 83 GLU A O 8
ATOM 15153 N N . ASP A 1 84 ? -9.827 2.106 -5.714 1.00 0.00 84 ASP A N 8
ATOM 15154 C CA . ASP A 1 84 ? -9.579 3.474 -5.274 1.00 0.00 84 ASP A CA 8
ATOM 15155 C C . ASP A 1 84 ? -8.224 3.968 -5.773 1.00 0.00 84 ASP A C 8
ATOM 15156 O O . ASP A 1 84 ? -8.081 5.124 -6.167 1.00 0.00 84 ASP A O 8
ATOM 15165 N N . ASN A 1 85 ? -7.233 3.083 -5.751 1.00 0.00 85 ASN A N 8
ATOM 15166 C CA . ASN A 1 85 ? -5.889 3.429 -6.200 1.00 0.00 85 ASN A CA 8
ATOM 15167 C C . ASN A 1 85 ? -5.942 4.369 -7.401 1.00 0.00 85 ASN A C 8
ATOM 15168 O O . ASN A 1 85 ? -6.359 3.978 -8.490 1.00 0.00 85 ASN A O 8
ATOM 15179 N N . SER A 1 86 ? -5.514 5.610 -7.192 1.00 0.00 86 SER A N 8
ATOM 15180 C CA . SER A 1 86 ? -5.516 6.607 -8.256 1.00 0.00 86 SER A CA 8
ATOM 15181 C C . SER A 1 86 ? -4.870 7.906 -7.784 1.00 0.00 86 SER A C 8
ATOM 15182 O O . SER A 1 86 ? -4.549 8.062 -6.605 1.00 0.00 86 SER A O 8
ATOM 15190 N N . THR A 1 87 ? -4.681 8.838 -8.713 1.00 0.00 87 THR A N 8
ATOM 15191 C CA . THR A 1 87 ? -4.073 10.124 -8.395 1.00 0.00 87 THR A CA 8
ATOM 15192 C C . THR A 1 87 ? -5.123 11.131 -7.940 1.00 0.00 87 THR A C 8
ATOM 15193 O O . THR A 1 87 ? -5.870 11.674 -8.754 1.00 0.00 87 THR A O 8
ATOM 15204 N N . TYR A 1 88 ? -5.173 11.378 -6.635 1.00 0.00 88 TYR A N 8
ATOM 15205 C CA . TYR A 1 88 ? -6.133 12.319 -6.072 1.00 0.00 88 TYR A CA 8
ATOM 15206 C C . TYR A 1 88 ? -5.604 13.748 -6.148 1.00 0.00 88 TYR A C 8
ATOM 15207 O O . TYR A 1 88 ? -4.396 13.978 -6.087 1.00 0.00 88 TYR A O 8
ATOM 15225 N N . ILE A 1 89 ? -6.517 14.704 -6.282 1.00 0.00 89 ILE A N 8
ATOM 15226 C CA . ILE A 1 89 ? -6.144 16.110 -6.366 1.00 0.00 89 ILE A CA 8
ATOM 15227 C C . ILE A 1 89 ? -7.180 16.996 -5.681 1.00 0.00 89 ILE A C 8
ATOM 15228 O O . ILE A 1 89 ? -8.319 17.100 -6.135 1.00 0.00 89 ILE A O 8
ATOM 15244 N N . MET A 1 90 ? -6.775 17.633 -4.587 1.00 0.00 90 MET A N 8
ATOM 15245 C CA . MET A 1 90 ? -7.668 18.512 -3.841 1.00 0.00 90 MET A CA 8
ATOM 15246 C C . MET A 1 90 ? -7.464 19.967 -4.250 1.00 0.00 90 MET A C 8
ATOM 15247 O O . MET A 1 90 ? -6.459 20.586 -3.898 1.00 0.00 90 MET A O 8
ATOM 15261 N N . ARG A 1 91 ? -8.423 20.508 -4.995 1.00 0.00 91 ARG A N 8
ATOM 15262 C CA . ARG A 1 91 ? -8.347 21.890 -5.452 1.00 0.00 91 ARG A CA 8
ATOM 15263 C C . ARG A 1 91 ? -8.930 22.841 -4.411 1.00 0.00 91 ARG A C 8
ATOM 15264 O O . ARG A 1 91 ? -10.109 22.755 -4.067 1.00 0.00 91 ARG A O 8
ATOM 15285 N N . VAL A 1 92 ? -8.095 23.746 -3.910 1.00 0.00 92 VAL A N 8
ATOM 15286 C CA . VAL A 1 92 ? -8.527 24.713 -2.908 1.00 0.00 92 VAL A CA 8
ATOM 15287 C C . VAL A 1 92 ? -8.286 26.142 -3.383 1.00 0.00 92 VAL A C 8
ATOM 15288 O O . VAL A 1 92 ? -7.154 26.627 -3.378 1.00 0.00 92 VAL A O 8
ATOM 15301 N N . LEU A 1 93 ? -9.357 26.812 -3.794 1.00 0.00 93 LEU A N 8
ATOM 15302 C CA . LEU A 1 93 ? -9.263 28.187 -4.272 1.00 0.00 93 LEU A CA 8
ATOM 15303 C C . LEU A 1 93 ? -8.813 29.122 -3.154 1.00 0.00 93 LEU A C 8
ATOM 15304 O O . LEU A 1 93 ? -9.444 29.196 -2.100 1.00 0.00 93 LEU A O 8
ATOM 15320 N N . LYS A 1 94 ? -7.719 29.837 -3.393 1.00 0.00 94 LYS A N 8
ATOM 15321 C CA . LYS A 1 94 ? -7.185 30.772 -2.409 1.00 0.00 94 LYS A CA 8
ATOM 15322 C C . LYS A 1 94 ? -7.915 32.109 -2.477 1.00 0.00 94 LYS A C 8
ATOM 15323 O O . LYS A 1 94 ? -8.355 32.534 -3.546 1.00 0.00 94 LYS A O 8
ATOM 15342 N N . LYS A 1 95 ? -8.038 32.770 -1.331 1.00 0.00 95 LYS A N 8
ATOM 15343 C CA . LYS A 1 95 ? -8.712 34.061 -1.261 1.00 0.00 95 LYS A CA 8
ATOM 15344 C C . LYS A 1 95 ? -8.143 35.029 -2.294 1.00 0.00 95 LYS A C 8
ATOM 15345 O O . LYS A 1 95 ? -8.881 35.794 -2.916 1.00 0.00 95 LYS A O 8
ATOM 15364 N N . THR A 1 96 ? -6.826 34.989 -2.474 1.00 0.00 96 THR A N 8
ATOM 15365 C CA . THR A 1 96 ? -6.159 35.862 -3.432 1.00 0.00 96 THR A CA 8
ATOM 15366 C C . THR A 1 96 ? -6.674 35.620 -4.846 1.00 0.00 96 THR A C 8
ATOM 15367 O O . THR A 1 96 ? -6.534 36.473 -5.722 1.00 0.00 96 THR A O 8
ATOM 15378 N N . GLY A 1 97 ? -7.270 34.452 -5.063 1.00 0.00 97 GLY A N 8
ATOM 15379 C CA . GLY A 1 97 ? -7.797 34.120 -6.374 1.00 0.00 97 GLY A CA 8
ATOM 15380 C C . GLY A 1 97 ? -7.024 33.001 -7.043 1.00 0.00 97 GLY A C 8
ATOM 15381 O O . GLY A 1 97 ? -7.442 32.481 -8.077 1.00 0.00 97 GLY A O 8
ATOM 15385 N N . ASN A 1 98 ? -5.892 32.631 -6.453 1.00 0.00 98 ASN A N 8
ATOM 15386 C CA . ASN A 1 98 ? -5.057 31.568 -7.001 1.00 0.00 98 ASN A CA 8
ATOM 15387 C C . ASN A 1 98 ? -5.677 30.199 -6.739 1.00 0.00 98 ASN A C 8
ATOM 15388 O O . ASN A 1 98 ? -6.537 30.053 -5.871 1.00 0.00 98 ASN A O 8
ATOM 15399 N N . GLU A 1 99 ? -5.233 29.200 -7.494 1.00 0.00 99 GLU A N 8
ATOM 15400 C CA . GLU A 1 99 ? -5.745 27.843 -7.343 1.00 0.00 99 GLU A CA 8
ATOM 15401 C C . GLU A 1 99 ? -4.619 26.872 -6.997 1.00 0.00 99 GLU A C 8
ATOM 15402 O O . GLU A 1 99 ? -3.717 26.641 -7.801 1.00 0.00 99 GLU A O 8
ATOM 15414 N N . GLN A 1 100 ? -4.681 26.307 -5.796 1.00 0.00 100 GLN A N 8
ATOM 15415 C CA . GLN A 1 100 ? -3.667 25.363 -5.343 1.00 0.00 100 GLN A CA 8
ATOM 15416 C C . GLN A 1 100 ? -4.205 23.936 -5.361 1.00 0.00 100 GLN A C 8
ATOM 15417 O O . GLN A 1 100 ? -5.378 23.702 -5.073 1.00 0.00 100 GLN A O 8
ATOM 15431 N N . GLU A 1 101 ? -3.339 22.987 -5.703 1.00 0.00 101 GLU A N 8
ATOM 15432 C CA . GLU A 1 101 ? -3.729 21.583 -5.760 1.00 0.00 101 GLU A CA 8
ATOM 15433 C C . GLU A 1 101 ? -2.698 20.703 -5.059 1.00 0.00 101 GLU A C 8
ATOM 15434 O O . GLU A 1 101 ? -1.529 21.071 -4.942 1.00 0.00 101 GLU A O 8
ATOM 15446 N N . TRP A 1 102 ? -3.140 19.540 -4.595 1.00 0.00 102 TRP A N 8
ATOM 15447 C CA . TRP A 1 102 ? -2.257 18.607 -3.905 1.00 0.00 102 TRP A CA 8
ATOM 15448 C C . TRP A 1 102 ? -2.458 17.185 -4.418 1.00 0.00 102 TRP A C 8
ATOM 15449 O O . TRP A 1 102 ? -3.463 16.541 -4.115 1.00 0.00 102 TRP A O 8
ATOM 15470 N N . LYS A 1 103 ? -1.497 16.700 -5.196 1.00 0.00 103 LYS A N 8
ATOM 15471 C CA . LYS A 1 103 ? -1.567 15.354 -5.751 1.00 0.00 103 LYS A CA 8
ATOM 15472 C C . LYS A 1 103 ? -1.263 14.309 -4.683 1.00 0.00 103 LYS A C 8
ATOM 15473 O O . LYS A 1 103 ? -0.216 14.356 -4.035 1.00 0.00 103 LYS A O 8
ATOM 15492 N N . ILE A 1 104 ? -2.182 13.366 -4.504 1.00 0.00 104 ILE A N 8
ATOM 15493 C CA . ILE A 1 104 ? -2.010 12.308 -3.516 1.00 0.00 104 ILE A CA 8
ATOM 15494 C C . ILE A 1 104 ? -2.110 10.931 -4.162 1.00 0.00 104 ILE A C 8
ATOM 15495 O O . ILE A 1 104 ? -3.206 10.420 -4.395 1.00 0.00 104 ILE A O 8
ATOM 15511 N N . LYS A 1 105 ? -0.959 10.332 -4.448 1.00 0.00 105 LYS A N 8
ATOM 15512 C CA . LYS A 1 105 ? -0.916 9.011 -5.065 1.00 0.00 105 LYS A CA 8
ATOM 15513 C C . LYS A 1 105 ? -1.379 7.938 -4.085 1.00 0.00 105 LYS A C 8
ATOM 15514 O O . LYS A 1 105 ? -0.579 7.386 -3.328 1.00 0.00 105 LYS A O 8
ATOM 15533 N N . LEU A 1 106 ? -2.675 7.645 -4.105 1.00 0.00 106 LEU A N 8
ATOM 15534 C CA . LEU A 1 106 ? -3.245 6.636 -3.219 1.00 0.00 106 LEU A CA 8
ATOM 15535 C C . LEU A 1 106 ? -2.699 5.251 -3.549 1.00 0.00 106 LEU A C 8
ATOM 15536 O O . LEU A 1 106 ? -2.665 4.848 -4.711 1.00 0.00 106 LEU A O 8
ATOM 15552 N N . GLN A 1 107 ? -2.275 4.527 -2.518 1.00 0.00 107 GLN A N 8
ATOM 15553 C CA . GLN A 1 107 ? -1.731 3.186 -2.699 1.00 0.00 107 GLN A CA 8
ATOM 15554 C C . GLN A 1 107 ? -2.331 2.215 -1.687 1.00 0.00 107 GLN A C 8
ATOM 15555 O O . GLN A 1 107 ? -1.996 2.251 -0.503 1.00 0.00 107 GLN A O 8
ATOM 15569 N N . VAL A 1 108 ? -3.219 1.348 -2.161 1.00 0.00 108 VAL A N 8
ATOM 15570 C CA . VAL A 1 108 ? -3.865 0.366 -1.298 1.00 0.00 108 VAL A CA 8
ATOM 15571 C C . VAL A 1 108 ? -3.156 -0.981 -1.371 1.00 0.00 108 VAL A C 8
ATOM 15572 O O . VAL A 1 108 ? -2.789 -1.445 -2.452 1.00 0.00 108 VAL A O 8
ATOM 15585 N N . LEU A 1 109 ? -2.965 -1.607 -0.215 1.00 0.00 109 LEU A N 8
ATOM 15586 C CA . LEU A 1 109 ? -2.299 -2.903 -0.147 1.00 0.00 109 LEU A CA 8
ATOM 15587 C C . LEU A 1 109 ? -3.252 -3.979 0.366 1.00 0.00 109 LEU A C 8
ATOM 15588 O O . LEU A 1 109 ? -4.195 -3.687 1.102 1.00 0.00 109 LEU A O 8
ATOM 15604 N N . ASP A 1 110 ? -2.998 -5.222 -0.027 1.00 0.00 110 ASP A N 8
ATOM 15605 C CA . ASP A 1 110 ? -3.831 -6.342 0.396 1.00 0.00 110 ASP A CA 8
ATOM 15606 C C . ASP A 1 110 ? -3.427 -6.827 1.785 1.00 0.00 110 ASP A C 8
ATOM 15607 O O . ASP A 1 110 ? -2.248 -7.012 2.085 1.00 0.00 110 ASP A O 8
ATOM 15616 N N . PRO A 1 111 ? -4.427 -7.036 2.653 1.00 0.00 111 PRO A N 8
ATOM 15617 C CA . PRO A 1 111 ? -4.201 -7.501 4.025 1.00 0.00 111 PRO A CA 8
ATOM 15618 C C . PRO A 1 111 ? -3.724 -8.949 4.075 1.00 0.00 111 PRO A C 8
ATOM 15619 O O . PRO A 1 111 ? -2.729 -9.263 4.728 1.00 0.00 111 PRO A O 8
ATOM 15630 N N . VAL A 1 112 ? -4.439 -9.827 3.379 1.00 0.00 112 VAL A N 8
ATOM 15631 C CA . VAL A 1 112 ? -4.088 -11.242 3.343 1.00 0.00 112 VAL A CA 8
ATOM 15632 C C . VAL A 1 112 ? -2.784 -11.465 2.585 1.00 0.00 112 VAL A C 8
ATOM 15633 O O . VAL A 1 112 ? -2.648 -11.104 1.416 1.00 0.00 112 VAL A O 8
ATOM 15646 N N . PRO A 1 113 ? -1.802 -12.075 3.264 1.00 0.00 113 PRO A N 8
ATOM 15647 C CA . PRO A 1 113 ? -0.491 -12.362 2.673 1.00 0.00 113 PRO A CA 8
ATOM 15648 C C . PRO A 1 113 ? -0.561 -13.448 1.605 1.00 0.00 113 PRO A C 8
ATOM 15649 O O . PRO A 1 113 ? -1.646 -13.886 1.220 1.00 0.00 113 PRO A O 8
ATOM 15660 N N . LYS A 1 114 ? 0.602 -13.880 1.130 1.00 0.00 114 LYS A N 8
ATOM 15661 C CA . LYS A 1 114 ? 0.673 -14.917 0.108 1.00 0.00 114 LYS A CA 8
ATOM 15662 C C . LYS A 1 114 ? 1.522 -16.092 0.583 1.00 0.00 114 LYS A C 8
ATOM 15663 O O . LYS A 1 114 ? 2.619 -15.922 1.115 1.00 0.00 114 LYS A O 8
ATOM 15682 N N . PRO A 1 115 ? 1.006 -17.314 0.386 1.00 0.00 115 PRO A N 8
ATOM 15683 C CA . PRO A 1 115 ? 1.701 -18.541 0.786 1.00 0.00 115 PRO A CA 8
ATOM 15684 C C . PRO A 1 115 ? 2.931 -18.816 -0.072 1.00 0.00 115 PRO A C 8
ATOM 15685 O O . PRO A 1 115 ? 3.087 -18.247 -1.153 1.00 0.00 115 PRO A O 8
ATOM 15696 N N . VAL A 1 116 ? 3.803 -19.693 0.415 1.00 0.00 116 VAL A N 8
ATOM 15697 C CA . VAL A 1 116 ? 5.019 -20.045 -0.309 1.00 0.00 116 VAL A CA 8
ATOM 15698 C C . VAL A 1 116 ? 4.710 -20.950 -1.496 1.00 0.00 116 VAL A C 8
ATOM 15699 O O . VAL A 1 116 ? 4.873 -22.168 -1.419 1.00 0.00 116 VAL A O 8
ATOM 15712 N N . ILE A 1 117 ? 4.263 -20.347 -2.592 1.00 0.00 117 ILE A N 8
ATOM 15713 C CA . ILE A 1 117 ? 3.933 -21.099 -3.796 1.00 0.00 117 ILE A CA 8
ATOM 15714 C C . ILE A 1 117 ? 5.190 -21.637 -4.471 1.00 0.00 117 ILE A C 8
ATOM 15715 O O . ILE A 1 117 ? 5.836 -20.938 -5.253 1.00 0.00 117 ILE A O 8
ATOM 15731 N N . LYS A 1 118 ? 5.532 -22.884 -4.165 1.00 0.00 118 LYS A N 8
ATOM 15732 C CA . LYS A 1 118 ? 6.711 -23.518 -4.743 1.00 0.00 118 LYS A CA 8
ATOM 15733 C C . LYS A 1 118 ? 6.313 -24.674 -5.656 1.00 0.00 118 LYS A C 8
ATOM 15734 O O . LYS A 1 118 ? 5.159 -25.103 -5.664 1.00 0.00 118 LYS A O 8
ATOM 15753 N N . ILE A 1 119 ? 7.276 -25.174 -6.423 1.00 0.00 119 ILE A N 8
ATOM 15754 C CA . ILE A 1 119 ? 7.027 -26.282 -7.337 1.00 0.00 119 ILE A CA 8
ATOM 15755 C C . ILE A 1 119 ? 7.460 -27.609 -6.723 1.00 0.00 119 ILE A C 8
ATOM 15756 O O . ILE A 1 119 ? 8.523 -27.703 -6.111 1.00 0.00 119 ILE A O 8
ATOM 15772 N N . GLU A 1 120 ? 6.630 -28.633 -6.895 1.00 0.00 120 GLU A N 8
ATOM 15773 C CA . GLU A 1 120 ? 6.929 -29.956 -6.358 1.00 0.00 120 GLU A CA 8
ATOM 15774 C C . GLU A 1 120 ? 5.883 -30.974 -6.806 1.00 0.00 120 GLU A C 8
ATOM 15775 O O . GLU A 1 120 ? 4.770 -30.611 -7.188 1.00 0.00 120 GLU A O 8
ATOM 15787 N N . LYS A 1 121 ? 6.249 -32.250 -6.755 1.00 0.00 121 LYS A N 8
ATOM 15788 C CA . LYS A 1 121 ? 5.344 -33.322 -7.154 1.00 0.00 121 LYS A CA 8
ATOM 15789 C C . LYS A 1 121 ? 5.661 -34.609 -6.400 1.00 0.00 121 LYS A C 8
ATOM 15790 O O . LYS A 1 121 ? 6.814 -35.034 -6.335 1.00 0.00 121 LYS A O 8
ATOM 15809 N N . GLY A 1 1 ? 7.245 12.198 -3.622 1.00 0.00 1 GLY A N 9
ATOM 15810 C CA . GLY A 1 1 ? 7.952 12.321 -4.883 1.00 0.00 1 GLY A CA 9
ATOM 15811 C C . GLY A 1 1 ? 9.023 13.393 -4.845 1.00 0.00 1 GLY A C 9
ATOM 15812 O O . GLY A 1 1 ? 8.872 14.407 -4.164 1.00 0.00 1 GLY A O 9
ATOM 15816 N N . SER A 1 2 ? 10.110 13.168 -5.577 1.00 0.00 2 SER A N 9
ATOM 15817 C CA . SER A 1 2 ? 11.213 14.120 -5.619 1.00 0.00 2 SER A CA 9
ATOM 15818 C C . SER A 1 2 ? 11.010 15.138 -6.738 1.00 0.00 2 SER A C 9
ATOM 15819 O O . SER A 1 2 ? 11.013 14.788 -7.918 1.00 0.00 2 SER A O 9
ATOM 15827 N N . SER A 1 3 ? 10.833 16.399 -6.357 1.00 0.00 3 SER A N 9
ATOM 15828 C CA . SER A 1 3 ? 10.625 17.468 -7.327 1.00 0.00 3 SER A CA 9
ATOM 15829 C C . SER A 1 3 ? 9.669 17.022 -8.429 1.00 0.00 3 SER A C 9
ATOM 15830 O O . SER A 1 3 ? 9.888 17.301 -9.607 1.00 0.00 3 SER A O 9
ATOM 15838 N N . GLY A 1 4 ? 8.605 16.327 -8.037 1.00 0.00 4 GLY A N 9
ATOM 15839 C CA . GLY A 1 4 ? 7.631 15.853 -9.002 1.00 0.00 4 GLY A CA 9
ATOM 15840 C C . GLY A 1 4 ? 7.024 16.980 -9.814 1.00 0.00 4 GLY A C 9
ATOM 15841 O O . GLY A 1 4 ? 7.199 17.042 -11.031 1.00 0.00 4 GLY A O 9
ATOM 15845 N N . SER A 1 5 ? 6.306 17.873 -9.140 1.00 0.00 5 SER A N 9
ATOM 15846 C CA . SER A 1 5 ? 5.666 19.000 -9.807 1.00 0.00 5 SER A CA 9
ATOM 15847 C C . SER A 1 5 ? 6.659 20.138 -10.025 1.00 0.00 5 SER A C 9
ATOM 15848 O O . SER A 1 5 ? 7.664 20.242 -9.322 1.00 0.00 5 SER A O 9
ATOM 15856 N N . SER A 1 6 ? 6.369 20.989 -11.004 1.00 0.00 6 SER A N 9
ATOM 15857 C CA . SER A 1 6 ? 7.238 22.117 -11.319 1.00 0.00 6 SER A CA 9
ATOM 15858 C C . SER A 1 6 ? 7.102 23.216 -10.269 1.00 0.00 6 SER A C 9
ATOM 15859 O O . SER A 1 6 ? 8.096 23.767 -9.799 1.00 0.00 6 SER A O 9
ATOM 15867 N N . GLY A 1 7 ? 5.861 23.530 -9.906 1.00 0.00 7 GLY A N 9
ATOM 15868 C CA . GLY A 1 7 ? 5.617 24.561 -8.915 1.00 0.00 7 GLY A CA 9
ATOM 15869 C C . GLY A 1 7 ? 5.626 24.019 -7.500 1.00 0.00 7 GLY A C 9
ATOM 15870 O O . GLY A 1 7 ? 6.501 23.235 -7.135 1.00 0.00 7 GLY A O 9
ATOM 15874 N N . GLN A 1 8 ? 4.650 24.438 -6.701 1.00 0.00 8 GLN A N 9
ATOM 15875 C CA . GLN A 1 8 ? 4.551 23.991 -5.317 1.00 0.00 8 GLN A CA 9
ATOM 15876 C C . GLN A 1 8 ? 3.624 22.786 -5.199 1.00 0.00 8 GLN A C 9
ATOM 15877 O O . GLN A 1 8 ? 3.027 22.351 -6.183 1.00 0.00 8 GLN A O 9
ATOM 15891 N N . GLY A 1 9 ? 3.507 22.251 -3.987 1.00 0.00 9 GLY A N 9
ATOM 15892 C CA . GLY A 1 9 ? 2.651 21.101 -3.763 1.00 0.00 9 GLY A CA 9
ATOM 15893 C C . GLY A 1 9 ? 3.336 19.793 -4.103 1.00 0.00 9 GLY A C 9
ATOM 15894 O O . GLY A 1 9 ? 3.022 19.163 -5.113 1.00 0.00 9 GLY A O 9
ATOM 15898 N N . HIS A 1 10 ? 4.278 19.383 -3.259 1.00 0.00 10 HIS A N 9
ATOM 15899 C CA . HIS A 1 10 ? 5.011 18.141 -3.475 1.00 0.00 10 HIS A CA 9
ATOM 15900 C C . HIS A 1 10 ? 4.053 16.960 -3.606 1.00 0.00 10 HIS A C 9
ATOM 15901 O O . HIS A 1 10 ? 3.059 16.871 -2.885 1.00 0.00 10 HIS A O 9
ATOM 15916 N N . LEU A 1 11 ? 4.358 16.057 -4.531 1.00 0.00 11 LEU A N 9
ATOM 15917 C CA . LEU A 1 11 ? 3.524 14.882 -4.758 1.00 0.00 11 LEU A CA 9
ATOM 15918 C C . LEU A 1 11 ? 3.581 13.936 -3.563 1.00 0.00 11 LEU A C 9
ATOM 15919 O O . LEU A 1 11 ? 4.643 13.419 -3.216 1.00 0.00 11 LEU A O 9
ATOM 15935 N N . VAL A 1 12 ? 2.430 13.711 -2.937 1.00 0.00 12 VAL A N 9
ATOM 15936 C CA . VAL A 1 12 ? 2.347 12.824 -1.783 1.00 0.00 12 VAL A CA 9
ATOM 15937 C C . VAL A 1 12 ? 1.938 11.416 -2.200 1.00 0.00 12 VAL A C 9
ATOM 15938 O O . VAL A 1 12 ? 1.134 11.237 -3.115 1.00 0.00 12 VAL A O 9
ATOM 15951 N N . HIS A 1 13 ? 2.498 10.418 -1.522 1.00 0.00 13 HIS A N 9
ATOM 15952 C CA . HIS A 1 13 ? 2.190 9.024 -1.822 1.00 0.00 13 HIS A CA 9
ATOM 15953 C C . HIS A 1 13 ? 1.682 8.301 -0.578 1.00 0.00 13 HIS A C 9
ATOM 15954 O O . HIS A 1 13 ? 2.460 7.955 0.311 1.00 0.00 13 HIS A O 9
ATOM 15969 N N . MET A 1 14 ? 0.374 8.076 -0.523 1.00 0.00 14 MET A N 9
ATOM 15970 C CA . MET A 1 14 ? -0.237 7.393 0.611 1.00 0.00 14 MET A CA 9
ATOM 15971 C C . MET A 1 14 ? -0.068 5.882 0.492 1.00 0.00 14 MET A C 9
ATOM 15972 O O . MET A 1 14 ? 0.256 5.366 -0.578 1.00 0.00 14 MET A O 9
ATOM 15986 N N . THR A 1 15 ? -0.290 5.177 1.597 1.00 0.00 15 THR A N 9
ATOM 15987 C CA . THR A 1 15 ? -0.160 3.725 1.616 1.00 0.00 15 THR A CA 9
ATOM 15988 C C . THR A 1 15 ? -0.931 3.120 2.783 1.00 0.00 15 THR A C 9
ATOM 15989 O O . THR A 1 15 ? -0.552 3.285 3.943 1.00 0.00 15 THR A O 9
ATOM 16000 N N . VAL A 1 16 ? -2.015 2.418 2.470 1.00 0.00 16 VAL A N 9
ATOM 16001 C CA . VAL A 1 16 ? -2.839 1.786 3.494 1.00 0.00 16 VAL A CA 9
ATOM 16002 C C . VAL A 1 16 ? -3.318 0.411 3.042 1.00 0.00 16 VAL A C 9
ATOM 16003 O O . VAL A 1 16 ? -3.043 -0.017 1.921 1.00 0.00 16 VAL A O 9
ATOM 16016 N N . VAL A 1 17 ? -4.038 -0.278 3.923 1.00 0.00 17 VAL A N 9
ATOM 16017 C CA . VAL A 1 17 ? -4.557 -1.605 3.614 1.00 0.00 17 VAL A CA 9
ATOM 16018 C C . VAL A 1 17 ? -6.003 -1.532 3.137 1.00 0.00 17 VAL A C 9
ATOM 16019 O O . VAL A 1 17 ? -6.749 -0.631 3.521 1.00 0.00 17 VAL A O 9
ATOM 16032 N N . SER A 1 18 ? -6.393 -2.486 2.299 1.00 0.00 18 SER A N 9
ATOM 16033 C CA . SER A 1 18 ? -7.750 -2.528 1.766 1.00 0.00 18 SER A CA 9
ATOM 16034 C C . SER A 1 18 ? -8.777 -2.496 2.893 1.00 0.00 18 SER A C 9
ATOM 16035 O O . SER A 1 18 ? -8.529 -2.996 3.989 1.00 0.00 18 SER A O 9
ATOM 16043 N N . GLY A 1 19 ? -9.934 -1.903 2.614 1.00 0.00 19 GLY A N 9
ATOM 16044 C CA . GLY A 1 19 ? -10.983 -1.815 3.614 1.00 0.00 19 GLY A CA 9
ATOM 16045 C C . GLY A 1 19 ? -10.502 -1.184 4.905 1.00 0.00 19 GLY A C 9
ATOM 16046 O O . GLY A 1 19 ? -10.983 -1.522 5.986 1.00 0.00 19 GLY A O 9
ATOM 16050 N N . SER A 1 20 ? -9.547 -0.265 4.794 1.00 0.00 20 SER A N 9
ATOM 16051 C CA . SER A 1 20 ? -8.997 0.411 5.962 1.00 0.00 20 SER A CA 9
ATOM 16052 C C . SER A 1 20 ? -9.380 1.887 5.967 1.00 0.00 20 SER A C 9
ATOM 16053 O O . SER A 1 20 ? -9.509 2.509 4.913 1.00 0.00 20 SER A O 9
ATOM 16061 N N . ASN A 1 21 ? -9.561 2.442 7.161 1.00 0.00 21 ASN A N 9
ATOM 16062 C CA . ASN A 1 21 ? -9.931 3.845 7.304 1.00 0.00 21 ASN A CA 9
ATOM 16063 C C . ASN A 1 21 ? -8.781 4.756 6.885 1.00 0.00 21 ASN A C 9
ATOM 16064 O O . ASN A 1 21 ? -7.786 4.886 7.598 1.00 0.00 21 ASN A O 9
ATOM 16075 N N . VAL A 1 22 ? -8.925 5.385 5.723 1.00 0.00 22 VAL A N 9
ATOM 16076 C CA . VAL A 1 22 ? -7.899 6.285 5.209 1.00 0.00 22 VAL A CA 9
ATOM 16077 C C . VAL A 1 22 ? -8.197 7.731 5.589 1.00 0.00 22 VAL A C 9
ATOM 16078 O O . VAL A 1 22 ? -9.331 8.077 5.923 1.00 0.00 22 VAL A O 9
ATOM 16091 N N . THR A 1 23 ? -7.171 8.575 5.535 1.00 0.00 23 THR A N 9
ATOM 16092 C CA . THR A 1 23 ? -7.321 9.984 5.874 1.00 0.00 23 THR A CA 9
ATOM 16093 C C . THR A 1 23 ? -6.398 10.855 5.030 1.00 0.00 23 THR A C 9
ATOM 16094 O O . THR A 1 23 ? -5.188 10.899 5.259 1.00 0.00 23 THR A O 9
ATOM 16105 N N . LEU A 1 24 ? -6.974 11.546 4.053 1.00 0.00 24 LEU A N 9
ATOM 16106 C CA . LEU A 1 24 ? -6.202 12.417 3.173 1.00 0.00 24 LEU A CA 9
ATOM 16107 C C . LEU A 1 24 ? -6.203 13.851 3.691 1.00 0.00 24 LEU A C 9
ATOM 16108 O O . LEU A 1 24 ? -7.239 14.513 3.713 1.00 0.00 24 LEU A O 9
ATOM 16124 N N . ASN A 1 25 ? -5.032 14.327 4.104 1.00 0.00 25 ASN A N 9
ATOM 16125 C CA . ASN A 1 25 ? -4.897 15.684 4.620 1.00 0.00 25 ASN A CA 9
ATOM 16126 C C . ASN A 1 25 ? -3.670 16.371 4.029 1.00 0.00 25 ASN A C 9
ATOM 16127 O O . ASN A 1 25 ? -2.553 16.193 4.515 1.00 0.00 25 ASN A O 9
ATOM 16138 N N . ILE A 1 26 ? -3.886 17.156 2.979 1.00 0.00 26 ILE A N 9
ATOM 16139 C CA . ILE A 1 26 ? -2.798 17.871 2.323 1.00 0.00 26 ILE A CA 9
ATOM 16140 C C . ILE A 1 26 ? -1.769 18.357 3.339 1.00 0.00 26 ILE A C 9
ATOM 16141 O O . ILE A 1 26 ? -2.102 19.078 4.278 1.00 0.00 26 ILE A O 9
ATOM 16157 N N . SER A 1 27 ? -0.517 17.957 3.141 1.00 0.00 27 SER A N 9
ATOM 16158 C CA . SER A 1 27 ? 0.562 18.350 4.041 1.00 0.00 27 SER A CA 9
ATOM 16159 C C . SER A 1 27 ? 0.552 19.858 4.274 1.00 0.00 27 SER A C 9
ATOM 16160 O O . SER A 1 27 ? 0.680 20.322 5.407 1.00 0.00 27 SER A O 9
ATOM 16168 N N . GLU A 1 28 ? 0.400 20.617 3.193 1.00 0.00 28 GLU A N 9
ATOM 16169 C CA . GLU A 1 28 ? 0.374 22.072 3.280 1.00 0.00 28 GLU A CA 9
ATOM 16170 C C . GLU A 1 28 ? -0.969 22.562 3.814 1.00 0.00 28 GLU A C 9
ATOM 16171 O O . GLU A 1 28 ? -1.939 22.683 3.066 1.00 0.00 28 GLU A O 9
ATOM 16183 N N . SER A 1 29 ? -1.017 22.842 5.112 1.00 0.00 29 SER A N 9
ATOM 16184 C CA . SER A 1 29 ? -2.242 23.314 5.748 1.00 0.00 29 SER A CA 9
ATOM 16185 C C . SER A 1 29 ? -3.019 24.236 4.812 1.00 0.00 29 SER A C 9
ATOM 16186 O O . SER A 1 29 ? -2.454 25.153 4.216 1.00 0.00 29 SER A O 9
ATOM 16194 N N . LEU A 1 30 ? -4.317 23.984 4.689 1.00 0.00 30 LEU A N 9
ATOM 16195 C CA . LEU A 1 30 ? -5.174 24.791 3.827 1.00 0.00 30 LEU A CA 9
ATOM 16196 C C . LEU A 1 30 ? -4.985 26.278 4.108 1.00 0.00 30 LEU A C 9
ATOM 16197 O O . LEU A 1 30 ? -4.547 26.680 5.186 1.00 0.00 30 LEU A O 9
ATOM 16213 N N . PRO A 1 31 ? -5.325 27.116 3.118 1.00 0.00 31 PRO A N 9
ATOM 16214 C CA . PRO A 1 31 ? -5.204 28.572 3.236 1.00 0.00 31 PRO A CA 9
ATOM 16215 C C . PRO A 1 31 ? -6.217 29.160 4.213 1.00 0.00 31 PRO A C 9
ATOM 16216 O O . PRO A 1 31 ? -7.424 29.089 3.987 1.00 0.00 31 PRO A O 9
ATOM 16227 N N . GLU A 1 32 ? -5.716 29.741 5.299 1.00 0.00 32 GLU A N 9
ATOM 16228 C CA . GLU A 1 32 ? -6.578 30.341 6.310 1.00 0.00 32 GLU A CA 9
ATOM 16229 C C . GLU A 1 32 ? -7.823 30.951 5.671 1.00 0.00 32 GLU A C 9
ATOM 16230 O O . GLU A 1 32 ? -7.727 31.823 4.809 1.00 0.00 32 GLU A O 9
ATOM 16242 N N . ASN A 1 33 ? -8.991 30.484 6.101 1.00 0.00 33 ASN A N 9
ATOM 16243 C CA . ASN A 1 33 ? -10.255 30.982 5.571 1.00 0.00 33 ASN A CA 9
ATOM 16244 C C . ASN A 1 33 ? -10.327 30.782 4.060 1.00 0.00 33 ASN A C 9
ATOM 16245 O O . ASN A 1 33 ? -10.576 31.727 3.310 1.00 0.00 33 ASN A O 9
ATOM 16256 N N . TYR A 1 34 ? -10.110 29.548 3.621 1.00 0.00 34 TYR A N 9
ATOM 16257 C CA . TYR A 1 34 ? -10.148 29.224 2.200 1.00 0.00 34 TYR A CA 9
ATOM 16258 C C . TYR A 1 34 ? -11.416 29.770 1.551 1.00 0.00 34 TYR A C 9
ATOM 16259 O O . TYR A 1 34 ? -12.318 30.257 2.234 1.00 0.00 34 TYR A O 9
ATOM 16277 N N . LYS A 1 35 ? -11.479 29.686 0.227 1.00 0.00 35 LYS A N 9
ATOM 16278 C CA . LYS A 1 35 ? -12.636 30.169 -0.518 1.00 0.00 35 LYS A CA 9
ATOM 16279 C C . LYS A 1 35 ? -13.440 29.005 -1.089 1.00 0.00 35 LYS A C 9
ATOM 16280 O O . LYS A 1 35 ? -14.664 28.967 -0.968 1.00 0.00 35 LYS A O 9
ATOM 16299 N N . GLN A 1 36 ? -12.744 28.058 -1.709 1.00 0.00 36 GLN A N 9
ATOM 16300 C CA . GLN A 1 36 ? -13.394 26.894 -2.297 1.00 0.00 36 GLN A CA 9
ATOM 16301 C C . GLN A 1 36 ? -12.634 25.616 -1.957 1.00 0.00 36 GLN A C 9
ATOM 16302 O O . GLN A 1 36 ? -11.406 25.618 -1.860 1.00 0.00 36 GLN A O 9
ATOM 16316 N N . LEU A 1 37 ? -13.371 24.526 -1.776 1.00 0.00 37 LEU A N 9
ATOM 16317 C CA . LEU A 1 37 ? -12.767 23.240 -1.446 1.00 0.00 37 LEU A CA 9
ATOM 16318 C C . LEU A 1 37 ? -13.468 22.103 -2.183 1.00 0.00 37 LEU A C 9
ATOM 16319 O O . LEU A 1 37 ? -14.637 21.811 -1.929 1.00 0.00 37 LEU A O 9
ATOM 16335 N N . THR A 1 38 ? -12.746 21.462 -3.097 1.00 0.00 38 THR A N 9
ATOM 16336 C CA . THR A 1 38 ? -13.298 20.357 -3.870 1.00 0.00 38 THR A CA 9
ATOM 16337 C C . THR A 1 38 ? -12.302 19.209 -3.976 1.00 0.00 38 THR A C 9
ATOM 16338 O O . THR A 1 38 ? -11.096 19.429 -4.087 1.00 0.00 38 THR A O 9
ATOM 16349 N N . TRP A 1 39 ? -12.813 17.983 -3.943 1.00 0.00 39 TRP A N 9
ATOM 16350 C CA . TRP A 1 39 ? -11.966 16.799 -4.036 1.00 0.00 39 TRP A CA 9
ATOM 16351 C C . TRP A 1 39 ? -12.187 16.075 -5.359 1.00 0.00 39 TRP A C 9
ATOM 16352 O O . TRP A 1 39 ? -13.324 15.850 -5.773 1.00 0.00 39 TRP A O 9
ATOM 16373 N N . PHE A 1 40 ? -11.092 15.712 -6.019 1.00 0.00 40 PHE A N 9
ATOM 16374 C CA . PHE A 1 40 ? -11.167 15.013 -7.297 1.00 0.00 40 PHE A CA 9
ATOM 16375 C C . PHE A 1 40 ? -10.597 13.603 -7.180 1.00 0.00 40 PHE A C 9
ATOM 16376 O O . PHE A 1 40 ? -9.391 13.421 -7.007 1.00 0.00 40 PHE A O 9
ATOM 16393 N N . TYR A 1 41 ? -11.472 12.608 -7.274 1.00 0.00 41 TYR A N 9
ATOM 16394 C CA . TYR A 1 41 ? -11.058 11.214 -7.176 1.00 0.00 41 TYR A CA 9
ATOM 16395 C C . TYR A 1 41 ? -10.099 10.849 -8.305 1.00 0.00 41 TYR A C 9
ATOM 16396 O O . TYR A 1 41 ? -9.127 10.120 -8.101 1.00 0.00 41 TYR A O 9
ATOM 16414 N N . THR A 1 42 ? -10.378 11.363 -9.499 1.00 0.00 42 THR A N 9
ATOM 16415 C CA . THR A 1 42 ? -9.542 11.093 -10.662 1.00 0.00 42 THR A CA 9
ATOM 16416 C C . THR A 1 42 ? -9.381 12.339 -11.525 1.00 0.00 42 THR A C 9
ATOM 16417 O O . THR A 1 42 ? -9.845 13.421 -11.164 1.00 0.00 42 THR A O 9
ATOM 16428 N N . PHE A 1 43 ? -8.722 12.181 -12.668 1.00 0.00 43 PHE A N 9
ATOM 16429 C CA . PHE A 1 43 ? -8.500 13.294 -13.583 1.00 0.00 43 PHE A CA 9
ATOM 16430 C C . PHE A 1 43 ? -9.817 13.776 -14.184 1.00 0.00 43 PHE A C 9
ATOM 16431 O O . PHE A 1 43 ? -9.986 14.962 -14.465 1.00 0.00 43 PHE A O 9
ATOM 16448 N N . ASP A 1 44 ? -10.746 12.846 -14.378 1.00 0.00 44 ASP A N 9
ATOM 16449 C CA . ASP A 1 44 ? -12.049 13.175 -14.945 1.00 0.00 44 ASP A CA 9
ATOM 16450 C C . ASP A 1 44 ? -13.174 12.728 -14.017 1.00 0.00 44 ASP A C 9
ATOM 16451 O O . ASP A 1 44 ? -14.291 12.465 -14.462 1.00 0.00 44 ASP A O 9
ATOM 16460 N N . GLN A 1 45 ? -12.870 12.642 -12.726 1.00 0.00 45 GLN A N 9
ATOM 16461 C CA . GLN A 1 45 ? -13.855 12.225 -11.735 1.00 0.00 45 GLN A CA 9
ATOM 16462 C C . GLN A 1 45 ? -13.763 13.085 -10.479 1.00 0.00 45 GLN A C 9
ATOM 16463 O O . GLN A 1 45 ? -12.671 13.459 -10.049 1.00 0.00 45 GLN A O 9
ATOM 16477 N N . LYS A 1 46 ? -14.915 13.396 -9.895 1.00 0.00 46 LYS A N 9
ATOM 16478 C CA . LYS A 1 46 ? -14.965 14.212 -8.687 1.00 0.00 46 LYS A CA 9
ATOM 16479 C C . LYS A 1 46 ? -15.611 13.444 -7.539 1.00 0.00 46 LYS A C 9
ATOM 16480 O O . LYS A 1 46 ? -16.236 12.404 -7.749 1.00 0.00 46 LYS A O 9
ATOM 16499 N N . ILE A 1 47 ? -15.457 13.963 -6.325 1.00 0.00 47 ILE A N 9
ATOM 16500 C CA . ILE A 1 47 ? -16.027 13.326 -5.145 1.00 0.00 47 ILE A CA 9
ATOM 16501 C C . ILE A 1 47 ? -17.034 14.243 -4.459 1.00 0.00 47 ILE A C 9
ATOM 16502 O O . ILE A 1 47 ? -18.177 13.855 -4.213 1.00 0.00 47 ILE A O 9
ATOM 16518 N N . VAL A 1 48 ? -16.604 15.463 -4.153 1.00 0.00 48 VAL A N 9
ATOM 16519 C CA . VAL A 1 48 ? -17.468 16.437 -3.498 1.00 0.00 48 VAL A CA 9
ATOM 16520 C C . VAL A 1 48 ? -16.942 17.855 -3.689 1.00 0.00 48 VAL A C 9
ATOM 16521 O O . VAL A 1 48 ? -15.732 18.081 -3.705 1.00 0.00 48 VAL A O 9
ATOM 16534 N N . GLU A 1 49 ? -17.859 18.806 -3.833 1.00 0.00 49 GLU A N 9
ATOM 16535 C CA . GLU A 1 49 ? -17.486 20.203 -4.024 1.00 0.00 49 GLU A CA 9
ATOM 16536 C C . GLU A 1 49 ? -18.033 21.071 -2.894 1.00 0.00 49 GLU A C 9
ATOM 16537 O O . GLU A 1 49 ? -19.155 20.869 -2.429 1.00 0.00 49 GLU A O 9
ATOM 16549 N N . TRP A 1 50 ? -17.233 22.037 -2.458 1.00 0.00 50 TRP A N 9
ATOM 16550 C CA . TRP A 1 50 ? -17.636 22.936 -1.382 1.00 0.00 50 TRP A CA 9
ATOM 16551 C C . TRP A 1 50 ? -17.301 24.383 -1.727 1.00 0.00 50 TRP A C 9
ATOM 16552 O O . TRP A 1 50 ? -16.140 24.722 -1.959 1.00 0.00 50 TRP A O 9
ATOM 16573 N N . ASP A 1 51 ? -18.323 25.230 -1.759 1.00 0.00 51 ASP A N 9
ATOM 16574 C CA . ASP A 1 51 ? -18.136 26.642 -2.075 1.00 0.00 51 ASP A CA 9
ATOM 16575 C C . ASP A 1 51 ? -18.449 27.516 -0.865 1.00 0.00 51 ASP A C 9
ATOM 16576 O O . ASP A 1 51 ? -19.384 28.315 -0.889 1.00 0.00 51 ASP A O 9
ATOM 16585 N N . SER A 1 52 ? -17.660 27.356 0.194 1.00 0.00 52 SER A N 9
ATOM 16586 C CA . SER A 1 52 ? -17.856 28.127 1.416 1.00 0.00 52 SER A CA 9
ATOM 16587 C C . SER A 1 52 ? -19.341 28.329 1.699 1.00 0.00 52 SER A C 9
ATOM 16588 O O . SER A 1 52 ? -19.738 29.316 2.318 1.00 0.00 52 SER A O 9
ATOM 16596 N N . ARG A 1 53 ? -20.158 27.386 1.240 1.00 0.00 53 ARG A N 9
ATOM 16597 C CA . ARG A 1 53 ? -21.600 27.460 1.441 1.00 0.00 53 ARG A CA 9
ATOM 16598 C C . ARG A 1 53 ? -22.156 26.113 1.892 1.00 0.00 53 ARG A C 9
ATOM 16599 O O . ARG A 1 53 ? -22.605 25.963 3.029 1.00 0.00 53 ARG A O 9
ATOM 16620 N N . LYS A 1 54 ? -22.122 25.135 0.994 1.00 0.00 54 LYS A N 9
ATOM 16621 C CA . LYS A 1 54 ? -22.622 23.799 1.297 1.00 0.00 54 LYS A CA 9
ATOM 16622 C C . LYS A 1 54 ? -21.899 22.745 0.464 1.00 0.00 54 LYS A C 9
ATOM 16623 O O . LYS A 1 54 ? -21.336 23.051 -0.587 1.00 0.00 54 LYS A O 9
ATOM 16642 N N . SER A 1 55 ? -21.920 21.504 0.939 1.00 0.00 55 SER A N 9
ATOM 16643 C CA . SER A 1 55 ? -21.264 20.406 0.239 1.00 0.00 55 SER A CA 9
ATOM 16644 C C . SER A 1 55 ? -22.230 19.723 -0.725 1.00 0.00 55 SER A C 9
ATOM 16645 O O . SER A 1 55 ? -23.404 19.525 -0.411 1.00 0.00 55 SER A O 9
ATOM 16653 N N . LYS A 1 56 ? -21.727 19.365 -1.902 1.00 0.00 56 LYS A N 9
ATOM 16654 C CA . LYS A 1 56 ? -22.542 18.703 -2.913 1.00 0.00 56 LYS A CA 9
ATOM 16655 C C . LYS A 1 56 ? -21.895 17.398 -3.365 1.00 0.00 56 LYS A C 9
ATOM 16656 O O . LYS A 1 56 ? -21.048 17.390 -4.258 1.00 0.00 56 LYS A O 9
ATOM 16675 N N . TYR A 1 57 ? -22.300 16.296 -2.743 1.00 0.00 57 TYR A N 9
ATOM 16676 C CA . TYR A 1 57 ? -21.758 14.985 -3.081 1.00 0.00 57 TYR A CA 9
ATOM 16677 C C . TYR A 1 57 ? -22.174 14.570 -4.489 1.00 0.00 57 TYR A C 9
ATOM 16678 O O . TYR A 1 57 ? -23.325 14.204 -4.727 1.00 0.00 57 TYR A O 9
ATOM 16696 N N . PHE A 1 58 ? -21.227 14.629 -5.419 1.00 0.00 58 PHE A N 9
ATOM 16697 C CA . PHE A 1 58 ? -21.492 14.261 -6.805 1.00 0.00 58 PHE A CA 9
ATOM 16698 C C . PHE A 1 58 ? -21.895 12.793 -6.910 1.00 0.00 58 PHE A C 9
ATOM 16699 O O . PHE A 1 58 ? -21.541 11.980 -6.057 1.00 0.00 58 PHE A O 9
ATOM 16716 N N . GLU A 1 59 ? -22.639 12.463 -7.961 1.00 0.00 59 GLU A N 9
ATOM 16717 C CA . GLU A 1 59 ? -23.091 11.093 -8.176 1.00 0.00 59 GLU A CA 9
ATOM 16718 C C . GLU A 1 59 ? -21.951 10.217 -8.687 1.00 0.00 59 GLU A C 9
ATOM 16719 O O . GLU A 1 59 ? -21.741 10.094 -9.894 1.00 0.00 59 GLU A O 9
ATOM 16731 N N . SER A 1 60 ? -21.216 9.612 -7.760 1.00 0.00 60 SER A N 9
ATOM 16732 C CA . SER A 1 60 ? -20.094 8.751 -8.115 1.00 0.00 60 SER A CA 9
ATOM 16733 C C . SER A 1 60 ? -19.512 8.078 -6.876 1.00 0.00 60 SER A C 9
ATOM 16734 O O . SER A 1 60 ? -19.924 8.360 -5.750 1.00 0.00 60 SER A O 9
ATOM 16742 N N . LYS A 1 61 ? -18.551 7.186 -7.091 1.00 0.00 61 LYS A N 9
ATOM 16743 C CA . LYS A 1 61 ? -17.910 6.472 -5.993 1.00 0.00 61 LYS A CA 9
ATOM 16744 C C . LYS A 1 61 ? -17.548 7.428 -4.860 1.00 0.00 61 LYS A C 9
ATOM 16745 O O . LYS A 1 61 ? -17.627 8.647 -5.014 1.00 0.00 61 LYS A O 9
ATOM 16764 N N . PHE A 1 62 ? -17.149 6.866 -3.724 1.00 0.00 62 PHE A N 9
ATOM 16765 C CA . PHE A 1 62 ? -16.774 7.669 -2.566 1.00 0.00 62 PHE A CA 9
ATOM 16766 C C . PHE A 1 62 ? -17.905 8.613 -2.169 1.00 0.00 62 PHE A C 9
ATOM 16767 O O . PHE A 1 62 ? -17.672 9.660 -1.565 1.00 0.00 62 PHE A O 9
ATOM 16784 N N . LYS A 1 63 ? -19.131 8.236 -2.515 1.00 0.00 63 LYS A N 9
ATOM 16785 C CA . LYS A 1 63 ? -20.300 9.047 -2.196 1.00 0.00 63 LYS A CA 9
ATOM 16786 C C . LYS A 1 63 ? -21.203 8.331 -1.197 1.00 0.00 63 LYS A C 9
ATOM 16787 O O . LYS A 1 63 ? -21.983 7.455 -1.567 1.00 0.00 63 LYS A O 9
ATOM 16806 N N . GLY A 1 64 ? -21.092 8.712 0.073 1.00 0.00 64 GLY A N 9
ATOM 16807 C CA . GLY A 1 64 ? -21.905 8.097 1.105 1.00 0.00 64 GLY A CA 9
ATOM 16808 C C . GLY A 1 64 ? -21.078 7.601 2.275 1.00 0.00 64 GLY A C 9
ATOM 16809 O O . GLY A 1 64 ? -21.419 7.846 3.433 1.00 0.00 64 GLY A O 9
ATOM 16813 N N . ARG A 1 65 ? -19.990 6.900 1.974 1.00 0.00 65 ARG A N 9
ATOM 16814 C CA . ARG A 1 65 ? -19.115 6.365 3.010 1.00 0.00 65 ARG A CA 9
ATOM 16815 C C . ARG A 1 65 ? -18.095 7.410 3.452 1.00 0.00 65 ARG A C 9
ATOM 16816 O O . ARG A 1 65 ? -17.803 7.545 4.641 1.00 0.00 65 ARG A O 9
ATOM 16837 N N . VAL A 1 66 ? -17.555 8.148 2.487 1.00 0.00 66 VAL A N 9
ATOM 16838 C CA . VAL A 1 66 ? -16.568 9.182 2.777 1.00 0.00 66 VAL A CA 9
ATOM 16839 C C . VAL A 1 66 ? -17.120 10.209 3.758 1.00 0.00 66 VAL A C 9
ATOM 16840 O O . VAL A 1 66 ? -18.270 10.117 4.188 1.00 0.00 66 VAL A O 9
ATOM 16853 N N . ARG A 1 67 ? -16.292 11.188 4.109 1.00 0.00 67 ARG A N 9
ATOM 16854 C CA . ARG A 1 67 ? -16.697 12.234 5.041 1.00 0.00 67 ARG A CA 9
ATOM 16855 C C . ARG A 1 67 ? -15.758 13.433 4.954 1.00 0.00 67 ARG A C 9
ATOM 16856 O O . ARG A 1 67 ? -14.622 13.381 5.428 1.00 0.00 67 ARG A O 9
ATOM 16877 N N . LEU A 1 68 ? -16.239 14.512 4.347 1.00 0.00 68 LEU A N 9
ATOM 16878 C CA . LEU A 1 68 ? -15.443 15.725 4.197 1.00 0.00 68 LEU A CA 9
ATOM 16879 C C . LEU A 1 68 ? -15.631 16.651 5.394 1.00 0.00 68 LEU A C 9
ATOM 16880 O O . LEU A 1 68 ? -16.758 16.949 5.790 1.00 0.00 68 LEU A O 9
ATOM 16896 N N . ASP A 1 69 ? -14.521 17.105 5.965 1.00 0.00 69 ASP A N 9
ATOM 16897 C CA . ASP A 1 69 ? -14.563 18.001 7.115 1.00 0.00 69 ASP A CA 9
ATOM 16898 C C . ASP A 1 69 ? -14.187 19.423 6.711 1.00 0.00 69 ASP A C 9
ATOM 16899 O O . ASP A 1 69 ? -13.022 19.736 6.463 1.00 0.00 69 ASP A O 9
ATOM 16908 N N . PRO A 1 70 ? -15.194 20.305 6.641 1.00 0.00 70 PRO A N 9
ATOM 16909 C CA . PRO A 1 70 ? -14.993 21.708 6.266 1.00 0.00 70 PRO A CA 9
ATOM 16910 C C . PRO A 1 70 ? -14.250 22.494 7.341 1.00 0.00 70 PRO A C 9
ATOM 16911 O O . PRO A 1 70 ? -14.076 23.707 7.226 1.00 0.00 70 PRO A O 9
ATOM 16922 N N . GLN A 1 71 ? -13.813 21.795 8.383 1.00 0.00 71 GLN A N 9
ATOM 16923 C CA . GLN A 1 71 ? -13.088 22.429 9.478 1.00 0.00 71 GLN A CA 9
ATOM 16924 C C . GLN A 1 71 ? -11.581 22.279 9.292 1.00 0.00 71 GLN A C 9
ATOM 16925 O O . GLN A 1 71 ? -10.813 23.183 9.619 1.00 0.00 71 GLN A O 9
ATOM 16939 N N . SER A 1 72 ? -11.166 21.131 8.766 1.00 0.00 72 SER A N 9
ATOM 16940 C CA . SER A 1 72 ? -9.751 20.861 8.541 1.00 0.00 72 SER A CA 9
ATOM 16941 C C . SER A 1 72 ? -9.474 20.615 7.061 1.00 0.00 72 SER A C 9
ATOM 16942 O O . SER A 1 72 ? -8.403 20.946 6.555 1.00 0.00 72 SER A O 9
ATOM 16950 N N . GLY A 1 73 ? -10.450 20.031 6.371 1.00 0.00 73 GLY A N 9
ATOM 16951 C CA . GLY A 1 73 ? -10.292 19.750 4.956 1.00 0.00 73 GLY A CA 9
ATOM 16952 C C . GLY A 1 73 ? -9.711 18.374 4.699 1.00 0.00 73 GLY A C 9
ATOM 16953 O O . GLY A 1 73 ? -9.055 18.150 3.682 1.00 0.00 73 GLY A O 9
ATOM 16957 N N . ALA A 1 74 ? -9.951 17.450 5.624 1.00 0.00 74 ALA A N 9
ATOM 16958 C CA . ALA A 1 74 ? -9.447 16.089 5.493 1.00 0.00 74 ALA A CA 9
ATOM 16959 C C . ALA A 1 74 ? -10.553 15.134 5.056 1.00 0.00 74 ALA A C 9
ATOM 16960 O O . ALA A 1 74 ? -11.680 15.207 5.548 1.00 0.00 74 ALA A O 9
ATOM 16967 N N . LEU A 1 75 ? -10.225 14.240 4.131 1.00 0.00 75 LEU A N 9
ATOM 16968 C CA . LEU A 1 75 ? -11.191 13.270 3.627 1.00 0.00 75 LEU A CA 9
ATOM 16969 C C . LEU A 1 75 ? -10.982 11.905 4.276 1.00 0.00 75 LEU A C 9
ATOM 16970 O O . LEU A 1 75 ? -9.921 11.296 4.135 1.00 0.00 75 LEU A O 9
ATOM 16986 N N . TYR A 1 76 ? -11.999 11.430 4.986 1.00 0.00 76 TYR A N 9
ATOM 16987 C CA . TYR A 1 76 ? -11.927 10.138 5.656 1.00 0.00 76 TYR A CA 9
ATOM 16988 C C . TYR A 1 76 ? -12.762 9.094 4.920 1.00 0.00 76 TYR A C 9
ATOM 16989 O O . TYR A 1 76 ? -13.992 9.130 4.956 1.00 0.00 76 TYR A O 9
ATOM 17007 N N . ILE A 1 77 ? -12.083 8.166 4.254 1.00 0.00 77 ILE A N 9
ATOM 17008 C CA . ILE A 1 77 ? -12.762 7.111 3.511 1.00 0.00 77 ILE A CA 9
ATOM 17009 C C . ILE A 1 77 ? -12.804 5.815 4.313 1.00 0.00 77 ILE A C 9
ATOM 17010 O O . ILE A 1 77 ? -11.783 5.353 4.821 1.00 0.00 77 ILE A O 9
ATOM 17026 N N . SER A 1 78 ? -13.994 5.231 4.420 1.00 0.00 78 SER A N 9
ATOM 17027 C CA . SER A 1 78 ? -14.171 3.987 5.162 1.00 0.00 78 SER A CA 9
ATOM 17028 C C . SER A 1 78 ? -14.202 2.791 4.216 1.00 0.00 78 SER A C 9
ATOM 17029 O O . SER A 1 78 ? -14.558 2.919 3.044 1.00 0.00 78 SER A O 9
ATOM 17037 N N . LYS A 1 79 ? -13.827 1.626 4.733 1.00 0.00 79 LYS A N 9
ATOM 17038 C CA . LYS A 1 79 ? -13.812 0.404 3.937 1.00 0.00 79 LYS A CA 9
ATOM 17039 C C . LYS A 1 79 ? -13.372 0.692 2.506 1.00 0.00 79 LYS A C 9
ATOM 17040 O O . LYS A 1 79 ? -14.061 0.334 1.550 1.00 0.00 79 LYS A O 9
ATOM 17059 N N . VAL A 1 80 ? -12.221 1.340 2.364 1.00 0.00 80 VAL A N 9
ATOM 17060 C CA . VAL A 1 80 ? -11.687 1.674 1.049 1.00 0.00 80 VAL A CA 9
ATOM 17061 C C . VAL A 1 80 ? -11.599 0.437 0.162 1.00 0.00 80 VAL A C 9
ATOM 17062 O O . VAL A 1 80 ? -11.887 -0.675 0.602 1.00 0.00 80 VAL A O 9
ATOM 17075 N N . GLN A 1 81 ? -11.200 0.641 -1.089 1.00 0.00 81 GLN A N 9
ATOM 17076 C CA . GLN A 1 81 ? -11.074 -0.458 -2.039 1.00 0.00 81 GLN A CA 9
ATOM 17077 C C . GLN A 1 81 ? -9.824 -0.296 -2.897 1.00 0.00 81 GLN A C 9
ATOM 17078 O O . GLN A 1 81 ? -9.400 0.821 -3.192 1.00 0.00 81 GLN A O 9
ATOM 17092 N N . LYS A 1 82 ? -9.236 -1.420 -3.295 1.00 0.00 82 LYS A N 9
ATOM 17093 C CA . LYS A 1 82 ? -8.034 -1.404 -4.121 1.00 0.00 82 LYS A CA 9
ATOM 17094 C C . LYS A 1 82 ? -8.178 -0.414 -5.273 1.00 0.00 82 LYS A C 9
ATOM 17095 O O . LYS A 1 82 ? -7.244 0.320 -5.591 1.00 0.00 82 LYS A O 9
ATOM 17114 N N . GLU A 1 83 ? -9.355 -0.401 -5.892 1.00 0.00 83 GLU A N 9
ATOM 17115 C CA . GLU A 1 83 ? -9.620 0.500 -7.007 1.00 0.00 83 GLU A CA 9
ATOM 17116 C C . GLU A 1 83 ? -9.295 1.943 -6.631 1.00 0.00 83 GLU A C 9
ATOM 17117 O O . GLU A 1 83 ? -8.696 2.680 -7.414 1.00 0.00 83 GLU A O 9
ATOM 17129 N N . ASP A 1 84 ? -9.696 2.338 -5.428 1.00 0.00 84 ASP A N 9
ATOM 17130 C CA . ASP A 1 84 ? -9.448 3.692 -4.947 1.00 0.00 84 ASP A CA 9
ATOM 17131 C C . ASP A 1 84 ? -8.106 4.212 -5.453 1.00 0.00 84 ASP A C 9
ATOM 17132 O O . ASP A 1 84 ? -7.982 5.378 -5.827 1.00 0.00 84 ASP A O 9
ATOM 17141 N N . ASN A 1 85 ? -7.104 3.339 -5.460 1.00 0.00 85 ASN A N 9
ATOM 17142 C CA . ASN A 1 85 ? -5.771 3.711 -5.919 1.00 0.00 85 ASN A CA 9
ATOM 17143 C C . ASN A 1 85 ? -5.850 4.691 -7.086 1.00 0.00 85 ASN A C 9
ATOM 17144 O O . ASN A 1 85 ? -6.100 4.297 -8.225 1.00 0.00 85 ASN A O 9
ATOM 17155 N N . SER A 1 86 ? -5.634 5.969 -6.793 1.00 0.00 86 SER A N 9
ATOM 17156 C CA . SER A 1 86 ? -5.684 7.006 -7.817 1.00 0.00 86 SER A CA 9
ATOM 17157 C C . SER A 1 86 ? -5.010 8.285 -7.328 1.00 0.00 86 SER A C 9
ATOM 17158 O O . SER A 1 86 ? -4.858 8.501 -6.126 1.00 0.00 86 SER A O 9
ATOM 17166 N N . THR A 1 87 ? -4.606 9.131 -8.271 1.00 0.00 87 THR A N 9
ATOM 17167 C CA . THR A 1 87 ? -3.946 10.387 -7.939 1.00 0.00 87 THR A CA 9
ATOM 17168 C C . THR A 1 87 ? -4.955 11.435 -7.485 1.00 0.00 87 THR A C 9
ATOM 17169 O O . THR A 1 87 ? -5.410 12.258 -8.279 1.00 0.00 87 THR A O 9
ATOM 17180 N N . TYR A 1 88 ? -5.302 11.399 -6.203 1.00 0.00 88 TYR A N 9
ATOM 17181 C CA . TYR A 1 88 ? -6.260 12.345 -5.643 1.00 0.00 88 TYR A CA 9
ATOM 17182 C C . TYR A 1 88 ? -5.782 13.781 -5.835 1.00 0.00 88 TYR A C 9
ATOM 17183 O O . TYR A 1 88 ? -4.655 14.126 -5.478 1.00 0.00 88 TYR A O 9
ATOM 17201 N N . ILE A 1 89 ? -6.648 14.615 -6.401 1.00 0.00 89 ILE A N 9
ATOM 17202 C CA . ILE A 1 89 ? -6.317 16.014 -6.639 1.00 0.00 89 ILE A CA 9
ATOM 17203 C C . ILE A 1 89 ? -7.259 16.940 -5.876 1.00 0.00 89 ILE A C 9
ATOM 17204 O O . ILE A 1 89 ? -8.416 17.115 -6.257 1.00 0.00 89 ILE A O 9
ATOM 17220 N N . MET A 1 90 ? -6.754 17.531 -4.799 1.00 0.00 90 MET A N 9
ATOM 17221 C CA . MET A 1 90 ? -7.549 18.442 -3.984 1.00 0.00 90 MET A CA 9
ATOM 17222 C C . MET A 1 90 ? -7.368 19.884 -4.446 1.00 0.00 90 MET A C 9
ATOM 17223 O O . MET A 1 90 ? -6.312 20.483 -4.243 1.00 0.00 90 MET A O 9
ATOM 17237 N N . ARG A 1 91 ? -8.405 20.436 -5.068 1.00 0.00 91 ARG A N 9
ATOM 17238 C CA . ARG A 1 91 ? -8.359 21.808 -5.561 1.00 0.00 91 ARG A CA 9
ATOM 17239 C C . ARG A 1 91 ? -8.986 22.768 -4.554 1.00 0.00 91 ARG A C 9
ATOM 17240 O O . ARG A 1 91 ? -10.114 22.564 -4.105 1.00 0.00 91 ARG A O 9
ATOM 17261 N N . VAL A 1 92 ? -8.246 23.815 -4.203 1.00 0.00 92 VAL A N 9
ATOM 17262 C CA . VAL A 1 92 ? -8.730 24.807 -3.250 1.00 0.00 92 VAL A CA 9
ATOM 17263 C C . VAL A 1 92 ? -8.500 26.223 -3.767 1.00 0.00 92 VAL A C 9
ATOM 17264 O O . VAL A 1 92 ? -7.521 26.490 -4.465 1.00 0.00 92 VAL A O 9
ATOM 17277 N N . LEU A 1 93 ? -9.409 27.128 -3.421 1.00 0.00 93 LEU A N 9
ATOM 17278 C CA . LEU A 1 93 ? -9.307 28.518 -3.849 1.00 0.00 93 LEU A CA 9
ATOM 17279 C C . LEU A 1 93 ? -8.841 29.409 -2.702 1.00 0.00 93 LEU A C 9
ATOM 17280 O O . LEU A 1 93 ? -9.523 29.536 -1.684 1.00 0.00 93 LEU A O 9
ATOM 17296 N N . LYS A 1 94 ? -7.677 30.025 -2.873 1.00 0.00 94 LYS A N 9
ATOM 17297 C CA . LYS A 1 94 ? -7.121 30.907 -1.854 1.00 0.00 94 LYS A CA 9
ATOM 17298 C C . LYS A 1 94 ? -7.827 32.259 -1.860 1.00 0.00 94 LYS A C 9
ATOM 17299 O O . LYS A 1 94 ? -8.182 32.782 -2.917 1.00 0.00 94 LYS A O 9
ATOM 17318 N N . LYS A 1 95 ? -8.028 32.822 -0.673 1.00 0.00 95 LYS A N 9
ATOM 17319 C CA . LYS A 1 95 ? -8.690 34.114 -0.541 1.00 0.00 95 LYS A CA 9
ATOM 17320 C C . LYS A 1 95 ? -8.127 35.119 -1.541 1.00 0.00 95 LYS A C 9
ATOM 17321 O O . LYS A 1 95 ? -8.860 35.672 -2.362 1.00 0.00 95 LYS A O 9
ATOM 17340 N N . THR A 1 96 ? -6.819 35.350 -1.470 1.00 0.00 96 THR A N 9
ATOM 17341 C CA . THR A 1 96 ? -6.159 36.287 -2.369 1.00 0.00 96 THR A CA 9
ATOM 17342 C C . THR A 1 96 ? -6.696 36.158 -3.789 1.00 0.00 96 THR A C 9
ATOM 17343 O O . THR A 1 96 ? -6.753 37.136 -4.533 1.00 0.00 96 THR A O 9
ATOM 17354 N N . GLY A 1 97 ? -7.091 34.944 -4.160 1.00 0.00 97 GLY A N 9
ATOM 17355 C CA . GLY A 1 97 ? -7.620 34.709 -5.491 1.00 0.00 97 GLY A CA 9
ATOM 17356 C C . GLY A 1 97 ? -6.747 33.777 -6.306 1.00 0.00 97 GLY A C 9
ATOM 17357 O O . GLY A 1 97 ? -6.498 34.021 -7.486 1.00 0.00 97 GLY A O 9
ATOM 17361 N N . ASN A 1 98 ? -6.278 32.705 -5.675 1.00 0.00 98 ASN A N 9
ATOM 17362 C CA . ASN A 1 98 ? -5.425 31.734 -6.350 1.00 0.00 98 ASN A CA 9
ATOM 17363 C C . ASN A 1 98 ? -6.050 30.342 -6.313 1.00 0.00 98 ASN A C 9
ATOM 17364 O O . ASN A 1 98 ? -7.087 30.134 -5.685 1.00 0.00 98 ASN A O 9
ATOM 17375 N N . GLU A 1 99 ? -5.411 29.394 -6.991 1.00 0.00 99 GLU A N 9
ATOM 17376 C CA . GLU A 1 99 ? -5.905 28.023 -7.036 1.00 0.00 99 GLU A CA 9
ATOM 17377 C C . GLU A 1 99 ? -4.759 27.026 -6.887 1.00 0.00 99 GLU A C 9
ATOM 17378 O O . GLU A 1 99 ? -3.899 26.920 -7.760 1.00 0.00 99 GLU A O 9
ATOM 17390 N N . GLN A 1 100 ? -4.756 26.300 -5.774 1.00 0.00 100 GLN A N 9
ATOM 17391 C CA . GLN A 1 100 ? -3.716 25.313 -5.509 1.00 0.00 100 GLN A CA 9
ATOM 17392 C C . GLN A 1 100 ? -4.245 23.897 -5.709 1.00 0.00 100 GLN A C 9
ATOM 17393 O O . GLN A 1 100 ? -5.450 23.658 -5.625 1.00 0.00 100 GLN A O 9
ATOM 17407 N N . GLU A 1 101 ? -3.337 22.962 -5.973 1.00 0.00 101 GLU A N 9
ATOM 17408 C CA . GLU A 1 101 ? -3.715 21.570 -6.185 1.00 0.00 101 GLU A CA 9
ATOM 17409 C C . GLU A 1 101 ? -2.707 20.628 -5.534 1.00 0.00 101 GLU A C 9
ATOM 17410 O O . GLU A 1 101 ? -1.496 20.802 -5.677 1.00 0.00 101 GLU A O 9
ATOM 17422 N N . TRP A 1 102 ? -3.215 19.630 -4.819 1.00 0.00 102 TRP A N 9
ATOM 17423 C CA . TRP A 1 102 ? -2.359 18.660 -4.145 1.00 0.00 102 TRP A CA 9
ATOM 17424 C C . TRP A 1 102 ? -2.630 17.249 -4.654 1.00 0.00 102 TRP A C 9
ATOM 17425 O O . TRP A 1 102 ? -3.747 16.743 -4.545 1.00 0.00 102 TRP A O 9
ATOM 17446 N N . LYS A 1 103 ? -1.602 16.617 -5.211 1.00 0.00 103 LYS A N 9
ATOM 17447 C CA . LYS A 1 103 ? -1.729 15.263 -5.736 1.00 0.00 103 LYS A CA 9
ATOM 17448 C C . LYS A 1 103 ? -1.341 14.232 -4.680 1.00 0.00 103 LYS A C 9
ATOM 17449 O O . LYS A 1 103 ? -0.281 14.332 -4.062 1.00 0.00 103 LYS A O 9
ATOM 17468 N N . ILE A 1 104 ? -2.206 13.243 -4.481 1.00 0.00 104 ILE A N 9
ATOM 17469 C CA . ILE A 1 104 ? -1.951 12.193 -3.502 1.00 0.00 104 ILE A CA 9
ATOM 17470 C C . ILE A 1 104 ? -2.215 10.813 -4.095 1.00 0.00 104 ILE A C 9
ATOM 17471 O O . ILE A 1 104 ? -3.359 10.362 -4.162 1.00 0.00 104 ILE A O 9
ATOM 17487 N N . LYS A 1 105 ? -1.149 10.145 -4.523 1.00 0.00 105 LYS A N 9
ATOM 17488 C CA . LYS A 1 105 ? -1.263 8.815 -5.108 1.00 0.00 105 LYS A CA 9
ATOM 17489 C C . LYS A 1 105 ? -1.492 7.763 -4.027 1.00 0.00 105 LYS A C 9
ATOM 17490 O O . LYS A 1 105 ? -0.560 7.365 -3.326 1.00 0.00 105 LYS A O 9
ATOM 17509 N N . LEU A 1 106 ? -2.736 7.315 -3.898 1.00 0.00 106 LEU A N 9
ATOM 17510 C CA . LEU A 1 106 ? -3.087 6.307 -2.903 1.00 0.00 106 LEU A CA 9
ATOM 17511 C C . LEU A 1 106 ? -2.504 4.948 -3.276 1.00 0.00 106 LEU A C 9
ATOM 17512 O O . LEU A 1 106 ? -2.589 4.521 -4.427 1.00 0.00 106 LEU A O 9
ATOM 17528 N N . GLN A 1 107 ? -1.915 4.272 -2.294 1.00 0.00 107 GLN A N 9
ATOM 17529 C CA . GLN A 1 107 ? -1.321 2.960 -2.520 1.00 0.00 107 GLN A CA 9
ATOM 17530 C C . GLN A 1 107 ? -1.954 1.912 -1.612 1.00 0.00 107 GLN A C 9
ATOM 17531 O O . GLN A 1 107 ? -1.590 1.787 -0.443 1.00 0.00 107 GLN A O 9
ATOM 17545 N N . VAL A 1 108 ? -2.906 1.160 -2.157 1.00 0.00 108 VAL A N 9
ATOM 17546 C CA . VAL A 1 108 ? -3.590 0.122 -1.396 1.00 0.00 108 VAL A CA 9
ATOM 17547 C C . VAL A 1 108 ? -2.831 -1.199 -1.463 1.00 0.00 108 VAL A C 9
ATOM 17548 O O . VAL A 1 108 ? -2.373 -1.611 -2.530 1.00 0.00 108 VAL A O 9
ATOM 17561 N N . LEU A 1 109 ? -2.700 -1.858 -0.317 1.00 0.00 109 LEU A N 9
ATOM 17562 C CA . LEU A 1 109 ? -1.997 -3.134 -0.245 1.00 0.00 109 LEU A CA 9
ATOM 17563 C C . LEU A 1 109 ? -2.934 -4.247 0.214 1.00 0.00 109 LEU A C 9
ATOM 17564 O O . LEU A 1 109 ? -4.024 -3.985 0.722 1.00 0.00 109 LEU A O 9
ATOM 17580 N N . ASP A 1 110 ? -2.500 -5.490 0.032 1.00 0.00 110 ASP A N 9
ATOM 17581 C CA . ASP A 1 110 ? -3.299 -6.644 0.430 1.00 0.00 110 ASP A CA 9
ATOM 17582 C C . ASP A 1 110 ? -2.897 -7.129 1.819 1.00 0.00 110 ASP A C 9
ATOM 17583 O O . ASP A 1 110 ? -1.717 -7.193 2.165 1.00 0.00 110 ASP A O 9
ATOM 17592 N N . PRO A 1 111 ? -3.901 -7.479 2.637 1.00 0.00 111 PRO A N 9
ATOM 17593 C CA . PRO A 1 111 ? -3.677 -7.964 4.002 1.00 0.00 111 PRO A CA 9
ATOM 17594 C C . PRO A 1 111 ? -3.042 -9.351 4.028 1.00 0.00 111 PRO A C 9
ATOM 17595 O O . PRO A 1 111 ? -2.050 -9.577 4.721 1.00 0.00 111 PRO A O 9
ATOM 17606 N N . VAL A 1 112 ? -3.620 -10.275 3.268 1.00 0.00 112 VAL A N 9
ATOM 17607 C CA . VAL A 1 112 ? -3.109 -11.640 3.203 1.00 0.00 112 VAL A CA 9
ATOM 17608 C C . VAL A 1 112 ? -2.513 -11.938 1.831 1.00 0.00 112 VAL A C 9
ATOM 17609 O O . VAL A 1 112 ? -3.163 -11.782 0.797 1.00 0.00 112 VAL A O 9
ATOM 17622 N N . PRO A 1 113 ? -1.246 -12.378 1.820 1.00 0.00 113 PRO A N 9
ATOM 17623 C CA . PRO A 1 113 ? -0.534 -12.709 0.582 1.00 0.00 113 PRO A CA 9
ATOM 17624 C C . PRO A 1 113 ? -1.081 -13.968 -0.082 1.00 0.00 113 PRO A C 9
ATOM 17625 O O . PRO A 1 113 ? -2.128 -14.484 0.308 1.00 0.00 113 PRO A O 9
ATOM 17636 N N . LYS A 1 114 ? -0.365 -14.459 -1.088 1.00 0.00 114 LYS A N 9
ATOM 17637 C CA . LYS A 1 114 ? -0.777 -15.659 -1.806 1.00 0.00 114 LYS A CA 9
ATOM 17638 C C . LYS A 1 114 ? 0.296 -16.740 -1.719 1.00 0.00 114 LYS A C 9
ATOM 17639 O O . LYS A 1 114 ? 1.483 -16.489 -1.925 1.00 0.00 114 LYS A O 9
ATOM 17658 N N . PRO A 1 115 ? -0.130 -17.974 -1.407 1.00 0.00 115 PRO A N 9
ATOM 17659 C CA . PRO A 1 115 ? 0.779 -19.118 -1.288 1.00 0.00 115 PRO A CA 9
ATOM 17660 C C . PRO A 1 115 ? 1.349 -19.549 -2.635 1.00 0.00 115 PRO A C 9
ATOM 17661 O O . PRO A 1 115 ? 0.739 -19.322 -3.680 1.00 0.00 115 PRO A O 9
ATOM 17672 N N . VAL A 1 116 ? 2.522 -20.172 -2.604 1.00 0.00 116 VAL A N 9
ATOM 17673 C CA . VAL A 1 116 ? 3.174 -20.637 -3.822 1.00 0.00 116 VAL A CA 9
ATOM 17674 C C . VAL A 1 116 ? 2.473 -21.868 -4.385 1.00 0.00 116 VAL A C 9
ATOM 17675 O O . VAL A 1 116 ? 2.754 -22.995 -3.978 1.00 0.00 116 VAL A O 9
ATOM 17688 N N . ILE A 1 117 ? 1.560 -21.644 -5.325 1.00 0.00 117 ILE A N 9
ATOM 17689 C CA . ILE A 1 117 ? 0.819 -22.736 -5.945 1.00 0.00 117 ILE A CA 9
ATOM 17690 C C . ILE A 1 117 ? 1.373 -23.059 -7.329 1.00 0.00 117 ILE A C 9
ATOM 17691 O O . ILE A 1 117 ? 0.950 -22.480 -8.329 1.00 0.00 117 ILE A O 9
ATOM 17707 N N . LYS A 1 118 ? 2.320 -23.989 -7.378 1.00 0.00 118 LYS A N 9
ATOM 17708 C CA . LYS A 1 118 ? 2.931 -24.394 -8.639 1.00 0.00 118 LYS A CA 9
ATOM 17709 C C . LYS A 1 118 ? 2.948 -25.913 -8.773 1.00 0.00 118 LYS A C 9
ATOM 17710 O O . LYS A 1 118 ? 3.922 -26.567 -8.399 1.00 0.00 118 LYS A O 9
ATOM 17729 N N . ILE A 1 119 ? 1.866 -26.468 -9.309 1.00 0.00 119 ILE A N 9
ATOM 17730 C CA . ILE A 1 119 ? 1.760 -27.910 -9.494 1.00 0.00 119 ILE A CA 9
ATOM 17731 C C . ILE A 1 119 ? 1.263 -28.249 -10.895 1.00 0.00 119 ILE A C 9
ATOM 17732 O O . ILE A 1 119 ? 0.868 -27.365 -11.655 1.00 0.00 119 ILE A O 9
ATOM 17748 N N . GLU A 1 120 ? 1.286 -29.535 -11.230 1.00 0.00 120 GLU A N 9
ATOM 17749 C CA . GLU A 1 120 ? 0.837 -29.991 -12.540 1.00 0.00 120 GLU A CA 9
ATOM 17750 C C . GLU A 1 120 ? -0.057 -31.221 -12.412 1.00 0.00 120 GLU A C 9
ATOM 17751 O O . GLU A 1 120 ? 0.429 -32.347 -12.300 1.00 0.00 120 GLU A O 9
ATOM 17763 N N . LYS A 1 121 ? -1.367 -30.998 -12.427 1.00 0.00 121 LYS A N 9
ATOM 17764 C CA . LYS A 1 121 ? -2.330 -32.086 -12.313 1.00 0.00 121 LYS A CA 9
ATOM 17765 C C . LYS A 1 121 ? -3.394 -31.987 -13.401 1.00 0.00 121 LYS A C 9
ATOM 17766 O O . LYS A 1 121 ? -4.526 -32.436 -13.219 1.00 0.00 121 LYS A O 9
ATOM 17785 N N . GLY A 1 1 ? 2.813 20.535 15.179 1.00 0.00 1 GLY A N 10
ATOM 17786 C CA . GLY A 1 1 ? 3.536 21.365 16.125 1.00 0.00 1 GLY A CA 10
ATOM 17787 C C . GLY A 1 1 ? 3.989 22.678 15.517 1.00 0.00 1 GLY A C 10
ATOM 17788 O O . GLY A 1 1 ? 5.179 22.994 15.522 1.00 0.00 1 GLY A O 10
ATOM 17792 N N . SER A 1 2 ? 3.039 23.443 14.990 1.00 0.00 2 SER A N 10
ATOM 17793 C CA . SER A 1 2 ? 3.347 24.726 14.370 1.00 0.00 2 SER A CA 10
ATOM 17794 C C . SER A 1 2 ? 4.679 24.665 13.629 1.00 0.00 2 SER A C 10
ATOM 17795 O O . SER A 1 2 ? 5.479 25.600 13.687 1.00 0.00 2 SER A O 10
ATOM 17803 N N . SER A 1 3 ? 4.911 23.558 12.931 1.00 0.00 3 SER A N 10
ATOM 17804 C CA . SER A 1 3 ? 6.147 23.371 12.181 1.00 0.00 3 SER A CA 10
ATOM 17805 C C . SER A 1 3 ? 5.875 23.358 10.680 1.00 0.00 3 SER A C 10
ATOM 17806 O O . SER A 1 3 ? 5.471 22.340 10.120 1.00 0.00 3 SER A O 10
ATOM 17814 N N . GLY A 1 4 ? 6.100 24.498 10.033 1.00 0.00 4 GLY A N 10
ATOM 17815 C CA . GLY A 1 4 ? 5.874 24.597 8.603 1.00 0.00 4 GLY A CA 10
ATOM 17816 C C . GLY A 1 4 ? 6.378 25.905 8.026 1.00 0.00 4 GLY A C 10
ATOM 17817 O O . GLY A 1 4 ? 6.865 26.767 8.757 1.00 0.00 4 GLY A O 10
ATOM 17821 N N . SER A 1 5 ? 6.263 26.052 6.710 1.00 0.00 5 SER A N 10
ATOM 17822 C CA . SER A 1 5 ? 6.716 27.262 6.034 1.00 0.00 5 SER A CA 10
ATOM 17823 C C . SER A 1 5 ? 5.867 27.544 4.798 1.00 0.00 5 SER A C 10
ATOM 17824 O O . SER A 1 5 ? 5.146 26.672 4.314 1.00 0.00 5 SER A O 10
ATOM 17832 N N . SER A 1 6 ? 5.958 28.770 4.293 1.00 0.00 6 SER A N 10
ATOM 17833 C CA . SER A 1 6 ? 5.196 29.170 3.116 1.00 0.00 6 SER A CA 10
ATOM 17834 C C . SER A 1 6 ? 5.959 28.840 1.836 1.00 0.00 6 SER A C 10
ATOM 17835 O O . SER A 1 6 ? 7.096 29.270 1.649 1.00 0.00 6 SER A O 10
ATOM 17843 N N . GLY A 1 7 ? 5.323 28.071 0.957 1.00 0.00 7 GLY A N 10
ATOM 17844 C CA . GLY A 1 7 ? 5.955 27.695 -0.293 1.00 0.00 7 GLY A CA 10
ATOM 17845 C C . GLY A 1 7 ? 5.055 26.841 -1.164 1.00 0.00 7 GLY A C 10
ATOM 17846 O O . GLY A 1 7 ? 3.874 26.668 -0.864 1.00 0.00 7 GLY A O 10
ATOM 17850 N N . GLN A 1 8 ? 5.614 26.308 -2.246 1.00 0.00 8 GLN A N 10
ATOM 17851 C CA . GLN A 1 8 ? 4.852 25.470 -3.164 1.00 0.00 8 GLN A CA 10
ATOM 17852 C C . GLN A 1 8 ? 4.574 24.102 -2.550 1.00 0.00 8 GLN A C 10
ATOM 17853 O O . GLN A 1 8 ? 5.283 23.660 -1.647 1.00 0.00 8 GLN A O 10
ATOM 17867 N N . GLY A 1 9 ? 3.535 23.436 -3.045 1.00 0.00 9 GLY A N 10
ATOM 17868 C CA . GLY A 1 9 ? 3.181 22.125 -2.532 1.00 0.00 9 GLY A CA 10
ATOM 17869 C C . GLY A 1 9 ? 4.213 21.070 -2.876 1.00 0.00 9 GLY A C 10
ATOM 17870 O O . GLY A 1 9 ? 5.383 21.384 -3.098 1.00 0.00 9 GLY A O 10
ATOM 17874 N N . HIS A 1 10 ? 3.781 19.813 -2.920 1.00 0.00 10 HIS A N 10
ATOM 17875 C CA . HIS A 1 10 ? 4.677 18.707 -3.238 1.00 0.00 10 HIS A CA 10
ATOM 17876 C C . HIS A 1 10 ? 3.888 17.430 -3.511 1.00 0.00 10 HIS A C 10
ATOM 17877 O O . HIS A 1 10 ? 2.665 17.400 -3.361 1.00 0.00 10 HIS A O 10
ATOM 17892 N N . LEU A 1 11 ? 4.594 16.379 -3.911 1.00 0.00 11 LEU A N 10
ATOM 17893 C CA . LEU A 1 11 ? 3.959 15.098 -4.206 1.00 0.00 11 LEU A CA 10
ATOM 17894 C C . LEU A 1 11 ? 3.895 14.223 -2.958 1.00 0.00 11 LEU A C 10
ATOM 17895 O O . LEU A 1 11 ? 4.918 13.929 -2.340 1.00 0.00 11 LEU A O 10
ATOM 17911 N N . VAL A 1 12 ? 2.685 13.809 -2.594 1.00 0.00 12 VAL A N 10
ATOM 17912 C CA . VAL A 1 12 ? 2.487 12.964 -1.422 1.00 0.00 12 VAL A CA 10
ATOM 17913 C C . VAL A 1 12 ? 2.194 11.524 -1.826 1.00 0.00 12 VAL A C 10
ATOM 17914 O O . VAL A 1 12 ? 1.362 11.269 -2.698 1.00 0.00 12 VAL A O 10
ATOM 17927 N N . HIS A 1 13 ? 2.882 10.583 -1.186 1.00 0.00 13 HIS A N 10
ATOM 17928 C CA . HIS A 1 13 ? 2.695 9.167 -1.478 1.00 0.00 13 HIS A CA 10
ATOM 17929 C C . HIS A 1 13 ? 2.286 8.403 -0.223 1.00 0.00 13 HIS A C 10
ATOM 17930 O O . HIS A 1 13 ? 3.132 8.012 0.581 1.00 0.00 13 HIS A O 10
ATOM 17945 N N . MET A 1 14 ? 0.983 8.195 -0.061 1.00 0.00 14 MET A N 10
ATOM 17946 C CA . MET A 1 14 ? 0.463 7.477 1.097 1.00 0.00 14 MET A CA 10
ATOM 17947 C C . MET A 1 14 ? 0.275 5.997 0.781 1.00 0.00 14 MET A C 10
ATOM 17948 O O . MET A 1 14 ? 0.420 5.573 -0.367 1.00 0.00 14 MET A O 10
ATOM 17962 N N . THR A 1 15 ? -0.048 5.213 1.805 1.00 0.00 15 THR A N 10
ATOM 17963 C CA . THR A 1 15 ? -0.253 3.780 1.636 1.00 0.00 15 THR A CA 10
ATOM 17964 C C . THR A 1 15 ? -1.102 3.209 2.766 1.00 0.00 15 THR A C 10
ATOM 17965 O O . THR A 1 15 ? -0.730 3.291 3.937 1.00 0.00 15 THR A O 10
ATOM 17976 N N . VAL A 1 16 ? -2.243 2.630 2.409 1.00 0.00 16 VAL A N 10
ATOM 17977 C CA . VAL A 1 16 ? -3.144 2.043 3.394 1.00 0.00 16 VAL A CA 10
ATOM 17978 C C . VAL A 1 16 ? -3.584 0.645 2.972 1.00 0.00 16 VAL A C 10
ATOM 17979 O O . VAL A 1 16 ? -3.172 0.142 1.927 1.00 0.00 16 VAL A O 10
ATOM 17992 N N . VAL A 1 17 ? -4.424 0.023 3.793 1.00 0.00 17 VAL A N 10
ATOM 17993 C CA . VAL A 1 17 ? -4.922 -1.317 3.505 1.00 0.00 17 VAL A CA 10
ATOM 17994 C C . VAL A 1 17 ? -6.338 -1.268 2.943 1.00 0.00 17 VAL A C 10
ATOM 17995 O O . VAL A 1 17 ? -7.102 -0.349 3.238 1.00 0.00 17 VAL A O 10
ATOM 18008 N N . SER A 1 18 ? -6.682 -2.264 2.132 1.00 0.00 18 SER A N 10
ATOM 18009 C CA . SER A 1 18 ? -8.006 -2.333 1.526 1.00 0.00 18 SER A CA 10
ATOM 18010 C C . SER A 1 18 ? -9.077 -2.573 2.585 1.00 0.00 18 SER A C 10
ATOM 18011 O O . SER A 1 18 ? -8.857 -3.299 3.554 1.00 0.00 18 SER A O 10
ATOM 18019 N N . GLY A 1 19 ? -10.239 -1.955 2.393 1.00 0.00 19 GLY A N 10
ATOM 18020 C CA . GLY A 1 19 ? -11.328 -2.113 3.340 1.00 0.00 19 GLY A CA 10
ATOM 18021 C C . GLY A 1 19 ? -11.046 -1.435 4.666 1.00 0.00 19 GLY A C 10
ATOM 18022 O O . GLY A 1 19 ? -11.590 -1.827 5.699 1.00 0.00 19 GLY A O 10
ATOM 18026 N N . SER A 1 20 ? -10.193 -0.417 4.639 1.00 0.00 20 SER A N 10
ATOM 18027 C CA . SER A 1 20 ? -9.835 0.314 5.849 1.00 0.00 20 SER A CA 10
ATOM 18028 C C . SER A 1 20 ? -10.083 1.809 5.674 1.00 0.00 20 SER A C 10
ATOM 18029 O O . SER A 1 20 ? -9.752 2.387 4.640 1.00 0.00 20 SER A O 10
ATOM 18037 N N . ASN A 1 21 ? -10.667 2.429 6.694 1.00 0.00 21 ASN A N 10
ATOM 18038 C CA . ASN A 1 21 ? -10.960 3.857 6.655 1.00 0.00 21 ASN A CA 10
ATOM 18039 C C . ASN A 1 21 ? -9.685 4.668 6.442 1.00 0.00 21 ASN A C 10
ATOM 18040 O O . ASN A 1 21 ? -8.804 4.696 7.301 1.00 0.00 21 ASN A O 10
ATOM 18051 N N . VAL A 1 22 ? -9.595 5.329 5.292 1.00 0.00 22 VAL A N 10
ATOM 18052 C CA . VAL A 1 22 ? -8.430 6.142 4.967 1.00 0.00 22 VAL A CA 10
ATOM 18053 C C . VAL A 1 22 ? -8.681 7.613 5.281 1.00 0.00 22 VAL A C 10
ATOM 18054 O O . VAL A 1 22 ? -9.826 8.040 5.432 1.00 0.00 22 VAL A O 10
ATOM 18067 N N . THR A 1 23 ? -7.603 8.384 5.378 1.00 0.00 23 THR A N 10
ATOM 18068 C CA . THR A 1 23 ? -7.706 9.807 5.675 1.00 0.00 23 THR A CA 10
ATOM 18069 C C . THR A 1 23 ? -6.792 10.625 4.769 1.00 0.00 23 THR A C 10
ATOM 18070 O O . THR A 1 23 ? -5.580 10.681 4.979 1.00 0.00 23 THR A O 10
ATOM 18081 N N . LEU A 1 24 ? -7.381 11.259 3.760 1.00 0.00 24 LEU A N 10
ATOM 18082 C CA . LEU A 1 24 ? -6.620 12.076 2.821 1.00 0.00 24 LEU A CA 10
ATOM 18083 C C . LEU A 1 24 ? -6.437 13.492 3.356 1.00 0.00 24 LEU A C 10
ATOM 18084 O O . LEU A 1 24 ? -7.396 14.254 3.465 1.00 0.00 24 LEU A O 10
ATOM 18100 N N . ASN A 1 25 ? -5.197 13.839 3.687 1.00 0.00 25 ASN A N 10
ATOM 18101 C CA . ASN A 1 25 ? -4.887 15.165 4.209 1.00 0.00 25 ASN A CA 10
ATOM 18102 C C . ASN A 1 25 ? -3.580 15.689 3.621 1.00 0.00 25 ASN A C 10
ATOM 18103 O O . ASN A 1 25 ? -2.594 14.958 3.524 1.00 0.00 25 ASN A O 10
ATOM 18114 N N . ILE A 1 26 ? -3.581 16.959 3.231 1.00 0.00 26 ILE A N 10
ATOM 18115 C CA . ILE A 1 26 ? -2.396 17.582 2.655 1.00 0.00 26 ILE A CA 10
ATOM 18116 C C . ILE A 1 26 ? -1.436 18.048 3.744 1.00 0.00 26 ILE A C 10
ATOM 18117 O O . ILE A 1 26 ? -1.852 18.628 4.746 1.00 0.00 26 ILE A O 10
ATOM 18133 N N . SER A 1 27 ? -0.147 17.793 3.539 1.00 0.00 27 SER A N 10
ATOM 18134 C CA . SER A 1 27 ? 0.873 18.185 4.504 1.00 0.00 27 SER A CA 10
ATOM 18135 C C . SER A 1 27 ? 0.827 19.687 4.762 1.00 0.00 27 SER A C 10
ATOM 18136 O O . SER A 1 27 ? 0.809 20.129 5.911 1.00 0.00 27 SER A O 10
ATOM 18144 N N . GLU A 1 28 ? 0.809 20.467 3.686 1.00 0.00 28 GLU A N 10
ATOM 18145 C CA . GLU A 1 28 ? 0.766 21.920 3.796 1.00 0.00 28 GLU A CA 10
ATOM 18146 C C . GLU A 1 28 ? -0.562 22.382 4.389 1.00 0.00 28 GLU A C 10
ATOM 18147 O O . GLU A 1 28 ? -1.534 22.600 3.667 1.00 0.00 28 GLU A O 10
ATOM 18159 N N . SER A 1 29 ? -0.594 22.529 5.710 1.00 0.00 29 SER A N 10
ATOM 18160 C CA . SER A 1 29 ? -1.802 22.960 6.402 1.00 0.00 29 SER A CA 10
ATOM 18161 C C . SER A 1 29 ? -2.554 24.005 5.583 1.00 0.00 29 SER A C 10
ATOM 18162 O O . SER A 1 29 ? -1.955 24.938 5.047 1.00 0.00 29 SER A O 10
ATOM 18170 N N . LEU A 1 30 ? -3.869 23.842 5.491 1.00 0.00 30 LEU A N 10
ATOM 18171 C CA . LEU A 1 30 ? -4.704 24.771 4.737 1.00 0.00 30 LEU A CA 10
ATOM 18172 C C . LEU A 1 30 ? -4.645 26.170 5.342 1.00 0.00 30 LEU A C 10
ATOM 18173 O O . LEU A 1 30 ? -4.360 26.349 6.526 1.00 0.00 30 LEU A O 10
ATOM 18189 N N . PRO A 1 31 ? -4.923 27.186 4.512 1.00 0.00 31 PRO A N 10
ATOM 18190 C CA . PRO A 1 31 ? -4.911 28.587 4.943 1.00 0.00 31 PRO A CA 10
ATOM 18191 C C . PRO A 1 31 ? -6.064 28.913 5.886 1.00 0.00 31 PRO A C 10
ATOM 18192 O O . PRO A 1 31 ? -7.092 28.236 5.880 1.00 0.00 31 PRO A O 10
ATOM 18203 N N . GLU A 1 32 ? -5.886 29.954 6.693 1.00 0.00 32 GLU A N 10
ATOM 18204 C CA . GLU A 1 32 ? -6.914 30.368 7.641 1.00 0.00 32 GLU A CA 10
ATOM 18205 C C . GLU A 1 32 ? -8.309 30.151 7.062 1.00 0.00 32 GLU A C 10
ATOM 18206 O O . GLU A 1 32 ? -9.134 29.454 7.649 1.00 0.00 32 GLU A O 10
ATOM 18218 N N . ASN A 1 33 ? -8.563 30.755 5.906 1.00 0.00 33 ASN A N 10
ATOM 18219 C CA . ASN A 1 33 ? -9.858 30.630 5.246 1.00 0.00 33 ASN A CA 10
ATOM 18220 C C . ASN A 1 33 ? -9.688 30.494 3.736 1.00 0.00 33 ASN A C 10
ATOM 18221 O O . ASN A 1 33 ? -8.685 30.931 3.172 1.00 0.00 33 ASN A O 10
ATOM 18232 N N . TYR A 1 34 ? -10.676 29.886 3.088 1.00 0.00 34 TYR A N 10
ATOM 18233 C CA . TYR A 1 34 ? -10.636 29.690 1.644 1.00 0.00 34 TYR A CA 10
ATOM 18234 C C . TYR A 1 34 ? -11.989 30.007 1.014 1.00 0.00 34 TYR A C 10
ATOM 18235 O O . TYR A 1 34 ? -12.944 30.356 1.707 1.00 0.00 34 TYR A O 10
ATOM 18253 N N . LYS A 1 35 ? -12.062 29.881 -0.307 1.00 0.00 35 LYS A N 10
ATOM 18254 C CA . LYS A 1 35 ? -13.297 30.151 -1.034 1.00 0.00 35 LYS A CA 10
ATOM 18255 C C . LYS A 1 35 ? -14.089 28.867 -1.257 1.00 0.00 35 LYS A C 10
ATOM 18256 O O . LYS A 1 35 ? -15.309 28.843 -1.095 1.00 0.00 35 LYS A O 10
ATOM 18275 N N . GLN A 1 36 ? -13.387 27.801 -1.628 1.00 0.00 36 GLN A N 10
ATOM 18276 C CA . GLN A 1 36 ? -14.026 26.513 -1.872 1.00 0.00 36 GLN A CA 10
ATOM 18277 C C . GLN A 1 36 ? -13.041 25.368 -1.659 1.00 0.00 36 GLN A C 10
ATOM 18278 O O . GLN A 1 36 ? -11.830 25.581 -1.593 1.00 0.00 36 GLN A O 10
ATOM 18292 N N . LEU A 1 37 ? -13.569 24.153 -1.550 1.00 0.00 37 LEU A N 10
ATOM 18293 C CA . LEU A 1 37 ? -12.736 22.973 -1.344 1.00 0.00 37 LEU A CA 10
ATOM 18294 C C . LEU A 1 37 ? -13.294 21.774 -2.103 1.00 0.00 37 LEU A C 10
ATOM 18295 O O . LEU A 1 37 ? -14.308 21.195 -1.712 1.00 0.00 37 LEU A O 10
ATOM 18311 N N . THR A 1 38 ? -12.623 21.403 -3.189 1.00 0.00 38 THR A N 10
ATOM 18312 C CA . THR A 1 38 ? -13.051 20.272 -4.002 1.00 0.00 38 THR A CA 10
ATOM 18313 C C . THR A 1 38 ? -12.074 19.108 -3.882 1.00 0.00 38 THR A C 10
ATOM 18314 O O . THR A 1 38 ? -10.918 19.292 -3.500 1.00 0.00 38 THR A O 10
ATOM 18325 N N . TRP A 1 39 ? -12.545 17.910 -4.210 1.00 0.00 39 TRP A N 10
ATOM 18326 C CA . TRP A 1 39 ? -11.712 16.716 -4.139 1.00 0.00 39 TRP A CA 10
ATOM 18327 C C . TRP A 1 39 ? -11.836 15.888 -5.413 1.00 0.00 39 TRP A C 10
ATOM 18328 O O . TRP A 1 39 ? -12.904 15.356 -5.717 1.00 0.00 39 TRP A O 10
ATOM 18349 N N . PHE A 1 40 ? -10.739 15.784 -6.156 1.00 0.00 40 PHE A N 10
ATOM 18350 C CA . PHE A 1 40 ? -10.727 15.021 -7.399 1.00 0.00 40 PHE A CA 10
ATOM 18351 C C . PHE A 1 40 ? -10.216 13.603 -7.161 1.00 0.00 40 PHE A C 10
ATOM 18352 O O . PHE A 1 40 ? -9.254 13.393 -6.422 1.00 0.00 40 PHE A O 10
ATOM 18369 N N . TYR A 1 41 ? -10.868 12.633 -7.793 1.00 0.00 41 TYR A N 10
ATOM 18370 C CA . TYR A 1 41 ? -10.483 11.234 -7.649 1.00 0.00 41 TYR A CA 10
ATOM 18371 C C . TYR A 1 41 ? -9.437 10.847 -8.690 1.00 0.00 41 TYR A C 10
ATOM 18372 O O . TYR A 1 41 ? -8.529 10.062 -8.415 1.00 0.00 41 TYR A O 10
ATOM 18390 N N . THR A 1 42 ? -9.571 11.404 -9.890 1.00 0.00 42 THR A N 10
ATOM 18391 C CA . THR A 1 42 ? -8.640 11.118 -10.974 1.00 0.00 42 THR A CA 10
ATOM 18392 C C . THR A 1 42 ? -8.337 12.374 -11.784 1.00 0.00 42 THR A C 10
ATOM 18393 O O . THR A 1 42 ? -8.783 13.469 -11.441 1.00 0.00 42 THR A O 10
ATOM 18404 N N . PHE A 1 43 ? -7.578 12.207 -12.862 1.00 0.00 43 PHE A N 10
ATOM 18405 C CA . PHE A 1 43 ? -7.216 13.328 -13.722 1.00 0.00 43 PHE A CA 10
ATOM 18406 C C . PHE A 1 43 ? -8.345 14.353 -13.784 1.00 0.00 43 PHE A C 10
ATOM 18407 O O . PHE A 1 43 ? -8.202 15.479 -13.305 1.00 0.00 43 PHE A O 10
ATOM 18424 N N . ASP A 1 44 ? -9.465 13.956 -14.377 1.00 0.00 44 ASP A N 10
ATOM 18425 C CA . ASP A 1 44 ? -10.619 14.839 -14.502 1.00 0.00 44 ASP A CA 10
ATOM 18426 C C . ASP A 1 44 ? -11.835 14.246 -13.796 1.00 0.00 44 ASP A C 10
ATOM 18427 O O . ASP A 1 44 ? -12.951 14.303 -14.312 1.00 0.00 44 ASP A O 10
ATOM 18436 N N . GLN A 1 45 ? -11.609 13.678 -12.616 1.00 0.00 45 GLN A N 10
ATOM 18437 C CA . GLN A 1 45 ? -12.687 13.074 -11.842 1.00 0.00 45 GLN A CA 10
ATOM 18438 C C . GLN A 1 45 ? -12.901 13.822 -10.531 1.00 0.00 45 GLN A C 10
ATOM 18439 O O . GLN A 1 45 ? -11.946 14.137 -9.820 1.00 0.00 45 GLN A O 10
ATOM 18453 N N . LYS A 1 46 ? -14.161 14.106 -10.216 1.00 0.00 46 LYS A N 10
ATOM 18454 C CA . LYS A 1 46 ? -14.502 14.817 -8.990 1.00 0.00 46 LYS A CA 10
ATOM 18455 C C . LYS A 1 46 ? -15.262 13.910 -8.028 1.00 0.00 46 LYS A C 10
ATOM 18456 O O . LYS A 1 46 ? -16.007 13.026 -8.452 1.00 0.00 46 LYS A O 10
ATOM 18475 N N . ILE A 1 47 ? -15.070 14.135 -6.732 1.00 0.00 47 ILE A N 10
ATOM 18476 C CA . ILE A 1 47 ? -15.740 13.339 -5.712 1.00 0.00 47 ILE A CA 10
ATOM 18477 C C . ILE A 1 47 ? -16.779 14.167 -4.963 1.00 0.00 47 ILE A C 10
ATOM 18478 O O . ILE A 1 47 ? -17.968 13.850 -4.976 1.00 0.00 47 ILE A O 10
ATOM 18494 N N . VAL A 1 48 ? -16.321 15.231 -4.311 1.00 0.00 48 VAL A N 10
ATOM 18495 C CA . VAL A 1 48 ? -17.210 16.108 -3.558 1.00 0.00 48 VAL A CA 10
ATOM 18496 C C . VAL A 1 48 ? -16.707 17.547 -3.575 1.00 0.00 48 VAL A C 10
ATOM 18497 O O . VAL A 1 48 ? -15.524 17.803 -3.355 1.00 0.00 48 VAL A O 10
ATOM 18510 N N . GLU A 1 49 ? -17.615 18.482 -3.836 1.00 0.00 49 GLU A N 10
ATOM 18511 C CA . GLU A 1 49 ? -17.262 19.896 -3.882 1.00 0.00 49 GLU A CA 10
ATOM 18512 C C . GLU A 1 49 ? -17.891 20.652 -2.714 1.00 0.00 49 GLU A C 10
ATOM 18513 O O . GLU A 1 49 ? -19.113 20.761 -2.618 1.00 0.00 49 GLU A O 10
ATOM 18525 N N . TRP A 1 50 ? -17.047 21.171 -1.830 1.00 0.00 50 TRP A N 10
ATOM 18526 C CA . TRP A 1 50 ? -17.519 21.915 -0.668 1.00 0.00 50 TRP A CA 10
ATOM 18527 C C . TRP A 1 50 ? -17.873 23.349 -1.048 1.00 0.00 50 TRP A C 10
ATOM 18528 O O . TRP A 1 50 ? -17.059 24.066 -1.630 1.00 0.00 50 TRP A O 10
ATOM 18549 N N . ASP A 1 51 ? -19.091 23.761 -0.715 1.00 0.00 51 ASP A N 10
ATOM 18550 C CA . ASP A 1 51 ? -19.552 25.111 -1.020 1.00 0.00 51 ASP A CA 10
ATOM 18551 C C . ASP A 1 51 ? -19.167 26.081 0.092 1.00 0.00 51 ASP A C 10
ATOM 18552 O O . ASP A 1 51 ? -19.218 25.739 1.273 1.00 0.00 51 ASP A O 10
ATOM 18561 N N . SER A 1 52 ? -18.780 27.293 -0.294 1.00 0.00 52 SER A N 10
ATOM 18562 C CA . SER A 1 52 ? -18.381 28.311 0.670 1.00 0.00 52 SER A CA 10
ATOM 18563 C C . SER A 1 52 ? -19.222 28.217 1.939 1.00 0.00 52 SER A C 10
ATOM 18564 O O . SER A 1 52 ? -18.738 28.483 3.039 1.00 0.00 52 SER A O 10
ATOM 18572 N N . ARG A 1 53 ? -20.486 27.837 1.777 1.00 0.00 53 ARG A N 10
ATOM 18573 C CA . ARG A 1 53 ? -21.396 27.708 2.909 1.00 0.00 53 ARG A CA 10
ATOM 18574 C C . ARG A 1 53 ? -21.507 26.253 3.355 1.00 0.00 53 ARG A C 10
ATOM 18575 O O . ARG A 1 53 ? -21.006 25.877 4.414 1.00 0.00 53 ARG A O 10
ATOM 18596 N N . LYS A 1 54 ? -22.168 25.439 2.539 1.00 0.00 54 LYS A N 10
ATOM 18597 C CA . LYS A 1 54 ? -22.345 24.025 2.847 1.00 0.00 54 LYS A CA 10
ATOM 18598 C C . LYS A 1 54 ? -21.549 23.153 1.882 1.00 0.00 54 LYS A C 10
ATOM 18599 O O . LYS A 1 54 ? -20.852 23.661 1.003 1.00 0.00 54 LYS A O 10
ATOM 18618 N N . SER A 1 55 ? -21.657 21.839 2.050 1.00 0.00 55 SER A N 10
ATOM 18619 C CA . SER A 1 55 ? -20.945 20.897 1.195 1.00 0.00 55 SER A CA 10
ATOM 18620 C C . SER A 1 55 ? -21.864 20.349 0.107 1.00 0.00 55 SER A C 10
ATOM 18621 O O . SER A 1 55 ? -23.086 20.336 0.258 1.00 0.00 55 SER A O 10
ATOM 18629 N N . LYS A 1 56 ? -21.267 19.897 -0.990 1.00 0.00 56 LYS A N 10
ATOM 18630 C CA . LYS A 1 56 ? -22.029 19.346 -2.105 1.00 0.00 56 LYS A CA 10
ATOM 18631 C C . LYS A 1 56 ? -21.406 18.045 -2.599 1.00 0.00 56 LYS A C 10
ATOM 18632 O O . LYS A 1 56 ? -20.228 18.005 -2.954 1.00 0.00 56 LYS A O 10
ATOM 18651 N N . TYR A 1 57 ? -22.204 16.983 -2.621 1.00 0.00 57 TYR A N 10
ATOM 18652 C CA . TYR A 1 57 ? -21.730 15.680 -3.071 1.00 0.00 57 TYR A CA 10
ATOM 18653 C C . TYR A 1 57 ? -22.245 15.367 -4.473 1.00 0.00 57 TYR A C 10
ATOM 18654 O O . TYR A 1 57 ? -23.451 15.381 -4.722 1.00 0.00 57 TYR A O 10
ATOM 18672 N N . PHE A 1 58 ? -21.321 15.086 -5.386 1.00 0.00 58 PHE A N 10
ATOM 18673 C CA . PHE A 1 58 ? -21.679 14.770 -6.764 1.00 0.00 58 PHE A CA 10
ATOM 18674 C C . PHE A 1 58 ? -22.077 13.303 -6.900 1.00 0.00 58 PHE A C 10
ATOM 18675 O O . PHE A 1 58 ? -21.616 12.452 -6.140 1.00 0.00 58 PHE A O 10
ATOM 18692 N N . GLU A 1 59 ? -22.936 13.017 -7.873 1.00 0.00 59 GLU A N 10
ATOM 18693 C CA . GLU A 1 59 ? -23.397 11.654 -8.108 1.00 0.00 59 GLU A CA 10
ATOM 18694 C C . GLU A 1 59 ? -22.217 10.705 -8.298 1.00 0.00 59 GLU A C 10
ATOM 18695 O O . GLU A 1 59 ? -21.604 10.665 -9.365 1.00 0.00 59 GLU A O 10
ATOM 18707 N N . SER A 1 60 ? -21.903 9.944 -7.254 1.00 0.00 60 SER A N 10
ATOM 18708 C CA . SER A 1 60 ? -20.793 8.999 -7.303 1.00 0.00 60 SER A CA 10
ATOM 18709 C C . SER A 1 60 ? -20.898 7.979 -6.174 1.00 0.00 60 SER A C 10
ATOM 18710 O O . SER A 1 60 ? -21.347 8.298 -5.072 1.00 0.00 60 SER A O 10
ATOM 18718 N N . LYS A 1 61 ? -20.480 6.750 -6.455 1.00 0.00 61 LYS A N 10
ATOM 18719 C CA . LYS A 1 61 ? -20.525 5.681 -5.464 1.00 0.00 61 LYS A CA 10
ATOM 18720 C C . LYS A 1 61 ? -19.898 6.131 -4.149 1.00 0.00 61 LYS A C 10
ATOM 18721 O O . LYS A 1 61 ? -20.161 5.554 -3.094 1.00 0.00 61 LYS A O 10
ATOM 18740 N N . PHE A 1 62 ? -19.067 7.167 -4.218 1.00 0.00 62 PHE A N 10
ATOM 18741 C CA . PHE A 1 62 ? -18.403 7.695 -3.033 1.00 0.00 62 PHE A CA 10
ATOM 18742 C C . PHE A 1 62 ? -19.412 8.332 -2.082 1.00 0.00 62 PHE A C 10
ATOM 18743 O O . PHE A 1 62 ? -19.274 8.247 -0.862 1.00 0.00 62 PHE A O 10
ATOM 18760 N N . LYS A 1 63 ? -20.429 8.972 -2.650 1.00 0.00 63 LYS A N 10
ATOM 18761 C CA . LYS A 1 63 ? -21.463 9.624 -1.856 1.00 0.00 63 LYS A CA 10
ATOM 18762 C C . LYS A 1 63 ? -22.180 8.616 -0.964 1.00 0.00 63 LYS A C 10
ATOM 18763 O O . LYS A 1 63 ? -22.658 7.585 -1.435 1.00 0.00 63 LYS A O 10
ATOM 18782 N N . GLY A 1 64 ? -22.252 8.922 0.328 1.00 0.00 64 GLY A N 10
ATOM 18783 C CA . GLY A 1 64 ? -22.913 8.033 1.266 1.00 0.00 64 GLY A CA 10
ATOM 18784 C C . GLY A 1 64 ? -21.949 7.416 2.259 1.00 0.00 64 GLY A C 10
ATOM 18785 O O . GLY A 1 64 ? -22.323 7.112 3.391 1.00 0.00 64 GLY A O 10
ATOM 18789 N N . ARG A 1 65 ? -20.704 7.229 1.834 1.00 0.00 65 ARG A N 10
ATOM 18790 C CA . ARG A 1 65 ? -19.683 6.641 2.693 1.00 0.00 65 ARG A CA 10
ATOM 18791 C C . ARG A 1 65 ? -18.579 7.650 2.995 1.00 0.00 65 ARG A C 10
ATOM 18792 O O . ARG A 1 65 ? -18.189 7.833 4.148 1.00 0.00 65 ARG A O 10
ATOM 18813 N N . VAL A 1 66 ? -18.078 8.302 1.950 1.00 0.00 66 VAL A N 10
ATOM 18814 C CA . VAL A 1 66 ? -17.020 9.292 2.103 1.00 0.00 66 VAL A CA 10
ATOM 18815 C C . VAL A 1 66 ? -17.503 10.493 2.908 1.00 0.00 66 VAL A C 10
ATOM 18816 O O . VAL A 1 66 ? -18.704 10.748 3.003 1.00 0.00 66 VAL A O 10
ATOM 18829 N N . ARG A 1 67 ? -16.559 11.229 3.487 1.00 0.00 67 ARG A N 10
ATOM 18830 C CA . ARG A 1 67 ? -16.889 12.403 4.286 1.00 0.00 67 ARG A CA 10
ATOM 18831 C C . ARG A 1 67 ? -15.884 13.525 4.043 1.00 0.00 67 ARG A C 10
ATOM 18832 O O . ARG A 1 67 ? -14.700 13.274 3.815 1.00 0.00 67 ARG A O 10
ATOM 18853 N N . LEU A 1 68 ? -16.363 14.763 4.093 1.00 0.00 68 LEU A N 10
ATOM 18854 C CA . LEU A 1 68 ? -15.507 15.924 3.878 1.00 0.00 68 LEU A CA 10
ATOM 18855 C C . LEU A 1 68 ? -15.575 16.879 5.066 1.00 0.00 68 LEU A C 10
ATOM 18856 O O . LEU A 1 68 ? -16.658 17.293 5.481 1.00 0.00 68 LEU A O 10
ATOM 18872 N N . ASP A 1 69 ? -14.413 17.225 5.607 1.00 0.00 69 ASP A N 10
ATOM 18873 C CA . ASP A 1 69 ? -14.340 18.133 6.746 1.00 0.00 69 ASP A CA 10
ATOM 18874 C C . ASP A 1 69 ? -13.898 19.524 6.303 1.00 0.00 69 ASP A C 10
ATOM 18875 O O . ASP A 1 69 ? -12.745 19.748 5.934 1.00 0.00 69 ASP A O 10
ATOM 18884 N N . PRO A 1 70 ? -14.835 20.483 6.339 1.00 0.00 70 PRO A N 10
ATOM 18885 C CA . PRO A 1 70 ? -14.566 21.869 5.945 1.00 0.00 70 PRO A CA 10
ATOM 18886 C C . PRO A 1 70 ? -13.655 22.587 6.935 1.00 0.00 70 PRO A C 10
ATOM 18887 O O . PRO A 1 70 ? -13.287 23.742 6.727 1.00 0.00 70 PRO A O 10
ATOM 18898 N N . GLN A 1 71 ? -13.295 21.894 8.010 1.00 0.00 71 GLN A N 10
ATOM 18899 C CA . GLN A 1 71 ? -12.426 22.467 9.032 1.00 0.00 71 GLN A CA 10
ATOM 18900 C C . GLN A 1 71 ? -10.959 22.206 8.707 1.00 0.00 71 GLN A C 10
ATOM 18901 O O . GLN A 1 71 ? -10.129 23.113 8.768 1.00 0.00 71 GLN A O 10
ATOM 18915 N N . SER A 1 72 ? -10.646 20.961 8.363 1.00 0.00 72 SER A N 10
ATOM 18916 C CA . SER A 1 72 ? -9.278 20.580 8.033 1.00 0.00 72 SER A CA 10
ATOM 18917 C C . SER A 1 72 ? -9.121 20.364 6.531 1.00 0.00 72 SER A C 10
ATOM 18918 O O . SER A 1 72 ? -8.062 20.625 5.962 1.00 0.00 72 SER A O 10
ATOM 18926 N N . GLY A 1 73 ? -10.185 19.886 5.894 1.00 0.00 73 GLY A N 10
ATOM 18927 C CA . GLY A 1 73 ? -10.146 19.643 4.463 1.00 0.00 73 GLY A CA 10
ATOM 18928 C C . GLY A 1 73 ? -9.654 18.250 4.125 1.00 0.00 73 GLY A C 10
ATOM 18929 O O . GLY A 1 73 ? -9.078 18.029 3.061 1.00 0.00 73 GLY A O 10
ATOM 18933 N N . ALA A 1 74 ? -9.880 17.307 5.034 1.00 0.00 74 ALA A N 10
ATOM 18934 C CA . ALA A 1 74 ? -9.455 15.928 4.827 1.00 0.00 74 ALA A CA 10
ATOM 18935 C C . ALA A 1 74 ? -10.616 15.062 4.350 1.00 0.00 74 ALA A C 10
ATOM 18936 O O . ALA A 1 74 ? -11.740 15.189 4.838 1.00 0.00 74 ALA A O 10
ATOM 18943 N N . LEU A 1 75 ? -10.338 14.182 3.395 1.00 0.00 75 LEU A N 10
ATOM 18944 C CA . LEU A 1 75 ? -11.361 13.294 2.852 1.00 0.00 75 LEU A CA 10
ATOM 18945 C C . LEU A 1 75 ? -11.183 11.873 3.377 1.00 0.00 75 LEU A C 10
ATOM 18946 O O . LEU A 1 75 ? -10.256 11.166 2.981 1.00 0.00 75 LEU A O 10
ATOM 18962 N N . TYR A 1 76 ? -12.077 11.461 4.268 1.00 0.00 76 TYR A N 10
ATOM 18963 C CA . TYR A 1 76 ? -12.019 10.124 4.848 1.00 0.00 76 TYR A CA 10
ATOM 18964 C C . TYR A 1 76 ? -12.946 9.168 4.104 1.00 0.00 76 TYR A C 10
ATOM 18965 O O . TYR A 1 76 ? -14.151 9.404 4.007 1.00 0.00 76 TYR A O 10
ATOM 18983 N N . ILE A 1 77 ? -12.376 8.088 3.582 1.00 0.00 77 ILE A N 10
ATOM 18984 C CA . ILE A 1 77 ? -13.150 7.094 2.849 1.00 0.00 77 ILE A CA 10
ATOM 18985 C C . ILE A 1 77 ? -13.264 5.794 3.638 1.00 0.00 77 ILE A C 10
ATOM 18986 O O . ILE A 1 77 ? -12.266 5.258 4.118 1.00 0.00 77 ILE A O 10
ATOM 19002 N N . SER A 1 78 ? -14.488 5.292 3.768 1.00 0.00 78 SER A N 10
ATOM 19003 C CA . SER A 1 78 ? -14.734 4.056 4.501 1.00 0.00 78 SER A CA 10
ATOM 19004 C C . SER A 1 78 ? -14.847 2.871 3.546 1.00 0.00 78 SER A C 10
ATOM 19005 O O . SER A 1 78 ? -15.205 3.031 2.378 1.00 0.00 78 SER A O 10
ATOM 19013 N N . LYS A 1 79 ? -14.539 1.681 4.050 1.00 0.00 79 LYS A N 10
ATOM 19014 C CA . LYS A 1 79 ? -14.607 0.468 3.244 1.00 0.00 79 LYS A CA 10
ATOM 19015 C C . LYS A 1 79 ? -14.057 0.714 1.843 1.00 0.00 79 LYS A C 10
ATOM 19016 O O . LYS A 1 79 ? -14.662 0.311 0.849 1.00 0.00 79 LYS A O 10
ATOM 19035 N N . VAL A 1 80 ? -12.907 1.376 1.771 1.00 0.00 80 VAL A N 10
ATOM 19036 C CA . VAL A 1 80 ? -12.275 1.672 0.491 1.00 0.00 80 VAL A CA 10
ATOM 19037 C C . VAL A 1 80 ? -12.156 0.418 -0.367 1.00 0.00 80 VAL A C 10
ATOM 19038 O O . VAL A 1 80 ? -12.533 -0.674 0.057 1.00 0.00 80 VAL A O 10
ATOM 19051 N N . GLN A 1 81 ? -11.629 0.583 -1.577 1.00 0.00 81 GLN A N 10
ATOM 19052 C CA . GLN A 1 81 ? -11.461 -0.537 -2.495 1.00 0.00 81 GLN A CA 10
ATOM 19053 C C . GLN A 1 81 ? -10.123 -0.449 -3.221 1.00 0.00 81 GLN A C 10
ATOM 19054 O O . GLN A 1 81 ? -9.593 0.641 -3.440 1.00 0.00 81 GLN A O 10
ATOM 19068 N N . LYS A 1 82 ? -9.581 -1.604 -3.593 1.00 0.00 82 LYS A N 10
ATOM 19069 C CA . LYS A 1 82 ? -8.304 -1.659 -4.295 1.00 0.00 82 LYS A CA 10
ATOM 19070 C C . LYS A 1 82 ? -8.230 -0.582 -5.374 1.00 0.00 82 LYS A C 10
ATOM 19071 O O . LYS A 1 82 ? -7.184 0.034 -5.576 1.00 0.00 82 LYS A O 10
ATOM 19090 N N . GLU A 1 83 ? -9.346 -0.361 -6.061 1.00 0.00 83 GLU A N 10
ATOM 19091 C CA . GLU A 1 83 ? -9.405 0.642 -7.117 1.00 0.00 83 GLU A CA 10
ATOM 19092 C C . GLU A 1 83 ? -9.101 2.032 -6.566 1.00 0.00 83 GLU A C 10
ATOM 19093 O O . GLU A 1 83 ? -8.439 2.839 -7.219 1.00 0.00 83 GLU A O 10
ATOM 19105 N N . ASP A 1 84 ? -9.590 2.304 -5.361 1.00 0.00 84 ASP A N 10
ATOM 19106 C CA . ASP A 1 84 ? -9.370 3.595 -4.721 1.00 0.00 84 ASP A CA 10
ATOM 19107 C C . ASP A 1 84 ? -7.971 4.121 -5.023 1.00 0.00 84 ASP A C 10
ATOM 19108 O O . ASP A 1 84 ? -7.758 5.329 -5.118 1.00 0.00 84 ASP A O 10
ATOM 19117 N N . ASN A 1 85 ? -7.019 3.205 -5.172 1.00 0.00 85 ASN A N 10
ATOM 19118 C CA . ASN A 1 85 ? -5.639 3.577 -5.463 1.00 0.00 85 ASN A CA 10
ATOM 19119 C C . ASN A 1 85 ? -5.556 4.405 -6.741 1.00 0.00 85 ASN A C 10
ATOM 19120 O O . ASN A 1 85 ? -5.617 3.867 -7.847 1.00 0.00 85 ASN A O 10
ATOM 19131 N N . SER A 1 86 ? -5.417 5.717 -6.582 1.00 0.00 86 SER A N 10
ATOM 19132 C CA . SER A 1 86 ? -5.329 6.620 -7.724 1.00 0.00 86 SER A CA 10
ATOM 19133 C C . SER A 1 86 ? -4.741 7.966 -7.308 1.00 0.00 86 SER A C 10
ATOM 19134 O O . SER A 1 86 ? -4.670 8.286 -6.121 1.00 0.00 86 SER A O 10
ATOM 19142 N N . THR A 1 87 ? -4.321 8.751 -8.294 1.00 0.00 87 THR A N 10
ATOM 19143 C CA . THR A 1 87 ? -3.738 10.062 -8.033 1.00 0.00 87 THR A CA 10
ATOM 19144 C C . THR A 1 87 ? -4.807 11.065 -7.616 1.00 0.00 87 THR A C 10
ATOM 19145 O O . THR A 1 87 ? -5.499 11.637 -8.459 1.00 0.00 87 THR A O 10
ATOM 19156 N N . TYR A 1 88 ? -4.938 11.275 -6.311 1.00 0.00 88 TYR A N 10
ATOM 19157 C CA . TYR A 1 88 ? -5.925 12.209 -5.782 1.00 0.00 88 TYR A CA 10
ATOM 19158 C C . TYR A 1 88 ? -5.446 13.650 -5.932 1.00 0.00 88 TYR A C 10
ATOM 19159 O O . TYR A 1 88 ? -4.257 13.939 -5.791 1.00 0.00 88 TYR A O 10
ATOM 19177 N N . ILE A 1 89 ? -6.381 14.551 -6.217 1.00 0.00 89 ILE A N 10
ATOM 19178 C CA . ILE A 1 89 ? -6.056 15.962 -6.384 1.00 0.00 89 ILE A CA 10
ATOM 19179 C C . ILE A 1 89 ? -7.083 16.848 -5.688 1.00 0.00 89 ILE A C 10
ATOM 19180 O O . ILE A 1 89 ? -8.250 16.887 -6.077 1.00 0.00 89 ILE A O 10
ATOM 19196 N N . MET A 1 90 ? -6.639 17.561 -4.657 1.00 0.00 90 MET A N 10
ATOM 19197 C CA . MET A 1 90 ? -7.520 18.450 -3.909 1.00 0.00 90 MET A CA 10
ATOM 19198 C C . MET A 1 90 ? -7.360 19.894 -4.377 1.00 0.00 90 MET A C 10
ATOM 19199 O O . MET A 1 90 ? -6.315 20.510 -4.172 1.00 0.00 90 MET A O 10
ATOM 19213 N N . ARG A 1 91 ? -8.403 20.425 -5.006 1.00 0.00 91 ARG A N 10
ATOM 19214 C CA . ARG A 1 91 ? -8.378 21.795 -5.504 1.00 0.00 91 ARG A CA 10
ATOM 19215 C C . ARG A 1 91 ? -8.833 22.775 -4.426 1.00 0.00 91 ARG A C 10
ATOM 19216 O O . ARG A 1 91 ? -9.829 22.542 -3.742 1.00 0.00 91 ARG A O 10
ATOM 19237 N N . VAL A 1 92 ? -8.095 23.871 -4.279 1.00 0.00 92 VAL A N 10
ATOM 19238 C CA . VAL A 1 92 ? -8.422 24.886 -3.285 1.00 0.00 92 VAL A CA 10
ATOM 19239 C C . VAL A 1 92 ? -8.370 26.284 -3.890 1.00 0.00 92 VAL A C 10
ATOM 19240 O O . VAL A 1 92 ? -7.412 26.639 -4.579 1.00 0.00 92 VAL A O 10
ATOM 19253 N N . LEU A 1 93 ? -9.404 27.075 -3.627 1.00 0.00 93 LEU A N 10
ATOM 19254 C CA . LEU A 1 93 ? -9.476 28.437 -4.145 1.00 0.00 93 LEU A CA 10
ATOM 19255 C C . LEU A 1 93 ? -9.240 29.455 -3.034 1.00 0.00 93 LEU A C 10
ATOM 19256 O O . LEU A 1 93 ? -10.175 29.875 -2.352 1.00 0.00 93 LEU A O 10
ATOM 19272 N N . LYS A 1 94 ? -7.984 29.851 -2.859 1.00 0.00 94 LYS A N 10
ATOM 19273 C CA . LYS A 1 94 ? -7.623 30.823 -1.833 1.00 0.00 94 LYS A CA 10
ATOM 19274 C C . LYS A 1 94 ? -8.270 32.176 -2.114 1.00 0.00 94 LYS A C 10
ATOM 19275 O O . LYS A 1 94 ? -8.461 32.557 -3.269 1.00 0.00 94 LYS A O 10
ATOM 19294 N N . LYS A 1 95 ? -8.605 32.898 -1.051 1.00 0.00 95 LYS A N 10
ATOM 19295 C CA . LYS A 1 95 ? -9.228 34.210 -1.182 1.00 0.00 95 LYS A CA 10
ATOM 19296 C C . LYS A 1 95 ? -8.389 35.125 -2.068 1.00 0.00 95 LYS A C 10
ATOM 19297 O O . LYS A 1 95 ? -8.858 36.170 -2.521 1.00 0.00 95 LYS A O 10
ATOM 19316 N N . THR A 1 96 ? -7.144 34.726 -2.313 1.00 0.00 96 THR A N 10
ATOM 19317 C CA . THR A 1 96 ? -6.240 35.509 -3.145 1.00 0.00 96 THR A CA 10
ATOM 19318 C C . THR A 1 96 ? -6.394 35.146 -4.617 1.00 0.00 96 THR A C 10
ATOM 19319 O O . THR A 1 96 ? -6.088 35.947 -5.499 1.00 0.00 96 THR A O 10
ATOM 19330 N N . GLY A 1 97 ? -6.870 33.932 -4.876 1.00 0.00 97 GLY A N 10
ATOM 19331 C CA . GLY A 1 97 ? -7.056 33.484 -6.244 1.00 0.00 97 GLY A CA 10
ATOM 19332 C C . GLY A 1 97 ? -5.893 32.651 -6.744 1.00 0.00 97 GLY A C 10
ATOM 19333 O O . GLY A 1 97 ? -5.389 32.874 -7.844 1.00 0.00 97 GLY A O 10
ATOM 19337 N N . ASN A 1 98 ? -5.465 31.688 -5.935 1.00 0.00 98 ASN A N 10
ATOM 19338 C CA . ASN A 1 98 ? -4.352 30.820 -6.301 1.00 0.00 98 ASN A CA 10
ATOM 19339 C C . ASN A 1 98 ? -4.849 29.581 -7.040 1.00 0.00 98 ASN A C 10
ATOM 19340 O O . ASN A 1 98 ? -4.165 29.054 -7.917 1.00 0.00 98 ASN A O 10
ATOM 19351 N N . GLU A 1 99 ? -6.044 29.123 -6.680 1.00 0.00 99 GLU A N 10
ATOM 19352 C CA . GLU A 1 99 ? -6.632 27.946 -7.310 1.00 0.00 99 GLU A CA 10
ATOM 19353 C C . GLU A 1 99 ? -5.585 26.853 -7.504 1.00 0.00 99 GLU A C 10
ATOM 19354 O O . GLU A 1 99 ? -5.412 26.336 -8.607 1.00 0.00 99 GLU A O 10
ATOM 19366 N N . GLN A 1 100 ? -4.892 26.508 -6.424 1.00 0.00 100 GLN A N 10
ATOM 19367 C CA . GLN A 1 100 ? -3.861 25.477 -6.476 1.00 0.00 100 GLN A CA 10
ATOM 19368 C C . GLN A 1 100 ? -4.388 24.153 -5.933 1.00 0.00 100 GLN A C 10
ATOM 19369 O O . GLN A 1 100 ? -5.326 24.128 -5.136 1.00 0.00 100 GLN A O 10
ATOM 19383 N N . GLU A 1 101 ? -3.778 23.055 -6.369 1.00 0.00 101 GLU A N 10
ATOM 19384 C CA . GLU A 1 101 ? -4.188 21.728 -5.927 1.00 0.00 101 GLU A CA 10
ATOM 19385 C C . GLU A 1 101 ? -2.975 20.880 -5.556 1.00 0.00 101 GLU A C 10
ATOM 19386 O O . GLU A 1 101 ? -1.847 21.191 -5.937 1.00 0.00 101 GLU A O 10
ATOM 19398 N N . TRP A 1 102 ? -3.216 19.808 -4.809 1.00 0.00 102 TRP A N 10
ATOM 19399 C CA . TRP A 1 102 ? -2.143 18.915 -4.385 1.00 0.00 102 TRP A CA 10
ATOM 19400 C C . TRP A 1 102 ? -2.237 17.573 -5.103 1.00 0.00 102 TRP A C 10
ATOM 19401 O O . TRP A 1 102 ? -3.131 17.356 -5.921 1.00 0.00 102 TRP A O 10
ATOM 19422 N N . LYS A 1 103 ? -1.309 16.674 -4.791 1.00 0.00 103 LYS A N 10
ATOM 19423 C CA . LYS A 1 103 ? -1.287 15.352 -5.405 1.00 0.00 103 LYS A CA 10
ATOM 19424 C C . LYS A 1 103 ? -0.991 14.275 -4.367 1.00 0.00 103 LYS A C 10
ATOM 19425 O O . LYS A 1 103 ? 0.002 14.355 -3.642 1.00 0.00 103 LYS A O 10
ATOM 19444 N N . ILE A 1 104 ? -1.857 13.269 -4.301 1.00 0.00 104 ILE A N 10
ATOM 19445 C CA . ILE A 1 104 ? -1.685 12.175 -3.353 1.00 0.00 104 ILE A CA 10
ATOM 19446 C C . ILE A 1 104 ? -1.903 10.824 -4.026 1.00 0.00 104 ILE A C 10
ATOM 19447 O O . ILE A 1 104 ? -3.037 10.427 -4.292 1.00 0.00 104 ILE A O 10
ATOM 19463 N N . LYS A 1 105 ? -0.808 10.122 -4.298 1.00 0.00 105 LYS A N 10
ATOM 19464 C CA . LYS A 1 105 ? -0.878 8.813 -4.937 1.00 0.00 105 LYS A CA 10
ATOM 19465 C C . LYS A 1 105 ? -1.246 7.732 -3.926 1.00 0.00 105 LYS A C 10
ATOM 19466 O O . LYS A 1 105 ? -0.375 7.156 -3.273 1.00 0.00 105 LYS A O 10
ATOM 19485 N N . LEU A 1 106 ? -2.541 7.460 -3.803 1.00 0.00 106 LEU A N 10
ATOM 19486 C CA . LEU A 1 106 ? -3.024 6.447 -2.872 1.00 0.00 106 LEU A CA 10
ATOM 19487 C C . LEU A 1 106 ? -2.528 5.061 -3.270 1.00 0.00 106 LEU A C 10
ATOM 19488 O O . LEU A 1 106 ? -2.540 4.702 -4.447 1.00 0.00 106 LEU A O 10
ATOM 19504 N N . GLN A 1 107 ? -2.094 4.286 -2.281 1.00 0.00 107 GLN A N 10
ATOM 19505 C CA . GLN A 1 107 ? -1.596 2.939 -2.529 1.00 0.00 107 GLN A CA 10
ATOM 19506 C C . GLN A 1 107 ? -2.240 1.936 -1.577 1.00 0.00 107 GLN A C 10
ATOM 19507 O O . GLN A 1 107 ? -1.840 1.818 -0.419 1.00 0.00 107 GLN A O 10
ATOM 19521 N N . VAL A 1 108 ? -3.240 1.215 -2.074 1.00 0.00 108 VAL A N 10
ATOM 19522 C CA . VAL A 1 108 ? -3.940 0.222 -1.268 1.00 0.00 108 VAL A CA 10
ATOM 19523 C C . VAL A 1 108 ? -3.219 -1.121 -1.303 1.00 0.00 108 VAL A C 10
ATOM 19524 O O . VAL A 1 108 ? -2.654 -1.508 -2.327 1.00 0.00 108 VAL A O 10
ATOM 19537 N N . LEU A 1 109 ? -3.243 -1.829 -0.179 1.00 0.00 109 LEU A N 10
ATOM 19538 C CA . LEU A 1 109 ? -2.592 -3.131 -0.081 1.00 0.00 109 LEU A CA 10
ATOM 19539 C C . LEU A 1 109 ? -3.597 -4.215 0.294 1.00 0.00 109 LEU A C 10
ATOM 19540 O O . LEU A 1 109 ? -4.728 -3.921 0.682 1.00 0.00 109 LEU A O 10
ATOM 19556 N N . ASP A 1 110 ? -3.177 -5.470 0.177 1.00 0.00 110 ASP A N 10
ATOM 19557 C CA . ASP A 1 110 ? -4.039 -6.599 0.507 1.00 0.00 110 ASP A CA 10
ATOM 19558 C C . ASP A 1 110 ? -3.660 -7.195 1.859 1.00 0.00 110 ASP A C 10
ATOM 19559 O O . ASP A 1 110 ? -2.551 -7.691 2.058 1.00 0.00 110 ASP A O 10
ATOM 19568 N N . PRO A 1 111 ? -4.603 -7.147 2.812 1.00 0.00 111 PRO A N 10
ATOM 19569 C CA . PRO A 1 111 ? -4.391 -7.677 4.162 1.00 0.00 111 PRO A CA 10
ATOM 19570 C C . PRO A 1 111 ? -4.312 -9.199 4.182 1.00 0.00 111 PRO A C 10
ATOM 19571 O O . PRO A 1 111 ? -3.378 -9.775 4.741 1.00 0.00 111 PRO A O 10
ATOM 19582 N N . VAL A 1 112 ? -5.297 -9.847 3.567 1.00 0.00 112 VAL A N 10
ATOM 19583 C CA . VAL A 1 112 ? -5.337 -11.303 3.512 1.00 0.00 112 VAL A CA 10
ATOM 19584 C C . VAL A 1 112 ? -5.741 -11.790 2.125 1.00 0.00 112 VAL A C 10
ATOM 19585 O O . VAL A 1 112 ? -6.652 -11.254 1.493 1.00 0.00 112 VAL A O 10
ATOM 19598 N N . PRO A 1 113 ? -5.049 -12.830 1.638 1.00 0.00 113 PRO A N 10
ATOM 19599 C CA . PRO A 1 113 ? -5.319 -13.413 0.320 1.00 0.00 113 PRO A CA 10
ATOM 19600 C C . PRO A 1 113 ? -6.652 -14.153 0.275 1.00 0.00 113 PRO A C 10
ATOM 19601 O O . PRO A 1 113 ? -7.438 -14.095 1.221 1.00 0.00 113 PRO A O 10
ATOM 19612 N N . LYS A 1 114 ? -6.900 -14.849 -0.829 1.00 0.00 114 LYS A N 10
ATOM 19613 C CA . LYS A 1 114 ? -8.137 -15.603 -0.997 1.00 0.00 114 LYS A CA 10
ATOM 19614 C C . LYS A 1 114 ? -7.890 -17.099 -0.832 1.00 0.00 114 LYS A C 10
ATOM 19615 O O . LYS A 1 114 ? -7.031 -17.687 -1.489 1.00 0.00 114 LYS A O 10
ATOM 19634 N N . PRO A 1 115 ? -8.660 -17.731 0.066 1.00 0.00 115 PRO A N 10
ATOM 19635 C CA . PRO A 1 115 ? -8.544 -19.167 0.337 1.00 0.00 115 PRO A CA 10
ATOM 19636 C C . PRO A 1 115 ? -9.034 -20.019 -0.829 1.00 0.00 115 PRO A C 10
ATOM 19637 O O . PRO A 1 115 ? -9.862 -19.578 -1.627 1.00 0.00 115 PRO A O 10
ATOM 19648 N N . VAL A 1 116 ? -8.519 -21.240 -0.922 1.00 0.00 116 VAL A N 10
ATOM 19649 C CA . VAL A 1 116 ? -8.906 -22.154 -1.991 1.00 0.00 116 VAL A CA 10
ATOM 19650 C C . VAL A 1 116 ? -10.098 -23.009 -1.577 1.00 0.00 116 VAL A C 10
ATOM 19651 O O . VAL A 1 116 ? -9.943 -24.175 -1.214 1.00 0.00 116 VAL A O 10
ATOM 19664 N N . ILE A 1 117 ? -11.289 -22.422 -1.635 1.00 0.00 117 ILE A N 10
ATOM 19665 C CA . ILE A 1 117 ? -12.508 -23.130 -1.268 1.00 0.00 117 ILE A CA 10
ATOM 19666 C C . ILE A 1 117 ? -13.475 -23.207 -2.445 1.00 0.00 117 ILE A C 10
ATOM 19667 O O . ILE A 1 117 ? -13.682 -22.225 -3.158 1.00 0.00 117 ILE A O 10
ATOM 19683 N N . LYS A 1 118 ? -14.066 -24.380 -2.643 1.00 0.00 118 LYS A N 10
ATOM 19684 C CA . LYS A 1 118 ? -15.015 -24.586 -3.731 1.00 0.00 118 LYS A CA 10
ATOM 19685 C C . LYS A 1 118 ? -16.375 -25.017 -3.193 1.00 0.00 118 LYS A C 10
ATOM 19686 O O . LYS A 1 118 ? -16.672 -26.210 -3.113 1.00 0.00 118 LYS A O 10
ATOM 19705 N N . ILE A 1 119 ? -17.198 -24.040 -2.827 1.00 0.00 119 ILE A N 10
ATOM 19706 C CA . ILE A 1 119 ? -18.528 -24.320 -2.299 1.00 0.00 119 ILE A CA 10
ATOM 19707 C C . ILE A 1 119 ? -19.611 -23.763 -3.216 1.00 0.00 119 ILE A C 10
ATOM 19708 O O . ILE A 1 119 ? -19.316 -23.088 -4.202 1.00 0.00 119 ILE A O 10
ATOM 19724 N N . GLU A 1 120 ? -20.866 -24.049 -2.882 1.00 0.00 120 GLU A N 10
ATOM 19725 C CA . GLU A 1 120 ? -21.994 -23.575 -3.676 1.00 0.00 120 GLU A CA 10
ATOM 19726 C C . GLU A 1 120 ? -23.004 -22.839 -2.801 1.00 0.00 120 GLU A C 10
ATOM 19727 O O . GLU A 1 120 ? -24.016 -23.407 -2.388 1.00 0.00 120 GLU A O 10
ATOM 19739 N N . LYS A 1 121 ? -22.722 -21.571 -2.520 1.00 0.00 121 LYS A N 10
ATOM 19740 C CA . LYS A 1 121 ? -23.605 -20.756 -1.694 1.00 0.00 121 LYS A CA 10
ATOM 19741 C C . LYS A 1 121 ? -24.255 -19.650 -2.520 1.00 0.00 121 LYS A C 10
ATOM 19742 O O . LYS A 1 121 ? -23.603 -18.673 -2.890 1.00 0.00 121 LYS A O 10
ATOM 19761 N N . GLY A 1 1 ? 13.945 17.220 14.831 1.00 0.00 1 GLY A N 11
ATOM 19762 C CA . GLY A 1 1 ? 14.228 17.008 13.423 1.00 0.00 1 GLY A CA 11
ATOM 19763 C C . GLY A 1 1 ? 12.992 17.144 12.557 1.00 0.00 1 GLY A C 11
ATOM 19764 O O . GLY A 1 1 ? 12.100 16.297 12.599 1.00 0.00 1 GLY A O 11
ATOM 19768 N N . SER A 1 2 ? 12.938 18.213 11.769 1.00 0.00 2 SER A N 11
ATOM 19769 C CA . SER A 1 2 ? 11.799 18.459 10.892 1.00 0.00 2 SER A CA 11
ATOM 19770 C C . SER A 1 2 ? 12.221 19.264 9.667 1.00 0.00 2 SER A C 11
ATOM 19771 O O . SER A 1 2 ? 12.673 20.404 9.784 1.00 0.00 2 SER A O 11
ATOM 19779 N N . SER A 1 3 ? 12.071 18.663 8.491 1.00 0.00 3 SER A N 11
ATOM 19780 C CA . SER A 1 3 ? 12.439 19.321 7.243 1.00 0.00 3 SER A CA 11
ATOM 19781 C C . SER A 1 3 ? 11.231 19.452 6.320 1.00 0.00 3 SER A C 11
ATOM 19782 O O . SER A 1 3 ? 10.295 18.658 6.389 1.00 0.00 3 SER A O 11
ATOM 19790 N N . GLY A 1 4 ? 11.261 20.463 5.457 1.00 0.00 4 GLY A N 11
ATOM 19791 C CA . GLY A 1 4 ? 10.163 20.681 4.533 1.00 0.00 4 GLY A CA 11
ATOM 19792 C C . GLY A 1 4 ? 10.527 21.641 3.417 1.00 0.00 4 GLY A C 11
ATOM 19793 O O . GLY A 1 4 ? 9.854 22.651 3.214 1.00 0.00 4 GLY A O 11
ATOM 19797 N N . SER A 1 5 ? 11.596 21.325 2.692 1.00 0.00 5 SER A N 11
ATOM 19798 C CA . SER A 1 5 ? 12.052 22.170 1.595 1.00 0.00 5 SER A CA 11
ATOM 19799 C C . SER A 1 5 ? 11.123 22.045 0.391 1.00 0.00 5 SER A C 11
ATOM 19800 O O . SER A 1 5 ? 11.327 21.198 -0.479 1.00 0.00 5 SER A O 11
ATOM 19808 N N . SER A 1 6 ? 10.101 22.894 0.349 1.00 0.00 6 SER A N 11
ATOM 19809 C CA . SER A 1 6 ? 9.138 22.877 -0.745 1.00 0.00 6 SER A CA 11
ATOM 19810 C C . SER A 1 6 ? 9.289 24.116 -1.622 1.00 0.00 6 SER A C 11
ATOM 19811 O O . SER A 1 6 ? 9.793 25.147 -1.178 1.00 0.00 6 SER A O 11
ATOM 19819 N N . GLY A 1 7 ? 8.849 24.007 -2.872 1.00 0.00 7 GLY A N 11
ATOM 19820 C CA . GLY A 1 7 ? 8.944 25.125 -3.793 1.00 0.00 7 GLY A CA 11
ATOM 19821 C C . GLY A 1 7 ? 7.636 25.401 -4.506 1.00 0.00 7 GLY A C 11
ATOM 19822 O O . GLY A 1 7 ? 6.826 26.203 -4.041 1.00 0.00 7 GLY A O 11
ATOM 19826 N N . GLN A 1 8 ? 7.430 24.738 -5.640 1.00 0.00 8 GLN A N 11
ATOM 19827 C CA . GLN A 1 8 ? 6.211 24.920 -6.419 1.00 0.00 8 GLN A CA 11
ATOM 19828 C C . GLN A 1 8 ? 5.140 23.921 -5.995 1.00 0.00 8 GLN A C 11
ATOM 19829 O O . GLN A 1 8 ? 4.036 24.305 -5.610 1.00 0.00 8 GLN A O 11
ATOM 19843 N N . GLY A 1 9 ? 5.473 22.635 -6.069 1.00 0.00 9 GLY A N 11
ATOM 19844 C CA . GLY A 1 9 ? 4.529 21.601 -5.690 1.00 0.00 9 GLY A CA 11
ATOM 19845 C C . GLY A 1 9 ? 5.196 20.437 -4.984 1.00 0.00 9 GLY A C 11
ATOM 19846 O O . GLY A 1 9 ? 6.422 20.323 -4.982 1.00 0.00 9 GLY A O 11
ATOM 19850 N N . HIS A 1 10 ? 4.388 19.572 -4.380 1.00 0.00 10 HIS A N 11
ATOM 19851 C CA . HIS A 1 10 ? 4.907 18.411 -3.666 1.00 0.00 10 HIS A CA 11
ATOM 19852 C C . HIS A 1 10 ? 4.070 17.170 -3.963 1.00 0.00 10 HIS A C 11
ATOM 19853 O O . HIS A 1 10 ? 2.854 17.258 -4.145 1.00 0.00 10 HIS A O 11
ATOM 19868 N N . LEU A 1 11 ? 4.726 16.017 -4.011 1.00 0.00 11 LEU A N 11
ATOM 19869 C CA . LEU A 1 11 ? 4.043 14.758 -4.286 1.00 0.00 11 LEU A CA 11
ATOM 19870 C C . LEU A 1 11 ? 3.984 13.885 -3.037 1.00 0.00 11 LEU A C 11
ATOM 19871 O O . LEU A 1 11 ? 5.012 13.566 -2.441 1.00 0.00 11 LEU A O 11
ATOM 19887 N N . VAL A 1 12 ? 2.773 13.501 -2.646 1.00 0.00 12 VAL A N 11
ATOM 19888 C CA . VAL A 1 12 ? 2.579 12.662 -1.469 1.00 0.00 12 VAL A CA 11
ATOM 19889 C C . VAL A 1 12 ? 2.243 11.229 -1.865 1.00 0.00 12 VAL A C 11
ATOM 19890 O O . VAL A 1 12 ? 1.382 10.993 -2.714 1.00 0.00 12 VAL A O 11
ATOM 19903 N N . HIS A 1 13 ? 2.927 10.273 -1.245 1.00 0.00 13 HIS A N 11
ATOM 19904 C CA . HIS A 1 13 ? 2.700 8.861 -1.532 1.00 0.00 13 HIS A CA 11
ATOM 19905 C C . HIS A 1 13 ? 2.297 8.108 -0.268 1.00 0.00 13 HIS A C 11
ATOM 19906 O O . HIS A 1 13 ? 3.149 7.688 0.514 1.00 0.00 13 HIS A O 11
ATOM 19921 N N . MET A 1 14 ? 0.993 7.942 -0.074 1.00 0.00 14 MET A N 11
ATOM 19922 C CA . MET A 1 14 ? 0.477 7.239 1.095 1.00 0.00 14 MET A CA 11
ATOM 19923 C C . MET A 1 14 ? 0.259 5.761 0.788 1.00 0.00 14 MET A C 11
ATOM 19924 O O . MET A 1 14 ? 0.441 5.317 -0.347 1.00 0.00 14 MET A O 11
ATOM 19938 N N . THR A 1 15 ? -0.133 5.001 1.806 1.00 0.00 15 THR A N 11
ATOM 19939 C CA . THR A 1 15 ? -0.375 3.572 1.645 1.00 0.00 15 THR A CA 11
ATOM 19940 C C . THR A 1 15 ? -1.150 3.009 2.830 1.00 0.00 15 THR A C 11
ATOM 19941 O O . THR A 1 15 ? -0.754 3.182 3.983 1.00 0.00 15 THR A O 11
ATOM 19952 N N . VAL A 1 16 ? -2.258 2.334 2.540 1.00 0.00 16 VAL A N 11
ATOM 19953 C CA . VAL A 1 16 ? -3.088 1.743 3.583 1.00 0.00 16 VAL A CA 11
ATOM 19954 C C . VAL A 1 16 ? -3.670 0.408 3.131 1.00 0.00 16 VAL A C 11
ATOM 19955 O O . VAL A 1 16 ? -3.470 -0.015 1.993 1.00 0.00 16 VAL A O 11
ATOM 19968 N N . VAL A 1 17 ? -4.392 -0.251 4.032 1.00 0.00 17 VAL A N 11
ATOM 19969 C CA . VAL A 1 17 ? -5.005 -1.538 3.726 1.00 0.00 17 VAL A CA 11
ATOM 19970 C C . VAL A 1 17 ? -6.374 -1.355 3.080 1.00 0.00 17 VAL A C 11
ATOM 19971 O O . VAL A 1 17 ? -7.065 -0.368 3.334 1.00 0.00 17 VAL A O 11
ATOM 19984 N N . SER A 1 18 ? -6.761 -2.314 2.244 1.00 0.00 18 SER A N 11
ATOM 19985 C CA . SER A 1 18 ? -8.047 -2.257 1.559 1.00 0.00 18 SER A CA 11
ATOM 19986 C C . SER A 1 18 ? -9.196 -2.445 2.544 1.00 0.00 18 SER A C 11
ATOM 19987 O O . SER A 1 18 ? -9.054 -3.125 3.559 1.00 0.00 18 SER A O 11
ATOM 19995 N N . GLY A 1 19 ? -10.338 -1.837 2.235 1.00 0.00 19 GLY A N 11
ATOM 19996 C CA . GLY A 1 19 ? -11.496 -1.949 3.103 1.00 0.00 19 GLY A CA 11
ATOM 19997 C C . GLY A 1 19 ? -11.256 -1.343 4.471 1.00 0.00 19 GLY A C 11
ATOM 19998 O O . GLY A 1 19 ? -11.810 -1.806 5.468 1.00 0.00 19 GLY A O 11
ATOM 20002 N N . SER A 1 20 ? -10.428 -0.304 4.520 1.00 0.00 20 SER A N 11
ATOM 20003 C CA . SER A 1 20 ? -10.112 0.363 5.777 1.00 0.00 20 SER A CA 11
ATOM 20004 C C . SER A 1 20 ? -10.371 1.863 5.677 1.00 0.00 20 SER A C 11
ATOM 20005 O O . SER A 1 20 ? -10.460 2.416 4.582 1.00 0.00 20 SER A O 11
ATOM 20013 N N . ASN A 1 21 ? -10.491 2.515 6.829 1.00 0.00 21 ASN A N 11
ATOM 20014 C CA . ASN A 1 21 ? -10.740 3.951 6.872 1.00 0.00 21 ASN A CA 11
ATOM 20015 C C . ASN A 1 21 ? -9.460 4.734 6.596 1.00 0.00 21 ASN A C 11
ATOM 20016 O O . ASN A 1 21 ? -8.497 4.658 7.358 1.00 0.00 21 ASN A O 11
ATOM 20027 N N . VAL A 1 22 ? -9.458 5.487 5.501 1.00 0.00 22 VAL A N 11
ATOM 20028 C CA . VAL A 1 22 ? -8.298 6.286 5.124 1.00 0.00 22 VAL A CA 11
ATOM 20029 C C . VAL A 1 22 ? -8.522 7.762 5.436 1.00 0.00 22 VAL A C 11
ATOM 20030 O O . VAL A 1 22 ? -9.623 8.169 5.808 1.00 0.00 22 VAL A O 11
ATOM 20043 N N . THR A 1 23 ? -7.470 8.560 5.281 1.00 0.00 23 THR A N 11
ATOM 20044 C CA . THR A 1 23 ? -7.551 9.991 5.546 1.00 0.00 23 THR A CA 11
ATOM 20045 C C . THR A 1 23 ? -6.637 10.776 4.612 1.00 0.00 23 THR A C 11
ATOM 20046 O O . THR A 1 23 ? -5.413 10.740 4.750 1.00 0.00 23 THR A O 11
ATOM 20057 N N . LEU A 1 24 ? -7.237 11.485 3.663 1.00 0.00 24 LEU A N 11
ATOM 20058 C CA . LEU A 1 24 ? -6.476 12.280 2.705 1.00 0.00 24 LEU A CA 11
ATOM 20059 C C . LEU A 1 24 ? -6.358 13.727 3.172 1.00 0.00 24 LEU A C 11
ATOM 20060 O O . LEU A 1 24 ? -7.170 14.576 2.807 1.00 0.00 24 LEU A O 11
ATOM 20076 N N . ASN A 1 25 ? -5.339 14.001 3.981 1.00 0.00 25 ASN A N 11
ATOM 20077 C CA . ASN A 1 25 ? -5.113 15.347 4.496 1.00 0.00 25 ASN A CA 11
ATOM 20078 C C . ASN A 1 25 ? -3.863 15.964 3.876 1.00 0.00 25 ASN A C 11
ATOM 20079 O O . ASN A 1 25 ? -2.804 15.338 3.835 1.00 0.00 25 ASN A O 11
ATOM 20090 N N . ILE A 1 26 ? -3.996 17.195 3.394 1.00 0.00 26 ILE A N 11
ATOM 20091 C CA . ILE A 1 26 ? -2.878 17.898 2.777 1.00 0.00 26 ILE A CA 11
ATOM 20092 C C . ILE A 1 26 ? -1.904 18.415 3.831 1.00 0.00 26 ILE A C 11
ATOM 20093 O O . ILE A 1 26 ? -2.282 19.182 4.716 1.00 0.00 26 ILE A O 11
ATOM 20109 N N . SER A 1 27 ? -0.649 17.991 3.728 1.00 0.00 27 SER A N 11
ATOM 20110 C CA . SER A 1 27 ? 0.379 18.410 4.673 1.00 0.00 27 SER A CA 11
ATOM 20111 C C . SER A 1 27 ? 0.342 19.920 4.883 1.00 0.00 27 SER A C 11
ATOM 20112 O O . SER A 1 27 ? 0.539 20.408 5.996 1.00 0.00 27 SER A O 11
ATOM 20120 N N . GLU A 1 28 ? 0.088 20.655 3.805 1.00 0.00 28 GLU A N 11
ATOM 20121 C CA . GLU A 1 28 ? 0.026 22.111 3.870 1.00 0.00 28 GLU A CA 11
ATOM 20122 C C . GLU A 1 28 ? -1.304 22.572 4.460 1.00 0.00 28 GLU A C 11
ATOM 20123 O O . GLU A 1 28 ? -2.290 22.738 3.741 1.00 0.00 28 GLU A O 11
ATOM 20135 N N . SER A 1 29 ? -1.322 22.778 5.773 1.00 0.00 29 SER A N 11
ATOM 20136 C CA . SER A 1 29 ? -2.531 23.216 6.461 1.00 0.00 29 SER A CA 11
ATOM 20137 C C . SER A 1 29 ? -3.288 24.246 5.627 1.00 0.00 29 SER A C 11
ATOM 20138 O O . SER A 1 29 ? -2.685 25.122 5.005 1.00 0.00 29 SER A O 11
ATOM 20146 N N . LEU A 1 30 ? -4.611 24.135 5.620 1.00 0.00 30 LEU A N 11
ATOM 20147 C CA . LEU A 1 30 ? -5.452 25.056 4.864 1.00 0.00 30 LEU A CA 11
ATOM 20148 C C . LEU A 1 30 ? -5.184 26.500 5.273 1.00 0.00 30 LEU A C 11
ATOM 20149 O O . LEU A 1 30 ? -4.751 26.784 6.390 1.00 0.00 30 LEU A O 11
ATOM 20165 N N . PRO A 1 31 ? -5.448 27.436 4.350 1.00 0.00 31 PRO A N 11
ATOM 20166 C CA . PRO A 1 31 ? -5.245 28.868 4.593 1.00 0.00 31 PRO A CA 11
ATOM 20167 C C . PRO A 1 31 ? -6.246 29.433 5.595 1.00 0.00 31 PRO A C 11
ATOM 20168 O O . PRO A 1 31 ? -7.290 28.833 5.848 1.00 0.00 31 PRO A O 11
ATOM 20179 N N . GLU A 1 32 ? -5.920 30.591 6.161 1.00 0.00 32 GLU A N 11
ATOM 20180 C CA . GLU A 1 32 ? -6.792 31.236 7.136 1.00 0.00 32 GLU A CA 11
ATOM 20181 C C . GLU A 1 32 ? -8.259 30.984 6.804 1.00 0.00 32 GLU A C 11
ATOM 20182 O O . GLU A 1 32 ? -9.079 30.763 7.694 1.00 0.00 32 GLU A O 11
ATOM 20194 N N . ASN A 1 33 ? -8.583 31.019 5.515 1.00 0.00 33 ASN A N 11
ATOM 20195 C CA . ASN A 1 33 ? -9.952 30.796 5.065 1.00 0.00 33 ASN A CA 11
ATOM 20196 C C . ASN A 1 33 ? -10.020 30.732 3.542 1.00 0.00 33 ASN A C 11
ATOM 20197 O O . ASN A 1 33 ? -9.549 31.635 2.850 1.00 0.00 33 ASN A O 11
ATOM 20208 N N . TYR A 1 34 ? -10.609 29.658 3.026 1.00 0.00 34 TYR A N 11
ATOM 20209 C CA . TYR A 1 34 ? -10.737 29.475 1.585 1.00 0.00 34 TYR A CA 11
ATOM 20210 C C . TYR A 1 34 ? -12.160 29.773 1.123 1.00 0.00 34 TYR A C 11
ATOM 20211 O O . TYR A 1 34 ? -13.032 30.100 1.928 1.00 0.00 34 TYR A O 11
ATOM 20229 N N . LYS A 1 35 ? -12.388 29.657 -0.181 1.00 0.00 35 LYS A N 11
ATOM 20230 C CA . LYS A 1 35 ? -13.704 29.912 -0.754 1.00 0.00 35 LYS A CA 11
ATOM 20231 C C . LYS A 1 35 ? -14.426 28.603 -1.061 1.00 0.00 35 LYS A C 11
ATOM 20232 O O . LYS A 1 35 ? -15.605 28.447 -0.747 1.00 0.00 35 LYS A O 11
ATOM 20251 N N . GLN A 1 36 ? -13.709 27.667 -1.675 1.00 0.00 36 GLN A N 11
ATOM 20252 C CA . GLN A 1 36 ? -14.282 26.373 -2.023 1.00 0.00 36 GLN A CA 11
ATOM 20253 C C . GLN A 1 36 ? -13.243 25.264 -1.894 1.00 0.00 36 GLN A C 11
ATOM 20254 O O . GLN A 1 36 ? -12.043 25.505 -2.034 1.00 0.00 36 GLN A O 11
ATOM 20268 N N . LEU A 1 37 ? -13.710 24.050 -1.627 1.00 0.00 37 LEU A N 11
ATOM 20269 C CA . LEU A 1 37 ? -12.820 22.903 -1.479 1.00 0.00 37 LEU A CA 11
ATOM 20270 C C . LEU A 1 37 ? -13.351 21.699 -2.249 1.00 0.00 37 LEU A C 11
ATOM 20271 O O . LEU A 1 37 ? -14.253 21.000 -1.786 1.00 0.00 37 LEU A O 11
ATOM 20287 N N . THR A 1 38 ? -12.784 21.460 -3.428 1.00 0.00 38 THR A N 11
ATOM 20288 C CA . THR A 1 38 ? -13.199 20.340 -4.263 1.00 0.00 38 THR A CA 11
ATOM 20289 C C . THR A 1 38 ? -12.146 19.237 -4.266 1.00 0.00 38 THR A C 11
ATOM 20290 O O . THR A 1 38 ? -10.950 19.509 -4.170 1.00 0.00 38 THR A O 11
ATOM 20301 N N . TRP A 1 39 ? -12.600 17.994 -4.377 1.00 0.00 39 TRP A N 11
ATOM 20302 C CA . TRP A 1 39 ? -11.696 16.850 -4.394 1.00 0.00 39 TRP A CA 11
ATOM 20303 C C . TRP A 1 39 ? -11.790 16.100 -5.718 1.00 0.00 39 TRP A C 11
ATOM 20304 O O . TRP A 1 39 ? -12.876 15.942 -6.276 1.00 0.00 39 TRP A O 11
ATOM 20325 N N . PHE A 1 40 ? -10.647 15.639 -6.215 1.00 0.00 40 PHE A N 11
ATOM 20326 C CA . PHE A 1 40 ? -10.602 14.906 -7.475 1.00 0.00 40 PHE A CA 11
ATOM 20327 C C . PHE A 1 40 ? -10.135 13.471 -7.253 1.00 0.00 40 PHE A C 11
ATOM 20328 O O . PHE A 1 40 ? -9.128 13.231 -6.585 1.00 0.00 40 PHE A O 11
ATOM 20345 N N . TYR A 1 41 ? -10.873 12.521 -7.816 1.00 0.00 41 TYR A N 11
ATOM 20346 C CA . TYR A 1 41 ? -10.537 11.109 -7.677 1.00 0.00 41 TYR A CA 11
ATOM 20347 C C . TYR A 1 41 ? -9.507 10.689 -8.720 1.00 0.00 41 TYR A C 11
ATOM 20348 O O . TYR A 1 41 ? -8.658 9.834 -8.464 1.00 0.00 41 TYR A O 11
ATOM 20366 N N . THR A 1 42 ? -9.586 11.298 -9.900 1.00 0.00 42 THR A N 11
ATOM 20367 C CA . THR A 1 42 ? -8.662 10.989 -10.983 1.00 0.00 42 THR A CA 11
ATOM 20368 C C . THR A 1 42 ? -8.363 12.227 -11.821 1.00 0.00 42 THR A C 11
ATOM 20369 O O . THR A 1 42 ? -8.803 13.330 -11.496 1.00 0.00 42 THR A O 11
ATOM 20380 N N . PHE A 1 43 ? -7.611 12.038 -12.900 1.00 0.00 43 PHE A N 11
ATOM 20381 C CA . PHE A 1 43 ? -7.252 13.140 -13.785 1.00 0.00 43 PHE A CA 11
ATOM 20382 C C . PHE A 1 43 ? -8.446 14.062 -14.017 1.00 0.00 43 PHE A C 11
ATOM 20383 O O . PHE A 1 43 ? -8.381 15.260 -13.742 1.00 0.00 43 PHE A O 11
ATOM 20400 N N . ASP A 1 44 ? -9.534 13.494 -14.525 1.00 0.00 44 ASP A N 11
ATOM 20401 C CA . ASP A 1 44 ? -10.743 14.263 -14.795 1.00 0.00 44 ASP A CA 11
ATOM 20402 C C . ASP A 1 44 ? -11.935 13.684 -14.038 1.00 0.00 44 ASP A C 11
ATOM 20403 O O . ASP A 1 44 ? -13.008 13.490 -14.609 1.00 0.00 44 ASP A O 11
ATOM 20412 N N . GLN A 1 45 ? -11.737 13.411 -12.753 1.00 0.00 45 GLN A N 11
ATOM 20413 C CA . GLN A 1 45 ? -12.796 12.853 -11.920 1.00 0.00 45 GLN A CA 11
ATOM 20414 C C . GLN A 1 45 ? -12.935 13.636 -10.619 1.00 0.00 45 GLN A C 11
ATOM 20415 O O . GLN A 1 45 ? -11.945 14.098 -10.051 1.00 0.00 45 GLN A O 11
ATOM 20429 N N . LYS A 1 46 ? -14.170 13.783 -10.152 1.00 0.00 46 LYS A N 11
ATOM 20430 C CA . LYS A 1 46 ? -14.440 14.510 -8.917 1.00 0.00 46 LYS A CA 11
ATOM 20431 C C . LYS A 1 46 ? -15.152 13.618 -7.905 1.00 0.00 46 LYS A C 11
ATOM 20432 O O . LYS A 1 46 ? -15.915 12.727 -8.279 1.00 0.00 46 LYS A O 11
ATOM 20451 N N . ILE A 1 47 ? -14.900 13.866 -6.624 1.00 0.00 47 ILE A N 11
ATOM 20452 C CA . ILE A 1 47 ? -15.520 13.087 -5.560 1.00 0.00 47 ILE A CA 11
ATOM 20453 C C . ILE A 1 47 ? -16.581 13.901 -4.828 1.00 0.00 47 ILE A C 11
ATOM 20454 O O . ILE A 1 47 ? -17.736 13.488 -4.728 1.00 0.00 47 ILE A O 11
ATOM 20470 N N . VAL A 1 48 ? -16.182 15.063 -4.321 1.00 0.00 48 VAL A N 11
ATOM 20471 C CA . VAL A 1 48 ? -17.100 15.939 -3.601 1.00 0.00 48 VAL A CA 11
ATOM 20472 C C . VAL A 1 48 ? -16.613 17.383 -3.624 1.00 0.00 48 VAL A C 11
ATOM 20473 O O . VAL A 1 48 ? -15.431 17.653 -3.413 1.00 0.00 48 VAL A O 11
ATOM 20486 N N . GLU A 1 49 ? -17.533 18.308 -3.882 1.00 0.00 49 GLU A N 11
ATOM 20487 C CA . GLU A 1 49 ? -17.196 19.726 -3.933 1.00 0.00 49 GLU A CA 11
ATOM 20488 C C . GLU A 1 49 ? -17.847 20.481 -2.778 1.00 0.00 49 GLU A C 11
ATOM 20489 O O . GLU A 1 49 ? -19.070 20.482 -2.634 1.00 0.00 49 GLU A O 11
ATOM 20501 N N . TRP A 1 50 ? -17.022 21.122 -1.958 1.00 0.00 50 TRP A N 11
ATOM 20502 C CA . TRP A 1 50 ? -17.517 21.881 -0.815 1.00 0.00 50 TRP A CA 11
ATOM 20503 C C . TRP A 1 50 ? -17.788 23.331 -1.201 1.00 0.00 50 TRP A C 11
ATOM 20504 O O . TRP A 1 50 ? -16.988 23.959 -1.894 1.00 0.00 50 TRP A O 11
ATOM 20525 N N . ASP A 1 51 ? -18.921 23.857 -0.748 1.00 0.00 51 ASP A N 11
ATOM 20526 C CA . ASP A 1 51 ? -19.297 25.234 -1.045 1.00 0.00 51 ASP A CA 11
ATOM 20527 C C . ASP A 1 51 ? -18.932 26.159 0.112 1.00 0.00 51 ASP A C 11
ATOM 20528 O O . ASP A 1 51 ? -18.914 25.743 1.270 1.00 0.00 51 ASP A O 11
ATOM 20537 N N . SER A 1 52 ? -18.641 27.415 -0.210 1.00 0.00 52 SER A N 11
ATOM 20538 C CA . SER A 1 52 ? -18.271 28.398 0.802 1.00 0.00 52 SER A CA 11
ATOM 20539 C C . SER A 1 52 ? -19.195 28.304 2.013 1.00 0.00 52 SER A C 11
ATOM 20540 O O . SER A 1 52 ? -18.843 28.739 3.110 1.00 0.00 52 SER A O 11
ATOM 20548 N N . ARG A 1 53 ? -20.377 27.735 1.804 1.00 0.00 53 ARG A N 11
ATOM 20549 C CA . ARG A 1 53 ? -21.353 27.585 2.878 1.00 0.00 53 ARG A CA 11
ATOM 20550 C C . ARG A 1 53 ? -21.436 26.132 3.337 1.00 0.00 53 ARG A C 11
ATOM 20551 O O . ARG A 1 53 ? -20.905 25.770 4.387 1.00 0.00 53 ARG A O 11
ATOM 20572 N N . LYS A 1 54 ? -22.107 25.304 2.544 1.00 0.00 54 LYS A N 11
ATOM 20573 C CA . LYS A 1 54 ? -22.261 23.891 2.868 1.00 0.00 54 LYS A CA 11
ATOM 20574 C C . LYS A 1 54 ? -21.530 23.017 1.853 1.00 0.00 54 LYS A C 11
ATOM 20575 O O . LYS A 1 54 ? -21.063 23.504 0.823 1.00 0.00 54 LYS A O 11
ATOM 20594 N N . SER A 1 55 ? -21.435 21.725 2.150 1.00 0.00 55 SER A N 11
ATOM 20595 C CA . SER A 1 55 ? -20.758 20.785 1.265 1.00 0.00 55 SER A CA 11
ATOM 20596 C C . SER A 1 55 ? -21.722 20.235 0.218 1.00 0.00 55 SER A C 11
ATOM 20597 O O . SER A 1 55 ? -22.939 20.253 0.406 1.00 0.00 55 SER A O 11
ATOM 20605 N N . LYS A 1 56 ? -21.170 19.744 -0.886 1.00 0.00 56 LYS A N 11
ATOM 20606 C CA . LYS A 1 56 ? -21.978 19.187 -1.964 1.00 0.00 56 LYS A CA 11
ATOM 20607 C C . LYS A 1 56 ? -21.378 17.880 -2.474 1.00 0.00 56 LYS A C 11
ATOM 20608 O O . LYS A 1 56 ? -20.204 17.827 -2.842 1.00 0.00 56 LYS A O 11
ATOM 20627 N N . TYR A 1 57 ? -22.190 16.830 -2.495 1.00 0.00 57 TYR A N 11
ATOM 20628 C CA . TYR A 1 57 ? -21.739 15.523 -2.959 1.00 0.00 57 TYR A CA 11
ATOM 20629 C C . TYR A 1 57 ? -22.211 15.259 -4.386 1.00 0.00 57 TYR A C 11
ATOM 20630 O O . TYR A 1 57 ? -23.358 15.540 -4.735 1.00 0.00 57 TYR A O 11
ATOM 20648 N N . PHE A 1 58 ? -21.317 14.718 -5.207 1.00 0.00 58 PHE A N 11
ATOM 20649 C CA . PHE A 1 58 ? -21.641 14.415 -6.596 1.00 0.00 58 PHE A CA 11
ATOM 20650 C C . PHE A 1 58 ? -22.101 12.968 -6.745 1.00 0.00 58 PHE A C 11
ATOM 20651 O O . PHE A 1 58 ? -21.706 12.098 -5.970 1.00 0.00 58 PHE A O 11
ATOM 20668 N N . GLU A 1 59 ? -22.939 12.720 -7.746 1.00 0.00 59 GLU A N 11
ATOM 20669 C CA . GLU A 1 59 ? -23.455 11.379 -7.996 1.00 0.00 59 GLU A CA 11
ATOM 20670 C C . GLU A 1 59 ? -22.314 10.376 -8.142 1.00 0.00 59 GLU A C 11
ATOM 20671 O O . GLU A 1 59 ? -21.695 10.274 -9.201 1.00 0.00 59 GLU A O 11
ATOM 20683 N N . SER A 1 60 ? -22.042 9.637 -7.070 1.00 0.00 60 SER A N 11
ATOM 20684 C CA . SER A 1 60 ? -20.974 8.645 -7.077 1.00 0.00 60 SER A CA 11
ATOM 20685 C C . SER A 1 60 ? -21.060 7.747 -5.847 1.00 0.00 60 SER A C 11
ATOM 20686 O O . SER A 1 60 ? -21.486 8.179 -4.776 1.00 0.00 60 SER A O 11
ATOM 20694 N N . LYS A 1 61 ? -20.652 6.493 -6.009 1.00 0.00 61 LYS A N 11
ATOM 20695 C CA . LYS A 1 61 ? -20.680 5.530 -4.914 1.00 0.00 61 LYS A CA 11
ATOM 20696 C C . LYS A 1 61 ? -20.057 6.122 -3.654 1.00 0.00 61 LYS A C 11
ATOM 20697 O O . LYS A 1 61 ? -20.608 5.998 -2.560 1.00 0.00 61 LYS A O 11
ATOM 20716 N N . PHE A 1 62 ? -18.907 6.768 -3.814 1.00 0.00 62 PHE A N 11
ATOM 20717 C CA . PHE A 1 62 ? -18.210 7.380 -2.689 1.00 0.00 62 PHE A CA 11
ATOM 20718 C C . PHE A 1 62 ? -19.193 8.083 -1.758 1.00 0.00 62 PHE A C 11
ATOM 20719 O O . PHE A 1 62 ? -18.991 8.130 -0.544 1.00 0.00 62 PHE A O 11
ATOM 20736 N N . LYS A 1 63 ? -20.258 8.629 -2.334 1.00 0.00 63 LYS A N 11
ATOM 20737 C CA . LYS A 1 63 ? -21.274 9.329 -1.558 1.00 0.00 63 LYS A CA 11
ATOM 20738 C C . LYS A 1 63 ? -22.018 8.365 -0.640 1.00 0.00 63 LYS A C 11
ATOM 20739 O O . LYS A 1 63 ? -22.544 7.347 -1.088 1.00 0.00 63 LYS A O 11
ATOM 20758 N N . GLY A 1 64 ? -22.060 8.694 0.648 1.00 0.00 64 GLY A N 11
ATOM 20759 C CA . GLY A 1 64 ? -22.743 7.848 1.608 1.00 0.00 64 GLY A CA 11
ATOM 20760 C C . GLY A 1 64 ? -21.833 7.396 2.733 1.00 0.00 64 GLY A C 11
ATOM 20761 O O . GLY A 1 64 ? -22.259 7.302 3.885 1.00 0.00 64 GLY A O 11
ATOM 20765 N N . ARG A 1 65 ? -20.578 7.114 2.400 1.00 0.00 65 ARG A N 11
ATOM 20766 C CA . ARG A 1 65 ? -19.607 6.666 3.391 1.00 0.00 65 ARG A CA 11
ATOM 20767 C C . ARG A 1 65 ? -18.532 7.726 3.616 1.00 0.00 65 ARG A C 11
ATOM 20768 O O . ARG A 1 65 ? -18.245 8.102 4.752 1.00 0.00 65 ARG A O 11
ATOM 20789 N N . VAL A 1 66 ? -17.941 8.203 2.525 1.00 0.00 66 VAL A N 11
ATOM 20790 C CA . VAL A 1 66 ? -16.899 9.219 2.603 1.00 0.00 66 VAL A CA 11
ATOM 20791 C C . VAL A 1 66 ? -17.359 10.416 3.426 1.00 0.00 66 VAL A C 11
ATOM 20792 O O . VAL A 1 66 ? -18.549 10.577 3.696 1.00 0.00 66 VAL A O 11
ATOM 20805 N N . ARG A 1 67 ? -16.407 11.255 3.824 1.00 0.00 67 ARG A N 11
ATOM 20806 C CA . ARG A 1 67 ? -16.715 12.438 4.618 1.00 0.00 67 ARG A CA 11
ATOM 20807 C C . ARG A 1 67 ? -15.639 13.506 4.442 1.00 0.00 67 ARG A C 11
ATOM 20808 O O . ARG A 1 67 ? -14.444 13.214 4.504 1.00 0.00 67 ARG A O 11
ATOM 20829 N N . LEU A 1 68 ? -16.070 14.743 4.223 1.00 0.00 68 LEU A N 11
ATOM 20830 C CA . LEU A 1 68 ? -15.144 15.854 4.037 1.00 0.00 68 LEU A CA 11
ATOM 20831 C C . LEU A 1 68 ? -15.194 16.808 5.227 1.00 0.00 68 LEU A C 11
ATOM 20832 O O . LEU A 1 68 ? -16.267 17.249 5.637 1.00 0.00 68 LEU A O 11
ATOM 20848 N N . ASP A 1 69 ? -14.025 17.125 5.774 1.00 0.00 69 ASP A N 11
ATOM 20849 C CA . ASP A 1 69 ? -13.935 18.029 6.914 1.00 0.00 69 ASP A CA 11
ATOM 20850 C C . ASP A 1 69 ? -13.463 19.412 6.474 1.00 0.00 69 ASP A C 11
ATOM 20851 O O . ASP A 1 69 ? -12.309 19.608 6.091 1.00 0.00 69 ASP A O 11
ATOM 20860 N N . PRO A 1 70 ? -14.374 20.394 6.529 1.00 0.00 70 PRO A N 11
ATOM 20861 C CA . PRO A 1 70 ? -14.075 21.775 6.140 1.00 0.00 70 PRO A CA 11
ATOM 20862 C C . PRO A 1 70 ? -13.132 22.462 7.122 1.00 0.00 70 PRO A C 11
ATOM 20863 O O . PRO A 1 70 ? -12.805 23.638 6.962 1.00 0.00 70 PRO A O 11
ATOM 20874 N N . GLN A 1 71 ? -12.698 21.721 8.136 1.00 0.00 71 GLN A N 11
ATOM 20875 C CA . GLN A 1 71 ? -11.792 22.261 9.144 1.00 0.00 71 GLN A CA 11
ATOM 20876 C C . GLN A 1 71 ? -10.338 22.004 8.762 1.00 0.00 71 GLN A C 11
ATOM 20877 O O . GLN A 1 71 ? -9.509 22.913 8.792 1.00 0.00 71 GLN A O 11
ATOM 20891 N N . SER A 1 72 ? -10.037 20.761 8.402 1.00 0.00 72 SER A N 11
ATOM 20892 C CA . SER A 1 72 ? -8.682 20.383 8.018 1.00 0.00 72 SER A CA 11
ATOM 20893 C C . SER A 1 72 ? -8.595 20.123 6.517 1.00 0.00 72 SER A C 11
ATOM 20894 O O . SER A 1 72 ? -7.516 20.175 5.928 1.00 0.00 72 SER A O 11
ATOM 20902 N N . GLY A 1 73 ? -9.741 19.842 5.904 1.00 0.00 73 GLY A N 11
ATOM 20903 C CA . GLY A 1 73 ? -9.774 19.578 4.478 1.00 0.00 73 GLY A CA 11
ATOM 20904 C C . GLY A 1 73 ? -9.318 18.173 4.138 1.00 0.00 73 GLY A C 11
ATOM 20905 O O . GLY A 1 73 ? -8.677 17.952 3.111 1.00 0.00 73 GLY A O 11
ATOM 20909 N N . ALA A 1 74 ? -9.647 17.220 5.004 1.00 0.00 74 ALA A N 11
ATOM 20910 C CA . ALA A 1 74 ? -9.267 15.829 4.790 1.00 0.00 74 ALA A CA 11
ATOM 20911 C C . ALA A 1 74 ? -10.489 14.965 4.498 1.00 0.00 74 ALA A C 11
ATOM 20912 O O . ALA A 1 74 ? -11.511 15.067 5.178 1.00 0.00 74 ALA A O 11
ATOM 20919 N N . LEU A 1 75 ? -10.377 14.114 3.484 1.00 0.00 75 LEU A N 11
ATOM 20920 C CA . LEU A 1 75 ? -11.474 13.232 3.101 1.00 0.00 75 LEU A CA 11
ATOM 20921 C C . LEU A 1 75 ? -11.270 11.831 3.669 1.00 0.00 75 LEU A C 11
ATOM 20922 O O . LEU A 1 75 ? -10.301 11.149 3.333 1.00 0.00 75 LEU A O 11
ATOM 20938 N N . TYR A 1 76 ? -12.189 11.407 4.529 1.00 0.00 76 TYR A N 11
ATOM 20939 C CA . TYR A 1 76 ? -12.109 10.087 5.144 1.00 0.00 76 TYR A CA 11
ATOM 20940 C C . TYR A 1 76 ? -12.970 9.080 4.386 1.00 0.00 76 TYR A C 11
ATOM 20941 O O . TYR A 1 76 ? -14.195 9.204 4.342 1.00 0.00 76 TYR A O 11
ATOM 20959 N N . ILE A 1 77 ? -12.321 8.084 3.793 1.00 0.00 77 ILE A N 11
ATOM 20960 C CA . ILE A 1 77 ? -13.026 7.056 3.039 1.00 0.00 77 ILE A CA 11
ATOM 20961 C C . ILE A 1 77 ? -13.055 5.736 3.804 1.00 0.00 77 ILE A C 11
ATOM 20962 O O . ILE A 1 77 ? -12.014 5.213 4.199 1.00 0.00 77 ILE A O 11
ATOM 20978 N N . SER A 1 78 ? -14.255 5.203 4.007 1.00 0.00 78 SER A N 11
ATOM 20979 C CA . SER A 1 78 ? -14.421 3.945 4.726 1.00 0.00 78 SER A CA 11
ATOM 20980 C C . SER A 1 78 ? -14.385 2.761 3.765 1.00 0.00 78 SER A C 11
ATOM 20981 O O . SER A 1 78 ? -14.648 2.907 2.571 1.00 0.00 78 SER A O 11
ATOM 20989 N N . LYS A 1 79 ? -14.058 1.587 4.294 1.00 0.00 79 LYS A N 11
ATOM 20990 C CA . LYS A 1 79 ? -13.988 0.375 3.486 1.00 0.00 79 LYS A CA 11
ATOM 20991 C C . LYS A 1 79 ? -13.489 0.688 2.079 1.00 0.00 79 LYS A C 11
ATOM 20992 O O . LYS A 1 79 ? -14.079 0.254 1.089 1.00 0.00 79 LYS A O 11
ATOM 21011 N N . VAL A 1 80 ? -12.397 1.442 1.997 1.00 0.00 80 VAL A N 11
ATOM 21012 C CA . VAL A 1 80 ? -11.818 1.811 0.711 1.00 0.00 80 VAL A CA 11
ATOM 21013 C C . VAL A 1 80 ? -11.697 0.598 -0.205 1.00 0.00 80 VAL A C 11
ATOM 21014 O O . VAL A 1 80 ? -11.701 -0.543 0.256 1.00 0.00 80 VAL A O 11
ATOM 21027 N N . GLN A 1 81 ? -11.589 0.854 -1.505 1.00 0.00 81 GLN A N 11
ATOM 21028 C CA . GLN A 1 81 ? -11.468 -0.218 -2.486 1.00 0.00 81 GLN A CA 11
ATOM 21029 C C . GLN A 1 81 ? -10.134 -0.135 -3.221 1.00 0.00 81 GLN A C 11
ATOM 21030 O O . GLN A 1 81 ? -9.672 0.952 -3.572 1.00 0.00 81 GLN A O 11
ATOM 21044 N N . LYS A 1 82 ? -9.518 -1.289 -3.451 1.00 0.00 82 LYS A N 11
ATOM 21045 C CA . LYS A 1 82 ? -8.236 -1.348 -4.145 1.00 0.00 82 LYS A CA 11
ATOM 21046 C C . LYS A 1 82 ? -8.225 -0.410 -5.348 1.00 0.00 82 LYS A C 11
ATOM 21047 O O . LYS A 1 82 ? -7.216 0.232 -5.635 1.00 0.00 82 LYS A O 11
ATOM 21066 N N . GLU A 1 83 ? -9.355 -0.336 -6.045 1.00 0.00 83 GLU A N 11
ATOM 21067 C CA . GLU A 1 83 ? -9.473 0.525 -7.216 1.00 0.00 83 GLU A CA 11
ATOM 21068 C C . GLU A 1 83 ? -9.092 1.963 -6.875 1.00 0.00 83 GLU A C 11
ATOM 21069 O O . GLU A 1 83 ? -8.444 2.649 -7.666 1.00 0.00 83 GLU A O 11
ATOM 21081 N N . ASP A 1 84 ? -9.501 2.412 -5.694 1.00 0.00 84 ASP A N 11
ATOM 21082 C CA . ASP A 1 84 ? -9.203 3.768 -5.247 1.00 0.00 84 ASP A CA 11
ATOM 21083 C C . ASP A 1 84 ? -7.797 4.183 -5.669 1.00 0.00 84 ASP A C 11
ATOM 21084 O O . ASP A 1 84 ? -7.553 5.344 -5.994 1.00 0.00 84 ASP A O 11
ATOM 21093 N N . ASN A 1 85 ? -6.875 3.225 -5.660 1.00 0.00 85 ASN A N 11
ATOM 21094 C CA . ASN A 1 85 ? -5.493 3.491 -6.041 1.00 0.00 85 ASN A CA 11
ATOM 21095 C C . ASN A 1 85 ? -5.429 4.466 -7.213 1.00 0.00 85 ASN A C 11
ATOM 21096 O O . ASN A 1 85 ? -5.579 4.072 -8.370 1.00 0.00 85 ASN A O 11
ATOM 21107 N N . SER A 1 86 ? -5.205 5.739 -6.906 1.00 0.00 86 SER A N 11
ATOM 21108 C CA . SER A 1 86 ? -5.124 6.771 -7.933 1.00 0.00 86 SER A CA 11
ATOM 21109 C C . SER A 1 86 ? -4.466 8.033 -7.385 1.00 0.00 86 SER A C 11
ATOM 21110 O O . SER A 1 86 ? -4.126 8.108 -6.204 1.00 0.00 86 SER A O 11
ATOM 21118 N N . THR A 1 87 ? -4.288 9.025 -8.253 1.00 0.00 87 THR A N 11
ATOM 21119 C CA . THR A 1 87 ? -3.670 10.284 -7.858 1.00 0.00 87 THR A CA 11
ATOM 21120 C C . THR A 1 87 ? -4.721 11.308 -7.447 1.00 0.00 87 THR A C 11
ATOM 21121 O O . THR A 1 87 ? -5.301 11.990 -8.293 1.00 0.00 87 THR A O 11
ATOM 21132 N N . TYR A 1 88 ? -4.963 11.413 -6.145 1.00 0.00 88 TYR A N 11
ATOM 21133 C CA . TYR A 1 88 ? -5.947 12.353 -5.623 1.00 0.00 88 TYR A CA 11
ATOM 21134 C C . TYR A 1 88 ? -5.453 13.790 -5.762 1.00 0.00 88 TYR A C 11
ATOM 21135 O O . TYR A 1 88 ? -4.304 14.097 -5.444 1.00 0.00 88 TYR A O 11
ATOM 21153 N N . ILE A 1 89 ? -6.332 14.667 -6.237 1.00 0.00 89 ILE A N 11
ATOM 21154 C CA . ILE A 1 89 ? -5.987 16.072 -6.416 1.00 0.00 89 ILE A CA 11
ATOM 21155 C C . ILE A 1 89 ? -7.023 16.979 -5.762 1.00 0.00 89 ILE A C 11
ATOM 21156 O O . ILE A 1 89 ? -8.194 16.975 -6.140 1.00 0.00 89 ILE A O 11
ATOM 21172 N N . MET A 1 90 ? -6.583 17.758 -4.779 1.00 0.00 90 MET A N 11
ATOM 21173 C CA . MET A 1 90 ? -7.472 18.674 -4.073 1.00 0.00 90 MET A CA 11
ATOM 21174 C C . MET A 1 90 ? -7.330 20.093 -4.614 1.00 0.00 90 MET A C 11
ATOM 21175 O O . MET A 1 90 ? -6.233 20.652 -4.636 1.00 0.00 90 MET A O 11
ATOM 21189 N N . ARG A 1 91 ? -8.446 20.670 -5.048 1.00 0.00 91 ARG A N 11
ATOM 21190 C CA . ARG A 1 91 ? -8.445 22.024 -5.590 1.00 0.00 91 ARG A CA 11
ATOM 21191 C C . ARG A 1 91 ? -9.038 23.011 -4.589 1.00 0.00 91 ARG A C 11
ATOM 21192 O O . ARG A 1 91 ? -10.203 22.899 -4.207 1.00 0.00 91 ARG A O 11
ATOM 21213 N N . VAL A 1 92 ? -8.228 23.977 -4.166 1.00 0.00 92 VAL A N 11
ATOM 21214 C CA . VAL A 1 92 ? -8.673 24.983 -3.210 1.00 0.00 92 VAL A CA 11
ATOM 21215 C C . VAL A 1 92 ? -8.666 26.375 -3.834 1.00 0.00 92 VAL A C 11
ATOM 21216 O O . VAL A 1 92 ? -7.734 26.741 -4.551 1.00 0.00 92 VAL A O 11
ATOM 21229 N N . LEU A 1 93 ? -9.711 27.146 -3.556 1.00 0.00 93 LEU A N 11
ATOM 21230 C CA . LEU A 1 93 ? -9.826 28.499 -4.089 1.00 0.00 93 LEU A CA 11
ATOM 21231 C C . LEU A 1 93 ? -9.521 29.537 -3.013 1.00 0.00 93 LEU A C 11
ATOM 21232 O O . LEU A 1 93 ? -10.425 30.037 -2.344 1.00 0.00 93 LEU A O 11
ATOM 21248 N N . LYS A 1 94 ? -8.241 29.857 -2.853 1.00 0.00 94 LYS A N 11
ATOM 21249 C CA . LYS A 1 94 ? -7.815 30.837 -1.861 1.00 0.00 94 LYS A CA 11
ATOM 21250 C C . LYS A 1 94 ? -8.631 32.120 -1.980 1.00 0.00 94 LYS A C 11
ATOM 21251 O O . LYS A 1 94 ? -8.687 32.737 -3.044 1.00 0.00 94 LYS A O 11
ATOM 21270 N N . LYS A 1 95 ? -9.262 32.519 -0.880 1.00 0.00 95 LYS A N 11
ATOM 21271 C CA . LYS A 1 95 ? -10.072 33.731 -0.859 1.00 0.00 95 LYS A CA 11
ATOM 21272 C C . LYS A 1 95 ? -9.353 34.879 -1.560 1.00 0.00 95 LYS A C 11
ATOM 21273 O O . LYS A 1 95 ? -9.987 35.763 -2.138 1.00 0.00 95 LYS A O 11
ATOM 21292 N N . THR A 1 96 ? -8.024 34.859 -1.507 1.00 0.00 96 THR A N 11
ATOM 21293 C CA . THR A 1 96 ? -7.219 35.898 -2.137 1.00 0.00 96 THR A CA 11
ATOM 21294 C C . THR A 1 96 ? -7.556 36.032 -3.618 1.00 0.00 96 THR A C 11
ATOM 21295 O O . THR A 1 96 ? -7.619 37.139 -4.152 1.00 0.00 96 THR A O 11
ATOM 21306 N N . GLY A 1 97 ? -7.772 34.898 -4.277 1.00 0.00 97 GLY A N 11
ATOM 21307 C CA . GLY A 1 97 ? -8.100 34.911 -5.690 1.00 0.00 97 GLY A CA 11
ATOM 21308 C C . GLY A 1 97 ? -7.157 34.056 -6.513 1.00 0.00 97 GLY A C 11
ATOM 21309 O O . GLY A 1 97 ? -6.867 34.373 -7.665 1.00 0.00 97 GLY A O 11
ATOM 21313 N N . ASN A 1 98 ? -6.677 32.968 -5.919 1.00 0.00 98 ASN A N 11
ATOM 21314 C CA . ASN A 1 98 ? -5.759 32.066 -6.604 1.00 0.00 98 ASN A CA 11
ATOM 21315 C C . ASN A 1 98 ? -6.366 30.672 -6.739 1.00 0.00 98 ASN A C 11
ATOM 21316 O O . ASN A 1 98 ? -7.505 30.439 -6.335 1.00 0.00 98 ASN A O 11
ATOM 21327 N N . GLU A 1 99 ? -5.597 29.751 -7.310 1.00 0.00 99 GLU A N 11
ATOM 21328 C CA . GLU A 1 99 ? -6.059 28.381 -7.498 1.00 0.00 99 GLU A CA 11
ATOM 21329 C C . GLU A 1 99 ? -4.897 27.396 -7.406 1.00 0.00 99 GLU A C 11
ATOM 21330 O O . GLU A 1 99 ? -4.064 27.318 -8.308 1.00 0.00 99 GLU A O 11
ATOM 21342 N N . GLN A 1 100 ? -4.848 26.648 -6.308 1.00 0.00 100 GLN A N 11
ATOM 21343 C CA . GLN A 1 100 ? -3.788 25.670 -6.097 1.00 0.00 100 GLN A CA 11
ATOM 21344 C C . GLN A 1 100 ? -4.351 24.253 -6.079 1.00 0.00 100 GLN A C 11
ATOM 21345 O O . GLN A 1 100 ? -5.525 24.045 -5.776 1.00 0.00 100 GLN A O 11
ATOM 21359 N N . GLU A 1 101 ? -3.504 23.281 -6.406 1.00 0.00 101 GLU A N 11
ATOM 21360 C CA . GLU A 1 101 ? -3.918 21.883 -6.428 1.00 0.00 101 GLU A CA 11
ATOM 21361 C C . GLU A 1 101 ? -2.886 20.999 -5.735 1.00 0.00 101 GLU A C 11
ATOM 21362 O O . GLU A 1 101 ? -1.687 21.271 -5.784 1.00 0.00 101 GLU A O 11
ATOM 21374 N N . TRP A 1 102 ? -3.361 19.940 -5.089 1.00 0.00 102 TRP A N 11
ATOM 21375 C CA . TRP A 1 102 ? -2.480 19.015 -4.385 1.00 0.00 102 TRP A CA 11
ATOM 21376 C C . TRP A 1 102 ? -2.355 17.698 -5.143 1.00 0.00 102 TRP A C 11
ATOM 21377 O O . TRP A 1 102 ? -2.910 17.542 -6.231 1.00 0.00 102 TRP A O 11
ATOM 21398 N N . LYS A 1 103 ? -1.624 16.753 -4.562 1.00 0.00 103 LYS A N 11
ATOM 21399 C CA . LYS A 1 103 ? -1.427 15.448 -5.182 1.00 0.00 103 LYS A CA 11
ATOM 21400 C C . LYS A 1 103 ? -1.160 14.379 -4.128 1.00 0.00 103 LYS A C 11
ATOM 21401 O O . LYS A 1 103 ? -0.286 14.541 -3.275 1.00 0.00 103 LYS A O 11
ATOM 21420 N N . ILE A 1 104 ? -1.916 13.289 -4.192 1.00 0.00 104 ILE A N 11
ATOM 21421 C CA . ILE A 1 104 ? -1.758 12.193 -3.244 1.00 0.00 104 ILE A CA 11
ATOM 21422 C C . ILE A 1 104 ? -1.983 10.845 -3.919 1.00 0.00 104 ILE A C 11
ATOM 21423 O O . ILE A 1 104 ? -3.109 10.493 -4.271 1.00 0.00 104 ILE A O 11
ATOM 21439 N N . LYS A 1 105 ? -0.903 10.091 -4.097 1.00 0.00 105 LYS A N 11
ATOM 21440 C CA . LYS A 1 105 ? -0.981 8.779 -4.728 1.00 0.00 105 LYS A CA 11
ATOM 21441 C C . LYS A 1 105 ? -1.368 7.709 -3.712 1.00 0.00 105 LYS A C 11
ATOM 21442 O O . LYS A 1 105 ? -0.509 7.138 -3.038 1.00 0.00 105 LYS A O 11
ATOM 21461 N N . LEU A 1 106 ? -2.665 7.441 -3.607 1.00 0.00 106 LEU A N 11
ATOM 21462 C CA . LEU A 1 106 ? -3.166 6.438 -2.674 1.00 0.00 106 LEU A CA 11
ATOM 21463 C C . LEU A 1 106 ? -2.735 5.037 -3.096 1.00 0.00 106 LEU A C 11
ATOM 21464 O O . LEU A 1 106 ? -2.860 4.665 -4.263 1.00 0.00 106 LEU A O 11
ATOM 21480 N N . GLN A 1 107 ? -2.229 4.266 -2.140 1.00 0.00 107 GLN A N 11
ATOM 21481 C CA . GLN A 1 107 ? -1.781 2.905 -2.414 1.00 0.00 107 GLN A CA 11
ATOM 21482 C C . GLN A 1 107 ? -2.457 1.910 -1.476 1.00 0.00 107 GLN A C 11
ATOM 21483 O O . GLN A 1 107 ? -2.097 1.803 -0.304 1.00 0.00 107 GLN A O 11
ATOM 21497 N N . VAL A 1 108 ? -3.440 1.185 -2.000 1.00 0.00 108 VAL A N 11
ATOM 21498 C CA . VAL A 1 108 ? -4.166 0.198 -1.210 1.00 0.00 108 VAL A CA 11
ATOM 21499 C C . VAL A 1 108 ? -3.526 -1.181 -1.329 1.00 0.00 108 VAL A C 11
ATOM 21500 O O . VAL A 1 108 ? -3.046 -1.564 -2.397 1.00 0.00 108 VAL A O 11
ATOM 21513 N N . LEU A 1 109 ? -3.523 -1.923 -0.227 1.00 0.00 109 LEU A N 11
ATOM 21514 C CA . LEU A 1 109 ? -2.942 -3.261 -0.208 1.00 0.00 109 LEU A CA 11
ATOM 21515 C C . LEU A 1 109 ? -3.978 -4.298 0.214 1.00 0.00 109 LEU A C 11
ATOM 21516 O O . LEU A 1 109 ? -5.000 -3.962 0.812 1.00 0.00 109 LEU A O 11
ATOM 21532 N N . ASP A 1 110 ? -3.706 -5.560 -0.100 1.00 0.00 110 ASP A N 11
ATOM 21533 C CA . ASP A 1 110 ? -4.612 -6.647 0.249 1.00 0.00 110 ASP A CA 11
ATOM 21534 C C . ASP A 1 110 ? -4.407 -7.082 1.696 1.00 0.00 110 ASP A C 11
ATOM 21535 O O . ASP A 1 110 ? -3.289 -7.348 2.138 1.00 0.00 110 ASP A O 11
ATOM 21544 N N . PRO A 1 111 ? -5.511 -7.157 2.454 1.00 0.00 111 PRO A N 11
ATOM 21545 C CA . PRO A 1 111 ? -5.478 -7.559 3.864 1.00 0.00 111 PRO A CA 11
ATOM 21546 C C . PRO A 1 111 ? -5.141 -9.035 4.037 1.00 0.00 111 PRO A C 11
ATOM 21547 O O . PRO A 1 111 ? -4.259 -9.394 4.818 1.00 0.00 111 PRO A O 11
ATOM 21558 N N . VAL A 1 112 ? -5.849 -9.890 3.305 1.00 0.00 112 VAL A N 11
ATOM 21559 C CA . VAL A 1 112 ? -5.624 -11.328 3.377 1.00 0.00 112 VAL A CA 11
ATOM 21560 C C . VAL A 1 112 ? -4.914 -11.837 2.127 1.00 0.00 112 VAL A C 11
ATOM 21561 O O . VAL A 1 112 ? -5.297 -11.530 0.998 1.00 0.00 112 VAL A O 11
ATOM 21574 N N . PRO A 1 113 ? -3.855 -12.634 2.331 1.00 0.00 113 PRO A N 11
ATOM 21575 C CA . PRO A 1 113 ? -3.070 -13.203 1.232 1.00 0.00 113 PRO A CA 11
ATOM 21576 C C . PRO A 1 113 ? -3.843 -14.264 0.456 1.00 0.00 113 PRO A C 11
ATOM 21577 O O . PRO A 1 113 ? -5.041 -14.452 0.665 1.00 0.00 113 PRO A O 11
ATOM 21588 N N . LYS A 1 114 ? -3.149 -14.957 -0.441 1.00 0.00 114 LYS A N 11
ATOM 21589 C CA . LYS A 1 114 ? -3.770 -16.002 -1.248 1.00 0.00 114 LYS A CA 11
ATOM 21590 C C . LYS A 1 114 ? -4.091 -17.227 -0.398 1.00 0.00 114 LYS A C 11
ATOM 21591 O O . LYS A 1 114 ? -3.347 -17.593 0.512 1.00 0.00 114 LYS A O 11
ATOM 21610 N N . PRO A 1 115 ? -5.224 -17.878 -0.701 1.00 0.00 115 PRO A N 11
ATOM 21611 C CA . PRO A 1 115 ? -5.667 -19.073 0.022 1.00 0.00 115 PRO A CA 11
ATOM 21612 C C . PRO A 1 115 ? -4.782 -20.283 -0.258 1.00 0.00 115 PRO A C 11
ATOM 21613 O O . PRO A 1 115 ? -3.769 -20.176 -0.950 1.00 0.00 115 PRO A O 11
ATOM 21624 N N . VAL A 1 116 ? -5.171 -21.433 0.282 1.00 0.00 116 VAL A N 11
ATOM 21625 C CA . VAL A 1 116 ? -4.413 -22.664 0.088 1.00 0.00 116 VAL A CA 11
ATOM 21626 C C . VAL A 1 116 ? -5.297 -23.771 -0.473 1.00 0.00 116 VAL A C 11
ATOM 21627 O O . VAL A 1 116 ? -5.828 -24.594 0.274 1.00 0.00 116 VAL A O 11
ATOM 21640 N N . ILE A 1 117 ? -5.451 -23.787 -1.793 1.00 0.00 117 ILE A N 11
ATOM 21641 C CA . ILE A 1 117 ? -6.270 -24.794 -2.454 1.00 0.00 117 ILE A CA 11
ATOM 21642 C C . ILE A 1 117 ? -5.405 -25.898 -3.055 1.00 0.00 117 ILE A C 11
ATOM 21643 O O . ILE A 1 117 ? -4.900 -25.768 -4.170 1.00 0.00 117 ILE A O 11
ATOM 21659 N N . LYS A 1 118 ? -5.240 -26.985 -2.309 1.00 0.00 118 LYS A N 11
ATOM 21660 C CA . LYS A 1 118 ? -4.440 -28.114 -2.768 1.00 0.00 118 LYS A CA 11
ATOM 21661 C C . LYS A 1 118 ? -4.745 -29.365 -1.951 1.00 0.00 118 LYS A C 11
ATOM 21662 O O . LYS A 1 118 ? -4.472 -29.416 -0.751 1.00 0.00 118 LYS A O 11
ATOM 21681 N N . ILE A 1 119 ? -5.312 -30.371 -2.608 1.00 0.00 119 ILE A N 11
ATOM 21682 C CA . ILE A 1 119 ? -5.652 -31.623 -1.942 1.00 0.00 119 ILE A CA 11
ATOM 21683 C C . ILE A 1 119 ? -4.522 -32.084 -1.028 1.00 0.00 119 ILE A C 11
ATOM 21684 O O . ILE A 1 119 ? -3.347 -31.995 -1.384 1.00 0.00 119 ILE A O 11
ATOM 21700 N N . GLU A 1 120 ? -4.886 -32.578 0.151 1.00 0.00 120 GLU A N 11
ATOM 21701 C CA . GLU A 1 120 ? -3.901 -33.054 1.116 1.00 0.00 120 GLU A CA 11
ATOM 21702 C C . GLU A 1 120 ? -4.585 -33.698 2.318 1.00 0.00 120 GLU A C 11
ATOM 21703 O O . GLU A 1 120 ? -5.713 -33.348 2.667 1.00 0.00 120 GLU A O 11
ATOM 21715 N N . LYS A 1 121 ? -3.895 -34.644 2.948 1.00 0.00 121 LYS A N 11
ATOM 21716 C CA . LYS A 1 121 ? -4.434 -35.338 4.111 1.00 0.00 121 LYS A CA 11
ATOM 21717 C C . LYS A 1 121 ? -5.187 -34.372 5.021 1.00 0.00 121 LYS A C 11
ATOM 21718 O O . LYS A 1 121 ? -6.415 -34.411 5.102 1.00 0.00 121 LYS A O 11
ATOM 21737 N N . GLY A 1 1 ? 16.931 35.409 3.469 1.00 0.00 1 GLY A N 12
ATOM 21738 C CA . GLY A 1 1 ? 15.534 35.800 3.463 1.00 0.00 1 GLY A CA 12
ATOM 21739 C C . GLY A 1 1 ? 14.822 35.390 2.190 1.00 0.00 1 GLY A C 12
ATOM 21740 O O . GLY A 1 1 ? 15.423 34.785 1.302 1.00 0.00 1 GLY A O 12
ATOM 21744 N N . SER A 1 2 ? 13.537 35.717 2.100 1.00 0.00 2 SER A N 12
ATOM 21745 C CA . SER A 1 2 ? 12.740 35.374 0.928 1.00 0.00 2 SER A CA 12
ATOM 21746 C C . SER A 1 2 ? 12.204 36.630 0.248 1.00 0.00 2 SER A C 12
ATOM 21747 O O . SER A 1 2 ? 11.887 37.620 0.908 1.00 0.00 2 SER A O 12
ATOM 21755 N N . SER A 1 3 ? 12.106 36.582 -1.076 1.00 0.00 3 SER A N 12
ATOM 21756 C CA . SER A 1 3 ? 11.612 37.717 -1.848 1.00 0.00 3 SER A CA 12
ATOM 21757 C C . SER A 1 3 ? 10.154 37.510 -2.246 1.00 0.00 3 SER A C 12
ATOM 21758 O O . SER A 1 3 ? 9.316 38.391 -2.057 1.00 0.00 3 SER A O 12
ATOM 21766 N N . GLY A 1 4 ? 9.858 36.338 -2.799 1.00 0.00 4 GLY A N 12
ATOM 21767 C CA . GLY A 1 4 ? 8.502 36.035 -3.216 1.00 0.00 4 GLY A CA 12
ATOM 21768 C C . GLY A 1 4 ? 8.096 34.613 -2.881 1.00 0.00 4 GLY A C 12
ATOM 21769 O O . GLY A 1 4 ? 8.719 33.657 -3.343 1.00 0.00 4 GLY A O 12
ATOM 21773 N N . SER A 1 5 ? 7.049 34.473 -2.074 1.00 0.00 5 SER A N 12
ATOM 21774 C CA . SER A 1 5 ? 6.565 33.158 -1.672 1.00 0.00 5 SER A CA 12
ATOM 21775 C C . SER A 1 5 ? 5.945 32.422 -2.857 1.00 0.00 5 SER A C 12
ATOM 21776 O O . SER A 1 5 ? 5.533 33.040 -3.839 1.00 0.00 5 SER A O 12
ATOM 21784 N N . SER A 1 6 ? 5.883 31.098 -2.757 1.00 0.00 6 SER A N 12
ATOM 21785 C CA . SER A 1 6 ? 5.317 30.277 -3.821 1.00 0.00 6 SER A CA 12
ATOM 21786 C C . SER A 1 6 ? 5.161 28.830 -3.365 1.00 0.00 6 SER A C 12
ATOM 21787 O O . SER A 1 6 ? 6.143 28.101 -3.227 1.00 0.00 6 SER A O 12
ATOM 21795 N N . GLY A 1 7 ? 3.918 28.420 -3.132 1.00 0.00 7 GLY A N 12
ATOM 21796 C CA . GLY A 1 7 ? 3.654 27.062 -2.694 1.00 0.00 7 GLY A CA 12
ATOM 21797 C C . GLY A 1 7 ? 4.396 26.031 -3.522 1.00 0.00 7 GLY A C 12
ATOM 21798 O O . GLY A 1 7 ? 4.077 25.819 -4.691 1.00 0.00 7 GLY A O 12
ATOM 21802 N N . GLN A 1 8 ? 5.390 25.390 -2.914 1.00 0.00 8 GLN A N 12
ATOM 21803 C CA . GLN A 1 8 ? 6.180 24.378 -3.605 1.00 0.00 8 GLN A CA 12
ATOM 21804 C C . GLN A 1 8 ? 5.279 23.346 -4.274 1.00 0.00 8 GLN A C 12
ATOM 21805 O O . GLN A 1 8 ? 5.548 22.902 -5.389 1.00 0.00 8 GLN A O 12
ATOM 21819 N N . GLY A 1 9 ? 4.207 22.968 -3.584 1.00 0.00 9 GLY A N 12
ATOM 21820 C CA . GLY A 1 9 ? 3.283 21.990 -4.127 1.00 0.00 9 GLY A CA 12
ATOM 21821 C C . GLY A 1 9 ? 3.952 20.663 -4.427 1.00 0.00 9 GLY A C 12
ATOM 21822 O O . GLY A 1 9 ? 4.186 20.327 -5.589 1.00 0.00 9 GLY A O 12
ATOM 21826 N N . HIS A 1 10 ? 4.263 19.908 -3.379 1.00 0.00 10 HIS A N 12
ATOM 21827 C CA . HIS A 1 10 ? 4.911 18.611 -3.536 1.00 0.00 10 HIS A CA 12
ATOM 21828 C C . HIS A 1 10 ? 3.876 17.505 -3.717 1.00 0.00 10 HIS A C 12
ATOM 21829 O O . HIS A 1 10 ? 2.671 17.754 -3.671 1.00 0.00 10 HIS A O 12
ATOM 21844 N N . LEU A 1 11 ? 4.354 16.282 -3.924 1.00 0.00 11 LEU A N 12
ATOM 21845 C CA . LEU A 1 11 ? 3.469 15.137 -4.112 1.00 0.00 11 LEU A CA 12
ATOM 21846 C C . LEU A 1 11 ? 3.456 14.250 -2.872 1.00 0.00 11 LEU A C 12
ATOM 21847 O O . LEU A 1 11 ? 4.504 13.941 -2.305 1.00 0.00 11 LEU A O 12
ATOM 21863 N N . VAL A 1 12 ? 2.261 13.841 -2.456 1.00 0.00 12 VAL A N 12
ATOM 21864 C CA . VAL A 1 12 ? 2.110 12.986 -1.285 1.00 0.00 12 VAL A CA 12
ATOM 21865 C C . VAL A 1 12 ? 1.872 11.536 -1.691 1.00 0.00 12 VAL A C 12
ATOM 21866 O O . VAL A 1 12 ? 1.096 11.254 -2.604 1.00 0.00 12 VAL A O 12
ATOM 21879 N N . HIS A 1 13 ? 2.546 10.617 -1.005 1.00 0.00 13 HIS A N 12
ATOM 21880 C CA . HIS A 1 13 ? 2.407 9.194 -1.293 1.00 0.00 13 HIS A CA 12
ATOM 21881 C C . HIS A 1 13 ? 1.990 8.425 -0.043 1.00 0.00 13 HIS A C 12
ATOM 21882 O O . HIS A 1 13 ? 2.818 8.123 0.816 1.00 0.00 13 HIS A O 12
ATOM 21897 N N . MET A 1 14 ? 0.702 8.112 0.051 1.00 0.00 14 MET A N 12
ATOM 21898 C CA . MET A 1 14 ? 0.176 7.378 1.196 1.00 0.00 14 MET A CA 12
ATOM 21899 C C . MET A 1 14 ? -0.005 5.902 0.859 1.00 0.00 14 MET A C 12
ATOM 21900 O O . MET A 1 14 ? -0.063 5.524 -0.312 1.00 0.00 14 MET A O 12
ATOM 21914 N N . THR A 1 15 ? -0.095 5.069 1.892 1.00 0.00 15 THR A N 12
ATOM 21915 C CA . THR A 1 15 ? -0.268 3.635 1.704 1.00 0.00 15 THR A CA 12
ATOM 21916 C C . THR A 1 15 ? -1.015 3.013 2.879 1.00 0.00 15 THR A C 12
ATOM 21917 O O . THR A 1 15 ? -0.679 3.253 4.038 1.00 0.00 15 THR A O 12
ATOM 21928 N N . VAL A 1 16 ? -2.031 2.213 2.571 1.00 0.00 16 VAL A N 12
ATOM 21929 C CA . VAL A 1 16 ? -2.826 1.555 3.601 1.00 0.00 16 VAL A CA 12
ATOM 21930 C C . VAL A 1 16 ? -3.389 0.230 3.099 1.00 0.00 16 VAL A C 12
ATOM 21931 O O . VAL A 1 16 ? -3.100 -0.195 1.981 1.00 0.00 16 VAL A O 12
ATOM 21944 N N . VAL A 1 17 ? -4.195 -0.418 3.934 1.00 0.00 17 VAL A N 12
ATOM 21945 C CA . VAL A 1 17 ? -4.800 -1.695 3.574 1.00 0.00 17 VAL A CA 12
ATOM 21946 C C . VAL A 1 17 ? -6.215 -1.501 3.040 1.00 0.00 17 VAL A C 12
ATOM 21947 O O . VAL A 1 17 ? -6.957 -0.642 3.515 1.00 0.00 17 VAL A O 12
ATOM 21960 N N . SER A 1 18 ? -6.582 -2.306 2.048 1.00 0.00 18 SER A N 12
ATOM 21961 C CA . SER A 1 18 ? -7.907 -2.221 1.445 1.00 0.00 18 SER A CA 12
ATOM 21962 C C . SER A 1 18 ? -8.990 -2.555 2.466 1.00 0.00 18 SER A C 12
ATOM 21963 O O . SER A 1 18 ? -8.798 -3.402 3.337 1.00 0.00 18 SER A O 12
ATOM 21971 N N . GLY A 1 19 ? -10.131 -1.882 2.351 1.00 0.00 19 GLY A N 12
ATOM 21972 C CA . GLY A 1 19 ? -11.229 -2.121 3.269 1.00 0.00 19 GLY A CA 12
ATOM 21973 C C . GLY A 1 19 ? -10.954 -1.574 4.656 1.00 0.00 19 GLY A C 12
ATOM 21974 O O . GLY A 1 19 ? -11.431 -2.119 5.652 1.00 0.00 19 GLY A O 12
ATOM 21978 N N . SER A 1 20 ? -10.181 -0.495 4.722 1.00 0.00 20 SER A N 12
ATOM 21979 C CA . SER A 1 20 ? -9.838 0.123 5.998 1.00 0.00 20 SER A CA 12
ATOM 21980 C C . SER A 1 20 ? -10.007 1.638 5.931 1.00 0.00 20 SER A C 12
ATOM 21981 O O . SER A 1 20 ? -9.689 2.264 4.921 1.00 0.00 20 SER A O 12
ATOM 21989 N N . ASN A 1 21 ? -10.508 2.220 7.015 1.00 0.00 21 ASN A N 12
ATOM 21990 C CA . ASN A 1 21 ? -10.720 3.662 7.080 1.00 0.00 21 ASN A CA 12
ATOM 21991 C C . ASN A 1 21 ? -9.456 4.416 6.679 1.00 0.00 21 ASN A C 12
ATOM 21992 O O . ASN A 1 21 ? -8.495 4.490 7.445 1.00 0.00 21 ASN A O 12
ATOM 22003 N N . VAL A 1 22 ? -9.464 4.974 5.473 1.00 0.00 22 VAL A N 12
ATOM 22004 C CA . VAL A 1 22 ? -8.319 5.724 4.970 1.00 0.00 22 VAL A CA 12
ATOM 22005 C C . VAL A 1 22 ? -8.409 7.194 5.364 1.00 0.00 22 VAL A C 12
ATOM 22006 O O . VAL A 1 22 ? -9.303 7.595 6.110 1.00 0.00 22 VAL A O 12
ATOM 22019 N N . THR A 1 23 ? -7.477 7.995 4.858 1.00 0.00 23 THR A N 12
ATOM 22020 C CA . THR A 1 23 ? -7.449 9.421 5.157 1.00 0.00 23 THR A CA 12
ATOM 22021 C C . THR A 1 23 ? -6.650 10.187 4.110 1.00 0.00 23 THR A C 12
ATOM 22022 O O . THR A 1 23 ? -5.423 10.088 4.055 1.00 0.00 23 THR A O 12
ATOM 22033 N N . LEU A 1 24 ? -7.351 10.953 3.281 1.00 0.00 24 LEU A N 12
ATOM 22034 C CA . LEU A 1 24 ? -6.705 11.738 2.235 1.00 0.00 24 LEU A CA 12
ATOM 22035 C C . LEU A 1 24 ? -6.524 13.187 2.675 1.00 0.00 24 LEU A C 12
ATOM 22036 O O . LEU A 1 24 ? -7.449 13.994 2.586 1.00 0.00 24 LEU A O 12
ATOM 22052 N N . ASN A 1 25 ? -5.325 13.512 3.147 1.00 0.00 25 ASN A N 12
ATOM 22053 C CA . ASN A 1 25 ? -5.022 14.864 3.600 1.00 0.00 25 ASN A CA 12
ATOM 22054 C C . ASN A 1 25 ? -3.757 15.392 2.928 1.00 0.00 25 ASN A C 12
ATOM 22055 O O . ASN A 1 25 ? -2.945 14.620 2.419 1.00 0.00 25 ASN A O 12
ATOM 22066 N N . ILE A 1 26 ? -3.599 16.711 2.932 1.00 0.00 26 ILE A N 12
ATOM 22067 C CA . ILE A 1 26 ? -2.433 17.342 2.324 1.00 0.00 26 ILE A CA 12
ATOM 22068 C C . ILE A 1 26 ? -1.465 17.847 3.388 1.00 0.00 26 ILE A C 12
ATOM 22069 O O . ILE A 1 26 ? -1.824 18.675 4.226 1.00 0.00 26 ILE A O 12
ATOM 22085 N N . SER A 1 27 ? -0.235 17.344 3.348 1.00 0.00 27 SER A N 12
ATOM 22086 C CA . SER A 1 27 ? 0.785 17.743 4.310 1.00 0.00 27 SER A CA 12
ATOM 22087 C C . SER A 1 27 ? 0.689 19.235 4.618 1.00 0.00 27 SER A C 12
ATOM 22088 O O . SER A 1 27 ? 0.731 19.643 5.778 1.00 0.00 27 SER A O 12
ATOM 22096 N N . GLU A 1 28 ? 0.560 20.041 3.569 1.00 0.00 28 GLU A N 12
ATOM 22097 C CA . GLU A 1 28 ? 0.458 21.487 3.727 1.00 0.00 28 GLU A CA 12
ATOM 22098 C C . GLU A 1 28 ? -0.930 21.885 4.220 1.00 0.00 28 GLU A C 12
ATOM 22099 O O . GLU A 1 28 ? -1.805 22.235 3.428 1.00 0.00 28 GLU A O 12
ATOM 22111 N N . SER A 1 29 ? -1.124 21.828 5.533 1.00 0.00 29 SER A N 12
ATOM 22112 C CA . SER A 1 29 ? -2.407 22.177 6.133 1.00 0.00 29 SER A CA 12
ATOM 22113 C C . SER A 1 29 ? -3.008 23.403 5.453 1.00 0.00 29 SER A C 12
ATOM 22114 O O . SER A 1 29 ? -2.289 24.315 5.042 1.00 0.00 29 SER A O 12
ATOM 22122 N N . LEU A 1 30 ? -4.332 23.418 5.337 1.00 0.00 30 LEU A N 12
ATOM 22123 C CA . LEU A 1 30 ? -5.032 24.532 4.706 1.00 0.00 30 LEU A CA 12
ATOM 22124 C C . LEU A 1 30 ? -4.568 25.864 5.285 1.00 0.00 30 LEU A C 12
ATOM 22125 O O . LEU A 1 30 ? -4.160 25.958 6.443 1.00 0.00 30 LEU A O 12
ATOM 22141 N N . PRO A 1 31 ? -4.631 26.922 4.462 1.00 0.00 31 PRO A N 12
ATOM 22142 C CA . PRO A 1 31 ? -4.224 28.269 4.871 1.00 0.00 31 PRO A CA 12
ATOM 22143 C C . PRO A 1 31 ? -5.181 28.880 5.889 1.00 0.00 31 PRO A C 12
ATOM 22144 O O . PRO A 1 31 ? -6.200 28.281 6.233 1.00 0.00 31 PRO A O 12
ATOM 22155 N N . GLU A 1 32 ? -4.847 30.075 6.366 1.00 0.00 32 GLU A N 12
ATOM 22156 C CA . GLU A 1 32 ? -5.678 30.765 7.345 1.00 0.00 32 GLU A CA 12
ATOM 22157 C C . GLU A 1 32 ? -7.160 30.561 7.042 1.00 0.00 32 GLU A C 12
ATOM 22158 O O . GLU A 1 32 ? -7.960 30.316 7.943 1.00 0.00 32 GLU A O 12
ATOM 22170 N N . ASN A 1 33 ? -7.516 30.663 5.766 1.00 0.00 33 ASN A N 12
ATOM 22171 C CA . ASN A 1 33 ? -8.901 30.491 5.343 1.00 0.00 33 ASN A CA 12
ATOM 22172 C C . ASN A 1 33 ? -8.979 30.160 3.856 1.00 0.00 33 ASN A C 12
ATOM 22173 O O . ASN A 1 33 ? -8.238 30.718 3.045 1.00 0.00 33 ASN A O 12
ATOM 22184 N N . TYR A 1 34 ? -9.880 29.249 3.504 1.00 0.00 34 TYR A N 12
ATOM 22185 C CA . TYR A 1 34 ? -10.053 28.842 2.115 1.00 0.00 34 TYR A CA 12
ATOM 22186 C C . TYR A 1 34 ? -11.405 29.303 1.577 1.00 0.00 34 TYR A C 12
ATOM 22187 O O . TYR A 1 34 ? -12.392 29.358 2.310 1.00 0.00 34 TYR A O 12
ATOM 22205 N N . LYS A 1 35 ? -11.441 29.632 0.290 1.00 0.00 35 LYS A N 12
ATOM 22206 C CA . LYS A 1 35 ? -12.669 30.086 -0.350 1.00 0.00 35 LYS A CA 12
ATOM 22207 C C . LYS A 1 35 ? -13.530 28.902 -0.777 1.00 0.00 35 LYS A C 12
ATOM 22208 O O . LYS A 1 35 ? -14.727 28.859 -0.491 1.00 0.00 35 LYS A O 12
ATOM 22227 N N . GLN A 1 36 ? -12.913 27.943 -1.460 1.00 0.00 36 GLN A N 12
ATOM 22228 C CA . GLN A 1 36 ? -13.624 26.758 -1.925 1.00 0.00 36 GLN A CA 12
ATOM 22229 C C . GLN A 1 36 ? -12.748 25.516 -1.806 1.00 0.00 36 GLN A C 12
ATOM 22230 O O . GLN A 1 36 ? -11.547 25.562 -2.077 1.00 0.00 36 GLN A O 12
ATOM 22244 N N . LEU A 1 37 ? -13.355 24.407 -1.398 1.00 0.00 37 LEU A N 12
ATOM 22245 C CA . LEU A 1 37 ? -12.630 23.151 -1.242 1.00 0.00 37 LEU A CA 12
ATOM 22246 C C . LEU A 1 37 ? -13.268 22.046 -2.079 1.00 0.00 37 LEU A C 12
ATOM 22247 O O . LEU A 1 37 ? -14.355 21.562 -1.763 1.00 0.00 37 LEU A O 12
ATOM 22263 N N . THR A 1 38 ? -12.583 21.650 -3.147 1.00 0.00 38 THR A N 12
ATOM 22264 C CA . THR A 1 38 ? -13.082 20.602 -4.029 1.00 0.00 38 THR A CA 12
ATOM 22265 C C . THR A 1 38 ? -12.092 19.446 -4.123 1.00 0.00 38 THR A C 12
ATOM 22266 O O . THR A 1 38 ? -10.879 19.653 -4.105 1.00 0.00 38 THR A O 12
ATOM 22277 N N . TRP A 1 39 ? -12.618 18.231 -4.225 1.00 0.00 39 TRP A N 12
ATOM 22278 C CA . TRP A 1 39 ? -11.780 17.041 -4.323 1.00 0.00 39 TRP A CA 12
ATOM 22279 C C . TRP A 1 39 ? -11.970 16.351 -5.669 1.00 0.00 39 TRP A C 12
ATOM 22280 O O . TRP A 1 39 ? -13.057 16.383 -6.245 1.00 0.00 39 TRP A O 12
ATOM 22301 N N . PHE A 1 40 ? -10.906 15.727 -6.164 1.00 0.00 40 PHE A N 12
ATOM 22302 C CA . PHE A 1 40 ? -10.957 15.029 -7.444 1.00 0.00 40 PHE A CA 12
ATOM 22303 C C . PHE A 1 40 ? -10.390 13.618 -7.316 1.00 0.00 40 PHE A C 12
ATOM 22304 O O . PHE A 1 40 ? -9.201 13.436 -7.050 1.00 0.00 40 PHE A O 12
ATOM 22321 N N . TYR A 1 41 ? -11.249 12.623 -7.507 1.00 0.00 41 TYR A N 12
ATOM 22322 C CA . TYR A 1 41 ? -10.835 11.228 -7.410 1.00 0.00 41 TYR A CA 12
ATOM 22323 C C . TYR A 1 41 ? -9.839 10.877 -8.511 1.00 0.00 41 TYR A C 12
ATOM 22324 O O . TYR A 1 41 ? -8.848 10.186 -8.272 1.00 0.00 41 TYR A O 12
ATOM 22342 N N . THR A 1 42 ? -10.109 11.360 -9.720 1.00 0.00 42 THR A N 12
ATOM 22343 C CA . THR A 1 42 ? -9.238 11.099 -10.859 1.00 0.00 42 THR A CA 12
ATOM 22344 C C . THR A 1 42 ? -8.975 12.373 -11.654 1.00 0.00 42 THR A C 12
ATOM 22345 O O . THR A 1 42 ? -9.371 13.465 -11.245 1.00 0.00 42 THR A O 12
ATOM 22356 N N . PHE A 1 43 ? -8.304 12.227 -12.792 1.00 0.00 43 PHE A N 12
ATOM 22357 C CA . PHE A 1 43 ? -7.988 13.367 -13.644 1.00 0.00 43 PHE A CA 12
ATOM 22358 C C . PHE A 1 43 ? -9.261 14.033 -14.157 1.00 0.00 43 PHE A C 12
ATOM 22359 O O . PHE A 1 43 ? -9.364 15.259 -14.190 1.00 0.00 43 PHE A O 12
ATOM 22376 N N . ASP A 1 44 ? -10.229 13.215 -14.558 1.00 0.00 44 ASP A N 12
ATOM 22377 C CA . ASP A 1 44 ? -11.496 13.723 -15.070 1.00 0.00 44 ASP A CA 12
ATOM 22378 C C . ASP A 1 44 ? -12.659 13.260 -14.198 1.00 0.00 44 ASP A C 12
ATOM 22379 O O . ASP A 1 44 ? -13.759 13.016 -14.693 1.00 0.00 44 ASP A O 12
ATOM 22388 N N . GLN A 1 45 ? -12.407 13.141 -12.898 1.00 0.00 45 GLN A N 12
ATOM 22389 C CA . GLN A 1 45 ? -13.433 12.705 -11.958 1.00 0.00 45 GLN A CA 12
ATOM 22390 C C . GLN A 1 45 ? -13.456 13.601 -10.725 1.00 0.00 45 GLN A C 12
ATOM 22391 O O . GLN A 1 45 ? -12.443 14.195 -10.355 1.00 0.00 45 GLN A O 12
ATOM 22405 N N . LYS A 1 46 ? -14.620 13.696 -10.090 1.00 0.00 46 LYS A N 12
ATOM 22406 C CA . LYS A 1 46 ? -14.777 14.518 -8.897 1.00 0.00 46 LYS A CA 12
ATOM 22407 C C . LYS A 1 46 ? -15.422 13.722 -7.767 1.00 0.00 46 LYS A C 12
ATOM 22408 O O . LYS A 1 46 ? -16.115 12.734 -8.010 1.00 0.00 46 LYS A O 12
ATOM 22427 N N . ILE A 1 47 ? -15.190 14.158 -6.534 1.00 0.00 47 ILE A N 12
ATOM 22428 C CA . ILE A 1 47 ? -15.750 13.487 -5.368 1.00 0.00 47 ILE A CA 12
ATOM 22429 C C . ILE A 1 47 ? -16.762 14.377 -4.655 1.00 0.00 47 ILE A C 12
ATOM 22430 O O . ILE A 1 47 ? -17.936 14.026 -4.532 1.00 0.00 47 ILE A O 12
ATOM 22446 N N . VAL A 1 48 ? -16.300 15.532 -4.187 1.00 0.00 48 VAL A N 12
ATOM 22447 C CA . VAL A 1 48 ? -17.165 16.475 -3.488 1.00 0.00 48 VAL A CA 12
ATOM 22448 C C . VAL A 1 48 ? -16.731 17.913 -3.745 1.00 0.00 48 VAL A C 12
ATOM 22449 O O . VAL A 1 48 ? -15.538 18.213 -3.791 1.00 0.00 48 VAL A O 12
ATOM 22462 N N . GLU A 1 49 ? -17.708 18.799 -3.913 1.00 0.00 49 GLU A N 12
ATOM 22463 C CA . GLU A 1 49 ? -17.426 20.207 -4.166 1.00 0.00 49 GLU A CA 12
ATOM 22464 C C . GLU A 1 49 ? -17.896 21.075 -3.002 1.00 0.00 49 GLU A C 12
ATOM 22465 O O . GLU A 1 49 ? -19.087 21.355 -2.865 1.00 0.00 49 GLU A O 12
ATOM 22477 N N . TRP A 1 50 ? -16.953 21.495 -2.167 1.00 0.00 50 TRP A N 12
ATOM 22478 C CA . TRP A 1 50 ? -17.270 22.330 -1.014 1.00 0.00 50 TRP A CA 12
ATOM 22479 C C . TRP A 1 50 ? -16.853 23.776 -1.257 1.00 0.00 50 TRP A C 12
ATOM 22480 O O . TRP A 1 50 ? -15.867 24.040 -1.946 1.00 0.00 50 TRP A O 12
ATOM 22501 N N . ASP A 1 51 ? -17.609 24.709 -0.688 1.00 0.00 51 ASP A N 12
ATOM 22502 C CA . ASP A 1 51 ? -17.315 26.129 -0.843 1.00 0.00 51 ASP A CA 12
ATOM 22503 C C . ASP A 1 51 ? -17.017 26.773 0.508 1.00 0.00 51 ASP A C 12
ATOM 22504 O O . ASP A 1 51 ? -15.880 27.150 0.789 1.00 0.00 51 ASP A O 12
ATOM 22513 N N . SER A 1 52 ? -18.046 26.895 1.340 1.00 0.00 52 SER A N 12
ATOM 22514 C CA . SER A 1 52 ? -17.896 27.497 2.659 1.00 0.00 52 SER A CA 12
ATOM 22515 C C . SER A 1 52 ? -18.612 26.668 3.720 1.00 0.00 52 SER A C 12
ATOM 22516 O O . SER A 1 52 ? -18.031 26.317 4.747 1.00 0.00 52 SER A O 12
ATOM 22524 N N . ARG A 1 53 ? -19.879 26.358 3.464 1.00 0.00 53 ARG A N 12
ATOM 22525 C CA . ARG A 1 53 ? -20.677 25.571 4.397 1.00 0.00 53 ARG A CA 12
ATOM 22526 C C . ARG A 1 53 ? -21.416 24.452 3.670 1.00 0.00 53 ARG A C 12
ATOM 22527 O O . ARG A 1 53 ? -21.492 23.324 4.158 1.00 0.00 53 ARG A O 12
ATOM 22548 N N . LYS A 1 54 ? -21.960 24.771 2.500 1.00 0.00 54 LYS A N 12
ATOM 22549 C CA . LYS A 1 54 ? -22.693 23.793 1.704 1.00 0.00 54 LYS A CA 12
ATOM 22550 C C . LYS A 1 54 ? -21.738 22.802 1.046 1.00 0.00 54 LYS A C 12
ATOM 22551 O O . LYS A 1 54 ? -20.714 23.192 0.485 1.00 0.00 54 LYS A O 12
ATOM 22570 N N . SER A 1 55 ? -22.081 21.520 1.117 1.00 0.00 55 SER A N 12
ATOM 22571 C CA . SER A 1 55 ? -21.253 20.473 0.530 1.00 0.00 55 SER A CA 12
ATOM 22572 C C . SER A 1 55 ? -22.007 19.740 -0.575 1.00 0.00 55 SER A C 12
ATOM 22573 O O . SER A 1 55 ? -23.127 19.271 -0.373 1.00 0.00 55 SER A O 12
ATOM 22581 N N . LYS A 1 56 ? -21.384 19.644 -1.745 1.00 0.00 56 LYS A N 12
ATOM 22582 C CA . LYS A 1 56 ? -21.993 18.968 -2.884 1.00 0.00 56 LYS A CA 12
ATOM 22583 C C . LYS A 1 56 ? -21.417 17.566 -3.055 1.00 0.00 56 LYS A C 12
ATOM 22584 O O . LYS A 1 56 ? -20.419 17.375 -3.751 1.00 0.00 56 LYS A O 12
ATOM 22603 N N . TYR A 1 57 ? -22.053 16.588 -2.419 1.00 0.00 57 TYR A N 12
ATOM 22604 C CA . TYR A 1 57 ? -21.603 15.204 -2.500 1.00 0.00 57 TYR A CA 12
ATOM 22605 C C . TYR A 1 57 ? -22.004 14.578 -3.833 1.00 0.00 57 TYR A C 12
ATOM 22606 O O . TYR A 1 57 ? -23.087 14.007 -3.963 1.00 0.00 57 TYR A O 12
ATOM 22624 N N . PHE A 1 58 ? -21.122 14.689 -4.820 1.00 0.00 58 PHE A N 12
ATOM 22625 C CA . PHE A 1 58 ? -21.382 14.136 -6.144 1.00 0.00 58 PHE A CA 12
ATOM 22626 C C . PHE A 1 58 ? -21.957 12.726 -6.040 1.00 0.00 58 PHE A C 12
ATOM 22627 O O . PHE A 1 58 ? -21.234 11.769 -5.764 1.00 0.00 58 PHE A O 12
ATOM 22644 N N . GLU A 1 59 ? -23.262 12.607 -6.263 1.00 0.00 59 GLU A N 12
ATOM 22645 C CA . GLU A 1 59 ? -23.934 11.315 -6.193 1.00 0.00 59 GLU A CA 12
ATOM 22646 C C . GLU A 1 59 ? -23.012 10.196 -6.669 1.00 0.00 59 GLU A C 12
ATOM 22647 O O . GLU A 1 59 ? -22.733 10.073 -7.862 1.00 0.00 59 GLU A O 12
ATOM 22659 N N . SER A 1 60 ? -22.542 9.384 -5.728 1.00 0.00 60 SER A N 12
ATOM 22660 C CA . SER A 1 60 ? -21.648 8.277 -6.050 1.00 0.00 60 SER A CA 12
ATOM 22661 C C . SER A 1 60 ? -21.465 7.359 -4.845 1.00 0.00 60 SER A C 12
ATOM 22662 O O . SER A 1 60 ? -21.744 7.743 -3.709 1.00 0.00 60 SER A O 12
ATOM 22670 N N . LYS A 1 61 ? -20.993 6.144 -5.102 1.00 0.00 61 LYS A N 12
ATOM 22671 C CA . LYS A 1 61 ? -20.769 5.169 -4.041 1.00 0.00 61 LYS A CA 12
ATOM 22672 C C . LYS A 1 61 ? -20.146 5.832 -2.816 1.00 0.00 61 LYS A C 12
ATOM 22673 O O . LYS A 1 61 ? -20.558 5.578 -1.684 1.00 0.00 61 LYS A O 12
ATOM 22692 N N . PHE A 1 62 ? -19.153 6.683 -3.050 1.00 0.00 62 PHE A N 12
ATOM 22693 C CA . PHE A 1 62 ? -18.473 7.382 -1.966 1.00 0.00 62 PHE A CA 12
ATOM 22694 C C . PHE A 1 62 ? -19.481 8.034 -1.024 1.00 0.00 62 PHE A C 12
ATOM 22695 O O . PHE A 1 62 ? -19.308 8.019 0.195 1.00 0.00 62 PHE A O 12
ATOM 22712 N N . LYS A 1 63 ? -20.534 8.606 -1.597 1.00 0.00 63 LYS A N 12
ATOM 22713 C CA . LYS A 1 63 ? -21.571 9.263 -0.811 1.00 0.00 63 LYS A CA 12
ATOM 22714 C C . LYS A 1 63 ? -22.213 8.285 0.168 1.00 0.00 63 LYS A C 12
ATOM 22715 O O . LYS A 1 63 ? -22.753 7.255 -0.232 1.00 0.00 63 LYS A O 12
ATOM 22734 N N . GLY A 1 64 ? -22.151 8.617 1.455 1.00 0.00 64 GLY A N 12
ATOM 22735 C CA . GLY A 1 64 ? -22.732 7.758 2.471 1.00 0.00 64 GLY A CA 12
ATOM 22736 C C . GLY A 1 64 ? -21.718 7.324 3.511 1.00 0.00 64 GLY A C 12
ATOM 22737 O O . GLY A 1 64 ? -22.023 7.275 4.702 1.00 0.00 64 GLY A O 12
ATOM 22741 N N . ARG A 1 65 ? -20.509 7.005 3.060 1.00 0.00 65 ARG A N 12
ATOM 22742 C CA . ARG A 1 65 ? -19.448 6.570 3.960 1.00 0.00 65 ARG A CA 12
ATOM 22743 C C . ARG A 1 65 ? -18.421 7.679 4.166 1.00 0.00 65 ARG A C 12
ATOM 22744 O O . ARG A 1 65 ? -18.108 8.047 5.298 1.00 0.00 65 ARG A O 12
ATOM 22765 N N . VAL A 1 66 ? -17.899 8.207 3.064 1.00 0.00 66 VAL A N 12
ATOM 22766 C CA . VAL A 1 66 ? -16.907 9.275 3.123 1.00 0.00 66 VAL A CA 12
ATOM 22767 C C . VAL A 1 66 ? -17.365 10.399 4.045 1.00 0.00 66 VAL A C 12
ATOM 22768 O O . VAL A 1 66 ? -18.519 10.434 4.473 1.00 0.00 66 VAL A O 12
ATOM 22781 N N . ARG A 1 67 ? -16.454 11.319 4.346 1.00 0.00 67 ARG A N 12
ATOM 22782 C CA . ARG A 1 67 ? -16.764 12.446 5.217 1.00 0.00 67 ARG A CA 12
ATOM 22783 C C . ARG A 1 67 ? -15.761 13.579 5.019 1.00 0.00 67 ARG A C 12
ATOM 22784 O O . ARG A 1 67 ? -14.604 13.477 5.428 1.00 0.00 67 ARG A O 12
ATOM 22805 N N . LEU A 1 68 ? -16.212 14.657 4.387 1.00 0.00 68 LEU A N 12
ATOM 22806 C CA . LEU A 1 68 ? -15.355 15.809 4.134 1.00 0.00 68 LEU A CA 12
ATOM 22807 C C . LEU A 1 68 ? -15.293 16.722 5.354 1.00 0.00 68 LEU A C 12
ATOM 22808 O O . LEU A 1 68 ? -16.322 17.186 5.847 1.00 0.00 68 LEU A O 12
ATOM 22824 N N . ASP A 1 69 ? -14.082 16.976 5.836 1.00 0.00 69 ASP A N 12
ATOM 22825 C CA . ASP A 1 69 ? -13.886 17.835 6.998 1.00 0.00 69 ASP A CA 12
ATOM 22826 C C . ASP A 1 69 ? -13.525 19.254 6.569 1.00 0.00 69 ASP A C 12
ATOM 22827 O O . ASP A 1 69 ? -12.409 19.531 6.128 1.00 0.00 69 ASP A O 12
ATOM 22836 N N . PRO A 1 70 ? -14.491 20.176 6.698 1.00 0.00 70 PRO A N 12
ATOM 22837 C CA . PRO A 1 70 ? -14.299 21.581 6.329 1.00 0.00 70 PRO A CA 12
ATOM 22838 C C . PRO A 1 70 ? -13.347 22.304 7.275 1.00 0.00 70 PRO A C 12
ATOM 22839 O O . PRO A 1 70 ? -13.067 23.490 7.101 1.00 0.00 70 PRO A O 12
ATOM 22850 N N . GLN A 1 71 ? -12.852 21.582 8.275 1.00 0.00 71 GLN A N 12
ATOM 22851 C CA . GLN A 1 71 ? -11.931 22.157 9.249 1.00 0.00 71 GLN A CA 12
ATOM 22852 C C . GLN A 1 71 ? -10.485 21.996 8.791 1.00 0.00 71 GLN A C 12
ATOM 22853 O O . GLN A 1 71 ? -9.690 22.932 8.873 1.00 0.00 71 GLN A O 12
ATOM 22867 N N . SER A 1 72 ? -10.151 20.802 8.310 1.00 0.00 72 SER A N 12
ATOM 22868 C CA . SER A 1 72 ? -8.799 20.517 7.843 1.00 0.00 72 SER A CA 12
ATOM 22869 C C . SER A 1 72 ? -8.786 20.267 6.339 1.00 0.00 72 SER A C 12
ATOM 22870 O O . SER A 1 72 ? -7.809 20.573 5.656 1.00 0.00 72 SER A O 12
ATOM 22878 N N . GLY A 1 73 ? -9.879 19.708 5.828 1.00 0.00 73 GLY A N 12
ATOM 22879 C CA . GLY A 1 73 ? -9.973 19.425 4.408 1.00 0.00 73 GLY A CA 12
ATOM 22880 C C . GLY A 1 73 ? -9.472 18.038 4.058 1.00 0.00 73 GLY A C 12
ATOM 22881 O O . GLY A 1 73 ? -8.920 17.824 2.979 1.00 0.00 73 GLY A O 12
ATOM 22885 N N . ALA A 1 74 ? -9.663 17.094 4.973 1.00 0.00 74 ALA A N 12
ATOM 22886 C CA . ALA A 1 74 ? -9.226 15.720 4.756 1.00 0.00 74 ALA A CA 12
ATOM 22887 C C . ALA A 1 74 ? -10.409 14.813 4.432 1.00 0.00 74 ALA A C 12
ATOM 22888 O O . ALA A 1 74 ? -11.409 14.798 5.151 1.00 0.00 74 ALA A O 12
ATOM 22895 N N . LEU A 1 75 ? -10.289 14.059 3.345 1.00 0.00 75 LEU A N 12
ATOM 22896 C CA . LEU A 1 75 ? -11.349 13.149 2.925 1.00 0.00 75 LEU A CA 12
ATOM 22897 C C . LEU A 1 75 ? -11.136 11.757 3.512 1.00 0.00 75 LEU A C 12
ATOM 22898 O O . LEU A 1 75 ? -10.242 11.024 3.089 1.00 0.00 75 LEU A O 12
ATOM 22914 N N . TYR A 1 76 ? -11.965 11.399 4.487 1.00 0.00 76 TYR A N 12
ATOM 22915 C CA . TYR A 1 76 ? -11.868 10.095 5.132 1.00 0.00 76 TYR A CA 12
ATOM 22916 C C . TYR A 1 76 ? -12.838 9.102 4.502 1.00 0.00 76 TYR A C 12
ATOM 22917 O O . TYR A 1 76 ? -14.055 9.231 4.642 1.00 0.00 76 TYR A O 12
ATOM 22935 N N . ILE A 1 77 ? -12.291 8.110 3.807 1.00 0.00 77 ILE A N 12
ATOM 22936 C CA . ILE A 1 77 ? -13.107 7.093 3.156 1.00 0.00 77 ILE A CA 12
ATOM 22937 C C . ILE A 1 77 ? -13.090 5.787 3.944 1.00 0.00 77 ILE A C 12
ATOM 22938 O O . ILE A 1 77 ? -12.059 5.392 4.487 1.00 0.00 77 ILE A O 12
ATOM 22954 N N . SER A 1 78 ? -14.239 5.120 4.000 1.00 0.00 78 SER A N 12
ATOM 22955 C CA . SER A 1 78 ? -14.356 3.859 4.722 1.00 0.00 78 SER A CA 12
ATOM 22956 C C . SER A 1 78 ? -14.409 2.681 3.754 1.00 0.00 78 SER A C 12
ATOM 22957 O O . SER A 1 78 ? -14.726 2.844 2.576 1.00 0.00 78 SER A O 12
ATOM 22965 N N . LYS A 1 79 ? -14.097 1.493 4.261 1.00 0.00 79 LYS A N 12
ATOM 22966 C CA . LYS A 1 79 ? -14.109 0.286 3.444 1.00 0.00 79 LYS A CA 12
ATOM 22967 C C . LYS A 1 79 ? -13.695 0.595 2.009 1.00 0.00 79 LYS A C 12
ATOM 22968 O O . LYS A 1 79 ? -14.408 0.264 1.061 1.00 0.00 79 LYS A O 12
ATOM 22987 N N . VAL A 1 80 ? -12.538 1.231 1.855 1.00 0.00 80 VAL A N 12
ATOM 22988 C CA . VAL A 1 80 ? -12.029 1.583 0.535 1.00 0.00 80 VAL A CA 12
ATOM 22989 C C . VAL A 1 80 ? -11.652 0.337 -0.259 1.00 0.00 80 VAL A C 12
ATOM 22990 O O . VAL A 1 80 ? -11.324 -0.700 0.316 1.00 0.00 80 VAL A O 12
ATOM 23003 N N . GLN A 1 81 ? -11.702 0.448 -1.582 1.00 0.00 81 GLN A N 12
ATOM 23004 C CA . GLN A 1 81 ? -11.367 -0.670 -2.455 1.00 0.00 81 GLN A CA 12
ATOM 23005 C C . GLN A 1 81 ? -10.050 -0.417 -3.182 1.00 0.00 81 GLN A C 12
ATOM 23006 O O . GLN A 1 81 ? -9.689 0.728 -3.454 1.00 0.00 81 GLN A O 12
ATOM 23020 N N . LYS A 1 82 ? -9.336 -1.494 -3.495 1.00 0.00 82 LYS A N 12
ATOM 23021 C CA . LYS A 1 82 ? -8.060 -1.390 -4.191 1.00 0.00 82 LYS A CA 12
ATOM 23022 C C . LYS A 1 82 ? -8.135 -0.360 -5.314 1.00 0.00 82 LYS A C 12
ATOM 23023 O O . LYS A 1 82 ? -7.260 0.495 -5.443 1.00 0.00 82 LYS A O 12
ATOM 23042 N N . GLU A 1 83 ? -9.186 -0.448 -6.123 1.00 0.00 83 GLU A N 12
ATOM 23043 C CA . GLU A 1 83 ? -9.375 0.477 -7.234 1.00 0.00 83 GLU A CA 12
ATOM 23044 C C . GLU A 1 83 ? -9.106 1.914 -6.796 1.00 0.00 83 GLU A C 12
ATOM 23045 O O . GLU A 1 83 ? -8.542 2.708 -7.549 1.00 0.00 83 GLU A O 12
ATOM 23057 N N . ASP A 1 84 ? -9.515 2.241 -5.575 1.00 0.00 84 ASP A N 12
ATOM 23058 C CA . ASP A 1 84 ? -9.319 3.582 -5.037 1.00 0.00 84 ASP A CA 12
ATOM 23059 C C . ASP A 1 84 ? -7.960 4.139 -5.448 1.00 0.00 84 ASP A C 12
ATOM 23060 O O . ASP A 1 84 ? -7.817 5.337 -5.692 1.00 0.00 84 ASP A O 12
ATOM 23069 N N . ASN A 1 85 ? -6.964 3.262 -5.523 1.00 0.00 85 ASN A N 12
ATOM 23070 C CA . ASN A 1 85 ? -5.616 3.667 -5.903 1.00 0.00 85 ASN A CA 12
ATOM 23071 C C . ASN A 1 85 ? -5.647 4.588 -7.120 1.00 0.00 85 ASN A C 12
ATOM 23072 O O . ASN A 1 85 ? -5.867 4.139 -8.245 1.00 0.00 85 ASN A O 12
ATOM 23083 N N . SER A 1 86 ? -5.426 5.877 -6.885 1.00 0.00 86 SER A N 12
ATOM 23084 C CA . SER A 1 86 ? -5.432 6.862 -7.961 1.00 0.00 86 SER A CA 12
ATOM 23085 C C . SER A 1 86 ? -4.867 8.195 -7.480 1.00 0.00 86 SER A C 12
ATOM 23086 O O . SER A 1 86 ? -4.872 8.491 -6.285 1.00 0.00 86 SER A O 12
ATOM 23094 N N . THR A 1 87 ? -4.381 8.999 -8.421 1.00 0.00 87 THR A N 12
ATOM 23095 C CA . THR A 1 87 ? -3.811 10.300 -8.095 1.00 0.00 87 THR A CA 12
ATOM 23096 C C . THR A 1 87 ? -4.899 11.296 -7.712 1.00 0.00 87 THR A C 12
ATOM 23097 O O . THR A 1 87 ? -5.491 11.946 -8.575 1.00 0.00 87 THR A O 12
ATOM 23108 N N . TYR A 1 88 ? -5.158 11.412 -6.415 1.00 0.00 88 TYR A N 12
ATOM 23109 C CA . TYR A 1 88 ? -6.177 12.329 -5.918 1.00 0.00 88 TYR A CA 12
ATOM 23110 C C . TYR A 1 88 ? -5.709 13.777 -6.029 1.00 0.00 88 TYR A C 12
ATOM 23111 O O . TYR A 1 88 ? -4.572 14.101 -5.684 1.00 0.00 88 TYR A O 12
ATOM 23129 N N . ILE A 1 89 ? -6.593 14.642 -6.513 1.00 0.00 89 ILE A N 12
ATOM 23130 C CA . ILE A 1 89 ? -6.272 16.055 -6.668 1.00 0.00 89 ILE A CA 12
ATOM 23131 C C . ILE A 1 89 ? -7.276 16.932 -5.928 1.00 0.00 89 ILE A C 12
ATOM 23132 O O . ILE A 1 89 ? -8.442 17.020 -6.313 1.00 0.00 89 ILE A O 12
ATOM 23148 N N . MET A 1 90 ? -6.815 17.581 -4.863 1.00 0.00 90 MET A N 12
ATOM 23149 C CA . MET A 1 90 ? -7.673 18.454 -4.070 1.00 0.00 90 MET A CA 12
ATOM 23150 C C . MET A 1 90 ? -7.458 19.916 -4.447 1.00 0.00 90 MET A C 12
ATOM 23151 O O . MET A 1 90 ? -6.408 20.492 -4.162 1.00 0.00 90 MET A O 12
ATOM 23165 N N . ARG A 1 91 ? -8.458 20.510 -5.090 1.00 0.00 91 ARG A N 12
ATOM 23166 C CA . ARG A 1 91 ? -8.377 21.904 -5.508 1.00 0.00 91 ARG A CA 12
ATOM 23167 C C . ARG A 1 91 ? -8.892 22.831 -4.410 1.00 0.00 91 ARG A C 12
ATOM 23168 O O . ARG A 1 91 ? -9.907 22.551 -3.772 1.00 0.00 91 ARG A O 12
ATOM 23189 N N . VAL A 1 92 ? -8.185 23.936 -4.196 1.00 0.00 92 VAL A N 12
ATOM 23190 C CA . VAL A 1 92 ? -8.570 24.904 -3.176 1.00 0.00 92 VAL A CA 12
ATOM 23191 C C . VAL A 1 92 ? -8.359 26.332 -3.667 1.00 0.00 92 VAL A C 12
ATOM 23192 O O . VAL A 1 92 ? -7.244 26.723 -4.015 1.00 0.00 92 VAL A O 12
ATOM 23205 N N . LEU A 1 93 ? -9.438 27.108 -3.693 1.00 0.00 93 LEU A N 12
ATOM 23206 C CA . LEU A 1 93 ? -9.372 28.495 -4.141 1.00 0.00 93 LEU A CA 12
ATOM 23207 C C . LEU A 1 93 ? -8.831 29.398 -3.038 1.00 0.00 93 LEU A C 12
ATOM 23208 O O . LEU A 1 93 ? -9.585 29.889 -2.197 1.00 0.00 93 LEU A O 12
ATOM 23224 N N . LYS A 1 94 ? -7.521 29.616 -3.048 1.00 0.00 94 LYS A N 12
ATOM 23225 C CA . LYS A 1 94 ? -6.878 30.464 -2.050 1.00 0.00 94 LYS A CA 12
ATOM 23226 C C . LYS A 1 94 ? -7.653 31.765 -1.862 1.00 0.00 94 LYS A C 12
ATOM 23227 O O . LYS A 1 94 ? -8.174 32.334 -2.821 1.00 0.00 94 LYS A O 12
ATOM 23246 N N . LYS A 1 95 ? -7.722 32.231 -0.619 1.00 0.00 95 LYS A N 12
ATOM 23247 C CA . LYS A 1 95 ? -8.430 33.466 -0.304 1.00 0.00 95 LYS A CA 12
ATOM 23248 C C . LYS A 1 95 ? -7.932 34.616 -1.174 1.00 0.00 95 LYS A C 12
ATOM 23249 O O . LYS A 1 95 ? -8.571 35.665 -1.260 1.00 0.00 95 LYS A O 12
ATOM 23268 N N . THR A 1 96 ? -6.788 34.412 -1.819 1.00 0.00 96 THR A N 12
ATOM 23269 C CA . THR A 1 96 ? -6.205 35.431 -2.682 1.00 0.00 96 THR A CA 12
ATOM 23270 C C . THR A 1 96 ? -6.581 35.196 -4.141 1.00 0.00 96 THR A C 12
ATOM 23271 O O . THR A 1 96 ? -6.566 36.121 -4.952 1.00 0.00 96 THR A O 12
ATOM 23282 N N . GLY A 1 97 ? -6.919 33.952 -4.468 1.00 0.00 97 GLY A N 12
ATOM 23283 C CA . GLY A 1 97 ? -7.294 33.619 -5.830 1.00 0.00 97 GLY A CA 12
ATOM 23284 C C . GLY A 1 97 ? -6.169 32.952 -6.595 1.00 0.00 97 GLY A C 12
ATOM 23285 O O . GLY A 1 97 ? -5.629 33.523 -7.541 1.00 0.00 97 GLY A O 12
ATOM 23289 N N . ASN A 1 98 ? -5.813 31.739 -6.183 1.00 0.00 98 ASN A N 12
ATOM 23290 C CA . ASN A 1 98 ? -4.743 30.994 -6.836 1.00 0.00 98 ASN A CA 12
ATOM 23291 C C . ASN A 1 98 ? -5.252 29.654 -7.357 1.00 0.00 98 ASN A C 12
ATOM 23292 O O . ASN A 1 98 ? -4.680 29.078 -8.282 1.00 0.00 98 ASN A O 12
ATOM 23303 N N . GLU A 1 99 ? -6.332 29.163 -6.756 1.00 0.00 99 GLU A N 12
ATOM 23304 C CA . GLU A 1 99 ? -6.918 27.890 -7.160 1.00 0.00 99 GLU A CA 12
ATOM 23305 C C . GLU A 1 99 ? -5.843 26.816 -7.299 1.00 0.00 99 GLU A C 12
ATOM 23306 O O . GLU A 1 99 ? -5.716 26.184 -8.347 1.00 0.00 99 GLU A O 12
ATOM 23318 N N . GLN A 1 100 ? -5.073 26.617 -6.234 1.00 0.00 100 GLN A N 12
ATOM 23319 C CA . GLN A 1 100 ? -4.008 25.621 -6.238 1.00 0.00 100 GLN A CA 12
ATOM 23320 C C . GLN A 1 100 ? -4.521 24.275 -5.736 1.00 0.00 100 GLN A C 12
ATOM 23321 O O . GLN A 1 100 ? -5.413 24.217 -4.891 1.00 0.00 100 GLN A O 12
ATOM 23335 N N . GLU A 1 101 ? -3.949 23.196 -6.262 1.00 0.00 101 GLU A N 12
ATOM 23336 C CA . GLU A 1 101 ? -4.350 21.851 -5.867 1.00 0.00 101 GLU A CA 12
ATOM 23337 C C . GLU A 1 101 ? -3.135 21.013 -5.479 1.00 0.00 101 GLU A C 12
ATOM 23338 O O . GLU A 1 101 ? -1.993 21.444 -5.641 1.00 0.00 101 GLU A O 12
ATOM 23350 N N . TRP A 1 102 ? -3.389 19.815 -4.965 1.00 0.00 102 TRP A N 12
ATOM 23351 C CA . TRP A 1 102 ? -2.317 18.917 -4.553 1.00 0.00 102 TRP A CA 12
ATOM 23352 C C . TRP A 1 102 ? -2.439 17.567 -5.252 1.00 0.00 102 TRP A C 12
ATOM 23353 O O . TRP A 1 102 ? -3.337 17.357 -6.067 1.00 0.00 102 TRP A O 12
ATOM 23374 N N . LYS A 1 103 ? -1.531 16.653 -4.927 1.00 0.00 103 LYS A N 12
ATOM 23375 C CA . LYS A 1 103 ? -1.537 15.322 -5.521 1.00 0.00 103 LYS A CA 12
ATOM 23376 C C . LYS A 1 103 ? -1.286 14.252 -4.463 1.00 0.00 103 LYS A C 12
ATOM 23377 O O . LYS A 1 103 ? -0.305 14.317 -3.723 1.00 0.00 103 LYS A O 12
ATOM 23396 N N . ILE A 1 104 ? -2.178 13.269 -4.399 1.00 0.00 104 ILE A N 12
ATOM 23397 C CA . ILE A 1 104 ? -2.050 12.184 -3.434 1.00 0.00 104 ILE A CA 12
ATOM 23398 C C . ILE A 1 104 ? -2.216 10.826 -4.107 1.00 0.00 104 ILE A C 12
ATOM 23399 O O . ILE A 1 104 ? -3.313 10.459 -4.529 1.00 0.00 104 ILE A O 12
ATOM 23415 N N . LYS A 1 105 ? -1.120 10.082 -4.204 1.00 0.00 105 LYS A N 12
ATOM 23416 C CA . LYS A 1 105 ? -1.142 8.762 -4.823 1.00 0.00 105 LYS A CA 12
ATOM 23417 C C . LYS A 1 105 ? -1.580 7.698 -3.821 1.00 0.00 105 LYS A C 12
ATOM 23418 O O . LYS A 1 105 ? -0.749 6.992 -3.248 1.00 0.00 105 LYS A O 12
ATOM 23437 N N . LEU A 1 106 ? -2.887 7.588 -3.615 1.00 0.00 106 LEU A N 12
ATOM 23438 C CA . LEU A 1 106 ? -3.435 6.609 -2.683 1.00 0.00 106 LEU A CA 12
ATOM 23439 C C . LEU A 1 106 ? -3.008 5.195 -3.064 1.00 0.00 106 LEU A C 12
ATOM 23440 O O . LEU A 1 106 ? -3.226 4.755 -4.193 1.00 0.00 106 LEU A O 12
ATOM 23456 N N . GLN A 1 107 ? -2.401 4.490 -2.116 1.00 0.00 107 GLN A N 12
ATOM 23457 C CA . GLN A 1 107 ? -1.945 3.125 -2.353 1.00 0.00 107 GLN A CA 12
ATOM 23458 C C . GLN A 1 107 ? -2.597 2.155 -1.374 1.00 0.00 107 GLN A C 12
ATOM 23459 O O . GLN A 1 107 ? -2.583 2.376 -0.163 1.00 0.00 107 GLN A O 12
ATOM 23473 N N . VAL A 1 108 ? -3.169 1.080 -1.906 1.00 0.00 108 VAL A N 12
ATOM 23474 C CA . VAL A 1 108 ? -3.827 0.075 -1.079 1.00 0.00 108 VAL A CA 12
ATOM 23475 C C . VAL A 1 108 ? -3.176 -1.293 -1.254 1.00 0.00 108 VAL A C 12
ATOM 23476 O O . VAL A 1 108 ? -2.850 -1.699 -2.371 1.00 0.00 108 VAL A O 12
ATOM 23489 N N . LEU A 1 109 ? -2.990 -2.000 -0.145 1.00 0.00 109 LEU A N 12
ATOM 23490 C CA . LEU A 1 109 ? -2.379 -3.324 -0.176 1.00 0.00 109 LEU A CA 12
ATOM 23491 C C . LEU A 1 109 ? -3.391 -4.400 0.206 1.00 0.00 109 LEU A C 12
ATOM 23492 O O . LEU A 1 109 ? -4.156 -4.237 1.157 1.00 0.00 109 LEU A O 12
ATOM 23508 N N . ASP A 1 110 ? -3.387 -5.499 -0.539 1.00 0.00 110 ASP A N 12
ATOM 23509 C CA . ASP A 1 110 ? -4.302 -6.604 -0.277 1.00 0.00 110 ASP A CA 12
ATOM 23510 C C . ASP A 1 110 ? -3.945 -7.307 1.029 1.00 0.00 110 ASP A C 12
ATOM 23511 O O . ASP A 1 110 ? -2.872 -7.893 1.174 1.00 0.00 110 ASP A O 12
ATOM 23520 N N . PRO A 1 111 ? -4.865 -7.248 2.004 1.00 0.00 111 PRO A N 12
ATOM 23521 C CA . PRO A 1 111 ? -4.669 -7.872 3.315 1.00 0.00 111 PRO A CA 12
ATOM 23522 C C . PRO A 1 111 ? -4.702 -9.395 3.243 1.00 0.00 111 PRO A C 12
ATOM 23523 O O . PRO A 1 111 ? -3.812 -10.071 3.759 1.00 0.00 111 PRO A O 12
ATOM 23534 N N . VAL A 1 112 ? -5.735 -9.930 2.599 1.00 0.00 112 VAL A N 12
ATOM 23535 C CA . VAL A 1 112 ? -5.883 -11.374 2.457 1.00 0.00 112 VAL A CA 12
ATOM 23536 C C . VAL A 1 112 ? -6.486 -11.734 1.104 1.00 0.00 112 VAL A C 12
ATOM 23537 O O . VAL A 1 112 ? -7.552 -11.252 0.724 1.00 0.00 112 VAL A O 12
ATOM 23550 N N . PRO A 1 113 ? -5.788 -12.604 0.358 1.00 0.00 113 PRO A N 12
ATOM 23551 C CA . PRO A 1 113 ? -6.237 -13.050 -0.964 1.00 0.00 113 PRO A CA 12
ATOM 23552 C C . PRO A 1 113 ? -7.465 -13.951 -0.887 1.00 0.00 113 PRO A C 12
ATOM 23553 O O . PRO A 1 113 ? -8.065 -14.110 0.176 1.00 0.00 113 PRO A O 12
ATOM 23564 N N . LYS A 1 114 ? -7.834 -14.538 -2.020 1.00 0.00 114 LYS A N 12
ATOM 23565 C CA . LYS A 1 114 ? -8.990 -15.425 -2.081 1.00 0.00 114 LYS A CA 12
ATOM 23566 C C . LYS A 1 114 ? -8.820 -16.607 -1.132 1.00 0.00 114 LYS A C 12
ATOM 23567 O O . LYS A 1 114 ? -7.771 -17.250 -1.085 1.00 0.00 114 LYS A O 12
ATOM 23586 N N . PRO A 1 115 ? -9.875 -16.904 -0.360 1.00 0.00 115 PRO A N 12
ATOM 23587 C CA . PRO A 1 115 ? -9.867 -18.012 0.600 1.00 0.00 115 PRO A CA 12
ATOM 23588 C C . PRO A 1 115 ? -9.863 -19.373 -0.086 1.00 0.00 115 PRO A C 12
ATOM 23589 O O . PRO A 1 115 ? -10.168 -19.482 -1.274 1.00 0.00 115 PRO A O 12
ATOM 23600 N N . VAL A 1 116 ? -9.517 -20.411 0.669 1.00 0.00 116 VAL A N 12
ATOM 23601 C CA . VAL A 1 116 ? -9.476 -21.766 0.134 1.00 0.00 116 VAL A CA 12
ATOM 23602 C C . VAL A 1 116 ? -10.258 -22.731 1.018 1.00 0.00 116 VAL A C 12
ATOM 23603 O O . VAL A 1 116 ? -9.687 -23.405 1.875 1.00 0.00 116 VAL A O 12
ATOM 23616 N N . ILE A 1 117 ? -11.568 -22.791 0.803 1.00 0.00 117 ILE A N 12
ATOM 23617 C CA . ILE A 1 117 ? -12.429 -23.675 1.579 1.00 0.00 117 ILE A CA 12
ATOM 23618 C C . ILE A 1 117 ? -13.178 -24.647 0.674 1.00 0.00 117 ILE A C 12
ATOM 23619 O O . ILE A 1 117 ? -14.008 -24.242 -0.140 1.00 0.00 117 ILE A O 12
ATOM 23635 N N . LYS A 1 118 ? -12.880 -25.934 0.823 1.00 0.00 118 LYS A N 12
ATOM 23636 C CA . LYS A 1 118 ? -13.526 -26.967 0.022 1.00 0.00 118 LYS A CA 12
ATOM 23637 C C . LYS A 1 118 ? -14.234 -27.983 0.913 1.00 0.00 118 LYS A C 12
ATOM 23638 O O . LYS A 1 118 ? -13.702 -29.059 1.185 1.00 0.00 118 LYS A O 12
ATOM 23657 N N . ILE A 1 119 ? -15.435 -27.634 1.362 1.00 0.00 119 ILE A N 12
ATOM 23658 C CA . ILE A 1 119 ? -16.215 -28.518 2.219 1.00 0.00 119 ILE A CA 12
ATOM 23659 C C . ILE A 1 119 ? -17.626 -28.708 1.673 1.00 0.00 119 ILE A C 12
ATOM 23660 O O . ILE A 1 119 ? -18.005 -28.092 0.678 1.00 0.00 119 ILE A O 12
ATOM 23676 N N . GLU A 1 120 ? -18.399 -29.566 2.332 1.00 0.00 120 GLU A N 12
ATOM 23677 C CA . GLU A 1 120 ? -19.769 -29.837 1.913 1.00 0.00 120 GLU A CA 12
ATOM 23678 C C . GLU A 1 120 ? -20.709 -29.871 3.114 1.00 0.00 120 GLU A C 12
ATOM 23679 O O . GLU A 1 120 ? -20.273 -30.033 4.254 1.00 0.00 120 GLU A O 12
ATOM 23691 N N . LYS A 1 121 ? -22.002 -29.717 2.851 1.00 0.00 121 LYS A N 12
ATOM 23692 C CA . LYS A 1 121 ? -23.006 -29.731 3.908 1.00 0.00 121 LYS A CA 12
ATOM 23693 C C . LYS A 1 121 ? -24.098 -30.753 3.608 1.00 0.00 121 LYS A C 12
ATOM 23694 O O . LYS A 1 121 ? -24.774 -31.238 4.516 1.00 0.00 121 LYS A O 12
ATOM 23713 N N . GLY A 1 1 ? 6.876 -0.191 3.084 1.00 0.00 1 GLY A N 13
ATOM 23714 C CA . GLY A 1 1 ? 7.916 0.786 3.349 1.00 0.00 1 GLY A CA 13
ATOM 23715 C C . GLY A 1 1 ? 8.063 1.794 2.227 1.00 0.00 1 GLY A C 13
ATOM 23716 O O . GLY A 1 1 ? 7.479 1.630 1.156 1.00 0.00 1 GLY A O 13
ATOM 23720 N N . SER A 1 2 ? 8.845 2.841 2.472 1.00 0.00 2 SER A N 13
ATOM 23721 C CA . SER A 1 2 ? 9.062 3.883 1.476 1.00 0.00 2 SER A CA 13
ATOM 23722 C C . SER A 1 2 ? 10.269 4.742 1.843 1.00 0.00 2 SER A C 13
ATOM 23723 O O . SER A 1 2 ? 10.514 5.019 3.017 1.00 0.00 2 SER A O 13
ATOM 23731 N N . SER A 1 3 ? 11.020 5.160 0.829 1.00 0.00 3 SER A N 13
ATOM 23732 C CA . SER A 1 3 ? 12.204 5.984 1.043 1.00 0.00 3 SER A CA 13
ATOM 23733 C C . SER A 1 3 ? 12.385 6.982 -0.097 1.00 0.00 3 SER A C 13
ATOM 23734 O O . SER A 1 3 ? 12.075 6.686 -1.250 1.00 0.00 3 SER A O 13
ATOM 23742 N N . GLY A 1 4 ? 12.889 8.166 0.236 1.00 0.00 4 GLY A N 13
ATOM 23743 C CA . GLY A 1 4 ? 13.102 9.191 -0.769 1.00 0.00 4 GLY A CA 13
ATOM 23744 C C . GLY A 1 4 ? 11.855 10.010 -1.036 1.00 0.00 4 GLY A C 13
ATOM 23745 O O . GLY A 1 4 ? 10.927 9.543 -1.696 1.00 0.00 4 GLY A O 13
ATOM 23749 N N . SER A 1 5 ? 11.832 11.235 -0.521 1.00 0.00 5 SER A N 13
ATOM 23750 C CA . SER A 1 5 ? 10.687 12.119 -0.703 1.00 0.00 5 SER A CA 13
ATOM 23751 C C . SER A 1 5 ? 11.064 13.566 -0.398 1.00 0.00 5 SER A C 13
ATOM 23752 O O . SER A 1 5 ? 11.822 13.839 0.533 1.00 0.00 5 SER A O 13
ATOM 23760 N N . SER A 1 6 ? 10.529 14.490 -1.190 1.00 0.00 6 SER A N 13
ATOM 23761 C CA . SER A 1 6 ? 10.811 15.909 -1.009 1.00 0.00 6 SER A CA 13
ATOM 23762 C C . SER A 1 6 ? 9.716 16.580 -0.185 1.00 0.00 6 SER A C 13
ATOM 23763 O O . SER A 1 6 ? 8.665 15.992 0.066 1.00 0.00 6 SER A O 13
ATOM 23771 N N . GLY A 1 7 ? 9.972 17.816 0.233 1.00 0.00 7 GLY A N 13
ATOM 23772 C CA . GLY A 1 7 ? 8.999 18.547 1.023 1.00 0.00 7 GLY A CA 13
ATOM 23773 C C . GLY A 1 7 ? 8.841 19.983 0.564 1.00 0.00 7 GLY A C 13
ATOM 23774 O O . GLY A 1 7 ? 9.343 20.362 -0.494 1.00 0.00 7 GLY A O 13
ATOM 23778 N N . GLN A 1 8 ? 8.140 20.784 1.361 1.00 0.00 8 GLN A N 13
ATOM 23779 C CA . GLN A 1 8 ? 7.915 22.185 1.028 1.00 0.00 8 GLN A CA 13
ATOM 23780 C C . GLN A 1 8 ? 7.194 22.319 -0.309 1.00 0.00 8 GLN A C 13
ATOM 23781 O O . GLN A 1 8 ? 7.594 23.106 -1.166 1.00 0.00 8 GLN A O 13
ATOM 23795 N N . GLY A 1 9 ? 6.128 21.543 -0.482 1.00 0.00 9 GLY A N 13
ATOM 23796 C CA . GLY A 1 9 ? 5.369 21.589 -1.718 1.00 0.00 9 GLY A CA 13
ATOM 23797 C C . GLY A 1 9 ? 5.834 20.554 -2.723 1.00 0.00 9 GLY A C 13
ATOM 23798 O O . GLY A 1 9 ? 6.841 20.748 -3.405 1.00 0.00 9 GLY A O 13
ATOM 23802 N N . HIS A 1 10 ? 5.100 19.449 -2.815 1.00 0.00 10 HIS A N 13
ATOM 23803 C CA . HIS A 1 10 ? 5.444 18.378 -3.744 1.00 0.00 10 HIS A CA 13
ATOM 23804 C C . HIS A 1 10 ? 4.370 17.295 -3.745 1.00 0.00 10 HIS A C 13
ATOM 23805 O O . HIS A 1 10 ? 3.398 17.369 -2.993 1.00 0.00 10 HIS A O 13
ATOM 23820 N N . LEU A 1 11 ? 4.551 16.291 -4.596 1.00 0.00 11 LEU A N 13
ATOM 23821 C CA . LEU A 1 11 ? 3.596 15.192 -4.697 1.00 0.00 11 LEU A CA 13
ATOM 23822 C C . LEU A 1 11 ? 3.672 14.291 -3.469 1.00 0.00 11 LEU A C 13
ATOM 23823 O O . LEU A 1 11 ? 4.755 13.867 -3.062 1.00 0.00 11 LEU A O 13
ATOM 23839 N N . VAL A 1 12 ? 2.515 13.999 -2.882 1.00 0.00 12 VAL A N 13
ATOM 23840 C CA . VAL A 1 12 ? 2.450 13.145 -1.702 1.00 0.00 12 VAL A CA 13
ATOM 23841 C C . VAL A 1 12 ? 2.185 11.694 -2.088 1.00 0.00 12 VAL A C 13
ATOM 23842 O O . VAL A 1 12 ? 1.376 11.414 -2.974 1.00 0.00 12 VAL A O 13
ATOM 23855 N N . HIS A 1 13 ? 2.871 10.774 -1.418 1.00 0.00 13 HIS A N 13
ATOM 23856 C CA . HIS A 1 13 ? 2.708 9.350 -1.690 1.00 0.00 13 HIS A CA 13
ATOM 23857 C C . HIS A 1 13 ? 2.344 8.592 -0.417 1.00 0.00 13 HIS A C 13
ATOM 23858 O O . HIS A 1 13 ? 3.208 8.293 0.407 1.00 0.00 13 HIS A O 13
ATOM 23873 N N . MET A 1 14 ? 1.060 8.286 -0.263 1.00 0.00 14 MET A N 13
ATOM 23874 C CA . MET A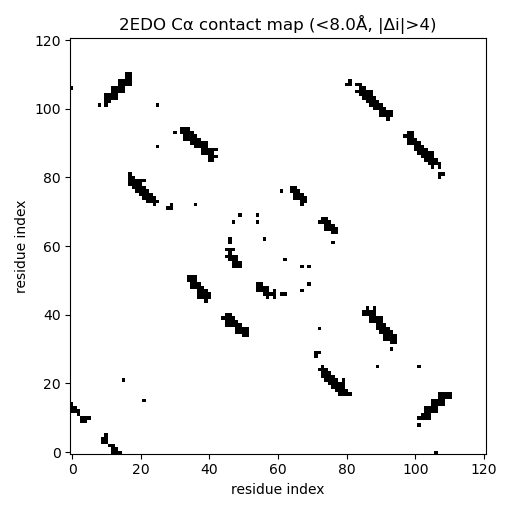 1 14 ? 0.583 7.562 0.910 1.00 0.00 14 MET A CA 13
ATOM 23875 C C . MET A 1 14 ? 0.180 6.138 0.543 1.00 0.00 14 MET A C 13
ATOM 23876 O O . MET A 1 14 ? -0.142 5.849 -0.611 1.00 0.00 14 MET A O 13
ATOM 23890 N N . THR A 1 15 ? 0.199 5.248 1.531 1.00 0.00 15 THR A N 13
ATOM 23891 C CA . THR A 1 15 ? -0.162 3.854 1.311 1.00 0.00 15 THR A CA 13
ATOM 23892 C C . THR A 1 15 ? -0.915 3.286 2.509 1.00 0.00 15 THR A C 13
ATOM 23893 O O . THR A 1 15 ? -0.526 3.500 3.658 1.00 0.00 15 THR A O 13
ATOM 23904 N N . VAL A 1 16 ? -1.994 2.560 2.235 1.00 0.00 16 VAL A N 13
ATOM 23905 C CA . VAL A 1 16 ? -2.800 1.959 3.291 1.00 0.00 16 VAL A CA 13
ATOM 23906 C C . VAL A 1 16 ? -3.371 0.616 2.849 1.00 0.00 16 VAL A C 13
ATOM 23907 O O . VAL A 1 16 ? -3.325 0.267 1.670 1.00 0.00 16 VAL A O 13
ATOM 23920 N N . VAL A 1 17 ? -3.911 -0.134 3.804 1.00 0.00 17 VAL A N 13
ATOM 23921 C CA . VAL A 1 17 ? -4.494 -1.439 3.515 1.00 0.00 17 VAL A CA 13
ATOM 23922 C C . VAL A 1 17 ? -5.897 -1.297 2.934 1.00 0.00 17 VAL A C 13
ATOM 23923 O O . VAL A 1 17 ? -6.626 -0.363 3.267 1.00 0.00 17 VAL A O 13
ATOM 23936 N N . SER A 1 18 ? -6.269 -2.232 2.065 1.00 0.00 18 SER A N 13
ATOM 23937 C CA . SER A 1 18 ? -7.584 -2.210 1.435 1.00 0.00 18 SER A CA 13
ATOM 23938 C C . SER A 1 18 ? -8.686 -2.408 2.472 1.00 0.00 18 SER A C 13
ATOM 23939 O O . SER A 1 18 ? -8.462 -3.001 3.526 1.00 0.00 18 SER A O 13
ATOM 23947 N N . GLY A 1 19 ? -9.877 -1.905 2.163 1.00 0.00 19 GLY A N 13
ATOM 23948 C CA . GLY A 1 19 ? -10.997 -2.036 3.076 1.00 0.00 19 GLY A CA 13
ATOM 23949 C C . GLY A 1 19 ? -10.693 -1.471 4.450 1.00 0.00 19 GLY A C 13
ATOM 23950 O O . GLY A 1 19 ? -11.294 -1.881 5.444 1.00 0.00 19 GLY A O 13
ATOM 23954 N N . SER A 1 20 ? -9.757 -0.529 4.508 1.00 0.00 20 SER A N 13
ATOM 23955 C CA . SER A 1 20 ? -9.371 0.088 5.771 1.00 0.00 20 SER A CA 13
ATOM 23956 C C . SER A 1 20 ? -9.740 1.568 5.787 1.00 0.00 20 SER A C 13
ATOM 23957 O O . SER A 1 20 ? -10.120 2.136 4.764 1.00 0.00 20 SER A O 13
ATOM 23965 N N . ASN A 1 21 ? -9.625 2.187 6.958 1.00 0.00 21 ASN A N 13
ATOM 23966 C CA . ASN A 1 21 ? -9.947 3.602 7.109 1.00 0.00 21 ASN A CA 13
ATOM 23967 C C . ASN A 1 21 ? -8.747 4.474 6.753 1.00 0.00 21 ASN A C 13
ATOM 23968 O O . ASN A 1 21 ? -7.665 4.322 7.320 1.00 0.00 21 ASN A O 13
ATOM 23979 N N . VAL A 1 22 ? -8.947 5.389 5.809 1.00 0.00 22 VAL A N 13
ATOM 23980 C CA . VAL A 1 22 ? -7.882 6.287 5.378 1.00 0.00 22 VAL A CA 13
ATOM 23981 C C . VAL A 1 22 ? -8.197 7.731 5.752 1.00 0.00 22 VAL A C 13
ATOM 23982 O O . VAL A 1 22 ? -9.359 8.101 5.926 1.00 0.00 22 VAL A O 13
ATOM 23995 N N . THR A 1 23 ? -7.153 8.546 5.875 1.00 0.00 23 THR A N 13
ATOM 23996 C CA . THR A 1 23 ? -7.317 9.950 6.229 1.00 0.00 23 THR A CA 13
ATOM 23997 C C . THR A 1 23 ? -6.487 10.847 5.318 1.00 0.00 23 THR A C 13
ATOM 23998 O O . THR A 1 23 ? -5.283 11.010 5.520 1.00 0.00 23 THR A O 13
ATOM 24009 N N . LEU A 1 24 ? -7.138 11.428 4.317 1.00 0.00 24 LEU A N 13
ATOM 24010 C CA . LEU A 1 24 ? -6.459 12.311 3.374 1.00 0.00 24 LEU A CA 13
ATOM 24011 C C . LEU A 1 24 ? -6.319 13.717 3.949 1.00 0.00 24 LEU A C 13
ATOM 24012 O O . LEU A 1 24 ? -7.288 14.472 4.012 1.00 0.00 24 LEU A O 13
ATOM 24028 N N . ASN A 1 25 ? -5.105 14.062 4.365 1.00 0.00 25 ASN A N 13
ATOM 24029 C CA . ASN A 1 25 ? -4.837 15.378 4.934 1.00 0.00 25 ASN A CA 13
ATOM 24030 C C . ASN A 1 25 ? -3.555 15.969 4.356 1.00 0.00 25 ASN A C 13
ATOM 24031 O O . ASN A 1 25 ? -2.455 15.496 4.645 1.00 0.00 25 ASN A O 13
ATOM 24042 N N . ILE A 1 26 ? -3.704 17.006 3.538 1.00 0.00 26 ILE A N 13
ATOM 24043 C CA . ILE A 1 26 ? -2.559 17.663 2.921 1.00 0.00 26 ILE A CA 13
ATOM 24044 C C . ILE A 1 26 ? -1.632 18.257 3.976 1.00 0.00 26 ILE A C 13
ATOM 24045 O O . ILE A 1 26 ? -2.067 19.013 4.845 1.00 0.00 26 ILE A O 13
ATOM 24061 N N . SER A 1 27 ? -0.351 17.912 3.892 1.00 0.00 27 SER A N 13
ATOM 24062 C CA . SER A 1 27 ? 0.639 18.409 4.841 1.00 0.00 27 SER A CA 13
ATOM 24063 C C . SER A 1 27 ? 0.504 19.918 5.024 1.00 0.00 27 SER A C 13
ATOM 24064 O O . SER A 1 27 ? 0.544 20.423 6.146 1.00 0.00 27 SER A O 13
ATOM 24072 N N . GLU A 1 28 ? 0.345 20.631 3.914 1.00 0.00 28 GLU A N 13
ATOM 24073 C CA . GLU A 1 28 ? 0.206 22.082 3.952 1.00 0.00 28 GLU A CA 13
ATOM 24074 C C . GLU A 1 28 ? -1.176 22.483 4.461 1.00 0.00 28 GLU A C 13
ATOM 24075 O O . GLU A 1 28 ? -2.064 22.818 3.677 1.00 0.00 28 GLU A O 13
ATOM 24087 N N . SER A 1 29 ? -1.349 22.445 5.778 1.00 0.00 29 SER A N 13
ATOM 24088 C CA . SER A 1 29 ? -2.623 22.800 6.392 1.00 0.00 29 SER A CA 13
ATOM 24089 C C . SER A 1 29 ? -3.267 23.977 5.665 1.00 0.00 29 SER A C 13
ATOM 24090 O O . SER A 1 29 ? -2.617 24.988 5.398 1.00 0.00 29 SER A O 13
ATOM 24098 N N . LEU A 1 30 ? -4.550 23.837 5.347 1.00 0.00 30 LEU A N 13
ATOM 24099 C CA . LEU A 1 30 ? -5.284 24.888 4.651 1.00 0.00 30 LEU A CA 13
ATOM 24100 C C . LEU A 1 30 ? -4.928 26.262 5.209 1.00 0.00 30 LEU A C 13
ATOM 24101 O O . LEU A 1 30 ? -4.509 26.403 6.358 1.00 0.00 30 LEU A O 13
ATOM 24117 N N . PRO A 1 31 ? -5.101 27.301 4.379 1.00 0.00 31 PRO A N 13
ATOM 24118 C CA . PRO A 1 31 ? -4.807 28.683 4.768 1.00 0.00 31 PRO A CA 13
ATOM 24119 C C . PRO A 1 31 ? -5.794 29.218 5.800 1.00 0.00 31 PRO A C 13
ATOM 24120 O O . PRO A 1 31 ? -6.746 28.533 6.174 1.00 0.00 31 PRO A O 13
ATOM 24131 N N . GLU A 1 32 ? -5.562 30.445 6.255 1.00 0.00 32 GLU A N 13
ATOM 24132 C CA . GLU A 1 32 ? -6.432 31.070 7.244 1.00 0.00 32 GLU A CA 13
ATOM 24133 C C . GLU A 1 32 ? -7.900 30.883 6.873 1.00 0.00 32 GLU A C 13
ATOM 24134 O O . GLU A 1 32 ? -8.700 30.411 7.680 1.00 0.00 32 GLU A O 13
ATOM 24146 N N . ASN A 1 33 ? -8.246 31.257 5.645 1.00 0.00 33 ASN A N 13
ATOM 24147 C CA . ASN A 1 33 ? -9.618 31.132 5.166 1.00 0.00 33 ASN A CA 13
ATOM 24148 C C . ASN A 1 33 ? -9.649 30.910 3.657 1.00 0.00 33 ASN A C 13
ATOM 24149 O O . ASN A 1 33 ? -9.232 31.773 2.884 1.00 0.00 33 ASN A O 13
ATOM 24160 N N . TYR A 1 34 ? -10.147 29.749 3.246 1.00 0.00 34 TYR A N 13
ATOM 24161 C CA . TYR A 1 34 ? -10.231 29.413 1.829 1.00 0.00 34 TYR A CA 13
ATOM 24162 C C . TYR A 1 34 ? -11.550 29.894 1.233 1.00 0.00 34 TYR A C 13
ATOM 24163 O O . TYR A 1 34 ? -12.421 30.396 1.944 1.00 0.00 34 TYR A O 13
ATOM 24181 N N . LYS A 1 35 ? -11.690 29.738 -0.079 1.00 0.00 35 LYS A N 13
ATOM 24182 C CA . LYS A 1 35 ? -12.902 30.154 -0.775 1.00 0.00 35 LYS A CA 13
ATOM 24183 C C . LYS A 1 35 ? -13.675 28.945 -1.292 1.00 0.00 35 LYS A C 13
ATOM 24184 O O . LYS A 1 35 ? -14.896 28.872 -1.153 1.00 0.00 35 LYS A O 13
ATOM 24203 N N . GLN A 1 36 ? -12.956 27.999 -1.887 1.00 0.00 36 GLN A N 13
ATOM 24204 C CA . GLN A 1 36 ? -13.575 26.793 -2.424 1.00 0.00 36 GLN A CA 13
ATOM 24205 C C . GLN A 1 36 ? -12.739 25.560 -2.098 1.00 0.00 36 GLN A C 13
ATOM 24206 O O . GLN A 1 36 ? -11.509 25.601 -2.146 1.00 0.00 36 GLN A O 13
ATOM 24220 N N . LEU A 1 37 ? -13.413 24.465 -1.766 1.00 0.00 37 LEU A N 13
ATOM 24221 C CA . LEU A 1 37 ? -12.732 23.219 -1.431 1.00 0.00 37 LEU A CA 13
ATOM 24222 C C . LEU A 1 37 ? -13.392 22.033 -2.128 1.00 0.00 37 LEU A C 13
ATOM 24223 O O . LEU A 1 37 ? -14.430 21.538 -1.687 1.00 0.00 37 LEU A O 13
ATOM 24239 N N . THR A 1 38 ? -12.782 21.580 -3.219 1.00 0.00 38 THR A N 13
ATOM 24240 C CA . THR A 1 38 ? -13.309 20.452 -3.976 1.00 0.00 38 THR A CA 13
ATOM 24241 C C . THR A 1 38 ? -12.305 19.306 -4.027 1.00 0.00 38 THR A C 13
ATOM 24242 O O . THR A 1 38 ? -11.100 19.529 -4.140 1.00 0.00 38 THR A O 13
ATOM 24253 N N . TRP A 1 39 ? -12.809 18.080 -3.942 1.00 0.00 39 TRP A N 13
ATOM 24254 C CA . TRP A 1 39 ? -11.955 16.898 -3.979 1.00 0.00 39 TRP A CA 13
ATOM 24255 C C . TRP A 1 39 ? -12.158 16.120 -5.274 1.00 0.00 39 TRP A C 13
ATOM 24256 O O . TRP A 1 39 ? -13.290 15.894 -5.703 1.00 0.00 39 TRP A O 13
ATOM 24277 N N . PHE A 1 40 ? -11.056 15.711 -5.893 1.00 0.00 40 PHE A N 13
ATOM 24278 C CA . PHE A 1 40 ? -11.114 14.958 -7.140 1.00 0.00 40 PHE A CA 13
ATOM 24279 C C . PHE A 1 40 ? -10.594 13.537 -6.942 1.00 0.00 40 PHE A C 13
ATOM 24280 O O . PHE A 1 40 ? -9.506 13.332 -6.403 1.00 0.00 40 PHE A O 13
ATOM 24297 N N . TYR A 1 41 ? -11.379 12.559 -7.381 1.00 0.00 41 TYR A N 13
ATOM 24298 C CA . TYR A 1 41 ? -11.001 11.158 -7.250 1.00 0.00 41 TYR A CA 13
ATOM 24299 C C . TYR A 1 41 ? -9.991 10.763 -8.323 1.00 0.00 41 TYR A C 13
ATOM 24300 O O . TYR A 1 41 ? -9.028 10.045 -8.053 1.00 0.00 41 TYR A O 13
ATOM 24318 N N . THR A 1 42 ? -10.218 11.239 -9.543 1.00 0.00 42 THR A N 13
ATOM 24319 C CA . THR A 1 42 ? -9.330 10.937 -10.659 1.00 0.00 42 THR A CA 13
ATOM 24320 C C . THR A 1 42 ? -9.022 12.190 -11.472 1.00 0.00 42 THR A C 13
ATOM 24321 O O . THR A 1 42 ? -9.364 13.302 -11.070 1.00 0.00 42 THR A O 13
ATOM 24332 N N . PHE A 1 43 ? -8.375 12.002 -12.617 1.00 0.00 43 PHE A N 13
ATOM 24333 C CA . PHE A 1 43 ? -8.021 13.118 -13.486 1.00 0.00 43 PHE A CA 13
ATOM 24334 C C . PHE A 1 43 ? -9.265 13.891 -13.913 1.00 0.00 43 PHE A C 13
ATOM 24335 O O . PHE A 1 43 ? -9.286 15.122 -13.881 1.00 0.00 43 PHE A O 13
ATOM 24352 N N . ASP A 1 44 ? -10.300 13.161 -14.313 1.00 0.00 44 ASP A N 13
ATOM 24353 C CA . ASP A 1 44 ? -11.549 13.777 -14.746 1.00 0.00 44 ASP A CA 13
ATOM 24354 C C . ASP A 1 44 ? -12.718 13.290 -13.896 1.00 0.00 44 ASP A C 13
ATOM 24355 O O . ASP A 1 44 ? -13.818 13.072 -14.404 1.00 0.00 44 ASP A O 13
ATOM 24364 N N . GLN A 1 45 ? -12.472 13.120 -12.601 1.00 0.00 45 GLN A N 13
ATOM 24365 C CA . GLN A 1 45 ? -13.504 12.656 -11.682 1.00 0.00 45 GLN A CA 13
ATOM 24366 C C . GLN A 1 45 ? -13.538 13.517 -10.424 1.00 0.00 45 GLN A C 13
ATOM 24367 O O . GLN A 1 45 ? -12.501 13.974 -9.942 1.00 0.00 45 GLN A O 13
ATOM 24381 N N . LYS A 1 46 ? -14.737 13.737 -9.895 1.00 0.00 46 LYS A N 13
ATOM 24382 C CA . LYS A 1 46 ? -14.908 14.542 -8.692 1.00 0.00 46 LYS A CA 13
ATOM 24383 C C . LYS A 1 46 ? -15.596 13.739 -7.592 1.00 0.00 46 LYS A C 13
ATOM 24384 O O . LYS A 1 46 ? -16.329 12.789 -7.871 1.00 0.00 46 LYS A O 13
ATOM 24403 N N . ILE A 1 47 ? -15.356 14.127 -6.344 1.00 0.00 47 ILE A N 13
ATOM 24404 C CA . ILE A 1 47 ? -15.954 13.444 -5.204 1.00 0.00 47 ILE A CA 13
ATOM 24405 C C . ILE A 1 47 ? -16.922 14.359 -4.462 1.00 0.00 47 ILE A C 13
ATOM 24406 O O . ILE A 1 47 ? -18.059 13.979 -4.178 1.00 0.00 47 ILE A O 13
ATOM 24422 N N . VAL A 1 48 ? -16.465 15.567 -4.150 1.00 0.00 48 VAL A N 13
ATOM 24423 C CA . VAL A 1 48 ? -17.291 16.539 -3.443 1.00 0.00 48 VAL A CA 13
ATOM 24424 C C . VAL A 1 48 ? -16.745 17.952 -3.613 1.00 0.00 48 VAL A C 13
ATOM 24425 O O . VAL A 1 48 ? -15.535 18.171 -3.553 1.00 0.00 48 VAL A O 13
ATOM 24438 N N . GLU A 1 49 ? -17.645 18.907 -3.825 1.00 0.00 49 GLU A N 13
ATOM 24439 C CA . GLU A 1 49 ? -17.252 20.299 -4.005 1.00 0.00 49 GLU A CA 13
ATOM 24440 C C . GLU A 1 49 ? -17.792 21.167 -2.871 1.00 0.00 49 GLU A C 13
ATOM 24441 O O . GLU A 1 49 ? -18.908 20.959 -2.394 1.00 0.00 49 GLU A O 13
ATOM 24453 N N . TRP A 1 50 ? -16.993 22.139 -2.446 1.00 0.00 50 TRP A N 13
ATOM 24454 C CA . TRP A 1 50 ? -17.390 23.038 -1.369 1.00 0.00 50 TRP A CA 13
ATOM 24455 C C . TRP A 1 50 ? -17.167 24.494 -1.764 1.00 0.00 50 TRP A C 13
ATOM 24456 O O . TRP A 1 50 ? -16.084 24.864 -2.217 1.00 0.00 50 TRP A O 13
ATOM 24477 N N . ASP A 1 51 ? -18.197 25.314 -1.590 1.00 0.00 51 ASP A N 13
ATOM 24478 C CA . ASP A 1 51 ? -18.112 26.730 -1.928 1.00 0.00 51 ASP A CA 13
ATOM 24479 C C . ASP A 1 51 ? -18.442 27.598 -0.718 1.00 0.00 51 ASP A C 13
ATOM 24480 O O . ASP A 1 51 ? -19.403 28.367 -0.737 1.00 0.00 51 ASP A O 13
ATOM 24489 N N . SER A 1 52 ? -17.640 27.469 0.334 1.00 0.00 52 SER A N 13
ATOM 24490 C CA . SER A 1 52 ? -17.849 28.238 1.555 1.00 0.00 52 SER A CA 13
ATOM 24491 C C . SER A 1 52 ? -19.336 28.357 1.873 1.00 0.00 52 SER A C 13
ATOM 24492 O O . SER A 1 52 ? -19.769 29.309 2.524 1.00 0.00 52 SER A O 13
ATOM 24500 N N . ARG A 1 53 ? -20.114 27.385 1.409 1.00 0.00 53 ARG A N 13
ATOM 24501 C CA . ARG A 1 53 ? -21.553 27.380 1.642 1.00 0.00 53 ARG A CA 13
ATOM 24502 C C . ARG A 1 53 ? -22.030 25.997 2.074 1.00 0.00 53 ARG A C 13
ATOM 24503 O O . ARG A 1 53 ? -22.461 25.804 3.211 1.00 0.00 53 ARG A O 13
ATOM 24524 N N . LYS A 1 54 ? -21.950 25.037 1.159 1.00 0.00 54 LYS A N 13
ATOM 24525 C CA . LYS A 1 54 ? -22.372 23.670 1.444 1.00 0.00 54 LYS A CA 13
ATOM 24526 C C . LYS A 1 54 ? -21.557 22.669 0.633 1.00 0.00 54 LYS A C 13
ATOM 24527 O O . LYS A 1 54 ? -20.878 23.038 -0.326 1.00 0.00 54 LYS A O 13
ATOM 24546 N N . SER A 1 55 ? -21.630 21.400 1.022 1.00 0.00 55 SER A N 13
ATOM 24547 C CA . SER A 1 55 ? -20.897 20.345 0.331 1.00 0.00 55 SER A CA 13
ATOM 24548 C C . SER A 1 55 ? -21.787 19.644 -0.690 1.00 0.00 55 SER A C 13
ATOM 24549 O O . SER A 1 55 ? -22.906 19.234 -0.379 1.00 0.00 55 SER A O 13
ATOM 24557 N N . LYS A 1 56 ? -21.282 19.508 -1.911 1.00 0.00 56 LYS A N 13
ATOM 24558 C CA . LYS A 1 56 ? -22.029 18.855 -2.980 1.00 0.00 56 LYS A CA 13
ATOM 24559 C C . LYS A 1 56 ? -21.397 17.516 -3.346 1.00 0.00 56 LYS A C 13
ATOM 24560 O O . LYS A 1 56 ? -20.427 17.462 -4.102 1.00 0.00 56 LYS A O 13
ATOM 24579 N N . TYR A 1 57 ? -21.953 16.438 -2.806 1.00 0.00 57 TYR A N 13
ATOM 24580 C CA . TYR A 1 57 ? -21.443 15.098 -3.074 1.00 0.00 57 TYR A CA 13
ATOM 24581 C C . TYR A 1 57 ? -21.795 14.656 -4.492 1.00 0.00 57 TYR A C 13
ATOM 24582 O O . TYR A 1 57 ? -22.947 14.747 -4.915 1.00 0.00 57 TYR A O 13
ATOM 24600 N N . PHE A 1 58 ? -20.793 14.176 -5.220 1.00 0.00 58 PHE A N 13
ATOM 24601 C CA . PHE A 1 58 ? -20.994 13.719 -6.590 1.00 0.00 58 PHE A CA 13
ATOM 24602 C C . PHE A 1 58 ? -21.416 12.252 -6.618 1.00 0.00 58 PHE A C 13
ATOM 24603 O O . PHE A 1 58 ? -20.782 11.402 -5.995 1.00 0.00 58 PHE A O 13
ATOM 24620 N N . GLU A 1 59 ? -22.492 11.966 -7.344 1.00 0.00 59 GLU A N 13
ATOM 24621 C CA . GLU A 1 59 ? -23.000 10.604 -7.452 1.00 0.00 59 GLU A CA 13
ATOM 24622 C C . GLU A 1 59 ? -21.853 9.601 -7.539 1.00 0.00 59 GLU A C 13
ATOM 24623 O O . GLU A 1 59 ? -21.166 9.515 -8.557 1.00 0.00 59 GLU A O 13
ATOM 24635 N N . SER A 1 60 ? -21.653 8.845 -6.465 1.00 0.00 60 SER A N 13
ATOM 24636 C CA . SER A 1 60 ? -20.587 7.851 -6.417 1.00 0.00 60 SER A CA 13
ATOM 24637 C C . SER A 1 60 ? -20.662 7.035 -5.130 1.00 0.00 60 SER A C 13
ATOM 24638 O O . SER A 1 60 ? -21.100 7.531 -4.091 1.00 0.00 60 SER A O 13
ATOM 24646 N N . LYS A 1 61 ? -20.231 5.781 -5.205 1.00 0.00 61 LYS A N 13
ATOM 24647 C CA . LYS A 1 61 ? -20.246 4.895 -4.048 1.00 0.00 61 LYS A CA 13
ATOM 24648 C C . LYS A 1 61 ? -19.660 5.590 -2.823 1.00 0.00 61 LYS A C 13
ATOM 24649 O O . LYS A 1 61 ? -20.136 5.402 -1.703 1.00 0.00 61 LYS A O 13
ATOM 24668 N N . PHE A 1 62 ? -18.626 6.394 -3.043 1.00 0.00 62 PHE A N 13
ATOM 24669 C CA . PHE A 1 62 ? -17.975 7.118 -1.957 1.00 0.00 62 PHE A CA 13
ATOM 24670 C C . PHE A 1 62 ? -19.005 7.830 -1.084 1.00 0.00 62 PHE A C 13
ATOM 24671 O O . PHE A 1 62 ? -18.851 7.915 0.134 1.00 0.00 62 PHE A O 13
ATOM 24688 N N . LYS A 1 63 ? -20.056 8.341 -1.717 1.00 0.00 63 LYS A N 13
ATOM 24689 C CA . LYS A 1 63 ? -21.112 9.046 -1.001 1.00 0.00 63 LYS A CA 13
ATOM 24690 C C . LYS A 1 63 ? -21.765 8.138 0.037 1.00 0.00 63 LYS A C 13
ATOM 24691 O O . LYS A 1 63 ? -22.311 7.088 -0.298 1.00 0.00 63 LYS A O 13
ATOM 24710 N N . GLY A 1 64 ? -21.705 8.552 1.299 1.00 0.00 64 GLY A N 13
ATOM 24711 C CA . GLY A 1 64 ? -22.296 7.765 2.366 1.00 0.00 64 GLY A CA 13
ATOM 24712 C C . GLY A 1 64 ? -21.269 7.298 3.379 1.00 0.00 64 GLY A C 13
ATOM 24713 O O . GLY A 1 64 ? -21.450 7.476 4.583 1.00 0.00 64 GLY A O 13
ATOM 24717 N N . ARG A 1 65 ? -20.188 6.698 2.890 1.00 0.00 65 ARG A N 13
ATOM 24718 C CA . ARG A 1 65 ? -19.130 6.201 3.761 1.00 0.00 65 ARG A CA 13
ATOM 24719 C C . ARG A 1 65 ? -18.086 7.284 4.020 1.00 0.00 65 ARG A C 13
ATOM 24720 O O . ARG A 1 65 ? -17.639 7.472 5.151 1.00 0.00 65 ARG A O 13
ATOM 24741 N N . VAL A 1 66 ? -17.702 7.992 2.963 1.00 0.00 66 VAL A N 13
ATOM 24742 C CA . VAL A 1 66 ? -16.711 9.056 3.075 1.00 0.00 66 VAL A CA 13
ATOM 24743 C C . VAL A 1 66 ? -17.216 10.186 3.966 1.00 0.00 66 VAL A C 13
ATOM 24744 O O . VAL A 1 66 ? -18.369 10.182 4.396 1.00 0.00 66 VAL A O 13
ATOM 24757 N N . ARG A 1 67 ? -16.345 11.151 4.239 1.00 0.00 67 ARG A N 13
ATOM 24758 C CA . ARG A 1 67 ? -16.702 12.287 5.079 1.00 0.00 67 ARG A CA 13
ATOM 24759 C C . ARG A 1 67 ? -15.731 13.445 4.870 1.00 0.00 67 ARG A C 13
ATOM 24760 O O . ARG A 1 67 ? -14.523 13.301 5.066 1.00 0.00 67 ARG A O 13
ATOM 24781 N N . LEU A 1 68 ? -16.265 14.594 4.469 1.00 0.00 68 LEU A N 13
ATOM 24782 C CA . LEU A 1 68 ? -15.446 15.778 4.232 1.00 0.00 68 LEU A CA 13
ATOM 24783 C C . LEU A 1 68 ? -15.609 16.788 5.363 1.00 0.00 68 LEU A C 13
ATOM 24784 O O . LEU A 1 68 ? -16.727 17.158 5.723 1.00 0.00 68 LEU A O 13
ATOM 24800 N N . ASP A 1 69 ? -14.487 17.232 5.919 1.00 0.00 69 ASP A N 13
ATOM 24801 C CA . ASP A 1 69 ? -14.504 18.202 7.007 1.00 0.00 69 ASP A CA 13
ATOM 24802 C C . ASP A 1 69 ? -14.056 19.576 6.518 1.00 0.00 69 ASP A C 13
ATOM 24803 O O . ASP A 1 69 ? -12.888 19.797 6.199 1.00 0.00 69 ASP A O 13
ATOM 24812 N N . PRO A 1 70 ? -15.006 20.521 6.456 1.00 0.00 70 PRO A N 13
ATOM 24813 C CA . PRO A 1 70 ? -14.732 21.889 6.005 1.00 0.00 70 PRO A CA 13
ATOM 24814 C C . PRO A 1 70 ? -13.883 22.669 7.003 1.00 0.00 70 PRO A C 13
ATOM 24815 O O . PRO A 1 70 ? -13.535 23.825 6.764 1.00 0.00 70 PRO A O 13
ATOM 24826 N N . GLN A 1 71 ? -13.554 22.029 8.121 1.00 0.00 71 GLN A N 13
ATOM 24827 C CA . GLN A 1 71 ? -12.746 22.665 9.154 1.00 0.00 71 GLN A CA 13
ATOM 24828 C C . GLN A 1 71 ? -11.258 22.506 8.857 1.00 0.00 71 GLN A C 13
ATOM 24829 O O . GLN A 1 71 ? -10.486 23.457 8.978 1.00 0.00 71 GLN A O 13
ATOM 24843 N N . SER A 1 72 ? -10.863 21.298 8.468 1.00 0.00 72 SER A N 13
ATOM 24844 C CA . SER A 1 72 ? -9.468 21.013 8.157 1.00 0.00 72 SER A CA 13
ATOM 24845 C C . SER A 1 72 ? -9.301 20.655 6.683 1.00 0.00 72 SER A C 13
ATOM 24846 O O . SER A 1 72 ? -8.257 20.911 6.085 1.00 0.00 72 SER A O 13
ATOM 24854 N N . GLY A 1 73 ? -10.340 20.060 6.104 1.00 0.00 73 GLY A N 13
ATOM 24855 C CA . GLY A 1 73 ? -10.290 19.675 4.706 1.00 0.00 73 GLY A CA 13
ATOM 24856 C C . GLY A 1 73 ? -9.723 18.283 4.507 1.00 0.00 73 GLY A C 13
ATOM 24857 O O . GLY A 1 73 ? -9.047 18.017 3.515 1.00 0.00 73 GLY A O 13
ATOM 24861 N N . ALA A 1 74 ? -9.999 17.393 5.455 1.00 0.00 74 ALA A N 13
ATOM 24862 C CA . ALA A 1 74 ? -9.513 16.021 5.379 1.00 0.00 74 ALA A CA 13
ATOM 24863 C C . ALA A 1 74 ? -10.618 15.071 4.929 1.00 0.00 74 ALA A C 13
ATOM 24864 O O . ALA A 1 74 ? -11.740 15.124 5.434 1.00 0.00 74 ALA A O 13
ATOM 24871 N N . LEU A 1 75 ? -10.294 14.203 3.977 1.00 0.00 75 LEU A N 13
ATOM 24872 C CA . LEU A 1 75 ? -11.260 13.240 3.459 1.00 0.00 75 LEU A CA 13
ATOM 24873 C C . LEU A 1 75 ? -10.994 11.847 4.019 1.00 0.00 75 LEU A C 13
ATOM 24874 O O . LEU A 1 75 ? -9.999 11.208 3.677 1.00 0.00 75 LEU A O 13
ATOM 24890 N N . TYR A 1 76 ? -11.892 11.381 4.881 1.00 0.00 76 TYR A N 13
ATOM 24891 C CA . TYR A 1 76 ? -11.755 10.063 5.490 1.00 0.00 76 TYR A CA 13
ATOM 24892 C C . TYR A 1 76 ? -12.649 9.045 4.790 1.00 0.00 76 TYR A C 13
ATOM 24893 O O . TYR A 1 76 ? -13.875 9.155 4.820 1.00 0.00 76 TYR A O 13
ATOM 24911 N N . ILE A 1 77 ? -12.027 8.053 4.162 1.00 0.00 77 ILE A N 13
ATOM 24912 C CA . ILE A 1 77 ? -12.765 7.014 3.456 1.00 0.00 77 ILE A CA 13
ATOM 24913 C C . ILE A 1 77 ? -12.633 5.669 4.163 1.00 0.00 77 ILE A C 13
ATOM 24914 O O . ILE A 1 77 ? -11.526 5.217 4.457 1.00 0.00 77 ILE A O 13
ATOM 24930 N N . SER A 1 78 ? -13.769 5.034 4.432 1.00 0.00 78 SER A N 13
ATOM 24931 C CA . SER A 1 78 ? -13.781 3.741 5.106 1.00 0.00 78 SER A CA 13
ATOM 24932 C C . SER A 1 78 ? -13.971 2.607 4.104 1.00 0.00 78 SER A C 13
ATOM 24933 O O . SER A 1 78 ? -14.476 2.815 3.000 1.00 0.00 78 SER A O 13
ATOM 24941 N N . LYS A 1 79 ? -13.562 1.405 4.495 1.00 0.00 79 LYS A N 13
ATOM 24942 C CA . LYS A 1 79 ? -13.687 0.235 3.634 1.00 0.00 79 LYS A CA 13
ATOM 24943 C C . LYS A 1 79 ? -13.374 0.592 2.184 1.00 0.00 79 LYS A C 13
ATOM 24944 O O . LYS A 1 79 ? -14.171 0.327 1.284 1.00 0.00 79 LYS A O 13
ATOM 24963 N N . VAL A 1 80 ? -12.209 1.193 1.965 1.00 0.00 80 VAL A N 13
ATOM 24964 C CA . VAL A 1 80 ? -11.790 1.583 0.624 1.00 0.00 80 VAL A CA 13
ATOM 24965 C C . VAL A 1 80 ? -11.589 0.362 -0.266 1.00 0.00 80 VAL A C 13
ATOM 24966 O O . VAL A 1 80 ? -11.427 -0.755 0.224 1.00 0.00 80 VAL A O 13
ATOM 24979 N N . GLN A 1 81 ? -11.600 0.583 -1.577 1.00 0.00 81 GLN A N 13
ATOM 24980 C CA . GLN A 1 81 ? -11.419 -0.500 -2.535 1.00 0.00 81 GLN A CA 13
ATOM 24981 C C . GLN A 1 81 ? -10.118 -0.327 -3.313 1.00 0.00 81 GLN A C 13
ATOM 24982 O O . GLN A 1 81 ? -9.687 0.795 -3.580 1.00 0.00 81 GLN A O 13
ATOM 24996 N N . LYS A 1 82 ? -9.497 -1.444 -3.674 1.00 0.00 82 LYS A N 13
ATOM 24997 C CA . LYS A 1 82 ? -8.246 -1.417 -4.423 1.00 0.00 82 LYS A CA 13
ATOM 24998 C C . LYS A 1 82 ? -8.297 -0.370 -5.530 1.00 0.00 82 LYS A C 13
ATOM 24999 O O . LYS A 1 82 ? -7.326 0.349 -5.762 1.00 0.00 82 LYS A O 13
ATOM 25018 N N . GLU A 1 83 ? -9.436 -0.290 -6.211 1.00 0.00 83 GLU A N 13
ATOM 25019 C CA . GLU A 1 83 ? -9.612 0.670 -7.294 1.00 0.00 83 GLU A CA 13
ATOM 25020 C C . GLU A 1 83 ? -9.340 2.092 -6.810 1.00 0.00 83 GLU A C 13
ATOM 25021 O O . GLU A 1 83 ? -8.711 2.887 -7.508 1.00 0.00 83 GLU A O 13
ATOM 25033 N N . ASP A 1 84 ? -9.820 2.404 -5.611 1.00 0.00 84 ASP A N 13
ATOM 25034 C CA . ASP A 1 84 ? -9.629 3.729 -5.033 1.00 0.00 84 ASP A CA 13
ATOM 25035 C C . ASP A 1 84 ? -8.224 4.250 -5.321 1.00 0.00 84 ASP A C 13
ATOM 25036 O O . ASP A 1 84 ? -8.033 5.438 -5.579 1.00 0.00 84 ASP A O 13
ATOM 25045 N N . ASN A 1 85 ? -7.244 3.353 -5.274 1.00 0.00 85 ASN A N 13
ATOM 25046 C CA . ASN A 1 85 ? -5.857 3.723 -5.528 1.00 0.00 85 ASN A CA 13
ATOM 25047 C C . ASN A 1 85 ? -5.745 4.589 -6.779 1.00 0.00 85 ASN A C 13
ATOM 25048 O O . ASN A 1 85 ? -5.778 4.084 -7.901 1.00 0.00 85 ASN A O 13
ATOM 25059 N N . SER A 1 86 ? -5.612 5.896 -6.578 1.00 0.00 86 SER A N 13
ATOM 25060 C CA . SER A 1 86 ? -5.499 6.834 -7.689 1.00 0.00 86 SER A CA 13
ATOM 25061 C C . SER A 1 86 ? -4.825 8.128 -7.241 1.00 0.00 86 SER A C 13
ATOM 25062 O O . SER A 1 86 ? -4.569 8.330 -6.054 1.00 0.00 86 SER A O 13
ATOM 25070 N N . THR A 1 87 ? -4.541 9.002 -8.201 1.00 0.00 87 THR A N 13
ATOM 25071 C CA . THR A 1 87 ? -3.897 10.276 -7.908 1.00 0.00 87 THR A CA 13
ATOM 25072 C C . THR A 1 87 ? -4.919 11.326 -7.488 1.00 0.00 87 THR A C 13
ATOM 25073 O O . THR A 1 87 ? -5.411 12.094 -8.315 1.00 0.00 87 THR A O 13
ATOM 25084 N N . TYR A 1 88 ? -5.235 11.353 -6.198 1.00 0.00 88 TYR A N 13
ATOM 25085 C CA . TYR A 1 88 ? -6.201 12.308 -5.667 1.00 0.00 88 TYR A CA 13
ATOM 25086 C C . TYR A 1 88 ? -5.699 13.740 -5.833 1.00 0.00 88 TYR A C 13
ATOM 25087 O O . TYR A 1 88 ? -4.538 14.038 -5.551 1.00 0.00 88 TYR A O 13
ATOM 25105 N N . ILE A 1 89 ? -6.583 14.620 -6.291 1.00 0.00 89 ILE A N 13
ATOM 25106 C CA . ILE A 1 89 ? -6.231 16.020 -6.492 1.00 0.00 89 ILE A CA 13
ATOM 25107 C C . ILE A 1 89 ? -7.157 16.938 -5.702 1.00 0.00 89 ILE A C 13
ATOM 25108 O O . ILE A 1 89 ? -8.274 17.228 -6.130 1.00 0.00 89 ILE A O 13
ATOM 25124 N N . MET A 1 90 ? -6.685 17.394 -4.546 1.00 0.00 90 MET A N 13
ATOM 25125 C CA . MET A 1 90 ? -7.469 18.283 -3.697 1.00 0.00 90 MET A CA 13
ATOM 25126 C C . MET A 1 90 ? -7.423 19.716 -4.220 1.00 0.00 90 MET A C 13
ATOM 25127 O O . MET A 1 90 ? -6.426 20.417 -4.045 1.00 0.00 90 MET A O 13
ATOM 25141 N N . ARG A 1 91 ? -8.505 20.143 -4.861 1.00 0.00 91 ARG A N 13
ATOM 25142 C CA . ARG A 1 91 ? -8.586 21.491 -5.410 1.00 0.00 91 ARG A CA 13
ATOM 25143 C C . ARG A 1 91 ? -9.113 22.472 -4.367 1.00 0.00 91 ARG A C 13
ATOM 25144 O O . ARG A 1 91 ? -10.154 22.240 -3.751 1.00 0.00 91 ARG A O 13
ATOM 25165 N N . VAL A 1 92 ? -8.387 23.568 -4.172 1.00 0.00 92 VAL A N 13
ATOM 25166 C CA . VAL A 1 92 ? -8.781 24.585 -3.204 1.00 0.00 92 VAL A CA 13
ATOM 25167 C C . VAL A 1 92 ? -8.527 25.987 -3.746 1.00 0.00 92 VAL A C 13
ATOM 25168 O O . VAL A 1 92 ? -7.489 26.251 -4.353 1.00 0.00 92 VAL A O 13
ATOM 25181 N N . LEU A 1 93 ? -9.481 26.883 -3.522 1.00 0.00 93 LEU A N 13
ATOM 25182 C CA . LEU A 1 93 ? -9.362 28.261 -3.987 1.00 0.00 93 LEU A CA 13
ATOM 25183 C C . LEU A 1 93 ? -8.925 29.182 -2.853 1.00 0.00 93 LEU A C 13
ATOM 25184 O O . LEU A 1 93 ? -9.713 29.508 -1.964 1.00 0.00 93 LEU A O 13
ATOM 25200 N N . LYS A 1 94 ? -7.665 29.602 -2.891 1.00 0.00 94 LYS A N 13
ATOM 25201 C CA . LYS A 1 94 ? -7.123 30.490 -1.869 1.00 0.00 94 LYS A CA 13
ATOM 25202 C C . LYS A 1 94 ? -7.858 31.826 -1.862 1.00 0.00 94 LYS A C 13
ATOM 25203 O O . LYS A 1 94 ? -8.331 32.291 -2.900 1.00 0.00 94 LYS A O 13
ATOM 25222 N N . LYS A 1 95 ? -7.951 32.440 -0.688 1.00 0.00 95 LYS A N 13
ATOM 25223 C CA . LYS A 1 95 ? -8.627 33.724 -0.546 1.00 0.00 95 LYS A CA 13
ATOM 25224 C C . LYS A 1 95 ? -8.075 34.741 -1.540 1.00 0.00 95 LYS A C 13
ATOM 25225 O O . LYS A 1 95 ? -8.831 35.486 -2.166 1.00 0.00 95 LYS A O 13
ATOM 25244 N N . THR A 1 96 ? -6.754 34.766 -1.683 1.00 0.00 96 THR A N 13
ATOM 25245 C CA . THR A 1 96 ? -6.102 35.691 -2.602 1.00 0.00 96 THR A CA 13
ATOM 25246 C C . THR A 1 96 ? -6.725 35.617 -3.991 1.00 0.00 96 THR A C 13
ATOM 25247 O O . THR A 1 96 ? -6.689 36.585 -4.750 1.00 0.00 96 THR A O 13
ATOM 25258 N N . GLY A 1 97 ? -7.297 34.462 -4.318 1.00 0.00 97 GLY A N 13
ATOM 25259 C CA . GLY A 1 97 ? -7.921 34.284 -5.616 1.00 0.00 97 GLY A CA 13
ATOM 25260 C C . GLY A 1 97 ? -7.126 33.363 -6.520 1.00 0.00 97 GLY A C 13
ATOM 25261 O O . GLY A 1 97 ? -7.033 33.593 -7.725 1.00 0.00 97 GLY A O 13
ATOM 25265 N N . ASN A 1 98 ? -6.548 32.318 -5.936 1.00 0.00 98 ASN A N 13
ATOM 25266 C CA . ASN A 1 98 ? -5.754 31.360 -6.697 1.00 0.00 98 ASN A CA 13
ATOM 25267 C C . ASN A 1 98 ? -6.372 29.966 -6.630 1.00 0.00 98 ASN A C 13
ATOM 25268 O O . ASN A 1 98 ? -7.317 29.732 -5.877 1.00 0.00 98 ASN A O 13
ATOM 25279 N N . GLU A 1 99 ? -5.831 29.046 -7.422 1.00 0.00 99 GLU A N 13
ATOM 25280 C CA . GLU A 1 99 ? -6.329 27.676 -7.451 1.00 0.00 99 GLU A CA 13
ATOM 25281 C C . GLU A 1 99 ? -5.221 26.686 -7.105 1.00 0.00 99 GLU A C 13
ATOM 25282 O O . GLU A 1 99 ? -4.371 26.374 -7.938 1.00 0.00 99 GLU A O 13
ATOM 25294 N N . GLN A 1 100 ? -5.237 26.198 -5.869 1.00 0.00 100 GLN A N 13
ATOM 25295 C CA . GLN A 1 100 ? -4.233 25.244 -5.411 1.00 0.00 100 GLN A CA 13
ATOM 25296 C C . GLN A 1 100 ? -4.715 23.811 -5.606 1.00 0.00 100 GLN A C 13
ATOM 25297 O O . GLN A 1 100 ? -5.915 23.540 -5.576 1.00 0.00 100 GLN A O 13
ATOM 25311 N N . GLU A 1 101 ? -3.771 22.896 -5.805 1.00 0.00 101 GLU A N 13
ATOM 25312 C CA . GLU A 1 101 ? -4.101 21.490 -6.005 1.00 0.00 101 GLU A CA 13
ATOM 25313 C C . GLU A 1 101 ? -3.029 20.588 -5.401 1.00 0.00 101 GLU A C 13
ATOM 25314 O O . GLU A 1 101 ? -1.837 20.778 -5.639 1.00 0.00 101 GLU A O 13
ATOM 25326 N N . TRP A 1 102 ? -3.463 19.607 -4.618 1.00 0.00 102 TRP A N 13
ATOM 25327 C CA . TRP A 1 102 ? -2.541 18.675 -3.978 1.00 0.00 102 TRP A CA 13
ATOM 25328 C C . TRP A 1 102 ? -2.723 17.265 -4.528 1.00 0.00 102 TRP A C 13
ATOM 25329 O O . TRP A 1 102 ? -3.820 16.708 -4.487 1.00 0.00 102 TRP A O 13
ATOM 25350 N N . LYS A 1 103 ? -1.641 16.691 -5.044 1.00 0.00 103 LYS A N 13
ATOM 25351 C CA . LYS A 1 103 ? -1.680 15.344 -5.601 1.00 0.00 103 LYS A CA 13
ATOM 25352 C C . LYS A 1 103 ? -1.295 14.309 -4.549 1.00 0.00 103 LYS A C 13
ATOM 25353 O O . LYS A 1 103 ? -0.214 14.377 -3.965 1.00 0.00 103 LYS A O 13
ATOM 25372 N N . ILE A 1 104 ? -2.186 13.351 -4.315 1.00 0.00 104 ILE A N 13
ATOM 25373 C CA . ILE A 1 104 ? -1.937 12.300 -3.336 1.00 0.00 104 ILE A CA 13
ATOM 25374 C C . ILE A 1 104 ? -2.147 10.919 -3.947 1.00 0.00 104 ILE A C 13
ATOM 25375 O O . ILE A 1 104 ? -3.279 10.500 -4.189 1.00 0.00 104 ILE A O 13
ATOM 25391 N N . LYS A 1 105 ? -1.048 10.213 -4.192 1.00 0.00 105 LYS A N 13
ATOM 25392 C CA . LYS A 1 105 ? -1.109 8.877 -4.771 1.00 0.00 105 LYS A CA 13
ATOM 25393 C C . LYS A 1 105 ? -1.509 7.846 -3.721 1.00 0.00 105 LYS A C 13
ATOM 25394 O O . LYS A 1 105 ? -0.675 7.384 -2.941 1.00 0.00 105 LYS A O 13
ATOM 25413 N N . LEU A 1 106 ? -2.788 7.488 -3.706 1.00 0.00 106 LEU A N 13
ATOM 25414 C CA . LEU A 1 106 ? -3.298 6.510 -2.751 1.00 0.00 106 LEU A CA 13
ATOM 25415 C C . LEU A 1 106 ? -2.940 5.091 -3.182 1.00 0.00 106 LEU A C 13
ATOM 25416 O O . LEU A 1 106 ? -3.369 4.627 -4.238 1.00 0.00 106 LEU A O 13
ATOM 25432 N N . GLN A 1 107 ? -2.153 4.409 -2.356 1.00 0.00 107 GLN A N 13
ATOM 25433 C CA . GLN A 1 107 ? -1.739 3.042 -2.651 1.00 0.00 107 GLN A CA 13
ATOM 25434 C C . GLN A 1 107 ? -2.415 2.053 -1.708 1.00 0.00 107 GLN A C 13
ATOM 25435 O O . GLN A 1 107 ? -2.179 2.071 -0.500 1.00 0.00 107 GLN A O 13
ATOM 25449 N N . VAL A 1 108 ? -3.257 1.190 -2.267 1.00 0.00 108 VAL A N 13
ATOM 25450 C CA . VAL A 1 108 ? -3.967 0.192 -1.476 1.00 0.00 108 VAL A CA 13
ATOM 25451 C C . VAL A 1 108 ? -3.190 -1.118 -1.419 1.00 0.00 108 VAL A C 13
ATOM 25452 O O . VAL A 1 108 ? -2.577 -1.533 -2.403 1.00 0.00 108 VAL A O 13
ATOM 25465 N N . LEU A 1 109 ? -3.220 -1.767 -0.260 1.00 0.00 109 LEU A N 13
ATOM 25466 C CA . LEU A 1 109 ? -2.518 -3.032 -0.073 1.00 0.00 109 LEU A CA 13
ATOM 25467 C C . LEU A 1 109 ? -3.474 -4.118 0.412 1.00 0.00 109 LEU A C 13
ATOM 25468 O O . LEU A 1 109 ? -4.653 -3.859 0.651 1.00 0.00 109 LEU A O 13
ATOM 25484 N N . ASP A 1 110 ? -2.956 -5.332 0.558 1.00 0.00 110 ASP A N 13
ATOM 25485 C CA . ASP A 1 110 ? -3.761 -6.457 1.018 1.00 0.00 110 ASP A CA 13
ATOM 25486 C C . ASP A 1 110 ? -3.674 -6.605 2.534 1.00 0.00 110 ASP A C 13
ATOM 25487 O O . ASP A 1 110 ? -2.606 -6.479 3.133 1.00 0.00 110 ASP A O 13
ATOM 25496 N N . PRO A 1 111 ? -4.823 -6.878 3.169 1.00 0.00 111 PRO A N 13
ATOM 25497 C CA . PRO A 1 111 ? -4.902 -7.047 4.623 1.00 0.00 111 PRO A CA 13
ATOM 25498 C C . PRO A 1 111 ? -4.223 -8.329 5.095 1.00 0.00 111 PRO A C 13
ATOM 25499 O O . PRO A 1 111 ? -3.402 -8.307 6.012 1.00 0.00 111 PRO A O 13
ATOM 25510 N N . VAL A 1 112 ? -4.571 -9.445 4.463 1.00 0.00 112 VAL A N 13
ATOM 25511 C CA . VAL A 1 112 ? -3.993 -10.736 4.817 1.00 0.00 112 VAL A CA 13
ATOM 25512 C C . VAL A 1 112 ? -3.659 -11.549 3.571 1.00 0.00 112 VAL A C 13
ATOM 25513 O O . VAL A 1 112 ? -4.490 -11.742 2.684 1.00 0.00 112 VAL A O 13
ATOM 25526 N N . PRO A 1 113 ? -2.412 -12.037 3.501 1.00 0.00 113 PRO A N 13
ATOM 25527 C CA . PRO A 1 113 ? -1.938 -12.839 2.368 1.00 0.00 113 PRO A CA 13
ATOM 25528 C C . PRO A 1 113 ? -2.587 -14.218 2.323 1.00 0.00 113 PRO A C 13
ATOM 25529 O O . PRO A 1 113 ? -3.505 -14.510 3.089 1.00 0.00 113 PRO A O 13
ATOM 25540 N N . LYS A 1 114 ? -2.103 -15.065 1.420 1.00 0.00 114 LYS A N 13
ATOM 25541 C CA . LYS A 1 114 ? -2.633 -16.415 1.275 1.00 0.00 114 LYS A CA 13
ATOM 25542 C C . LYS A 1 114 ? -1.906 -17.387 2.199 1.00 0.00 114 LYS A C 13
ATOM 25543 O O . LYS A 1 114 ? -0.677 -17.459 2.220 1.00 0.00 114 LYS A O 13
ATOM 25562 N N . PRO A 1 115 ? -2.680 -18.155 2.979 1.00 0.00 115 PRO A N 13
ATOM 25563 C CA . PRO A 1 115 ? -2.131 -19.139 3.917 1.00 0.00 115 PRO A CA 13
ATOM 25564 C C . PRO A 1 115 ? -1.499 -20.330 3.204 1.00 0.00 115 PRO A C 13
ATOM 25565 O O . PRO A 1 115 ? -1.821 -20.618 2.051 1.00 0.00 115 PRO A O 13
ATOM 25576 N N . VAL A 1 116 ? -0.599 -21.020 3.898 1.00 0.00 116 VAL A N 13
ATOM 25577 C CA . VAL A 1 116 ? 0.077 -22.181 3.331 1.00 0.00 116 VAL A CA 13
ATOM 25578 C C . VAL A 1 116 ? -0.901 -23.328 3.103 1.00 0.00 116 VAL A C 13
ATOM 25579 O O . VAL A 1 116 ? -1.269 -24.039 4.038 1.00 0.00 116 VAL A O 13
ATOM 25592 N N . ILE A 1 117 ? -1.318 -23.503 1.853 1.00 0.00 117 ILE A N 13
ATOM 25593 C CA . ILE A 1 117 ? -2.252 -24.565 1.501 1.00 0.00 117 ILE A CA 13
ATOM 25594 C C . ILE A 1 117 ? -1.513 -25.836 1.098 1.00 0.00 117 ILE A C 13
ATOM 25595 O O . ILE A 1 117 ? -1.165 -26.022 -0.069 1.00 0.00 117 ILE A O 13
ATOM 25611 N N . LYS A 1 118 ? -1.276 -26.710 2.070 1.00 0.00 118 LYS A N 13
ATOM 25612 C CA . LYS A 1 118 ? -0.580 -27.966 1.817 1.00 0.00 118 LYS A CA 13
ATOM 25613 C C . LYS A 1 118 ? -1.303 -29.132 2.485 1.00 0.00 118 LYS A C 13
ATOM 25614 O O . LYS A 1 118 ? -0.905 -29.589 3.557 1.00 0.00 118 LYS A O 13
ATOM 25633 N N . ILE A 1 119 ? -2.364 -29.609 1.844 1.00 0.00 119 ILE A N 13
ATOM 25634 C CA . ILE A 1 119 ? -3.139 -30.723 2.375 1.00 0.00 119 ILE A CA 13
ATOM 25635 C C . ILE A 1 119 ? -3.178 -31.886 1.388 1.00 0.00 119 ILE A C 13
ATOM 25636 O O . ILE A 1 119 ? -2.711 -31.767 0.256 1.00 0.00 119 ILE A O 13
ATOM 25652 N N . GLU A 1 120 ? -3.739 -33.009 1.827 1.00 0.00 120 GLU A N 13
ATOM 25653 C CA . GLU A 1 120 ? -3.839 -34.193 0.982 1.00 0.00 120 GLU A CA 13
ATOM 25654 C C . GLU A 1 120 ? -5.264 -34.738 0.975 1.00 0.00 120 GLU A C 13
ATOM 25655 O O . GLU A 1 120 ? -5.647 -35.517 1.848 1.00 0.00 120 GLU A O 13
ATOM 25667 N N . LYS A 1 121 ? -6.046 -34.321 -0.015 1.00 0.00 121 LYS A N 13
ATOM 25668 C CA . LYS A 1 121 ? -7.429 -34.767 -0.138 1.00 0.00 121 LYS A CA 13
ATOM 25669 C C . LYS A 1 121 ? -7.787 -35.034 -1.596 1.00 0.00 121 LYS A C 13
ATOM 25670 O O . LYS A 1 121 ? -7.670 -34.151 -2.446 1.00 0.00 121 LYS A O 13
ATOM 25689 N N . GLY A 1 1 ? 19.272 14.937 9.064 1.00 0.00 1 GLY A N 14
ATOM 25690 C CA . GLY A 1 1 ? 17.849 14.723 8.875 1.00 0.00 1 GLY A CA 14
ATOM 25691 C C . GLY A 1 1 ? 17.422 14.903 7.432 1.00 0.00 1 GLY A C 14
ATOM 25692 O O . GLY A 1 1 ? 18.231 15.270 6.579 1.00 0.00 1 GLY A O 14
ATOM 25696 N N . SER A 1 2 ? 16.148 14.643 7.156 1.00 0.00 2 SER A N 14
ATOM 25697 C CA . SER A 1 2 ? 15.616 14.773 5.805 1.00 0.00 2 SER A CA 14
ATOM 25698 C C . SER A 1 2 ? 14.131 15.121 5.837 1.00 0.00 2 SER A C 14
ATOM 25699 O O . SER A 1 2 ? 13.309 14.342 6.320 1.00 0.00 2 SER A O 14
ATOM 25707 N N . SER A 1 3 ? 13.795 16.298 5.319 1.00 0.00 3 SER A N 14
ATOM 25708 C CA . SER A 1 3 ? 12.409 16.753 5.291 1.00 0.00 3 SER A CA 14
ATOM 25709 C C . SER A 1 3 ? 12.257 17.975 4.390 1.00 0.00 3 SER A C 14
ATOM 25710 O O . SER A 1 3 ? 13.155 18.811 4.302 1.00 0.00 3 SER A O 14
ATOM 25718 N N . GLY A 1 4 ? 11.111 18.071 3.722 1.00 0.00 4 GLY A N 14
ATOM 25719 C CA . GLY A 1 4 ? 10.861 19.193 2.836 1.00 0.00 4 GLY A CA 14
ATOM 25720 C C . GLY A 1 4 ? 10.953 18.808 1.373 1.00 0.00 4 GLY A C 14
ATOM 25721 O O . GLY A 1 4 ? 11.932 18.197 0.945 1.00 0.00 4 GLY A O 14
ATOM 25725 N N . SER A 1 5 ? 9.929 19.164 0.604 1.00 0.00 5 SER A N 14
ATOM 25726 C CA . SER A 1 5 ? 9.896 18.847 -0.819 1.00 0.00 5 SER A CA 14
ATOM 25727 C C . SER A 1 5 ? 9.877 20.121 -1.659 1.00 0.00 5 SER A C 14
ATOM 25728 O O . SER A 1 5 ? 9.469 21.182 -1.188 1.00 0.00 5 SER A O 14
ATOM 25736 N N . SER A 1 6 ? 10.322 20.006 -2.906 1.00 0.00 6 SER A N 14
ATOM 25737 C CA . SER A 1 6 ? 10.361 21.149 -3.812 1.00 0.00 6 SER A CA 14
ATOM 25738 C C . SER A 1 6 ? 8.955 21.532 -4.264 1.00 0.00 6 SER A C 14
ATOM 25739 O O . SER A 1 6 ? 8.091 20.673 -4.436 1.00 0.00 6 SER A O 14
ATOM 25747 N N . GLY A 1 7 ? 8.733 22.829 -4.453 1.00 0.00 7 GLY A N 14
ATOM 25748 C CA . GLY A 1 7 ? 7.431 23.304 -4.882 1.00 0.00 7 GLY A CA 14
ATOM 25749 C C . GLY A 1 7 ? 6.447 23.416 -3.735 1.00 0.00 7 GLY A C 14
ATOM 25750 O O . GLY A 1 7 ? 6.751 23.024 -2.608 1.00 0.00 7 GLY A O 14
ATOM 25754 N N . GLN A 1 8 ? 5.266 23.953 -4.020 1.00 0.00 8 GLN A N 14
ATOM 25755 C CA . GLN A 1 8 ? 4.235 24.117 -3.002 1.00 0.00 8 GLN A CA 14
ATOM 25756 C C . GLN A 1 8 ? 3.366 22.868 -2.901 1.00 0.00 8 GLN A C 14
ATOM 25757 O O . GLN A 1 8 ? 2.834 22.554 -1.837 1.00 0.00 8 GLN A O 14
ATOM 25771 N N . GLY A 1 9 ? 3.225 22.159 -4.017 1.00 0.00 9 GLY A N 14
ATOM 25772 C CA . GLY A 1 9 ? 2.419 20.952 -4.033 1.00 0.00 9 GLY A CA 14
ATOM 25773 C C . GLY A 1 9 ? 3.187 19.748 -4.538 1.00 0.00 9 GLY A C 14
ATOM 25774 O O . GLY A 1 9 ? 3.082 19.382 -5.710 1.00 0.00 9 GLY A O 14
ATOM 25778 N N . HIS A 1 10 ? 3.964 19.130 -3.655 1.00 0.00 10 HIS A N 14
ATOM 25779 C CA . HIS A 1 10 ? 4.755 17.960 -4.019 1.00 0.00 10 HIS A CA 14
ATOM 25780 C C . HIS A 1 10 ? 3.876 16.716 -4.109 1.00 0.00 10 HIS A C 14
ATOM 25781 O O . HIS A 1 10 ? 2.948 16.540 -3.317 1.00 0.00 10 HIS A O 14
ATOM 25796 N N . LEU A 1 11 ? 4.172 15.857 -5.078 1.00 0.00 11 LEU A N 14
ATOM 25797 C CA . LEU A 1 11 ? 3.408 14.630 -5.272 1.00 0.00 11 LEU A CA 14
ATOM 25798 C C . LEU A 1 11 ? 3.465 13.750 -4.027 1.00 0.00 11 LEU A C 14
ATOM 25799 O O . LEU A 1 11 ? 4.528 13.255 -3.652 1.00 0.00 11 LEU A O 14
ATOM 25815 N N . VAL A 1 12 ? 2.313 13.557 -3.392 1.00 0.00 12 VAL A N 14
ATOM 25816 C CA . VAL A 1 12 ? 2.231 12.734 -2.191 1.00 0.00 12 VAL A CA 14
ATOM 25817 C C . VAL A 1 12 ? 1.854 11.297 -2.535 1.00 0.00 12 VAL A C 14
ATOM 25818 O O . VAL A 1 12 ? 1.003 11.055 -3.391 1.00 0.00 12 VAL A O 14
ATOM 25831 N N . HIS A 1 13 ? 2.494 10.346 -1.861 1.00 0.00 13 HIS A N 14
ATOM 25832 C CA . HIS A 1 13 ? 2.225 8.932 -2.094 1.00 0.00 13 HIS A CA 14
ATOM 25833 C C . HIS A 1 13 ? 1.802 8.239 -0.803 1.00 0.00 13 HIS A C 14
ATOM 25834 O O . HIS A 1 13 ? 2.637 7.913 0.040 1.00 0.00 13 HIS A O 14
ATOM 25849 N N . MET A 1 14 ? 0.500 8.019 -0.654 1.00 0.00 14 MET A N 14
ATOM 25850 C CA . MET A 1 14 ? -0.034 7.364 0.535 1.00 0.00 14 MET A CA 14
ATOM 25851 C C . MET A 1 14 ? 0.008 5.847 0.385 1.00 0.00 14 MET A C 14
ATOM 25852 O O . MET A 1 14 ? 0.158 5.325 -0.720 1.00 0.00 14 MET A O 14
ATOM 25866 N N . THR A 1 15 ? -0.126 5.142 1.505 1.00 0.00 15 THR A N 14
ATOM 25867 C CA . THR A 1 15 ? -0.102 3.685 1.499 1.00 0.00 15 THR A CA 14
ATOM 25868 C C . THR A 1 15 ? -0.782 3.119 2.740 1.00 0.00 15 THR A C 14
ATOM 25869 O O . THR A 1 15 ? -0.265 3.236 3.851 1.00 0.00 15 THR A O 14
ATOM 25880 N N . VAL A 1 16 ? -1.944 2.504 2.544 1.00 0.00 16 VAL A N 14
ATOM 25881 C CA . VAL A 1 16 ? -2.694 1.917 3.648 1.00 0.00 16 VAL A CA 14
ATOM 25882 C C . VAL A 1 16 ? -3.254 0.551 3.267 1.00 0.00 16 VAL A C 14
ATOM 25883 O O . VAL A 1 16 ? -3.174 0.135 2.111 1.00 0.00 16 VAL A O 14
ATOM 25896 N N . VAL A 1 17 ? -3.821 -0.144 4.248 1.00 0.00 17 VAL A N 14
ATOM 25897 C CA . VAL A 1 17 ? -4.397 -1.464 4.016 1.00 0.00 17 VAL A CA 14
ATOM 25898 C C . VAL A 1 17 ? -5.828 -1.357 3.502 1.00 0.00 17 VAL A C 14
ATOM 25899 O O . VAL A 1 17 ? -6.546 -0.411 3.828 1.00 0.00 17 VAL A O 14
ATOM 25912 N N . SER A 1 18 ? -6.237 -2.333 2.698 1.00 0.00 18 SER A N 14
ATOM 25913 C CA . SER A 1 18 ? -7.582 -2.347 2.136 1.00 0.00 18 SER A CA 14
ATOM 25914 C C . SER A 1 18 ? -8.621 -2.622 3.219 1.00 0.00 18 SER A C 14
ATOM 25915 O O . SER A 1 18 ? -8.347 -3.321 4.194 1.00 0.00 18 SER A O 14
ATOM 25923 N N . GLY A 1 19 ? -9.815 -2.066 3.041 1.00 0.00 19 GLY A N 14
ATOM 25924 C CA . GLY A 1 19 ? -10.877 -2.262 4.010 1.00 0.00 19 GLY A CA 14
ATOM 25925 C C . GLY A 1 19 ? -10.599 -1.561 5.325 1.00 0.00 19 GLY A C 14
ATOM 25926 O O . GLY A 1 19 ? -11.036 -2.015 6.382 1.00 0.00 19 GLY A O 14
ATOM 25930 N N . SER A 1 20 ? -9.868 -0.453 5.260 1.00 0.00 20 SER A N 14
ATOM 25931 C CA . SER A 1 20 ? -9.527 0.309 6.456 1.00 0.00 20 SER A CA 14
ATOM 25932 C C . SER A 1 20 ? -9.868 1.785 6.276 1.00 0.00 20 SER A C 14
ATOM 25933 O O . SER A 1 20 ? -9.909 2.291 5.155 1.00 0.00 20 SER A O 14
ATOM 25941 N N . ASN A 1 21 ? -10.113 2.469 7.388 1.00 0.00 21 ASN A N 14
ATOM 25942 C CA . ASN A 1 21 ? -10.451 3.887 7.355 1.00 0.00 21 ASN A CA 14
ATOM 25943 C C . ASN A 1 21 ? -9.213 4.736 7.085 1.00 0.00 21 ASN A C 14
ATOM 25944 O O . ASN A 1 21 ? -8.241 4.694 7.840 1.00 0.00 21 ASN A O 14
ATOM 25955 N N . VAL A 1 22 ? -9.255 5.508 6.003 1.00 0.00 22 VAL A N 14
ATOM 25956 C CA . VAL A 1 22 ? -8.138 6.369 5.634 1.00 0.00 22 VAL A CA 14
ATOM 25957 C C . VAL A 1 22 ? -8.460 7.834 5.905 1.00 0.00 22 VAL A C 14
ATOM 25958 O O . VAL A 1 22 ? -9.625 8.211 6.038 1.00 0.00 22 VAL A O 14
ATOM 25971 N N . THR A 1 23 ? -7.420 8.658 5.985 1.00 0.00 23 THR A N 14
ATOM 25972 C CA . THR A 1 23 ? -7.591 10.083 6.241 1.00 0.00 23 THR A CA 14
ATOM 25973 C C . THR A 1 23 ? -6.717 10.917 5.311 1.00 0.00 23 THR A C 14
ATOM 25974 O O . THR A 1 23 ? -5.523 11.094 5.558 1.00 0.00 23 THR A O 14
ATOM 25985 N N . LEU A 1 24 ? -7.318 11.428 4.242 1.00 0.00 24 LEU A N 14
ATOM 25986 C CA . LEU A 1 24 ? -6.594 12.245 3.275 1.00 0.00 24 LEU A CA 14
ATOM 25987 C C . LEU A 1 24 ? -6.396 13.663 3.800 1.00 0.00 24 LEU A C 14
ATOM 25988 O O . LEU A 1 24 ? -7.346 14.441 3.890 1.00 0.00 24 LEU A O 14
ATOM 26004 N N . ASN A 1 25 ? -5.156 13.994 4.144 1.00 0.00 25 ASN A N 14
ATOM 26005 C CA . ASN A 1 25 ? -4.833 15.320 4.659 1.00 0.00 25 ASN A CA 14
ATOM 26006 C C . ASN A 1 25 ? -3.573 15.868 3.996 1.00 0.00 25 ASN A C 14
ATOM 26007 O O . ASN A 1 25 ? -2.562 15.173 3.889 1.00 0.00 25 ASN A O 14
ATOM 26018 N N . ILE A 1 26 ? -3.640 17.119 3.554 1.00 0.00 26 ILE A N 14
ATOM 26019 C CA . ILE A 1 26 ? -2.505 17.762 2.904 1.00 0.00 26 ILE A CA 14
ATOM 26020 C C . ILE A 1 26 ? -1.596 18.437 3.925 1.00 0.00 26 ILE A C 14
ATOM 26021 O O . ILE A 1 26 ? -2.063 19.163 4.803 1.00 0.00 26 ILE A O 14
ATOM 26037 N N . SER A 1 27 ? -0.295 18.193 3.804 1.00 0.00 27 SER A N 14
ATOM 26038 C CA . SER A 1 27 ? 0.680 18.776 4.718 1.00 0.00 27 SER A CA 14
ATOM 26039 C C . SER A 1 27 ? 0.604 20.299 4.695 1.00 0.00 27 SER A C 14
ATOM 26040 O O . SER A 1 27 ? 0.618 20.947 5.741 1.00 0.00 27 SER A O 14
ATOM 26048 N N . GLU A 1 28 ? 0.522 20.864 3.494 1.00 0.00 28 GLU A N 14
ATOM 26049 C CA . GLU A 1 28 ? 0.444 22.311 3.335 1.00 0.00 28 GLU A CA 14
ATOM 26050 C C . GLU A 1 28 ? -0.861 22.852 3.912 1.00 0.00 28 GLU A C 14
ATOM 26051 O O . GLU A 1 28 ? -1.874 22.928 3.218 1.00 0.00 28 GLU A O 14
ATOM 26063 N N . SER A 1 29 ? -0.827 23.227 5.187 1.00 0.00 29 SER A N 14
ATOM 26064 C CA . SER A 1 29 ? -2.007 23.757 5.859 1.00 0.00 29 SER A CA 14
ATOM 26065 C C . SER A 1 29 ? -2.834 24.617 4.908 1.00 0.00 29 SER A C 14
ATOM 26066 O O . SER A 1 29 ? -2.292 25.432 4.160 1.00 0.00 29 SER A O 14
ATOM 26074 N N . LEU A 1 30 ? -4.149 24.431 4.944 1.00 0.00 30 LEU A N 14
ATOM 26075 C CA . LEU A 1 30 ? -5.052 25.189 4.085 1.00 0.00 30 LEU A CA 14
ATOM 26076 C C . LEU A 1 30 ? -4.941 26.685 4.365 1.00 0.00 30 LEU A C 14
ATOM 26077 O O . LEU A 1 30 ? -4.538 27.111 5.448 1.00 0.00 30 LEU A O 14
ATOM 26093 N N . PRO A 1 31 ? -5.309 27.502 3.367 1.00 0.00 31 PRO A N 14
ATOM 26094 C CA . PRO A 1 31 ? -5.263 28.963 3.483 1.00 0.00 31 PRO A CA 14
ATOM 26095 C C . PRO A 1 31 ? -6.316 29.502 4.444 1.00 0.00 31 PRO A C 14
ATOM 26096 O O . PRO A 1 31 ? -7.515 29.398 4.187 1.00 0.00 31 PRO A O 14
ATOM 26107 N N . GLU A 1 32 ? -5.860 30.079 5.552 1.00 0.00 32 GLU A N 14
ATOM 26108 C CA . GLU A 1 32 ? -6.765 30.634 6.552 1.00 0.00 32 GLU A CA 14
ATOM 26109 C C . GLU A 1 32 ? -8.006 31.228 5.892 1.00 0.00 32 GLU A C 14
ATOM 26110 O O . GLU A 1 32 ? -7.912 32.159 5.093 1.00 0.00 32 GLU A O 14
ATOM 26122 N N . ASN A 1 33 ? -9.169 30.681 6.232 1.00 0.00 33 ASN A N 14
ATOM 26123 C CA . ASN A 1 33 ? -10.429 31.156 5.673 1.00 0.00 33 ASN A CA 14
ATOM 26124 C C . ASN A 1 33 ? -10.469 30.941 4.163 1.00 0.00 33 ASN A C 14
ATOM 26125 O O . ASN A 1 33 ? -10.695 31.879 3.397 1.00 0.00 33 ASN A O 14
ATOM 26136 N N . TYR A 1 34 ? -10.248 29.701 3.741 1.00 0.00 34 TYR A N 14
ATOM 26137 C CA . TYR A 1 34 ? -10.257 29.362 2.323 1.00 0.00 34 TYR A CA 14
ATOM 26138 C C . TYR A 1 34 ? -11.522 29.883 1.647 1.00 0.00 34 TYR A C 14
ATOM 26139 O O . TYR A 1 34 ? -12.499 30.228 2.311 1.00 0.00 34 TYR A O 14
ATOM 26157 N N . LYS A 1 35 ? -11.496 29.936 0.319 1.00 0.00 35 LYS A N 14
ATOM 26158 C CA . LYS A 1 35 ? -12.639 30.412 -0.451 1.00 0.00 35 LYS A CA 14
ATOM 26159 C C . LYS A 1 35 ? -13.462 29.243 -0.982 1.00 0.00 35 LYS A C 14
ATOM 26160 O O . LYS A 1 35 ? -14.683 29.213 -0.832 1.00 0.00 35 LYS A O 14
ATOM 26179 N N . GLN A 1 36 ? -12.784 28.282 -1.602 1.00 0.00 36 GLN A N 14
ATOM 26180 C CA . GLN A 1 36 ? -13.454 27.110 -2.155 1.00 0.00 36 GLN A CA 14
ATOM 26181 C C . GLN A 1 36 ? -12.679 25.837 -1.831 1.00 0.00 36 GLN A C 14
ATOM 26182 O O . GLN A 1 36 ? -11.449 25.848 -1.757 1.00 0.00 36 GLN A O 14
ATOM 26196 N N . LEU A 1 37 ? -13.405 24.742 -1.638 1.00 0.00 37 LEU A N 14
ATOM 26197 C CA . LEU A 1 37 ? -12.786 23.459 -1.322 1.00 0.00 37 LEU A CA 14
ATOM 26198 C C . LEU A 1 37 ? -13.487 22.321 -2.056 1.00 0.00 37 LEU A C 14
ATOM 26199 O O . LEU A 1 37 ? -14.608 21.944 -1.715 1.00 0.00 37 LEU A O 14
ATOM 26215 N N . THR A 1 38 ? -12.817 21.774 -3.066 1.00 0.00 38 THR A N 14
ATOM 26216 C CA . THR A 1 38 ? -13.374 20.677 -3.848 1.00 0.00 38 THR A CA 14
ATOM 26217 C C . THR A 1 38 ? -12.383 19.524 -3.961 1.00 0.00 38 THR A C 14
ATOM 26218 O O . THR A 1 38 ? -11.172 19.736 -4.002 1.00 0.00 38 THR A O 14
ATOM 26229 N N . TRP A 1 39 ? -12.906 18.304 -4.012 1.00 0.00 39 TRP A N 14
ATOM 26230 C CA . TRP A 1 39 ? -12.067 17.117 -4.121 1.00 0.00 39 TRP A CA 14
ATOM 26231 C C . TRP A 1 39 ? -12.248 16.445 -5.478 1.00 0.00 39 TRP A C 14
ATOM 26232 O O . TRP A 1 39 ? -13.295 16.577 -6.112 1.00 0.00 39 TRP A O 14
ATOM 26253 N N . PHE A 1 40 ? -11.222 15.724 -5.918 1.00 0.00 40 PHE A N 14
ATOM 26254 C CA . PHE A 1 40 ? -11.269 15.032 -7.201 1.00 0.00 40 PHE A CA 14
ATOM 26255 C C . PHE A 1 40 ? -10.540 13.694 -7.124 1.00 0.00 40 PHE A C 14
ATOM 26256 O O . PHE A 1 40 ? -9.316 13.648 -6.998 1.00 0.00 40 PHE A O 14
ATOM 26273 N N . TYR A 1 41 ? -11.301 12.608 -7.199 1.00 0.00 41 TYR A N 14
ATOM 26274 C CA . TYR A 1 41 ? -10.729 11.268 -7.135 1.00 0.00 41 TYR A CA 14
ATOM 26275 C C . TYR A 1 41 ? -9.698 11.062 -8.240 1.00 0.00 41 TYR A C 14
ATOM 26276 O O . TYR A 1 41 ? -8.672 10.412 -8.036 1.00 0.00 41 TYR A O 14
ATOM 26294 N N . THR A 1 42 ? -9.977 11.622 -9.413 1.00 0.00 42 THR A N 14
ATOM 26295 C CA . THR A 1 42 ? -9.076 11.501 -10.552 1.00 0.00 42 THR A CA 14
ATOM 26296 C C . THR A 1 42 ? -8.927 12.832 -11.279 1.00 0.00 42 THR A C 14
ATOM 26297 O O . THR A 1 42 ? -9.428 13.860 -10.823 1.00 0.00 42 THR A O 14
ATOM 26308 N N . PHE A 1 43 ? -8.236 12.807 -12.414 1.00 0.00 43 PHE A N 14
ATOM 26309 C CA . PHE A 1 43 ? -8.021 14.013 -13.205 1.00 0.00 43 PHE A CA 14
ATOM 26310 C C . PHE A 1 43 ? -9.325 14.489 -13.838 1.00 0.00 43 PHE A C 14
ATOM 26311 O O . PHE A 1 43 ? -9.471 15.663 -14.178 1.00 0.00 43 PHE A O 14
ATOM 26328 N N . ASP A 1 44 ? -10.271 13.568 -13.993 1.00 0.00 44 ASP A N 14
ATOM 26329 C CA . ASP A 1 44 ? -11.564 13.892 -14.584 1.00 0.00 44 ASP A CA 14
ATOM 26330 C C . ASP A 1 44 ? -12.704 13.415 -13.690 1.00 0.00 44 ASP A C 14
ATOM 26331 O O . ASP A 1 44 ? -13.830 13.231 -14.151 1.00 0.00 44 ASP A O 14
ATOM 26340 N N . GLN A 1 45 ? -12.404 13.216 -12.411 1.00 0.00 45 GLN A N 14
ATOM 26341 C CA . GLN A 1 45 ? -13.404 12.759 -11.454 1.00 0.00 45 GLN A CA 14
ATOM 26342 C C . GLN A 1 45 ? -13.622 13.796 -10.357 1.00 0.00 45 GLN A C 14
ATOM 26343 O O . GLN A 1 45 ? -12.802 14.694 -10.165 1.00 0.00 45 GLN A O 14
ATOM 26357 N N . LYS A 1 46 ? -14.733 13.666 -9.639 1.00 0.00 46 LYS A N 14
ATOM 26358 C CA . LYS A 1 46 ? -15.059 14.591 -8.560 1.00 0.00 46 LYS A CA 14
ATOM 26359 C C . LYS A 1 46 ? -15.752 13.864 -7.412 1.00 0.00 46 LYS A C 14
ATOM 26360 O O . LYS A 1 46 ? -16.708 13.118 -7.625 1.00 0.00 46 LYS A O 14
ATOM 26379 N N . ILE A 1 47 ? -15.265 14.088 -6.196 1.00 0.00 47 ILE A N 14
ATOM 26380 C CA . ILE A 1 47 ? -15.840 13.456 -5.015 1.00 0.00 47 ILE A CA 14
ATOM 26381 C C . ILE A 1 47 ? -16.894 14.350 -4.371 1.00 0.00 47 ILE A C 14
ATOM 26382 O O . ILE A 1 47 ? -18.004 13.907 -4.076 1.00 0.00 47 ILE A O 14
ATOM 26398 N N . VAL A 1 48 ? -16.540 15.613 -4.157 1.00 0.00 48 VAL A N 14
ATOM 26399 C CA . VAL A 1 48 ? -17.456 16.572 -3.551 1.00 0.00 48 VAL A CA 14
ATOM 26400 C C . VAL A 1 48 ? -16.925 17.996 -3.679 1.00 0.00 48 VAL A C 14
ATOM 26401 O O . VAL A 1 48 ? -15.724 18.234 -3.555 1.00 0.00 48 VAL A O 14
ATOM 26414 N N . GLU A 1 49 ? -17.829 18.938 -3.926 1.00 0.00 49 GLU A N 14
ATOM 26415 C CA . GLU A 1 49 ? -17.451 20.339 -4.070 1.00 0.00 49 GLU A CA 14
ATOM 26416 C C . GLU A 1 49 ? -18.045 21.182 -2.945 1.00 0.00 49 GLU A C 14
ATOM 26417 O O . GLU A 1 49 ? -19.254 21.165 -2.715 1.00 0.00 49 GLU A O 14
ATOM 26429 N N . TRP A 1 50 ? -17.186 21.917 -2.249 1.00 0.00 50 TRP A N 14
ATOM 26430 C CA . TRP A 1 50 ? -17.625 22.766 -1.147 1.00 0.00 50 TRP A CA 14
ATOM 26431 C C . TRP A 1 50 ? -17.367 24.237 -1.457 1.00 0.00 50 TRP A C 14
ATOM 26432 O O . TRP A 1 50 ? -16.237 24.631 -1.745 1.00 0.00 50 TRP A O 14
ATOM 26453 N N . ASP A 1 51 ? -18.420 25.043 -1.395 1.00 0.00 51 ASP A N 14
ATOM 26454 C CA . ASP A 1 51 ? -18.307 26.471 -1.668 1.00 0.00 51 ASP A CA 14
ATOM 26455 C C . ASP A 1 51 ? -18.629 27.290 -0.422 1.00 0.00 51 ASP A C 14
ATOM 26456 O O . ASP A 1 51 ? -19.537 28.121 -0.431 1.00 0.00 51 ASP A O 14
ATOM 26465 N N . SER A 1 52 ? -17.880 27.049 0.649 1.00 0.00 52 SER A N 14
ATOM 26466 C CA . SER A 1 52 ? -18.088 27.760 1.904 1.00 0.00 52 SER A CA 14
ATOM 26467 C C . SER A 1 52 ? -19.577 27.958 2.175 1.00 0.00 52 SER A C 14
ATOM 26468 O O . SER A 1 52 ? -19.972 28.890 2.876 1.00 0.00 52 SER A O 14
ATOM 26476 N N . ARG A 1 53 ? -20.397 27.076 1.614 1.00 0.00 53 ARG A N 14
ATOM 26477 C CA . ARG A 1 53 ? -21.841 27.153 1.793 1.00 0.00 53 ARG A CA 14
ATOM 26478 C C . ARG A 1 53 ? -22.425 25.778 2.104 1.00 0.00 53 ARG A C 14
ATOM 26479 O O . ARG A 1 53 ? -22.782 25.487 3.246 1.00 0.00 53 ARG A O 14
ATOM 26500 N N . LYS A 1 54 ? -22.521 24.937 1.081 1.00 0.00 54 LYS A N 14
ATOM 26501 C CA . LYS A 1 54 ? -23.061 23.592 1.243 1.00 0.00 54 LYS A CA 14
ATOM 26502 C C . LYS A 1 54 ? -22.240 22.577 0.455 1.00 0.00 54 LYS A C 14
ATOM 26503 O O . LYS A 1 54 ? -21.640 22.910 -0.567 1.00 0.00 54 LYS A O 14
ATOM 26522 N N . SER A 1 55 ? -22.219 21.338 0.936 1.00 0.00 55 SER A N 14
ATOM 26523 C CA . SER A 1 55 ? -21.469 20.275 0.276 1.00 0.00 55 SER A CA 14
ATOM 26524 C C . SER A 1 55 ? -22.325 19.580 -0.778 1.00 0.00 55 SER A C 14
ATOM 26525 O O . SER A 1 55 ? -23.495 19.277 -0.545 1.00 0.00 55 SER A O 14
ATOM 26533 N N . LYS A 1 56 ? -21.732 19.331 -1.941 1.00 0.00 56 LYS A N 14
ATOM 26534 C CA . LYS A 1 56 ? -22.437 18.671 -3.034 1.00 0.00 56 LYS A CA 14
ATOM 26535 C C . LYS A 1 56 ? -21.675 17.437 -3.506 1.00 0.00 56 LYS A C 14
ATOM 26536 O O . LYS A 1 56 ? -20.789 17.530 -4.356 1.00 0.00 56 LYS A O 14
ATOM 26555 N N . TYR A 1 57 ? -22.027 16.282 -2.952 1.00 0.00 57 TYR A N 14
ATOM 26556 C CA . TYR A 1 57 ? -21.375 15.030 -3.316 1.00 0.00 57 TYR A CA 14
ATOM 26557 C C . TYR A 1 57 ? -21.661 14.670 -4.771 1.00 0.00 57 TYR A C 14
ATOM 26558 O O . TYR A 1 57 ? -22.813 14.660 -5.205 1.00 0.00 57 TYR A O 14
ATOM 26576 N N . PHE A 1 58 ? -20.603 14.374 -5.519 1.00 0.00 58 PHE A N 14
ATOM 26577 C CA . PHE A 1 58 ? -20.738 14.014 -6.925 1.00 0.00 58 PHE A CA 14
ATOM 26578 C C . PHE A 1 58 ? -21.031 12.524 -7.079 1.00 0.00 58 PHE A C 14
ATOM 26579 O O . PHE A 1 58 ? -20.443 11.692 -6.390 1.00 0.00 58 PHE A O 14
ATOM 26596 N N . GLU A 1 59 ? -21.945 12.198 -7.988 1.00 0.00 59 GLU A N 14
ATOM 26597 C CA . GLU A 1 59 ? -22.316 10.809 -8.232 1.00 0.00 59 GLU A CA 14
ATOM 26598 C C . GLU A 1 59 ? -21.084 9.909 -8.243 1.00 0.00 59 GLU A C 14
ATOM 26599 O O . GLU A 1 59 ? -20.270 9.964 -9.165 1.00 0.00 59 GLU A O 14
ATOM 26611 N N . SER A 1 60 ? -20.952 9.082 -7.211 1.00 0.00 60 SER A N 14
ATOM 26612 C CA . SER A 1 60 ? -19.817 8.174 -7.099 1.00 0.00 60 SER A CA 14
ATOM 26613 C C . SER A 1 60 ? -19.974 7.255 -5.891 1.00 0.00 60 SER A C 14
ATOM 26614 O O . SER A 1 60 ? -20.617 7.612 -4.903 1.00 0.00 60 SER A O 14
ATOM 26622 N N . LYS A 1 61 ? -19.381 6.069 -5.977 1.00 0.00 61 LYS A N 14
ATOM 26623 C CA . LYS A 1 61 ? -19.452 5.097 -4.892 1.00 0.00 61 LYS A CA 14
ATOM 26624 C C . LYS A 1 61 ? -18.959 5.706 -3.583 1.00 0.00 61 LYS A C 14
ATOM 26625 O O . LYS A 1 61 ? -19.398 5.315 -2.501 1.00 0.00 61 LYS A O 14
ATOM 26644 N N . PHE A 1 62 ? -18.046 6.665 -3.689 1.00 0.00 62 PHE A N 14
ATOM 26645 C CA . PHE A 1 62 ? -17.493 7.328 -2.514 1.00 0.00 62 PHE A CA 14
ATOM 26646 C C . PHE A 1 62 ? -18.600 7.965 -1.679 1.00 0.00 62 PHE A C 14
ATOM 26647 O O . PHE A 1 62 ? -18.570 7.920 -0.449 1.00 0.00 62 PHE A O 14
ATOM 26664 N N . LYS A 1 63 ? -19.576 8.560 -2.356 1.00 0.00 63 LYS A N 14
ATOM 26665 C CA . LYS A 1 63 ? -20.693 9.207 -1.679 1.00 0.00 63 LYS A CA 14
ATOM 26666 C C . LYS A 1 63 ? -21.443 8.215 -0.796 1.00 0.00 63 LYS A C 14
ATOM 26667 O O . LYS A 1 63 ? -21.791 7.119 -1.234 1.00 0.00 63 LYS A O 14
ATOM 26686 N N . GLY A 1 64 ? -21.689 8.607 0.451 1.00 0.00 64 GLY A N 14
ATOM 26687 C CA . GLY A 1 64 ? -22.397 7.741 1.375 1.00 0.00 64 GLY A CA 14
ATOM 26688 C C . GLY A 1 64 ? -21.492 7.182 2.454 1.00 0.00 64 GLY A C 14
ATOM 26689 O O . GLY A 1 64 ? -21.883 7.096 3.619 1.00 0.00 64 GLY A O 14
ATOM 26693 N N . ARG A 1 65 ? -20.279 6.799 2.068 1.00 0.00 65 ARG A N 14
ATOM 26694 C CA . ARG A 1 65 ? -19.317 6.242 3.011 1.00 0.00 65 ARG A CA 14
ATOM 26695 C C . ARG A 1 65 ? -18.274 7.285 3.404 1.00 0.00 65 ARG A C 14
ATOM 26696 O O . ARG A 1 65 ? -17.949 7.441 4.581 1.00 0.00 65 ARG A O 14
ATOM 26717 N N . VAL A 1 66 ? -17.754 7.997 2.409 1.00 0.00 66 VAL A N 14
ATOM 26718 C CA . VAL A 1 66 ? -16.749 9.025 2.650 1.00 0.00 66 VAL A CA 14
ATOM 26719 C C . VAL A 1 66 ? -17.297 10.131 3.545 1.00 0.00 66 VAL A C 14
ATOM 26720 O O . VAL A 1 66 ? -18.499 10.197 3.801 1.00 0.00 66 VAL A O 14
ATOM 26733 N N . ARG A 1 67 ? -16.407 10.998 4.017 1.00 0.00 67 ARG A N 14
ATOM 26734 C CA . ARG A 1 67 ? -16.802 12.101 4.885 1.00 0.00 67 ARG A CA 14
ATOM 26735 C C . ARG A 1 67 ? -15.791 13.241 4.809 1.00 0.00 67 ARG A C 14
ATOM 26736 O O . ARG A 1 67 ? -14.629 13.080 5.185 1.00 0.00 67 ARG A O 14
ATOM 26757 N N . LEU A 1 68 ? -16.240 14.392 4.321 1.00 0.00 68 LEU A N 14
ATOM 26758 C CA . LEU A 1 68 ? -15.374 15.559 4.195 1.00 0.00 68 LEU A CA 14
ATOM 26759 C C . LEU A 1 68 ? -15.479 16.451 5.429 1.00 0.00 68 LEU A C 14
ATOM 26760 O O . LEU A 1 68 ? -16.577 16.786 5.873 1.00 0.00 68 LEU A O 14
ATOM 26776 N N . ASP A 1 69 ? -14.330 16.833 5.976 1.00 0.00 69 ASP A N 14
ATOM 26777 C CA . ASP A 1 69 ? -14.293 17.688 7.156 1.00 0.00 69 ASP A CA 14
ATOM 26778 C C . ASP A 1 69 ? -13.969 19.129 6.773 1.00 0.00 69 ASP A C 14
ATOM 26779 O O . ASP A 1 69 ? -12.834 19.468 6.438 1.00 0.00 69 ASP A O 14
ATOM 26788 N N . PRO A 1 70 ? -14.989 19.999 6.822 1.00 0.00 70 PRO A N 14
ATOM 26789 C CA . PRO A 1 70 ? -14.838 21.417 6.483 1.00 0.00 70 PRO A CA 14
ATOM 26790 C C . PRO A 1 70 ? -14.013 22.175 7.517 1.00 0.00 70 PRO A C 14
ATOM 26791 O O . PRO A 1 70 ? -13.705 23.353 7.336 1.00 0.00 70 PRO A O 14
ATOM 26802 N N . GLN A 1 71 ? -13.658 21.492 8.601 1.00 0.00 71 GLN A N 14
ATOM 26803 C CA . GLN A 1 71 ? -12.869 22.103 9.664 1.00 0.00 71 GLN A CA 14
ATOM 26804 C C . GLN A 1 71 ? -11.380 22.045 9.339 1.00 0.00 71 GLN A C 14
ATOM 26805 O O . GLN A 1 71 ? -10.657 23.025 9.518 1.00 0.00 71 GLN A O 14
ATOM 26819 N N . SER A 1 72 ? -10.929 20.890 8.861 1.00 0.00 72 SER A N 14
ATOM 26820 C CA . SER A 1 72 ? -9.525 20.702 8.515 1.00 0.00 72 SER A CA 14
ATOM 26821 C C . SER A 1 72 ? -9.353 20.545 7.007 1.00 0.00 72 SER A C 14
ATOM 26822 O O . SER A 1 72 ? -8.363 20.996 6.433 1.00 0.00 72 SER A O 14
ATOM 26830 N N . GLY A 1 73 ? -10.327 19.902 6.370 1.00 0.00 73 GLY A N 14
ATOM 26831 C CA . GLY A 1 73 ? -10.266 19.696 4.935 1.00 0.00 73 GLY A CA 14
ATOM 26832 C C . GLY A 1 73 ? -9.711 18.334 4.568 1.00 0.00 73 GLY A C 14
ATOM 26833 O O . GLY A 1 73 ? -9.078 18.175 3.525 1.00 0.00 73 GLY A O 14
ATOM 26837 N N . ALA A 1 74 ? -9.947 17.349 5.428 1.00 0.00 74 ALA A N 14
ATOM 26838 C CA . ALA A 1 74 ? -9.467 15.994 5.188 1.00 0.00 74 ALA A CA 14
ATOM 26839 C C . ALA A 1 74 ? -10.611 15.068 4.791 1.00 0.00 74 ALA A C 14
ATOM 26840 O O . ALA A 1 74 ? -11.713 15.157 5.335 1.00 0.00 74 ALA A O 14
ATOM 26847 N N . LEU A 1 75 ? -10.344 14.179 3.841 1.00 0.00 75 LEU A N 14
ATOM 26848 C CA . LEU A 1 75 ? -11.353 13.235 3.371 1.00 0.00 75 LEU A CA 14
ATOM 26849 C C . LEU A 1 75 ? -11.141 11.858 3.991 1.00 0.00 75 LEU A C 14
ATOM 26850 O O . LEU A 1 75 ? -10.126 11.205 3.747 1.00 0.00 75 LEU A O 14
ATOM 26866 N N . TYR A 1 76 ? -12.107 11.421 4.791 1.00 0.00 76 TYR A N 14
ATOM 26867 C CA . TYR A 1 76 ? -12.027 10.121 5.446 1.00 0.00 76 TYR A CA 14
ATOM 26868 C C . TYR A 1 76 ? -12.893 9.093 4.725 1.00 0.00 76 TYR A C 14
ATOM 26869 O O . TYR A 1 76 ? -14.109 9.255 4.619 1.00 0.00 76 TYR A O 14
ATOM 26887 N N . ILE A 1 77 ? -12.258 8.035 4.232 1.00 0.00 77 ILE A N 14
ATOM 26888 C CA . ILE A 1 77 ? -12.970 6.980 3.522 1.00 0.00 77 ILE A CA 14
ATOM 26889 C C . ILE A 1 77 ? -13.042 5.707 4.359 1.00 0.00 77 ILE A C 14
ATOM 26890 O O . ILE A 1 77 ? -12.072 5.328 5.017 1.00 0.00 77 ILE A O 14
ATOM 26906 N N . SER A 1 78 ? -14.196 5.049 4.327 1.00 0.00 78 SER A N 14
ATOM 26907 C CA . SER A 1 78 ? -14.396 3.818 5.084 1.00 0.00 78 SER A CA 14
ATOM 26908 C C . SER A 1 78 ? -14.496 2.616 4.150 1.00 0.00 78 SER A C 14
ATOM 26909 O O . SER A 1 78 ? -15.062 2.707 3.061 1.00 0.00 78 SER A O 14
ATOM 26917 N N . LYS A 1 79 ? -13.943 1.489 4.585 1.00 0.00 79 LYS A N 14
ATOM 26918 C CA . LYS A 1 79 ? -13.970 0.267 3.791 1.00 0.00 79 LYS A CA 14
ATOM 26919 C C . LYS A 1 79 ? -13.456 0.525 2.378 1.00 0.00 79 LYS A C 14
ATOM 26920 O O . LYS A 1 79 ? -14.078 0.119 1.397 1.00 0.00 79 LYS A O 14
ATOM 26939 N N . VAL A 1 80 ? -12.315 1.200 2.282 1.00 0.00 80 VAL A N 14
ATOM 26940 C CA . VAL A 1 80 ? -11.716 1.510 0.989 1.00 0.00 80 VAL A CA 14
ATOM 26941 C C . VAL A 1 80 ? -11.559 0.252 0.142 1.00 0.00 80 VAL A C 14
ATOM 26942 O O . VAL A 1 80 ? -11.876 -0.851 0.586 1.00 0.00 80 VAL A O 14
ATOM 26955 N N . GLN A 1 81 ? -11.066 0.427 -1.080 1.00 0.00 81 GLN A N 14
ATOM 26956 C CA . GLN A 1 81 ? -10.867 -0.695 -1.991 1.00 0.00 81 GLN A CA 14
ATOM 26957 C C . GLN A 1 81 ? -9.608 -0.499 -2.828 1.00 0.00 81 GLN A C 14
ATOM 26958 O O . GLN A 1 81 ? -9.244 0.628 -3.169 1.00 0.00 81 GLN A O 14
ATOM 26972 N N . LYS A 1 82 ? -8.945 -1.602 -3.158 1.00 0.00 82 LYS A N 14
ATOM 26973 C CA . LYS A 1 82 ? -7.726 -1.553 -3.957 1.00 0.00 82 LYS A CA 14
ATOM 26974 C C . LYS A 1 82 ? -7.849 -0.521 -5.074 1.00 0.00 82 LYS A C 14
ATOM 26975 O O . LYS A 1 82 ? -6.959 0.306 -5.267 1.00 0.00 82 LYS A O 14
ATOM 26994 N N . GLU A 1 83 ? -8.958 -0.577 -5.806 1.00 0.00 83 GLU A N 14
ATOM 26995 C CA . GLU A 1 83 ? -9.196 0.354 -6.903 1.00 0.00 83 GLU A CA 14
ATOM 26996 C C . GLU A 1 83 ? -8.940 1.792 -6.461 1.00 0.00 83 GLU A C 14
ATOM 26997 O O . GLU A 1 83 ? -8.323 2.574 -7.185 1.00 0.00 83 GLU A O 14
ATOM 27009 N N . ASP A 1 84 ? -9.419 2.133 -5.270 1.00 0.00 84 ASP A N 14
ATOM 27010 C CA . ASP A 1 84 ? -9.243 3.476 -4.731 1.00 0.00 84 ASP A CA 14
ATOM 27011 C C . ASP A 1 84 ? -7.860 4.022 -5.072 1.00 0.00 84 ASP A C 14
ATOM 27012 O O . ASP A 1 84 ? -7.705 5.205 -5.372 1.00 0.00 84 ASP A O 14
ATOM 27021 N N . ASN A 1 85 ? -6.857 3.150 -5.023 1.00 0.00 85 ASN A N 14
ATOM 27022 C CA . ASN A 1 85 ? -5.486 3.545 -5.325 1.00 0.00 85 ASN A CA 14
ATOM 27023 C C . ASN A 1 85 ? -5.426 4.356 -6.616 1.00 0.00 85 ASN A C 14
ATOM 27024 O O . ASN A 1 85 ? -5.340 3.796 -7.709 1.00 0.00 85 ASN A O 14
ATOM 27035 N N . SER A 1 86 ? -5.470 5.677 -6.481 1.00 0.00 86 SER A N 14
ATOM 27036 C CA . SER A 1 86 ? -5.423 6.566 -7.637 1.00 0.00 86 SER A CA 14
ATOM 27037 C C . SER A 1 86 ? -4.810 7.912 -7.263 1.00 0.00 86 SER A C 14
ATOM 27038 O O . SER A 1 86 ? -4.472 8.153 -6.104 1.00 0.00 86 SER A O 14
ATOM 27046 N N . THR A 1 87 ? -4.670 8.787 -8.254 1.00 0.00 87 THR A N 14
ATOM 27047 C CA . THR A 1 87 ? -4.098 10.109 -8.031 1.00 0.00 87 THR A CA 14
ATOM 27048 C C . THR A 1 87 ? -5.170 11.111 -7.620 1.00 0.00 87 THR A C 14
ATOM 27049 O O . THR A 1 87 ? -5.838 11.703 -8.468 1.00 0.00 87 THR A O 14
ATOM 27060 N N . TYR A 1 88 ? -5.331 11.296 -6.315 1.00 0.00 88 TYR A N 14
ATOM 27061 C CA . TYR A 1 88 ? -6.325 12.226 -5.791 1.00 0.00 88 TYR A CA 14
ATOM 27062 C C . TYR A 1 88 ? -5.857 13.669 -5.950 1.00 0.00 88 TYR A C 14
ATOM 27063 O O . TYR A 1 88 ? -4.719 14.004 -5.622 1.00 0.00 88 TYR A O 14
ATOM 27081 N N . ILE A 1 89 ? -6.744 14.520 -6.455 1.00 0.00 89 ILE A N 14
ATOM 27082 C CA . ILE A 1 89 ? -6.424 15.927 -6.656 1.00 0.00 89 ILE A CA 14
ATOM 27083 C C . ILE A 1 89 ? -7.379 16.825 -5.877 1.00 0.00 89 ILE A C 14
ATOM 27084 O O . ILE A 1 89 ? -8.584 16.832 -6.128 1.00 0.00 89 ILE A O 14
ATOM 27100 N N . MET A 1 90 ? -6.832 17.582 -4.932 1.00 0.00 90 MET A N 14
ATOM 27101 C CA . MET A 1 90 ? -7.636 18.487 -4.117 1.00 0.00 90 MET A CA 14
ATOM 27102 C C . MET A 1 90 ? -7.401 19.938 -4.524 1.00 0.00 90 MET A C 14
ATOM 27103 O O . MET A 1 90 ? -6.304 20.470 -4.354 1.00 0.00 90 MET A O 14
ATOM 27117 N N . ARG A 1 91 ? -8.438 20.572 -5.062 1.00 0.00 91 ARG A N 14
ATOM 27118 C CA . ARG A 1 91 ? -8.343 21.961 -5.494 1.00 0.00 91 ARG A CA 14
ATOM 27119 C C . ARG A 1 91 ? -8.972 22.895 -4.464 1.00 0.00 91 ARG A C 14
ATOM 27120 O O . ARG A 1 91 ? -10.094 22.669 -4.009 1.00 0.00 91 ARG A O 14
ATOM 27141 N N . VAL A 1 92 ? -8.242 23.945 -4.101 1.00 0.00 92 VAL A N 14
ATOM 27142 C CA . VAL A 1 92 ? -8.728 24.913 -3.126 1.00 0.00 92 VAL A CA 14
ATOM 27143 C C . VAL A 1 92 ? -8.453 26.341 -3.584 1.00 0.00 92 VAL A C 14
ATOM 27144 O O . VAL A 1 92 ? -7.440 26.612 -4.231 1.00 0.00 92 VAL A O 14
ATOM 27157 N N . LEU A 1 93 ? -9.360 27.251 -3.246 1.00 0.00 93 LEU A N 14
ATOM 27158 C CA . LEU A 1 93 ? -9.215 28.652 -3.622 1.00 0.00 93 LEU A CA 14
ATOM 27159 C C . LEU A 1 93 ? -8.745 29.489 -2.436 1.00 0.00 93 LEU A C 14
ATOM 27160 O O . LEU A 1 93 ? -9.322 29.425 -1.350 1.00 0.00 93 LEU A O 14
ATOM 27176 N N . LYS A 1 94 ? -7.696 30.275 -2.652 1.00 0.00 94 LYS A N 14
ATOM 27177 C CA . LYS A 1 94 ? -7.150 31.129 -1.603 1.00 0.00 94 LYS A CA 14
ATOM 27178 C C . LYS A 1 94 ? -7.837 32.490 -1.597 1.00 0.00 94 LYS A C 14
ATOM 27179 O O . LYS A 1 94 ? -8.009 33.116 -2.643 1.00 0.00 94 LYS A O 14
ATOM 27198 N N . LYS A 1 95 ? -8.228 32.946 -0.411 1.00 0.00 95 LYS A N 14
ATOM 27199 C CA . LYS A 1 95 ? -8.893 34.235 -0.267 1.00 0.00 95 LYS A CA 14
ATOM 27200 C C . LYS A 1 95 ? -8.169 35.314 -1.066 1.00 0.00 95 LYS A C 14
ATOM 27201 O O . LYS A 1 95 ? -8.784 36.267 -1.543 1.00 0.00 95 LYS A O 14
ATOM 27220 N N . THR A 1 96 ? -6.856 35.156 -1.210 1.00 0.00 96 THR A N 14
ATOM 27221 C CA . THR A 1 96 ? -6.048 36.116 -1.951 1.00 0.00 96 THR A CA 14
ATOM 27222 C C . THR A 1 96 ? -6.486 36.194 -3.409 1.00 0.00 96 THR A C 14
ATOM 27223 O O . THR A 1 96 ? -6.528 37.273 -3.998 1.00 0.00 96 THR A O 14
ATOM 27234 N N . GLY A 1 97 ? -6.813 35.041 -3.986 1.00 0.00 97 GLY A N 14
ATOM 27235 C CA . GLY A 1 97 ? -7.245 35.002 -5.371 1.00 0.00 97 GLY A CA 14
ATOM 27236 C C . GLY A 1 97 ? -6.414 34.051 -6.210 1.00 0.00 97 GLY A C 14
ATOM 27237 O O . GLY A 1 97 ? -6.057 34.365 -7.345 1.00 0.00 97 GLY A O 14
ATOM 27241 N N . ASN A 1 98 ? -6.105 32.886 -5.651 1.00 0.00 98 ASN A N 14
ATOM 27242 C CA . ASN A 1 98 ? -5.309 31.887 -6.355 1.00 0.00 98 ASN A CA 14
ATOM 27243 C C . ASN A 1 98 ? -5.874 30.487 -6.134 1.00 0.00 98 ASN A C 14
ATOM 27244 O O . ASN A 1 98 ? -6.808 30.300 -5.356 1.00 0.00 98 ASN A O 14
ATOM 27255 N N . GLU A 1 99 ? -5.299 29.508 -6.825 1.00 0.00 99 GLU A N 14
ATOM 27256 C CA . GLU A 1 99 ? -5.746 28.125 -6.705 1.00 0.00 99 GLU A CA 14
ATOM 27257 C C . GLU A 1 99 ? -4.558 27.181 -6.545 1.00 0.00 99 GLU A C 14
ATOM 27258 O O . GLU A 1 99 ? -3.462 27.460 -7.030 1.00 0.00 99 GLU A O 14
ATOM 27270 N N . GLN A 1 100 ? -4.785 26.064 -5.862 1.00 0.00 100 GLN A N 14
ATOM 27271 C CA . GLN A 1 100 ? -3.733 25.079 -5.638 1.00 0.00 100 GLN A CA 14
ATOM 27272 C C . GLN A 1 100 ? -4.264 23.662 -5.826 1.00 0.00 100 GLN A C 14
ATOM 27273 O O . GLN A 1 100 ? -5.445 23.398 -5.604 1.00 0.00 100 GLN A O 14
ATOM 27287 N N . GLU A 1 101 ? -3.384 22.755 -6.239 1.00 0.00 101 GLU A N 14
ATOM 27288 C CA . GLU A 1 101 ? -3.766 21.365 -6.458 1.00 0.00 101 GLU A CA 14
ATOM 27289 C C . GLU A 1 101 ? -2.818 20.419 -5.727 1.00 0.00 101 GLU A C 14
ATOM 27290 O O . GLU A 1 101 ? -1.598 20.536 -5.839 1.00 0.00 101 GLU A O 14
ATOM 27302 N N . TRP A 1 102 ? -3.389 19.481 -4.979 1.00 0.00 102 TRP A N 14
ATOM 27303 C CA . TRP A 1 102 ? -2.596 18.514 -4.229 1.00 0.00 102 TRP A CA 14
ATOM 27304 C C . TRP A 1 102 ? -2.782 17.108 -4.786 1.00 0.00 102 TRP A C 14
ATOM 27305 O O . TRP A 1 102 ? -3.881 16.554 -4.748 1.00 0.00 102 TRP A O 14
ATOM 27326 N N . LYS A 1 103 ? -1.702 16.534 -5.305 1.00 0.00 103 LYS A N 14
ATOM 27327 C CA . LYS A 1 103 ? -1.745 15.190 -5.870 1.00 0.00 103 LYS A CA 14
ATOM 27328 C C . LYS A 1 103 ? -1.401 14.145 -4.814 1.00 0.00 103 LYS A C 14
ATOM 27329 O O . LYS A 1 103 ? -0.344 14.209 -4.185 1.00 0.00 103 LYS A O 14
ATOM 27348 N N . ILE A 1 104 ? -2.298 13.183 -4.626 1.00 0.00 104 ILE A N 14
ATOM 27349 C CA . ILE A 1 104 ? -2.087 12.123 -3.648 1.00 0.00 104 ILE A CA 14
ATOM 27350 C C . ILE A 1 104 ? -2.342 10.750 -4.261 1.00 0.00 104 ILE A C 14
ATOM 27351 O O . ILE A 1 104 ? -3.489 10.327 -4.409 1.00 0.00 104 ILE A O 14
ATOM 27367 N N . LYS A 1 105 ? -1.265 10.058 -4.617 1.00 0.00 105 LYS A N 14
ATOM 27368 C CA . LYS A 1 105 ? -1.370 8.731 -5.212 1.00 0.00 105 LYS A CA 14
ATOM 27369 C C . LYS A 1 105 ? -1.585 7.669 -4.138 1.00 0.00 105 LYS A C 14
ATOM 27370 O O . LYS A 1 105 ? -0.647 6.980 -3.735 1.00 0.00 105 LYS A O 14
ATOM 27389 N N . LEU A 1 106 ? -2.825 7.539 -3.680 1.00 0.00 106 LEU A N 14
ATOM 27390 C CA . LEU A 1 106 ? -3.164 6.559 -2.654 1.00 0.00 106 LEU A CA 14
ATOM 27391 C C . LEU A 1 106 ? -2.740 5.157 -3.080 1.00 0.00 106 LEU A C 14
ATOM 27392 O O . LEU A 1 106 ? -2.987 4.741 -4.211 1.00 0.00 106 LEU A O 14
ATOM 27408 N N . GLN A 1 107 ? -2.104 4.433 -2.165 1.00 0.00 107 GLN A N 14
ATOM 27409 C CA . GLN A 1 107 ? -1.648 3.077 -2.445 1.00 0.00 107 GLN A CA 14
ATOM 27410 C C . GLN A 1 107 ? -2.335 2.071 -1.528 1.00 0.00 107 GLN A C 14
ATOM 27411 O O . GLN A 1 107 ? -2.181 2.122 -0.308 1.00 0.00 107 GLN A O 14
ATOM 27425 N N . VAL A 1 108 ? -3.094 1.157 -2.124 1.00 0.00 108 VAL A N 14
ATOM 27426 C CA . VAL A 1 108 ? -3.805 0.138 -1.360 1.00 0.00 108 VAL A CA 14
ATOM 27427 C C . VAL A 1 108 ? -3.061 -1.192 -1.394 1.00 0.00 108 VAL A C 14
ATOM 27428 O O . VAL A 1 108 ? -2.583 -1.623 -2.444 1.00 0.00 108 VAL A O 14
ATOM 27441 N N . LEU A 1 109 ? -2.966 -1.840 -0.238 1.00 0.00 109 LEU A N 14
ATOM 27442 C CA . LEU A 1 109 ? -2.280 -3.123 -0.134 1.00 0.00 109 LEU A CA 14
ATOM 27443 C C . LEU A 1 109 ? -3.230 -4.211 0.356 1.00 0.00 109 LEU A C 14
ATOM 27444 O O . LEU A 1 109 ? -4.417 -3.962 0.569 1.00 0.00 109 LEU A O 14
ATOM 27460 N N . ASP A 1 110 ? -2.701 -5.416 0.533 1.00 0.00 110 ASP A N 14
ATOM 27461 C CA . ASP A 1 110 ? -3.502 -6.542 1.001 1.00 0.00 110 ASP A CA 14
ATOM 27462 C C . ASP A 1 110 ? -2.969 -7.074 2.327 1.00 0.00 110 ASP A C 14
ATOM 27463 O O . ASP A 1 110 ? -1.761 -7.146 2.555 1.00 0.00 110 ASP A O 14
ATOM 27472 N N . PRO A 1 111 ? -3.890 -7.454 3.225 1.00 0.00 111 PRO A N 14
ATOM 27473 C CA . PRO A 1 111 ? -3.536 -7.985 4.545 1.00 0.00 111 PRO A CA 14
ATOM 27474 C C . PRO A 1 111 ? -2.903 -9.370 4.462 1.00 0.00 111 PRO A C 14
ATOM 27475 O O . PRO A 1 111 ? -1.855 -9.621 5.058 1.00 0.00 111 PRO A O 14
ATOM 27486 N N . VAL A 1 112 ? -3.545 -10.266 3.718 1.00 0.00 112 VAL A N 14
ATOM 27487 C CA . VAL A 1 112 ? -3.043 -11.625 3.556 1.00 0.00 112 VAL A CA 14
ATOM 27488 C C . VAL A 1 112 ? -1.651 -11.626 2.934 1.00 0.00 112 VAL A C 14
ATOM 27489 O O . VAL A 1 112 ? -1.404 -11.002 1.902 1.00 0.00 112 VAL A O 14
ATOM 27502 N N . PRO A 1 113 ? -0.717 -12.345 3.575 1.00 0.00 113 PRO A N 14
ATOM 27503 C CA . PRO A 1 113 ? 0.667 -12.446 3.102 1.00 0.00 113 PRO A CA 14
ATOM 27504 C C . PRO A 1 113 ? 0.782 -13.259 1.818 1.00 0.00 113 PRO A C 14
ATOM 27505 O O . PRO A 1 113 ? -0.224 -13.623 1.208 1.00 0.00 113 PRO A O 14
ATOM 27516 N N . LYS A 1 114 ? 2.015 -13.543 1.411 1.00 0.00 114 LYS A N 14
ATOM 27517 C CA . LYS A 1 114 ? 2.263 -14.316 0.200 1.00 0.00 114 LYS A CA 14
ATOM 27518 C C . LYS A 1 114 ? 2.950 -15.638 0.529 1.00 0.00 114 LYS A C 14
ATOM 27519 O O . LYS A 1 114 ? 3.982 -15.679 1.199 1.00 0.00 114 LYS A O 14
ATOM 27538 N N . PRO A 1 115 ? 2.366 -16.745 0.046 1.00 0.00 115 PRO A N 14
ATOM 27539 C CA . PRO A 1 115 ? 2.906 -18.088 0.274 1.00 0.00 115 PRO A CA 14
ATOM 27540 C C . PRO A 1 115 ? 4.208 -18.326 -0.483 1.00 0.00 115 PRO A C 14
ATOM 27541 O O . PRO A 1 115 ? 4.510 -17.631 -1.453 1.00 0.00 115 PRO A O 14
ATOM 27552 N N . VAL A 1 116 ? 4.977 -19.313 -0.034 1.00 0.00 116 VAL A N 14
ATOM 27553 C CA . VAL A 1 116 ? 6.246 -19.644 -0.670 1.00 0.00 116 VAL A CA 14
ATOM 27554 C C . VAL A 1 116 ? 6.328 -21.132 -0.992 1.00 0.00 116 VAL A C 14
ATOM 27555 O O . VAL A 1 116 ? 6.919 -21.908 -0.240 1.00 0.00 116 VAL A O 14
ATOM 27568 N N . ILE A 1 117 ? 5.733 -21.523 -2.113 1.00 0.00 117 ILE A N 14
ATOM 27569 C CA . ILE A 1 117 ? 5.740 -22.918 -2.536 1.00 0.00 117 ILE A CA 14
ATOM 27570 C C . ILE A 1 117 ? 6.882 -23.192 -3.509 1.00 0.00 117 ILE A C 14
ATOM 27571 O O . ILE A 1 117 ? 6.978 -22.563 -4.563 1.00 0.00 117 ILE A O 14
ATOM 27587 N N . LYS A 1 118 ? 7.745 -24.136 -3.149 1.00 0.00 118 LYS A N 14
ATOM 27588 C CA . LYS A 1 118 ? 8.879 -24.497 -3.991 1.00 0.00 118 LYS A CA 14
ATOM 27589 C C . LYS A 1 118 ? 9.228 -25.973 -3.831 1.00 0.00 118 LYS A C 14
ATOM 27590 O O . LYS A 1 118 ? 9.435 -26.454 -2.716 1.00 0.00 118 LYS A O 14
ATOM 27609 N N . ILE A 1 119 ? 9.293 -26.686 -4.950 1.00 0.00 119 ILE A N 14
ATOM 27610 C CA . ILE A 1 119 ? 9.619 -28.106 -4.933 1.00 0.00 119 ILE A CA 14
ATOM 27611 C C . ILE A 1 119 ? 10.996 -28.362 -5.536 1.00 0.00 119 ILE A C 14
ATOM 27612 O O . ILE A 1 119 ? 11.555 -27.502 -6.216 1.00 0.00 119 ILE A O 14
ATOM 27628 N N . GLU A 1 120 ? 11.536 -29.550 -5.284 1.00 0.00 120 GLU A N 14
ATOM 27629 C CA . GLU A 1 120 ? 12.848 -29.918 -5.803 1.00 0.00 120 GLU A CA 14
ATOM 27630 C C . GLU A 1 120 ? 12.995 -31.435 -5.883 1.00 0.00 120 GLU A C 14
ATOM 27631 O O . GLU A 1 120 ? 12.160 -32.180 -5.369 1.00 0.00 120 GLU A O 14
ATOM 27643 N N . LYS A 1 121 ? 14.064 -31.887 -6.531 1.00 0.00 121 LYS A N 14
ATOM 27644 C CA . LYS A 1 121 ? 14.323 -33.314 -6.678 1.00 0.00 121 LYS A CA 14
ATOM 27645 C C . LYS A 1 121 ? 15.612 -33.709 -5.964 1.00 0.00 121 LYS A C 14
ATOM 27646 O O . LYS A 1 121 ? 15.603 -34.553 -5.067 1.00 0.00 121 LYS A O 14
ATOM 27665 N N . GLY A 1 1 ? 10.003 15.841 10.646 1.00 0.00 1 GLY A N 15
ATOM 27666 C CA . GLY A 1 1 ? 10.044 17.153 11.264 1.00 0.00 1 GLY A CA 15
ATOM 27667 C C . GLY A 1 1 ? 8.721 17.885 11.160 1.00 0.00 1 GLY A C 15
ATOM 27668 O O . GLY A 1 1 ? 7.824 17.679 11.977 1.00 0.00 1 GLY A O 15
ATOM 27672 N N . SER A 1 2 ? 8.599 18.743 10.152 1.00 0.00 2 SER A N 15
ATOM 27673 C CA . SER A 1 2 ? 7.377 19.512 9.947 1.00 0.00 2 SER A CA 15
ATOM 27674 C C . SER A 1 2 ? 6.664 19.070 8.673 1.00 0.00 2 SER A C 15
ATOM 27675 O O . SER A 1 2 ? 7.289 18.890 7.628 1.00 0.00 2 SER A O 15
ATOM 27683 N N . SER A 1 3 ? 5.349 18.895 8.769 1.00 0.00 3 SER A N 15
ATOM 27684 C CA . SER A 1 3 ? 4.550 18.470 7.626 1.00 0.00 3 SER A CA 15
ATOM 27685 C C . SER A 1 3 ? 3.858 19.662 6.973 1.00 0.00 3 SER A C 15
ATOM 27686 O O . SER A 1 3 ? 2.775 20.072 7.392 1.00 0.00 3 SER A O 15
ATOM 27694 N N . GLY A 1 4 ? 4.491 20.216 5.943 1.00 0.00 4 GLY A N 15
ATOM 27695 C CA . GLY A 1 4 ? 3.923 21.356 5.249 1.00 0.00 4 GLY A CA 15
ATOM 27696 C C . GLY A 1 4 ? 4.903 21.994 4.284 1.00 0.00 4 GLY A C 15
ATOM 27697 O O . GLY A 1 4 ? 6.006 22.377 4.672 1.00 0.00 4 GLY A O 15
ATOM 27701 N N . SER A 1 5 ? 4.500 22.107 3.022 1.00 0.00 5 SER A N 15
ATOM 27702 C CA . SER A 1 5 ? 5.352 22.698 1.997 1.00 0.00 5 SER A CA 15
ATOM 27703 C C . SER A 1 5 ? 4.655 23.876 1.323 1.00 0.00 5 SER A C 15
ATOM 27704 O O . SER A 1 5 ? 3.701 23.695 0.566 1.00 0.00 5 SER A O 15
ATOM 27712 N N . SER A 1 6 ? 5.138 25.082 1.604 1.00 0.00 6 SER A N 15
ATOM 27713 C CA . SER A 1 6 ? 4.559 26.290 1.028 1.00 0.00 6 SER A CA 15
ATOM 27714 C C . SER A 1 6 ? 5.255 26.656 -0.279 1.00 0.00 6 SER A 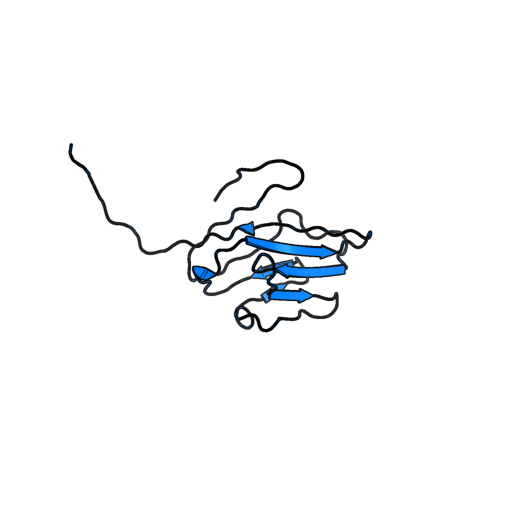C 15
ATOM 27715 O O . SER A 1 6 ? 5.695 27.790 -0.464 1.00 0.00 6 SER A O 15
ATOM 27723 N N . GLY A 1 7 ? 5.352 25.686 -1.183 1.00 0.00 7 GLY A N 15
ATOM 27724 C CA . GLY A 1 7 ? 5.995 25.925 -2.461 1.00 0.00 7 GLY A CA 15
ATOM 27725 C C . GLY A 1 7 ? 5.291 25.222 -3.605 1.00 0.00 7 GLY A C 15
ATOM 27726 O O . GLY A 1 7 ? 4.069 25.077 -3.594 1.00 0.00 7 GLY A O 15
ATOM 27730 N N . GLN A 1 8 ? 6.064 24.786 -4.595 1.00 0.00 8 GLN A N 15
ATOM 27731 C CA . GLN A 1 8 ? 5.506 24.097 -5.753 1.00 0.00 8 GLN A CA 15
ATOM 27732 C C . GLN A 1 8 ? 4.769 22.830 -5.329 1.00 0.00 8 GLN A C 15
ATOM 27733 O O . GLN A 1 8 ? 5.274 22.046 -4.527 1.00 0.00 8 GLN A O 15
ATOM 27747 N N . GLY A 1 9 ? 3.572 22.637 -5.874 1.00 0.00 9 GLY A N 15
ATOM 27748 C CA . GLY A 1 9 ? 2.785 21.464 -5.540 1.00 0.00 9 GLY A CA 15
ATOM 27749 C C . GLY A 1 9 ? 3.640 20.226 -5.357 1.00 0.00 9 GLY A C 15
ATOM 27750 O O . GLY A 1 9 ? 4.188 19.692 -6.322 1.00 0.00 9 GLY A O 15
ATOM 27754 N N . HIS A 1 10 ? 3.757 19.768 -4.115 1.00 0.00 10 HIS A N 15
ATOM 27755 C CA . HIS A 1 10 ? 4.553 18.584 -3.808 1.00 0.00 10 HIS A CA 15
ATOM 27756 C C . HIS A 1 10 ? 3.744 17.311 -4.038 1.00 0.00 10 HIS A C 15
ATOM 27757 O O . HIS A 1 10 ? 2.516 17.317 -3.940 1.00 0.00 10 HIS A O 15
ATOM 27772 N N . LEU A 1 11 ? 4.439 16.222 -4.344 1.00 0.00 11 LEU A N 15
ATOM 27773 C CA . LEU A 1 11 ? 3.786 14.940 -4.588 1.00 0.00 11 LEU A CA 15
ATOM 27774 C C . LEU A 1 11 ? 3.804 14.072 -3.334 1.00 0.00 11 LEU A C 15
ATOM 27775 O O . LEU A 1 11 ? 4.865 13.782 -2.783 1.00 0.00 11 LEU A O 15
ATOM 27791 N N . VAL A 1 12 ? 2.621 13.658 -2.890 1.00 0.00 12 VAL A N 15
ATOM 27792 C CA . VAL A 1 12 ? 2.501 12.820 -1.703 1.00 0.00 12 VAL A CA 15
ATOM 27793 C C . VAL A 1 12 ? 2.172 11.380 -2.079 1.00 0.00 12 VAL A C 15
ATOM 27794 O O . VAL A 1 12 ? 1.295 11.127 -2.906 1.00 0.00 12 VAL A O 15
ATOM 27807 N N . HIS A 1 13 ? 2.881 10.437 -1.466 1.00 0.00 13 HIS A N 15
ATOM 27808 C CA . HIS A 1 13 ? 2.663 9.020 -1.735 1.00 0.00 13 HIS A CA 15
ATOM 27809 C C . HIS A 1 13 ? 2.275 8.278 -0.460 1.00 0.00 13 HIS A C 15
ATOM 27810 O O . HIS A 1 13 ? 3.135 7.899 0.335 1.00 0.00 13 HIS A O 15
ATOM 27825 N N . MET A 1 14 ? 0.975 8.075 -0.272 1.00 0.00 14 MET A N 15
ATOM 27826 C CA . MET A 1 14 ? 0.474 7.378 0.907 1.00 0.00 14 MET A CA 15
ATOM 27827 C C . MET A 1 14 ? 0.175 5.917 0.588 1.00 0.00 14 MET A C 15
ATOM 27828 O O . MET A 1 14 ? -0.020 5.550 -0.571 1.00 0.00 14 MET A O 15
ATOM 27842 N N . THR A 1 15 ? 0.140 5.085 1.624 1.00 0.00 15 THR A N 15
ATOM 27843 C CA . THR A 1 15 ? -0.133 3.663 1.455 1.00 0.00 15 THR A CA 15
ATOM 27844 C C . THR A 1 15 ? -0.852 3.092 2.671 1.00 0.00 15 THR A C 15
ATOM 27845 O O . THR A 1 15 ? -0.393 3.242 3.804 1.00 0.00 15 THR A O 15
ATOM 27856 N N . VAL A 1 16 ? -1.983 2.436 2.431 1.00 0.00 16 VAL A N 15
ATOM 27857 C CA . VAL A 1 16 ? -2.765 1.840 3.507 1.00 0.00 16 VAL A CA 15
ATOM 27858 C C . VAL A 1 16 ? -3.325 0.484 3.094 1.00 0.00 16 VAL A C 15
ATOM 27859 O O . VAL A 1 16 ? -3.155 0.051 1.954 1.00 0.00 16 VAL A O 15
ATOM 27872 N N . VAL A 1 17 ? -3.994 -0.183 4.029 1.00 0.00 17 VAL A N 15
ATOM 27873 C CA . VAL A 1 17 ? -4.582 -1.491 3.762 1.00 0.00 17 VAL A CA 15
ATOM 27874 C C . VAL A 1 17 ? -5.988 -1.355 3.189 1.00 0.00 17 VAL A C 15
ATOM 27875 O O . VAL A 1 17 ? -6.720 -0.425 3.527 1.00 0.00 17 VAL A O 15
ATOM 27888 N N . SER A 1 18 ? -6.359 -2.290 2.320 1.00 0.00 18 SER A N 15
ATOM 27889 C CA . SER A 1 18 ? -7.677 -2.273 1.696 1.00 0.00 18 SER A CA 15
ATOM 27890 C C . SER A 1 18 ? -8.770 -2.534 2.729 1.00 0.00 18 SER A C 15
ATOM 27891 O O . SER A 1 18 ? -8.565 -3.268 3.695 1.00 0.00 18 SER A O 15
ATOM 27899 N N . GLY A 1 19 ? -9.933 -1.926 2.516 1.00 0.00 19 GLY A N 15
ATOM 27900 C CA . GLY A 1 19 ? -11.042 -2.104 3.436 1.00 0.00 19 GLY A CA 15
ATOM 27901 C C . GLY A 1 19 ? -10.793 -1.446 4.778 1.00 0.00 19 GLY A C 15
ATOM 27902 O O . GLY A 1 19 ? -11.329 -1.879 5.799 1.00 0.00 19 GLY A O 15
ATOM 27906 N N . SER A 1 20 ? -9.976 -0.397 4.779 1.00 0.00 20 SER A N 15
ATOM 27907 C CA . SER A 1 20 ? -9.653 0.319 6.008 1.00 0.00 20 SER A CA 15
ATOM 27908 C C . SER A 1 20 ? -9.921 1.813 5.853 1.00 0.00 20 SER A C 15
ATOM 27909 O O . SER A 1 20 ? -9.633 2.402 4.812 1.00 0.00 20 SER A O 15
ATOM 27917 N N . ASN A 1 21 ? -10.476 2.419 6.897 1.00 0.00 21 ASN A N 15
ATOM 27918 C CA . ASN A 1 21 ? -10.785 3.845 6.878 1.00 0.00 21 ASN A CA 15
ATOM 27919 C C . ASN A 1 21 ? -9.522 4.672 6.663 1.00 0.00 21 ASN A C 15
ATOM 27920 O O . ASN A 1 21 ? -8.617 4.673 7.498 1.00 0.00 21 ASN A O 15
ATOM 27931 N N . VAL A 1 22 ? -9.467 5.377 5.537 1.00 0.00 22 VAL A N 15
ATOM 27932 C CA . VAL A 1 22 ? -8.316 6.211 5.212 1.00 0.00 22 VAL A CA 15
ATOM 27933 C C . VAL A 1 22 ? -8.586 7.674 5.543 1.00 0.00 22 VAL A C 15
ATOM 27934 O O . VAL A 1 22 ? -9.706 8.046 5.896 1.00 0.00 22 VAL A O 15
ATOM 27947 N N . THR A 1 23 ? -7.553 8.502 5.425 1.00 0.00 23 THR A N 15
ATOM 27948 C CA . THR A 1 23 ? -7.678 9.926 5.712 1.00 0.00 23 THR A CA 15
ATOM 27949 C C . THR A 1 23 ? -6.741 10.748 4.835 1.00 0.00 23 THR A C 15
ATOM 27950 O O . THR A 1 23 ? -5.529 10.767 5.051 1.00 0.00 23 THR A O 15
ATOM 27961 N N . LEU A 1 24 ? -7.310 11.427 3.844 1.00 0.00 24 LEU A N 15
ATOM 27962 C CA . LEU A 1 24 ? -6.525 12.253 2.933 1.00 0.00 24 LEU A CA 15
ATOM 27963 C C . LEU A 1 24 ? -6.390 13.675 3.467 1.00 0.00 24 LEU A C 15
ATOM 27964 O O . LEU A 1 24 ? -7.308 14.485 3.344 1.00 0.00 24 LEU A O 15
ATOM 27980 N N . ASN A 1 25 ? -5.238 13.973 4.059 1.00 0.00 25 ASN A N 15
ATOM 27981 C CA . ASN A 1 25 ? -4.982 15.298 4.611 1.00 0.00 25 ASN A CA 15
ATOM 27982 C C . ASN A 1 25 ? -3.658 15.855 4.096 1.00 0.00 25 ASN A C 15
ATOM 27983 O O . ASN A 1 25 ? -2.585 15.393 4.487 1.00 0.00 25 ASN A O 15
ATOM 27994 N N . ILE A 1 26 ? -3.741 16.850 3.219 1.00 0.00 26 ILE A N 15
ATOM 27995 C CA . ILE A 1 26 ? -2.550 17.470 2.653 1.00 0.00 26 ILE A CA 15
ATOM 27996 C C . ILE A 1 26 ? -1.626 17.989 3.750 1.00 0.00 26 ILE A C 15
ATOM 27997 O O . ILE A 1 26 ? -2.080 18.580 4.730 1.00 0.00 26 ILE A O 15
ATOM 28013 N N . SER A 1 27 ? -0.327 17.766 3.578 1.00 0.00 27 SER A N 15
ATOM 28014 C CA . SER A 1 27 ? 0.661 18.209 4.554 1.00 0.00 27 SER A CA 15
ATOM 28015 C C . SER A 1 27 ? 0.304 19.588 5.100 1.00 0.00 27 SER A C 15
ATOM 28016 O O . SER A 1 27 ? 0.039 19.746 6.291 1.00 0.00 27 SER A O 15
ATOM 28024 N N . GLU A 1 28 ? 0.300 20.584 4.219 1.00 0.00 28 GLU A N 15
ATOM 28025 C CA . GLU A 1 28 ? -0.023 21.950 4.613 1.00 0.00 28 GLU A CA 15
ATOM 28026 C C . GLU A 1 28 ? -1.521 22.107 4.855 1.00 0.00 28 GLU A C 15
ATOM 28027 O O . GLU A 1 28 ? -2.330 21.922 3.946 1.00 0.00 28 GLU A O 15
ATOM 28039 N N . SER A 1 29 ? -1.883 22.448 6.087 1.00 0.00 29 SER A N 15
ATOM 28040 C CA . SER A 1 29 ? -3.284 22.625 6.451 1.00 0.00 29 SER A CA 15
ATOM 28041 C C . SER A 1 29 ? -3.878 23.841 5.748 1.00 0.00 29 SER A C 15
ATOM 28042 O O . SER A 1 29 ? -3.213 24.865 5.583 1.00 0.00 29 SER A O 15
ATOM 28050 N N . LEU A 1 30 ? -5.135 23.722 5.335 1.00 0.00 30 LEU A N 15
ATOM 28051 C CA . LEU A 1 30 ? -5.822 24.811 4.649 1.00 0.00 30 LEU A CA 15
ATOM 28052 C C . LEU A 1 30 ? -5.377 26.165 5.194 1.00 0.00 30 LEU A C 15
ATOM 28053 O O . LEU A 1 30 ? -4.992 26.297 6.356 1.00 0.00 30 LEU A O 15
ATOM 28069 N N . PRO A 1 31 ? -5.432 27.195 4.337 1.00 0.00 31 PRO A N 15
ATOM 28070 C CA . PRO A 1 31 ? -5.041 28.558 4.712 1.00 0.00 31 PRO A CA 15
ATOM 28071 C C . PRO A 1 31 ? -6.021 29.193 5.692 1.00 0.00 31 PRO A C 15
ATOM 28072 O O . PRO A 1 31 ? -7.102 28.658 5.937 1.00 0.00 31 PRO A O 15
ATOM 28083 N N . GLU A 1 32 ? -5.637 30.337 6.248 1.00 0.00 32 GLU A N 15
ATOM 28084 C CA . GLU A 1 32 ? -6.483 31.045 7.202 1.00 0.00 32 GLU A CA 15
ATOM 28085 C C . GLU A 1 32 ? -7.958 30.881 6.846 1.00 0.00 32 GLU A C 15
ATOM 28086 O O . GLU A 1 32 ? -8.772 30.505 7.689 1.00 0.00 32 GLU A O 15
ATOM 28098 N N . ASN A 1 33 ? -8.294 31.165 5.592 1.00 0.00 33 ASN A N 15
ATOM 28099 C CA . ASN A 1 33 ? -9.670 31.051 5.125 1.00 0.00 33 ASN A CA 15
ATOM 28100 C C . ASN A 1 33 ? -9.714 30.782 3.623 1.00 0.00 33 ASN A C 15
ATOM 28101 O O . ASN A 1 33 ? -9.141 31.531 2.831 1.00 0.00 33 ASN A O 15
ATOM 28112 N N . TYR A 1 34 ? -10.399 29.711 3.239 1.00 0.00 34 TYR A N 15
ATOM 28113 C CA . TYR A 1 34 ? -10.517 29.342 1.834 1.00 0.00 34 TYR A CA 15
ATOM 28114 C C . TYR A 1 34 ? -11.849 29.811 1.257 1.00 0.00 34 TYR A C 15
ATOM 28115 O O . TYR A 1 34 ? -12.727 30.274 1.986 1.00 0.00 34 TYR A O 15
ATOM 28133 N N . LYS A 1 35 ? -11.994 29.688 -0.058 1.00 0.00 35 LYS A N 15
ATOM 28134 C CA . LYS A 1 35 ? -13.219 30.096 -0.735 1.00 0.00 35 LYS A CA 15
ATOM 28135 C C . LYS A 1 35 ? -13.978 28.883 -1.265 1.00 0.00 35 LYS A C 15
ATOM 28136 O O . LYS A 1 35 ? -15.208 28.859 -1.257 1.00 0.00 35 LYS A O 15
ATOM 28155 N N . GLN A 1 36 ? -13.235 27.880 -1.721 1.00 0.00 36 GLN A N 15
ATOM 28156 C CA . GLN A 1 36 ? -13.840 26.664 -2.253 1.00 0.00 36 GLN A CA 15
ATOM 28157 C C . GLN A 1 36 ? -12.959 25.451 -1.973 1.00 0.00 36 GLN A C 15
ATOM 28158 O O . GLN A 1 36 ? -11.732 25.550 -1.967 1.00 0.00 36 GLN A O 15
ATOM 28172 N N . LEU A 1 37 ? -13.593 24.306 -1.743 1.00 0.00 37 LEU A N 15
ATOM 28173 C CA . LEU A 1 37 ? -12.868 23.073 -1.461 1.00 0.00 37 LEU A CA 15
ATOM 28174 C C . LEU A 1 37 ? -13.427 21.913 -2.280 1.00 0.00 37 LEU A C 15
ATOM 28175 O O . LEU A 1 37 ? -14.530 21.430 -2.020 1.00 0.00 37 LEU A O 15
ATOM 28191 N N . THR A 1 38 ? -12.658 21.469 -3.269 1.00 0.00 38 THR A N 15
ATOM 28192 C CA . THR A 1 38 ? -13.076 20.366 -4.125 1.00 0.00 38 THR A CA 15
ATOM 28193 C C . THR A 1 38 ? -12.069 19.222 -4.079 1.00 0.00 38 THR A C 15
ATOM 28194 O O . THR A 1 38 ? -10.864 19.448 -3.967 1.00 0.00 38 THR A O 15
ATOM 28205 N N . TRP A 1 39 ? -12.570 17.995 -4.166 1.00 0.00 39 TRP A N 15
ATOM 28206 C CA . TRP A 1 39 ? -11.713 16.816 -4.134 1.00 0.00 39 TRP A CA 15
ATOM 28207 C C . TRP A 1 39 ? -11.824 16.027 -5.434 1.00 0.00 39 TRP A C 15
ATOM 28208 O O . TRP A 1 39 ? -12.902 15.928 -6.021 1.00 0.00 39 TRP A O 15
ATOM 28229 N N . PHE A 1 40 ? -10.704 15.467 -5.879 1.00 0.00 40 PHE A N 15
ATOM 28230 C CA . PHE A 1 40 ? -10.676 14.688 -7.111 1.00 0.00 40 PHE A CA 15
ATOM 28231 C C . PHE A 1 40 ? -10.244 13.251 -6.836 1.00 0.00 40 PHE A C 15
ATOM 28232 O O . PHE A 1 40 ? -9.342 13.005 -6.034 1.00 0.00 40 PHE A O 15
ATOM 28249 N N . TYR A 1 41 ? -10.894 12.305 -7.505 1.00 0.00 41 TYR A N 15
ATOM 28250 C CA . TYR A 1 41 ? -10.580 10.892 -7.331 1.00 0.00 41 TYR A CA 15
ATOM 28251 C C . TYR A 1 41 ? -9.570 10.426 -8.374 1.00 0.00 41 TYR A C 15
ATOM 28252 O O . TYR A 1 41 ? -8.709 9.591 -8.094 1.00 0.00 41 TYR A O 15
ATOM 28270 N N . THR A 1 42 ? -9.681 10.972 -9.581 1.00 0.00 42 THR A N 15
ATOM 28271 C CA . THR A 1 42 ? -8.779 10.613 -10.668 1.00 0.00 42 THR A CA 15
ATOM 28272 C C . THR A 1 42 ? -8.395 11.837 -11.491 1.00 0.00 42 THR A C 15
ATOM 28273 O O . THR A 1 42 ? -8.761 12.964 -11.154 1.00 0.00 42 THR A O 15
ATOM 28284 N N . PHE A 1 43 ? -7.657 11.610 -12.572 1.00 0.00 43 PHE A N 15
ATOM 28285 C CA . PHE A 1 43 ? -7.223 12.696 -13.444 1.00 0.00 43 PHE A CA 15
ATOM 28286 C C . PHE A 1 43 ? -8.308 13.762 -13.566 1.00 0.00 43 PHE A C 15
ATOM 28287 O O . PHE A 1 43 ? -8.131 14.897 -13.123 1.00 0.00 43 PHE A O 15
ATOM 28304 N N . ASP A 1 44 ? -9.430 13.388 -14.171 1.00 0.00 44 ASP A N 15
ATOM 28305 C CA . ASP A 1 44 ? -10.545 14.310 -14.352 1.00 0.00 44 ASP A CA 15
ATOM 28306 C C . ASP A 1 44 ? -11.789 13.809 -13.624 1.00 0.00 44 ASP A C 15
ATOM 28307 O O . ASP A 1 44 ? -12.894 13.854 -14.163 1.00 0.00 44 ASP A O 15
ATOM 28316 N N . GLN A 1 45 ? -11.599 13.332 -12.398 1.00 0.00 45 GLN A N 15
ATOM 28317 C CA . GLN A 1 45 ? -12.705 12.820 -11.598 1.00 0.00 45 GLN A CA 15
ATOM 28318 C C . GLN A 1 45 ? -12.878 13.638 -10.322 1.00 0.00 45 GLN A C 15
ATOM 28319 O O . GLN A 1 45 ? -11.899 14.023 -9.682 1.00 0.00 45 GLN A O 15
ATOM 28333 N N . LYS A 1 46 ? -14.128 13.900 -9.958 1.00 0.00 46 LYS A N 15
ATOM 28334 C CA . LYS A 1 46 ? -14.430 14.671 -8.757 1.00 0.00 46 LYS A CA 15
ATOM 28335 C C . LYS A 1 46 ? -15.230 13.837 -7.762 1.00 0.00 46 LYS A C 15
ATOM 28336 O O . LYS A 1 46 ? -16.141 13.103 -8.144 1.00 0.00 46 LYS A O 15
ATOM 28355 N N . ILE A 1 47 ? -14.883 13.956 -6.485 1.00 0.00 47 ILE A N 15
ATOM 28356 C CA . ILE A 1 47 ? -15.571 13.214 -5.435 1.00 0.00 47 ILE A CA 15
ATOM 28357 C C . ILE A 1 47 ? -16.661 14.062 -4.787 1.00 0.00 47 ILE A C 15
ATOM 28358 O O . ILE A 1 47 ? -17.826 13.665 -4.741 1.00 0.00 47 ILE A O 15
ATOM 28374 N N . VAL A 1 48 ? -16.275 15.232 -4.288 1.00 0.00 48 VAL A N 15
ATOM 28375 C CA . VAL A 1 48 ? -17.219 16.138 -3.646 1.00 0.00 48 VAL A CA 15
ATOM 28376 C C . VAL A 1 48 ? -16.720 17.577 -3.694 1.00 0.00 48 VAL A C 15
ATOM 28377 O O . VAL A 1 48 ? -15.546 17.845 -3.442 1.00 0.00 48 VAL A O 15
ATOM 28390 N N . GLU A 1 49 ? -17.620 18.500 -4.019 1.00 0.00 49 GLU A N 15
ATOM 28391 C CA . GLU A 1 49 ? -17.270 19.913 -4.100 1.00 0.00 49 GLU A CA 15
ATOM 28392 C C . GLU A 1 49 ? -17.975 20.712 -3.008 1.00 0.00 49 GLU A C 15
ATOM 28393 O O . GLU A 1 49 ? -19.183 20.939 -3.072 1.00 0.00 49 GLU A O 15
ATOM 28405 N N . TRP A 1 50 ? -17.212 21.135 -2.007 1.00 0.00 50 TRP A N 15
ATOM 28406 C CA . TRP A 1 50 ? -17.763 21.909 -0.900 1.00 0.00 50 TRP A CA 15
ATOM 28407 C C . TRP A 1 50 ? -18.053 23.343 -1.329 1.00 0.00 50 TRP A C 15
ATOM 28408 O O . TRP A 1 50 ? -17.325 23.917 -2.139 1.00 0.00 50 TRP A O 15
ATOM 28429 N N . ASP A 1 51 ? -19.120 23.915 -0.782 1.00 0.00 51 ASP A N 15
ATOM 28430 C CA . ASP A 1 51 ? -19.505 25.283 -1.108 1.00 0.00 51 ASP A CA 15
ATOM 28431 C C . ASP A 1 51 ? -19.238 26.218 0.069 1.00 0.00 51 ASP A C 15
ATOM 28432 O O . ASP A 1 51 ? -19.359 25.822 1.228 1.00 0.00 51 ASP A O 15
ATOM 28441 N N . SER A 1 52 ? -18.875 27.459 -0.238 1.00 0.00 52 SER A N 15
ATOM 28442 C CA . SER A 1 52 ? -18.586 28.448 0.793 1.00 0.00 52 SER A CA 15
ATOM 28443 C C . SER A 1 52 ? -19.578 28.335 1.947 1.00 0.00 52 SER A C 15
ATOM 28444 O O . SER A 1 52 ? -19.277 28.717 3.078 1.00 0.00 52 SER A O 15
ATOM 28452 N N . ARG A 1 53 ? -20.762 27.807 1.652 1.00 0.00 53 ARG A N 15
ATOM 28453 C CA . ARG A 1 53 ? -21.799 27.644 2.663 1.00 0.00 53 ARG A CA 15
ATOM 28454 C C . ARG A 1 53 ? -21.939 26.179 3.068 1.00 0.00 53 ARG A C 15
ATOM 28455 O O . ARG A 1 53 ? -21.491 25.774 4.141 1.00 0.00 53 ARG A O 15
ATOM 28476 N N . LYS A 1 54 ? -22.564 25.389 2.202 1.00 0.00 54 LYS A N 15
ATOM 28477 C CA . LYS A 1 54 ? -22.763 23.969 2.466 1.00 0.00 54 LYS A CA 15
ATOM 28478 C C . LYS A 1 54 ? -21.993 23.115 1.463 1.00 0.00 54 LYS A C 15
ATOM 28479 O O . LYS A 1 54 ? -21.438 23.630 0.493 1.00 0.00 54 LYS A O 15
ATOM 28498 N N . SER A 1 55 ? -21.965 21.808 1.704 1.00 0.00 55 SER A N 15
ATOM 28499 C CA . SER A 1 55 ? -21.262 20.884 0.823 1.00 0.00 55 SER A CA 15
ATOM 28500 C C . SER A 1 55 ? -22.185 20.376 -0.280 1.00 0.00 55 SER A C 15
ATOM 28501 O O . SER A 1 55 ? -23.408 20.376 -0.133 1.00 0.00 55 SER A O 15
ATOM 28509 N N . LYS A 1 56 ? -21.592 19.942 -1.387 1.00 0.00 56 LYS A N 15
ATOM 28510 C CA . LYS A 1 56 ? -22.358 19.429 -2.517 1.00 0.00 56 LYS A CA 15
ATOM 28511 C C . LYS A 1 56 ? -21.786 18.102 -3.005 1.00 0.00 56 LYS A C 15
ATOM 28512 O O . LYS A 1 56 ? -20.914 18.073 -3.873 1.00 0.00 56 LYS A O 15
ATOM 28531 N N . TYR A 1 57 ? -22.284 17.007 -2.443 1.00 0.00 57 TYR A N 15
ATOM 28532 C CA . TYR A 1 57 ? -21.821 15.676 -2.821 1.00 0.00 57 TYR A CA 15
ATOM 28533 C C . TYR A 1 57 ? -22.218 15.349 -4.257 1.00 0.00 57 TYR A C 15
ATOM 28534 O O . TYR A 1 57 ? -23.361 15.564 -4.662 1.00 0.00 57 TYR A O 15
ATOM 28552 N N . PHE A 1 58 ? -21.266 14.827 -5.022 1.00 0.00 58 PHE A N 15
ATOM 28553 C CA . PHE A 1 58 ? -21.514 14.469 -6.414 1.00 0.00 58 PHE A CA 15
ATOM 28554 C C . PHE A 1 58 ? -22.015 13.032 -6.525 1.00 0.00 58 PHE A C 15
ATOM 28555 O O . PHE A 1 58 ? -21.326 12.092 -6.131 1.00 0.00 58 PHE A O 15
ATOM 28572 N N . GLU A 1 59 ? -23.219 12.871 -7.065 1.00 0.00 59 GLU A N 15
ATOM 28573 C CA . GLU A 1 59 ? -23.813 11.549 -7.227 1.00 0.00 59 GLU A CA 15
ATOM 28574 C C . GLU A 1 59 ? -22.745 10.510 -7.558 1.00 0.00 59 GLU A C 15
ATOM 28575 O O . GLU A 1 59 ? -22.243 10.457 -8.681 1.00 0.00 59 GLU A O 15
ATOM 28587 N N . SER A 1 60 ? -22.403 9.687 -6.573 1.00 0.00 60 SER A N 15
ATOM 28588 C CA . SER A 1 60 ? -21.392 8.652 -6.757 1.00 0.00 60 SER A CA 15
ATOM 28589 C C . SER A 1 60 ? -21.402 7.670 -5.590 1.00 0.00 60 SER A C 15
ATOM 28590 O O . SER A 1 60 ? -21.823 8.006 -4.483 1.00 0.00 60 SER A O 15
ATOM 28598 N N . LYS A 1 61 ? -20.934 6.452 -5.845 1.00 0.00 61 LYS A N 15
ATOM 28599 C CA . LYS A 1 61 ? -20.887 5.419 -4.818 1.00 0.00 61 LYS A CA 15
ATOM 28600 C C . LYS A 1 61 ? -20.116 5.904 -3.594 1.00 0.00 61 LYS A C 15
ATOM 28601 O O . LYS A 1 61 ? -20.252 5.350 -2.503 1.00 0.00 61 LYS A O 15
ATOM 28620 N N . PHE A 1 62 ? -19.307 6.941 -3.783 1.00 0.00 62 PHE A N 15
ATOM 28621 C CA . PHE A 1 62 ? -18.515 7.501 -2.694 1.00 0.00 62 PHE A CA 15
ATOM 28622 C C . PHE A 1 62 ? -19.401 8.263 -1.712 1.00 0.00 62 PHE A C 15
ATOM 28623 O O . PHE A 1 62 ? -19.107 8.334 -0.519 1.00 0.00 62 PHE A O 15
ATOM 28640 N N . LYS A 1 63 ? -20.487 8.832 -2.224 1.00 0.00 63 LYS A N 15
ATOM 28641 C CA . LYS A 1 63 ? -21.418 9.588 -1.396 1.00 0.00 63 LYS A CA 15
ATOM 28642 C C . LYS A 1 63 ? -22.184 8.664 -0.454 1.00 0.00 63 LYS A C 15
ATOM 28643 O O . LYS A 1 63 ? -22.709 7.633 -0.872 1.00 0.00 63 LYS A O 15
ATOM 28662 N N . GLY A 1 64 ? -22.244 9.041 0.819 1.00 0.00 64 GLY A N 15
ATOM 28663 C CA . GLY A 1 64 ? -22.948 8.236 1.799 1.00 0.00 64 GLY A CA 15
ATOM 28664 C C . GLY A 1 64 ? -22.019 7.646 2.842 1.00 0.00 64 GLY A C 15
ATOM 28665 O O . GLY A 1 64 ? -22.388 7.516 4.009 1.00 0.00 64 GLY A O 15
ATOM 28669 N N . ARG A 1 65 ? -20.811 7.287 2.420 1.00 0.00 65 ARG A N 15
ATOM 28670 C CA . ARG A 1 65 ? -19.827 6.706 3.326 1.00 0.00 65 ARG A CA 15
ATOM 28671 C C . ARG A 1 65 ? -18.685 7.683 3.588 1.00 0.00 65 ARG A C 15
ATOM 28672 O O . ARG A 1 65 ? -18.221 7.823 4.719 1.00 0.00 65 ARG A O 15
ATOM 28693 N N . VAL A 1 66 ? -18.236 8.357 2.534 1.00 0.00 66 VAL A N 15
ATOM 28694 C CA . VAL A 1 66 ? -17.149 9.321 2.649 1.00 0.00 66 VAL A CA 15
ATOM 28695 C C . VAL A 1 66 ? -17.583 10.547 3.445 1.00 0.00 66 VAL A C 15
ATOM 28696 O O . VAL A 1 66 ? -18.770 10.865 3.514 1.00 0.00 66 VAL A O 15
ATOM 28709 N N . ARG A 1 67 ? -16.614 11.231 4.043 1.00 0.00 67 ARG A N 15
ATOM 28710 C CA . ARG A 1 67 ? -16.897 12.422 4.835 1.00 0.00 67 ARG A CA 15
ATOM 28711 C C . ARG A 1 67 ? -15.867 13.514 4.561 1.00 0.00 67 ARG A C 15
ATOM 28712 O O . ARG A 1 67 ? -14.660 13.277 4.634 1.00 0.00 67 ARG A O 15
ATOM 28733 N N . LEU A 1 68 ? -16.350 14.711 4.245 1.00 0.00 68 LEU A N 15
ATOM 28734 C CA . LEU A 1 68 ? -15.472 15.840 3.960 1.00 0.00 68 LEU A CA 15
ATOM 28735 C C . LEU A 1 68 ? -15.512 16.861 5.092 1.00 0.00 68 LEU A C 15
ATOM 28736 O O . LEU A 1 68 ? -16.578 17.357 5.457 1.00 0.00 68 LEU A O 15
ATOM 28752 N N . ASP A 1 69 ? -14.344 17.172 5.643 1.00 0.00 69 ASP A N 15
ATOM 28753 C CA . ASP A 1 69 ? -14.245 18.137 6.731 1.00 0.00 69 ASP A CA 15
ATOM 28754 C C . ASP A 1 69 ? -13.791 19.498 6.212 1.00 0.00 69 ASP A C 15
ATOM 28755 O O . ASP A 1 69 ? -12.628 19.700 5.862 1.00 0.00 69 ASP A O 15
ATOM 28764 N N . PRO A 1 70 ? -14.730 20.454 6.159 1.00 0.00 70 PRO A N 15
ATOM 28765 C CA . PRO A 1 70 ? -14.451 21.812 5.683 1.00 0.00 70 PRO A CA 15
ATOM 28766 C C . PRO A 1 70 ? -13.569 22.595 6.649 1.00 0.00 70 PRO A C 15
ATOM 28767 O O . PRO A 1 70 ? -13.202 23.739 6.379 1.00 0.00 70 PRO A O 15
ATOM 28778 N N . GLN A 1 71 ? -13.234 21.973 7.774 1.00 0.00 71 GLN A N 15
ATOM 28779 C CA . GLN A 1 71 ? -12.395 22.613 8.780 1.00 0.00 71 GLN A CA 15
ATOM 28780 C C . GLN A 1 71 ? -10.916 22.434 8.450 1.00 0.00 71 GLN A C 15
ATOM 28781 O O . GLN A 1 71 ? -10.149 23.396 8.454 1.00 0.00 71 GLN A O 15
ATOM 28795 N N . SER A 1 72 ? -10.524 21.196 8.165 1.00 0.00 72 SER A N 15
ATOM 28796 C CA . SER A 1 72 ? -9.137 20.891 7.836 1.00 0.00 72 SER A CA 15
ATOM 28797 C C . SER A 1 72 ? -8.996 20.523 6.362 1.00 0.00 72 SER A C 15
ATOM 28798 O O . SER A 1 72 ? -7.937 20.705 5.764 1.00 0.00 72 SER A O 15
ATOM 28806 N N . GLY A 1 73 ? -10.074 20.003 5.783 1.00 0.00 73 GLY A N 15
ATOM 28807 C CA . GLY A 1 73 ? -10.050 19.617 4.384 1.00 0.00 73 GLY A CA 15
ATOM 28808 C C . GLY A 1 73 ? -9.608 18.180 4.186 1.00 0.00 73 GLY A C 15
ATOM 28809 O O . GLY A 1 73 ? -9.033 17.837 3.154 1.00 0.00 73 GLY A O 15
ATOM 28813 N N . ALA A 1 74 ? -9.876 17.338 5.179 1.00 0.00 74 ALA A N 15
ATOM 28814 C CA . ALA A 1 74 ? -9.502 15.931 5.109 1.00 0.00 74 ALA A CA 15
ATOM 28815 C C . ALA A 1 74 ? -10.668 15.077 4.622 1.00 0.00 74 ALA A C 15
ATOM 28816 O O . ALA A 1 74 ? -11.802 15.238 5.077 1.00 0.00 74 ALA A O 15
ATOM 28823 N N . LEU A 1 75 ? -10.384 14.169 3.695 1.00 0.00 75 LEU A N 15
ATOM 28824 C CA . LEU A 1 75 ? -11.409 13.289 3.146 1.00 0.00 75 LEU A CA 15
ATOM 28825 C C . LEU A 1 75 ? -11.217 11.857 3.635 1.00 0.00 75 LEU A C 15
ATOM 28826 O O . LEU A 1 75 ? -10.283 11.169 3.221 1.00 0.00 75 LEU A O 15
ATOM 28842 N N . TYR A 1 76 ? -12.108 11.413 4.515 1.00 0.00 76 TYR A N 15
ATOM 28843 C CA . TYR A 1 76 ? -12.036 10.063 5.060 1.00 0.00 76 TYR A CA 15
ATOM 28844 C C . TYR A 1 76 ? -12.924 9.108 4.269 1.00 0.00 76 TYR A C 15
ATOM 28845 O O . TYR A 1 76 ? -14.128 9.331 4.133 1.00 0.00 76 TYR A O 15
ATOM 28863 N N . ILE A 1 77 ? -12.322 8.044 3.749 1.00 0.00 77 ILE A N 15
ATOM 28864 C CA . ILE A 1 77 ? -13.058 7.054 2.973 1.00 0.00 77 ILE A CA 15
ATOM 28865 C C . ILE A 1 77 ? -13.151 5.728 3.720 1.00 0.00 77 ILE A C 15
ATOM 28866 O O . ILE A 1 77 ? -12.135 5.110 4.038 1.00 0.00 77 ILE A O 15
ATOM 28882 N N . SER A 1 78 ? -14.377 5.295 3.997 1.00 0.00 78 SER A N 15
ATOM 28883 C CA . SER A 1 78 ? -14.603 4.043 4.709 1.00 0.00 78 SER A CA 15
ATOM 28884 C C . SER A 1 78 ? -14.791 2.888 3.730 1.00 0.00 78 SER A C 15
ATOM 28885 O O . SER A 1 78 ? -15.289 3.074 2.619 1.00 0.00 78 SER A O 15
ATOM 28893 N N . LYS A 1 79 ? -14.388 1.693 4.150 1.00 0.00 79 LYS A N 15
ATOM 28894 C CA . LYS A 1 79 ? -14.512 0.506 3.313 1.00 0.00 79 LYS A CA 15
ATOM 28895 C C . LYS A 1 79 ? -13.932 0.756 1.925 1.00 0.00 79 LYS A C 15
ATOM 28896 O O . LYS A 1 79 ? -14.515 0.356 0.917 1.00 0.00 79 LYS A O 15
ATOM 28915 N N . VAL A 1 80 ? -12.781 1.418 1.879 1.00 0.00 80 VAL A N 15
ATOM 28916 C CA . VAL A 1 80 ? -12.121 1.719 0.614 1.00 0.00 80 VAL A CA 15
ATOM 28917 C C . VAL A 1 80 ? -11.960 0.462 -0.234 1.00 0.00 80 VAL A C 15
ATOM 28918 O O . VAL A 1 80 ? -12.300 -0.638 0.200 1.00 0.00 80 VAL A O 15
ATOM 28931 N N . GLN A 1 81 ? -11.438 0.635 -1.444 1.00 0.00 81 GLN A N 15
ATOM 28932 C CA . GLN A 1 81 ? -11.232 -0.486 -2.353 1.00 0.00 81 GLN A CA 15
ATOM 28933 C C . GLN A 1 81 ? -9.909 -0.346 -3.100 1.00 0.00 81 GLN A C 15
ATOM 28934 O O . GLN A 1 81 ? -9.422 0.764 -3.318 1.00 0.00 81 GLN A O 15
ATOM 28948 N N . LYS A 1 82 ? -9.332 -1.477 -3.489 1.00 0.00 82 LYS A N 15
ATOM 28949 C CA . LYS A 1 82 ? -8.066 -1.482 -4.212 1.00 0.00 82 LYS A CA 15
ATOM 28950 C C . LYS A 1 82 ? -8.109 -0.514 -5.390 1.00 0.00 82 LYS A C 15
ATOM 28951 O O . LYS A 1 82 ? -7.073 -0.031 -5.845 1.00 0.00 82 LYS A O 15
ATOM 28970 N N . GLU A 1 83 ? -9.314 -0.235 -5.877 1.00 0.00 83 GLU A N 15
ATOM 28971 C CA . GLU A 1 83 ? -9.490 0.677 -7.002 1.00 0.00 83 GLU A CA 15
ATOM 28972 C C . GLU A 1 83 ? -9.155 2.110 -6.599 1.00 0.00 83 GLU A C 15
ATOM 28973 O O . GLU A 1 83 ? -8.642 2.888 -7.403 1.00 0.00 83 GLU A O 15
ATOM 28985 N N . ASP A 1 84 ? -9.449 2.450 -5.349 1.00 0.00 84 ASP A N 15
ATOM 28986 C CA . ASP A 1 84 ? -9.178 3.789 -4.838 1.00 0.00 84 ASP A CA 15
ATOM 28987 C C . ASP A 1 84 ? -7.747 4.212 -5.152 1.00 0.00 84 ASP A C 15
ATOM 28988 O O . ASP A 1 84 ? -7.472 5.391 -5.372 1.00 0.00 84 ASP A O 15
ATOM 28997 N N . ASN A 1 85 ? -6.839 3.242 -5.170 1.00 0.00 85 ASN A N 15
ATOM 28998 C CA . ASN A 1 85 ? -5.435 3.514 -5.455 1.00 0.00 85 ASN A CA 15
ATOM 28999 C C . ASN A 1 85 ? -5.289 4.337 -6.731 1.00 0.00 85 ASN A C 15
ATOM 29000 O O . ASN A 1 85 ? -5.283 3.794 -7.836 1.00 0.00 85 ASN A O 15
ATOM 29011 N N . SER A 1 86 ? -5.170 5.651 -6.571 1.00 0.00 86 SER A N 15
ATOM 29012 C CA . SER A 1 86 ? -5.027 6.551 -7.709 1.00 0.00 86 SER A CA 15
ATOM 29013 C C . SER A 1 86 ? -4.407 7.877 -7.280 1.00 0.00 86 SER A C 15
ATOM 29014 O O . SER A 1 86 ? -4.050 8.061 -6.116 1.00 0.00 86 SER A O 15
ATOM 29022 N N . THR A 1 87 ? -4.282 8.800 -8.229 1.00 0.00 87 THR A N 15
ATOM 29023 C CA . THR A 1 87 ? -3.705 10.109 -7.951 1.00 0.00 87 THR A CA 15
ATOM 29024 C C . THR A 1 87 ? -4.787 11.123 -7.600 1.00 0.00 87 THR A C 15
ATOM 29025 O O . THR A 1 87 ? -5.460 11.658 -8.482 1.00 0.00 87 THR A O 15
ATOM 29036 N N . TYR A 1 88 ? -4.950 11.385 -6.308 1.00 0.00 88 TYR A N 15
ATOM 29037 C CA . TYR A 1 88 ? -5.952 12.335 -5.840 1.00 0.00 88 TYR A CA 15
ATOM 29038 C C . TYR A 1 88 ? -5.474 13.770 -6.033 1.00 0.00 88 TYR A C 15
ATOM 29039 O O . TYR A 1 88 ? -4.285 14.063 -5.901 1.00 0.00 88 TYR A O 15
ATOM 29057 N N . ILE A 1 89 ? -6.408 14.662 -6.346 1.00 0.00 89 ILE A N 15
ATOM 29058 C CA . ILE A 1 89 ? -6.083 16.067 -6.555 1.00 0.00 89 ILE A CA 15
ATOM 29059 C C . ILE A 1 89 ? -7.074 16.974 -5.833 1.00 0.00 89 ILE A C 15
ATOM 29060 O O . ILE A 1 89 ? -8.190 17.191 -6.305 1.00 0.00 89 ILE A O 15
ATOM 29076 N N . MET A 1 90 ? -6.658 17.502 -4.687 1.00 0.00 90 MET A N 15
ATOM 29077 C CA . MET A 1 90 ? -7.508 18.389 -3.901 1.00 0.00 90 MET A CA 15
ATOM 29078 C C . MET A 1 90 ? -7.333 19.839 -4.339 1.00 0.00 90 MET A C 15
ATOM 29079 O O . MET A 1 90 ? -6.284 20.443 -4.114 1.00 0.00 90 MET A O 15
ATOM 29093 N N . ARG A 1 91 ? -8.367 20.393 -4.965 1.00 0.00 91 ARG A N 15
ATOM 29094 C CA . ARG A 1 91 ? -8.326 21.772 -5.436 1.00 0.00 91 ARG A CA 15
ATOM 29095 C C . ARG A 1 91 ? -8.799 22.732 -4.348 1.00 0.00 91 ARG A C 15
ATOM 29096 O O . ARG A 1 91 ? -9.738 22.435 -3.609 1.00 0.00 91 ARG A O 15
ATOM 29117 N N . VAL A 1 92 ? -8.142 23.884 -4.256 1.00 0.00 92 VAL A N 15
ATOM 29118 C CA . VAL A 1 92 ? -8.495 24.888 -3.259 1.00 0.00 92 VAL A CA 15
ATOM 29119 C C . VAL A 1 92 ? -8.396 26.295 -3.838 1.00 0.00 92 VAL A C 15
ATOM 29120 O O . VAL A 1 92 ? -7.472 26.605 -4.591 1.00 0.00 92 VAL A O 15
ATOM 29133 N N . LEU A 1 93 ? -9.353 27.144 -3.480 1.00 0.00 93 LEU A N 15
ATOM 29134 C CA . LEU A 1 93 ? -9.374 28.520 -3.963 1.00 0.00 93 LEU A CA 15
ATOM 29135 C C . LEU A 1 93 ? -9.027 29.496 -2.843 1.00 0.00 93 LEU A C 15
ATOM 29136 O O . LEU A 1 93 ? -9.911 30.016 -2.162 1.00 0.00 93 LEU A O 15
ATOM 29152 N N . LYS A 1 94 ? -7.734 29.741 -2.658 1.00 0.00 94 LYS A N 15
ATOM 29153 C CA . LYS A 1 94 ? -7.269 30.656 -1.623 1.00 0.00 94 LYS A CA 15
ATOM 29154 C C . LYS A 1 94 ? -7.889 32.038 -1.801 1.00 0.00 94 LYS A C 15
ATOM 29155 O O . LYS A 1 94 ? -8.076 32.507 -2.924 1.00 0.00 94 LYS A O 15
ATOM 29174 N N . LYS A 1 95 ? -8.205 32.688 -0.685 1.00 0.00 95 LYS A N 15
ATOM 29175 C CA . LYS A 1 95 ? -8.801 34.018 -0.717 1.00 0.00 95 LYS A CA 15
ATOM 29176 C C . LYS A 1 95 ? -7.962 34.971 -1.562 1.00 0.00 95 LYS A C 15
ATOM 29177 O O . LYS A 1 95 ? -8.433 36.033 -1.972 1.00 0.00 95 LYS A O 15
ATOM 29196 N N . THR A 1 96 ? -6.717 34.584 -1.822 1.00 0.00 96 THR A N 15
ATOM 29197 C CA . THR A 1 96 ? -5.813 35.403 -2.619 1.00 0.00 96 THR A CA 15
ATOM 29198 C C . THR A 1 96 ? -5.986 35.124 -4.108 1.00 0.00 96 THR A C 15
ATOM 29199 O O . THR A 1 96 ? -5.697 35.976 -4.947 1.00 0.00 96 THR A O 15
ATOM 29210 N N . GLY A 1 97 ? -6.460 33.924 -4.429 1.00 0.00 97 GLY A N 15
ATOM 29211 C CA . GLY A 1 97 ? -6.664 33.554 -5.817 1.00 0.00 97 GLY A CA 15
ATOM 29212 C C . GLY A 1 97 ? -5.542 32.690 -6.358 1.00 0.00 97 GLY A C 15
ATOM 29213 O O . GLY A 1 97 ? -5.041 32.927 -7.456 1.00 0.00 97 GLY A O 15
ATOM 29217 N N . ASN A 1 98 ? -5.145 31.686 -5.583 1.00 0.00 98 ASN A N 15
ATOM 29218 C CA . ASN A 1 98 ? -4.073 30.784 -5.990 1.00 0.00 98 ASN A CA 15
ATOM 29219 C C . ASN A 1 98 ? -4.629 29.591 -6.762 1.00 0.00 98 ASN A C 15
ATOM 29220 O O . ASN A 1 98 ? -3.929 28.983 -7.570 1.00 0.00 98 ASN A O 15
ATOM 29231 N N . GLU A 1 99 ? -5.891 29.264 -6.506 1.00 0.00 99 GLU A N 15
ATOM 29232 C CA . GLU A 1 99 ? -6.540 28.144 -7.177 1.00 0.00 99 GLU A CA 15
ATOM 29233 C C . GLU A 1 99 ? -5.544 27.019 -7.444 1.00 0.00 99 GLU A C 15
ATOM 29234 O O . GLU A 1 99 ? -5.383 26.577 -8.581 1.00 0.00 99 GLU A O 15
ATOM 29246 N N . GLN A 1 100 ? -4.880 26.562 -6.388 1.00 0.00 100 GLN A N 15
ATOM 29247 C CA . GLN A 1 100 ? -3.899 25.490 -6.509 1.00 0.00 100 GLN A CA 15
ATOM 29248 C C . GLN A 1 100 ? -4.442 24.187 -5.931 1.00 0.00 100 GLN A C 15
ATOM 29249 O O . GLN A 1 100 ? -5.389 24.193 -5.146 1.00 0.00 100 GLN A O 15
ATOM 29263 N N . GLU A 1 101 ? -3.835 23.072 -6.325 1.00 0.00 101 GLU A N 15
ATOM 29264 C CA . GLU A 1 101 ? -4.260 21.762 -5.846 1.00 0.00 101 GLU A CA 15
ATOM 29265 C C . GLU A 1 101 ? -3.061 20.929 -5.402 1.00 0.00 101 GLU A C 15
ATOM 29266 O O . GLU A 1 101 ? -1.911 21.326 -5.594 1.00 0.00 101 GLU A O 15
ATOM 29278 N N . TRP A 1 102 ? -3.337 19.775 -4.807 1.00 0.00 102 TRP A N 15
ATOM 29279 C CA . TRP A 1 102 ? -2.281 18.886 -4.334 1.00 0.00 102 TRP A CA 15
ATOM 29280 C C . TRP A 1 102 ? -2.303 17.563 -5.092 1.00 0.00 102 TRP A C 15
ATOM 29281 O O . TRP A 1 102 ? -3.130 17.359 -5.981 1.00 0.00 102 TRP A O 15
ATOM 29302 N N . LYS A 1 103 ? -1.391 16.666 -4.734 1.00 0.00 103 LYS A N 15
ATOM 29303 C CA . LYS A 1 103 ? -1.306 15.361 -5.378 1.00 0.00 103 LYS A CA 15
ATOM 29304 C C . LYS A 1 103 ? -1.045 14.263 -4.352 1.00 0.00 103 LYS A C 15
ATOM 29305 O O . LYS A 1 103 ? -0.040 14.292 -3.641 1.00 0.00 103 LYS A O 15
ATOM 29324 N N . ILE A 1 104 ? -1.955 13.298 -4.281 1.00 0.00 104 ILE A N 15
ATOM 29325 C CA . ILE A 1 104 ? -1.821 12.190 -3.344 1.00 0.00 104 ILE A CA 15
ATOM 29326 C C . ILE A 1 104 ? -2.069 10.853 -4.033 1.00 0.00 104 ILE A C 15
ATOM 29327 O O . ILE A 1 104 ? -3.207 10.508 -4.353 1.00 0.00 104 ILE A O 15
ATOM 29343 N N . LYS A 1 105 ? -0.996 10.102 -4.259 1.00 0.00 105 LYS A N 15
ATOM 29344 C CA . LYS A 1 105 ? -1.096 8.800 -4.908 1.00 0.00 105 LYS A CA 15
ATOM 29345 C C . LYS A 1 105 ? -1.436 7.711 -3.895 1.00 0.00 105 LYS A C 15
ATOM 29346 O O . LYS A 1 105 ? -0.546 7.057 -3.349 1.00 0.00 105 LYS A O 15
ATOM 29365 N N . LEU A 1 106 ? -2.727 7.521 -3.649 1.00 0.00 106 LEU A N 15
ATOM 29366 C CA . LEU A 1 106 ? -3.184 6.510 -2.702 1.00 0.00 106 LEU A CA 15
ATOM 29367 C C . LEU A 1 106 ? -2.717 5.120 -3.122 1.00 0.00 106 LEU A C 15
ATOM 29368 O O . LEU A 1 106 ? -2.831 4.743 -4.288 1.00 0.00 106 LEU A O 15
ATOM 29384 N N . GLN A 1 107 ? -2.193 4.363 -2.163 1.00 0.00 107 GLN A N 15
ATOM 29385 C CA . GLN A 1 107 ? -1.711 3.014 -2.434 1.00 0.00 107 GLN A CA 15
ATOM 29386 C C . GLN A 1 107 ? -2.389 1.999 -1.520 1.00 0.00 107 GLN A C 15
ATOM 29387 O O . GLN A 1 107 ? -2.117 1.950 -0.320 1.00 0.00 107 GLN A O 15
ATOM 29401 N N . VAL A 1 108 ? -3.273 1.190 -2.095 1.00 0.00 108 VAL A N 15
ATOM 29402 C CA . VAL A 1 108 ? -3.990 0.175 -1.332 1.00 0.00 108 VAL A CA 15
ATOM 29403 C C . VAL A 1 108 ? -3.300 -1.180 -1.435 1.00 0.00 108 VAL A C 15
ATOM 29404 O O . VAL A 1 108 ? -2.741 -1.527 -2.476 1.00 0.00 108 VAL A O 15
ATOM 29417 N N . LEU A 1 109 ? -3.342 -1.943 -0.348 1.00 0.00 109 LEU A N 15
ATOM 29418 C CA . LEU A 1 109 ? -2.720 -3.262 -0.316 1.00 0.00 109 LEU A CA 15
ATOM 29419 C C . LEU A 1 109 ? -3.733 -4.332 0.083 1.00 0.00 109 LEU A C 15
ATOM 29420 O O . LEU A 1 109 ? -4.785 -4.026 0.644 1.00 0.00 109 LEU A O 15
ATOM 29436 N N . ASP A 1 110 ? -3.407 -5.586 -0.210 1.00 0.00 110 ASP A N 15
ATOM 29437 C CA . ASP A 1 110 ? -4.287 -6.701 0.120 1.00 0.00 110 ASP A CA 15
ATOM 29438 C C . ASP A 1 110 ? -4.031 -7.192 1.541 1.00 0.00 110 ASP A C 15
ATOM 29439 O O . ASP A 1 110 ? -2.941 -7.657 1.877 1.00 0.00 110 ASP A O 15
ATOM 29448 N N . PRO A 1 111 ? -5.058 -7.087 2.398 1.00 0.00 111 PRO A N 15
ATOM 29449 C CA . PRO A 1 111 ? -4.968 -7.515 3.797 1.00 0.00 111 PRO A CA 15
ATOM 29450 C C . PRO A 1 111 ? -4.881 -9.031 3.935 1.00 0.00 111 PRO A C 15
ATOM 29451 O O . PRO A 1 111 ? -3.999 -9.552 4.618 1.00 0.00 111 PRO A O 15
ATOM 29462 N N . VAL A 1 112 ? -5.801 -9.734 3.283 1.00 0.00 112 VAL A N 15
ATOM 29463 C CA . VAL A 1 112 ? -5.826 -11.191 3.332 1.00 0.00 112 VAL A CA 15
ATOM 29464 C C . VAL A 1 112 ? -6.321 -11.777 2.014 1.00 0.00 112 VAL A C 15
ATOM 29465 O O . VAL A 1 112 ? -7.289 -11.301 1.419 1.00 0.00 112 VAL A O 15
ATOM 29478 N N . PRO A 1 113 ? -5.643 -12.835 1.545 1.00 0.00 113 PRO A N 15
ATOM 29479 C CA . PRO A 1 113 ? -5.996 -13.510 0.293 1.00 0.00 113 PRO A CA 15
ATOM 29480 C C . PRO A 1 113 ? -7.311 -14.275 0.398 1.00 0.00 113 PRO A C 15
ATOM 29481 O O . PRO A 1 113 ? -8.048 -14.133 1.374 1.00 0.00 113 PRO A O 15
ATOM 29492 N N . LYS A 1 114 ? -7.600 -15.087 -0.614 1.00 0.00 114 LYS A N 15
ATOM 29493 C CA . LYS A 1 114 ? -8.825 -15.877 -0.636 1.00 0.00 114 LYS A CA 15
ATOM 29494 C C . LYS A 1 114 ? -8.647 -17.179 0.138 1.00 0.00 114 LYS A C 15
ATOM 29495 O O . LYS A 1 114 ? -7.771 -17.991 -0.160 1.00 0.00 114 LYS A O 15
ATOM 29514 N N . PRO A 1 115 ? -9.497 -17.386 1.155 1.00 0.00 115 PRO A N 15
ATOM 29515 C CA . PRO A 1 115 ? -9.454 -18.590 1.990 1.00 0.00 115 PRO A CA 15
ATOM 29516 C C . PRO A 1 115 ? -9.901 -19.836 1.234 1.00 0.00 115 PRO A C 15
ATOM 29517 O O . PRO A 1 115 ? -10.665 -19.751 0.273 1.00 0.00 115 PRO A O 15
ATOM 29528 N N . VAL A 1 116 ? -9.420 -20.994 1.676 1.00 0.00 116 VAL A N 15
ATOM 29529 C CA . VAL A 1 116 ? -9.772 -22.259 1.041 1.00 0.00 116 VAL A CA 15
ATOM 29530 C C . VAL A 1 116 ? -11.261 -22.552 1.186 1.00 0.00 116 VAL A C 15
ATOM 29531 O O . VAL A 1 116 ? -11.713 -23.019 2.232 1.00 0.00 116 VAL A O 15
ATOM 29544 N N . ILE A 1 117 ? -12.018 -22.273 0.130 1.00 0.00 117 ILE A N 15
ATOM 29545 C CA . ILE A 1 117 ? -13.456 -22.508 0.139 1.00 0.00 117 ILE A CA 15
ATOM 29546 C C . ILE A 1 117 ? -13.770 -24.000 0.094 1.00 0.00 117 ILE A C 15
ATOM 29547 O O . ILE A 1 117 ? -13.556 -24.660 -0.922 1.00 0.00 117 ILE A O 15
ATOM 29563 N N . LYS A 1 118 ? -14.282 -24.525 1.203 1.00 0.00 118 LYS A N 15
ATOM 29564 C CA . LYS A 1 118 ? -14.629 -25.938 1.291 1.00 0.00 118 LYS A CA 15
ATOM 29565 C C . LYS A 1 118 ? -15.923 -26.132 2.074 1.00 0.00 118 LYS A C 15
ATOM 29566 O O . LYS A 1 118 ? -16.439 -25.193 2.682 1.00 0.00 118 LYS A O 15
ATOM 29585 N N . ILE A 1 119 ? -16.442 -27.356 2.057 1.00 0.00 119 ILE A N 15
ATOM 29586 C CA . ILE A 1 119 ? -17.674 -27.672 2.769 1.00 0.00 119 ILE A CA 15
ATOM 29587 C C . ILE A 1 119 ? -17.479 -28.862 3.703 1.00 0.00 119 ILE A C 15
ATOM 29588 O O . ILE A 1 119 ? -16.559 -29.659 3.524 1.00 0.00 119 ILE A O 15
ATOM 29604 N N . GLU A 1 120 ? -18.352 -28.975 4.699 1.00 0.00 120 GLU A N 15
ATOM 29605 C CA . GLU A 1 120 ? -18.276 -30.068 5.661 1.00 0.00 120 GLU A CA 15
ATOM 29606 C C . GLU A 1 120 ? -19.639 -30.730 5.840 1.00 0.00 120 GLU A C 15
ATOM 29607 O O . GLU A 1 120 ? -20.548 -30.156 6.441 1.00 0.00 120 GLU A O 15
ATOM 29619 N N . LYS A 1 121 ? -19.775 -31.943 5.315 1.00 0.00 121 LYS A N 15
ATOM 29620 C CA . LYS A 1 121 ? -21.025 -32.686 5.416 1.00 0.00 121 LYS A CA 15
ATOM 29621 C C . LYS A 1 121 ? -20.766 -34.136 5.812 1.00 0.00 121 LYS A C 15
ATOM 29622 O O . LYS A 1 121 ? -19.617 -34.569 5.902 1.00 0.00 121 LYS A O 15
ATOM 29641 N N . GLY A 1 1 ? 8.436 15.457 -5.166 1.00 0.00 1 GLY A N 16
ATOM 29642 C CA . GLY A 1 1 ? 9.679 16.177 -4.960 1.00 0.00 1 GLY A CA 16
ATOM 29643 C C . GLY A 1 1 ? 9.460 17.554 -4.365 1.00 0.00 1 GLY A C 16
ATOM 29644 O O . GLY A 1 1 ? 8.656 18.336 -4.874 1.00 0.00 1 GLY A O 16
ATOM 29648 N N . SER A 1 2 ? 10.174 17.851 -3.285 1.00 0.00 2 SER A N 16
ATOM 29649 C CA . SER A 1 2 ? 10.050 19.142 -2.617 1.00 0.00 2 SER A CA 16
ATOM 29650 C C . SER A 1 2 ? 10.808 20.224 -3.380 1.00 0.00 2 SER A C 16
ATOM 29651 O O . SER A 1 2 ? 12.031 20.168 -3.506 1.00 0.00 2 SER A O 16
ATOM 29659 N N . SER A 1 3 ? 10.072 21.208 -3.886 1.00 0.00 3 SER A N 16
ATOM 29660 C CA . SER A 1 3 ? 10.673 22.302 -4.640 1.00 0.00 3 SER A CA 16
ATOM 29661 C C . SER A 1 3 ? 9.633 23.366 -4.977 1.00 0.00 3 SER A C 16
ATOM 29662 O O . SER A 1 3 ? 8.430 23.123 -4.890 1.00 0.00 3 SER A O 16
ATOM 29670 N N . GLY A 1 4 ? 10.106 24.547 -5.361 1.00 0.00 4 GLY A N 16
ATOM 29671 C CA . GLY A 1 4 ? 9.205 25.631 -5.705 1.00 0.00 4 GLY A CA 16
ATOM 29672 C C . GLY A 1 4 ? 9.331 26.052 -7.156 1.00 0.00 4 GLY A C 16
ATOM 29673 O O . GLY A 1 4 ? 10.386 26.519 -7.585 1.00 0.00 4 GLY A O 16
ATOM 29677 N N . SER A 1 5 ? 8.253 25.884 -7.915 1.00 0.00 5 SER A N 16
ATOM 29678 C CA . SER A 1 5 ? 8.249 26.245 -9.328 1.00 0.00 5 SER A CA 16
ATOM 29679 C C . SER A 1 5 ? 6.821 26.368 -9.853 1.00 0.00 5 SER A C 16
ATOM 29680 O O . SER A 1 5 ? 5.907 25.708 -9.359 1.00 0.00 5 SER A O 16
ATOM 29688 N N . SER A 1 6 ? 6.639 27.219 -10.857 1.00 0.00 6 SER A N 16
ATOM 29689 C CA . SER A 1 6 ? 5.323 27.433 -11.448 1.00 0.00 6 SER A CA 16
ATOM 29690 C C . SER A 1 6 ? 4.853 26.188 -12.194 1.00 0.00 6 SER A C 16
ATOM 29691 O O . SER A 1 6 ? 4.970 26.102 -13.416 1.00 0.00 6 SER A O 16
ATOM 29699 N N . GLY A 1 7 ? 4.320 25.224 -11.449 1.00 0.00 7 GLY A N 16
ATOM 29700 C CA . GLY A 1 7 ? 3.841 23.997 -12.056 1.00 0.00 7 GLY A CA 16
ATOM 29701 C C . GLY A 1 7 ? 4.503 22.764 -11.472 1.00 0.00 7 GLY A C 16
ATOM 29702 O O . GLY A 1 7 ? 5.471 22.870 -10.720 1.00 0.00 7 GLY A O 16
ATOM 29706 N N . GLN A 1 8 ? 3.979 21.593 -11.818 1.00 0.00 8 GLN A N 16
ATOM 29707 C CA . GLN A 1 8 ? 4.524 20.336 -11.320 1.00 0.00 8 GLN A CA 16
ATOM 29708 C C . GLN A 1 8 ? 4.531 20.311 -9.795 1.00 0.00 8 GLN A C 16
ATOM 29709 O O . GLN A 1 8 ? 5.514 19.909 -9.175 1.00 0.00 8 GLN A O 16
ATOM 29723 N N . GLY A 1 9 ? 3.425 20.743 -9.197 1.00 0.00 9 GLY A N 16
ATOM 29724 C CA . GLY A 1 9 ? 3.324 20.762 -7.749 1.00 0.00 9 GLY A CA 16
ATOM 29725 C C . GLY A 1 9 ? 3.814 19.475 -7.117 1.00 0.00 9 GLY A C 16
ATOM 29726 O O . GLY A 1 9 ? 3.882 18.437 -7.777 1.00 0.00 9 GLY A O 16
ATOM 29730 N N . HIS A 1 10 ? 4.157 19.540 -5.834 1.00 0.00 10 HIS A N 16
ATOM 29731 C CA . HIS A 1 10 ? 4.644 18.370 -5.112 1.00 0.00 10 HIS A CA 16
ATOM 29732 C C . HIS A 1 10 ? 3.655 17.213 -5.223 1.00 0.00 10 HIS A C 16
ATOM 29733 O O . HIS A 1 10 ? 2.450 17.424 -5.369 1.00 0.00 10 HIS A O 16
ATOM 29748 N N . LEU A 1 11 ? 4.172 15.991 -5.153 1.00 0.00 11 LEU A N 16
ATOM 29749 C CA . LEU A 1 11 ? 3.334 14.800 -5.246 1.00 0.00 11 LEU A CA 16
ATOM 29750 C C . LEU A 1 11 ? 3.463 13.945 -3.989 1.00 0.00 11 LEU A C 16
ATOM 29751 O O . LEU A 1 11 ? 4.556 13.506 -3.633 1.00 0.00 11 LEU A O 16
ATOM 29767 N N . VAL A 1 12 ? 2.337 13.710 -3.322 1.00 0.00 12 VAL A N 16
ATOM 29768 C CA . VAL A 1 12 ? 2.323 12.905 -2.107 1.00 0.00 12 VAL A CA 16
ATOM 29769 C C . VAL A 1 12 ? 2.060 11.437 -2.424 1.00 0.00 12 VAL A C 16
ATOM 29770 O O . VAL A 1 12 ? 1.207 11.112 -3.250 1.00 0.00 12 VAL A O 16
ATOM 29783 N N . HIS A 1 13 ? 2.798 10.552 -1.761 1.00 0.00 13 HIS A N 16
ATOM 29784 C CA . HIS A 1 13 ? 2.645 9.117 -1.971 1.00 0.00 13 HIS A CA 16
ATOM 29785 C C . HIS A 1 13 ? 2.324 8.407 -0.659 1.00 0.00 13 HIS A C 16
ATOM 29786 O O . HIS A 1 13 ? 3.216 8.132 0.143 1.00 0.00 13 HIS A O 16
ATOM 29801 N N . MET A 1 14 ? 1.045 8.115 -0.447 1.00 0.00 14 MET A N 16
ATOM 29802 C CA . MET A 1 14 ? 0.607 7.436 0.767 1.00 0.00 14 MET A CA 16
ATOM 29803 C C . MET A 1 14 ? 0.328 5.962 0.496 1.00 0.00 14 MET A C 16
ATOM 29804 O O . MET A 1 14 ? 0.270 5.531 -0.657 1.00 0.00 14 MET A O 16
ATOM 29818 N N . THR A 1 15 ? 0.156 5.190 1.565 1.00 0.00 15 THR A N 16
ATOM 29819 C CA . THR A 1 15 ? -0.116 3.763 1.442 1.00 0.00 15 THR A CA 16
ATOM 29820 C C . THR A 1 15 ? -0.842 3.234 2.673 1.00 0.00 15 THR A C 16
ATOM 29821 O O . THR A 1 15 ? -0.422 3.473 3.805 1.00 0.00 15 THR A O 16
ATOM 29832 N N . VAL A 1 16 ? -1.935 2.512 2.445 1.00 0.00 16 VAL A N 16
ATOM 29833 C CA . VAL A 1 16 ? -2.719 1.946 3.536 1.00 0.00 16 VAL A CA 16
ATOM 29834 C C . VAL A 1 16 ? -3.278 0.579 3.160 1.00 0.00 16 VAL A C 16
ATOM 29835 O O . VAL A 1 16 ? -3.249 0.184 1.994 1.00 0.00 16 VAL A O 16
ATOM 29848 N N . VAL A 1 17 ? -3.788 -0.140 4.155 1.00 0.00 17 VAL A N 16
ATOM 29849 C CA . VAL A 1 17 ? -4.356 -1.464 3.929 1.00 0.00 17 VAL A CA 16
ATOM 29850 C C . VAL A 1 17 ? -5.791 -1.367 3.424 1.00 0.00 17 VAL A C 16
ATOM 29851 O O . VAL A 1 17 ? -6.522 -0.440 3.774 1.00 0.00 17 VAL A O 16
ATOM 29864 N N . SER A 1 18 ? -6.189 -2.330 2.600 1.00 0.00 18 SER A N 16
ATOM 29865 C CA . SER A 1 18 ? -7.537 -2.352 2.044 1.00 0.00 18 SER A CA 16
ATOM 29866 C C . SER A 1 18 ? -8.574 -2.569 3.142 1.00 0.00 18 SER A C 16
ATOM 29867 O O . SER A 1 18 ? -8.314 -3.251 4.132 1.00 0.00 18 SER A O 16
ATOM 29875 N N . GLY A 1 19 ? -9.753 -1.981 2.958 1.00 0.00 19 GLY A N 16
ATOM 29876 C CA . GLY A 1 19 ? -10.812 -2.121 3.940 1.00 0.00 19 GLY A CA 16
ATOM 29877 C C . GLY A 1 19 ? -10.500 -1.399 5.236 1.00 0.00 19 GLY A C 16
ATOM 29878 O O . GLY A 1 19 ? -10.941 -1.815 6.307 1.00 0.00 19 GLY A O 16
ATOM 29882 N N . SER A 1 20 ? -9.736 -0.316 5.139 1.00 0.00 20 SER A N 16
ATOM 29883 C CA . SER A 1 20 ? -9.360 0.462 6.314 1.00 0.00 20 SER A CA 16
ATOM 29884 C C . SER A 1 20 ? -9.660 1.943 6.104 1.00 0.00 20 SER A C 16
ATOM 29885 O O . SER A 1 20 ? -9.401 2.494 5.035 1.00 0.00 20 SER A O 16
ATOM 29893 N N . ASN A 1 21 ? -10.208 2.581 7.132 1.00 0.00 21 ASN A N 16
ATOM 29894 C CA . ASN A 1 21 ? -10.545 3.999 7.061 1.00 0.00 21 ASN A CA 16
ATOM 29895 C C . ASN A 1 21 ? -9.303 4.839 6.779 1.00 0.00 21 ASN A C 16
ATOM 29896 O O . ASN A 1 21 ? -8.341 4.823 7.547 1.00 0.00 21 ASN A O 16
ATOM 29907 N N . VAL A 1 22 ? -9.331 5.573 5.671 1.00 0.00 22 VAL A N 16
ATOM 29908 C CA . VAL A 1 22 ? -8.210 6.422 5.287 1.00 0.00 22 VAL A CA 16
ATOM 29909 C C . VAL A 1 22 ? -8.509 7.890 5.570 1.00 0.00 22 VAL A C 16
ATOM 29910 O O . VAL A 1 22 ? -9.668 8.286 5.697 1.00 0.00 22 VAL A O 16
ATOM 29923 N N . THR A 1 23 ? -7.455 8.695 5.668 1.00 0.00 23 THR A N 16
ATOM 29924 C CA . THR A 1 23 ? -7.604 10.119 5.936 1.00 0.00 23 THR A CA 16
ATOM 29925 C C . THR A 1 23 ? -6.708 10.948 5.022 1.00 0.00 23 THR A C 16
ATOM 29926 O O . THR A 1 23 ? -5.548 11.207 5.343 1.00 0.00 23 THR A O 16
ATOM 29937 N N . LEU A 1 24 ? -7.254 11.361 3.884 1.00 0.00 24 LEU A N 16
ATOM 29938 C CA . LEU A 1 24 ? -6.503 12.162 2.923 1.00 0.00 24 LEU A CA 16
ATOM 29939 C C . LEU A 1 24 ? -6.422 13.617 3.372 1.00 0.00 24 LEU A C 16
ATOM 29940 O O . LEU A 1 24 ? -7.335 14.404 3.126 1.00 0.00 24 LEU A O 16
ATOM 29956 N N . ASN A 1 25 ? -5.322 13.967 4.030 1.00 0.00 25 ASN A N 16
ATOM 29957 C CA . ASN A 1 25 ? -5.121 15.329 4.512 1.00 0.00 25 ASN A CA 16
ATOM 29958 C C . ASN A 1 25 ? -3.916 15.974 3.834 1.00 0.00 25 ASN A C 16
ATOM 29959 O O . ASN A 1 25 ? -2.837 15.384 3.770 1.00 0.00 25 ASN A O 16
ATOM 29970 N N . ILE A 1 26 ? -4.108 17.188 3.329 1.00 0.00 26 ILE A N 16
ATOM 29971 C CA . ILE A 1 26 ? -3.037 17.914 2.657 1.00 0.00 26 ILE A CA 16
ATOM 29972 C C . ILE A 1 26 ? -1.984 18.387 3.654 1.00 0.00 26 ILE A C 16
ATOM 29973 O O . ILE A 1 26 ? -2.271 19.191 4.541 1.00 0.00 26 ILE A O 16
ATOM 29989 N N . SER A 1 27 ? -0.763 17.884 3.501 1.00 0.00 27 SER A N 16
ATOM 29990 C CA . SER A 1 27 ? 0.333 18.254 4.388 1.00 0.00 27 SER A CA 16
ATOM 29991 C C . SER A 1 27 ? 0.367 19.763 4.609 1.00 0.00 27 SER A C 16
ATOM 29992 O O . SER A 1 27 ? 0.595 20.232 5.724 1.00 0.00 27 SER A O 16
ATOM 30000 N N . GLU A 1 28 ? 0.140 20.517 3.538 1.00 0.00 28 GLU A N 16
ATOM 30001 C CA . GLU A 1 28 ? 0.146 21.973 3.615 1.00 0.00 28 GLU A CA 16
ATOM 30002 C C . GLU A 1 28 ? -1.161 22.492 4.206 1.00 0.00 28 GLU A C 16
ATOM 30003 O O . GLU A 1 28 ? -2.158 22.642 3.500 1.00 0.00 28 GLU A O 16
ATOM 30015 N N . SER A 1 29 ? -1.149 22.765 5.507 1.00 0.00 29 SER A N 16
ATOM 30016 C CA . SER A 1 29 ? -2.334 23.263 6.196 1.00 0.00 29 SER A CA 16
ATOM 30017 C C . SER A 1 29 ? -3.135 24.195 5.292 1.00 0.00 29 SER A C 16
ATOM 30018 O O . SER A 1 29 ? -2.572 25.051 4.608 1.00 0.00 29 SER A O 16
ATOM 30026 N N . LEU A 1 30 ? -4.452 24.023 5.294 1.00 0.00 30 LEU A N 16
ATOM 30027 C CA . LEU A 1 30 ? -5.333 24.848 4.475 1.00 0.00 30 LEU A CA 16
ATOM 30028 C C . LEU A 1 30 ? -4.912 26.314 4.529 1.00 0.00 30 LEU A C 16
ATOM 30029 O O . LEU A 1 30 ? -4.227 26.754 5.452 1.00 0.00 30 LEU A O 16
ATOM 30045 N N . PRO A 1 31 ? -5.333 27.088 3.518 1.00 0.00 31 PRO A N 16
ATOM 30046 C CA . PRO A 1 31 ? -5.015 28.516 3.429 1.00 0.00 31 PRO A CA 16
ATOM 30047 C C . PRO A 1 31 ? -5.738 29.339 4.490 1.00 0.00 31 PRO A C 16
ATOM 30048 O O . PRO A 1 31 ? -6.345 28.788 5.407 1.00 0.00 31 PRO A O 16
ATOM 30059 N N . GLU A 1 32 ? -5.668 30.660 4.358 1.00 0.00 32 GLU A N 16
ATOM 30060 C CA . GLU A 1 32 ? -6.316 31.557 5.306 1.00 0.00 32 GLU A CA 16
ATOM 30061 C C . GLU A 1 32 ? -7.787 31.754 4.951 1.00 0.00 32 GLU A C 16
ATOM 30062 O O . GLU A 1 32 ? -8.125 32.561 4.086 1.00 0.00 32 GLU A O 16
ATOM 30074 N N . ASN A 1 33 ? -8.657 31.009 5.625 1.00 0.00 33 ASN A N 16
ATOM 30075 C CA . ASN A 1 33 ? -10.092 31.100 5.380 1.00 0.00 33 ASN A CA 16
ATOM 30076 C C . ASN A 1 33 ? -10.429 30.672 3.955 1.00 0.00 33 ASN A C 16
ATOM 30077 O O . ASN A 1 33 ? -11.061 31.417 3.205 1.00 0.00 33 ASN A O 16
ATOM 30088 N N . TYR A 1 34 ? -10.004 29.468 3.589 1.00 0.00 34 TYR A N 16
ATOM 30089 C CA . TYR A 1 34 ? -10.258 28.941 2.254 1.00 0.00 34 TYR A CA 16
ATOM 30090 C C . TYR A 1 34 ? -11.661 29.310 1.780 1.00 0.00 34 TYR A C 16
ATOM 30091 O O . TYR A 1 34 ? -12.567 29.517 2.588 1.00 0.00 34 TYR A O 16
ATOM 30109 N N . LYS A 1 35 ? -11.833 29.390 0.465 1.00 0.00 35 LYS A N 16
ATOM 30110 C CA . LYS A 1 35 ? -13.124 29.732 -0.119 1.00 0.00 35 LYS A CA 16
ATOM 30111 C C . LYS A 1 35 ? -13.801 28.497 -0.705 1.00 0.00 35 LYS A C 16
ATOM 30112 O O . LYS A 1 35 ? -14.965 28.221 -0.417 1.00 0.00 35 LYS A O 16
ATOM 30131 N N . GLN A 1 36 ? -13.062 27.757 -1.526 1.00 0.00 36 GLN A N 16
ATOM 30132 C CA . GLN A 1 36 ? -13.592 26.550 -2.151 1.00 0.00 36 GLN A CA 16
ATOM 30133 C C . GLN A 1 36 ? -12.743 25.335 -1.794 1.00 0.00 36 GLN A C 16
ATOM 30134 O O . GLN A 1 36 ? -11.513 25.399 -1.805 1.00 0.00 36 GLN A O 16
ATOM 30148 N N . LEU A 1 37 ? -13.406 24.228 -1.478 1.00 0.00 37 LEU A N 16
ATOM 30149 C CA . LEU A 1 37 ? -12.712 22.997 -1.117 1.00 0.00 37 LEU A CA 16
ATOM 30150 C C . LEU A 1 37 ? -13.328 21.796 -1.829 1.00 0.00 37 LEU A C 16
ATOM 30151 O O . LEU A 1 37 ? -14.331 21.241 -1.380 1.00 0.00 37 LEU A O 16
ATOM 30167 N N . THR A 1 38 ? -12.719 21.399 -2.942 1.00 0.00 38 THR A N 16
ATOM 30168 C CA . THR A 1 38 ? -13.206 20.264 -3.716 1.00 0.00 38 THR A CA 16
ATOM 30169 C C . THR A 1 38 ? -12.204 19.116 -3.698 1.00 0.00 38 THR A C 16
ATOM 30170 O O . THR A 1 38 ? -11.015 19.320 -3.449 1.00 0.00 38 THR A O 16
ATOM 30181 N N . TRP A 1 39 ? -12.689 17.909 -3.964 1.00 0.00 39 TRP A N 16
ATOM 30182 C CA . TRP A 1 39 ? -11.834 16.727 -3.979 1.00 0.00 39 TRP A CA 16
ATOM 30183 C C . TRP A 1 39 ? -11.993 15.957 -5.285 1.00 0.00 39 TRP A C 16
ATOM 30184 O O . TRP A 1 39 ? -13.110 15.668 -5.715 1.00 0.00 39 TRP A O 16
ATOM 30205 N N . PHE A 1 40 ? -10.869 15.627 -5.913 1.00 0.00 40 PHE A N 16
ATOM 30206 C CA . PHE A 1 40 ? -10.884 14.890 -7.171 1.00 0.00 40 PHE A CA 16
ATOM 30207 C C . PHE A 1 40 ? -10.446 13.444 -6.960 1.00 0.00 40 PHE A C 16
ATOM 30208 O O . PHE A 1 40 ? -9.415 13.180 -6.341 1.00 0.00 40 PHE A O 16
ATOM 30225 N N . TYR A 1 41 ? -11.238 12.511 -7.478 1.00 0.00 41 TYR A N 16
ATOM 30226 C CA . TYR A 1 41 ? -10.935 11.091 -7.344 1.00 0.00 41 TYR A CA 16
ATOM 30227 C C . TYR A 1 41 ? -9.915 10.651 -8.389 1.00 0.00 41 TYR A C 16
ATOM 30228 O O . TYR A 1 41 ? -9.111 9.749 -8.149 1.00 0.00 41 TYR A O 16
ATOM 30246 N N . THR A 1 42 ? -9.952 11.295 -9.552 1.00 0.00 42 THR A N 16
ATOM 30247 C CA . THR A 1 42 ? -9.032 10.971 -10.635 1.00 0.00 42 THR A CA 16
ATOM 30248 C C . THR A 1 42 ? -8.761 12.190 -11.509 1.00 0.00 42 THR A C 16
ATOM 30249 O O . THR A 1 42 ? -9.220 13.294 -11.212 1.00 0.00 42 THR A O 16
ATOM 30260 N N . PHE A 1 43 ? -8.014 11.984 -12.588 1.00 0.00 43 PHE A N 16
ATOM 30261 C CA . PHE A 1 43 ? -7.681 13.068 -13.506 1.00 0.00 43 PHE A CA 16
ATOM 30262 C C . PHE A 1 43 ? -8.847 14.044 -13.640 1.00 0.00 43 PHE A C 16
ATOM 30263 O O . PHE A 1 43 ? -8.764 15.190 -13.199 1.00 0.00 43 PHE A O 16
ATOM 30280 N N . ASP A 1 44 ? -9.931 13.580 -14.252 1.00 0.00 44 ASP A N 16
ATOM 30281 C CA . ASP A 1 44 ? -11.114 14.411 -14.445 1.00 0.00 44 ASP A CA 16
ATOM 30282 C C . ASP A 1 44 ? -12.295 13.868 -13.646 1.00 0.00 44 ASP A C 16
ATOM 30283 O O . ASP A 1 44 ? -13.418 13.811 -14.144 1.00 0.00 44 ASP A O 16
ATOM 30292 N N . GLN A 1 45 ? -12.030 13.471 -12.405 1.00 0.00 45 GLN A N 16
ATOM 30293 C CA . GLN A 1 45 ? -13.071 12.932 -11.539 1.00 0.00 45 GLN A CA 16
ATOM 30294 C C . GLN A 1 45 ? -13.213 13.769 -10.272 1.00 0.00 45 GLN A C 16
ATOM 30295 O O . GLN A 1 45 ? -12.229 14.291 -9.746 1.00 0.00 45 GLN A O 16
ATOM 30309 N N . LYS A 1 46 ? -14.443 13.893 -9.785 1.00 0.00 46 LYS A N 16
ATOM 30310 C CA . LYS A 1 46 ? -14.714 14.666 -8.579 1.00 0.00 46 LYS A CA 16
ATOM 30311 C C . LYS A 1 46 ? -15.382 13.800 -7.516 1.00 0.00 46 LYS A C 16
ATOM 30312 O O . LYS A 1 46 ? -16.003 12.784 -7.831 1.00 0.00 46 LYS A O 16
ATOM 30331 N N . ILE A 1 47 ? -15.252 14.208 -6.258 1.00 0.00 47 ILE A N 16
ATOM 30332 C CA . ILE A 1 47 ? -15.846 13.469 -5.151 1.00 0.00 47 ILE A CA 16
ATOM 30333 C C . ILE A 1 47 ? -16.836 14.336 -4.381 1.00 0.00 47 ILE A C 16
ATOM 30334 O O . ILE A 1 47 ? -17.876 13.857 -3.929 1.00 0.00 47 ILE A O 16
ATOM 30350 N N . VAL A 1 48 ? -16.507 15.616 -4.236 1.00 0.00 48 VAL A N 16
ATOM 30351 C CA . VAL A 1 48 ? -17.370 16.551 -3.524 1.00 0.00 48 VAL A CA 16
ATOM 30352 C C . VAL A 1 48 ? -16.833 17.975 -3.619 1.00 0.00 48 VAL A C 16
ATOM 30353 O O . VAL A 1 48 ? -15.628 18.202 -3.513 1.00 0.00 48 VAL A O 16
ATOM 30366 N N . GLU A 1 49 ? -17.736 18.930 -3.818 1.00 0.00 49 GLU A N 16
ATOM 30367 C CA . GLU A 1 49 ? -17.352 20.332 -3.928 1.00 0.00 49 GLU A CA 16
ATOM 30368 C C . GLU A 1 49 ? -17.865 21.132 -2.733 1.00 0.00 49 GLU A C 16
ATOM 30369 O O . GLU A 1 49 ? -18.967 20.892 -2.241 1.00 0.00 49 GLU A O 16
ATOM 30381 N N . TRP A 1 50 ? -17.057 22.080 -2.273 1.00 0.00 50 TRP A N 16
ATOM 30382 C CA . TRP A 1 50 ? -17.429 22.915 -1.136 1.00 0.00 50 TRP A CA 16
ATOM 30383 C C . TRP A 1 50 ? -17.144 24.385 -1.424 1.00 0.00 50 TRP A C 16
ATOM 30384 O O . TRP A 1 50 ? -16.066 24.735 -1.904 1.00 0.00 50 TRP A O 16
ATOM 30405 N N . ASP A 1 51 ? -18.116 25.240 -1.127 1.00 0.00 51 ASP A N 16
ATOM 30406 C CA . ASP A 1 51 ? -17.968 26.674 -1.353 1.00 0.00 51 ASP A CA 16
ATOM 30407 C C . ASP A 1 51 ? -18.338 27.462 -0.100 1.00 0.00 51 ASP A C 16
ATOM 30408 O O . ASP A 1 51 ? -19.313 28.213 -0.093 1.00 0.00 51 ASP A O 16
ATOM 30417 N N . SER A 1 52 ? -17.553 27.284 0.957 1.00 0.00 52 SER A N 16
ATOM 30418 C CA . SER A 1 52 ? -17.801 27.975 2.217 1.00 0.00 52 SER A CA 16
ATOM 30419 C C . SER A 1 52 ? -19.297 28.074 2.498 1.00 0.00 52 SER A C 16
ATOM 30420 O O . SER A 1 52 ? -19.752 28.991 3.181 1.00 0.00 52 SER A O 16
ATOM 30428 N N . ARG A 1 53 ? -20.056 27.122 1.965 1.00 0.00 53 ARG A N 16
ATOM 30429 C CA . ARG A 1 53 ? -21.502 27.101 2.157 1.00 0.00 53 ARG A CA 16
ATOM 30430 C C . ARG A 1 53 ? -21.984 25.696 2.503 1.00 0.00 53 ARG A C 16
ATOM 30431 O O . ARG A 1 53 ? -22.312 25.406 3.654 1.00 0.00 53 ARG A O 16
ATOM 30452 N N . LYS A 1 54 ? -22.025 24.826 1.499 1.00 0.00 54 LYS A N 16
ATOM 30453 C CA . LYS A 1 54 ? -22.466 23.450 1.696 1.00 0.00 54 LYS A CA 16
ATOM 30454 C C . LYS A 1 54 ? -21.712 22.499 0.772 1.00 0.00 54 LYS A C 16
ATOM 30455 O O . LYS A 1 54 ? -21.199 22.908 -0.269 1.00 0.00 54 LYS A O 16
ATOM 30474 N N . SER A 1 55 ? -21.649 21.230 1.161 1.00 0.00 55 SER A N 16
ATOM 30475 C CA . SER A 1 55 ? -20.955 20.221 0.368 1.00 0.00 55 SER A CA 16
ATOM 30476 C C . SER A 1 55 ? -21.824 19.751 -0.794 1.00 0.00 55 SER A C 16
ATOM 30477 O O . SER A 1 55 ? -23.041 19.618 -0.661 1.00 0.00 55 SER A O 16
ATOM 30485 N N . LYS A 1 56 ? -21.190 19.501 -1.935 1.00 0.00 56 LYS A N 16
ATOM 30486 C CA . LYS A 1 56 ? -21.903 19.044 -3.122 1.00 0.00 56 LYS A CA 16
ATOM 30487 C C . LYS A 1 56 ? -21.398 17.675 -3.566 1.00 0.00 56 LYS A C 16
ATOM 30488 O O . LYS A 1 56 ? -20.490 17.575 -4.392 1.00 0.00 56 LYS A O 16
ATOM 30507 N N . TYR A 1 57 ? -21.993 16.623 -3.015 1.00 0.00 57 TYR A N 16
ATOM 30508 C CA . TYR A 1 57 ? -21.603 15.260 -3.354 1.00 0.00 57 TYR A CA 16
ATOM 30509 C C . TYR A 1 57 ? -22.041 14.904 -4.772 1.00 0.00 57 TYR A C 16
ATOM 30510 O O . TYR A 1 57 ? -23.224 14.971 -5.104 1.00 0.00 57 TYR A O 16
ATOM 30528 N N . PHE A 1 58 ? -21.076 14.525 -5.604 1.00 0.00 58 PHE A N 16
ATOM 30529 C CA . PHE A 1 58 ? -21.360 14.159 -6.986 1.00 0.00 58 PHE A CA 16
ATOM 30530 C C . PHE A 1 58 ? -21.511 12.647 -7.129 1.00 0.00 58 PHE A C 16
ATOM 30531 O O . PHE A 1 58 ? -20.837 11.879 -6.443 1.00 0.00 58 PHE A O 16
ATOM 30548 N N . GLU A 1 59 ? -22.401 12.228 -8.023 1.00 0.00 59 GLU A N 16
ATOM 30549 C CA . GLU A 1 59 ? -22.642 10.809 -8.254 1.00 0.00 59 GLU A CA 16
ATOM 30550 C C . GLU A 1 59 ? -21.349 10.009 -8.119 1.00 0.00 59 GLU A C 16
ATOM 30551 O O . GLU A 1 59 ? -20.440 10.134 -8.940 1.00 0.00 59 GLU A O 16
ATOM 30563 N N . SER A 1 60 ? -21.275 9.187 -7.077 1.00 0.00 60 SER A N 16
ATOM 30564 C CA . SER A 1 60 ? -20.093 8.370 -6.831 1.00 0.00 60 SER A CA 16
ATOM 30565 C C . SER A 1 60 ? -20.337 7.393 -5.685 1.00 0.00 60 SER A C 16
ATOM 30566 O O . SER A 1 60 ? -20.915 7.752 -4.659 1.00 0.00 60 SER A O 16
ATOM 30574 N N . LYS A 1 61 ? -19.891 6.154 -5.867 1.00 0.00 61 LYS A N 16
ATOM 30575 C CA . LYS A 1 61 ? -20.059 5.123 -4.849 1.00 0.00 61 LYS A CA 16
ATOM 30576 C C . LYS A 1 61 ? -19.671 5.650 -3.471 1.00 0.00 61 LYS A C 16
ATOM 30577 O O . LYS A 1 61 ? -20.374 5.421 -2.487 1.00 0.00 61 LYS A O 16
ATOM 30596 N N . PHE A 1 62 ? -18.549 6.359 -3.408 1.00 0.00 62 PHE A N 16
ATOM 30597 C CA . PHE A 1 62 ? -18.068 6.919 -2.151 1.00 0.00 62 PHE A CA 16
ATOM 30598 C C . PHE A 1 62 ? -19.164 7.725 -1.460 1.00 0.00 62 PHE A C 16
ATOM 30599 O O . PHE A 1 62 ? -19.300 7.689 -0.237 1.00 0.00 62 PHE A O 16
ATOM 30616 N N . LYS A 1 63 ? -19.944 8.452 -2.252 1.00 0.00 63 LYS A N 16
ATOM 30617 C CA . LYS A 1 63 ? -21.030 9.267 -1.719 1.00 0.00 63 LYS A CA 16
ATOM 30618 C C . LYS A 1 63 ? -21.906 8.453 -0.772 1.00 0.00 63 LYS A C 16
ATOM 30619 O O . LYS A 1 63 ? -22.628 7.553 -1.198 1.00 0.00 63 LYS A O 16
ATOM 30638 N N . GLY A 1 64 ? -21.839 8.778 0.516 1.00 0.00 64 GLY A N 16
ATOM 30639 C CA . GLY A 1 64 ? -22.632 8.068 1.502 1.00 0.00 64 GLY A CA 16
ATOM 30640 C C . GLY A 1 64 ? -21.801 7.583 2.674 1.00 0.00 64 GLY A C 16
ATOM 30641 O O . GLY A 1 64 ? -22.255 7.609 3.818 1.00 0.00 64 GLY A O 16
ATOM 30645 N N . ARG A 1 65 ? -20.582 7.138 2.389 1.00 0.00 65 ARG A N 16
ATOM 30646 C CA . ARG A 1 65 ? -19.688 6.642 3.427 1.00 0.00 65 ARG A CA 16
ATOM 30647 C C . ARG A 1 65 ? -18.632 7.685 3.780 1.00 0.00 65 ARG A C 16
ATOM 30648 O O . ARG A 1 65 ? -18.387 7.964 4.954 1.00 0.00 65 ARG A O 16
ATOM 30669 N N . VAL A 1 66 ? -18.009 8.260 2.756 1.00 0.00 66 VAL A N 16
ATOM 30670 C CA . VAL A 1 66 ? -16.980 9.273 2.957 1.00 0.00 66 VAL A CA 16
ATOM 30671 C C . VAL A 1 66 ? -17.521 10.454 3.755 1.00 0.00 66 VAL A C 16
ATOM 30672 O O . VAL A 1 66 ? -18.720 10.540 4.021 1.00 0.00 66 VAL A O 16
ATOM 30685 N N . ARG A 1 67 ? -16.629 11.363 4.133 1.00 0.00 67 ARG A N 16
ATOM 30686 C CA . ARG A 1 67 ? -17.016 12.540 4.901 1.00 0.00 67 ARG A CA 16
ATOM 30687 C C . ARG A 1 67 ? -15.954 13.631 4.799 1.00 0.00 67 ARG A C 16
ATOM 30688 O O . ARG A 1 67 ? -14.799 13.424 5.174 1.00 0.00 67 ARG A O 16
ATOM 30709 N N . LEU A 1 68 ? -16.352 14.791 4.288 1.00 0.00 68 LEU A N 16
ATOM 30710 C CA . LEU A 1 68 ? -15.434 15.914 4.135 1.00 0.00 68 LEU A CA 16
ATOM 30711 C C . LEU A 1 68 ? -15.382 16.752 5.409 1.00 0.00 68 LEU A C 16
ATOM 30712 O O . LEU A 1 68 ? -16.417 17.154 5.942 1.00 0.00 68 LEU A O 16
ATOM 30728 N N . ASP A 1 69 ? -14.172 17.015 5.890 1.00 0.00 69 ASP A N 16
ATOM 30729 C CA . ASP A 1 69 ? -13.985 17.808 7.099 1.00 0.00 69 ASP A CA 16
ATOM 30730 C C . ASP A 1 69 ? -13.623 19.249 6.752 1.00 0.00 69 ASP A C 16
ATOM 30731 O O . ASP A 1 69 ? -12.505 19.551 6.333 1.00 0.00 69 ASP A O 16
ATOM 30740 N N . PRO A 1 70 ? -14.590 20.161 6.930 1.00 0.00 70 PRO A N 16
ATOM 30741 C CA . PRO A 1 70 ? -14.397 21.586 6.642 1.00 0.00 70 PRO A CA 16
ATOM 30742 C C . PRO A 1 70 ? -13.448 22.254 7.632 1.00 0.00 70 PRO A C 16
ATOM 30743 O O . PRO A 1 70 ? -13.123 23.433 7.494 1.00 0.00 70 PRO A O 16
ATOM 30754 N N . GLN A 1 71 ? -13.008 21.493 8.629 1.00 0.00 71 GLN A N 16
ATOM 30755 C CA . GLN A 1 71 ? -12.097 22.013 9.641 1.00 0.00 71 GLN A CA 16
ATOM 30756 C C . GLN A 1 71 ? -10.645 21.842 9.207 1.00 0.00 71 GLN A C 16
ATOM 30757 O O . GLN A 1 71 ? -9.850 22.779 9.281 1.00 0.00 71 GLN A O 16
ATOM 30771 N N . SER A 1 72 ? -10.306 20.640 8.753 1.00 0.00 72 SER A N 16
ATOM 30772 C CA . SER A 1 72 ? -8.949 20.345 8.310 1.00 0.00 72 SER A CA 16
ATOM 30773 C C . SER A 1 72 ? -8.893 20.195 6.793 1.00 0.00 72 SER A C 16
ATOM 30774 O O . SER A 1 72 ? -7.879 20.499 6.165 1.00 0.00 72 SER A O 16
ATOM 30782 N N . GLY A 1 73 ? -9.991 19.723 6.210 1.00 0.00 73 GLY A N 16
ATOM 30783 C CA . GLY A 1 73 ? -10.047 19.541 4.771 1.00 0.00 73 GLY A CA 16
ATOM 30784 C C . GLY A 1 73 ? -9.535 18.181 4.339 1.00 0.00 73 GLY A C 16
ATOM 30785 O O . GLY A 1 73 ? -8.942 18.045 3.269 1.00 0.00 73 GLY A O 16
ATOM 30789 N N . ALA A 1 74 ? -9.763 17.172 5.173 1.00 0.00 74 ALA A N 16
ATOM 30790 C CA . ALA A 1 74 ? -9.320 15.816 4.871 1.00 0.00 74 ALA A CA 16
ATOM 30791 C C . ALA A 1 74 ? -10.504 14.913 4.544 1.00 0.00 74 ALA A C 16
ATOM 30792 O O . ALA A 1 74 ? -11.516 14.919 5.246 1.00 0.00 74 ALA A O 16
ATOM 30799 N N . LEU A 1 75 ? -10.371 14.137 3.474 1.00 0.00 75 LEU A N 16
ATOM 30800 C CA . LEU A 1 75 ? -11.431 13.227 3.052 1.00 0.00 75 LEU A CA 16
ATOM 30801 C C . LEU A 1 75 ? -11.251 11.851 3.685 1.00 0.00 75 LEU A C 16
ATOM 30802 O O . LEU A 1 75 ? -10.281 11.148 3.403 1.00 0.00 75 LEU A O 16
ATOM 30818 N N . TYR A 1 76 ? -12.194 11.472 4.541 1.00 0.00 76 TYR A N 16
ATOM 30819 C CA . TYR A 1 76 ? -12.139 10.179 5.215 1.00 0.00 76 TYR A CA 16
ATOM 30820 C C . TYR A 1 76 ? -12.981 9.144 4.475 1.00 0.00 76 TYR A C 16
ATOM 30821 O O . TYR A 1 76 ? -14.198 9.289 4.354 1.00 0.00 76 TYR A O 16
ATOM 30839 N N . ILE A 1 77 ? -12.323 8.099 3.983 1.00 0.00 77 ILE A N 16
ATOM 30840 C CA . ILE A 1 77 ? -13.010 7.038 3.257 1.00 0.00 77 ILE A CA 16
ATOM 30841 C C . ILE A 1 77 ? -13.201 5.806 4.134 1.00 0.00 77 ILE A C 16
ATOM 30842 O O . ILE A 1 77 ? -12.381 5.520 5.007 1.00 0.00 77 ILE A O 16
ATOM 30858 N N . SER A 1 78 ? -14.287 5.078 3.895 1.00 0.00 78 SER A N 16
ATOM 30859 C CA . SER A 1 78 ? -14.587 3.876 4.665 1.00 0.00 78 SER A CA 16
ATOM 30860 C C . SER A 1 78 ? -14.604 2.645 3.765 1.00 0.00 78 SER A C 16
ATOM 30861 O O . SER A 1 78 ? -15.028 2.710 2.611 1.00 0.00 78 SER A O 16
ATOM 30869 N N . LYS A 1 79 ? -14.141 1.521 4.302 1.00 0.00 79 LYS A N 16
ATOM 30870 C CA . LYS A 1 79 ? -14.104 0.272 3.550 1.00 0.00 79 LYS A CA 16
ATOM 30871 C C . LYS A 1 79 ? -13.585 0.505 2.134 1.00 0.00 79 LYS A C 16
ATOM 30872 O O . LYS A 1 79 ? -14.159 0.011 1.163 1.00 0.00 79 LYS A O 16
ATOM 30891 N N . VAL A 1 80 ? -12.496 1.258 2.024 1.00 0.00 80 VAL A N 16
ATOM 30892 C CA . VAL A 1 80 ? -11.898 1.554 0.728 1.00 0.00 80 VAL A CA 16
ATOM 30893 C C . VAL A 1 80 ? -11.776 0.293 -0.121 1.00 0.00 80 VAL A C 16
ATOM 30894 O O . VAL A 1 80 ? -12.056 -0.810 0.346 1.00 0.00 80 VAL A O 16
ATOM 30907 N N . GLN A 1 81 ? -11.355 0.466 -1.370 1.00 0.00 81 GLN A N 16
ATOM 30908 C CA . GLN A 1 81 ? -11.196 -0.659 -2.284 1.00 0.00 81 GLN A CA 16
ATOM 30909 C C . GLN A 1 81 ? -9.944 -0.492 -3.139 1.00 0.00 81 GLN A C 16
ATOM 30910 O O . GLN A 1 81 ? -9.587 0.621 -3.526 1.00 0.00 81 GLN A O 16
ATOM 30924 N N . LYS A 1 82 ? -9.281 -1.606 -3.431 1.00 0.00 82 LYS A N 16
ATOM 30925 C CA . LYS A 1 82 ? -8.069 -1.584 -4.242 1.00 0.00 82 LYS A CA 16
ATOM 30926 C C . LYS A 1 82 ? -8.195 -0.581 -5.383 1.00 0.00 82 LYS A C 16
ATOM 30927 O O . LYS A 1 82 ? -7.259 0.165 -5.671 1.00 0.00 82 LYS A O 16
ATOM 30946 N N . GLU A 1 83 ? -9.357 -0.568 -6.028 1.00 0.00 83 GLU A N 16
ATOM 30947 C CA . GLU A 1 83 ? -9.604 0.346 -7.138 1.00 0.00 83 GLU A CA 16
ATOM 30948 C C . GLU A 1 83 ? -9.339 1.790 -6.723 1.00 0.00 83 GLU A C 16
ATOM 30949 O O . GLU A 1 83 ? -8.748 2.565 -7.475 1.00 0.00 83 GLU A O 16
ATOM 30961 N N . ASP A 1 84 ? -9.781 2.144 -5.521 1.00 0.00 84 ASP A N 16
ATOM 30962 C CA . ASP A 1 84 ? -9.592 3.495 -5.005 1.00 0.00 84 ASP A CA 16
ATOM 30963 C C . ASP A 1 84 ? -8.203 4.021 -5.354 1.00 0.00 84 ASP A C 16
ATOM 30964 O O . ASP A 1 84 ? -8.032 5.202 -5.652 1.00 0.00 84 ASP A O 16
ATOM 30973 N N . ASN A 1 85 ? -7.213 3.134 -5.313 1.00 0.00 85 ASN A N 16
ATOM 30974 C CA . ASN A 1 85 ? -5.838 3.509 -5.623 1.00 0.00 85 ASN A CA 16
ATOM 30975 C C . ASN A 1 85 ? -5.780 4.377 -6.876 1.00 0.00 85 ASN A C 16
ATOM 30976 O O . ASN A 1 85 ? -5.898 3.877 -7.995 1.00 0.00 85 ASN A O 16
ATOM 30987 N N . SER A 1 86 ? -5.597 5.679 -6.681 1.00 0.00 86 SER A N 16
ATOM 30988 C CA . SER A 1 86 ? -5.527 6.616 -7.796 1.00 0.00 86 SER A CA 16
ATOM 30989 C C . SER A 1 86 ? -4.872 7.925 -7.364 1.00 0.00 86 SER A C 16
ATOM 30990 O O . SER A 1 86 ? -4.602 8.138 -6.181 1.00 0.00 86 SER A O 16
ATOM 30998 N N . THR A 1 87 ? -4.618 8.800 -8.332 1.00 0.00 87 THR A N 16
ATOM 30999 C CA . THR A 1 87 ? -3.995 10.088 -8.054 1.00 0.00 87 THR A CA 16
ATOM 31000 C C . THR A 1 87 ? -5.034 11.126 -7.645 1.00 0.00 87 THR A C 16
ATOM 31001 O O . THR A 1 87 ? -5.666 11.753 -8.495 1.00 0.00 87 THR A O 16
ATOM 31012 N N . TYR A 1 88 ? -5.205 11.302 -6.340 1.00 0.00 88 TYR A N 16
ATOM 31013 C CA . TYR A 1 88 ? -6.169 12.263 -5.819 1.00 0.00 88 TYR A CA 16
ATOM 31014 C C . TYR A 1 88 ? -5.655 13.691 -5.977 1.00 0.00 88 TYR A C 16
ATOM 31015 O O . TYR A 1 88 ? -4.462 13.953 -5.828 1.00 0.00 88 TYR A O 16
ATOM 31033 N N . ILE A 1 89 ? -6.566 14.610 -6.281 1.00 0.00 89 ILE A N 16
ATOM 31034 C CA . ILE A 1 89 ? -6.206 16.012 -6.458 1.00 0.00 89 ILE A CA 16
ATOM 31035 C C . ILE A 1 89 ? -7.192 16.927 -5.740 1.00 0.00 89 ILE A C 16
ATOM 31036 O O . ILE A 1 89 ? -8.323 17.112 -6.189 1.00 0.00 89 ILE A O 16
ATOM 31052 N N . MET A 1 90 ? -6.754 17.499 -4.623 1.00 0.00 90 MET A N 16
ATOM 31053 C CA . MET A 1 90 ? -7.597 18.398 -3.844 1.00 0.00 90 MET A CA 16
ATOM 31054 C C . MET A 1 90 ? -7.404 19.845 -4.288 1.00 0.00 90 MET A C 16
ATOM 31055 O O . MET A 1 90 ? -6.340 20.430 -4.084 1.00 0.00 90 MET A O 16
ATOM 31069 N N . ARG A 1 91 ? -8.439 20.416 -4.895 1.00 0.00 91 ARG A N 16
ATOM 31070 C CA . ARG A 1 91 ? -8.382 21.794 -5.369 1.00 0.00 91 ARG A CA 16
ATOM 31071 C C . ARG A 1 91 ? -8.991 22.747 -4.344 1.00 0.00 91 ARG A C 16
ATOM 31072 O O . ARG A 1 91 ? -10.098 22.523 -3.854 1.00 0.00 91 ARG A O 16
ATOM 31093 N N . VAL A 1 92 ? -8.260 23.810 -4.025 1.00 0.00 92 VAL A N 16
ATOM 31094 C CA . VAL A 1 92 ? -8.728 24.797 -3.059 1.00 0.00 92 VAL A CA 16
ATOM 31095 C C . VAL A 1 92 ? -8.589 26.212 -3.609 1.00 0.00 92 VAL A C 16
ATOM 31096 O O . VAL A 1 92 ? -7.652 26.513 -4.350 1.00 0.00 92 VAL A O 16
ATOM 31109 N N . LEU A 1 93 ? -9.527 27.079 -3.241 1.00 0.00 93 LEU A N 16
ATOM 31110 C CA . LEU A 1 93 ? -9.509 28.465 -3.697 1.00 0.00 93 LEU A CA 16
ATOM 31111 C C . LEU A 1 93 ? -9.078 29.402 -2.573 1.00 0.00 93 LEU A C 16
ATOM 31112 O O . LEU A 1 93 ? -9.806 29.598 -1.600 1.00 0.00 93 LEU A O 16
ATOM 31128 N N . LYS A 1 94 ? -7.890 29.980 -2.715 1.00 0.00 94 LYS A N 16
ATOM 31129 C CA . LYS A 1 94 ? -7.362 30.900 -1.715 1.00 0.00 94 LYS A CA 16
ATOM 31130 C C . LYS A 1 94 ? -8.156 32.203 -1.701 1.00 0.00 94 LYS A C 16
ATOM 31131 O O . LYS A 1 94 ? -8.504 32.741 -2.753 1.00 0.00 94 LYS A O 16
ATOM 31150 N N . LYS A 1 95 ? -8.438 32.706 -0.504 1.00 0.00 95 LYS A N 16
ATOM 31151 C CA . LYS A 1 95 ? -9.188 33.947 -0.353 1.00 0.00 95 LYS A CA 16
ATOM 31152 C C . LYS A 1 95 ? -8.523 35.082 -1.126 1.00 0.00 95 LYS A C 16
ATOM 31153 O O . LYS A 1 95 ? -9.199 35.906 -1.743 1.00 0.00 95 LYS A O 16
ATOM 31172 N N . THR A 1 96 ? -7.195 35.119 -1.089 1.00 0.00 96 THR A N 16
ATOM 31173 C CA . THR A 1 96 ? -6.439 36.152 -1.786 1.00 0.00 96 THR A CA 16
ATOM 31174 C C . THR A 1 96 ? -6.833 36.224 -3.257 1.00 0.00 96 THR A C 16
ATOM 31175 O O . THR A 1 96 ? -6.822 37.296 -3.860 1.00 0.00 96 THR A O 16
ATOM 31186 N N . GLY A 1 97 ? -7.183 35.075 -3.828 1.00 0.00 97 GLY A N 16
ATOM 31187 C CA . GLY A 1 97 ? -7.577 35.031 -5.224 1.00 0.00 97 GLY A CA 16
ATOM 31188 C C . GLY A 1 97 ? -6.653 34.168 -6.060 1.00 0.00 97 GLY A C 16
ATOM 31189 O O . GLY A 1 97 ? -6.127 34.615 -7.078 1.00 0.00 97 GLY A O 16
ATOM 31193 N N . ASN A 1 98 ? -6.454 32.927 -5.628 1.00 0.00 98 ASN A N 16
ATOM 31194 C CA . ASN A 1 98 ? -5.585 31.999 -6.344 1.00 0.00 98 ASN A CA 16
ATOM 31195 C C . ASN A 1 98 ? -6.216 30.612 -6.420 1.00 0.00 98 ASN A C 16
ATOM 31196 O O . ASN A 1 98 ? -7.247 30.354 -5.801 1.00 0.00 98 ASN A O 16
ATOM 31207 N N . GLU A 1 99 ? -5.587 29.723 -7.183 1.00 0.00 99 GLU A N 16
ATOM 31208 C CA . GLU A 1 99 ? -6.087 28.363 -7.340 1.00 0.00 99 GLU A CA 16
ATOM 31209 C C . GLU A 1 99 ? -4.954 27.348 -7.216 1.00 0.00 99 GLU A C 16
ATOM 31210 O O . GLU A 1 99 ? -4.080 27.271 -8.079 1.00 0.00 99 GLU A O 16
ATOM 31222 N N . GLN A 1 100 ? -4.977 26.574 -6.136 1.00 0.00 100 GLN A N 16
ATOM 31223 C CA . GLN A 1 100 ? -3.951 25.566 -5.898 1.00 0.00 100 GLN A CA 16
ATOM 31224 C C . GLN A 1 100 ? -4.548 24.163 -5.928 1.00 0.00 100 GLN A C 16
ATOM 31225 O O . GLN A 1 100 ? -5.757 23.990 -5.773 1.00 0.00 100 GLN A O 16
ATOM 31239 N N . GLU A 1 101 ? -3.694 23.165 -6.129 1.00 0.00 101 GLU A N 16
ATOM 31240 C CA . GLU A 1 101 ? -4.139 21.777 -6.181 1.00 0.00 101 GLU A CA 16
ATOM 31241 C C . GLU A 1 101 ? -3.034 20.834 -5.716 1.00 0.00 101 GLU A C 16
ATOM 31242 O O . GLU A 1 101 ? -1.886 20.946 -6.146 1.00 0.00 101 GLU A O 16
ATOM 31254 N N . TRP A 1 102 ? -3.388 19.905 -4.836 1.00 0.00 102 TRP A N 16
ATOM 31255 C CA . TRP A 1 102 ? -2.427 18.941 -4.312 1.00 0.00 102 TRP A CA 16
ATOM 31256 C C . TRP A 1 102 ? -2.543 17.606 -5.040 1.00 0.00 102 TRP A C 16
ATOM 31257 O O . TRP A 1 102 ? -3.421 17.420 -5.882 1.00 0.00 102 TRP A O 16
ATOM 31278 N N . LYS A 1 103 ? -1.651 16.678 -4.709 1.00 0.00 103 LYS A N 16
ATOM 31279 C CA . LYS A 1 103 ? -1.654 15.358 -5.329 1.00 0.00 103 LYS A CA 16
ATOM 31280 C C . LYS A 1 103 ? -1.370 14.271 -4.297 1.00 0.00 103 LYS A C 16
ATOM 31281 O O . LYS A 1 103 ? -0.439 14.387 -3.501 1.00 0.00 103 LYS A O 16
ATOM 31300 N N . ILE A 1 104 ? -2.178 13.216 -4.319 1.00 0.00 104 ILE A N 16
ATOM 31301 C CA . ILE A 1 104 ? -2.012 12.108 -3.387 1.00 0.00 104 ILE A CA 16
ATOM 31302 C C . ILE A 1 104 ? -2.218 10.768 -4.084 1.00 0.00 104 ILE A C 16
ATOM 31303 O O . ILE A 1 104 ? -3.346 10.386 -4.398 1.00 0.00 104 ILE A O 16
ATOM 31319 N N . LYS A 1 105 ? -1.122 10.056 -4.322 1.00 0.00 105 LYS A N 16
ATOM 31320 C CA . LYS A 1 105 ? -1.181 8.756 -4.979 1.00 0.00 105 LYS A CA 16
ATOM 31321 C C . LYS A 1 105 ? -1.505 7.653 -3.975 1.00 0.00 105 LYS A C 16
ATOM 31322 O O . LYS A 1 105 ? -0.606 6.991 -3.454 1.00 0.00 105 LYS A O 16
ATOM 31341 N N . LEU A 1 106 ? -2.792 7.461 -3.710 1.00 0.00 106 LEU A N 16
ATOM 31342 C CA . LEU A 1 106 ? -3.234 6.437 -2.770 1.00 0.00 106 LEU A CA 16
ATOM 31343 C C . LEU A 1 106 ? -2.742 5.057 -3.195 1.00 0.00 106 LEU A C 16
ATOM 31344 O O . LEU A 1 106 ? -2.773 4.715 -4.377 1.00 0.00 106 LEU A O 16
ATOM 31360 N N . GLN A 1 107 ? -2.290 4.270 -2.224 1.00 0.00 107 GLN A N 16
ATOM 31361 C CA . GLN A 1 107 ? -1.792 2.928 -2.499 1.00 0.00 107 GLN A CA 16
ATOM 31362 C C . GLN A 1 107 ? -2.376 1.919 -1.516 1.00 0.00 107 GLN A C 16
ATOM 31363 O O . GLN A 1 107 ? -2.054 1.937 -0.328 1.00 0.00 107 GLN A O 16
ATOM 31377 N N . VAL A 1 108 ? -3.238 1.040 -2.018 1.00 0.00 108 VAL A N 16
ATOM 31378 C CA . VAL A 1 108 ? -3.866 0.023 -1.184 1.00 0.00 108 VAL A CA 16
ATOM 31379 C C . VAL A 1 108 ? -3.071 -1.278 -1.210 1.00 0.00 108 VAL A C 16
ATOM 31380 O O . VAL A 1 108 ? -2.515 -1.658 -2.241 1.00 0.00 108 VAL A O 16
ATOM 31393 N N . LEU A 1 109 ? -3.022 -1.957 -0.069 1.00 0.00 109 LEU A N 16
ATOM 31394 C CA . LEU A 1 109 ? -2.295 -3.217 0.039 1.00 0.00 109 LEU A CA 16
ATOM 31395 C C . LEU A 1 109 ? -3.207 -4.330 0.545 1.00 0.00 109 LEU A C 16
ATOM 31396 O O . LEU A 1 109 ? -4.319 -4.073 1.005 1.00 0.00 109 LEU A O 16
ATOM 31412 N N . ASP A 1 110 ? -2.727 -5.566 0.458 1.00 0.00 110 ASP A N 16
ATOM 31413 C CA . ASP A 1 110 ? -3.498 -6.719 0.909 1.00 0.00 110 ASP A CA 16
ATOM 31414 C C . ASP A 1 110 ? -3.353 -6.913 2.416 1.00 0.00 110 ASP A C 16
ATOM 31415 O O . ASP A 1 110 ? -2.251 -6.906 2.964 1.00 0.00 110 ASP A O 16
ATOM 31424 N N . PRO A 1 111 ? -4.492 -7.090 3.102 1.00 0.00 111 PRO A N 16
ATOM 31425 C CA . PRO A 1 111 ? -4.518 -7.289 4.554 1.00 0.00 111 PRO A CA 16
ATOM 31426 C C . PRO A 1 111 ? -3.945 -8.642 4.964 1.00 0.00 111 PRO A C 16
ATOM 31427 O O . PRO A 1 111 ? -3.089 -8.723 5.845 1.00 0.00 111 PRO A O 16
ATOM 31438 N N . VAL A 1 112 ? -4.423 -9.702 4.320 1.00 0.00 112 VAL A N 16
ATOM 31439 C CA . VAL A 1 112 ? -3.957 -11.051 4.617 1.00 0.00 112 VAL A CA 16
ATOM 31440 C C . VAL A 1 112 ? -2.700 -11.386 3.822 1.00 0.00 112 VAL A C 16
ATOM 31441 O O . VAL A 1 112 ? -2.620 -11.158 2.615 1.00 0.00 112 VAL A O 16
ATOM 31454 N N . PRO A 1 113 ? -1.693 -11.940 4.513 1.00 0.00 113 PRO A N 16
ATOM 31455 C CA . PRO A 1 113 ? -0.421 -12.319 3.892 1.00 0.00 113 PRO A CA 16
ATOM 31456 C C . PRO A 1 113 ? -0.567 -13.514 2.956 1.00 0.00 113 PRO A C 16
ATOM 31457 O O . PRO A 1 113 ? -1.679 -13.931 2.632 1.00 0.00 113 PRO A O 16
ATOM 31468 N N . LYS A 1 114 ? 0.564 -14.063 2.525 1.00 0.00 114 LYS A N 16
ATOM 31469 C CA . LYS A 1 114 ? 0.563 -15.212 1.627 1.00 0.00 114 LYS A CA 16
ATOM 31470 C C . LYS A 1 114 ? 0.867 -16.498 2.389 1.00 0.00 114 LYS A C 16
ATOM 31471 O O . LYS A 1 114 ? 1.627 -16.510 3.357 1.00 0.00 114 LYS A O 16
ATOM 31490 N N . PRO A 1 115 ? 0.260 -17.608 1.944 1.00 0.00 115 PRO A N 16
ATOM 31491 C CA . PRO A 1 115 ? 0.452 -18.920 2.569 1.00 0.00 115 PRO A CA 16
ATOM 31492 C C . PRO A 1 115 ? 1.853 -19.475 2.336 1.00 0.00 115 PRO A C 16
ATOM 31493 O O . PRO A 1 115 ? 2.621 -18.934 1.540 1.00 0.00 115 PRO A O 16
ATOM 31504 N N . VAL A 1 116 ? 2.180 -20.557 3.034 1.00 0.00 116 VAL A N 16
ATOM 31505 C CA . VAL A 1 116 ? 3.489 -21.186 2.901 1.00 0.00 116 VAL A CA 16
ATOM 31506 C C . VAL A 1 116 ? 3.426 -22.398 1.979 1.00 0.00 116 VAL A C 16
ATOM 31507 O O . VAL A 1 116 ? 3.253 -23.529 2.434 1.00 0.00 116 VAL A O 16
ATOM 31520 N N . ILE A 1 117 ? 3.566 -22.154 0.680 1.00 0.00 117 ILE A N 16
ATOM 31521 C CA . ILE A 1 117 ? 3.527 -23.227 -0.306 1.00 0.00 117 ILE A CA 16
ATOM 31522 C C . ILE A 1 117 ? 4.738 -24.143 -0.172 1.00 0.00 117 ILE A C 16
ATOM 31523 O O . ILE A 1 117 ? 5.865 -23.749 -0.473 1.00 0.00 117 ILE A O 16
ATOM 31539 N N . LYS A 1 118 ? 4.498 -25.369 0.282 1.00 0.00 118 LYS A N 16
ATOM 31540 C CA . LYS A 1 118 ? 5.568 -26.344 0.454 1.00 0.00 118 LYS A CA 16
ATOM 31541 C C . LYS A 1 118 ? 5.113 -27.733 0.018 1.00 0.00 118 LYS A C 16
ATOM 31542 O O . LYS A 1 118 ? 3.941 -28.084 0.155 1.00 0.00 118 LYS A O 16
ATOM 31561 N N . ILE A 1 119 ? 6.047 -28.519 -0.507 1.00 0.00 119 ILE A N 16
ATOM 31562 C CA . ILE A 1 119 ? 5.742 -29.870 -0.960 1.00 0.00 119 ILE A CA 16
ATOM 31563 C C . ILE A 1 119 ? 6.167 -30.907 0.074 1.00 0.00 119 ILE A C 16
ATOM 31564 O O . ILE A 1 119 ? 7.192 -30.751 0.738 1.00 0.00 119 ILE A O 16
ATOM 31580 N N . GLU A 1 120 ? 5.373 -31.965 0.205 1.00 0.00 120 GLU A N 16
ATOM 31581 C CA . GLU A 1 120 ? 5.669 -33.028 1.158 1.00 0.00 120 GLU A CA 16
ATOM 31582 C C . GLU A 1 120 ? 5.343 -34.396 0.566 1.00 0.00 120 GLU A C 16
ATOM 31583 O O . GLU A 1 120 ? 4.285 -34.590 -0.033 1.00 0.00 120 GLU A O 16
ATOM 31595 N N . LYS A 1 121 ? 6.260 -35.342 0.738 1.00 0.00 121 LYS A N 16
ATOM 31596 C CA . LYS A 1 121 ? 6.072 -36.693 0.222 1.00 0.00 121 LYS A CA 16
ATOM 31597 C C . LYS A 1 121 ? 5.170 -37.507 1.144 1.00 0.00 121 LYS A C 16
ATOM 31598 O O . LYS A 1 121 ? 4.722 -38.596 0.787 1.00 0.00 121 LYS A O 16
ATOM 31617 N N . GLY A 1 1 ? 15.376 35.287 -21.364 1.00 0.00 1 GLY A N 17
ATOM 31618 C CA . GLY A 1 1 ? 14.685 34.905 -20.146 1.00 0.00 1 GLY A CA 17
ATOM 31619 C C . GLY A 1 1 ? 14.996 33.482 -19.727 1.00 0.00 1 GLY A C 17
ATOM 31620 O O . GLY A 1 1 ? 15.498 32.688 -20.522 1.00 0.00 1 GLY A O 17
ATOM 31624 N N . SER A 1 2 ? 14.697 33.158 -18.472 1.00 0.00 2 SER A N 17
ATOM 31625 C CA . SER A 1 2 ? 14.952 31.822 -17.946 1.00 0.00 2 SER A CA 17
ATOM 31626 C C . SER A 1 2 ? 13.816 31.372 -17.033 1.00 0.00 2 SER A C 17
ATOM 31627 O O . SER A 1 2 ? 13.287 32.159 -16.248 1.00 0.00 2 SER A O 17
ATOM 31635 N N . SER A 1 3 ? 13.446 30.100 -17.143 1.00 0.00 3 SER A N 17
ATOM 31636 C CA . SER A 1 3 ? 12.370 29.544 -16.330 1.00 0.00 3 SER A CA 17
ATOM 31637 C C . SER A 1 3 ? 12.679 28.104 -15.932 1.00 0.00 3 SER A C 17
ATOM 31638 O O . SER A 1 3 ? 13.669 27.524 -16.375 1.00 0.00 3 SER A O 17
ATOM 31646 N N . GLY A 1 4 ? 11.822 27.533 -15.091 1.00 0.00 4 GLY A N 17
ATOM 31647 C CA . GLY A 1 4 ? 12.019 26.166 -14.646 1.00 0.00 4 GLY A CA 17
ATOM 31648 C C . GLY A 1 4 ? 10.722 25.384 -14.582 1.00 0.00 4 GLY A C 17
ATOM 31649 O O . GLY A 1 4 ? 9.937 25.391 -15.530 1.00 0.00 4 GLY A O 17
ATOM 31653 N N . SER A 1 5 ? 10.496 24.706 -13.461 1.00 0.00 5 SER A N 17
ATOM 31654 C CA . SER A 1 5 ? 9.288 23.911 -13.279 1.00 0.00 5 SER A CA 17
ATOM 31655 C C . SER A 1 5 ? 8.491 24.402 -12.074 1.00 0.00 5 SER A C 17
ATOM 31656 O O . SER A 1 5 ? 9.061 24.843 -11.076 1.00 0.00 5 SER A O 17
ATOM 31664 N N . SER A 1 6 ? 7.168 24.323 -12.176 1.00 0.00 6 SER A N 17
ATOM 31665 C CA . SER A 1 6 ? 6.291 24.763 -11.097 1.00 0.00 6 SER A CA 17
ATOM 31666 C C . SER A 1 6 ? 6.392 23.826 -9.898 1.00 0.00 6 SER A C 17
ATOM 31667 O O . SER A 1 6 ? 7.074 22.803 -9.951 1.00 0.00 6 SER A O 17
ATOM 31675 N N . GLY A 1 7 ? 5.707 24.183 -8.815 1.00 0.00 7 GLY A N 17
ATOM 31676 C CA . GLY A 1 7 ? 5.733 23.364 -7.617 1.00 0.00 7 GLY A CA 17
ATOM 31677 C C . GLY A 1 7 ? 4.407 23.369 -6.883 1.00 0.00 7 GLY A C 17
ATOM 31678 O O . GLY A 1 7 ? 4.295 23.933 -5.796 1.00 0.00 7 GLY A O 17
ATOM 31682 N N . GLN A 1 8 ? 3.400 22.740 -7.480 1.00 0.00 8 GLN A N 17
ATOM 31683 C CA . GLN A 1 8 ? 2.074 22.676 -6.876 1.00 0.00 8 GLN A CA 17
ATOM 31684 C C . GLN A 1 8 ? 1.941 21.445 -5.985 1.00 0.00 8 GLN A C 17
ATOM 31685 O O . GLN A 1 8 ? 1.715 20.337 -6.469 1.00 0.00 8 GLN A O 17
ATOM 31699 N N . GLY A 1 9 ? 2.083 21.649 -4.679 1.00 0.00 9 GLY A N 17
ATOM 31700 C CA . GLY A 1 9 ? 1.975 20.547 -3.741 1.00 0.00 9 GLY A CA 17
ATOM 31701 C C . GLY A 1 9 ? 2.926 19.413 -4.067 1.00 0.00 9 GLY A C 17
ATOM 31702 O O . GLY A 1 9 ? 2.723 18.681 -5.036 1.00 0.00 9 GLY A O 17
ATOM 31706 N N . HIS A 1 10 ? 3.970 19.266 -3.257 1.00 0.00 10 HIS A N 17
ATOM 31707 C CA . HIS A 1 10 ? 4.958 18.213 -3.465 1.00 0.00 10 HIS A CA 17
ATOM 31708 C C . HIS A 1 10 ? 4.278 16.859 -3.649 1.00 0.00 10 HIS A C 17
ATOM 31709 O O . HIS A 1 10 ? 3.409 16.478 -2.865 1.00 0.00 10 HIS A O 17
ATOM 31724 N N . LEU A 1 11 ? 4.679 16.138 -4.691 1.00 0.00 11 LEU A N 17
ATOM 31725 C CA . LEU A 1 11 ? 4.108 14.827 -4.979 1.00 0.00 11 LEU A CA 17
ATOM 31726 C C . LEU A 1 11 ? 4.080 13.958 -3.725 1.00 0.00 11 LEU A C 17
ATOM 31727 O O . LEU A 1 11 ? 5.112 13.722 -3.098 1.00 0.00 11 LEU A O 17
ATOM 31743 N N . VAL A 1 12 ? 2.891 13.484 -3.367 1.00 0.00 12 VAL A N 17
ATOM 31744 C CA . VAL A 1 12 ? 2.729 12.638 -2.190 1.00 0.00 12 VAL A CA 17
ATOM 31745 C C . VAL A 1 12 ? 2.193 11.262 -2.572 1.00 0.00 12 VAL A C 17
ATOM 31746 O O . VAL A 1 12 ? 1.314 11.142 -3.425 1.00 0.00 12 VAL A O 17
ATOM 31759 N N . HIS A 1 13 ? 2.729 10.227 -1.934 1.00 0.00 13 HIS A N 17
ATOM 31760 C CA . HIS A 1 13 ? 2.304 8.858 -2.205 1.00 0.00 13 HIS A CA 17
ATOM 31761 C C . HIS A 1 13 ? 1.827 8.174 -0.928 1.00 0.00 13 HIS A C 17
ATOM 31762 O O . HIS A 1 13 ? 2.631 7.820 -0.065 1.00 0.00 13 HIS A O 17
ATOM 31777 N N . MET A 1 14 ? 0.516 7.991 -0.814 1.00 0.00 14 MET A N 17
ATOM 31778 C CA . MET A 1 14 ? -0.067 7.348 0.358 1.00 0.00 14 MET A CA 17
ATOM 31779 C C . MET A 1 14 ? -0.020 5.829 0.225 1.00 0.00 14 MET A C 17
ATOM 31780 O O . MET A 1 14 ? 0.186 5.297 -0.866 1.00 0.00 14 MET A O 17
ATOM 31794 N N . THR A 1 15 ? -0.212 5.135 1.343 1.00 0.00 15 THR A N 17
ATOM 31795 C CA . THR A 1 15 ? -0.191 3.678 1.351 1.00 0.00 15 THR A CA 17
ATOM 31796 C C . THR A 1 15 ? -0.996 3.123 2.520 1.00 0.00 15 THR A C 17
ATOM 31797 O O . THR A 1 15 ? -0.566 3.193 3.672 1.00 0.00 15 THR A O 17
ATOM 31808 N N . VAL A 1 16 ? -2.165 2.569 2.217 1.00 0.00 16 VAL A N 17
ATOM 31809 C CA . VAL A 1 16 ? -3.030 1.999 3.244 1.00 0.00 16 VAL A CA 17
ATOM 31810 C C . VAL A 1 16 ? -3.503 0.604 2.851 1.00 0.00 16 VAL A C 17
ATOM 31811 O O . VAL A 1 16 ? -3.274 0.151 1.730 1.00 0.00 16 VAL A O 17
ATOM 31824 N N . VAL A 1 17 ? -4.165 -0.074 3.783 1.00 0.00 17 VAL A N 17
ATOM 31825 C CA . VAL A 1 17 ? -4.673 -1.418 3.535 1.00 0.00 17 VAL A CA 17
ATOM 31826 C C . VAL A 1 17 ? -6.160 -1.391 3.198 1.00 0.00 17 VAL A C 17
ATOM 31827 O O . VAL A 1 17 ? -6.890 -0.502 3.637 1.00 0.00 17 VAL A O 17
ATOM 31840 N N . SER A 1 18 ? -6.602 -2.370 2.416 1.00 0.00 18 SER A N 17
ATOM 31841 C CA . SER A 1 18 ? -8.002 -2.457 2.017 1.00 0.00 18 SER A CA 17
ATOM 31842 C C . SER A 1 18 ? -8.891 -2.768 3.218 1.00 0.00 18 SER A C 17
ATOM 31843 O O . SER A 1 18 ? -8.559 -3.613 4.047 1.00 0.00 18 SER A O 17
ATOM 31851 N N . GLY A 1 19 ? -10.023 -2.076 3.303 1.00 0.00 19 GLY A N 17
ATOM 31852 C CA . GLY A 1 19 ? -10.943 -2.291 4.404 1.00 0.00 19 GLY A CA 17
ATOM 31853 C C . GLY A 1 19 ? -10.566 -1.495 5.638 1.00 0.00 19 GLY A C 17
ATOM 31854 O O . GLY A 1 19 ? -10.977 -1.829 6.749 1.00 0.00 19 GLY A O 17
ATOM 31858 N N . SER A 1 20 ? -9.779 -0.442 5.444 1.00 0.00 20 SER A N 17
ATOM 31859 C CA . SER A 1 20 ? -9.342 0.400 6.551 1.00 0.00 20 SER A CA 17
ATOM 31860 C C . SER A 1 20 ? -9.702 1.861 6.298 1.00 0.00 20 SER A C 17
ATOM 31861 O O . SER A 1 20 ? -9.757 2.309 5.154 1.00 0.00 20 SER A O 17
ATOM 31869 N N . ASN A 1 21 ? -9.948 2.598 7.376 1.00 0.00 21 ASN A N 17
ATOM 31870 C CA . ASN A 1 21 ? -10.305 4.009 7.273 1.00 0.00 21 ASN A CA 17
ATOM 31871 C C . ASN A 1 21 ? -9.089 4.851 6.897 1.00 0.00 21 ASN A C 17
ATOM 31872 O O . ASN A 1 21 ? -8.055 4.799 7.563 1.00 0.00 21 ASN A O 17
ATOM 31883 N N . VAL A 1 22 ? -9.221 5.627 5.826 1.00 0.00 22 VAL A N 17
ATOM 31884 C CA . VAL A 1 22 ? -8.135 6.482 5.363 1.00 0.00 22 VAL A CA 17
ATOM 31885 C C . VAL A 1 22 ? -8.486 7.956 5.530 1.00 0.00 22 VAL A C 17
ATOM 31886 O O . VAL A 1 22 ? -9.660 8.329 5.547 1.00 0.00 22 VAL A O 17
ATOM 31899 N N . THR A 1 23 ? -7.460 8.792 5.654 1.00 0.00 23 THR A N 17
ATOM 31900 C CA . THR A 1 23 ? -7.660 10.227 5.821 1.00 0.00 23 THR A CA 17
ATOM 31901 C C . THR A 1 23 ? -6.779 11.019 4.862 1.00 0.00 23 THR A C 17
ATOM 31902 O O . THR A 1 23 ? -5.603 11.260 5.137 1.00 0.00 23 THR A O 17
ATOM 31913 N N . LEU A 1 24 ? -7.355 11.424 3.735 1.00 0.00 24 LEU A N 17
ATOM 31914 C CA . LEU A 1 24 ? -6.622 12.192 2.734 1.00 0.00 24 LEU A CA 17
ATOM 31915 C C . LEU A 1 24 ? -6.391 13.623 3.208 1.00 0.00 24 LEU A C 17
ATOM 31916 O O . LEU A 1 24 ? -7.265 14.479 3.079 1.00 0.00 24 LEU A O 17
ATOM 31932 N N . ASN A 1 25 ? -5.206 13.876 3.755 1.00 0.00 25 ASN A N 17
ATOM 31933 C CA . ASN A 1 25 ? -4.859 15.205 4.247 1.00 0.00 25 ASN A CA 17
ATOM 31934 C C . ASN A 1 25 ? -3.555 15.691 3.623 1.00 0.00 25 ASN A C 17
ATOM 31935 O O . ASN A 1 25 ? -2.516 15.042 3.745 1.00 0.00 25 ASN A O 17
ATOM 31946 N N . ILE A 1 26 ? -3.617 16.838 2.955 1.00 0.00 26 ILE A N 17
ATOM 31947 C CA . ILE A 1 26 ? -2.441 17.413 2.314 1.00 0.00 26 ILE A CA 17
ATOM 31948 C C . ILE A 1 26 ? -1.416 17.865 3.349 1.00 0.00 26 ILE A C 17
ATOM 31949 O O . ILE A 1 26 ? -1.757 18.535 4.324 1.00 0.00 26 ILE A O 17
ATOM 31965 N N . SER A 1 27 ? -0.158 17.496 3.129 1.00 0.00 27 SER A N 17
ATOM 31966 C CA . SER A 1 27 ? 0.917 17.862 4.043 1.00 0.00 27 SER A CA 17
ATOM 31967 C C . SER A 1 27 ? 0.855 19.347 4.388 1.00 0.00 27 SER A C 17
ATOM 31968 O O . SER A 1 27 ? 1.050 19.736 5.539 1.00 0.00 27 SER A O 17
ATOM 31976 N N . GLU A 1 28 ? 0.583 20.171 3.381 1.00 0.00 28 GLU A N 17
ATOM 31977 C CA . GLU A 1 28 ? 0.497 21.613 3.577 1.00 0.00 28 GLU A CA 17
ATOM 31978 C C . GLU A 1 28 ? -0.863 22.004 4.150 1.00 0.00 28 GLU A C 17
ATOM 31979 O O . GLU A 1 28 ? -1.808 22.269 3.407 1.00 0.00 28 GLU A O 17
ATOM 31991 N N . SER A 1 29 ? -0.952 22.037 5.475 1.00 0.00 29 SER A N 17
ATOM 31992 C CA . SER A 1 29 ? -2.197 22.391 6.149 1.00 0.00 29 SER A CA 17
ATOM 31993 C C . SER A 1 29 ? -2.844 23.605 5.490 1.00 0.00 29 SER A C 17
ATOM 31994 O O . SER A 1 29 ? -2.172 24.590 5.179 1.00 0.00 29 SER A O 17
ATOM 32002 N N . LEU A 1 30 ? -4.154 23.529 5.281 1.00 0.00 30 LEU A N 17
ATOM 32003 C CA . LEU A 1 30 ? -4.895 24.621 4.660 1.00 0.00 30 LEU A CA 17
ATOM 32004 C C . LEU A 1 30 ? -4.608 25.943 5.364 1.00 0.00 30 LEU A C 17
ATOM 32005 O O . LEU A 1 30 ? -4.261 25.984 6.544 1.00 0.00 30 LEU A O 17
ATOM 32021 N N . PRO A 1 31 ? -4.757 27.052 4.624 1.00 0.00 31 PRO A N 17
ATOM 32022 C CA . PRO A 1 31 ? -4.521 28.397 5.157 1.00 0.00 31 PRO A CA 17
ATOM 32023 C C . PRO A 1 31 ? -5.582 28.813 6.171 1.00 0.00 31 PRO A C 17
ATOM 32024 O O . PRO A 1 31 ? -6.567 28.105 6.377 1.00 0.00 31 PRO A O 17
ATOM 32035 N N . GLU A 1 32 ? -5.373 29.965 6.801 1.00 0.00 32 GLU A N 17
ATOM 32036 C CA . GLU A 1 32 ? -6.312 30.473 7.793 1.00 0.00 32 GLU A CA 17
ATOM 32037 C C . GLU A 1 32 ? -7.748 30.123 7.413 1.00 0.00 32 GLU A C 17
ATOM 32038 O O . GLU A 1 32 ? -8.464 29.478 8.178 1.00 0.00 32 GLU A O 17
ATOM 32050 N N . ASN A 1 33 ? -8.161 30.554 6.226 1.00 0.00 33 ASN A N 17
ATOM 32051 C CA . ASN A 1 33 ? -9.512 30.288 5.744 1.00 0.00 33 ASN A CA 17
ATOM 32052 C C . ASN A 1 33 ? -9.550 30.263 4.219 1.00 0.00 33 ASN A C 17
ATOM 32053 O O . ASN A 1 33 ? -9.068 31.184 3.560 1.00 0.00 33 ASN A O 17
ATOM 32064 N N . TYR A 1 34 ? -10.127 29.202 3.664 1.00 0.00 34 TYR A N 17
ATOM 32065 C CA . TYR A 1 34 ? -10.227 29.056 2.217 1.00 0.00 34 TYR A CA 17
ATOM 32066 C C . TYR A 1 34 ? -11.635 29.387 1.732 1.00 0.00 34 TYR A C 17
ATOM 32067 O O . TYR A 1 34 ? -12.567 29.505 2.527 1.00 0.00 34 TYR A O 17
ATOM 32085 N N . LYS A 1 35 ? -11.782 29.535 0.420 1.00 0.00 35 LYS A N 17
ATOM 32086 C CA . LYS A 1 35 ? -13.075 29.850 -0.175 1.00 0.00 35 LYS A CA 17
ATOM 32087 C C . LYS A 1 35 ? -13.892 28.582 -0.405 1.00 0.00 35 LYS A C 17
ATOM 32088 O O . LYS A 1 35 ? -15.050 28.498 0.002 1.00 0.00 35 LYS A O 17
ATOM 32107 N N . GLN A 1 36 ? -13.280 27.599 -1.057 1.00 0.00 36 GLN A N 17
ATOM 32108 C CA . GLN A 1 36 ? -13.952 26.336 -1.339 1.00 0.00 36 GLN A CA 17
ATOM 32109 C C . GLN A 1 36 ? -12.961 25.177 -1.320 1.00 0.00 36 GLN A C 17
ATOM 32110 O O . GLN A 1 36 ? -11.775 25.355 -1.603 1.00 0.00 36 GLN A O 17
ATOM 32124 N N . LEU A 1 37 ? -13.454 23.990 -0.985 1.00 0.00 37 LEU A N 17
ATOM 32125 C CA . LEU A 1 37 ? -12.611 22.800 -0.929 1.00 0.00 37 LEU A CA 17
ATOM 32126 C C . LEU A 1 37 ? -13.146 21.710 -1.852 1.00 0.00 37 LEU A C 17
ATOM 32127 O O . LEU A 1 37 ? -14.077 20.984 -1.501 1.00 0.00 37 LEU A O 17
ATOM 32143 N N . THR A 1 38 ? -12.551 21.599 -3.036 1.00 0.00 38 THR A N 17
ATOM 32144 C CA . THR A 1 38 ? -12.966 20.597 -4.009 1.00 0.00 38 THR A CA 17
ATOM 32145 C C . THR A 1 38 ? -12.000 19.418 -4.032 1.00 0.00 38 THR A C 17
ATOM 32146 O O . THR A 1 38 ? -10.791 19.592 -3.884 1.00 0.00 38 THR A O 17
ATOM 32157 N N . TRP A 1 39 ? -12.541 18.220 -4.218 1.00 0.00 39 TRP A N 17
ATOM 32158 C CA . TRP A 1 39 ? -11.726 17.011 -4.260 1.00 0.00 39 TRP A CA 17
ATOM 32159 C C . TRP A 1 39 ? -11.887 16.292 -5.595 1.00 0.00 39 TRP A C 17
ATOM 32160 O O . TRP A 1 39 ? -12.982 16.240 -6.155 1.00 0.00 39 TRP A O 17
ATOM 32181 N N . PHE A 1 40 ? -10.789 15.739 -6.100 1.00 0.00 40 PHE A N 17
ATOM 32182 C CA . PHE A 1 40 ? -10.809 15.023 -7.371 1.00 0.00 40 PHE A CA 17
ATOM 32183 C C . PHE A 1 40 ? -10.203 13.631 -7.220 1.00 0.00 40 PHE A C 17
ATOM 32184 O O . PHE A 1 40 ? -9.122 13.471 -6.654 1.00 0.00 40 PHE A O 17
ATOM 32201 N N . TYR A 1 41 ? -10.908 12.627 -7.730 1.00 0.00 41 TYR A N 17
ATOM 32202 C CA . TYR A 1 41 ? -10.442 11.248 -7.650 1.00 0.00 41 TYR A CA 17
ATOM 32203 C C . TYR A 1 41 ? -9.391 10.965 -8.719 1.00 0.00 41 TYR A C 17
ATOM 32204 O O . TYR A 1 41 ? -8.421 10.247 -8.479 1.00 0.00 41 TYR A O 17
ATOM 32222 N N . THR A 1 42 ? -9.591 11.537 -9.903 1.00 0.00 42 THR A N 17
ATOM 32223 C CA . THR A 1 42 ? -8.663 11.348 -11.010 1.00 0.00 42 THR A CA 17
ATOM 32224 C C . THR A 1 42 ? -8.354 12.671 -11.701 1.00 0.00 42 THR A C 17
ATOM 32225 O O . THR A 1 42 ? -8.748 13.737 -11.228 1.00 0.00 42 THR A O 17
ATOM 32236 N N . PHE A 1 43 ? -7.646 12.596 -12.823 1.00 0.00 43 PHE A N 17
ATOM 32237 C CA . PHE A 1 43 ? -7.283 13.789 -13.579 1.00 0.00 43 PHE A CA 17
ATOM 32238 C C . PHE A 1 43 ? -8.528 14.500 -14.102 1.00 0.00 43 PHE A C 17
ATOM 32239 O O . PHE A 1 43 ? -8.587 15.730 -14.130 1.00 0.00 43 PHE A O 17
ATOM 32256 N N . ASP A 1 44 ? -9.519 13.718 -14.515 1.00 0.00 44 ASP A N 17
ATOM 32257 C CA . ASP A 1 44 ? -10.763 14.272 -15.037 1.00 0.00 44 ASP A CA 17
ATOM 32258 C C . ASP A 1 44 ? -11.965 13.722 -14.275 1.00 0.00 44 ASP A C 17
ATOM 32259 O O . ASP A 1 44 ? -13.032 13.510 -14.850 1.00 0.00 44 ASP A O 17
ATOM 32268 N N . GLN A 1 45 ? -11.783 13.492 -12.978 1.00 0.00 45 GLN A N 17
ATOM 32269 C CA . GLN A 1 45 ? -12.852 12.964 -12.139 1.00 0.00 45 GLN A CA 17
ATOM 32270 C C . GLN A 1 45 ? -12.994 13.783 -10.860 1.00 0.00 45 GLN A C 17
ATOM 32271 O O . GLN A 1 45 ? -12.007 14.271 -10.309 1.00 0.00 45 GLN A O 17
ATOM 32285 N N . LYS A 1 46 ? -14.228 13.929 -10.392 1.00 0.00 46 LYS A N 17
ATOM 32286 C CA . LYS A 1 46 ? -14.501 14.688 -9.177 1.00 0.00 46 LYS A CA 17
ATOM 32287 C C . LYS A 1 46 ? -15.191 13.815 -8.133 1.00 0.00 46 LYS A C 17
ATOM 32288 O O . LYS A 1 46 ? -15.799 12.797 -8.466 1.00 0.00 46 LYS A O 17
ATOM 32307 N N . ILE A 1 47 ? -15.092 14.219 -6.871 1.00 0.00 47 ILE A N 17
ATOM 32308 C CA . ILE A 1 47 ? -15.708 13.474 -5.781 1.00 0.00 47 ILE A CA 17
ATOM 32309 C C . ILE A 1 47 ? -16.733 14.328 -5.042 1.00 0.00 47 ILE A C 17
ATOM 32310 O O . ILE A 1 47 ? -17.858 13.893 -4.796 1.00 0.00 47 ILE A O 17
ATOM 32326 N N . VAL A 1 48 ? -16.337 15.548 -4.692 1.00 0.00 48 VAL A N 17
ATOM 32327 C CA . VAL A 1 48 ? -17.222 16.465 -3.983 1.00 0.00 48 VAL A CA 17
ATOM 32328 C C . VAL A 1 48 ? -16.726 17.902 -4.094 1.00 0.00 48 VAL A C 17
ATOM 32329 O O . VAL A 1 48 ? -15.523 18.150 -4.161 1.00 0.00 48 VAL A O 17
ATOM 32342 N N . GLU A 1 49 ? -17.662 18.846 -4.114 1.00 0.00 49 GLU A N 17
ATOM 32343 C CA . GLU A 1 49 ? -17.320 20.259 -4.217 1.00 0.00 49 GLU A CA 17
ATOM 32344 C C . GLU A 1 49 ? -17.784 21.024 -2.981 1.00 0.00 49 GLU A C 17
ATOM 32345 O O . GLU A 1 49 ? -18.948 21.412 -2.879 1.00 0.00 49 GLU A O 17
ATOM 32357 N N . TRP A 1 50 ? -16.867 21.235 -2.044 1.00 0.00 50 TRP A N 17
ATOM 32358 C CA . TRP A 1 50 ? -17.182 21.952 -0.814 1.00 0.00 50 TRP A CA 17
ATOM 32359 C C . TRP A 1 50 ? -16.885 23.440 -0.960 1.00 0.00 50 TRP A C 17
ATOM 32360 O O . TRP A 1 50 ? -15.951 23.830 -1.660 1.00 0.00 50 TRP A O 17
ATOM 32381 N N . ASP A 1 51 ? -17.684 24.267 -0.294 1.00 0.00 51 ASP A N 17
ATOM 32382 C CA . ASP A 1 51 ? -17.505 25.713 -0.349 1.00 0.00 51 ASP A CA 17
ATOM 32383 C C . ASP A 1 51 ? -17.298 26.289 1.048 1.00 0.00 51 ASP A C 17
ATOM 32384 O O . ASP A 1 51 ? -16.241 26.841 1.352 1.00 0.00 51 ASP A O 17
ATOM 32393 N N . SER A 1 52 ? -18.314 26.156 1.894 1.00 0.00 52 SER A N 17
ATOM 32394 C CA . SER A 1 52 ? -18.245 26.667 3.258 1.00 0.00 52 SER A CA 17
ATOM 32395 C C . SER A 1 52 ? -18.779 25.639 4.251 1.00 0.00 52 SER A C 17
ATOM 32396 O O . SER A 1 52 ? -18.012 24.998 4.971 1.00 0.00 52 SER A O 17
ATOM 32404 N N . ARG A 1 53 ? -20.099 25.487 4.284 1.00 0.00 53 ARG A N 17
ATOM 32405 C CA . ARG A 1 53 ? -20.736 24.539 5.189 1.00 0.00 53 ARG A CA 17
ATOM 32406 C C . ARG A 1 53 ? -21.477 23.457 4.409 1.00 0.00 53 ARG A C 17
ATOM 32407 O O . ARG A 1 53 ? -21.545 22.304 4.836 1.00 0.00 53 ARG A O 17
ATOM 32428 N N . LYS A 1 54 ? -22.031 23.836 3.262 1.00 0.00 54 LYS A N 17
ATOM 32429 C CA . LYS A 1 54 ? -22.766 22.899 2.420 1.00 0.00 54 LYS A CA 17
ATOM 32430 C C . LYS A 1 54 ? -21.817 22.122 1.513 1.00 0.00 54 LYS A C 17
ATOM 32431 O O . LYS A 1 54 ? -20.864 22.682 0.971 1.00 0.00 54 LYS A O 17
ATOM 32450 N N . SER A 1 55 ? -22.085 20.830 1.352 1.00 0.00 55 SER A N 17
ATOM 32451 C CA . SER A 1 55 ? -21.253 19.977 0.512 1.00 0.00 55 SER A CA 17
ATOM 32452 C C . SER A 1 55 ? -22.004 19.558 -0.749 1.00 0.00 55 SER A C 17
ATOM 32453 O O . SER A 1 55 ? -23.227 19.417 -0.740 1.00 0.00 55 SER A O 17
ATOM 32461 N N . LYS A 1 56 ? -21.262 19.359 -1.833 1.00 0.00 56 LYS A N 17
ATOM 32462 C CA . LYS A 1 56 ? -21.854 18.955 -3.103 1.00 0.00 56 LYS A CA 17
ATOM 32463 C C . LYS A 1 56 ? -21.180 17.697 -3.641 1.00 0.00 56 LYS A C 17
ATOM 32464 O O . LYS A 1 56 ? -20.187 17.774 -4.365 1.00 0.00 56 LYS A O 17
ATOM 32483 N N . TYR A 1 57 ? -21.727 16.540 -3.285 1.00 0.00 57 TYR A N 17
ATOM 32484 C CA . TYR A 1 57 ? -21.178 15.266 -3.732 1.00 0.00 57 TYR A CA 17
ATOM 32485 C C . TYR A 1 57 ? -21.666 14.925 -5.137 1.00 0.00 57 TYR A C 17
ATOM 32486 O O . TYR A 1 57 ? -22.658 14.216 -5.308 1.00 0.00 57 TYR A O 17
ATOM 32504 N N . PHE A 1 58 ? -20.961 15.436 -6.141 1.00 0.00 58 PHE A N 17
ATOM 32505 C CA . PHE A 1 58 ? -21.321 15.187 -7.532 1.00 0.00 58 PHE A CA 17
ATOM 32506 C C . PHE A 1 58 ? -21.800 13.750 -7.722 1.00 0.00 58 PHE A C 17
ATOM 32507 O O . PHE A 1 58 ? -22.998 13.495 -7.834 1.00 0.00 58 PHE A O 17
ATOM 32524 N N . GLU A 1 59 ? -20.853 12.818 -7.758 1.00 0.00 59 GLU A N 17
ATOM 32525 C CA . GLU A 1 59 ? -21.178 11.407 -7.935 1.00 0.00 59 GLU A CA 17
ATOM 32526 C C . GLU A 1 59 ? -19.921 10.545 -7.857 1.00 0.00 59 GLU A C 17
ATOM 32527 O O . GLU A 1 59 ? -18.960 10.763 -8.595 1.00 0.00 59 GLU A O 17
ATOM 32539 N N . SER A 1 60 ? -19.937 9.567 -6.957 1.00 0.00 60 SER A N 17
ATOM 32540 C CA . SER A 1 60 ? -18.797 8.675 -6.779 1.00 0.00 60 SER A CA 17
ATOM 32541 C C . SER A 1 60 ? -19.118 7.580 -5.766 1.00 0.00 60 SER A C 17
ATOM 32542 O O . SER A 1 60 ? -19.807 7.817 -4.774 1.00 0.00 60 SER A O 17
ATOM 32550 N N . LYS A 1 61 ? -18.613 6.378 -6.024 1.00 0.00 61 LYS A N 17
ATOM 32551 C CA . LYS A 1 61 ? -18.843 5.244 -5.136 1.00 0.00 61 LYS A CA 17
ATOM 32552 C C . LYS A 1 61 ? -18.657 5.649 -3.677 1.00 0.00 61 LYS A C 17
ATOM 32553 O O . LYS A 1 61 ? -19.401 5.209 -2.801 1.00 0.00 61 LYS A O 17
ATOM 32572 N N . PHE A 1 62 ? -17.661 6.492 -3.424 1.00 0.00 62 PHE A N 17
ATOM 32573 C CA . PHE A 1 62 ? -17.378 6.956 -2.071 1.00 0.00 62 PHE A CA 17
ATOM 32574 C C . PHE A 1 62 ? -18.553 7.754 -1.514 1.00 0.00 62 PHE A C 17
ATOM 32575 O O . PHE A 1 62 ? -18.837 7.710 -0.316 1.00 0.00 62 PHE A O 17
ATOM 32592 N N . LYS A 1 63 ? -19.234 8.485 -2.390 1.00 0.00 63 LYS A N 17
ATOM 32593 C CA . LYS A 1 63 ? -20.379 9.293 -1.988 1.00 0.00 63 LYS A CA 17
ATOM 32594 C C . LYS A 1 63 ? -21.340 8.484 -1.124 1.00 0.00 63 LYS A C 17
ATOM 32595 O O . LYS A 1 63 ? -22.037 7.598 -1.617 1.00 0.00 63 LYS A O 17
ATOM 32614 N N . GLY A 1 64 ? -21.373 8.795 0.168 1.00 0.00 64 GLY A N 17
ATOM 32615 C CA . GLY A 1 64 ? -22.253 8.088 1.080 1.00 0.00 64 GLY A CA 17
ATOM 32616 C C . GLY A 1 64 ? -21.548 7.661 2.352 1.00 0.00 64 GLY A C 17
ATOM 32617 O O . GLY A 1 64 ? -22.112 7.753 3.443 1.00 0.00 64 GLY A O 17
ATOM 32621 N N . ARG A 1 65 ? -20.313 7.190 2.213 1.00 0.00 65 ARG A N 17
ATOM 32622 C CA . ARG A 1 65 ? -19.532 6.744 3.360 1.00 0.00 65 ARG A CA 17
ATOM 32623 C C . ARG A 1 65 ? -18.501 7.797 3.758 1.00 0.00 65 ARG A C 17
ATOM 32624 O O . ARG A 1 65 ? -18.287 8.054 4.943 1.00 0.00 65 ARG A O 17
ATOM 32645 N N . VAL A 1 66 ? -17.865 8.401 2.760 1.00 0.00 66 VAL A N 17
ATOM 32646 C CA . VAL A 1 66 ? -16.857 9.426 3.005 1.00 0.00 66 VAL A CA 17
ATOM 32647 C C . VAL A 1 66 ? -17.453 10.617 3.746 1.00 0.00 66 VAL A C 17
ATOM 32648 O O . VAL A 1 66 ? -18.671 10.725 3.891 1.00 0.00 66 VAL A O 17
ATOM 32661 N N . ARG A 1 67 ? -16.587 11.511 4.212 1.00 0.00 67 ARG A N 17
ATOM 32662 C CA . ARG A 1 67 ? -17.028 12.696 4.938 1.00 0.00 67 ARG A CA 17
ATOM 32663 C C . ARG A 1 67 ? -15.952 13.778 4.918 1.00 0.00 67 ARG A C 17
ATOM 32664 O O . ARG A 1 67 ? -14.923 13.658 5.584 1.00 0.00 67 ARG A O 17
ATOM 32685 N N . LEU A 1 68 ? -16.197 14.833 4.149 1.00 0.00 68 LEU A N 17
ATOM 32686 C CA . LEU A 1 68 ? -15.249 15.937 4.041 1.00 0.00 68 LEU A CA 17
ATOM 32687 C C . LEU A 1 68 ? -15.332 16.847 5.262 1.00 0.00 68 LEU A C 17
ATOM 32688 O O . LEU A 1 68 ? -16.396 17.379 5.581 1.00 0.00 68 LEU A O 17
ATOM 32704 N N . ASP A 1 69 ? -14.203 17.024 5.940 1.00 0.00 69 ASP A N 17
ATOM 32705 C CA . ASP A 1 69 ? -14.147 17.873 7.124 1.00 0.00 69 ASP A CA 17
ATOM 32706 C C . ASP A 1 69 ? -13.639 19.267 6.769 1.00 0.00 69 ASP A C 17
ATOM 32707 O O . ASP A 1 69 ? -12.468 19.463 6.442 1.00 0.00 69 ASP A O 17
ATOM 32716 N N . PRO A 1 70 ? -14.538 20.260 6.834 1.00 0.00 70 PRO A N 17
ATOM 32717 C CA . PRO A 1 70 ? -14.204 21.653 6.523 1.00 0.00 70 PRO A CA 17
ATOM 32718 C C . PRO A 1 70 ? -13.292 22.279 7.573 1.00 0.00 70 PRO A C 17
ATOM 32719 O O . PRO A 1 70 ? -12.884 23.432 7.444 1.00 0.00 70 PRO A O 17
ATOM 32730 N N . GLN A 1 71 ? -12.978 21.510 8.610 1.00 0.00 71 GLN A N 17
ATOM 32731 C CA . GLN A 1 71 ? -12.114 21.990 9.683 1.00 0.00 71 GLN A CA 17
ATOM 32732 C C . GLN A 1 71 ? -10.644 21.827 9.312 1.00 0.00 71 GLN A C 17
ATOM 32733 O O . GLN A 1 71 ? -9.827 22.712 9.568 1.00 0.00 71 GLN A O 17
ATOM 32747 N N . SER A 1 72 ? -10.314 20.690 8.708 1.00 0.00 72 SER A N 17
ATOM 32748 C CA . SER A 1 72 ? -8.940 20.408 8.306 1.00 0.00 72 SER A CA 17
ATOM 32749 C C . SER A 1 72 ? -8.851 20.181 6.800 1.00 0.00 72 SER A C 17
ATOM 32750 O O . SER A 1 72 ? -7.838 20.488 6.174 1.00 0.00 72 SER A O 17
ATOM 32758 N N . GLY A 1 73 ? -9.921 19.639 6.225 1.00 0.00 73 GLY A N 17
ATOM 32759 C CA . GLY A 1 73 ? -9.944 19.379 4.798 1.00 0.00 73 GLY A CA 17
ATOM 32760 C C . GLY A 1 73 ? -9.511 17.966 4.459 1.00 0.00 73 GLY A C 17
ATOM 32761 O O . GLY A 1 73 ? -8.984 17.714 3.377 1.00 0.00 73 GLY A O 17
ATOM 32765 N N . ALA A 1 74 ? -9.734 17.042 5.388 1.00 0.00 74 ALA A N 17
ATOM 32766 C CA . ALA A 1 74 ? -9.364 15.647 5.183 1.00 0.00 74 ALA A CA 17
ATOM 32767 C C . ALA A 1 74 ? -10.584 14.801 4.837 1.00 0.00 74 ALA A C 17
ATOM 32768 O O . ALA A 1 74 ? -11.596 14.837 5.537 1.00 0.00 74 ALA A O 17
ATOM 32775 N N . LEU A 1 75 ? -10.482 14.040 3.753 1.00 0.00 75 LEU A N 17
ATOM 32776 C CA . LEU A 1 75 ? -11.578 13.184 3.313 1.00 0.00 75 LEU A CA 17
ATOM 32777 C C . LEU A 1 75 ? -11.451 11.786 3.911 1.00 0.00 75 LEU A C 17
ATOM 32778 O O . LEU A 1 75 ? -10.679 10.959 3.425 1.00 0.00 75 LEU A O 17
ATOM 32794 N N . TYR A 1 76 ? -12.215 11.529 4.967 1.00 0.00 76 TYR A N 17
ATOM 32795 C CA . TYR A 1 76 ? -12.189 10.232 5.632 1.00 0.00 76 TYR A CA 17
ATOM 32796 C C . TYR A 1 76 ? -12.929 9.182 4.809 1.00 0.00 76 TYR A C 17
ATOM 32797 O O . TYR A 1 76 ? -14.136 9.289 4.589 1.00 0.00 76 TYR A O 17
ATOM 32815 N N . ILE A 1 77 ? -12.198 8.169 4.358 1.00 0.00 77 ILE A N 17
ATOM 32816 C CA . ILE A 1 77 ? -12.784 7.099 3.561 1.00 0.00 77 ILE A CA 17
ATOM 32817 C C . ILE A 1 77 ? -12.953 5.828 4.386 1.00 0.00 77 ILE A C 17
ATOM 32818 O O . ILE A 1 77 ? -11.976 5.253 4.867 1.00 0.00 77 ILE A O 17
ATOM 32834 N N . SER A 1 78 ? -14.199 5.393 4.545 1.00 0.00 78 SER A N 17
ATOM 32835 C CA . SER A 1 78 ? -14.496 4.190 5.314 1.00 0.00 78 SER A CA 17
ATOM 32836 C C . SER A 1 78 ? -14.522 2.961 4.411 1.00 0.00 78 SER A C 17
ATOM 32837 O O . SER A 1 78 ? -14.908 3.040 3.245 1.00 0.00 78 SER A O 17
ATOM 32845 N N . LYS A 1 79 ? -14.109 1.823 4.959 1.00 0.00 79 LYS A N 17
ATOM 32846 C CA . LYS A 1 79 ? -14.085 0.575 4.206 1.00 0.00 79 LYS A CA 17
ATOM 32847 C C . LYS A 1 79 ? -13.496 0.789 2.816 1.00 0.00 79 LYS A C 17
ATOM 32848 O O . LYS A 1 79 ? -14.071 0.363 1.814 1.00 0.00 79 LYS A O 17
ATOM 32867 N N . VAL A 1 80 ? -12.344 1.451 2.762 1.00 0.00 80 VAL A N 17
ATOM 32868 C CA . VAL A 1 80 ? -11.675 1.720 1.494 1.00 0.00 80 VAL A CA 17
ATOM 32869 C C . VAL A 1 80 ? -11.553 0.451 0.658 1.00 0.00 80 VAL A C 17
ATOM 32870 O O . VAL A 1 80 ? -11.912 -0.637 1.108 1.00 0.00 80 VAL A O 17
ATOM 32883 N N . GLN A 1 81 ? -11.044 0.599 -0.561 1.00 0.00 81 GLN A N 17
ATOM 32884 C CA . GLN A 1 81 ? -10.875 -0.536 -1.461 1.00 0.00 81 GLN A CA 17
ATOM 32885 C C . GLN A 1 81 ? -9.732 -0.289 -2.440 1.00 0.00 81 GLN A C 17
ATOM 32886 O O . GLN A 1 81 ? -9.361 0.856 -2.702 1.00 0.00 81 GLN A O 17
ATOM 32900 N N . LYS A 1 82 ? -9.176 -1.369 -2.977 1.00 0.00 82 LYS A N 17
ATOM 32901 C CA . LYS A 1 82 ? -8.075 -1.271 -3.928 1.00 0.00 82 LYS A CA 17
ATOM 32902 C C . LYS A 1 82 ? -8.288 -0.106 -4.889 1.00 0.00 82 LYS A C 17
ATOM 32903 O O . LYS A 1 82 ? -7.394 0.715 -5.090 1.00 0.00 82 LYS A O 17
ATOM 32922 N N . GLU A 1 83 ? -9.479 -0.039 -5.477 1.00 0.00 83 GLU A N 17
ATOM 32923 C CA . GLU A 1 83 ? -9.807 1.027 -6.416 1.00 0.00 83 GLU A CA 17
ATOM 32924 C C . GLU A 1 83 ? -9.360 2.383 -5.877 1.00 0.00 83 GLU A C 17
ATOM 32925 O O . GLU A 1 83 ? -8.796 3.197 -6.608 1.00 0.00 83 GLU A O 17
ATOM 32937 N N . ASP A 1 84 ? -9.616 2.618 -4.595 1.00 0.00 84 ASP A N 17
ATOM 32938 C CA . ASP A 1 84 ? -9.240 3.874 -3.958 1.00 0.00 84 ASP A CA 17
ATOM 32939 C C . ASP A 1 84 ? -7.914 4.388 -4.510 1.00 0.00 84 ASP A C 17
ATOM 32940 O O . ASP A 1 84 ? -7.752 5.583 -4.752 1.00 0.00 84 ASP A O 17
ATOM 32949 N N . ASN A 1 85 ? -6.967 3.475 -4.705 1.00 0.00 85 ASN A N 17
ATOM 32950 C CA . ASN A 1 85 ? -5.654 3.837 -5.227 1.00 0.00 85 ASN A CA 17
ATOM 32951 C C . ASN A 1 85 ? -5.784 4.713 -6.469 1.00 0.00 85 ASN A C 17
ATOM 32952 O O . ASN A 1 85 ? -6.279 4.269 -7.505 1.00 0.00 85 ASN A O 17
ATOM 32963 N N . SER A 1 86 ? -5.336 5.959 -6.357 1.00 0.00 86 SER A N 17
ATOM 32964 C CA . SER A 1 86 ? -5.406 6.899 -7.470 1.00 0.00 86 SER A CA 17
ATOM 32965 C C . SER A 1 86 ? -4.748 8.226 -7.102 1.00 0.00 86 SER A C 17
ATOM 32966 O O . SER A 1 86 ? -4.497 8.505 -5.929 1.00 0.00 86 SER A O 17
ATOM 32974 N N . THR A 1 87 ? -4.470 9.042 -8.114 1.00 0.00 87 THR A N 17
ATOM 32975 C CA . THR A 1 87 ? -3.840 10.339 -7.899 1.00 0.00 87 THR A CA 17
ATOM 32976 C C . THR A 1 87 ? -4.869 11.390 -7.500 1.00 0.00 87 THR A C 17
ATOM 32977 O O . THR A 1 87 ? -5.417 12.091 -8.351 1.00 0.00 87 THR A O 17
ATOM 32988 N N . TYR A 1 88 ? -5.128 11.495 -6.202 1.00 0.00 88 TYR A N 17
ATOM 32989 C CA . TYR A 1 88 ? -6.093 12.460 -5.690 1.00 0.00 88 TYR A CA 17
ATOM 32990 C C . TYR A 1 88 ? -5.576 13.887 -5.854 1.00 0.00 88 TYR A C 17
ATOM 32991 O O . TYR A 1 88 ? -4.422 14.180 -5.543 1.00 0.00 88 TYR A O 17
ATOM 33009 N N . ILE A 1 89 ? -6.440 14.769 -6.344 1.00 0.00 89 ILE A N 17
ATOM 33010 C CA . ILE A 1 89 ? -6.073 16.165 -6.548 1.00 0.00 89 ILE A CA 17
ATOM 33011 C C . ILE A 1 89 ? -7.043 17.099 -5.832 1.00 0.00 89 ILE A C 17
ATOM 33012 O O . ILE A 1 89 ? -8.123 17.397 -6.341 1.00 0.00 89 ILE A O 17
ATOM 33028 N N . MET A 1 90 ? -6.649 17.558 -4.649 1.00 0.00 90 MET A N 17
ATOM 33029 C CA . MET A 1 90 ? -7.482 18.461 -3.864 1.00 0.00 90 MET A CA 17
ATOM 33030 C C . MET A 1 90 ? -7.383 19.889 -4.391 1.00 0.00 90 MET A C 17
ATOM 33031 O O . MET A 1 90 ? -6.339 20.532 -4.274 1.00 0.00 90 MET A O 17
ATOM 33045 N N . ARG A 1 91 ? -8.474 20.378 -4.971 1.00 0.00 91 ARG A N 17
ATOM 33046 C CA . ARG A 1 91 ? -8.508 21.729 -5.517 1.00 0.00 91 ARG A CA 17
ATOM 33047 C C . ARG A 1 91 ? -9.138 22.702 -4.524 1.00 0.00 91 ARG A C 17
ATOM 33048 O O . ARG A 1 91 ? -10.305 22.561 -4.158 1.00 0.00 91 ARG A O 17
ATOM 33069 N N . VAL A 1 92 ? -8.358 23.687 -4.092 1.00 0.00 92 VAL A N 17
ATOM 33070 C CA . VAL A 1 92 ? -8.839 24.683 -3.142 1.00 0.00 92 VAL A CA 17
ATOM 33071 C C . VAL A 1 92 ? -8.672 26.094 -3.693 1.00 0.00 92 VAL A C 17
ATOM 33072 O O . VAL A 1 92 ? -7.630 26.433 -4.257 1.00 0.00 92 VAL A O 17
ATOM 33085 N N . LEU A 1 93 ? -9.703 26.915 -3.526 1.00 0.00 93 LEU A N 17
ATOM 33086 C CA . LEU A 1 93 ? -9.671 28.292 -4.006 1.00 0.00 93 LEU A CA 17
ATOM 33087 C C . LEU A 1 93 ? -9.173 29.237 -2.918 1.00 0.00 93 LEU A C 17
ATOM 33088 O O . LEU A 1 93 ? -9.893 29.542 -1.967 1.00 0.00 93 LEU A O 17
ATOM 33104 N N . LYS A 1 94 ? -7.935 29.699 -3.063 1.00 0.00 94 LYS A N 17
ATOM 33105 C CA . LYS A 1 94 ? -7.340 30.612 -2.095 1.00 0.00 94 LYS A CA 17
ATOM 33106 C C . LYS A 1 94 ? -8.157 31.896 -1.985 1.00 0.00 94 LYS A C 17
ATOM 33107 O O . LYS A 1 94 ? -8.523 32.500 -2.993 1.00 0.00 94 LYS A O 17
ATOM 33126 N N . LYS A 1 95 ? -8.440 32.307 -0.753 1.00 0.00 95 LYS A N 17
ATOM 33127 C CA . LYS A 1 95 ? -9.211 33.520 -0.510 1.00 0.00 95 LYS A CA 17
ATOM 33128 C C . LYS A 1 95 ? -8.614 34.705 -1.262 1.00 0.00 95 LYS A C 17
ATOM 33129 O O . LYS A 1 95 ? -9.317 35.658 -1.601 1.00 0.00 95 LYS A O 17
ATOM 33148 N N . THR A 1 96 ? -7.311 34.640 -1.521 1.00 0.00 96 THR A N 17
ATOM 33149 C CA . THR A 1 96 ? -6.620 35.707 -2.233 1.00 0.00 96 THR A CA 17
ATOM 33150 C C . THR A 1 96 ? -7.037 35.751 -3.698 1.00 0.00 96 THR A C 17
ATOM 33151 O O . THR A 1 96 ? -7.055 36.814 -4.317 1.00 0.00 96 THR A O 17
ATOM 33162 N N . GLY A 1 97 ? -7.373 34.588 -4.249 1.00 0.00 97 GLY A N 17
ATOM 33163 C CA . GLY A 1 97 ? -7.787 34.516 -5.638 1.00 0.00 97 GLY A CA 17
ATOM 33164 C C . GLY A 1 97 ? -6.926 33.571 -6.451 1.00 0.00 97 GLY A C 17
ATOM 33165 O O . GLY A 1 97 ? -6.655 33.821 -7.625 1.00 0.00 97 GLY A O 17
ATOM 33169 N N . ASN A 1 98 ? -6.493 32.481 -5.826 1.00 0.00 98 ASN A N 17
ATOM 33170 C CA . ASN A 1 98 ? -5.655 31.495 -6.499 1.00 0.00 98 ASN A CA 17
ATOM 33171 C C . ASN A 1 98 ? -6.338 30.131 -6.531 1.00 0.00 98 ASN A C 17
ATOM 33172 O O . ASN A 1 98 ? -7.396 29.942 -5.931 1.00 0.00 98 ASN A O 17
ATOM 33183 N N . GLU A 1 99 ? -5.724 29.184 -7.233 1.00 0.00 99 GLU A N 17
ATOM 33184 C CA . GLU A 1 99 ? -6.273 27.838 -7.343 1.00 0.00 99 GLU A CA 17
ATOM 33185 C C . GLU A 1 99 ? -5.213 26.790 -7.020 1.00 0.00 99 GLU A C 17
ATOM 33186 O O . GLU A 1 99 ? -4.543 26.274 -7.914 1.00 0.00 99 GLU A O 17
ATOM 33198 N N . GLN A 1 100 ? -5.066 26.481 -5.735 1.00 0.00 100 GLN A N 17
ATOM 33199 C CA . GLN A 1 100 ? -4.087 25.496 -5.294 1.00 0.00 100 GLN A CA 17
ATOM 33200 C C . GLN A 1 100 ? -4.571 24.079 -5.583 1.00 0.00 100 GLN A C 17
ATOM 33201 O O . GLN A 1 100 ? -5.769 23.800 -5.530 1.00 0.00 100 GLN A O 17
ATOM 33215 N N . GLU A 1 101 ? -3.633 23.189 -5.889 1.00 0.00 101 GLU A N 17
ATOM 33216 C CA . GLU A 1 101 ? -3.966 21.801 -6.188 1.00 0.00 101 GLU A CA 17
ATOM 33217 C C . GLU A 1 101 ? -2.820 20.871 -5.801 1.00 0.00 101 GLU A C 17
ATOM 33218 O O . GLU A 1 101 ? -1.677 21.071 -6.215 1.00 0.00 101 GLU A O 17
ATOM 33230 N N . TRP A 1 102 ? -3.133 19.855 -5.005 1.00 0.00 102 TRP A N 17
ATOM 33231 C CA . TRP A 1 102 ? -2.129 18.894 -4.562 1.00 0.00 102 TRP A CA 17
ATOM 33232 C C . TRP A 1 102 ? -2.285 17.566 -5.295 1.00 0.00 102 TRP A C 17
ATOM 33233 O O . TRP A 1 102 ? -3.176 17.407 -6.130 1.00 0.00 102 TRP A O 17
ATOM 33254 N N . LYS A 1 103 ? -1.414 16.614 -4.978 1.00 0.00 103 LYS A N 17
ATOM 33255 C CA . LYS A 1 103 ? -1.456 15.299 -5.605 1.00 0.00 103 LYS A CA 17
ATOM 33256 C C . LYS A 1 103 ? -1.152 14.202 -4.590 1.00 0.00 103 LYS A C 17
ATOM 33257 O O . LYS A 1 103 ? -0.118 14.230 -3.923 1.00 0.00 103 LYS A O 17
ATOM 33276 N N . ILE A 1 104 ? -2.059 13.237 -4.479 1.00 0.00 104 ILE A N 17
ATOM 33277 C CA . ILE A 1 104 ? -1.886 12.130 -3.547 1.00 0.00 104 ILE A CA 17
ATOM 33278 C C . ILE A 1 104 ? -2.220 10.797 -4.208 1.00 0.00 104 ILE A C 17
ATOM 33279 O O . ILE A 1 104 ? -3.387 10.421 -4.318 1.00 0.00 104 ILE A O 17
ATOM 33295 N N . LYS A 1 105 ? -1.187 10.085 -4.646 1.00 0.00 105 LYS A N 17
ATOM 33296 C CA . LYS A 1 105 ? -1.369 8.792 -5.294 1.00 0.00 105 LYS A CA 17
ATOM 33297 C C . LYS A 1 105 ? -1.562 7.687 -4.260 1.00 0.00 105 LYS A C 17
ATOM 33298 O O . LYS A 1 105 ? -0.617 6.980 -3.908 1.00 0.00 105 LYS A O 17
ATOM 33317 N N . LEU A 1 106 ? -2.791 7.543 -3.778 1.00 0.00 106 LEU A N 17
ATOM 33318 C CA . LEU A 1 106 ? -3.109 6.523 -2.785 1.00 0.00 106 LEU A CA 17
ATOM 33319 C C . LEU A 1 106 ? -2.651 5.145 -3.253 1.00 0.00 106 LEU A C 17
ATOM 33320 O O . LEU A 1 106 ? -2.775 4.808 -4.430 1.00 0.00 106 LEU A O 17
ATOM 33336 N N . GLN A 1 107 ? -2.125 4.355 -2.324 1.00 0.00 107 GLN A N 17
ATOM 33337 C CA . GLN A 1 107 ? -1.651 3.013 -2.642 1.00 0.00 107 GLN A CA 17
ATOM 33338 C C . GLN A 1 107 ? -2.260 1.982 -1.698 1.00 0.00 107 GLN A C 17
ATOM 33339 O O . GLN A 1 107 ? -1.781 1.788 -0.581 1.00 0.00 107 GLN A O 17
ATOM 33353 N N . VAL A 1 108 ? -3.320 1.322 -2.155 1.00 0.00 108 VAL A N 17
ATOM 33354 C CA . VAL A 1 108 ? -3.995 0.310 -1.351 1.00 0.00 108 VAL A CA 17
ATOM 33355 C C . VAL A 1 108 ? -3.323 -1.050 -1.503 1.00 0.00 108 VAL A C 17
ATOM 33356 O O . VAL A 1 108 ? -2.981 -1.465 -2.611 1.00 0.00 108 VAL A O 17
ATOM 33369 N N . LEU A 1 109 ? -3.137 -1.740 -0.383 1.00 0.00 109 LEU A N 17
ATOM 33370 C CA . LEU A 1 109 ? -2.506 -3.056 -0.391 1.00 0.00 109 LEU A CA 17
ATOM 33371 C C . LEU A 1 109 ? -3.488 -4.133 0.060 1.00 0.00 109 LEU A C 17
ATOM 33372 O O . LEU A 1 109 ? -4.335 -3.894 0.920 1.00 0.00 109 LEU A O 17
ATOM 33388 N N . ASP A 1 110 ? -3.365 -5.319 -0.525 1.00 0.00 110 ASP A N 17
ATOM 33389 C CA . ASP A 1 110 ? -4.239 -6.435 -0.181 1.00 0.00 110 ASP A CA 17
ATOM 33390 C C . ASP A 1 110 ? -3.765 -7.124 1.094 1.00 0.00 110 ASP A C 17
ATOM 33391 O O . ASP A 1 110 ? -2.633 -7.601 1.188 1.00 0.00 110 ASP A O 17
ATOM 33400 N N . PRO A 1 111 ? -4.648 -7.177 2.102 1.00 0.00 111 PRO A N 17
ATOM 33401 C CA . PRO A 1 111 ? -4.342 -7.804 3.391 1.00 0.00 111 PRO A CA 17
ATOM 33402 C C . PRO A 1 111 ? -4.225 -9.321 3.284 1.00 0.00 111 PRO A C 17
ATOM 33403 O O . PRO A 1 111 ? -3.246 -9.912 3.740 1.00 0.00 111 PRO A O 17
ATOM 33414 N N . VAL A 1 112 ? -5.230 -9.946 2.679 1.00 0.00 112 VAL A N 17
ATOM 33415 C CA . VAL A 1 112 ? -5.239 -11.394 2.510 1.00 0.00 112 VAL A CA 17
ATOM 33416 C C . VAL A 1 112 ? -5.122 -11.777 1.039 1.00 0.00 112 VAL A C 17
ATOM 33417 O O . VAL A 1 112 ? -5.797 -11.222 0.172 1.00 0.00 112 VAL A O 17
ATOM 33430 N N . PRO A 1 113 ? -4.245 -12.750 0.749 1.00 0.00 113 PRO A N 17
ATOM 33431 C CA . PRO A 1 113 ? -4.020 -13.231 -0.617 1.00 0.00 113 PRO A CA 17
ATOM 33432 C C . PRO A 1 113 ? -5.213 -14.008 -1.163 1.00 0.00 113 PRO A C 17
ATOM 33433 O O . PRO A 1 113 ? -6.283 -14.032 -0.554 1.00 0.00 113 PRO A O 17
ATOM 33444 N N . LYS A 1 114 ? -5.023 -14.644 -2.313 1.00 0.00 114 LYS A N 17
ATOM 33445 C CA . LYS A 1 114 ? -6.082 -15.425 -2.941 1.00 0.00 114 LYS A CA 17
ATOM 33446 C C . LYS A 1 114 ? -5.722 -16.907 -2.971 1.00 0.00 114 LYS A C 17
ATOM 33447 O O . LYS A 1 114 ? -4.587 -17.288 -3.260 1.00 0.00 114 LYS A O 17
ATOM 33466 N N . PRO A 1 115 ? -6.708 -17.763 -2.667 1.00 0.00 115 PRO A N 17
ATOM 33467 C CA . PRO A 1 115 ? -6.518 -19.217 -2.654 1.00 0.00 115 PRO A CA 17
ATOM 33468 C C . PRO A 1 115 ? -6.322 -19.788 -4.055 1.00 0.00 115 PRO A C 17
ATOM 33469 O O . PRO A 1 115 ? -6.659 -19.148 -5.050 1.00 0.00 115 PRO A O 17
ATOM 33480 N N . VAL A 1 116 ? -5.773 -20.997 -4.124 1.00 0.00 116 VAL A N 17
ATOM 33481 C CA . VAL A 1 116 ? -5.533 -21.655 -5.402 1.00 0.00 116 VAL A CA 17
ATOM 33482 C C . VAL A 1 116 ? -6.845 -22.000 -6.098 1.00 0.00 116 VAL A C 17
ATOM 33483 O O . VAL A 1 116 ? -7.424 -23.061 -5.864 1.00 0.00 116 VAL A O 17
ATOM 33496 N N . ILE A 1 117 ? -7.308 -21.096 -6.956 1.00 0.00 117 ILE A N 17
ATOM 33497 C CA . ILE A 1 117 ? -8.552 -21.305 -7.687 1.00 0.00 117 ILE A CA 17
ATOM 33498 C C . ILE A 1 117 ? -8.285 -21.528 -9.172 1.00 0.00 117 ILE A C 17
ATOM 33499 O O . ILE A 1 117 ? -7.598 -20.735 -9.817 1.00 0.00 117 ILE A O 17
ATOM 33515 N N . LYS A 1 118 ? -8.834 -22.611 -9.710 1.00 0.00 118 LYS A N 17
ATOM 33516 C CA . LYS A 1 118 ? -8.659 -22.938 -11.121 1.00 0.00 118 LYS A CA 17
ATOM 33517 C C . LYS A 1 118 ? -9.783 -23.845 -11.613 1.00 0.00 118 LYS A C 17
ATOM 33518 O O . LYS A 1 118 ? -10.367 -24.601 -10.836 1.00 0.00 118 LYS A O 17
ATOM 33537 N N . ILE A 1 119 ? -10.079 -23.765 -12.905 1.00 0.00 119 ILE A N 17
ATOM 33538 C CA . ILE A 1 119 ? -11.130 -24.580 -13.500 1.00 0.00 119 ILE A CA 17
ATOM 33539 C C . ILE A 1 119 ? -10.599 -25.388 -14.679 1.00 0.00 119 ILE A C 17
ATOM 33540 O O . ILE A 1 119 ? -9.606 -25.015 -15.302 1.00 0.00 119 ILE A O 17
ATOM 33556 N N . GLU A 1 120 ? -11.269 -26.496 -14.980 1.00 0.00 120 GLU A N 17
ATOM 33557 C CA . GLU A 1 120 ? -10.864 -27.356 -16.086 1.00 0.00 120 GLU A CA 17
ATOM 33558 C C . GLU A 1 120 ? -12.047 -28.169 -16.604 1.00 0.00 120 GLU A C 17
ATOM 33559 O O . GLU A 1 120 ? -13.070 -28.297 -15.931 1.00 0.00 120 GLU A O 17
ATOM 33571 N N . LYS A 1 121 ? -11.900 -28.716 -17.806 1.00 0.00 121 LYS A N 17
ATOM 33572 C CA . LYS A 1 121 ? -12.954 -29.517 -18.417 1.00 0.00 121 LYS A CA 17
ATOM 33573 C C . LYS A 1 121 ? -12.457 -30.925 -18.726 1.00 0.00 121 LYS A C 17
ATOM 33574 O O . LYS A 1 121 ? -11.265 -31.212 -18.614 1.00 0.00 121 LYS A O 17
ATOM 33593 N N . GLY A 1 1 ? 11.256 6.740 0.701 1.00 0.00 1 GLY A N 18
ATOM 33594 C CA . GLY A 1 1 ? 11.653 6.058 -0.517 1.00 0.00 1 GLY A CA 18
ATOM 33595 C C . GLY A 1 1 ? 11.586 6.959 -1.734 1.00 0.00 1 GLY A C 18
ATOM 33596 O O . GLY A 1 1 ? 10.909 7.988 -1.717 1.00 0.00 1 GLY A O 18
ATOM 33600 N N . SER A 1 2 ? 12.291 6.574 -2.793 1.00 0.00 2 SER A N 18
ATOM 33601 C CA . SER A 1 2 ? 12.312 7.358 -4.023 1.00 0.00 2 SER A CA 18
ATOM 33602 C C . SER A 1 2 ? 11.290 6.827 -5.023 1.00 0.00 2 SER A C 18
ATOM 33603 O O . SER A 1 2 ? 11.019 5.628 -5.073 1.00 0.00 2 SER A O 18
ATOM 33611 N N . SER A 1 3 ? 10.726 7.731 -5.819 1.00 0.00 3 SER A N 18
ATOM 33612 C CA . SER A 1 3 ? 9.730 7.356 -6.816 1.00 0.00 3 SER A CA 18
ATOM 33613 C C . SER A 1 3 ? 9.933 8.141 -8.108 1.00 0.00 3 SER A C 18
ATOM 33614 O O . SER A 1 3 ? 10.549 9.206 -8.110 1.00 0.00 3 SER A O 18
ATOM 33622 N N . GLY A 1 4 ? 9.408 7.606 -9.207 1.00 0.00 4 GLY A N 18
ATOM 33623 C CA . GLY A 1 4 ? 9.542 8.269 -10.491 1.00 0.00 4 GLY A CA 18
ATOM 33624 C C . GLY A 1 4 ? 8.265 8.966 -10.919 1.00 0.00 4 GLY A C 18
ATOM 33625 O O . GLY A 1 4 ? 7.571 8.503 -11.823 1.00 0.00 4 GLY A O 18
ATOM 33629 N N . SER A 1 5 ? 7.955 10.082 -10.267 1.00 0.00 5 SER A N 18
ATOM 33630 C CA . SER A 1 5 ? 6.750 10.841 -10.581 1.00 0.00 5 SER A CA 18
ATOM 33631 C C . SER A 1 5 ? 6.757 12.190 -9.869 1.00 0.00 5 SER A C 18
ATOM 33632 O O . SER A 1 5 ? 7.152 12.289 -8.708 1.00 0.00 5 SER A O 18
ATOM 33640 N N . SER A 1 6 ? 6.316 13.227 -10.575 1.00 0.00 6 SER A N 18
ATOM 33641 C CA . SER A 1 6 ? 6.274 14.572 -10.013 1.00 0.00 6 SER A CA 18
ATOM 33642 C C . SER A 1 6 ? 4.854 15.128 -10.040 1.00 0.00 6 SER A C 18
ATOM 33643 O O . SER A 1 6 ? 3.940 14.502 -10.576 1.00 0.00 6 SER A O 18
ATOM 33651 N N . GLY A 1 7 ? 4.676 16.309 -9.456 1.00 0.00 7 GLY A N 18
ATOM 33652 C CA . GLY A 1 7 ? 3.365 16.931 -9.424 1.00 0.00 7 GLY A CA 18
ATOM 33653 C C . GLY A 1 7 ? 3.405 18.339 -8.863 1.00 0.00 7 GLY A C 18
ATOM 33654 O O . GLY A 1 7 ? 4.349 18.709 -8.165 1.00 0.00 7 GLY A O 18
ATOM 33658 N N . GLN A 1 8 ? 2.379 19.126 -9.171 1.00 0.00 8 GLN A N 18
ATOM 33659 C CA . GLN A 1 8 ? 2.303 20.502 -8.694 1.00 0.00 8 GLN A CA 18
ATOM 33660 C C . GLN A 1 8 ? 2.105 20.544 -7.183 1.00 0.00 8 GLN A C 18
ATOM 33661 O O . GLN A 1 8 ? 1.369 19.735 -6.620 1.00 0.00 8 GLN A O 18
ATOM 33675 N N . GLY A 1 9 ? 2.768 21.495 -6.531 1.00 0.00 9 GLY A N 18
ATOM 33676 C CA . GLY A 1 9 ? 2.653 21.625 -5.090 1.00 0.00 9 GLY A CA 18
ATOM 33677 C C . GLY A 1 9 ? 3.511 20.621 -4.346 1.00 0.00 9 GLY A C 18
ATOM 33678 O O . GLY A 1 9 ? 4.713 20.516 -4.595 1.00 0.00 9 GLY A O 18
ATOM 33682 N N . HIS A 1 10 ? 2.895 19.882 -3.429 1.00 0.00 10 HIS A N 18
ATOM 33683 C CA . HIS A 1 10 ? 3.612 18.881 -2.646 1.00 0.00 10 HIS A CA 18
ATOM 33684 C C . HIS A 1 10 ? 3.130 17.475 -2.989 1.00 0.00 10 HIS A C 18
ATOM 33685 O O . HIS A 1 10 ? 1.968 17.134 -2.764 1.00 0.00 10 HIS A O 18
ATOM 33700 N N . LEU A 1 11 ? 4.029 16.664 -3.535 1.00 0.00 11 LEU A N 18
ATOM 33701 C CA . LEU A 1 11 ? 3.696 15.294 -3.910 1.00 0.00 11 LEU A CA 18
ATOM 33702 C C . LEU A 1 11 ? 3.624 14.395 -2.680 1.00 0.00 11 LEU A C 18
ATOM 33703 O O . LEU A 1 11 ? 4.556 14.347 -1.877 1.00 0.00 11 LEU A O 18
ATOM 33719 N N . VAL A 1 12 ? 2.511 13.681 -2.539 1.00 0.00 12 VAL A N 18
ATOM 33720 C CA . VAL A 1 12 ? 2.319 12.780 -1.409 1.00 0.00 12 VAL A CA 18
ATOM 33721 C C . VAL A 1 12 ? 1.922 11.385 -1.880 1.00 0.00 12 VAL A C 18
ATOM 33722 O O . VAL A 1 12 ? 1.055 11.231 -2.740 1.00 0.00 12 VAL A O 18
ATOM 33735 N N . HIS A 1 13 ? 2.563 10.369 -1.309 1.00 0.00 13 HIS A N 18
ATOM 33736 C CA . HIS A 1 13 ? 2.276 8.985 -1.669 1.00 0.00 13 HIS A CA 18
ATOM 33737 C C . HIS A 1 13 ? 1.810 8.192 -0.452 1.00 0.00 13 HIS A C 18
ATOM 33738 O O . HIS A 1 13 ? 2.615 7.811 0.397 1.00 0.00 13 HIS A O 18
ATOM 33753 N N . MET A 1 14 ? 0.506 7.949 -0.374 1.00 0.00 14 MET A N 18
ATOM 33754 C CA . MET A 1 14 ? -0.066 7.201 0.740 1.00 0.00 14 MET A CA 18
ATOM 33755 C C . MET A 1 14 ? 0.019 5.699 0.487 1.00 0.00 14 MET A C 18
ATOM 33756 O O . MET A 1 14 ? 0.270 5.261 -0.637 1.00 0.00 14 MET A O 18
ATOM 33770 N N . THR A 1 15 ? -0.191 4.914 1.538 1.00 0.00 15 THR A N 18
ATOM 33771 C CA . THR A 1 15 ? -0.137 3.461 1.430 1.00 0.00 15 THR A CA 18
ATOM 33772 C C . THR A 1 15 ? -0.833 2.796 2.612 1.00 0.00 15 THR A C 18
ATOM 33773 O O . THR A 1 15 ? -0.354 2.859 3.744 1.00 0.00 15 THR A O 18
ATOM 33784 N N . VAL A 1 16 ? -1.967 2.156 2.341 1.00 0.00 16 VAL A N 18
ATOM 33785 C CA . VAL A 1 16 ? -2.728 1.476 3.382 1.00 0.00 16 VAL A CA 18
ATOM 33786 C C . VAL A 1 16 ? -3.294 0.155 2.875 1.00 0.00 16 VAL A C 18
ATOM 33787 O O . VAL A 1 16 ? -3.192 -0.163 1.690 1.00 0.00 16 VAL A O 18
ATOM 33800 N N . VAL A 1 17 ? -3.892 -0.613 3.781 1.00 0.00 17 VAL A N 18
ATOM 33801 C CA . VAL A 1 17 ? -4.476 -1.901 3.426 1.00 0.00 17 VAL A CA 18
ATOM 33802 C C . VAL A 1 17 ? -5.938 -1.749 3.023 1.00 0.00 17 VAL A C 18
ATOM 33803 O O . VAL A 1 17 ? -6.639 -0.865 3.514 1.00 0.00 17 VAL A O 18
ATOM 33816 N N . SER A 1 18 ? -6.392 -2.618 2.125 1.00 0.00 18 SER A N 18
ATOM 33817 C CA . SER A 1 18 ? -7.771 -2.578 1.652 1.00 0.00 18 SER A CA 18
ATOM 33818 C C . SER A 1 18 ? -8.745 -2.845 2.796 1.00 0.00 18 SER A C 18
ATOM 33819 O O . SER A 1 18 ? -8.434 -3.581 3.732 1.00 0.00 18 SER A O 18
ATOM 33827 N N . GLY A 1 19 ? -9.927 -2.241 2.712 1.00 0.00 19 GLY A N 18
ATOM 33828 C CA . GLY A 1 19 ? -10.929 -2.425 3.745 1.00 0.00 19 GLY A CA 18
ATOM 33829 C C . GLY A 1 19 ? -10.524 -1.798 5.064 1.00 0.00 19 GLY A C 18
ATOM 33830 O O . GLY A 1 19 ? -10.907 -2.277 6.131 1.00 0.00 19 GLY A O 18
ATOM 33834 N N . SER A 1 20 ? -9.745 -0.723 4.992 1.00 0.00 20 SER A N 18
ATOM 33835 C CA . SER A 1 20 ? -9.283 -0.032 6.190 1.00 0.00 20 SER A CA 18
ATOM 33836 C C . SER A 1 20 ? -9.612 1.456 6.121 1.00 0.00 20 SER A C 18
ATOM 33837 O O . SER A 1 20 ? -9.681 2.037 5.039 1.00 0.00 20 SER A O 18
ATOM 33845 N N . ASN A 1 21 ? -9.814 2.066 7.284 1.00 0.00 21 ASN A N 18
ATOM 33846 C CA . ASN A 1 21 ? -10.136 3.487 7.356 1.00 0.00 21 ASN A CA 18
ATOM 33847 C C . ASN A 1 21 ? -8.988 4.334 6.815 1.00 0.00 21 ASN A C 18
ATOM 33848 O O . ASN A 1 21 ? -7.861 4.256 7.305 1.00 0.00 21 ASN A O 18
ATOM 33859 N N . VAL A 1 22 ? -9.282 5.143 5.803 1.00 0.00 22 VAL A N 18
ATOM 33860 C CA . VAL A 1 22 ? -8.275 6.006 5.196 1.00 0.00 22 VAL A CA 18
ATOM 33861 C C . VAL A 1 22 ? -8.557 7.474 5.496 1.00 0.00 22 VAL A C 18
ATOM 33862 O O . VAL A 1 22 ? -9.712 7.889 5.594 1.00 0.00 22 VAL A O 18
ATOM 33875 N N . THR A 1 23 ? -7.493 8.257 5.642 1.00 0.00 23 THR A N 18
ATOM 33876 C CA . THR A 1 23 ? -7.625 9.680 5.932 1.00 0.00 23 THR A CA 18
ATOM 33877 C C . THR A 1 23 ? -6.708 10.509 5.040 1.00 0.00 23 THR A C 18
ATOM 33878 O O . THR A 1 23 ? -5.503 10.597 5.282 1.00 0.00 23 THR A O 18
ATOM 33889 N N . LEU A 1 24 ? -7.285 11.118 4.010 1.00 0.00 24 LEU A N 18
ATOM 33890 C CA . LEU A 1 24 ? -6.519 11.942 3.081 1.00 0.00 24 LEU A CA 18
ATOM 33891 C C . LEU A 1 24 ? -6.310 13.344 3.644 1.00 0.00 24 LEU A C 18
ATOM 33892 O O . LEU A 1 24 ? -7.190 14.199 3.550 1.00 0.00 24 LEU A O 18
ATOM 33908 N N . ASN A 1 25 ? -5.138 13.574 4.227 1.00 0.00 25 ASN A N 18
ATOM 33909 C CA . ASN A 1 25 ? -4.812 14.873 4.804 1.00 0.00 25 ASN A CA 18
ATOM 33910 C C . ASN A 1 25 ? -3.530 15.433 4.195 1.00 0.00 25 ASN A C 18
ATOM 33911 O O . ASN A 1 25 ? -2.432 14.959 4.492 1.00 0.00 25 ASN A O 18
ATOM 33922 N N . ILE A 1 26 ? -3.676 16.442 3.344 1.00 0.00 26 ILE A N 18
ATOM 33923 C CA . ILE A 1 26 ? -2.530 17.066 2.695 1.00 0.00 26 ILE A CA 18
ATOM 33924 C C . ILE A 1 26 ? -1.392 17.288 3.685 1.00 0.00 26 ILE A C 18
ATOM 33925 O O . ILE A 1 26 ? -1.600 17.815 4.778 1.00 0.00 26 ILE A O 18
ATOM 33941 N N . SER A 1 27 ? -0.187 16.884 3.294 1.00 0.00 27 SER A N 18
ATOM 33942 C CA . SER A 1 27 ? 0.985 17.037 4.147 1.00 0.00 27 SER A CA 18
ATOM 33943 C C . SER A 1 27 ? 0.906 18.331 4.952 1.00 0.00 27 SER A C 18
ATOM 33944 O O . SER A 1 27 ? 0.860 18.307 6.181 1.00 0.00 27 SER A O 18
ATOM 33952 N N . GLU A 1 28 ? 0.892 19.458 4.248 1.00 0.00 28 GLU A N 18
ATOM 33953 C CA . GLU A 1 28 ? 0.820 20.762 4.896 1.00 0.00 28 GLU A CA 18
ATOM 33954 C C . GLU A 1 28 ? -0.609 21.075 5.332 1.00 0.00 28 GLU A C 18
ATOM 33955 O O . GLU A 1 28 ? -1.540 20.329 5.027 1.00 0.00 28 GLU A O 18
ATOM 33967 N N . SER A 1 29 ? -0.774 22.183 6.047 1.00 0.00 29 SER A N 18
ATOM 33968 C CA . SER A 1 29 ? -2.088 22.593 6.529 1.00 0.00 29 SER A CA 18
ATOM 33969 C C . SER A 1 29 ? -2.745 23.565 5.554 1.00 0.00 29 SER A C 18
ATOM 33970 O O . SER A 1 29 ? -2.063 24.282 4.820 1.00 0.00 29 SER A O 18
ATOM 33978 N N . LEU A 1 30 ? -4.073 23.585 5.553 1.00 0.00 30 LEU A N 18
ATOM 33979 C CA . LEU A 1 30 ? -4.825 24.469 4.669 1.00 0.00 30 LEU A CA 18
ATOM 33980 C C . LEU A 1 30 ? -4.252 25.883 4.698 1.00 0.00 30 LEU A C 18
ATOM 33981 O O . LEU A 1 30 ? -3.553 26.277 5.631 1.00 0.00 30 LEU A O 18
ATOM 33997 N N . PRO A 1 31 ? -4.557 26.666 3.653 1.00 0.00 31 PRO A N 18
ATOM 33998 C CA . PRO A 1 31 ? -4.085 28.049 3.536 1.00 0.00 31 PRO A CA 18
ATOM 33999 C C . PRO A 1 31 ? -4.749 28.976 4.549 1.00 0.00 31 PRO A C 18
ATOM 34000 O O . PRO A 1 31 ? -5.866 28.721 4.997 1.00 0.00 31 PRO A O 18
ATOM 34011 N N . GLU A 1 32 ? -4.054 30.052 4.905 1.00 0.00 32 GLU A N 18
ATOM 34012 C CA . GLU A 1 32 ? -4.578 31.015 5.866 1.00 0.00 32 GLU A CA 18
ATOM 34013 C C . GLU A 1 32 ? -6.089 31.165 5.717 1.00 0.00 32 GLU A C 18
ATOM 34014 O O . GLU A 1 32 ? -6.822 31.185 6.705 1.00 0.00 32 GLU A O 18
ATOM 34026 N N . ASN A 1 33 ? -6.547 31.272 4.474 1.00 0.00 33 ASN A N 18
ATOM 34027 C CA . ASN A 1 33 ? -7.971 31.421 4.194 1.00 0.00 33 ASN A CA 18
ATOM 34028 C C . ASN A 1 33 ? -8.307 30.914 2.795 1.00 0.00 33 ASN A C 18
ATOM 34029 O O . ASN A 1 33 ? -7.723 31.357 1.806 1.00 0.00 33 ASN A O 18
ATOM 34040 N N . TYR A 1 34 ? -9.252 29.983 2.721 1.00 0.00 34 TYR A N 18
ATOM 34041 C CA . TYR A 1 34 ? -9.665 29.414 1.444 1.00 0.00 34 TYR A CA 18
ATOM 34042 C C . TYR A 1 34 ? -11.074 29.867 1.076 1.00 0.00 34 TYR A C 18
ATOM 34043 O O . TYR A 1 34 ? -11.808 30.396 1.911 1.00 0.00 34 TYR A O 18
ATOM 34061 N N . LYS A 1 35 ? -11.447 29.655 -0.182 1.00 0.00 35 LYS A N 18
ATOM 34062 C CA . LYS A 1 35 ? -12.768 30.039 -0.664 1.00 0.00 35 LYS A CA 18
ATOM 34063 C C . LYS A 1 35 ? -13.517 28.831 -1.220 1.00 0.00 35 LYS A C 18
ATOM 34064 O O . LYS A 1 35 ? -14.714 28.670 -0.985 1.00 0.00 35 LYS A O 18
ATOM 34083 N N . GLN A 1 36 ? -12.803 27.986 -1.956 1.00 0.00 36 GLN A N 18
ATOM 34084 C CA . GLN A 1 36 ? -13.400 26.793 -2.544 1.00 0.00 36 GLN A CA 18
ATOM 34085 C C . GLN A 1 36 ? -12.652 25.538 -2.108 1.00 0.00 36 GLN A C 18
ATOM 34086 O O . GLN A 1 36 ? -11.421 25.523 -2.055 1.00 0.00 36 GLN A O 18
ATOM 34100 N N . LEU A 1 37 ? -13.402 24.486 -1.797 1.00 0.00 37 LEU A N 18
ATOM 34101 C CA . LEU A 1 37 ? -12.809 23.225 -1.365 1.00 0.00 37 LEU A CA 18
ATOM 34102 C C . LEU A 1 37 ? -13.470 22.044 -2.068 1.00 0.00 37 LEU A C 18
ATOM 34103 O O . LEU A 1 37 ? -14.526 21.569 -1.650 1.00 0.00 37 LEU A O 18
ATOM 34119 N N . THR A 1 38 ? -12.839 21.571 -3.139 1.00 0.00 38 THR A N 18
ATOM 34120 C CA . THR A 1 38 ? -13.364 20.445 -3.900 1.00 0.00 38 THR A CA 18
ATOM 34121 C C . THR A 1 38 ? -12.360 19.299 -3.950 1.00 0.00 38 THR A C 18
ATOM 34122 O O . THR A 1 38 ? -11.151 19.523 -4.012 1.00 0.00 38 THR A O 18
ATOM 34133 N N . TRP A 1 39 ? -12.868 18.072 -3.924 1.00 0.00 39 TRP A N 18
ATOM 34134 C CA . TRP A 1 39 ? -12.015 16.891 -3.967 1.00 0.00 39 TRP A CA 18
ATOM 34135 C C . TRP A 1 39 ? -12.206 16.128 -5.274 1.00 0.00 39 TRP A C 18
ATOM 34136 O O . TRP A 1 39 ? -13.335 15.888 -5.704 1.00 0.00 39 TRP A O 18
ATOM 34157 N N . PHE A 1 40 ? -11.098 15.749 -5.900 1.00 0.00 40 PHE A N 18
ATOM 34158 C CA . PHE A 1 40 ? -11.144 15.013 -7.159 1.00 0.00 40 PHE A CA 18
ATOM 34159 C C . PHE A 1 40 ? -10.551 13.617 -6.995 1.00 0.00 40 PHE A C 18
ATOM 34160 O O . PHE A 1 40 ? -9.401 13.464 -6.584 1.00 0.00 40 PHE A O 18
ATOM 34177 N N . TYR A 1 41 ? -11.344 12.602 -7.320 1.00 0.00 41 TYR A N 18
ATOM 34178 C CA . TYR A 1 41 ? -10.900 11.218 -7.206 1.00 0.00 41 TYR A CA 18
ATOM 34179 C C . TYR A 1 41 ? -9.913 10.870 -8.317 1.00 0.00 41 TYR A C 18
ATOM 34180 O O . TYR A 1 41 ? -8.959 10.121 -8.104 1.00 0.00 41 TYR A O 18
ATOM 34198 N N . THR A 1 42 ? -10.149 11.420 -9.503 1.00 0.00 42 THR A N 18
ATOM 34199 C CA . THR A 1 42 ? -9.284 11.169 -10.648 1.00 0.00 42 THR A CA 18
ATOM 34200 C C . THR A 1 42 ? -8.998 12.456 -11.415 1.00 0.00 42 THR A C 18
ATOM 34201 O O . THR A 1 42 ? -9.357 13.547 -10.972 1.00 0.00 42 THR A O 18
ATOM 34212 N N . PHE A 1 43 ? -8.352 12.321 -12.568 1.00 0.00 43 PHE A N 18
ATOM 34213 C CA . PHE A 1 43 ? -8.019 13.473 -13.397 1.00 0.00 43 PHE A CA 18
ATOM 34214 C C . PHE A 1 43 ? -9.276 14.245 -13.786 1.00 0.00 43 PHE A C 18
ATOM 34215 O O . PHE A 1 43 ? -9.310 15.474 -13.715 1.00 0.00 43 PHE A O 18
ATOM 34232 N N . ASP A 1 44 ? -10.307 13.516 -14.199 1.00 0.00 44 ASP A N 18
ATOM 34233 C CA . ASP A 1 44 ? -11.567 14.131 -14.599 1.00 0.00 44 ASP A CA 18
ATOM 34234 C C . ASP A 1 44 ? -12.726 13.583 -13.772 1.00 0.00 44 ASP A C 18
ATOM 34235 O O . ASP A 1 44 ? -13.819 13.360 -14.291 1.00 0.00 44 ASP A O 18
ATOM 34244 N N . GLN A 1 45 ? -12.477 13.368 -12.484 1.00 0.00 45 GLN A N 18
ATOM 34245 C CA . GLN A 1 45 ? -13.500 12.845 -11.586 1.00 0.00 45 GLN A CA 18
ATOM 34246 C C . GLN A 1 45 ? -13.569 13.665 -10.302 1.00 0.00 45 GLN A C 18
ATOM 34247 O O . GLN A 1 45 ? -12.544 14.082 -9.764 1.00 0.00 45 GLN A O 18
ATOM 34261 N N . LYS A 1 46 ? -14.784 13.893 -9.816 1.00 0.00 46 LYS A N 18
ATOM 34262 C CA . LYS A 1 46 ? -14.989 14.662 -8.595 1.00 0.00 46 LYS A CA 18
ATOM 34263 C C . LYS A 1 46 ? -15.682 13.819 -7.530 1.00 0.00 46 LYS A C 18
ATOM 34264 O O . LYS A 1 46 ? -16.498 12.953 -7.845 1.00 0.00 46 LYS A O 18
ATOM 34283 N N . ILE A 1 47 ? -15.352 14.078 -6.269 1.00 0.00 47 ILE A N 18
ATOM 34284 C CA . ILE A 1 47 ? -15.945 13.344 -5.158 1.00 0.00 47 ILE A CA 18
ATOM 34285 C C . ILE A 1 47 ? -16.920 14.220 -4.379 1.00 0.00 47 ILE A C 18
ATOM 34286 O O . ILE A 1 47 ? -18.007 13.778 -4.005 1.00 0.00 47 ILE A O 18
ATOM 34302 N N . VAL A 1 48 ? -16.525 15.466 -4.138 1.00 0.00 48 VAL A N 18
ATOM 34303 C CA . VAL A 1 48 ? -17.365 16.407 -3.405 1.00 0.00 48 VAL A CA 18
ATOM 34304 C C . VAL A 1 48 ? -16.857 17.836 -3.564 1.00 0.00 48 VAL A C 18
ATOM 34305 O O . VAL A 1 48 ? -15.651 18.077 -3.585 1.00 0.00 48 VAL A O 18
ATOM 34318 N N . GLU A 1 49 ? -17.787 18.779 -3.674 1.00 0.00 49 GLU A N 18
ATOM 34319 C CA . GLU A 1 49 ? -17.433 20.185 -3.831 1.00 0.00 49 GLU A CA 18
ATOM 34320 C C . GLU A 1 49 ? -18.023 21.024 -2.701 1.00 0.00 49 GLU A C 18
ATOM 34321 O O . GLU A 1 49 ? -19.189 20.864 -2.338 1.00 0.00 49 GLU A O 18
ATOM 34333 N N . TRP A 1 50 ? -17.210 21.917 -2.148 1.00 0.00 50 TRP A N 18
ATOM 34334 C CA . TRP A 1 50 ? -17.650 22.781 -1.059 1.00 0.00 50 TRP A CA 18
ATOM 34335 C C . TRP A 1 50 ? -17.322 24.240 -1.355 1.00 0.00 50 TRP A C 18
ATOM 34336 O O . TRP A 1 50 ? -16.168 24.589 -1.603 1.00 0.00 50 TRP A O 18
ATOM 34357 N N . ASP A 1 51 ? -18.344 25.089 -1.327 1.00 0.00 51 ASP A N 18
ATOM 34358 C CA . ASP A 1 51 ? -18.163 26.511 -1.592 1.00 0.00 51 ASP A CA 18
ATOM 34359 C C . ASP A 1 51 ? -18.582 27.346 -0.385 1.00 0.00 51 ASP A C 18
ATOM 34360 O O . ASP A 1 51 ? -19.556 28.095 -0.444 1.00 0.00 51 ASP A O 18
ATOM 34369 N N . SER A 1 52 ? -17.839 27.209 0.709 1.00 0.00 52 SER A N 18
ATOM 34370 C CA . SER A 1 52 ? -18.136 27.947 1.931 1.00 0.00 52 SER A CA 18
ATOM 34371 C C . SER A 1 52 ? -19.642 28.066 2.141 1.00 0.00 52 SER A C 18
ATOM 34372 O O . SER A 1 52 ? -20.120 29.017 2.761 1.00 0.00 52 SER A O 18
ATOM 34380 N N . ARG A 1 53 ? -20.385 27.095 1.621 1.00 0.00 53 ARG A N 18
ATOM 34381 C CA . ARG A 1 53 ? -21.837 27.091 1.750 1.00 0.00 53 ARG A CA 18
ATOM 34382 C C . ARG A 1 53 ? -22.344 25.706 2.141 1.00 0.00 53 ARG A C 18
ATOM 34383 O O . ARG A 1 53 ? -22.722 25.472 3.289 1.00 0.00 53 ARG A O 18
ATOM 34404 N N . LYS A 1 54 ? -22.351 24.791 1.178 1.00 0.00 54 LYS A N 18
ATOM 34405 C CA . LYS A 1 54 ? -22.811 23.428 1.420 1.00 0.00 54 LYS A CA 18
ATOM 34406 C C . LYS A 1 54 ? -22.011 22.429 0.590 1.00 0.00 54 LYS A C 18
ATOM 34407 O O . LYS A 1 54 ? -21.539 22.750 -0.500 1.00 0.00 54 LYS A O 18
ATOM 34426 N N . SER A 1 55 ? -21.865 21.216 1.113 1.00 0.00 55 SER A N 18
ATOM 34427 C CA . SER A 1 55 ? -21.120 20.170 0.421 1.00 0.00 55 SER A CA 18
ATOM 34428 C C . SER A 1 55 ? -21.928 19.608 -0.745 1.00 0.00 55 SER A C 18
ATOM 34429 O O . SER A 1 55 ? -23.145 19.445 -0.651 1.00 0.00 55 SER A O 18
ATOM 34437 N N . LYS A 1 56 ? -21.242 19.314 -1.844 1.00 0.00 56 LYS A N 18
ATOM 34438 C CA . LYS A 1 56 ? -21.893 18.770 -3.030 1.00 0.00 56 LYS A CA 18
ATOM 34439 C C . LYS A 1 56 ? -21.366 17.374 -3.347 1.00 0.00 56 LYS A C 18
ATOM 34440 O O . LYS A 1 56 ? -20.360 17.222 -4.040 1.00 0.00 56 LYS A O 18
ATOM 34459 N N . TYR A 1 57 ? -22.053 16.358 -2.837 1.00 0.00 57 TYR A N 18
ATOM 34460 C CA . TYR A 1 57 ? -21.653 14.974 -3.065 1.00 0.00 57 TYR A CA 18
ATOM 34461 C C . TYR A 1 57 ? -22.089 14.503 -4.449 1.00 0.00 57 TYR A C 18
ATOM 34462 O O . TYR A 1 57 ? -23.192 13.984 -4.623 1.00 0.00 57 TYR A O 18
ATOM 34480 N N . PHE A 1 58 ? -21.214 14.686 -5.432 1.00 0.00 58 PHE A N 18
ATOM 34481 C CA . PHE A 1 58 ? -21.506 14.281 -6.802 1.00 0.00 58 PHE A CA 18
ATOM 34482 C C . PHE A 1 58 ? -21.658 12.766 -6.900 1.00 0.00 58 PHE A C 18
ATOM 34483 O O . PHE A 1 58 ? -21.186 12.028 -6.036 1.00 0.00 58 PHE A O 18
ATOM 34500 N N . GLU A 1 59 ? -22.320 12.310 -7.959 1.00 0.00 59 GLU A N 18
ATOM 34501 C CA . GLU A 1 59 ? -22.535 10.883 -8.169 1.00 0.00 59 GLU A CA 18
ATOM 34502 C C . GLU A 1 59 ? -21.234 10.105 -7.991 1.00 0.00 59 GLU A C 18
ATOM 34503 O O . GLU A 1 59 ? -20.337 10.174 -8.831 1.00 0.00 59 GLU A O 18
ATOM 34515 N N . SER A 1 60 ? -21.140 9.365 -6.891 1.00 0.00 60 SER A N 18
ATOM 34516 C CA . SER A 1 60 ? -19.949 8.577 -6.599 1.00 0.00 60 SER A CA 18
ATOM 34517 C C . SER A 1 60 ? -20.217 7.582 -5.475 1.00 0.00 60 SER A C 18
ATOM 34518 O O . SER A 1 60 ? -20.715 7.948 -4.410 1.00 0.00 60 SER A O 18
ATOM 34526 N N . LYS A 1 61 ? -19.884 6.319 -5.720 1.00 0.00 61 LYS A N 18
ATOM 34527 C CA . LYS A 1 61 ? -20.087 5.268 -4.730 1.00 0.00 61 LYS A CA 18
ATOM 34528 C C . LYS A 1 61 ? -19.624 5.724 -3.350 1.00 0.00 61 LYS A C 18
ATOM 34529 O O . LYS A 1 61 ? -20.359 5.610 -2.368 1.00 0.00 61 LYS A O 18
ATOM 34548 N N . PHE A 1 62 ? -18.402 6.241 -3.282 1.00 0.00 62 PHE A N 18
ATOM 34549 C CA . PHE A 1 62 ? -17.841 6.715 -2.022 1.00 0.00 62 PHE A CA 18
ATOM 34550 C C . PHE A 1 62 ? -18.889 7.471 -1.210 1.00 0.00 62 PHE A C 18
ATOM 34551 O O . PHE A 1 62 ? -18.994 7.299 0.004 1.00 0.00 62 PHE A O 18
ATOM 34568 N N . LYS A 1 63 ? -19.663 8.311 -1.890 1.00 0.00 63 LYS A N 18
ATOM 34569 C CA . LYS A 1 63 ? -20.703 9.094 -1.235 1.00 0.00 63 LYS A CA 18
ATOM 34570 C C . LYS A 1 63 ? -21.480 8.241 -0.238 1.00 0.00 63 LYS A C 18
ATOM 34571 O O . LYS A 1 63 ? -21.834 7.099 -0.527 1.00 0.00 63 LYS A O 18
ATOM 34590 N N . GLY A 1 64 ? -21.743 8.804 0.938 1.00 0.00 64 GLY A N 18
ATOM 34591 C CA . GLY A 1 64 ? -22.477 8.081 1.959 1.00 0.00 64 GLY A CA 18
ATOM 34592 C C . GLY A 1 64 ? -21.616 7.737 3.158 1.00 0.00 64 GLY A C 18
ATOM 34593 O O . GLY A 1 64 ? -21.888 8.180 4.274 1.00 0.00 64 GLY A O 18
ATOM 34597 N N . ARG A 1 65 ? -20.575 6.943 2.929 1.00 0.00 65 ARG A N 18
ATOM 34598 C CA . ARG A 1 65 ? -19.673 6.537 4.000 1.00 0.00 65 ARG A CA 18
ATOM 34599 C C . ARG A 1 65 ? -18.585 7.584 4.220 1.00 0.00 65 ARG A C 18
ATOM 34600 O O . ARG A 1 65 ? -18.261 7.928 5.357 1.00 0.00 65 ARG A O 18
ATOM 34621 N N . VAL A 1 66 ? -18.023 8.086 3.125 1.00 0.00 66 VAL A N 18
ATOM 34622 C CA . VAL A 1 66 ? -16.972 9.094 3.198 1.00 0.00 66 VAL A CA 18
ATOM 34623 C C . VAL A 1 66 ? -17.417 10.292 4.029 1.00 0.00 66 VAL A C 18
ATOM 34624 O O . VAL A 1 66 ? -18.603 10.456 4.317 1.00 0.00 66 VAL A O 18
ATOM 34637 N N . ARG A 1 67 ? -16.457 11.128 4.413 1.00 0.00 67 ARG A N 18
ATOM 34638 C CA . ARG A 1 67 ? -16.749 12.312 5.212 1.00 0.00 67 ARG A CA 18
ATOM 34639 C C . ARG A 1 67 ? -15.714 13.405 4.963 1.00 0.00 67 ARG A C 18
ATOM 34640 O O . ARG A 1 67 ? -14.520 13.209 5.195 1.00 0.00 67 ARG A O 18
ATOM 34661 N N . LEU A 1 68 ? -16.179 14.556 4.490 1.00 0.00 68 LEU A N 18
ATOM 34662 C CA . LEU A 1 68 ? -15.294 15.681 4.208 1.00 0.00 68 LEU A CA 18
ATOM 34663 C C . LEU A 1 68 ? -15.317 16.691 5.351 1.00 0.00 68 LEU A C 18
ATOM 34664 O O . LEU A 1 68 ? -16.380 17.168 5.749 1.00 0.00 68 LEU A O 18
ATOM 34680 N N . ASP A 1 69 ? -14.139 17.013 5.873 1.00 0.00 69 ASP A N 18
ATOM 34681 C CA . ASP A 1 69 ? -14.023 17.970 6.967 1.00 0.00 69 ASP A CA 18
ATOM 34682 C C . ASP A 1 69 ? -13.642 19.351 6.444 1.00 0.00 69 ASP A C 18
ATOM 34683 O O . ASP A 1 69 ? -12.507 19.595 6.035 1.00 0.00 69 ASP A O 18
ATOM 34692 N N . PRO A 1 70 ? -14.612 20.277 6.456 1.00 0.00 70 PRO A N 18
ATOM 34693 C CA . PRO A 1 70 ? -14.402 21.650 5.986 1.00 0.00 70 PRO A CA 18
ATOM 34694 C C . PRO A 1 70 ? -13.493 22.448 6.915 1.00 0.00 70 PRO A C 18
ATOM 34695 O O . PRO A 1 70 ? -13.164 23.600 6.635 1.00 0.00 70 PRO A O 18
ATOM 34706 N N . GLN A 1 71 ? -13.092 21.828 8.019 1.00 0.00 71 GLN A N 18
ATOM 34707 C CA . GLN A 1 71 ? -12.221 22.482 8.989 1.00 0.00 71 GLN A CA 18
ATOM 34708 C C . GLN A 1 71 ? -10.754 22.298 8.615 1.00 0.00 71 GLN A C 18
ATOM 34709 O O . GLN A 1 71 ? -9.986 23.259 8.584 1.00 0.00 71 GLN A O 18
ATOM 34723 N N . SER A 1 72 ? -10.372 21.057 8.331 1.00 0.00 72 SER A N 18
ATOM 34724 C CA . SER A 1 72 ? -8.996 20.746 7.963 1.00 0.00 72 SER A CA 18
ATOM 34725 C C . SER A 1 72 ? -8.893 20.414 6.478 1.00 0.00 72 SER A C 18
ATOM 34726 O O . SER A 1 72 ? -7.869 20.666 5.843 1.00 0.00 72 SER A O 18
ATOM 34734 N N . GLY A 1 73 ? -9.962 19.846 5.929 1.00 0.00 73 GLY A N 18
ATOM 34735 C CA . GLY A 1 73 ? -9.973 19.489 4.522 1.00 0.00 73 GLY A CA 18
ATOM 34736 C C . GLY A 1 73 ? -9.462 18.083 4.278 1.00 0.00 73 GLY A C 18
ATOM 34737 O O . GLY A 1 73 ? -8.865 17.804 3.238 1.00 0.00 73 GLY A O 18
ATOM 34741 N N . ALA A 1 74 ? -9.695 17.194 5.239 1.00 0.00 74 ALA A N 18
ATOM 34742 C CA . ALA A 1 74 ? -9.254 15.810 5.122 1.00 0.00 74 ALA A CA 18
ATOM 34743 C C . ALA A 1 74 ? -10.424 14.887 4.798 1.00 0.00 74 ALA A C 18
ATOM 34744 O O . ALA A 1 74 ? -11.437 14.881 5.499 1.00 0.00 74 ALA A O 18
ATOM 34751 N N . LEU A 1 75 ? -10.279 14.108 3.732 1.00 0.00 75 LEU A N 18
ATOM 34752 C CA . LEU A 1 75 ? -11.324 13.181 3.314 1.00 0.00 75 LEU A CA 18
ATOM 34753 C C . LEU A 1 75 ? -11.084 11.791 3.895 1.00 0.00 75 LEU A C 18
ATOM 34754 O O . LEU A 1 75 ? -10.015 11.207 3.713 1.00 0.00 75 LEU A O 18
ATOM 34770 N N . TYR A 1 76 ? -12.085 11.266 4.593 1.00 0.00 76 TYR A N 18
ATOM 34771 C CA . TYR A 1 76 ? -11.982 9.945 5.202 1.00 0.00 76 TYR A CA 18
ATOM 34772 C C . TYR A 1 76 ? -12.943 8.963 4.538 1.00 0.00 76 TYR A C 18
ATOM 34773 O O . TYR A 1 76 ? -14.152 9.192 4.497 1.00 0.00 76 TYR A O 18
ATOM 34791 N N . ILE A 1 77 ? -12.395 7.870 4.019 1.00 0.00 77 ILE A N 18
ATOM 34792 C CA . ILE A 1 77 ? -13.202 6.852 3.358 1.00 0.00 77 ILE A CA 18
ATOM 34793 C C . ILE A 1 77 ? -13.202 5.550 4.151 1.00 0.00 77 ILE A C 18
ATOM 34794 O O . ILE A 1 77 ? -12.155 5.087 4.604 1.00 0.00 77 ILE A O 18
ATOM 34810 N N . SER A 1 78 ? -14.383 4.962 4.314 1.00 0.00 78 SER A N 18
ATOM 34811 C CA . SER A 1 78 ? -14.520 3.713 5.054 1.00 0.00 78 SER A CA 18
ATOM 34812 C C . SER A 1 78 ? -14.614 2.525 4.102 1.00 0.00 78 SER A C 18
ATOM 34813 O O . SER A 1 78 ? -15.095 2.652 2.976 1.00 0.00 78 SER A O 18
ATOM 34821 N N . LYS A 1 79 ? -14.151 1.368 4.563 1.00 0.00 79 LYS A N 18
ATOM 34822 C CA . LYS A 1 79 ? -14.183 0.154 3.755 1.00 0.00 79 LYS A CA 18
ATOM 34823 C C . LYS A 1 79 ? -13.721 0.438 2.329 1.00 0.00 79 LYS A C 18
ATOM 34824 O O . LYS A 1 79 ? -14.387 0.061 1.364 1.00 0.00 79 LYS A O 18
ATOM 34843 N N . VAL A 1 80 ? -12.578 1.103 2.203 1.00 0.00 80 VAL A N 18
ATOM 34844 C CA . VAL A 1 80 ? -12.026 1.434 0.894 1.00 0.00 80 VAL A CA 18
ATOM 34845 C C . VAL A 1 80 ? -11.865 0.186 0.034 1.00 0.00 80 VAL A C 18
ATOM 34846 O O . VAL A 1 80 ? -12.112 -0.930 0.490 1.00 0.00 80 VAL A O 18
ATOM 34859 N N . GLN A 1 81 ? -11.449 0.383 -1.213 1.00 0.00 81 GLN A N 18
ATOM 34860 C CA . GLN A 1 81 ? -11.255 -0.727 -2.138 1.00 0.00 81 GLN A CA 18
ATOM 34861 C C . GLN A 1 81 ? -10.019 -0.506 -3.002 1.00 0.00 81 GLN A C 18
ATOM 34862 O O . GLN A 1 81 ? -9.677 0.628 -3.338 1.00 0.00 81 GLN A O 18
ATOM 34876 N N . LYS A 1 82 ? -9.350 -1.597 -3.359 1.00 0.00 82 LYS A N 18
ATOM 34877 C CA . LYS A 1 82 ? -8.151 -1.524 -4.186 1.00 0.00 82 LYS A CA 18
ATOM 34878 C C . LYS A 1 82 ? -8.268 -0.406 -5.217 1.00 0.00 82 LYS A C 18
ATOM 34879 O O . LYS A 1 82 ? -7.370 0.425 -5.349 1.00 0.00 82 LYS A O 18
ATOM 34898 N N . GLU A 1 83 ? -9.381 -0.391 -5.943 1.00 0.00 83 GLU A N 18
ATOM 34899 C CA . GLU A 1 83 ? -9.615 0.626 -6.961 1.00 0.00 83 GLU A CA 18
ATOM 34900 C C . GLU A 1 83 ? -9.302 2.019 -6.421 1.00 0.00 83 GLU A C 18
ATOM 34901 O O . GLU A 1 83 ? -8.663 2.828 -7.093 1.00 0.00 83 GLU A O 18
ATOM 34913 N N . ASP A 1 84 ? -9.758 2.290 -5.203 1.00 0.00 84 ASP A N 18
ATOM 34914 C CA . ASP A 1 84 ? -9.528 3.584 -4.571 1.00 0.00 84 ASP A CA 18
ATOM 34915 C C . ASP A 1 84 ? -8.153 4.132 -4.941 1.00 0.00 84 ASP A C 18
ATOM 34916 O O . ASP A 1 84 ? -8.000 5.324 -5.206 1.00 0.00 84 ASP A O 18
ATOM 34925 N N . ASN A 1 85 ? -7.156 3.254 -4.956 1.00 0.00 85 ASN A N 18
ATOM 34926 C CA . ASN A 1 85 ? -5.793 3.651 -5.292 1.00 0.00 85 ASN A CA 18
ATOM 34927 C C . ASN A 1 85 ? -5.771 4.505 -6.555 1.00 0.00 85 ASN A C 18
ATOM 34928 O O . ASN A 1 85 ? -6.125 4.039 -7.638 1.00 0.00 85 ASN A O 18
ATOM 34939 N N . SER A 1 86 ? -5.352 5.758 -6.409 1.00 0.00 86 SER A N 18
ATOM 34940 C CA . SER A 1 86 ? -5.287 6.679 -7.538 1.00 0.00 86 SER A CA 18
ATOM 34941 C C . SER A 1 86 ? -4.688 8.017 -7.113 1.00 0.00 86 SER A C 18
ATOM 34942 O O . SER A 1 86 ? -4.396 8.235 -5.937 1.00 0.00 86 SER A O 18
ATOM 34950 N N . THR A 1 87 ? -4.509 8.911 -8.080 1.00 0.00 87 THR A N 18
ATOM 34951 C CA . THR A 1 87 ? -3.945 10.228 -7.809 1.00 0.00 87 THR A CA 18
ATOM 34952 C C . THR A 1 87 ? -5.029 11.214 -7.390 1.00 0.00 87 THR A C 18
ATOM 34953 O O . THR A 1 87 ? -5.699 11.811 -8.234 1.00 0.00 87 THR A O 18
ATOM 34964 N N . TYR A 1 88 ? -5.196 11.383 -6.083 1.00 0.00 88 TYR A N 18
ATOM 34965 C CA . TYR A 1 88 ? -6.200 12.297 -5.552 1.00 0.00 88 TYR A CA 18
ATOM 34966 C C . TYR A 1 88 ? -5.740 13.746 -5.680 1.00 0.00 88 TYR A C 18
ATOM 34967 O O . TYR A 1 88 ? -4.623 14.090 -5.292 1.00 0.00 88 TYR A O 18
ATOM 34985 N N . ILE A 1 89 ? -6.609 14.590 -6.225 1.00 0.00 89 ILE A N 18
ATOM 34986 C CA . ILE A 1 89 ? -6.293 16.002 -6.403 1.00 0.00 89 ILE A CA 18
ATOM 34987 C C . ILE A 1 89 ? -7.291 16.886 -5.662 1.00 0.00 89 ILE A C 18
ATOM 34988 O O . ILE A 1 89 ? -8.485 16.873 -5.957 1.00 0.00 89 ILE A O 18
ATOM 35004 N N . MET A 1 90 ? -6.791 17.654 -4.699 1.00 0.00 90 MET A N 18
ATOM 35005 C CA . MET A 1 90 ? -7.639 18.547 -3.917 1.00 0.00 90 MET A CA 18
ATOM 35006 C C . MET A 1 90 ? -7.446 19.997 -4.350 1.00 0.00 90 MET A C 18
ATOM 35007 O O . MET A 1 90 ? -6.420 20.611 -4.056 1.00 0.00 90 MET A O 18
ATOM 35021 N N . ARG A 1 91 ? -8.438 20.538 -5.050 1.00 0.00 91 ARG A N 18
ATOM 35022 C CA . ARG A 1 91 ? -8.375 21.915 -5.524 1.00 0.00 91 ARG A CA 18
ATOM 35023 C C . ARG A 1 91 ? -8.921 22.877 -4.473 1.00 0.00 91 ARG A C 18
ATOM 35024 O O . ARG A 1 91 ? -10.039 22.711 -3.985 1.00 0.00 91 ARG A O 18
ATOM 35045 N N . VAL A 1 92 ? -8.124 23.884 -4.129 1.00 0.00 92 VAL A N 18
ATOM 35046 C CA . VAL A 1 92 ? -8.527 24.873 -3.137 1.00 0.00 92 VAL A CA 18
ATOM 35047 C C . VAL A 1 92 ? -8.319 26.290 -3.658 1.00 0.00 92 VAL A C 18
ATOM 35048 O O . VAL A 1 92 ? -7.195 26.696 -3.956 1.00 0.00 92 VAL A O 18
ATOM 35061 N N . LEU A 1 93 ? -9.410 27.041 -3.767 1.00 0.00 93 LEU A N 18
ATOM 35062 C CA . LEU A 1 93 ? -9.349 28.415 -4.252 1.00 0.00 93 LEU A CA 18
ATOM 35063 C C . LEU A 1 93 ? -8.815 29.351 -3.172 1.00 0.00 93 LEU A C 18
ATOM 35064 O O . LEU A 1 93 ? -9.096 29.172 -1.986 1.00 0.00 93 LEU A O 18
ATOM 35080 N N . LYS A 1 94 ? -8.045 30.350 -3.589 1.00 0.00 94 LYS A N 18
ATOM 35081 C CA . LYS A 1 94 ? -7.474 31.317 -2.659 1.00 0.00 94 LYS A CA 18
ATOM 35082 C C . LYS A 1 94 ? -8.341 32.569 -2.576 1.00 0.00 94 LYS A C 18
ATOM 35083 O O . LYS A 1 94 ? -9.055 32.907 -3.521 1.00 0.00 94 LYS A O 18
ATOM 35102 N N . LYS A 1 95 ? -8.274 33.255 -1.440 1.00 0.00 95 LYS A N 18
ATOM 35103 C CA . LYS A 1 95 ? -9.050 34.472 -1.234 1.00 0.00 95 LYS A CA 18
ATOM 35104 C C . LYS A 1 95 ? -8.693 35.529 -2.275 1.00 0.00 95 LYS A C 18
ATOM 35105 O O . LYS A 1 95 ? -9.552 36.287 -2.726 1.00 0.00 95 LYS A O 18
ATOM 35124 N N . THR A 1 96 ? -7.419 35.573 -2.653 1.00 0.00 96 THR A N 18
ATOM 35125 C CA . THR A 1 96 ? -6.948 36.536 -3.641 1.00 0.00 96 THR A CA 18
ATOM 35126 C C . THR A 1 96 ? -7.450 36.182 -5.036 1.00 0.00 96 THR A C 18
ATOM 35127 O O . THR A 1 96 ? -7.669 37.060 -5.869 1.00 0.00 96 THR A O 18
ATOM 35138 N N . GLY A 1 97 ? -7.631 34.888 -5.285 1.00 0.00 97 GLY A N 18
ATOM 35139 C CA . GLY A 1 97 ? -8.106 34.441 -6.581 1.00 0.00 97 GLY A CA 18
ATOM 35140 C C . GLY A 1 97 ? -7.249 33.334 -7.163 1.00 0.00 97 GLY A C 18
ATOM 35141 O O . GLY A 1 97 ? -7.626 32.702 -8.148 1.00 0.00 97 GLY A O 18
ATOM 35145 N N . ASN A 1 98 ? -6.092 33.101 -6.552 1.00 0.00 98 ASN A N 18
ATOM 35146 C CA . ASN A 1 98 ? -5.178 32.063 -7.017 1.00 0.00 98 ASN A CA 18
ATOM 35147 C C . ASN A 1 98 ? -5.851 30.694 -6.989 1.00 0.00 98 ASN A C 18
ATOM 35148 O O . ASN A 1 98 ? -6.943 30.539 -6.444 1.00 0.00 98 ASN A O 18
ATOM 35159 N N . GLU A 1 99 ? -5.189 29.704 -7.581 1.00 0.00 99 GLU A N 18
ATOM 35160 C CA . GLU A 1 99 ? -5.723 28.348 -7.624 1.00 0.00 99 GLU A CA 18
ATOM 35161 C C . GLU A 1 99 ? -4.634 27.324 -7.320 1.00 0.00 99 GLU A C 18
ATOM 35162 O O . GLU A 1 99 ? -3.760 27.068 -8.148 1.00 0.00 99 GLU A O 18
ATOM 35174 N N . GLN A 1 100 ? -4.693 26.743 -6.126 1.00 0.00 100 GLN A N 18
ATOM 35175 C CA . GLN A 1 100 ? -3.710 25.748 -5.712 1.00 0.00 100 GLN A CA 18
ATOM 35176 C C . GLN A 1 100 ? -4.367 24.387 -5.507 1.00 0.00 100 GLN A C 18
ATOM 35177 O O . GLN A 1 100 ? -5.554 24.301 -5.195 1.00 0.00 100 GLN A O 18
ATOM 35191 N N . GLU A 1 101 ? -3.586 23.326 -5.686 1.00 0.00 101 GLU A N 18
ATOM 35192 C CA . GLU A 1 101 ? -4.094 21.969 -5.522 1.00 0.00 101 GLU A CA 18
ATOM 35193 C C . GLU A 1 101 ? -2.999 21.036 -5.012 1.00 0.00 101 GLU A C 18
ATOM 35194 O O . GLU A 1 101 ? -1.810 21.338 -5.123 1.00 0.00 101 GLU A O 18
ATOM 35206 N N . TRP A 1 102 ? -3.408 19.904 -4.452 1.00 0.00 102 TRP A N 18
ATOM 35207 C CA . TRP A 1 102 ? -2.462 18.927 -3.924 1.00 0.00 102 TRP A CA 18
ATOM 35208 C C . TRP A 1 102 ? -2.539 17.618 -4.702 1.00 0.00 102 TRP A C 18
ATOM 35209 O O . TRP A 1 102 ? -3.438 17.423 -5.522 1.00 0.00 102 TRP A O 18
ATOM 35230 N N . LYS A 1 103 ? -1.592 16.723 -4.442 1.00 0.00 103 LYS A N 18
ATOM 35231 C CA . LYS A 1 103 ? -1.553 15.432 -5.117 1.00 0.00 103 LYS A CA 18
ATOM 35232 C C . LYS A 1 103 ? -1.275 14.307 -4.125 1.00 0.00 103 LYS A C 18
ATOM 35233 O O . LYS A 1 103 ? -0.275 14.335 -3.406 1.00 0.00 103 LYS A O 18
ATOM 35252 N N . ILE A 1 104 ? -2.164 13.320 -4.091 1.00 0.00 104 ILE A N 18
ATOM 35253 C CA . ILE A 1 104 ? -2.012 12.186 -3.189 1.00 0.00 104 ILE A CA 18
ATOM 35254 C C . ILE A 1 104 ? -2.236 10.867 -3.921 1.00 0.00 104 ILE A C 18
ATOM 35255 O O . ILE A 1 104 ? -3.371 10.495 -4.220 1.00 0.00 104 ILE A O 18
ATOM 35271 N N . LYS A 1 105 ? -1.146 10.162 -4.206 1.00 0.00 105 LYS A N 18
ATOM 35272 C CA . LYS A 1 105 ? -1.222 8.882 -4.900 1.00 0.00 105 LYS A CA 18
ATOM 35273 C C . LYS A 1 105 ? -1.472 7.744 -3.917 1.00 0.00 105 LYS A C 18
ATOM 35274 O O . LYS A 1 105 ? -0.547 7.024 -3.536 1.00 0.00 105 LYS A O 18
ATOM 35293 N N . LEU A 1 106 ? -2.726 7.584 -3.510 1.00 0.00 106 LEU A N 18
ATOM 35294 C CA . LEU A 1 106 ? -3.098 6.531 -2.571 1.00 0.00 106 LEU A CA 18
ATOM 35295 C C . LEU A 1 106 ? -2.645 5.165 -3.077 1.00 0.00 106 LEU A C 18
ATOM 35296 O O . LEU A 1 106 ? -2.810 4.844 -4.254 1.00 0.00 106 LEU A O 18
ATOM 35312 N N . GLN A 1 107 ? -2.075 4.367 -2.181 1.00 0.00 107 GLN A N 18
ATOM 35313 C CA . GLN A 1 107 ? -1.600 3.035 -2.537 1.00 0.00 107 GLN A CA 18
ATOM 35314 C C . GLN A 1 107 ? -2.277 1.969 -1.682 1.00 0.00 107 GLN A C 18
ATOM 35315 O O . GLN A 1 107 ? -2.047 1.888 -0.475 1.00 0.00 107 GLN A O 18
ATOM 35329 N N . VAL A 1 108 ? -3.113 1.152 -2.316 1.00 0.00 108 VAL A N 18
ATOM 35330 C CA . VAL A 1 108 ? -3.823 0.090 -1.613 1.00 0.00 108 VAL A CA 18
ATOM 35331 C C . VAL A 1 108 ? -3.124 -1.252 -1.796 1.00 0.00 108 VAL A C 18
ATOM 35332 O O . VAL A 1 108 ? -2.787 -1.642 -2.914 1.00 0.00 108 VAL A O 18
ATOM 35345 N N . LEU A 1 109 ? -2.909 -1.956 -0.690 1.00 0.00 109 LEU A N 18
ATOM 35346 C CA . LEU A 1 109 ? -2.249 -3.257 -0.727 1.00 0.00 109 LEU A CA 18
ATOM 35347 C C . LEU A 1 109 ? -3.199 -4.361 -0.274 1.00 0.00 109 LEU A C 18
ATOM 35348 O O . LEU A 1 109 ? -4.276 -4.089 0.257 1.00 0.00 109 LEU A O 18
ATOM 35364 N N . ASP A 1 110 ? -2.791 -5.608 -0.485 1.00 0.00 110 ASP A N 18
ATOM 35365 C CA . ASP A 1 110 ? -3.604 -6.755 -0.096 1.00 0.00 110 ASP A CA 18
ATOM 35366 C C . ASP A 1 110 ? -3.141 -7.318 1.244 1.00 0.00 110 ASP A C 18
ATOM 35367 O O . ASP A 1 110 ? -1.946 -7.441 1.515 1.00 0.00 110 ASP A O 18
ATOM 35376 N N . PRO A 1 111 ? -4.109 -7.669 2.105 1.00 0.00 111 PRO A N 18
ATOM 35377 C CA . PRO A 1 111 ? -3.825 -8.225 3.431 1.00 0.00 111 PRO A CA 18
ATOM 35378 C C . PRO A 1 111 ? -3.245 -9.633 3.357 1.00 0.00 111 PRO A C 18
ATOM 35379 O O . PRO A 1 111 ? -2.213 -9.923 3.964 1.00 0.00 111 PRO A O 18
ATOM 35390 N N . VAL A 1 112 ? -3.913 -10.506 2.610 1.00 0.00 112 VAL A N 18
ATOM 35391 C CA . VAL A 1 112 ? -3.462 -11.884 2.456 1.00 0.00 112 VAL A CA 18
ATOM 35392 C C . VAL A 1 112 ? -2.014 -11.939 1.983 1.00 0.00 112 VAL A C 18
ATOM 35393 O O . VAL A 1 112 ? -1.659 -11.409 0.930 1.00 0.00 112 VAL A O 18
ATOM 35406 N N . PRO A 1 113 ? -1.156 -12.595 2.778 1.00 0.00 113 PRO A N 18
ATOM 35407 C CA . PRO A 1 113 ? 0.268 -12.735 2.461 1.00 0.00 113 PRO A CA 18
ATOM 35408 C C . PRO A 1 113 ? 0.508 -13.661 1.273 1.00 0.00 113 PRO A C 18
ATOM 35409 O O . PRO A 1 113 ? -0.432 -14.075 0.595 1.00 0.00 113 PRO A O 18
ATOM 35420 N N . LYS A 1 114 ? 1.773 -13.984 1.027 1.00 0.00 114 LYS A N 18
ATOM 35421 C CA . LYS A 1 114 ? 2.138 -14.863 -0.077 1.00 0.00 114 LYS A CA 18
ATOM 35422 C C . LYS A 1 114 ? 2.453 -16.268 0.426 1.00 0.00 114 LYS A C 18
ATOM 35423 O O . LYS A 1 114 ? 3.075 -16.453 1.472 1.00 0.00 114 LYS A O 18
ATOM 35442 N N . PRO A 1 115 ? 2.016 -17.282 -0.334 1.00 0.00 115 PRO A N 18
ATOM 35443 C CA . PRO A 1 115 ? 2.241 -18.688 0.014 1.00 0.00 115 PRO A CA 18
ATOM 35444 C C . PRO A 1 115 ? 3.706 -19.091 -0.119 1.00 0.00 115 PRO A C 18
ATOM 35445 O O . PRO A 1 115 ? 4.483 -18.425 -0.804 1.00 0.00 115 PRO A O 18
ATOM 35456 N N . VAL A 1 116 ? 4.077 -20.184 0.539 1.00 0.00 116 VAL A N 18
ATOM 35457 C CA . VAL A 1 116 ? 5.448 -20.676 0.492 1.00 0.00 116 VAL A CA 18
ATOM 35458 C C . VAL A 1 116 ? 5.505 -22.093 -0.069 1.00 0.00 116 VAL A C 18
ATOM 35459 O O . VAL A 1 116 ? 5.556 -23.067 0.683 1.00 0.00 116 VAL A O 18
ATOM 35472 N N . ILE A 1 117 ? 5.496 -22.200 -1.393 1.00 0.00 117 ILE A N 18
ATOM 35473 C CA . ILE A 1 117 ? 5.548 -23.498 -2.054 1.00 0.00 117 ILE A CA 18
ATOM 35474 C C . ILE A 1 117 ? 6.858 -24.217 -1.750 1.00 0.00 117 ILE A C 18
ATOM 35475 O O . ILE A 1 117 ? 7.920 -23.828 -2.235 1.00 0.00 117 ILE A O 18
ATOM 35491 N N . LYS A 1 118 ? 6.774 -25.272 -0.946 1.00 0.00 118 LYS A N 18
ATOM 35492 C CA . LYS A 1 118 ? 7.951 -26.050 -0.579 1.00 0.00 118 LYS A CA 18
ATOM 35493 C C . LYS A 1 118 ? 7.581 -27.507 -0.321 1.00 0.00 118 LYS A C 18
ATOM 35494 O O . LYS A 1 118 ? 6.498 -27.802 0.186 1.00 0.00 118 LYS A O 18
ATOM 35513 N N . ILE A 1 119 ? 8.487 -28.414 -0.673 1.00 0.00 119 ILE A N 18
ATOM 35514 C CA . ILE A 1 119 ? 8.256 -29.840 -0.477 1.00 0.00 119 ILE A CA 18
ATOM 35515 C C . ILE A 1 119 ? 8.841 -30.314 0.849 1.00 0.00 119 ILE A C 18
ATOM 35516 O O . ILE A 1 119 ? 10.042 -30.190 1.087 1.00 0.00 119 ILE A O 18
ATOM 35532 N N . GLU A 1 120 ? 7.985 -30.860 1.707 1.00 0.00 120 GLU A N 18
ATOM 35533 C CA . GLU A 1 120 ? 8.419 -31.354 3.008 1.00 0.00 120 GLU A CA 18
ATOM 35534 C C . GLU A 1 120 ? 7.465 -32.427 3.528 1.00 0.00 120 GLU A C 18
ATOM 35535 O O . GLU A 1 120 ? 6.392 -32.645 2.966 1.00 0.00 120 GLU A O 18
ATOM 35547 N N . LYS A 1 121 ? 7.866 -33.093 4.605 1.00 0.00 121 LYS A N 18
ATOM 35548 C CA . LYS A 1 121 ? 7.049 -34.143 5.203 1.00 0.00 121 LYS A CA 18
ATOM 35549 C C . LYS A 1 121 ? 6.786 -33.854 6.678 1.00 0.00 121 LYS A C 18
ATOM 35550 O O . LYS A 1 121 ? 5.658 -33.560 7.072 1.00 0.00 121 LYS A O 18
ATOM 35569 N N . GLY A 1 1 ? 21.334 22.324 5.011 1.00 0.00 1 GLY A N 19
ATOM 35570 C CA . GLY A 1 1 ? 20.421 23.381 4.618 1.00 0.00 1 GLY A CA 19
ATOM 35571 C C . GLY A 1 1 ? 18.974 22.928 4.625 1.00 0.00 1 GLY A C 19
ATOM 35572 O O . GLY A 1 1 ? 18.611 21.996 5.342 1.00 0.00 1 GLY A O 19
ATOM 35576 N N . SER A 1 2 ? 18.145 23.591 3.825 1.00 0.00 2 SER A N 19
ATOM 35577 C CA . SER A 1 2 ? 16.728 23.256 3.745 1.00 0.00 2 SER A CA 19
ATOM 35578 C C . SER A 1 2 ? 16.192 23.492 2.336 1.00 0.00 2 SER A C 19
ATOM 35579 O O . SER A 1 2 ? 16.901 24.000 1.468 1.00 0.00 2 SER A O 19
ATOM 35587 N N . SER A 1 3 ? 14.936 23.118 2.118 1.00 0.00 3 SER A N 19
ATOM 35588 C CA . SER A 1 3 ? 14.304 23.285 0.814 1.00 0.00 3 SER A CA 19
ATOM 35589 C C . SER A 1 3 ? 12.902 23.867 0.960 1.00 0.00 3 SER A C 19
ATOM 35590 O O . SER A 1 3 ? 12.107 23.404 1.777 1.00 0.00 3 SER A O 19
ATOM 35598 N N . GLY A 1 4 ? 12.605 24.887 0.160 1.00 0.00 4 GLY A N 19
ATOM 35599 C CA . GLY A 1 4 ? 11.298 25.517 0.215 1.00 0.00 4 GLY A CA 19
ATOM 35600 C C . GLY A 1 4 ? 10.356 24.990 -0.849 1.00 0.00 4 GLY A C 19
ATOM 35601 O O . GLY A 1 4 ? 10.673 25.020 -2.038 1.00 0.00 4 GLY A O 19
ATOM 35605 N N . SER A 1 5 ? 9.194 24.505 -0.421 1.00 0.00 5 SER A N 19
ATOM 35606 C CA . SER A 1 5 ? 8.205 23.965 -1.346 1.00 0.00 5 SER A CA 19
ATOM 35607 C C . SER A 1 5 ? 7.034 24.929 -1.514 1.00 0.00 5 SER A C 19
ATOM 35608 O O . SER A 1 5 ? 5.873 24.520 -1.510 1.00 0.00 5 SER A O 19
ATOM 35616 N N . SER A 1 6 ? 7.349 26.212 -1.661 1.00 0.00 6 SER A N 19
ATOM 35617 C CA . SER A 1 6 ? 6.324 27.236 -1.827 1.00 0.00 6 SER A CA 19
ATOM 35618 C C . SER A 1 6 ? 5.729 27.186 -3.230 1.00 0.00 6 SER A C 19
ATOM 35619 O O . SER A 1 6 ? 6.442 26.990 -4.213 1.00 0.00 6 SER A O 19
ATOM 35627 N N . GLY A 1 7 ? 4.414 27.367 -3.315 1.00 0.00 7 GLY A N 19
ATOM 35628 C CA . GLY A 1 7 ? 3.743 27.339 -4.601 1.00 0.00 7 GLY A CA 19
ATOM 35629 C C . GLY A 1 7 ? 3.170 25.974 -4.927 1.00 0.00 7 GLY A C 19
ATOM 35630 O O . GLY A 1 7 ? 2.028 25.863 -5.371 1.00 0.00 7 GLY A O 19
ATOM 35634 N N . GLN A 1 8 ? 3.966 24.932 -4.707 1.00 0.00 8 GLN A N 19
ATOM 35635 C CA . GLN A 1 8 ? 3.531 23.568 -4.983 1.00 0.00 8 GLN A CA 19
ATOM 35636 C C . GLN A 1 8 ? 3.794 22.660 -3.786 1.00 0.00 8 GLN A C 19
ATOM 35637 O O . GLN A 1 8 ? 4.485 23.044 -2.843 1.00 0.00 8 GLN A O 19
ATOM 35651 N N . GLY A 1 9 ? 3.236 21.454 -3.830 1.00 0.00 9 GLY A N 19
ATOM 35652 C CA . GLY A 1 9 ? 3.421 20.511 -2.743 1.00 0.00 9 GLY A CA 19
ATOM 35653 C C . GLY A 1 9 ? 3.999 19.190 -3.212 1.00 0.00 9 GLY A C 19
ATOM 35654 O O . GLY A 1 9 ? 3.355 18.455 -3.962 1.00 0.00 9 GLY A O 19
ATOM 35658 N N . HIS A 1 10 ? 5.216 18.889 -2.772 1.00 0.00 10 HIS A N 19
ATOM 35659 C CA . HIS A 1 10 ? 5.881 17.648 -3.154 1.00 0.00 10 HIS A CA 19
ATOM 35660 C C . HIS A 1 10 ? 4.874 16.508 -3.279 1.00 0.00 10 HIS A C 19
ATOM 35661 O O . HIS A 1 10 ? 4.137 16.210 -2.338 1.00 0.00 10 HIS A O 19
ATOM 35676 N N . LEU A 1 11 ? 4.847 15.875 -4.446 1.00 0.00 11 LEU A N 19
ATOM 35677 C CA . LEU A 1 11 ? 3.930 14.768 -4.695 1.00 0.00 11 LEU A CA 19
ATOM 35678 C C . LEU A 1 11 ? 3.819 13.866 -3.470 1.00 0.00 11 LEU A C 19
ATOM 35679 O O . LEU A 1 11 ? 4.821 13.354 -2.971 1.00 0.00 11 LEU A O 19
ATOM 35695 N N . VAL A 1 12 ? 2.594 13.675 -2.991 1.00 0.00 12 VAL A N 19
ATOM 35696 C CA . VAL A 1 12 ? 2.352 12.832 -1.826 1.00 0.00 12 VAL A CA 19
ATOM 35697 C C . VAL A 1 12 ? 1.892 11.439 -2.242 1.00 0.00 12 VAL A C 19
ATOM 35698 O O . VAL A 1 12 ? 1.146 11.283 -3.209 1.00 0.00 12 VAL A O 19
ATOM 35711 N N . HIS A 1 13 ? 2.342 10.429 -1.505 1.00 0.00 13 HIS A N 19
ATOM 35712 C CA . HIS A 1 13 ? 1.976 9.048 -1.796 1.00 0.00 13 HIS A CA 19
ATOM 35713 C C . HIS A 1 13 ? 1.345 8.384 -0.575 1.00 0.00 13 HIS A C 19
ATOM 35714 O O . HIS A 1 13 ? 2.045 7.966 0.347 1.00 0.00 13 HIS A O 19
ATOM 35729 N N . MET A 1 14 ? 0.020 8.291 -0.577 1.00 0.00 14 MET A N 19
ATOM 35730 C CA . MET A 1 14 ? -0.705 7.677 0.530 1.00 0.00 14 MET A CA 19
ATOM 35731 C C . MET A 1 14 ? -0.498 6.166 0.544 1.00 0.00 14 MET A C 19
ATOM 35732 O O . MET A 1 14 ? 0.139 5.607 -0.350 1.00 0.00 14 MET A O 19
ATOM 35746 N N . THR A 1 15 ? -1.041 5.508 1.563 1.00 0.00 15 THR A N 19
ATOM 35747 C CA . THR A 1 15 ? -0.915 4.062 1.694 1.00 0.00 15 THR A CA 19
ATOM 35748 C C . THR A 1 15 ? -1.856 3.523 2.765 1.00 0.00 15 THR A C 19
ATOM 35749 O O . THR A 1 15 ? -1.785 3.924 3.927 1.00 0.00 15 THR A O 19
ATOM 35760 N N . VAL A 1 16 ? -2.737 2.610 2.368 1.00 0.00 16 VAL A N 19
ATOM 35761 C CA . VAL A 1 16 ? -3.691 2.014 3.295 1.00 0.00 16 VAL A CA 19
ATOM 35762 C C . VAL A 1 16 ? -4.063 0.599 2.866 1.00 0.00 16 VAL A C 19
ATOM 35763 O O . VAL A 1 16 ? -3.832 0.204 1.724 1.00 0.00 16 VAL A O 19
ATOM 35776 N N . VAL A 1 17 ? -4.642 -0.161 3.791 1.00 0.00 17 VAL A N 19
ATOM 35777 C CA . VAL A 1 17 ? -5.049 -1.532 3.508 1.00 0.00 17 VAL A CA 19
ATOM 35778 C C . VAL A 1 17 ? -6.465 -1.580 2.944 1.00 0.00 17 VAL A C 19
ATOM 35779 O O . VAL A 1 17 ? -7.349 -0.854 3.397 1.00 0.00 17 VAL A O 19
ATOM 35792 N N . SER A 1 18 ? -6.672 -2.442 1.954 1.00 0.00 18 SER A N 19
ATOM 35793 C CA . SER A 1 18 ? -7.980 -2.583 1.325 1.00 0.00 18 SER A CA 19
ATOM 35794 C C . SER A 1 18 ? -9.064 -2.818 2.372 1.00 0.00 18 SER A C 19
ATOM 35795 O O . SER A 1 18 ? -8.892 -3.619 3.291 1.00 0.00 18 SER A O 19
ATOM 35803 N N . GLY A 1 19 ? -10.182 -2.113 2.227 1.00 0.00 19 GLY A N 19
ATOM 35804 C CA . GLY A 1 19 ? -11.278 -2.258 3.167 1.00 0.00 19 GLY A CA 19
ATOM 35805 C C . GLY A 1 19 ? -11.026 -1.525 4.469 1.00 0.00 19 GLY A C 19
ATOM 35806 O O . GLY A 1 19 ? -11.663 -1.810 5.483 1.00 0.00 19 GLY A O 19
ATOM 35810 N N . SER A 1 20 ? -10.093 -0.578 4.442 1.00 0.00 20 SER A N 19
ATOM 35811 C CA . SER A 1 20 ? -9.754 0.195 5.631 1.00 0.00 20 SER A CA 19
ATOM 35812 C C . SER A 1 20 ? -10.080 1.672 5.431 1.00 0.00 20 SER A C 19
ATOM 35813 O O . SER A 1 20 ? -10.032 2.182 4.312 1.00 0.00 20 SER A O 19
ATOM 35821 N N . ASN A 1 21 ? -10.412 2.352 6.523 1.00 0.00 21 ASN A N 19
ATOM 35822 C CA . ASN A 1 21 ? -10.747 3.770 6.468 1.00 0.00 21 ASN A CA 19
ATOM 35823 C C . ASN A 1 21 ? -9.490 4.620 6.302 1.00 0.00 21 ASN A C 19
ATOM 35824 O O . ASN A 1 21 ? -8.590 4.586 7.141 1.00 0.00 21 ASN A O 19
ATOM 35835 N N . VAL A 1 22 ? -9.437 5.382 5.215 1.00 0.00 22 VAL A N 19
ATOM 35836 C CA . VAL A 1 22 ? -8.292 6.242 4.939 1.00 0.00 22 VAL A CA 19
ATOM 35837 C C . VAL A 1 22 ? -8.598 7.693 5.291 1.00 0.00 22 VAL A C 19
ATOM 35838 O O . VAL A 1 22 ? -9.757 8.073 5.460 1.00 0.00 22 VAL A O 19
ATOM 35851 N N . THR A 1 23 ? -7.549 8.503 5.401 1.00 0.00 23 THR A N 19
ATOM 35852 C CA . THR A 1 23 ? -7.705 9.914 5.734 1.00 0.00 23 THR A CA 19
ATOM 35853 C C . THR A 1 23 ? -6.734 10.777 4.936 1.00 0.00 23 THR A C 19
ATOM 35854 O O . THR A 1 23 ? -5.537 10.811 5.223 1.00 0.00 23 THR A O 19
ATOM 35865 N N . LEU A 1 24 ? -7.258 11.475 3.934 1.00 0.00 24 LEU A N 19
ATOM 35866 C CA . LEU A 1 24 ? -6.437 12.340 3.094 1.00 0.00 24 LEU A CA 19
ATOM 35867 C C . LEU A 1 24 ? -6.419 13.766 3.635 1.00 0.00 24 LEU A C 19
ATOM 35868 O O . LEU A 1 24 ? -7.425 14.472 3.584 1.00 0.00 24 LEU A O 19
ATOM 35884 N N . ASN A 1 25 ? -5.267 14.183 4.151 1.00 0.00 25 ASN A N 19
ATOM 35885 C CA . ASN A 1 25 ? -5.117 15.526 4.700 1.00 0.00 25 ASN A CA 19
ATOM 35886 C C . ASN A 1 25 ? -3.854 16.194 4.166 1.00 0.00 25 ASN A C 19
ATOM 35887 O O . ASN A 1 25 ? -2.748 15.916 4.631 1.00 0.00 25 ASN A O 19
ATOM 35898 N N . ILE A 1 26 ? -4.027 17.076 3.187 1.00 0.00 26 ILE A N 19
ATOM 35899 C CA . ILE A 1 26 ? -2.901 17.785 2.591 1.00 0.00 26 ILE A CA 19
ATOM 35900 C C . ILE A 1 26 ? -1.884 18.193 3.652 1.00 0.00 26 ILE A C 19
ATOM 35901 O O . ILE A 1 26 ? -2.178 19.006 4.528 1.00 0.00 26 ILE A O 19
ATOM 35917 N N . SER A 1 27 ? -0.687 17.623 3.565 1.00 0.00 27 SER A N 19
ATOM 35918 C CA . SER A 1 27 ? 0.374 17.925 4.519 1.00 0.00 27 SER A CA 19
ATOM 35919 C C . SER A 1 27 ? 0.414 19.417 4.833 1.00 0.00 27 SER A C 19
ATOM 35920 O O . SER A 1 27 ? 0.587 19.815 5.984 1.00 0.00 27 SER A O 19
ATOM 35928 N N . GLU A 1 28 ? 0.251 20.237 3.799 1.00 0.00 28 GLU A N 19
ATOM 35929 C CA . GLU A 1 28 ? 0.269 21.686 3.965 1.00 0.00 28 GLU A CA 19
ATOM 35930 C C . GLU A 1 28 ? -1.066 22.188 4.507 1.00 0.00 28 GLU A C 19
ATOM 35931 O O . GLU A 1 28 ? -1.996 22.456 3.746 1.00 0.00 28 GLU A O 19
ATOM 35943 N N . SER A 1 29 ? -1.152 22.313 5.827 1.00 0.00 29 SER A N 19
ATOM 35944 C CA . SER A 1 29 ? -2.374 22.779 6.473 1.00 0.00 29 SER A CA 19
ATOM 35945 C C . SER A 1 29 ? -3.050 23.863 5.639 1.00 0.00 29 SER A C 19
ATOM 35946 O O . SER A 1 29 ? -2.386 24.620 4.928 1.00 0.00 29 SER A O 19
ATOM 35954 N N . LEU A 1 30 ? -4.373 23.933 5.731 1.00 0.00 30 LEU A N 19
ATOM 35955 C CA . LEU A 1 30 ? -5.140 24.925 4.986 1.00 0.00 30 LEU A CA 19
ATOM 35956 C C . LEU A 1 30 ? -4.696 26.340 5.344 1.00 0.00 30 LEU A C 19
ATOM 35957 O O . LEU A 1 30 ? -4.199 26.602 6.440 1.00 0.00 30 LEU A O 19
ATOM 35973 N N . PRO A 1 31 ? -4.878 27.275 4.400 1.00 0.00 31 PRO A N 19
ATOM 35974 C CA . PRO A 1 31 ? -4.505 28.679 4.594 1.00 0.00 31 PRO A CA 19
ATOM 35975 C C . PRO A 1 31 ? -5.404 29.384 5.604 1.00 0.00 31 PRO A C 19
ATOM 35976 O O . PRO A 1 31 ? -6.489 28.901 5.924 1.00 0.00 31 PRO A O 19
ATOM 35987 N N . GLU A 1 32 ? -4.944 30.527 6.102 1.00 0.00 32 GLU A N 19
ATOM 35988 C CA . GLU A 1 32 ? -5.707 31.297 7.077 1.00 0.00 32 GLU A CA 19
ATOM 35989 C C . GLU A 1 32 ? -7.202 31.222 6.779 1.00 0.00 32 GLU A C 19
ATOM 35990 O O . GLU A 1 32 ? -8.017 31.033 7.681 1.00 0.00 32 GLU A O 19
ATOM 36002 N N . ASN A 1 33 ? -7.554 31.373 5.506 1.00 0.00 33 ASN A N 19
ATOM 36003 C CA . ASN A 1 33 ? -8.950 31.323 5.088 1.00 0.00 33 ASN A CA 19
ATOM 36004 C C . ASN A 1 33 ? -9.061 31.032 3.595 1.00 0.00 33 ASN A C 19
ATOM 36005 O O . ASN A 1 33 ? -8.567 31.795 2.764 1.00 0.00 33 ASN A O 19
ATOM 36016 N N . TYR A 1 34 ? -9.713 29.924 3.261 1.00 0.00 34 TYR A N 19
ATOM 36017 C CA . TYR A 1 34 ? -9.888 29.531 1.867 1.00 0.00 34 TYR A CA 19
ATOM 36018 C C . TYR A 1 34 ? -11.268 29.932 1.357 1.00 0.00 34 TYR A C 19
ATOM 36019 O O . TYR A 1 34 ? -12.178 30.206 2.140 1.00 0.00 34 TYR A O 19
ATOM 36037 N N . LYS A 1 35 ? -11.417 29.963 0.037 1.00 0.00 35 LYS A N 19
ATOM 36038 C CA . LYS A 1 35 ? -12.686 30.329 -0.582 1.00 0.00 35 LYS A CA 19
ATOM 36039 C C . LYS A 1 35 ? -13.550 29.095 -0.820 1.00 0.00 35 LYS A C 19
ATOM 36040 O O . LYS A 1 35 ? -14.710 29.050 -0.412 1.00 0.00 35 LYS A O 19
ATOM 36059 N N . GLN A 1 36 ? -12.977 28.095 -1.483 1.00 0.00 36 GLN A N 19
ATOM 36060 C CA . GLN A 1 36 ? -13.696 26.860 -1.774 1.00 0.00 36 GLN A CA 19
ATOM 36061 C C . GLN A 1 36 ? -12.818 25.643 -1.505 1.00 0.00 36 GLN A C 19
ATOM 36062 O O . GLN A 1 36 ? -11.596 25.756 -1.398 1.00 0.00 36 GLN A O 19
ATOM 36076 N N . LEU A 1 37 ? -13.448 24.478 -1.395 1.00 0.00 37 LEU A N 19
ATOM 36077 C CA . LEU A 1 37 ? -12.724 23.238 -1.137 1.00 0.00 37 LEU A CA 19
ATOM 36078 C C . LEU A 1 37 ? -13.357 22.072 -1.890 1.00 0.00 37 LEU A C 19
ATOM 36079 O O . LEU A 1 37 ? -14.504 21.703 -1.637 1.00 0.00 37 LEU A O 19
ATOM 36095 N N . THR A 1 38 ? -12.600 21.493 -2.818 1.00 0.00 38 THR A N 19
ATOM 36096 C CA . THR A 1 38 ? -13.085 20.368 -3.607 1.00 0.00 38 THR A CA 19
ATOM 36097 C C . THR A 1 38 ? -12.110 19.197 -3.553 1.00 0.00 38 THR A C 19
ATOM 36098 O O . THR A 1 38 ? -10.927 19.376 -3.267 1.00 0.00 38 THR A O 19
ATOM 36109 N N . TRP A 1 39 ? -12.615 18.001 -3.830 1.00 0.00 39 TRP A N 19
ATOM 36110 C CA . TRP A 1 39 ? -11.787 16.800 -3.813 1.00 0.00 39 TRP A CA 19
ATOM 36111 C C . TRP A 1 39 ? -11.934 16.020 -5.115 1.00 0.00 39 TRP A C 19
ATOM 36112 O O . TRP A 1 39 ? -13.025 15.931 -5.677 1.00 0.00 39 TRP A O 19
ATOM 36133 N N . PHE A 1 40 ? -10.828 15.456 -5.589 1.00 0.00 40 PHE A N 19
ATOM 36134 C CA . PHE A 1 40 ? -10.833 14.683 -6.826 1.00 0.00 40 PHE A CA 19
ATOM 36135 C C . PHE A 1 40 ? -10.397 13.244 -6.570 1.00 0.00 40 PHE A C 19
ATOM 36136 O O . PHE A 1 40 ? -9.403 12.997 -5.887 1.00 0.00 40 PHE A O 19
ATOM 36153 N N . TYR A 1 41 ? -11.147 12.298 -7.124 1.00 0.00 41 TYR A N 19
ATOM 36154 C CA . TYR A 1 41 ? -10.841 10.882 -6.954 1.00 0.00 41 TYR A CA 19
ATOM 36155 C C . TYR A 1 41 ? -9.743 10.443 -7.917 1.00 0.00 41 TYR A C 19
ATOM 36156 O O . TYR A 1 41 ? -8.909 9.599 -7.586 1.00 0.00 41 TYR A O 19
ATOM 36174 N N . THR A 1 42 ? -9.748 11.022 -9.114 1.00 0.00 42 THR A N 19
ATOM 36175 C CA . THR A 1 42 ? -8.754 10.692 -10.127 1.00 0.00 42 THR A CA 19
ATOM 36176 C C . THR A 1 42 ? -8.253 11.946 -10.835 1.00 0.00 42 THR A C 19
ATOM 36177 O O . THR A 1 42 ? -8.593 13.065 -10.452 1.00 0.00 42 THR A O 19
ATOM 36188 N N . PHE A 1 43 ? -7.444 11.751 -11.871 1.00 0.00 43 PHE A N 19
ATOM 36189 C CA . PHE A 1 43 ? -6.895 12.867 -12.633 1.00 0.00 43 PHE A CA 19
ATOM 36190 C C . PHE A 1 43 ? -7.963 13.927 -12.889 1.00 0.00 43 PHE A C 19
ATOM 36191 O O . PHE A 1 43 ? -7.809 15.085 -12.499 1.00 0.00 43 PHE A O 19
ATOM 36208 N N . ASP A 1 44 ? -9.043 13.523 -13.548 1.00 0.00 44 ASP A N 19
ATOM 36209 C CA . ASP A 1 44 ? -10.137 14.437 -13.856 1.00 0.00 44 ASP A CA 19
ATOM 36210 C C . ASP A 1 44 ? -11.448 13.938 -13.255 1.00 0.00 44 ASP A C 19
ATOM 36211 O O . ASP A 1 44 ? -12.494 13.984 -13.901 1.00 0.00 44 ASP A O 19
ATOM 36220 N N . GLN A 1 45 ? -11.381 13.461 -12.016 1.00 0.00 45 GLN A N 19
ATOM 36221 C CA . GLN A 1 45 ? -12.563 12.953 -11.330 1.00 0.00 45 GLN A CA 19
ATOM 36222 C C . GLN A 1 45 ? -12.825 13.733 -10.046 1.00 0.00 45 GLN A C 19
ATOM 36223 O O . GLN A 1 45 ? -11.895 14.081 -9.317 1.00 0.00 45 GLN A O 19
ATOM 36237 N N . LYS A 1 46 ? -14.096 14.007 -9.775 1.00 0.00 46 LYS A N 19
ATOM 36238 C CA . LYS A 1 46 ? -14.482 14.746 -8.579 1.00 0.00 46 LYS A CA 19
ATOM 36239 C C . LYS A 1 46 ? -15.238 13.848 -7.604 1.00 0.00 46 LYS A C 19
ATOM 36240 O O . LYS A 1 46 ? -15.850 12.858 -8.006 1.00 0.00 46 LYS A O 19
ATOM 36259 N N . ILE A 1 47 ? -15.192 14.201 -6.324 1.00 0.00 47 ILE A N 19
ATOM 36260 C CA . ILE A 1 47 ? -15.875 13.428 -5.294 1.00 0.00 47 ILE A CA 19
ATOM 36261 C C . ILE A 1 47 ? -16.880 14.288 -4.537 1.00 0.00 47 ILE A C 19
ATOM 36262 O O . ILE A 1 47 ? -18.016 13.876 -4.304 1.00 0.00 47 ILE A O 19
ATOM 36278 N N . VAL A 1 48 ? -16.454 15.488 -4.154 1.00 0.00 48 VAL A N 19
ATOM 36279 C CA . VAL A 1 48 ? -17.317 16.409 -3.425 1.00 0.00 48 VAL A CA 19
ATOM 36280 C C . VAL A 1 48 ? -16.801 17.840 -3.523 1.00 0.00 48 VAL A C 19
ATOM 36281 O O . VAL A 1 48 ? -15.593 18.074 -3.541 1.00 0.00 48 VAL A O 19
ATOM 36294 N N . GLU A 1 49 ? -17.725 18.794 -3.585 1.00 0.00 49 GLU A N 19
ATOM 36295 C CA . GLU A 1 49 ? -17.362 20.203 -3.682 1.00 0.00 49 GLU A CA 19
ATOM 36296 C C . GLU A 1 49 ? -17.896 20.986 -2.486 1.00 0.00 49 GLU A C 19
ATOM 36297 O O . GLU A 1 49 ? -18.907 20.614 -1.889 1.00 0.00 49 GLU A O 19
ATOM 36309 N N . TRP A 1 50 ? -17.210 22.069 -2.141 1.00 0.00 50 TRP A N 19
ATOM 36310 C CA . TRP A 1 50 ? -17.615 22.904 -1.016 1.00 0.00 50 TRP A CA 19
ATOM 36311 C C . TRP A 1 50 ? -17.343 24.376 -1.305 1.00 0.00 50 TRP A C 19
ATOM 36312 O O . TRP A 1 50 ? -16.190 24.791 -1.431 1.00 0.00 50 TRP A O 19
ATOM 36333 N N . ASP A 1 51 ? -18.409 25.162 -1.408 1.00 0.00 51 ASP A N 19
ATOM 36334 C CA . ASP A 1 51 ? -18.285 26.589 -1.681 1.00 0.00 51 ASP A CA 19
ATOM 36335 C C . ASP A 1 51 ? -18.537 27.407 -0.419 1.00 0.00 51 ASP A C 19
ATOM 36336 O O . ASP A 1 51 ? -19.480 28.197 -0.358 1.00 0.00 51 ASP A O 19
ATOM 36345 N N . SER A 1 52 ? -17.690 27.213 0.586 1.00 0.00 52 SER A N 19
ATOM 36346 C CA . SER A 1 52 ? -17.824 27.929 1.849 1.00 0.00 52 SER A CA 19
ATOM 36347 C C . SER A 1 52 ? -19.293 28.088 2.230 1.00 0.00 52 SER A C 19
ATOM 36348 O O . SER A 1 52 ? -19.665 29.030 2.930 1.00 0.00 52 SER A O 19
ATOM 36356 N N . ARG A 1 53 ? -20.122 27.161 1.763 1.00 0.00 53 ARG A N 19
ATOM 36357 C CA . ARG A 1 53 ? -21.551 27.198 2.052 1.00 0.00 53 ARG A CA 19
ATOM 36358 C C . ARG A 1 53 ? -22.053 25.824 2.485 1.00 0.00 53 ARG A C 19
ATOM 36359 O O . ARG A 1 53 ? -22.370 25.606 3.655 1.00 0.00 53 ARG A O 19
ATOM 36380 N N . LYS A 1 54 ? -22.125 24.899 1.534 1.00 0.00 54 LYS A N 19
ATOM 36381 C CA . LYS A 1 54 ? -22.588 23.545 1.815 1.00 0.00 54 LYS A CA 19
ATOM 36382 C C . LYS A 1 54 ? -21.901 22.535 0.901 1.00 0.00 54 LYS A C 19
ATOM 36383 O O . LYS A 1 54 ? -21.483 22.870 -0.207 1.00 0.00 54 LYS A O 19
ATOM 36402 N N . SER A 1 55 ? -21.790 21.297 1.373 1.00 0.00 55 SER A N 19
ATOM 36403 C CA . SER A 1 55 ? -21.153 20.238 0.600 1.00 0.00 55 SER A CA 19
ATOM 36404 C C . SER A 1 55 ? -22.139 19.614 -0.383 1.00 0.00 55 SER A C 19
ATOM 36405 O O . SER A 1 55 ? -23.294 19.357 -0.043 1.00 0.00 55 SER A O 19
ATOM 36413 N N . LYS A 1 56 ? -21.674 19.373 -1.604 1.00 0.00 56 LYS A N 19
ATOM 36414 C CA . LYS A 1 56 ? -22.512 18.777 -2.638 1.00 0.00 56 LYS A CA 19
ATOM 36415 C C . LYS A 1 56 ? -21.906 17.473 -3.146 1.00 0.00 56 LYS A C 19
ATOM 36416 O O . LYS A 1 56 ? -21.175 17.463 -4.137 1.00 0.00 56 LYS A O 19
ATOM 36435 N N . TYR A 1 57 ? -22.214 16.377 -2.463 1.00 0.00 57 TYR A N 19
ATOM 36436 C CA . TYR A 1 57 ? -21.698 15.068 -2.846 1.00 0.00 57 TYR A CA 19
ATOM 36437 C C . TYR A 1 57 ? -22.076 14.733 -4.285 1.00 0.00 57 TYR A C 19
ATOM 36438 O O . TYR A 1 57 ? -23.244 14.492 -4.593 1.00 0.00 57 TYR A O 19
ATOM 36456 N N . PHE A 1 58 ? -21.079 14.718 -5.164 1.00 0.00 58 PHE A N 19
ATOM 36457 C CA . PHE A 1 58 ? -21.305 14.412 -6.572 1.00 0.00 58 PHE A CA 19
ATOM 36458 C C . PHE A 1 58 ? -21.648 12.937 -6.760 1.00 0.00 58 PHE A C 19
ATOM 36459 O O . PHE A 1 58 ? -20.875 12.057 -6.382 1.00 0.00 58 PHE A O 19
ATOM 36476 N N . GLU A 1 59 ? -22.812 12.676 -7.347 1.00 0.00 59 GLU A N 19
ATOM 36477 C CA . GLU A 1 59 ? -23.258 11.308 -7.584 1.00 0.00 59 GLU A CA 19
ATOM 36478 C C . GLU A 1 59 ? -22.419 10.644 -8.672 1.00 0.00 59 GLU A C 19
ATOM 36479 O O . GLU A 1 59 ? -22.892 10.422 -9.786 1.00 0.00 59 GLU A O 19
ATOM 36491 N N . SER A 1 60 ? -21.171 10.329 -8.340 1.00 0.00 60 SER A N 19
ATOM 36492 C CA . SER A 1 60 ? -20.265 9.694 -9.289 1.00 0.00 60 SER A CA 19
ATOM 36493 C C . SER A 1 60 ? -19.655 8.428 -8.694 1.00 0.00 60 SER A C 19
ATOM 36494 O O . SER A 1 60 ? -19.664 7.367 -9.319 1.00 0.00 60 SER A O 19
ATOM 36502 N N . LYS A 1 61 ? -19.125 8.548 -7.481 1.00 0.00 61 LYS A N 19
ATOM 36503 C CA . LYS A 1 61 ? -18.511 7.415 -6.799 1.00 0.00 61 LYS A CA 19
ATOM 36504 C C . LYS A 1 61 ? -18.105 7.791 -5.377 1.00 0.00 61 LYS A C 19
ATOM 36505 O O . LYS A 1 61 ? -17.772 8.943 -5.100 1.00 0.00 61 LYS A O 19
ATOM 36524 N N . PHE A 1 62 ? -18.134 6.811 -4.480 1.00 0.00 62 PHE A N 19
ATOM 36525 C CA . PHE A 1 62 ? -17.769 7.039 -3.087 1.00 0.00 62 PHE A CA 19
ATOM 36526 C C . PHE A 1 62 ? -18.756 7.990 -2.415 1.00 0.00 62 PHE A C 19
ATOM 36527 O O . PHE A 1 62 ? -18.421 8.665 -1.441 1.00 0.00 62 PHE A O 19
ATOM 36544 N N . LYS A 1 63 ? -19.975 8.037 -2.941 1.00 0.00 63 LYS A N 19
AT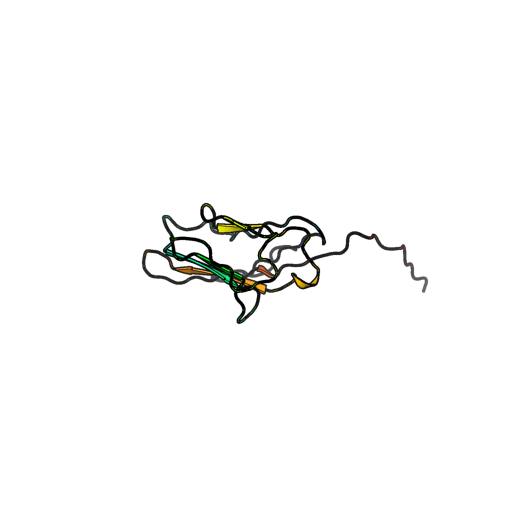OM 36545 C CA . LYS A 1 63 ? -21.012 8.903 -2.394 1.00 0.00 63 LYS A CA 19
ATOM 36546 C C . LYS A 1 63 ? -21.833 8.168 -1.339 1.00 0.00 63 LYS A C 19
ATOM 36547 O O . LYS A 1 63 ? -22.531 7.202 -1.644 1.00 0.00 63 LYS A O 19
ATOM 36566 N N . GLY A 1 64 ? -21.746 8.634 -0.097 1.00 0.00 64 GLY A N 19
ATOM 36567 C CA . GLY A 1 64 ? -22.486 8.010 0.984 1.00 0.00 64 GLY A CA 19
ATOM 36568 C C . GLY A 1 64 ? -21.580 7.462 2.068 1.00 0.00 64 GLY A C 19
ATOM 36569 O O . GLY A 1 64 ? -22.009 7.266 3.205 1.00 0.00 64 GLY A O 19
ATOM 36573 N N . ARG A 1 65 ? -20.323 7.212 1.716 1.00 0.00 65 ARG A N 19
ATOM 36574 C CA . ARG A 1 65 ? -19.354 6.680 2.667 1.00 0.00 65 ARG A CA 19
ATOM 36575 C C . ARG A 1 65 ? -18.305 7.731 3.018 1.00 0.00 65 ARG A C 19
ATOM 36576 O O . ARG A 1 65 ? -17.983 7.935 4.189 1.00 0.00 65 ARG A O 19
ATOM 36597 N N . VAL A 1 66 ? -17.774 8.395 1.996 1.00 0.00 66 VAL A N 19
ATOM 36598 C CA . VAL A 1 66 ? -16.762 9.425 2.197 1.00 0.00 66 VAL A CA 19
ATOM 36599 C C . VAL A 1 66 ? -17.275 10.530 3.113 1.00 0.00 66 VAL A C 19
ATOM 36600 O O . VAL A 1 66 ? -18.483 10.697 3.284 1.00 0.00 66 VAL A O 19
ATOM 36613 N N . ARG A 1 67 ? -16.351 11.282 3.700 1.00 0.00 67 ARG A N 19
ATOM 36614 C CA . ARG A 1 67 ? -16.710 12.372 4.600 1.00 0.00 67 ARG A CA 19
ATOM 36615 C C . ARG A 1 67 ? -15.779 13.565 4.407 1.00 0.00 67 ARG A C 19
ATOM 36616 O O . ARG A 1 67 ? -14.563 13.406 4.289 1.00 0.00 67 ARG A O 19
ATOM 36637 N N . LEU A 1 68 ? -16.358 14.761 4.375 1.00 0.00 68 LEU A N 19
ATOM 36638 C CA . LEU A 1 68 ? -15.580 15.982 4.197 1.00 0.00 68 LEU A CA 19
ATOM 36639 C C . LEU A 1 68 ? -15.716 16.896 5.410 1.00 0.00 68 LEU A C 19
ATOM 36640 O O . LEU A 1 68 ? -16.824 17.184 5.862 1.00 0.00 68 LEU A O 19
ATOM 36656 N N . ASP A 1 69 ? -14.582 17.352 5.931 1.00 0.00 69 ASP A N 19
ATOM 36657 C CA . ASP A 1 69 ? -14.574 18.237 7.090 1.00 0.00 69 ASP A CA 19
ATOM 36658 C C . ASP A 1 69 ? -14.237 19.667 6.680 1.00 0.00 69 ASP A C 19
ATOM 36659 O O . ASP A 1 69 ? -13.137 19.961 6.212 1.00 0.00 69 ASP A O 19
ATOM 36668 N N . PRO A 1 70 ? -15.205 20.577 6.857 1.00 0.00 70 PRO A N 19
ATOM 36669 C CA . PRO A 1 70 ? -15.035 21.992 6.511 1.00 0.00 70 PRO A CA 19
ATOM 36670 C C . PRO A 1 70 ? -14.060 22.703 7.443 1.00 0.00 70 PRO A C 19
ATOM 36671 O O . PRO A 1 70 ? -13.856 23.912 7.337 1.00 0.00 70 PRO A O 19
ATOM 36682 N N . GLN A 1 71 ? -13.461 21.945 8.356 1.00 0.00 71 GLN A N 19
ATOM 36683 C CA . GLN A 1 71 ? -12.507 22.504 9.306 1.00 0.00 71 GLN A CA 19
ATOM 36684 C C . GLN A 1 71 ? -11.075 22.165 8.905 1.00 0.00 71 GLN A C 19
ATOM 36685 O O . GLN A 1 71 ? -10.187 23.015 8.957 1.00 0.00 71 GLN A O 19
ATOM 36699 N N . SER A 1 72 ? -10.859 20.915 8.506 1.00 0.00 72 SER A N 19
ATOM 36700 C CA . SER A 1 72 ? -9.534 20.462 8.100 1.00 0.00 72 SER A CA 19
ATOM 36701 C C . SER A 1 72 ? -9.474 20.239 6.592 1.00 0.00 72 SER A C 19
ATOM 36702 O O . SER A 1 72 ? -8.433 20.430 5.965 1.00 0.00 72 SER A O 19
ATOM 36710 N N . GLY A 1 73 ? -10.601 19.831 6.015 1.00 0.00 73 GLY A N 19
ATOM 36711 C CA . GLY A 1 73 ? -10.657 19.588 4.586 1.00 0.00 73 GLY A CA 19
ATOM 36712 C C . GLY A 1 73 ? -10.154 18.208 4.212 1.00 0.00 73 GLY A C 19
ATOM 36713 O O . GLY A 1 73 ? -9.774 17.967 3.067 1.00 0.00 73 GLY A O 19
ATOM 36717 N N . ALA A 1 74 ? -10.150 17.299 5.182 1.00 0.00 74 ALA A N 19
ATOM 36718 C CA . ALA A 1 74 ? -9.691 15.935 4.949 1.00 0.00 74 ALA A CA 19
ATOM 36719 C C . ALA A 1 74 ? -10.830 15.048 4.458 1.00 0.00 74 ALA A C 19
ATOM 36720 O O . ALA A 1 74 ? -11.957 15.140 4.946 1.00 0.00 74 ALA A O 19
ATOM 36727 N N . LEU A 1 75 ? -10.530 14.191 3.488 1.00 0.00 75 LEU A N 19
ATOM 36728 C CA . LEU A 1 75 ? -11.529 13.287 2.930 1.00 0.00 75 LEU A CA 19
ATOM 36729 C C . LEU A 1 75 ? -11.296 11.857 3.405 1.00 0.00 75 LEU A C 19
ATOM 36730 O O . LEU A 1 75 ? -10.355 11.193 2.970 1.00 0.00 75 LEU A O 19
ATOM 36746 N N . TYR A 1 76 ? -12.160 11.388 4.299 1.00 0.00 76 TYR A N 19
ATOM 36747 C CA . TYR A 1 76 ? -12.048 10.036 4.833 1.00 0.00 76 TYR A CA 19
ATOM 36748 C C . TYR A 1 76 ? -12.920 9.064 4.044 1.00 0.00 76 TYR A C 19
ATOM 36749 O O . TYR A 1 76 ? -14.132 9.250 3.933 1.00 0.00 76 TYR A O 19
ATOM 36767 N N . ILE A 1 77 ? -12.294 8.027 3.498 1.00 0.00 77 ILE A N 19
ATOM 36768 C CA . ILE A 1 77 ? -13.011 7.024 2.721 1.00 0.00 77 ILE A CA 19
ATOM 36769 C C . ILE A 1 77 ? -13.200 5.740 3.521 1.00 0.00 77 ILE A C 19
ATOM 36770 O O . ILE A 1 77 ? -12.232 5.144 3.994 1.00 0.00 77 ILE A O 19
ATOM 36786 N N . SER A 1 78 ? -14.452 5.317 3.666 1.00 0.00 78 SER A N 19
ATOM 36787 C CA . SER A 1 78 ? -14.768 4.104 4.410 1.00 0.00 78 SER A CA 19
ATOM 36788 C C . SER A 1 78 ? -14.917 2.913 3.468 1.00 0.00 78 SER A C 19
ATOM 36789 O O . SER A 1 78 ? -15.489 3.030 2.385 1.00 0.00 78 SER A O 19
ATOM 36797 N N . LYS A 1 79 ? -14.398 1.765 3.890 1.00 0.00 79 LYS A N 19
ATOM 36798 C CA . LYS A 1 79 ? -14.473 0.550 3.087 1.00 0.00 79 LYS A CA 19
ATOM 36799 C C . LYS A 1 79 ? -13.838 0.763 1.717 1.00 0.00 79 LYS A C 19
ATOM 36800 O O . LYS A 1 79 ? -14.436 0.445 0.688 1.00 0.00 79 LYS A O 19
ATOM 36819 N N . VAL A 1 80 ? -12.623 1.302 1.710 1.00 0.00 80 VAL A N 19
ATOM 36820 C CA . VAL A 1 80 ? -11.906 1.555 0.466 1.00 0.00 80 VAL A CA 19
ATOM 36821 C C . VAL A 1 80 ? -11.730 0.271 -0.338 1.00 0.00 80 VAL A C 19
ATOM 36822 O O . VAL A 1 80 ? -12.085 -0.814 0.122 1.00 0.00 80 VAL A O 19
ATOM 36835 N N . GLN A 1 81 ? -11.179 0.403 -1.540 1.00 0.00 81 GLN A N 19
ATOM 36836 C CA . GLN A 1 81 ? -10.955 -0.747 -2.408 1.00 0.00 81 GLN A CA 19
ATOM 36837 C C . GLN A 1 81 ? -9.652 -0.598 -3.185 1.00 0.00 81 GLN A C 19
ATOM 36838 O O . GLN A 1 81 ? -9.224 0.515 -3.494 1.00 0.00 81 GLN A O 19
ATOM 36852 N N . LYS A 1 82 ? -9.023 -1.725 -3.499 1.00 0.00 82 LYS A N 19
ATOM 36853 C CA . LYS A 1 82 ? -7.768 -1.722 -4.241 1.00 0.00 82 LYS A CA 19
ATOM 36854 C C . LYS A 1 82 ? -7.821 -0.725 -5.394 1.00 0.00 82 LYS A C 19
ATOM 36855 O O . LYS A 1 82 ? -6.844 -0.028 -5.668 1.00 0.00 82 LYS A O 19
ATOM 36874 N N . GLU A 1 83 ? -8.967 -0.662 -6.064 1.00 0.00 83 GLU A N 19
ATOM 36875 C CA . GLU A 1 83 ? -9.146 0.252 -7.187 1.00 0.00 83 GLU A CA 19
ATOM 36876 C C . GLU A 1 83 ? -8.846 1.689 -6.772 1.00 0.00 83 GLU A C 19
ATOM 36877 O O . GLU A 1 83 ? -8.234 2.449 -7.523 1.00 0.00 83 GLU A O 19
ATOM 36889 N N . ASP A 1 84 ? -9.283 2.055 -5.572 1.00 0.00 84 ASP A N 19
ATOM 36890 C CA . ASP A 1 84 ? -9.062 3.401 -5.056 1.00 0.00 84 ASP A CA 19
ATOM 36891 C C . ASP A 1 84 ? -7.646 3.877 -5.367 1.00 0.00 84 ASP A C 19
ATOM 36892 O O . ASP A 1 84 ? -7.412 5.067 -5.570 1.00 0.00 84 ASP A O 19
ATOM 36901 N N . ASN A 1 85 ? -6.706 2.938 -5.402 1.00 0.00 85 ASN A N 19
ATOM 36902 C CA . ASN A 1 85 ? -5.313 3.262 -5.687 1.00 0.00 85 ASN A CA 19
ATOM 36903 C C . ASN A 1 85 ? -5.199 4.112 -6.948 1.00 0.00 85 ASN A C 19
ATOM 36904 O O . ASN A 1 85 ? -5.141 3.587 -8.060 1.00 0.00 85 ASN A O 19
ATOM 36915 N N . SER A 1 86 ? -5.167 5.429 -6.767 1.00 0.00 86 SER A N 19
ATOM 36916 C CA . SER A 1 86 ? -5.063 6.353 -7.890 1.00 0.00 86 SER A CA 19
ATOM 36917 C C . SER A 1 86 ? -4.483 7.691 -7.441 1.00 0.00 86 SER A C 19
ATOM 36918 O O . SER A 1 86 ? -4.149 7.875 -6.271 1.00 0.00 86 SER A O 19
ATOM 36926 N N . THR A 1 87 ? -4.366 8.623 -8.382 1.00 0.00 87 THR A N 19
ATOM 36927 C CA . THR A 1 87 ? -3.826 9.944 -8.085 1.00 0.00 87 THR A CA 19
ATOM 36928 C C . THR A 1 87 ? -4.935 10.919 -7.707 1.00 0.00 87 THR A C 19
ATOM 36929 O O . THR A 1 87 ? -5.638 11.440 -8.573 1.00 0.00 87 THR A O 19
ATOM 36940 N N . TYR A 1 88 ? -5.085 11.163 -6.410 1.00 0.00 88 TYR A N 19
ATOM 36941 C CA . TYR A 1 88 ? -6.110 12.076 -5.918 1.00 0.00 88 TYR A CA 19
ATOM 36942 C C . TYR A 1 88 ? -5.621 13.520 -5.964 1.00 0.00 88 TYR A C 19
ATOM 36943 O O . TYR A 1 88 ? -4.431 13.790 -5.800 1.00 0.00 88 TYR A O 19
ATOM 36961 N N . ILE A 1 89 ? -6.549 14.445 -6.189 1.00 0.00 89 ILE A N 19
ATOM 36962 C CA . ILE A 1 89 ? -6.214 15.862 -6.255 1.00 0.00 89 ILE A CA 19
ATOM 36963 C C . ILE A 1 89 ? -7.226 16.702 -5.483 1.00 0.00 89 ILE A C 19
ATOM 36964 O O . ILE A 1 89 ? -8.435 16.515 -5.617 1.00 0.00 89 ILE A O 19
ATOM 36980 N N . MET A 1 90 ? -6.723 17.631 -4.676 1.00 0.00 90 MET A N 19
ATOM 36981 C CA . MET A 1 90 ? -7.583 18.503 -3.885 1.00 0.00 90 MET A CA 19
ATOM 36982 C C . MET A 1 90 ? -7.362 19.966 -4.256 1.00 0.00 90 MET A C 19
ATOM 36983 O O . MET A 1 90 ? -6.309 20.536 -3.971 1.00 0.00 90 MET A O 19
ATOM 36997 N N . ARG A 1 91 ? -8.362 20.567 -4.893 1.00 0.00 91 ARG A N 19
ATOM 36998 C CA . ARG A 1 91 ? -8.275 21.963 -5.304 1.00 0.00 91 ARG A CA 19
ATOM 36999 C C . ARG A 1 91 ? -8.835 22.884 -4.223 1.00 0.00 91 ARG A C 19
ATOM 37000 O O . ARG A 1 91 ? -9.806 22.545 -3.547 1.00 0.00 91 ARG A O 19
ATOM 37021 N N . VAL A 1 92 ? -8.216 24.049 -4.067 1.00 0.00 92 VAL A N 19
ATOM 37022 C CA . VAL A 1 92 ? -8.653 25.019 -3.069 1.00 0.00 92 VAL A CA 19
ATOM 37023 C C . VAL A 1 92 ? -8.426 26.447 -3.554 1.00 0.00 92 VAL A C 19
ATOM 37024 O O . VAL A 1 92 ? -7.289 26.864 -3.779 1.00 0.00 92 VAL A O 19
ATOM 37037 N N . LEU A 1 93 ? -9.514 27.191 -3.713 1.00 0.00 93 LEU A N 19
ATOM 37038 C CA . LEU A 1 93 ? -9.435 28.574 -4.172 1.00 0.00 93 LEU A CA 19
ATOM 37039 C C . LEU A 1 93 ? -8.938 29.489 -3.057 1.00 0.00 93 LEU A C 19
ATOM 37040 O O . LEU A 1 93 ? -9.415 29.422 -1.924 1.00 0.00 93 LEU A O 19
ATOM 37056 N N . LYS A 1 94 ? -7.978 30.347 -3.387 1.00 0.00 94 LYS A N 19
ATOM 37057 C CA . LYS A 1 94 ? -7.418 31.279 -2.416 1.00 0.00 94 LYS A CA 19
ATOM 37058 C C . LYS A 1 94 ? -8.112 32.635 -2.501 1.00 0.00 94 LYS A C 19
ATOM 37059 O O . LYS A 1 94 ? -8.518 33.070 -3.579 1.00 0.00 94 LYS A O 19
ATOM 37078 N N . LYS A 1 95 ? -8.243 33.300 -1.358 1.00 0.00 95 LYS A N 19
ATOM 37079 C CA . LYS A 1 95 ? -8.885 34.608 -1.303 1.00 0.00 95 LYS A CA 19
ATOM 37080 C C . LYS A 1 95 ? -8.317 35.538 -2.370 1.00 0.00 95 LYS A C 19
ATOM 37081 O O . LYS A 1 95 ? -9.059 36.110 -3.169 1.00 0.00 95 LYS A O 19
ATOM 37100 N N . THR A 1 96 ? -6.996 35.685 -2.379 1.00 0.00 96 THR A N 19
ATOM 37101 C CA . THR A 1 96 ? -6.329 36.545 -3.348 1.00 0.00 96 THR A CA 19
ATOM 37102 C C . THR A 1 96 ? -6.831 36.274 -4.761 1.00 0.00 96 THR A C 19
ATOM 37103 O O . THR A 1 96 ? -6.818 37.159 -5.616 1.00 0.00 96 THR A O 19
ATOM 37114 N N . GLY A 1 97 ? -7.276 35.044 -5.001 1.00 0.00 97 GLY A N 19
ATOM 37115 C CA . GLY A 1 97 ? -7.777 34.679 -6.313 1.00 0.00 97 GLY A CA 19
ATOM 37116 C C . GLY A 1 97 ? -6.872 33.694 -7.026 1.00 0.00 97 GLY A C 19
ATOM 37117 O O . GLY A 1 97 ? -6.708 33.761 -8.243 1.00 0.00 97 GLY A O 19
ATOM 37121 N N . ASN A 1 98 ? -6.282 32.778 -6.266 1.00 0.00 98 ASN A N 19
ATOM 37122 C CA . ASN A 1 98 ? -5.386 31.776 -6.833 1.00 0.00 98 ASN A CA 19
ATOM 37123 C C . ASN A 1 98 ? -5.984 30.378 -6.708 1.00 0.00 98 ASN A C 19
ATOM 37124 O O . ASN A 1 98 ? -7.020 30.191 -6.070 1.00 0.00 98 ASN A O 19
ATOM 37135 N N . GLU A 1 99 ? -5.324 29.401 -7.321 1.00 0.00 99 GLU A N 19
ATOM 37136 C CA . GLU A 1 99 ? -5.792 28.020 -7.279 1.00 0.00 99 GLU A CA 19
ATOM 37137 C C . GLU A 1 99 ? -4.624 27.055 -7.098 1.00 0.00 99 GLU A C 19
ATOM 37138 O O . GLU A 1 99 ? -3.737 26.972 -7.948 1.00 0.00 99 GLU A O 19
ATOM 37150 N N . GLN A 1 100 ? -4.631 26.329 -5.985 1.00 0.00 100 GLN A N 19
ATOM 37151 C CA . GLN A 1 100 ? -3.571 25.371 -5.692 1.00 0.00 100 GLN A CA 19
ATOM 37152 C C . GLN A 1 100 ? -4.115 23.947 -5.673 1.00 0.00 100 GLN A C 19
ATOM 37153 O O . GLN A 1 100 ? -4.970 23.610 -4.854 1.00 0.00 100 GLN A O 19
ATOM 37167 N N . GLU A 1 101 ? -3.614 23.115 -6.581 1.00 0.00 101 GLU A N 19
ATOM 37168 C CA . GLU A 1 101 ? -4.051 21.727 -6.668 1.00 0.00 101 GLU A CA 19
ATOM 37169 C C . GLU A 1 101 ? -2.976 20.783 -6.139 1.00 0.00 101 GLU A C 19
ATOM 37170 O O . GLU A 1 101 ? -1.832 20.812 -6.592 1.00 0.00 101 GLU A O 19
ATOM 37182 N N . TRP A 1 102 ? -3.352 19.948 -5.177 1.00 0.00 102 TRP A N 19
ATOM 37183 C CA . TRP A 1 102 ? -2.419 18.995 -4.584 1.00 0.00 102 TRP A CA 19
ATOM 37184 C C . TRP A 1 102 ? -2.474 17.656 -5.312 1.00 0.00 102 TRP A C 19
ATOM 37185 O O . TRP A 1 102 ? -3.284 17.463 -6.218 1.00 0.00 102 TRP A O 19
ATOM 37206 N N . LYS A 1 103 ? -1.606 16.734 -4.910 1.00 0.00 103 LYS A N 19
ATOM 37207 C CA . LYS A 1 103 ? -1.555 15.412 -5.522 1.00 0.00 103 LYS A CA 19
ATOM 37208 C C . LYS A 1 103 ? -1.222 14.344 -4.485 1.00 0.00 103 LYS A C 19
ATOM 37209 O O . LYS A 1 103 ? -0.185 14.409 -3.825 1.00 0.00 103 LYS A O 19
ATOM 37228 N N . ILE A 1 104 ? -2.107 13.362 -4.348 1.00 0.00 104 ILE A N 19
ATOM 37229 C CA . ILE A 1 104 ? -1.905 12.280 -3.393 1.00 0.00 104 ILE A CA 19
ATOM 37230 C C . ILE A 1 104 ? -2.196 10.925 -4.028 1.00 0.00 104 ILE A C 19
ATOM 37231 O O . ILE A 1 104 ? -3.354 10.542 -4.196 1.00 0.00 104 ILE A O 19
ATOM 37247 N N . LYS A 1 105 ? -1.138 10.201 -4.377 1.00 0.00 105 LYS A N 19
ATOM 37248 C CA . LYS A 1 105 ? -1.278 8.886 -4.991 1.00 0.00 105 LYS A CA 19
ATOM 37249 C C . LYS A 1 105 ? -1.540 7.818 -3.934 1.00 0.00 105 LYS A C 19
ATOM 37250 O O . LYS A 1 105 ? -0.626 7.393 -3.226 1.00 0.00 105 LYS A O 19
ATOM 37269 N N . LEU A 1 106 ? -2.792 7.386 -3.834 1.00 0.00 106 LEU A N 19
ATOM 37270 C CA . LEU A 1 106 ? -3.174 6.365 -2.865 1.00 0.00 106 LEU A CA 19
ATOM 37271 C C . LEU A 1 106 ? -2.544 5.020 -3.213 1.00 0.00 106 LEU A C 19
ATOM 37272 O O . LEU A 1 106 ? -2.532 4.613 -4.375 1.00 0.00 106 LEU A O 19
ATOM 37288 N N . GLN A 1 107 ? -2.024 4.335 -2.200 1.00 0.00 107 GLN A N 19
ATOM 37289 C CA . GLN A 1 107 ? -1.394 3.036 -2.400 1.00 0.00 107 GLN A CA 19
ATOM 37290 C C . GLN A 1 107 ? -2.066 1.967 -1.544 1.00 0.00 107 GLN A C 19
ATOM 37291 O O . GLN A 1 107 ? -1.748 1.811 -0.365 1.00 0.00 107 GLN A O 19
ATOM 37305 N N . VAL A 1 108 ? -2.999 1.235 -2.144 1.00 0.00 108 VAL A N 19
ATOM 37306 C CA . VAL A 1 108 ? -3.716 0.180 -1.437 1.00 0.00 108 VAL A CA 19
ATOM 37307 C C . VAL A 1 108 ? -2.865 -1.079 -1.318 1.00 0.00 108 VAL A C 19
ATOM 37308 O O . VAL A 1 108 ? -2.298 -1.553 -2.304 1.00 0.00 108 VAL A O 19
ATOM 37321 N N . LEU A 1 109 ? -2.779 -1.616 -0.107 1.00 0.00 109 LEU A N 19
ATOM 37322 C CA . LEU A 1 109 ? -1.997 -2.823 0.142 1.00 0.00 109 LEU A CA 19
ATOM 37323 C C . LEU A 1 109 ? -2.896 -3.973 0.584 1.00 0.00 109 LEU A C 19
ATOM 37324 O O . LEU A 1 109 ? -3.968 -3.754 1.149 1.00 0.00 109 LEU A O 19
ATOM 37340 N N . ASP A 1 110 ? -2.451 -5.197 0.326 1.00 0.00 110 ASP A N 19
ATOM 37341 C CA . ASP A 1 110 ? -3.213 -6.383 0.700 1.00 0.00 110 ASP A CA 19
ATOM 37342 C C . ASP A 1 110 ? -2.743 -6.929 2.045 1.00 0.00 110 ASP A C 19
ATOM 37343 O O . ASP A 1 110 ? -1.549 -6.983 2.337 1.00 0.00 110 ASP A O 19
ATOM 37352 N N . PRO A 1 111 ? -3.704 -7.343 2.884 1.00 0.00 111 PRO A N 19
ATOM 37353 C CA . PRO A 1 111 ? -3.413 -7.891 4.212 1.00 0.00 111 PRO A CA 19
ATOM 37354 C C . PRO A 1 111 ? -2.749 -9.262 4.140 1.00 0.00 111 PRO A C 19
ATOM 37355 O O . PRO A 1 111 ? -1.731 -9.505 4.788 1.00 0.00 111 PRO A O 19
ATOM 37366 N N . VAL A 1 112 ? -3.333 -10.156 3.348 1.00 0.00 112 VAL A N 19
ATOM 37367 C CA . VAL A 1 112 ? -2.797 -11.503 3.190 1.00 0.00 112 VAL A CA 19
ATOM 37368 C C . VAL A 1 112 ? -1.273 -11.495 3.217 1.00 0.00 112 VAL A C 19
ATOM 37369 O O . VAL A 1 112 ? -0.618 -10.747 2.490 1.00 0.00 112 VAL A O 19
ATOM 37382 N N . PRO A 1 113 ? -0.691 -12.346 4.074 1.00 0.00 113 PRO A N 19
ATOM 37383 C CA . PRO A 1 113 ? 0.764 -12.457 4.216 1.00 0.00 113 PRO A CA 19
ATOM 37384 C C . PRO A 1 113 ? 1.419 -13.088 2.992 1.00 0.00 113 PRO A C 19
ATOM 37385 O O . PRO A 1 113 ? 0.791 -13.230 1.942 1.00 0.00 113 PRO A O 19
ATOM 37396 N N . LYS A 1 114 ? 2.685 -13.467 3.133 1.00 0.00 114 LYS A N 19
ATOM 37397 C CA . LYS A 1 114 ? 3.426 -14.085 2.040 1.00 0.00 114 LYS A CA 19
ATOM 37398 C C . LYS A 1 114 ? 3.673 -15.564 2.319 1.00 0.00 114 LYS A C 19
ATOM 37399 O O . LYS A 1 114 ? 3.955 -15.970 3.446 1.00 0.00 114 LYS A O 19
ATOM 37418 N N . PRO A 1 115 ? 3.566 -16.391 1.268 1.00 0.00 115 PRO A N 19
ATOM 37419 C CA . PRO A 1 115 ? 3.776 -17.838 1.374 1.00 0.00 115 PRO A CA 19
ATOM 37420 C C . PRO A 1 115 ? 5.236 -18.194 1.630 1.00 0.00 115 PRO A C 19
ATOM 37421 O O . PRO A 1 115 ? 6.096 -17.316 1.704 1.00 0.00 115 PRO A O 19
ATOM 37432 N N . VAL A 1 116 ? 5.510 -19.488 1.765 1.00 0.00 116 VAL A N 19
ATOM 37433 C CA . VAL A 1 116 ? 6.867 -19.960 2.012 1.00 0.00 116 VAL A CA 19
ATOM 37434 C C . VAL A 1 116 ? 7.222 -21.119 1.087 1.00 0.00 116 VAL A C 19
ATOM 37435 O O . VAL A 1 116 ? 7.116 -22.285 1.468 1.00 0.00 116 VAL A O 19
ATOM 37448 N N . ILE A 1 117 ? 7.644 -20.790 -0.129 1.00 0.00 117 ILE A N 19
ATOM 37449 C CA . ILE A 1 117 ? 8.016 -21.804 -1.108 1.00 0.00 117 ILE A CA 19
ATOM 37450 C C . ILE A 1 117 ? 9.373 -22.416 -0.777 1.00 0.00 117 ILE A C 19
ATOM 37451 O O . ILE A 1 117 ? 10.414 -21.785 -0.964 1.00 0.00 117 ILE A O 19
ATOM 37467 N N . LYS A 1 118 ? 9.355 -23.650 -0.286 1.00 0.00 118 LYS A N 19
ATOM 37468 C CA . LYS A 1 118 ? 10.583 -24.351 0.069 1.00 0.00 118 LYS A CA 19
ATOM 37469 C C . LYS A 1 118 ? 10.720 -25.646 -0.725 1.00 0.00 118 LYS A C 19
ATOM 37470 O O . LYS A 1 118 ? 9.735 -26.173 -1.245 1.00 0.00 118 LYS A O 19
ATOM 37489 N N . ILE A 1 119 ? 11.944 -26.155 -0.813 1.00 0.00 119 ILE A N 19
ATOM 37490 C CA . ILE A 1 119 ? 12.207 -27.389 -1.541 1.00 0.00 119 ILE A CA 19
ATOM 37491 C C . ILE A 1 119 ? 11.774 -28.608 -0.732 1.00 0.00 119 ILE A C 19
ATOM 37492 O O . ILE A 1 119 ? 11.993 -28.671 0.477 1.00 0.00 119 ILE A O 19
ATOM 37508 N N . GLU A 1 120 ? 11.161 -29.573 -1.410 1.00 0.00 120 GLU A N 19
ATOM 37509 C CA . GLU A 1 120 ? 10.699 -30.791 -0.753 1.00 0.00 120 GLU A CA 19
ATOM 37510 C C . GLU A 1 120 ? 11.113 -32.027 -1.545 1.00 0.00 120 GLU A C 19
ATOM 37511 O O . GLU A 1 120 ? 11.292 -31.968 -2.762 1.00 0.00 120 GLU A O 19
ATOM 37523 N N . LYS A 1 121 ? 11.266 -33.147 -0.846 1.00 0.00 121 LYS A N 19
ATOM 37524 C CA . LYS A 1 121 ? 11.659 -34.399 -1.482 1.00 0.00 121 LYS A CA 19
ATOM 37525 C C . LYS A 1 121 ? 10.890 -34.614 -2.781 1.00 0.00 121 LYS A C 19
ATOM 37526 O O . LYS A 1 121 ? 9.729 -34.220 -2.900 1.00 0.00 121 LYS A O 19
ATOM 37545 N N . GLY A 1 1 ? 20.937 3.157 5.029 1.00 0.00 1 GLY A N 20
ATOM 37546 C CA . GLY A 1 1 ? 19.716 3.511 4.329 1.00 0.00 1 GLY A CA 20
ATOM 37547 C C . GLY A 1 1 ? 19.549 5.010 4.175 1.00 0.00 1 GLY A C 20
ATOM 37548 O O . GLY A 1 1 ? 20.360 5.786 4.680 1.00 0.00 1 GLY A O 20
ATOM 37552 N N . SER A 1 2 ? 18.496 5.418 3.476 1.00 0.00 2 SER A N 20
ATOM 37553 C CA . SER A 1 2 ? 18.228 6.834 3.253 1.00 0.00 2 SER A CA 20
ATOM 37554 C C . SER A 1 2 ? 16.875 7.031 2.575 1.00 0.00 2 SER A C 20
ATOM 37555 O O . SER A 1 2 ? 16.448 6.207 1.766 1.00 0.00 2 SER A O 20
ATOM 37563 N N . SER A 1 3 ? 16.206 8.129 2.911 1.00 0.00 3 SER A N 20
ATOM 37564 C CA . SER A 1 3 ? 14.900 8.433 2.338 1.00 0.00 3 SER A CA 20
ATOM 37565 C C . SER A 1 3 ? 14.428 9.819 2.769 1.00 0.00 3 SER A C 20
ATOM 37566 O O . SER A 1 3 ? 14.757 10.289 3.857 1.00 0.00 3 SER A O 20
ATOM 37574 N N . GLY A 1 4 ? 13.654 10.469 1.904 1.00 0.00 4 GLY A N 20
ATOM 37575 C CA . GLY A 1 4 ? 13.149 11.794 2.212 1.00 0.00 4 GLY A CA 20
ATOM 37576 C C . GLY A 1 4 ? 12.814 12.590 0.966 1.00 0.00 4 GLY A C 20
ATOM 37577 O O . GLY A 1 4 ? 12.533 12.018 -0.087 1.00 0.00 4 GLY A O 20
ATOM 37581 N N . SER A 1 5 ? 12.841 13.913 1.086 1.00 0.00 5 SER A N 20
ATOM 37582 C CA . SER A 1 5 ? 12.531 14.789 -0.038 1.00 0.00 5 SER A CA 20
ATOM 37583 C C . SER A 1 5 ? 13.006 16.213 0.236 1.00 0.00 5 SER A C 20
ATOM 37584 O O . SER A 1 5 ? 13.214 16.599 1.386 1.00 0.00 5 SER A O 20
ATOM 37592 N N . SER A 1 6 ? 13.175 16.989 -0.830 1.00 0.00 6 SER A N 20
ATOM 37593 C CA . SER A 1 6 ? 13.629 18.369 -0.706 1.00 0.00 6 SER A CA 20
ATOM 37594 C C . SER A 1 6 ? 12.709 19.315 -1.473 1.00 0.00 6 SER A C 20
ATOM 37595 O O . SER A 1 6 ? 12.439 19.112 -2.656 1.00 0.00 6 SER A O 20
ATOM 37603 N N . GLY A 1 7 ? 12.231 20.350 -0.789 1.00 0.00 7 GLY A N 20
ATOM 37604 C CA . GLY A 1 7 ? 11.346 21.311 -1.421 1.00 0.00 7 GLY A CA 20
ATOM 37605 C C . GLY A 1 7 ? 9.933 21.245 -0.876 1.00 0.00 7 GLY A C 20
ATOM 37606 O O . GLY A 1 7 ? 9.460 20.176 -0.492 1.00 0.00 7 GLY A O 20
ATOM 37610 N N . GLN A 1 8 ? 9.260 22.390 -0.841 1.00 0.00 8 GLN A N 20
ATOM 37611 C CA . GLN A 1 8 ? 7.893 22.457 -0.337 1.00 0.00 8 GLN A CA 20
ATOM 37612 C C . GLN A 1 8 ? 6.894 22.050 -1.415 1.00 0.00 8 GLN A C 20
ATOM 37613 O O . GLN A 1 8 ? 7.198 22.098 -2.607 1.00 0.00 8 GLN A O 20
ATOM 37627 N N . GLY A 1 9 ? 5.700 21.650 -0.989 1.00 0.00 9 GLY A N 20
ATOM 37628 C CA . GLY A 1 9 ? 4.675 21.241 -1.931 1.00 0.00 9 GLY A CA 20
ATOM 37629 C C . GLY A 1 9 ? 5.192 20.253 -2.958 1.00 0.00 9 GLY A C 20
ATOM 37630 O O . GLY A 1 9 ? 5.626 20.643 -4.042 1.00 0.00 9 GLY A O 20
ATOM 37634 N N . HIS A 1 10 ? 5.148 18.969 -2.616 1.00 0.00 10 HIS A N 20
ATOM 37635 C CA . HIS A 1 10 ? 5.617 17.922 -3.517 1.00 0.00 10 HIS A CA 20
ATOM 37636 C C . HIS A 1 10 ? 4.574 16.818 -3.656 1.00 0.00 10 HIS A C 20
ATOM 37637 O O . HIS A 1 10 ? 3.545 16.832 -2.980 1.00 0.00 10 HIS A O 20
ATOM 37652 N N . LEU A 1 11 ? 4.845 15.862 -4.538 1.00 0.00 11 LEU A N 20
ATOM 37653 C CA . LEU A 1 11 ? 3.929 14.750 -4.768 1.00 0.00 11 LEU A CA 20
ATOM 37654 C C . LEU A 1 11 ? 3.928 13.792 -3.581 1.00 0.00 11 LEU A C 20
ATOM 37655 O O . LEU A 1 11 ? 4.967 13.250 -3.206 1.00 0.00 11 LEU A O 20
ATOM 37671 N N . VAL A 1 12 ? 2.753 13.587 -2.994 1.00 0.00 12 VAL A N 20
ATOM 37672 C CA . VAL A 1 12 ? 2.615 12.692 -1.851 1.00 0.00 12 VAL A CA 20
ATOM 37673 C C . VAL A 1 12 ? 2.089 11.328 -2.282 1.00 0.00 12 VAL A C 20
ATOM 37674 O O . VAL A 1 12 ? 1.237 11.229 -3.166 1.00 0.00 12 VAL A O 20
ATOM 37687 N N . HIS A 1 13 ? 2.601 10.276 -1.652 1.00 0.00 13 HIS A N 20
ATOM 37688 C CA . HIS A 1 13 ? 2.183 8.915 -1.969 1.00 0.00 13 HIS A CA 20
ATOM 37689 C C . HIS A 1 13 ? 1.677 8.197 -0.721 1.00 0.00 13 HIS A C 20
ATOM 37690 O O . HIS A 1 13 ? 2.465 7.708 0.087 1.00 0.00 13 HIS A O 20
ATOM 37705 N N . MET A 1 14 ? 0.358 8.139 -0.572 1.00 0.00 14 MET A N 20
ATOM 37706 C CA . MET A 1 14 ? -0.253 7.480 0.577 1.00 0.00 14 MET A CA 20
ATOM 37707 C C . MET A 1 14 ? -0.210 5.963 0.420 1.00 0.00 14 MET A C 20
ATOM 37708 O O . MET A 1 14 ? -0.213 5.444 -0.696 1.00 0.00 14 MET A O 20
ATOM 37722 N N . THR A 1 15 ? -0.170 5.257 1.546 1.00 0.00 15 THR A N 20
ATOM 37723 C CA . THR A 1 15 ? -0.126 3.801 1.533 1.00 0.00 15 THR A CA 20
ATOM 37724 C C . THR A 1 15 ? -0.955 3.215 2.671 1.00 0.00 15 THR A C 20
ATOM 37725 O O . THR A 1 15 ? -0.629 3.392 3.845 1.00 0.00 15 THR A O 20
ATOM 37736 N N . VAL A 1 16 ? -2.028 2.516 2.316 1.00 0.00 16 VAL A N 20
ATOM 37737 C CA . VAL A 1 16 ? -2.903 1.902 3.307 1.00 0.00 16 VAL A CA 20
ATOM 37738 C C . VAL A 1 16 ? -3.397 0.539 2.836 1.00 0.00 16 VAL A C 20
ATOM 37739 O O . VAL A 1 16 ? -3.128 0.125 1.708 1.00 0.00 16 VAL A O 20
ATOM 37752 N N . VAL A 1 17 ? -4.121 -0.156 3.707 1.00 0.00 17 VAL A N 20
ATOM 37753 C CA . VAL A 1 17 ? -4.655 -1.473 3.380 1.00 0.00 17 VAL A CA 20
ATOM 37754 C C . VAL A 1 17 ? -6.117 -1.384 2.958 1.00 0.00 17 VAL A C 20
ATOM 37755 O O . VAL A 1 17 ? -6.848 -0.496 3.397 1.00 0.00 17 VAL A O 20
ATOM 37768 N N . SER A 1 18 ? -6.538 -2.310 2.103 1.00 0.00 18 SER A N 20
ATOM 37769 C CA . SER A 1 18 ? -7.913 -2.335 1.618 1.00 0.00 18 SER A CA 20
ATOM 37770 C C . SER A 1 18 ? -8.884 -2.645 2.753 1.00 0.00 18 SER A C 20
ATOM 37771 O O . SER A 1 18 ? -8.569 -3.411 3.663 1.00 0.00 18 SER A O 20
ATOM 37779 N N . GLY A 1 19 ? -10.067 -2.042 2.692 1.00 0.00 19 GLY A N 20
ATOM 37780 C CA . GLY A 1 19 ? -11.067 -2.265 3.720 1.00 0.00 19 GLY A CA 20
ATOM 37781 C C . GLY A 1 19 ? -10.720 -1.577 5.026 1.00 0.00 19 GLY A C 20
ATOM 37782 O O . GLY A 1 19 ? -11.106 -2.038 6.100 1.00 0.00 19 GLY A O 20
ATOM 37786 N N . SER A 1 20 ? -9.987 -0.472 4.934 1.00 0.00 20 SER A N 20
ATOM 37787 C CA . SER A 1 20 ? -9.582 0.277 6.118 1.00 0.00 20 SER A CA 20
ATOM 37788 C C . SER A 1 20 ? -9.846 1.768 5.934 1.00 0.00 20 SER A C 20
ATOM 37789 O O . SER A 1 20 ? -9.657 2.313 4.847 1.00 0.00 20 SER A O 20
ATOM 37797 N N . ASN A 1 21 ? -10.285 2.422 7.005 1.00 0.00 21 ASN A N 20
ATOM 37798 C CA . ASN A 1 21 ? -10.576 3.850 6.962 1.00 0.00 21 ASN A CA 20
ATOM 37799 C C . ASN A 1 21 ? -9.320 4.652 6.635 1.00 0.00 21 ASN A C 20
ATOM 37800 O O . ASN A 1 21 ? -8.327 4.594 7.361 1.00 0.00 21 ASN A O 20
ATOM 37811 N N . VAL A 1 22 ? -9.371 5.401 5.538 1.00 0.00 22 VAL A N 20
ATOM 37812 C CA . VAL A 1 22 ? -8.239 6.216 5.115 1.00 0.00 22 VAL A CA 20
ATOM 37813 C C . VAL A 1 22 ? -8.474 7.689 5.431 1.00 0.00 22 VAL A C 20
ATOM 37814 O O . VAL A 1 22 ? -9.615 8.132 5.570 1.00 0.00 22 VAL A O 20
ATOM 37827 N N . THR A 1 23 ? -7.387 8.446 5.542 1.00 0.00 23 THR A N 20
ATOM 37828 C CA . THR A 1 23 ? -7.474 9.869 5.842 1.00 0.00 23 THR A CA 20
ATOM 37829 C C . THR A 1 23 ? -6.558 10.680 4.932 1.00 0.00 23 THR A C 20
ATOM 37830 O O . THR A 1 23 ? -5.349 10.752 5.156 1.00 0.00 23 THR A O 20
ATOM 37841 N N . LEU A 1 24 ? -7.140 11.289 3.905 1.00 0.00 24 LEU A N 20
ATOM 37842 C CA . LEU A 1 24 ? -6.375 12.096 2.960 1.00 0.00 24 LEU A CA 20
ATOM 37843 C C . LEU A 1 24 ? -6.200 13.520 3.478 1.00 0.00 24 LEU A C 20
ATOM 37844 O O . LEU A 1 24 ? -7.160 14.286 3.554 1.00 0.00 24 LEU A O 20
ATOM 37860 N N . ASN A 1 25 ? -4.967 13.868 3.831 1.00 0.00 25 ASN A N 20
ATOM 37861 C CA . ASN A 1 25 ? -4.665 15.201 4.340 1.00 0.00 25 ASN A CA 20
ATOM 37862 C C . ASN A 1 25 ? -3.480 15.812 3.598 1.00 0.00 25 ASN A C 20
ATOM 37863 O O . ASN A 1 25 ? -2.482 15.138 3.343 1.00 0.00 25 ASN A O 20
ATOM 37874 N N . ILE A 1 26 ? -3.598 17.090 3.256 1.00 0.00 26 ILE A N 20
ATOM 37875 C CA . ILE A 1 26 ? -2.536 17.791 2.545 1.00 0.00 26 ILE A CA 20
ATOM 37876 C C . ILE A 1 26 ? -1.473 18.304 3.512 1.00 0.00 26 ILE A C 20
ATOM 37877 O O . ILE A 1 26 ? -0.848 19.336 3.272 1.00 0.00 26 ILE A O 20
ATOM 37893 N N . SER A 1 27 ? -1.273 17.573 4.604 1.00 0.00 27 SER A N 20
ATOM 37894 C CA . SER A 1 27 ? -0.287 17.954 5.608 1.00 0.00 27 SER A CA 20
ATOM 37895 C C . SER A 1 27 ? -0.169 19.472 5.705 1.00 0.00 27 SER A C 20
ATOM 37896 O O . SER A 1 27 ? 0.918 20.008 5.919 1.00 0.00 27 SER A O 20
ATOM 37904 N N . GLU A 1 28 ? -1.296 20.158 5.545 1.00 0.00 28 GLU A N 20
ATOM 37905 C CA . GLU A 1 28 ? -1.319 21.615 5.614 1.00 0.00 28 GLU A CA 20
ATOM 37906 C C . GLU A 1 28 ? -2.716 22.121 5.964 1.00 0.00 28 GLU A C 20
ATOM 37907 O O . GLU A 1 28 ? -3.621 22.103 5.130 1.00 0.00 28 GLU A O 20
ATOM 37919 N N . SER A 1 29 ? -2.882 22.571 7.203 1.00 0.00 29 SER A N 20
ATOM 37920 C CA . SER A 1 29 ? -4.169 23.078 7.666 1.00 0.00 29 SER A CA 20
ATOM 37921 C C . SER A 1 29 ? -4.667 24.201 6.761 1.00 0.00 29 SER A C 20
ATOM 37922 O O . SER A 1 29 ? -4.001 25.224 6.596 1.00 0.00 29 SER A O 20
ATOM 37930 N N . LEU A 1 30 ? -5.844 24.003 6.176 1.00 0.00 30 LEU A N 20
ATOM 37931 C CA . LEU A 1 30 ? -6.433 24.998 5.287 1.00 0.00 30 LEU A CA 20
ATOM 37932 C C . LEU A 1 30 ? -6.156 26.411 5.791 1.00 0.00 30 LEU A C 20
ATOM 37933 O O . LEU A 1 30 ? -5.916 26.637 6.977 1.00 0.00 30 LEU A O 20
ATOM 37949 N N . PRO A 1 31 ? -6.191 27.385 4.870 1.00 0.00 31 PRO A N 20
ATOM 37950 C CA . PRO A 1 31 ? -5.949 28.793 5.197 1.00 0.00 31 PRO A CA 20
ATOM 37951 C C . PRO A 1 31 ? -7.079 29.399 6.023 1.00 0.00 31 PRO A C 20
ATOM 37952 O O . PRO A 1 31 ? -8.176 28.847 6.088 1.00 0.00 31 PRO A O 20
ATOM 37963 N N . GLU A 1 32 ? -6.801 30.537 6.652 1.00 0.00 32 GLU A N 20
ATOM 37964 C CA . GLU A 1 32 ? -7.795 31.216 7.475 1.00 0.00 32 GLU A CA 20
ATOM 37965 C C . GLU A 1 32 ? -9.196 31.035 6.896 1.00 0.00 32 GLU A C 20
ATOM 37966 O O . GLU A 1 32 ? -10.073 30.456 7.536 1.00 0.00 32 GLU A O 20
ATOM 37978 N N . ASN A 1 33 ? -9.397 31.536 5.681 1.00 0.00 33 ASN A N 20
ATOM 37979 C CA . ASN A 1 33 ? -10.691 31.431 5.016 1.00 0.00 33 ASN A CA 20
ATOM 37980 C C . ASN A 1 33 ? -10.515 31.181 3.521 1.00 0.00 33 ASN A C 20
ATOM 37981 O O . ASN A 1 33 ? -9.996 32.031 2.796 1.00 0.00 33 ASN A O 20
ATOM 37992 N N . TYR A 1 34 ? -10.951 30.012 3.067 1.00 0.00 34 TYR A N 20
ATOM 37993 C CA . TYR A 1 34 ? -10.840 29.649 1.659 1.00 0.00 34 TYR A CA 20
ATOM 37994 C C . TYR A 1 34 ? -12.107 30.027 0.898 1.00 0.00 34 TYR A C 20
ATOM 37995 O O . TYR A 1 34 ? -13.122 30.385 1.496 1.00 0.00 34 TYR A O 20
ATOM 38013 N N . LYS A 1 35 ? -12.041 29.945 -0.426 1.00 0.00 35 LYS A N 20
ATOM 38014 C CA . LYS A 1 35 ? -13.182 30.275 -1.272 1.00 0.00 35 LYS A CA 20
ATOM 38015 C C . LYS A 1 35 ? -13.988 29.026 -1.612 1.00 0.00 35 LYS A C 20
ATOM 38016 O O . LYS A 1 35 ? -15.214 29.020 -1.508 1.00 0.00 35 LYS A O 20
ATOM 38035 N N . GLN A 1 36 ? -13.290 27.969 -2.016 1.00 0.00 36 GLN A N 20
ATOM 38036 C CA . GLN A 1 36 ? -13.942 26.714 -2.370 1.00 0.00 36 GLN A CA 20
ATOM 38037 C C . GLN A 1 36 ? -13.027 25.527 -2.089 1.00 0.00 36 GLN A C 20
ATOM 38038 O O . GLN A 1 36 ? -11.802 25.650 -2.132 1.00 0.00 36 GLN A O 20
ATOM 38052 N N . LEU A 1 37 ? -13.628 24.377 -1.803 1.00 0.00 37 LEU A N 20
ATOM 38053 C CA . LEU A 1 37 ? -12.866 23.167 -1.515 1.00 0.00 37 LEU A CA 20
ATOM 38054 C C . LEU A 1 37 ? -13.449 21.967 -2.255 1.00 0.00 37 LEU A C 20
ATOM 38055 O O . LEU A 1 37 ? -14.467 21.407 -1.848 1.00 0.00 37 LEU A O 20
ATOM 38071 N N . THR A 1 38 ? -12.796 21.576 -3.345 1.00 0.00 38 THR A N 20
ATOM 38072 C CA . THR A 1 38 ? -13.249 20.443 -4.142 1.00 0.00 38 THR A CA 20
ATOM 38073 C C . THR A 1 38 ? -12.226 19.313 -4.122 1.00 0.00 38 THR A C 20
ATOM 38074 O O . THR A 1 38 ? -11.019 19.556 -4.103 1.00 0.00 38 THR A O 20
ATOM 38085 N N . TRP A 1 39 ? -12.714 18.078 -4.127 1.00 0.00 39 TRP A N 20
ATOM 38086 C CA . TRP A 1 39 ? -11.841 16.911 -4.110 1.00 0.00 39 TRP A CA 20
ATOM 38087 C C . TRP A 1 39 ? -11.951 16.130 -5.415 1.00 0.00 39 TRP A C 20
ATOM 38088 O O . TRP A 1 39 ? -13.049 15.785 -5.852 1.00 0.00 39 TRP A O 20
ATOM 38109 N N . PHE A 1 40 ? -10.807 15.854 -6.033 1.00 0.00 40 PHE A N 20
ATOM 38110 C CA . PHE A 1 40 ? -10.776 15.114 -7.289 1.00 0.00 40 PHE A CA 20
ATOM 38111 C C . PHE A 1 40 ? -10.310 13.679 -7.063 1.00 0.00 40 PHE A C 20
ATOM 38112 O O . PHE A 1 40 ? -9.381 13.430 -6.294 1.00 0.00 40 PHE A O 20
ATOM 38129 N N . TYR A 1 41 ? -10.962 12.738 -7.738 1.00 0.00 41 TYR A N 20
ATOM 38130 C CA . TYR A 1 41 ? -10.617 11.328 -7.610 1.00 0.00 41 TYR A CA 20
ATOM 38131 C C . TYR A 1 41 ? -9.576 10.924 -8.649 1.00 0.00 41 TYR A C 20
ATOM 38132 O O . TYR A 1 41 ? -8.717 10.080 -8.391 1.00 0.00 41 TYR A O 20
ATOM 38150 N N . THR A 1 42 ? -9.658 11.535 -9.827 1.00 0.00 42 THR A N 20
ATOM 38151 C CA . THR A 1 42 ? -8.724 11.241 -10.907 1.00 0.00 42 THR A CA 20
ATOM 38152 C C . THR A 1 42 ? -8.445 12.483 -11.746 1.00 0.00 42 THR A C 20
ATOM 38153 O O . THR A 1 42 ? -8.907 13.578 -11.425 1.00 0.00 42 THR A O 20
ATOM 38164 N N . PHE A 1 43 ? -7.685 12.306 -12.822 1.00 0.00 43 PHE A N 20
ATOM 38165 C CA . PHE A 1 43 ? -7.344 13.413 -13.707 1.00 0.00 43 PHE A CA 20
ATOM 38166 C C . PHE A 1 43 ? -8.514 14.383 -13.842 1.00 0.00 43 PHE A C 20
ATOM 38167 O O . PHE A 1 43 ? -8.430 15.537 -13.420 1.00 0.00 43 PHE A O 20
ATOM 38184 N N . ASP A 1 44 ? -9.605 13.906 -14.432 1.00 0.00 44 ASP A N 20
ATOM 38185 C CA . ASP A 1 44 ? -10.793 14.729 -14.623 1.00 0.00 44 ASP A CA 20
ATOM 38186 C C . ASP A 1 44 ? -11.981 14.154 -13.857 1.00 0.00 44 ASP A C 20
ATOM 38187 O O . ASP A 1 44 ? -13.103 14.129 -14.362 1.00 0.00 44 ASP A O 20
ATOM 38196 N N . GLN A 1 45 ? -11.725 13.694 -12.637 1.00 0.00 45 GLN A N 20
ATOM 38197 C CA . GLN A 1 45 ? -12.773 13.118 -11.803 1.00 0.00 45 GLN A CA 20
ATOM 38198 C C . GLN A 1 45 ? -12.973 13.941 -10.534 1.00 0.00 45 GLN A C 20
ATOM 38199 O O . GLN A 1 45 ? -12.022 14.498 -9.986 1.00 0.00 45 GLN A O 20
ATOM 38213 N N . LYS A 1 46 ? -14.217 14.014 -10.073 1.00 0.00 46 LYS A N 20
ATOM 38214 C CA . LYS A 1 46 ? -14.543 14.767 -8.868 1.00 0.00 46 LYS A CA 20
ATOM 38215 C C . LYS A 1 46 ? -15.193 13.867 -7.822 1.00 0.00 46 LYS A C 20
ATOM 38216 O O . LYS A 1 46 ? -15.763 12.827 -8.153 1.00 0.00 46 LYS A O 20
ATOM 38235 N N . ILE A 1 47 ? -15.105 14.274 -6.560 1.00 0.00 47 ILE A N 20
ATOM 38236 C CA . ILE A 1 47 ? -15.688 13.505 -5.468 1.00 0.00 47 ILE A CA 20
ATOM 38237 C C . ILE A 1 47 ? -16.674 14.348 -4.667 1.00 0.00 47 ILE A C 20
ATOM 38238 O O . ILE A 1 47 ? -17.764 13.890 -4.325 1.00 0.00 47 ILE A O 20
ATOM 38254 N N . VAL A 1 48 ? -16.285 15.585 -4.372 1.00 0.00 48 VAL A N 20
ATOM 38255 C CA . VAL A 1 48 ? -17.136 16.494 -3.614 1.00 0.00 48 VAL A CA 20
ATOM 38256 C C . VAL A 1 48 ? -16.688 17.941 -3.789 1.00 0.00 48 VAL A C 20
ATOM 38257 O O . VAL A 1 48 ? -15.505 18.214 -3.984 1.00 0.00 48 VAL A O 20
ATOM 38270 N N . GLU A 1 49 ? -17.643 18.863 -3.718 1.00 0.00 49 GLU A N 20
ATOM 38271 C CA . GLU A 1 49 ? -17.346 20.283 -3.869 1.00 0.00 49 GLU A CA 20
ATOM 38272 C C . GLU A 1 49 ? -17.936 21.088 -2.715 1.00 0.00 49 GLU A C 20
ATOM 38273 O O . GLU A 1 49 ? -19.092 20.896 -2.337 1.00 0.00 49 GLU A O 20
ATOM 38285 N N . TRP A 1 50 ? -17.133 21.988 -2.158 1.00 0.00 50 TRP A N 20
ATOM 38286 C CA . TRP A 1 50 ? -17.575 22.822 -1.046 1.00 0.00 50 TRP A CA 20
ATOM 38287 C C . TRP A 1 50 ? -17.539 24.298 -1.426 1.00 0.00 50 TRP A C 20
ATOM 38288 O O . TRP A 1 50 ? -16.491 24.940 -1.358 1.00 0.00 50 TRP A O 20
ATOM 38309 N N . ASP A 1 51 ? -18.689 24.830 -1.824 1.00 0.00 51 ASP A N 20
ATOM 38310 C CA . ASP A 1 51 ? -18.788 26.232 -2.213 1.00 0.00 51 ASP A CA 20
ATOM 38311 C C . ASP A 1 51 ? -19.010 27.120 -0.992 1.00 0.00 51 ASP A C 20
ATOM 38312 O O . ASP A 1 51 ? -20.030 27.802 -0.885 1.00 0.00 51 ASP A O 20
ATOM 38321 N N . SER A 1 52 ? -18.049 27.106 -0.074 1.00 0.00 52 SER A N 20
ATOM 38322 C CA . SER A 1 52 ? -18.142 27.906 1.141 1.00 0.00 52 SER A CA 20
ATOM 38323 C C . SER A 1 52 ? -19.583 27.975 1.638 1.00 0.00 52 SER A C 20
ATOM 38324 O O . SER A 1 52 ? -19.994 28.963 2.246 1.00 0.00 52 SER A O 20
ATOM 38332 N N . ARG A 1 53 ? -20.344 26.919 1.374 1.00 0.00 53 ARG A N 20
ATOM 38333 C CA . ARG A 1 53 ? -21.740 26.859 1.792 1.00 0.00 53 ARG A CA 20
ATOM 38334 C C . ARG A 1 53 ? -22.064 25.503 2.412 1.00 0.00 53 ARG A C 20
ATOM 38335 O O . ARG A 1 53 ? -22.227 25.386 3.627 1.00 0.00 53 ARG A O 20
ATOM 38356 N N . LYS A 1 54 ? -22.156 24.480 1.569 1.00 0.00 54 LYS A N 20
ATOM 38357 C CA . LYS A 1 54 ? -22.460 23.131 2.032 1.00 0.00 54 LYS A CA 20
ATOM 38358 C C . LYS A 1 54 ? -21.934 22.088 1.052 1.00 0.00 54 LYS A C 20
ATOM 38359 O O . LYS A 1 54 ? -22.186 22.169 -0.150 1.00 0.00 54 LYS A O 20
ATOM 38378 N N . SER A 1 55 ? -21.203 21.107 1.573 1.00 0.00 55 SER A N 20
ATOM 38379 C CA . SER A 1 55 ? -20.640 20.049 0.743 1.00 0.00 55 SER A CA 20
ATOM 38380 C C . SER A 1 55 ? -21.678 19.522 -0.243 1.00 0.00 55 SER A C 20
ATOM 38381 O O . SER A 1 55 ? -22.849 19.354 0.100 1.00 0.00 55 SER A O 20
ATOM 38389 N N . LYS A 1 56 ? -21.240 19.261 -1.470 1.00 0.00 56 LYS A N 20
ATOM 38390 C CA . LYS A 1 56 ? -22.128 18.752 -2.508 1.00 0.00 56 LYS A CA 20
ATOM 38391 C C . LYS A 1 56 ? -21.574 17.468 -3.117 1.00 0.00 56 LYS A C 20
ATOM 38392 O O . LYS A 1 56 ? -20.870 17.502 -4.126 1.00 0.00 56 LYS A O 20
ATOM 38411 N N . TYR A 1 57 ? -21.896 16.338 -2.498 1.00 0.00 57 TYR A N 20
ATOM 38412 C CA . TYR A 1 57 ? -21.429 15.043 -2.979 1.00 0.00 57 TYR A CA 20
ATOM 38413 C C . TYR A 1 57 ? -21.911 14.785 -4.403 1.00 0.00 57 TYR A C 20
ATOM 38414 O O . TYR A 1 57 ? -23.112 14.719 -4.663 1.00 0.00 57 TYR A O 20
ATOM 38432 N N . PHE A 1 58 ? -20.963 14.639 -5.323 1.00 0.00 58 PHE A N 20
ATOM 38433 C CA . PHE A 1 58 ? -21.288 14.388 -6.723 1.00 0.00 58 PHE A CA 20
ATOM 38434 C C . PHE A 1 58 ? -21.649 12.922 -6.943 1.00 0.00 58 PHE A C 20
ATOM 38435 O O . PHE A 1 58 ? -21.158 12.039 -6.239 1.00 0.00 58 PHE A O 20
ATOM 38452 N N . GLU A 1 59 ? -22.510 12.671 -7.924 1.00 0.00 59 GLU A N 20
ATOM 38453 C CA . GLU A 1 59 ? -22.937 11.312 -8.236 1.00 0.00 59 GLU A CA 20
ATOM 38454 C C . GLU A 1 59 ? -21.734 10.394 -8.428 1.00 0.00 59 GLU A C 20
ATOM 38455 O O . GLU A 1 59 ? -21.079 10.420 -9.469 1.00 0.00 59 GLU A O 20
ATOM 38467 N N . SER A 1 60 ? -21.449 9.583 -7.414 1.00 0.00 60 SER A N 20
ATOM 38468 C CA . SER A 1 60 ? -20.322 8.659 -7.468 1.00 0.00 60 SER A CA 20
ATOM 38469 C C . SER A 1 60 ? -20.418 7.619 -6.355 1.00 0.00 60 SER A C 20
ATOM 38470 O O . SER A 1 60 ? -20.772 7.938 -5.220 1.00 0.00 60 SER A O 20
ATOM 38478 N N . LYS A 1 61 ? -20.100 6.373 -6.690 1.00 0.00 61 LYS A N 20
ATOM 38479 C CA . LYS A 1 61 ? -20.149 5.284 -5.721 1.00 0.00 61 LYS A CA 20
ATOM 38480 C C . LYS A 1 61 ? -19.636 5.744 -4.360 1.00 0.00 61 LYS A C 20
ATOM 38481 O O . LYS A 1 61 ? -20.261 5.488 -3.331 1.00 0.00 61 LYS A O 20
ATOM 38500 N N . PHE A 1 62 ? -18.494 6.425 -4.362 1.00 0.00 62 PHE A N 20
ATOM 38501 C CA . PHE A 1 62 ? -17.897 6.921 -3.127 1.00 0.00 62 PHE A CA 20
ATOM 38502 C C . PHE A 1 62 ? -18.959 7.528 -2.216 1.00 0.00 62 PHE A C 20
ATOM 38503 O O . PHE A 1 62 ? -18.957 7.305 -1.005 1.00 0.00 62 PHE A O 20
ATOM 38520 N N . LYS A 1 63 ? -19.867 8.298 -2.806 1.00 0.00 63 LYS A N 20
ATOM 38521 C CA . LYS A 1 63 ? -20.936 8.939 -2.050 1.00 0.00 63 LYS A CA 20
ATOM 38522 C C . LYS A 1 63 ? -21.654 7.929 -1.160 1.00 0.00 63 LYS A C 20
ATOM 38523 O O . LYS A 1 63 ? -22.156 6.913 -1.638 1.00 0.00 63 LYS A O 20
ATOM 38542 N N . GLY A 1 64 ? -21.699 8.216 0.138 1.00 0.00 64 GLY A N 20
ATOM 38543 C CA . GLY A 1 64 ? -22.358 7.324 1.073 1.00 0.00 64 GLY A CA 20
ATOM 38544 C C . GLY A 1 64 ? -21.484 6.982 2.263 1.00 0.00 64 GLY A C 20
ATOM 38545 O O . GLY A 1 64 ? -21.966 6.900 3.393 1.00 0.00 64 GLY A O 20
ATOM 38549 N N . ARG A 1 65 ? -20.195 6.781 2.010 1.00 0.00 65 ARG A N 20
ATOM 38550 C CA . ARG A 1 65 ? -19.252 6.443 3.069 1.00 0.00 65 ARG A CA 20
ATOM 38551 C C . ARG A 1 65 ? -18.247 7.571 3.283 1.00 0.00 65 ARG A C 20
ATOM 38552 O O . ARG A 1 65 ? -18.054 8.041 4.404 1.00 0.00 65 ARG A O 20
ATOM 38573 N N . VAL A 1 66 ? -17.609 8.002 2.199 1.00 0.00 66 VAL A N 20
ATOM 38574 C CA . VAL A 1 66 ? -16.625 9.075 2.267 1.00 0.00 66 VAL A CA 20
ATOM 38575 C C . VAL A 1 66 ? -17.141 10.242 3.101 1.00 0.00 66 VAL A C 20
ATOM 38576 O O . VAL A 1 66 ? -18.340 10.350 3.361 1.00 0.00 66 VAL A O 20
ATOM 38589 N N . ARG A 1 67 ? -16.229 11.114 3.518 1.00 0.00 67 ARG A N 20
ATOM 38590 C CA . ARG A 1 67 ? -16.592 12.274 4.323 1.00 0.00 67 ARG A CA 20
ATOM 38591 C C . ARG A 1 67 ? -15.576 13.398 4.146 1.00 0.00 67 ARG A C 20
ATOM 38592 O O . ARG A 1 67 ? -14.368 13.159 4.111 1.00 0.00 67 ARG A O 20
ATOM 38613 N N . LEU A 1 68 ? -16.073 14.625 4.034 1.00 0.00 68 LEU A N 20
ATOM 38614 C CA . LEU A 1 68 ? -15.209 15.788 3.859 1.00 0.00 68 LEU A CA 20
ATOM 38615 C C . LEU A 1 68 ? -15.349 16.751 5.034 1.00 0.00 68 LEU A C 20
ATOM 38616 O O . LEU A 1 68 ? -16.458 17.129 5.410 1.00 0.00 68 LEU A O 20
ATOM 38632 N N . ASP A 1 69 ? -14.217 17.146 5.606 1.00 0.00 69 ASP A N 20
ATOM 38633 C CA . ASP A 1 69 ? -14.213 18.069 6.736 1.00 0.00 69 ASP A CA 20
ATOM 38634 C C . ASP A 1 69 ? -13.729 19.450 6.307 1.00 0.00 69 ASP A C 20
ATOM 38635 O O . ASP A 1 69 ? -12.550 19.662 6.024 1.00 0.00 69 ASP A O 20
ATOM 38644 N N . PRO A 1 70 ? -14.661 20.414 6.256 1.00 0.00 70 PRO A N 20
ATOM 38645 C CA . PRO A 1 70 ? -14.354 21.792 5.862 1.00 0.00 70 PRO A CA 20
ATOM 38646 C C . PRO A 1 70 ? -13.517 22.521 6.907 1.00 0.00 70 PRO A C 20
ATOM 38647 O O . PRO A 1 70 ? -13.090 23.655 6.692 1.00 0.00 70 PRO A O 20
ATOM 38658 N N . GLN A 1 71 ? -13.286 21.862 8.038 1.00 0.00 71 GLN A N 20
ATOM 38659 C CA . GLN A 1 71 ? -12.500 22.449 9.117 1.00 0.00 71 GLN A CA 20
ATOM 38660 C C . GLN A 1 71 ? -11.007 22.300 8.846 1.00 0.00 71 GLN A C 20
ATOM 38661 O O . GLN A 1 71 ? -10.231 23.232 9.055 1.00 0.00 71 GLN A O 20
ATOM 38675 N N . SER A 1 72 ? -10.610 21.120 8.379 1.00 0.00 72 SER A N 20
ATOM 38676 C CA . SER A 1 72 ? -9.209 20.846 8.084 1.00 0.00 72 SER A CA 20
ATOM 38677 C C . SER A 1 72 ? -9.010 20.577 6.595 1.00 0.00 72 SER A C 20
ATOM 38678 O O . SER A 1 72 ? -8.028 21.016 5.999 1.00 0.00 72 SER A O 20
ATOM 38686 N N . GLY A 1 73 ? -9.952 19.849 6.001 1.00 0.00 73 GLY A N 20
ATOM 38687 C CA . GLY A 1 73 ? -9.863 19.532 4.588 1.00 0.00 73 GLY A CA 20
ATOM 38688 C C . GLY A 1 73 ? -9.408 18.108 4.340 1.00 0.00 73 GLY A C 20
ATOM 38689 O O . GLY A 1 73 ? -8.777 17.818 3.324 1.00 0.00 73 GLY A O 20
ATOM 38693 N N . ALA A 1 74 ? -9.726 17.216 5.273 1.00 0.00 74 ALA A N 20
ATOM 38694 C CA . ALA A 1 74 ? -9.346 15.814 5.151 1.00 0.00 74 ALA A CA 20
ATOM 38695 C C . ALA A 1 74 ? -10.531 14.961 4.712 1.00 0.00 74 ALA A C 20
ATOM 38696 O O . ALA A 1 74 ? -11.629 15.076 5.258 1.00 0.00 74 ALA A O 20
ATOM 38703 N N . LEU A 1 75 ? -10.302 14.104 3.722 1.00 0.00 75 LEU A N 20
ATOM 38704 C CA . LEU A 1 75 ? -11.352 13.231 3.208 1.00 0.00 75 LEU A CA 20
ATOM 38705 C C . LEU A 1 75 ? -11.201 11.817 3.760 1.00 0.00 75 LEU A C 20
ATOM 38706 O O . LEU A 1 75 ? -10.308 11.073 3.353 1.00 0.00 75 LEU A O 20
ATOM 38722 N N . TYR A 1 76 ? -12.081 11.451 4.685 1.00 0.00 76 TYR A N 20
ATOM 38723 C CA . TYR A 1 76 ? -12.046 10.126 5.292 1.00 0.00 76 TYR A CA 20
ATOM 38724 C C . TYR A 1 76 ? -12.877 9.134 4.484 1.00 0.00 76 TYR A C 20
ATOM 38725 O O . TYR A 1 76 ? -14.083 9.313 4.312 1.00 0.00 76 TYR A O 20
ATOM 38743 N N . ILE A 1 77 ? -12.222 8.088 3.990 1.00 0.00 77 ILE A N 20
ATOM 38744 C CA . ILE A 1 77 ? -12.900 7.067 3.202 1.00 0.00 77 ILE A CA 20
ATOM 38745 C C . ILE A 1 77 ? -13.007 5.757 3.975 1.00 0.00 77 ILE A C 20
ATOM 38746 O O . ILE A 1 77 ? -11.998 5.156 4.341 1.00 0.00 77 ILE A O 20
ATOM 38762 N N . SER A 1 78 ? -14.239 5.319 4.218 1.00 0.00 78 SER A N 20
ATOM 38763 C CA . SER A 1 78 ? -14.479 4.080 4.950 1.00 0.00 78 SER A CA 20
ATOM 38764 C C . SER A 1 78 ? -14.578 2.895 3.994 1.00 0.00 78 SER A C 20
ATOM 38765 O O . SER A 1 78 ? -14.966 3.047 2.836 1.00 0.00 78 SER A O 20
ATOM 38773 N N . LYS A 1 79 ? -14.224 1.714 4.488 1.00 0.00 79 LYS A N 20
ATOM 38774 C CA . LYS A 1 79 ? -14.273 0.501 3.681 1.00 0.00 79 LYS A CA 20
ATOM 38775 C C . LYS A 1 79 ? -13.769 0.768 2.266 1.00 0.00 79 LYS A C 20
ATOM 38776 O O . LYS A 1 79 ? -14.394 0.360 1.286 1.00 0.00 79 LYS A O 20
ATOM 38795 N N . VAL A 1 80 ? -12.635 1.454 2.166 1.00 0.00 80 VAL A N 20
ATOM 38796 C CA . VAL A 1 80 ? -12.046 1.773 0.871 1.00 0.00 80 VAL A CA 20
ATOM 38797 C C . VAL A 1 80 ? -12.011 0.546 -0.034 1.00 0.00 80 VAL A C 20
ATOM 38798 O O . VAL A 1 80 ? -12.328 -0.562 0.395 1.00 0.00 80 VAL A O 20
ATOM 38811 N N . GLN A 1 81 ? -11.623 0.754 -1.288 1.00 0.00 81 GLN A N 20
ATOM 38812 C CA . GLN A 1 81 ? -11.546 -0.336 -2.254 1.00 0.00 81 GLN A CA 20
ATOM 38813 C C . GLN A 1 81 ? -10.272 -0.237 -3.086 1.00 0.00 81 GLN A C 20
ATOM 38814 O O . GLN A 1 81 ? -9.826 0.858 -3.432 1.00 0.00 81 GLN A O 20
ATOM 38828 N N . LYS A 1 82 ? -9.689 -1.387 -3.405 1.00 0.00 82 LYS A N 20
ATOM 38829 C CA . LYS A 1 82 ? -8.466 -1.432 -4.198 1.00 0.00 82 LYS A CA 20
ATOM 38830 C C . LYS A 1 82 ? -8.490 -0.372 -5.295 1.00 0.00 82 LYS A C 20
ATOM 38831 O O . LYS A 1 82 ? -7.524 0.368 -5.476 1.00 0.00 82 LYS A O 20
ATOM 38850 N N . GLU A 1 83 ? -9.600 -0.306 -6.024 1.00 0.00 83 GLU A N 20
ATOM 38851 C CA . GLU A 1 83 ? -9.748 0.664 -7.102 1.00 0.00 83 GLU A CA 20
ATOM 38852 C C . GLU A 1 83 ? -9.415 2.072 -6.617 1.00 0.00 83 GLU A C 20
ATOM 38853 O O . GLU A 1 83 ? -8.746 2.837 -7.312 1.00 0.00 83 GLU A O 20
ATOM 38865 N N . ASP A 1 84 ? -9.887 2.406 -5.421 1.00 0.00 84 ASP A N 20
ATOM 38866 C CA . ASP A 1 84 ? -9.640 3.721 -4.842 1.00 0.00 84 ASP A CA 20
ATOM 38867 C C . ASP A 1 84 ? -8.221 4.191 -5.147 1.00 0.00 84 ASP A C 20
ATOM 38868 O O . ASP A 1 84 ? -7.992 5.368 -5.422 1.00 0.00 84 ASP A O 20
ATOM 38877 N N . ASN A 1 85 ? -7.271 3.263 -5.093 1.00 0.00 85 ASN A N 20
ATOM 38878 C CA . ASN A 1 85 ? -5.874 3.582 -5.362 1.00 0.00 85 ASN A CA 20
ATOM 38879 C C . ASN A 1 85 ? -5.744 4.451 -6.610 1.00 0.00 85 ASN A C 20
ATOM 38880 O O . ASN A 1 85 ? -5.700 3.943 -7.730 1.00 0.00 85 ASN A O 20
ATOM 38891 N N . SER A 1 86 ? -5.683 5.763 -6.407 1.00 0.00 86 SER A N 20
ATOM 38892 C CA . SER A 1 86 ? -5.562 6.703 -7.515 1.00 0.00 86 SER A CA 20
ATOM 38893 C C . SER A 1 86 ? -4.875 7.989 -7.064 1.00 0.00 86 SER A C 20
ATOM 38894 O O . SER A 1 86 ? -4.607 8.181 -5.878 1.00 0.00 86 SER A O 20
ATOM 38902 N N . THR A 1 87 ? -4.592 8.868 -8.020 1.00 0.00 87 THR A N 20
ATOM 38903 C CA . THR A 1 87 ? -3.936 10.135 -7.724 1.00 0.00 87 THR A CA 20
ATOM 38904 C C . THR A 1 87 ? -4.953 11.206 -7.346 1.00 0.00 87 THR A C 20
ATOM 38905 O O . THR A 1 87 ? -5.482 11.905 -8.210 1.00 0.00 87 THR A O 20
ATOM 38916 N N . TYR A 1 88 ? -5.220 11.329 -6.051 1.00 0.00 88 TYR A N 20
ATOM 38917 C CA . TYR A 1 88 ? -6.175 12.315 -5.558 1.00 0.00 88 TYR A CA 20
ATOM 38918 C C . TYR A 1 88 ? -5.624 13.730 -5.706 1.00 0.00 88 TYR A C 20
ATOM 38919 O O . TYR A 1 88 ? -4.430 13.965 -5.515 1.00 0.00 88 TYR A O 20
ATOM 38937 N N . ILE A 1 89 ? -6.502 14.667 -6.047 1.00 0.00 89 ILE A N 20
ATOM 38938 C CA . ILE A 1 89 ? -6.104 16.059 -6.219 1.00 0.00 89 ILE A CA 20
ATOM 38939 C C . ILE A 1 89 ? -7.087 17.000 -5.531 1.00 0.00 89 ILE A C 20
ATOM 38940 O O . ILE A 1 89 ? -8.163 17.282 -6.057 1.00 0.00 89 ILE A O 20
ATOM 38956 N N . MET A 1 90 ? -6.708 17.485 -4.353 1.00 0.00 90 MET A N 20
ATOM 38957 C CA . MET A 1 90 ? -7.555 18.398 -3.595 1.00 0.00 90 MET A CA 20
ATOM 38958 C C . MET A 1 90 ? -7.420 19.825 -4.116 1.00 0.00 90 MET A C 20
ATOM 38959 O O . MET A 1 90 ? -6.425 20.500 -3.853 1.00 0.00 90 MET A O 20
ATOM 38973 N N . ARG A 1 91 ? -8.426 20.277 -4.857 1.00 0.00 91 ARG A N 20
ATOM 38974 C CA . ARG A 1 91 ? -8.418 21.623 -5.416 1.00 0.00 91 ARG A CA 20
ATOM 38975 C C . ARG A 1 91 ? -8.973 22.632 -4.414 1.00 0.00 91 ARG A C 20
ATOM 38976 O O . ARG A 1 91 ? -10.001 22.393 -3.781 1.00 0.00 91 ARG A O 20
ATOM 38997 N N . VAL A 1 92 ? -8.284 23.760 -4.276 1.00 0.00 92 VAL A N 20
ATOM 38998 C CA . VAL A 1 92 ? -8.707 24.806 -3.351 1.00 0.00 92 VAL A CA 20
ATOM 38999 C C . VAL A 1 92 ? -8.438 26.191 -3.928 1.00 0.00 92 VAL A C 20
ATOM 39000 O O . VAL A 1 92 ? -7.343 26.470 -4.418 1.00 0.00 92 VAL A O 20
ATOM 39013 N N . LEU A 1 93 ? -9.444 27.056 -3.866 1.00 0.00 93 LEU A N 20
ATOM 39014 C CA . LEU A 1 93 ? -9.317 28.415 -4.382 1.00 0.00 93 LEU A CA 20
ATOM 39015 C C . LEU A 1 93 ? -9.055 29.405 -3.251 1.00 0.00 93 LEU A C 20
ATOM 39016 O O . LEU A 1 93 ? -9.987 29.916 -2.631 1.00 0.00 93 LEU A O 20
ATOM 39032 N N . LYS A 1 94 ? -7.780 29.672 -2.990 1.00 0.00 94 LYS A N 20
ATOM 39033 C CA . LYS A 1 94 ? -7.393 30.603 -1.936 1.00 0.00 94 LYS A CA 20
ATOM 39034 C C . LYS A 1 94 ? -8.093 31.947 -2.114 1.00 0.00 94 LYS A C 20
ATOM 39035 O O . LYS A 1 94 ? -8.302 32.406 -3.237 1.00 0.00 94 LYS A O 20
ATOM 39054 N N . LYS A 1 95 ? -8.452 32.574 -0.999 1.00 0.00 95 LYS A N 20
ATOM 39055 C CA . LYS A 1 95 ? -9.125 33.867 -1.031 1.00 0.00 95 LYS A CA 20
ATOM 39056 C C . LYS A 1 95 ? -8.477 34.793 -2.055 1.00 0.00 95 LYS A C 20
ATOM 39057 O O . LYS A 1 95 ? -9.105 35.184 -3.040 1.00 0.00 95 LYS A O 20
ATOM 39076 N N . THR A 1 96 ? -7.216 35.141 -1.817 1.00 0.00 96 THR A N 20
ATOM 39077 C CA . THR A 1 96 ? -6.483 36.021 -2.718 1.00 0.00 96 THR A CA 20
ATOM 39078 C C . THR A 1 96 ? -6.487 35.477 -4.142 1.00 0.00 96 THR A C 20
ATOM 39079 O O . THR A 1 96 ? -6.249 36.213 -5.098 1.00 0.00 96 THR A O 20
ATOM 39090 N N . GLY A 1 97 ? -6.761 34.183 -4.275 1.00 0.00 97 GLY A N 20
ATOM 39091 C CA . GLY A 1 97 ? -6.792 33.563 -5.587 1.00 0.00 97 GLY A CA 20
ATOM 39092 C C . GLY A 1 97 ? -5.514 32.811 -5.903 1.00 0.00 97 GLY A C 20
ATOM 39093 O O . GLY A 1 97 ? -4.609 33.352 -6.536 1.00 0.00 97 GLY A O 20
ATOM 39097 N N . ASN A 1 98 ? -5.440 31.561 -5.459 1.00 0.00 98 ASN A N 20
ATOM 39098 C CA . ASN A 1 98 ? -4.262 30.735 -5.697 1.00 0.00 98 ASN A CA 20
ATOM 39099 C C . ASN A 1 98 ? -4.609 29.530 -6.567 1.00 0.00 98 ASN A C 20
ATOM 39100 O O . ASN A 1 98 ? -3.769 29.032 -7.316 1.00 0.00 98 ASN A O 20
ATOM 39111 N N . GLU A 1 99 ? -5.851 29.069 -6.461 1.00 0.00 99 GLU A N 20
ATOM 39112 C CA . GLU A 1 99 ? -6.308 27.923 -7.238 1.00 0.00 99 GLU A CA 20
ATOM 39113 C C . GLU A 1 99 ? -5.239 26.835 -7.283 1.00 0.00 99 GLU A C 20
ATOM 39114 O O . GLU A 1 99 ? -4.850 26.377 -8.358 1.00 0.00 99 GLU A O 20
ATOM 39126 N N . GLN A 1 100 ? -4.769 26.426 -6.109 1.00 0.00 100 GLN A N 20
ATOM 39127 C CA . GLN A 1 100 ? -3.744 25.393 -6.014 1.00 0.00 100 GLN A CA 20
ATOM 39128 C C . GLN A 1 100 ? -4.335 24.087 -5.496 1.00 0.00 100 GLN A C 20
ATOM 39129 O O . GLN A 1 100 ? -5.349 24.087 -4.798 1.00 0.00 100 GLN A O 20
ATOM 39143 N N . GLU A 1 101 ? -3.695 22.974 -5.843 1.00 0.00 101 GLU A N 20
ATOM 39144 C CA . GLU A 1 101 ? -4.159 21.661 -5.413 1.00 0.00 101 GLU A CA 20
ATOM 39145 C C . GLU A 1 101 ? -2.986 20.780 -4.991 1.00 0.00 101 GLU A C 20
ATOM 39146 O O . GLU A 1 101 ? -1.843 21.024 -5.378 1.00 0.00 101 GLU A O 20
ATOM 39158 N N . TRP A 1 102 ? -3.278 19.758 -4.195 1.00 0.00 102 TRP A N 20
ATOM 39159 C CA . TRP A 1 102 ? -2.248 18.842 -3.719 1.00 0.00 102 TRP A CA 20
ATOM 39160 C C . TRP A 1 102 ? -2.439 17.452 -4.315 1.00 0.00 102 TRP A C 20
ATOM 39161 O O . TRP A 1 102 ? -3.554 16.932 -4.360 1.00 0.00 102 TRP A O 20
ATOM 39182 N N . LYS A 1 103 ? -1.344 16.853 -4.772 1.00 0.00 103 LYS A N 20
ATOM 39183 C CA . LYS A 1 103 ? -1.390 15.521 -5.364 1.00 0.00 103 LYS A CA 20
ATOM 39184 C C . LYS A 1 103 ? -1.069 14.452 -4.325 1.00 0.00 103 LYS A C 20
ATOM 39185 O O . LYS A 1 103 ? -0.006 14.476 -3.704 1.00 0.00 103 LYS A O 20
ATOM 39204 N N . ILE A 1 104 ? -1.993 13.515 -4.142 1.00 0.00 104 ILE A N 20
ATOM 39205 C CA . ILE A 1 104 ? -1.806 12.436 -3.179 1.00 0.00 104 ILE A CA 20
ATOM 39206 C C . ILE A 1 104 ? -2.207 11.092 -3.777 1.00 0.00 104 ILE A C 20
ATOM 39207 O O . ILE A 1 104 ? -3.392 10.772 -3.878 1.00 0.00 104 ILE A O 20
ATOM 39223 N N . LYS A 1 105 ? -1.211 10.305 -4.170 1.00 0.00 105 LYS A N 20
ATOM 39224 C CA . LYS A 1 105 ? -1.457 8.992 -4.754 1.00 0.00 105 LYS A CA 20
ATOM 39225 C C . LYS A 1 105 ? -1.705 7.951 -3.668 1.00 0.00 105 LYS A C 20
ATOM 39226 O O . LYS A 1 105 ? -0.812 7.634 -2.881 1.00 0.00 105 LYS A O 20
ATOM 39245 N N . LEU A 1 106 ? -2.923 7.420 -3.630 1.00 0.00 106 LEU A N 20
ATOM 39246 C CA . LEU A 1 106 ? -3.288 6.413 -2.641 1.00 0.00 106 LEU A CA 20
ATOM 39247 C C . LEU A 1 106 ? -2.776 5.036 -3.051 1.00 0.00 106 LEU A C 20
ATOM 39248 O O . LEU A 1 106 ? -3.087 4.546 -4.137 1.00 0.00 106 LEU A O 20
ATOM 39264 N N . GLN A 1 107 ? -1.991 4.417 -2.175 1.00 0.00 107 GLN A N 20
ATOM 39265 C CA . GLN A 1 107 ? -1.437 3.095 -2.447 1.00 0.00 107 GLN A CA 20
ATOM 39266 C C . GLN A 1 107 ? -2.076 2.042 -1.547 1.00 0.00 107 GLN A C 20
ATOM 39267 O O . GLN A 1 107 ? -1.700 1.894 -0.384 1.00 0.00 107 GLN A O 20
ATOM 39281 N N . VAL A 1 108 ? -3.044 1.313 -2.093 1.00 0.00 108 VAL A N 20
ATOM 39282 C CA . VAL A 1 108 ? -3.735 0.273 -1.340 1.00 0.00 108 VAL A CA 20
ATOM 39283 C C . VAL A 1 108 ? -2.959 -1.039 -1.376 1.00 0.00 108 VAL A C 20
ATOM 39284 O O . VAL A 1 108 ? -2.462 -1.450 -2.425 1.00 0.00 108 VAL A O 20
ATOM 39297 N N . LEU A 1 109 ? -2.859 -1.693 -0.224 1.00 0.00 109 LEU A N 20
ATOM 39298 C CA . LEU A 1 109 ? -2.143 -2.960 -0.123 1.00 0.00 109 LEU A CA 20
ATOM 39299 C C . LEU A 1 109 ? -3.057 -4.060 0.408 1.00 0.00 109 LEU A C 20
ATOM 39300 O O . LEU A 1 109 ? -3.896 -3.819 1.276 1.00 0.00 109 LEU A O 20
ATOM 39316 N N . ASP A 1 110 ? -2.887 -5.268 -0.118 1.00 0.00 110 ASP A N 20
ATOM 39317 C CA . ASP A 1 110 ? -3.694 -6.407 0.305 1.00 0.00 110 ASP A CA 20
ATOM 39318 C C . ASP A 1 110 ? -3.530 -6.663 1.800 1.00 0.00 110 ASP A C 20
ATOM 39319 O O . ASP A 1 110 ? -2.432 -6.588 2.351 1.00 0.00 110 ASP A O 20
ATOM 39328 N N . PRO A 1 111 ? -4.648 -6.972 2.473 1.00 0.00 111 PRO A N 20
ATOM 39329 C CA . PRO A 1 111 ? -4.655 -7.245 3.914 1.00 0.00 111 PRO A CA 20
ATOM 39330 C C . PRO A 1 111 ? -3.967 -8.561 4.257 1.00 0.00 111 PRO A C 20
ATOM 39331 O O . PRO A 1 111 ? -3.087 -8.608 5.117 1.00 0.00 111 PRO A O 20
ATOM 39342 N N . VAL A 1 112 ? -4.374 -9.631 3.580 1.00 0.00 112 VAL A N 20
ATOM 39343 C CA . VAL A 1 112 ? -3.795 -10.949 3.813 1.00 0.00 112 VAL A CA 20
ATOM 39344 C C . VAL A 1 112 ? -3.209 -11.526 2.529 1.00 0.00 112 VAL A C 20
ATOM 39345 O O . VAL A 1 112 ? -3.896 -11.681 1.519 1.00 0.00 112 VAL A O 20
ATOM 39358 N N . PRO A 1 113 ? -1.909 -11.854 2.567 1.00 0.00 113 PRO A N 20
ATOM 39359 C CA . PRO A 1 113 ? -1.202 -12.421 1.416 1.00 0.00 113 PRO A CA 20
ATOM 39360 C C . PRO A 1 113 ? -1.652 -13.844 1.102 1.00 0.00 113 PRO A C 20
ATOM 39361 O O . PRO A 1 113 ? -2.635 -14.333 1.660 1.00 0.00 113 PRO A O 20
ATOM 39372 N N . LYS A 1 114 ? -0.927 -14.504 0.205 1.00 0.00 114 LYS A N 20
ATOM 39373 C CA . LYS A 1 114 ? -1.251 -15.872 -0.182 1.00 0.00 114 LYS A CA 20
ATOM 39374 C C . LYS A 1 114 ? -1.071 -16.828 0.993 1.00 0.00 114 LYS A C 20
ATOM 39375 O O . LYS A 1 114 ? -0.096 -16.754 1.741 1.00 0.00 114 LYS A O 20
ATOM 39394 N N . PRO A 1 115 ? -2.033 -17.748 1.161 1.00 0.00 115 PRO A N 20
ATOM 39395 C CA . PRO A 1 115 ? -2.002 -18.737 2.243 1.00 0.00 115 PRO A CA 20
ATOM 39396 C C . PRO A 1 115 ? -0.904 -19.777 2.046 1.00 0.00 115 PRO A C 20
ATOM 39397 O O . PRO A 1 115 ? -0.462 -20.023 0.924 1.00 0.00 115 PRO A O 20
ATOM 39408 N N . VAL A 1 116 ? -0.469 -20.386 3.144 1.00 0.00 116 VAL A N 20
ATOM 39409 C CA . VAL A 1 116 ? 0.576 -21.401 3.092 1.00 0.00 116 VAL A CA 20
ATOM 39410 C C . VAL A 1 116 ? 0.064 -22.744 3.601 1.00 0.00 116 VAL A C 20
ATOM 39411 O O . VAL A 1 116 ? 0.212 -23.071 4.779 1.00 0.00 116 VAL A O 20
ATOM 39424 N N . ILE A 1 117 ? -0.539 -23.519 2.705 1.00 0.00 117 ILE A N 20
ATOM 39425 C CA . ILE A 1 117 ? -1.072 -24.827 3.063 1.00 0.00 117 ILE A CA 20
ATOM 39426 C C . ILE A 1 117 ? 0.028 -25.744 3.586 1.00 0.00 117 ILE A C 20
ATOM 39427 O O . ILE A 1 117 ? 0.647 -26.488 2.825 1.00 0.00 117 ILE A O 20
ATOM 39443 N N . LYS A 1 118 ? 0.266 -25.689 4.892 1.00 0.00 118 LYS A N 20
ATOM 39444 C CA . LYS A 1 118 ? 1.289 -26.516 5.521 1.00 0.00 118 LYS A CA 20
ATOM 39445 C C . LYS A 1 118 ? 0.679 -27.414 6.593 1.00 0.00 118 LYS A C 20
ATOM 39446 O O . LYS A 1 118 ? 0.640 -27.052 7.769 1.00 0.00 118 LYS A O 20
ATOM 39465 N N . ILE A 1 119 ? 0.208 -28.585 6.179 1.00 0.00 119 ILE A N 20
ATOM 39466 C CA . ILE A 1 119 ? -0.396 -29.535 7.105 1.00 0.00 119 ILE A CA 20
ATOM 39467 C C . ILE A 1 119 ? 0.262 -30.906 6.994 1.00 0.00 119 ILE A C 20
ATOM 39468 O O . ILE A 1 119 ? 0.359 -31.472 5.906 1.00 0.00 119 ILE A O 20
ATOM 39484 N N . GLU A 1 120 ? 0.712 -31.434 8.128 1.00 0.00 120 GLU A N 20
ATOM 39485 C CA . GLU A 1 120 ? 1.361 -32.740 8.158 1.00 0.00 120 GLU A CA 20
ATOM 39486 C C . GLU A 1 120 ? 0.481 -33.768 8.862 1.00 0.00 120 GLU A C 20
ATOM 39487 O O . GLU A 1 120 ? 0.200 -33.649 10.055 1.00 0.00 120 GLU A O 20
ATOM 39499 N N . LYS A 1 121 ? 0.049 -34.779 8.116 1.00 0.00 121 LYS A N 20
ATOM 39500 C CA . LYS A 1 121 ? -0.799 -35.830 8.666 1.00 0.00 121 LYS A CA 20
ATOM 39501 C C . LYS A 1 121 ? -0.168 -37.203 8.456 1.00 0.00 121 LYS A C 20
ATOM 39502 O O . LYS A 1 121 ? -0.147 -38.032 9.366 1.00 0.00 121 LYS A O 20
#

Radius of gyration: 16.84 Å; Cα contacts (8 Å, |Δi|>4): 231; chains: 1; bounding box: 44×59×24 Å

Organism: Homo sapiens (NCBI:txid9606)